Protein AF-0000000082871878 (afdb_homodimer)

Organism: NCBI:txid197152

Structure (mmCIF, N/CA/C/O backbone):
data_AF-0000000082871878-model_v1
#
loop_
_entity.id
_entity.type
_entity.pdbx_description
1 polymer 'AMOP domain-containing protein'
#
loop_
_atom_site.group_PDB
_atom_site.id
_atom_site.type_symbol
_atom_site.label_atom_id
_atom_site.label_alt_id
_atom_site.label_comp_id
_atom_site.label_asym_id
_atom_site.label_entity_id
_atom_site.label_seq_id
_atom_site.pdbx_PDB_ins_code
_atom_site.Cartn_x
_atom_site.Cartn_y
_atom_site.Cartn_z
_atom_site.occupancy
_atom_site.B_iso_or_equiv
_atom_site.auth_seq_id
_atom_site.auth_comp_id
_atom_site.auth_asym_id
_atom_site.auth_atom_id
_atom_site.pdbx_PDB_model_num
ATOM 1 N N . MET A 1 1 ? -39.25 44.5 -13.922 1 16.5 1 MET A N 1
ATOM 2 C CA . MET A 1 1 ? -40 45.625 -13.391 1 16.5 1 MET A CA 1
ATOM 3 C C . MET A 1 1 ? -41.031 45.188 -12.383 1 16.5 1 MET A C 1
ATOM 5 O O . MET A 1 1 ? -42 44.5 -12.75 1 16.5 1 MET A O 1
ATOM 9 N N . ALA A 1 2 ? -40.531 44.875 -11.156 1 16.61 2 ALA A N 1
ATOM 10 C CA . ALA A 1 2 ? -39.875 44.469 -9.914 1 16.61 2 ALA A CA 1
ATOM 11 C C . ALA A 1 2 ? -40.5 45.125 -8.703 1 16.61 2 ALA A C 1
ATOM 13 O O . ALA A 1 2 ? -39.906 45.219 -7.633 1 16.61 2 ALA A O 1
ATOM 14 N N . TRP A 1 3 ? -41.875 45.438 -8.719 1 14.31 3 TRP A N 1
ATOM 15 C CA . TRP A 1 3 ? -42.906 46.375 -8.234 1 14.31 3 TRP A CA 1
ATOM 16 C C . TRP A 1 3 ? -43.156 46.156 -6.75 1 14.31 3 TRP A C 1
ATOM 18 O O . TRP A 1 3 ? -42.781 45.125 -6.184 1 14.31 3 TRP A O 1
ATOM 28 N N . VAL A 1 4 ? -44.469 45.938 -6.254 1 15.66 4 VAL A N 1
ATOM 29 C CA . VAL A 1 4 ? -45.469 46.812 -5.703 1 15.66 4 VAL A CA 1
ATOM 30 C C . VAL A 1 4 ? -45.625 46.594 -4.207 1 15.66 4 VAL A C 1
ATOM 32 O O . VAL A 1 4 ? -45.156 45.562 -3.689 1 15.66 4 VAL A O 1
ATOM 35 N N . GLY A 1 5 ? -46.781 46.406 -3.607 1 15.67 5 GLY A N 1
ATOM 36 C CA . GLY A 1 5 ? -47.625 47.375 -2.934 1 15.67 5 GLY A CA 1
ATOM 37 C C . GLY A 1 5 ? -47.688 47.156 -1.432 1 15.67 5 GLY A C 1
ATOM 38 O O . GLY A 1 5 ? -46.781 46.594 -0.84 1 15.67 5 GLY A O 1
ATOM 39 N N . PRO A 1 6 ? -48.719 46.844 -0.804 1 16.45 6 PRO A N 1
ATOM 40 C CA . PRO A 1 6 ? -49.469 47.688 0.138 1 16.45 6 PRO A CA 1
ATOM 41 C C . PRO A 1 6 ? -49.125 47.375 1.596 1 16.45 6 PRO A C 1
ATOM 43 O O . PRO A 1 6 ? -48.594 46.312 1.894 1 16.45 6 PRO A O 1
ATOM 46 N N . LEU A 1 7 ? -49.844 48.031 2.756 1 15.55 7 LEU A N 1
ATOM 47 C CA . LEU A 1 7 ? -49.812 48.969 3.883 1 15.55 7 LEU A CA 1
ATOM 48 C C . LEU A 1 7 ? -50.031 48.219 5.199 1 15.55 7 LEU A C 1
ATOM 50 O O . LEU A 1 7 ? -49.781 48.781 6.273 1 15.55 7 LEU A O 1
ATOM 54 N N . ILE A 1 8 ? -50.531 47.031 5.355 1 15.94 8 ILE A N 1
ATOM 55 C CA . ILE A 1 8 ? -51.531 47 6.41 1 15.94 8 ILE A CA 1
ATOM 56 C C . ILE A 1 8 ? -50.844 47.219 7.766 1 15.94 8 ILE A C 1
ATOM 58 O O . ILE A 1 8 ? -49.812 46.625 8.047 1 15.94 8 ILE A O 1
ATOM 62 N N . LYS A 1 9 ? -51.344 48 8.859 1 15.16 9 LYS A N 1
ATOM 63 C CA . LYS A 1 9 ? -51.344 49 9.93 1 15.16 9 LYS A CA 1
ATOM 64 C C . LYS A 1 9 ? -51.094 48.344 11.289 1 15.16 9 LYS A C 1
ATOM 66 O O . LYS A 1 9 ? -50.562 49 12.195 1 15.16 9 LYS A O 1
ATOM 71 N N . TRP A 1 10 ? -51.531 47.219 11.672 1 14.85 10 TRP A N 1
ATOM 72 C CA . TRP A 1 10 ? -52.312 47.281 12.898 1 14.85 10 TRP A CA 1
ATOM 73 C C . TRP A 1 10 ? -51.438 47.688 14.078 1 14.85 10 TRP A C 1
ATOM 75 O O . TRP A 1 10 ? -50.219 47.531 14.031 1 14.85 10 TRP A O 1
ATOM 85 N N . ALA A 1 11 ? -51.906 47.531 15.352 1 15.25 11 ALA A N 1
ATOM 86 C CA . ALA A 1 11 ? -52.406 48.281 16.516 1 15.25 11 ALA A CA 1
ATOM 87 C C . ALA A 1 11 ? -51.375 48.312 17.625 1 15.25 11 ALA A C 1
ATOM 89 O O . ALA A 1 11 ? -50.438 47.5 17.641 1 15.25 11 ALA A O 1
ATOM 90 N N . LEU A 1 12 ? -51.812 48.625 19 1 14.98 12 LEU A N 1
ATOM 91 C CA . LEU A 1 12 ? -51.75 49.656 20.016 1 14.98 12 LEU A CA 1
ATOM 92 C C . LEU A 1 12 ? -50.906 49.188 21.203 1 14.98 12 LEU A C 1
ATOM 94 O O . LEU A 1 12 ? -50.75 49.906 22.188 1 14.98 12 LEU A O 1
ATOM 98 N N . VAL A 1 13 ? -50.312 48 21.25 1 15.68 13 VAL A N 1
ATOM 99 C CA . VAL A 1 13 ? -50.281 47.5 22.625 1 15.68 13 VAL A CA 1
ATOM 100 C C . VAL A 1 13 ? -49.375 48.375 23.484 1 15.68 13 VAL A C 1
ATOM 102 O O . VAL A 1 13 ? -48.188 48.562 23.188 1 15.68 13 VAL A O 1
ATOM 105 N N . ALA A 1 14 ? -49.906 49.062 24.391 1 14.54 14 ALA A N 1
ATOM 106 C CA . ALA A 1 14 ? -49.75 50.281 25.203 1 14.54 14 ALA A CA 1
ATOM 107 C C . ALA A 1 14 ? -48.625 50.125 26.203 1 14.54 14 ALA A C 1
ATOM 109 O O . ALA A 1 14 ? -47.688 50.938 26.234 1 14.54 14 ALA A O 1
ATOM 110 N N . ALA A 1 15 ? -48.906 49.812 27.578 1 15.44 15 ALA A N 1
ATOM 111 C CA . ALA A 1 15 ? -48.875 50.812 28.656 1 15.44 15 ALA A CA 1
ATOM 112 C C . ALA A 1 15 ? -47.531 50.781 29.391 1 15.44 15 ALA A C 1
ATOM 114 O O . ALA A 1 15 ? -46.875 49.719 29.422 1 15.44 15 ALA A O 1
ATOM 115 N N . VAL A 1 16 ? -47 51.906 30.172 1 15.41 16 VAL A N 1
ATOM 116 C CA . VAL A 1 16 ? -45.938 52.812 30.594 1 15.41 16 VAL A CA 1
ATOM 117 C C . VAL A 1 16 ? -45.375 52.344 31.938 1 15.41 16 VAL A C 1
ATOM 119 O O . VAL A 1 16 ? -44.156 52.25 32.125 1 15.41 16 VAL A O 1
ATOM 122 N N . LEU A 1 17 ? -46.094 52.219 33.156 1 14.44 17 LEU A N 1
ATOM 123 C CA . LEU A 1 17 ? -45.844 53.281 34.125 1 14.44 17 LEU A CA 1
ATOM 124 C C . LEU A 1 17 ? -44.656 52.969 35.031 1 14.44 17 LEU A C 1
ATOM 126 O O . LEU A 1 17 ? -43.719 53.75 35.125 1 14.44 17 LEU A O 1
ATOM 130 N N . ALA A 1 18 ? -44.844 52.656 36.5 1 15.39 18 ALA A N 1
ATOM 131 C CA . ALA A 1 18 ? -44.625 53.5 37.656 1 15.39 18 ALA A CA 1
ATOM 132 C C . ALA A 1 18 ? -43.344 53.156 38.375 1 15.39 18 ALA A C 1
ATOM 134 O O . ALA A 1 18 ? -42.781 52.031 38.188 1 15.39 18 ALA A O 1
ATOM 135 N N . ALA A 1 19 ? -42.938 53.812 39.75 1 16.11 19 ALA A N 1
ATOM 136 C CA . ALA A 1 19 ? -42.062 54.719 40.531 1 16.11 19 ALA A CA 1
ATOM 137 C C . ALA A 1 19 ? -41.312 53.938 41.594 1 16.11 19 ALA A C 1
ATOM 139 O O . ALA A 1 19 ? -40.344 54.438 42.188 1 16.11 19 ALA A O 1
ATOM 140 N N . VAL A 1 20 ? -41.625 52.688 42 1 15.71 20 VAL A N 1
ATOM 141 C CA . VAL A 1 20 ? -41.688 52.688 43.469 1 15.71 20 VAL A CA 1
ATOM 142 C C . VAL A 1 20 ? -40.281 52.844 44.031 1 15.71 20 VAL A C 1
ATOM 144 O O . VAL A 1 20 ? -39.281 52.5 43.406 1 15.71 20 VAL A O 1
ATOM 147 N N . ALA A 1 21 ? -40.094 52.938 45.531 1 16.25 21 ALA A N 1
ATOM 148 C CA . ALA A 1 21 ? -39.562 53.688 46.688 1 16.25 21 ALA A CA 1
ATOM 149 C C . ALA A 1 21 ? -38.188 53.219 47.094 1 16.25 21 ALA A C 1
ATOM 151 O O . ALA A 1 21 ? -37.781 52.094 46.719 1 16.25 21 ALA A O 1
ATOM 152 N N . ALA A 1 22 ? -37.781 53.406 48.438 1 15.81 22 ALA A N 1
ATOM 153 C CA . ALA A 1 22 ? -36.812 54.219 49.188 1 15.81 22 ALA A CA 1
ATOM 154 C C . ALA A 1 22 ? -35.656 53.375 49.719 1 15.81 22 ALA A C 1
ATOM 156 O O . ALA A 1 22 ? -34.5 53.75 49.531 1 15.81 22 ALA A O 1
ATOM 157 N N . SER A 1 23 ? -35.906 52.312 50.594 1 16.17 23 SER A N 1
ATOM 158 C CA . SER A 1 23 ? -35.344 52.562 51.938 1 16.17 23 SER A CA 1
ATOM 159 C C . SER A 1 23 ? -33.875 52.156 52 1 16.17 23 SER A C 1
ATOM 161 O O . SER A 1 23 ? -33.406 51.312 51.219 1 16.17 23 SER A O 1
ATOM 163 N N . GLU A 1 24 ? -33.094 52.375 53.219 1 16.16 24 GLU A N 1
ATOM 164 C CA . GLU A 1 24 ? -31.922 53 53.781 1 16.16 24 GLU A CA 1
ATOM 165 C C . GLU A 1 24 ? -30.812 51.969 54.031 1 16.16 24 GLU A C 1
ATOM 167 O O . GLU A 1 24 ? -29.656 52.188 53.656 1 16.16 24 GLU A O 1
ATOM 172 N N . ASP A 1 25 ? -30.969 50.875 54.906 1 17.72 25 ASP A N 1
ATOM 173 C CA . ASP A 1 25 ? -30.125 50.938 56.094 1 17.72 25 ASP A CA 1
ATOM 174 C C . ASP A 1 25 ? -28.75 50.312 55.844 1 17.72 25 ASP A C 1
ATOM 176 O O . ASP A 1 25 ? -28.594 49.469 54.969 1 17.72 25 ASP A O 1
ATOM 180 N N . PRO A 1 26 ? -27.609 50.625 56.719 1 18.64 26 PRO A N 1
ATOM 181 C CA . PRO A 1 26 ? -26.172 50.875 56.688 1 18.64 26 PRO A CA 1
ATOM 182 C C . PRO A 1 26 ? -25.359 49.594 56.875 1 18.64 26 PRO A C 1
ATOM 184 O O . PRO A 1 26 ? -24.125 49.625 56.844 1 18.64 26 PRO A O 1
ATOM 187 N N . ILE A 1 27 ? -25.938 48.344 56.875 1 19.56 27 ILE A N 1
ATOM 188 C CA . ILE A 1 27 ? -25.344 47.469 57.875 1 19.56 27 ILE A CA 1
ATOM 189 C C . ILE A 1 27 ? -23.875 47.25 57.531 1 19.56 27 ILE A C 1
ATOM 191 O O . ILE A 1 27 ? -23.516 47.031 56.375 1 19.56 27 ILE A O 1
ATOM 195 N N . GLU A 1 28 ? -22.984 47.312 58.562 1 17.64 28 GLU A N 1
ATOM 196 C CA . GLU A 1 28 ? -21.594 47.531 58.938 1 17.64 28 GLU A CA 1
ATOM 197 C C . GLU A 1 28 ? -20.734 46.312 58.594 1 17.64 28 GLU A C 1
ATOM 199 O O . GLU A 1 28 ? -21 45.219 59.031 1 17.64 28 GLU A O 1
ATOM 204 N N . ASP A 1 29 ? -20.125 46.156 57.438 1 18.05 29 ASP A N 1
ATOM 205 C CA . ASP A 1 29 ? -19.344 45.031 56.906 1 18.05 29 ASP A CA 1
ATOM 206 C C . ASP A 1 29 ? -18.047 44.844 57.688 1 18.05 29 ASP A C 1
ATOM 208 O O . ASP A 1 29 ? -17.156 45.688 57.656 1 18.05 29 ASP A O 1
ATOM 212 N N . PRO A 1 30 ? -18.188 44.312 58.906 1 19.61 30 PRO A N 1
ATOM 213 C CA . PRO A 1 30 ? -16.938 44.406 59.688 1 19.61 30 PRO A CA 1
ATOM 214 C C . PRO A 1 30 ? -15.758 43.719 58.969 1 19.61 30 PRO A C 1
ATOM 216 O O . PRO A 1 30 ? -15.875 42.594 58.5 1 19.61 30 PRO A O 1
ATOM 219 N N . ASN A 1 31 ? -14.797 44.438 58.281 1 19.06 31 ASN A N 1
ATOM 220 C CA . ASN A 1 31 ? -13.594 44.219 57.5 1 19.06 31 ASN A CA 1
ATOM 221 C C . ASN A 1 31 ? -12.508 43.531 58.281 1 19.06 31 ASN A C 1
ATOM 223 O O . ASN A 1 31 ? -11.32 43.625 57.969 1 19.06 31 ASN A O 1
ATOM 227 N N . GLN A 1 32 ? -12.883 42.656 59.281 1 19.55 32 GLN A N 1
ATOM 228 C CA . GLN A 1 32 ? -11.719 42.5 60.156 1 19.55 32 GLN A CA 1
ATOM 229 C C . GLN A 1 32 ? -10.531 41.938 59.375 1 19.55 32 GLN A C 1
ATOM 231 O O . GLN A 1 32 ? -10.688 41 58.594 1 19.55 32 GLN A O 1
ATOM 236 N N . GLU A 1 33 ? -9.32 42.656 59.375 1 19.05 33 GLU A N 1
ATOM 237 C CA . GLU A 1 33 ? -7.996 42.719 58.75 1 19.05 33 GLU A CA 1
ATOM 238 C C . GLU A 1 33 ? -7.141 41.531 59.125 1 19.05 33 GLU A C 1
ATOM 240 O O . GLU A 1 33 ? -6.156 41.656 59.875 1 19.05 33 GLU A O 1
ATOM 245 N N . VAL A 1 34 ? -7.598 40.25 59.125 1 21.27 34 VAL A N 1
ATOM 246 C CA . VAL A 1 34 ? -6.66 39.344 59.781 1 21.27 34 VAL A CA 1
ATOM 247 C C . VAL A 1 34 ? -5.32 39.375 59.062 1 21.27 34 VAL A C 1
ATOM 249 O O . VAL A 1 34 ? -5.27 39.25 57.844 1 21.27 34 VAL A O 1
ATOM 252 N N . GLU A 1 35 ? -4.188 39.906 59.688 1 20.06 35 GLU A N 1
ATOM 253 C CA . GLU A 1 35 ? -2.785 40.188 59.406 1 20.06 35 GLU A CA 1
ATOM 254 C C . GLU A 1 35 ? -2.006 38.938 59.062 1 20.06 35 GLU A C 1
ATOM 256 O O . GLU A 1 35 ? -1.795 38.062 59.938 1 20.06 35 GLU A O 1
ATOM 261 N N . ILE A 1 36 ? -2.307 38.125 58 1 20.64 36 ILE A N 1
ATOM 262 C CA . ILE A 1 36 ? -1.538 36.906 57.75 1 20.64 36 ILE A CA 1
ATOM 263 C C . ILE A 1 36 ? -0.065 37.281 57.562 1 20.64 36 ILE A C 1
ATOM 265 O O . ILE A 1 36 ? 0.282 38.031 56.656 1 20.64 36 ILE A O 1
ATOM 269 N N . ILE A 1 37 ? 0.833 37.25 58.594 1 21.33 37 ILE A N 1
ATOM 270 C CA . ILE A 1 37 ? 2.27 37.469 58.719 1 21.33 37 ILE A CA 1
ATOM 271 C C . ILE A 1 37 ? 3.018 36.531 57.781 1 21.33 37 ILE A C 1
ATOM 273 O O . ILE A 1 37 ? 2.971 35.312 57.969 1 21.33 37 ILE A O 1
ATOM 277 N N . GLY A 1 38 ? 2.977 36.625 56.5 1 20.12 38 GLY A N 1
ATOM 278 C CA . GLY A 1 38 ? 3.678 35.844 55.469 1 20.12 38 GLY A CA 1
ATOM 279 C C . GLY A 1 38 ? 5.184 35.844 55.656 1 20.12 38 GLY A C 1
ATOM 280 O O . GLY A 1 38 ? 5.832 36.875 55.562 1 20.12 38 GLY A O 1
ATOM 281 N N . ALA A 1 39 ? 5.77 35.031 56.625 1 24.34 39 ALA A N 1
ATOM 282 C CA . ALA A 1 39 ? 7.207 34.938 56.875 1 24.34 39 ALA A CA 1
ATOM 283 C C . ALA A 1 39 ? 7.965 34.656 55.562 1 24.34 39 ALA A C 1
ATOM 285 O O . ALA A 1 39 ? 7.621 33.719 54.844 1 24.34 39 ALA A O 1
ATOM 286 N N . GLN A 1 40 ? 8.57 35.625 54.938 1 22.47 40 GLN A N 1
ATOM 287 C CA . GLN A 1 40 ? 9.477 35.719 53.812 1 22.47 40 GLN A CA 1
ATOM 288 C C . GLN A 1 40 ? 10.672 34.781 53.969 1 22.47 40 GLN A C 1
ATOM 290 O O . GLN A 1 40 ? 11.531 35 54.844 1 22.47 40 GLN A O 1
ATOM 295 N N . THR A 1 41 ? 10.492 33.469 54.125 1 25.61 41 THR A N 1
ATOM 296 C CA . THR A 1 41 ? 11.727 32.688 54.188 1 25.61 41 THR A CA 1
ATOM 297 C C . THR A 1 41 ? 12.672 33.031 53.062 1 25.61 41 THR A C 1
ATOM 299 O O . THR A 1 41 ? 12.25 33.094 51.906 1 25.61 41 THR A O 1
ATOM 302 N N . ASP A 1 42 ? 13.773 33.719 53.312 1 25.83 42 ASP A N 1
ATOM 303 C CA . ASP A 1 42 ? 14.875 34.156 52.469 1 25.83 42 ASP A CA 1
ATOM 304 C C . ASP A 1 42 ? 15.461 32.969 51.656 1 25.83 42 ASP A C 1
ATOM 306 O O . ASP A 1 42 ? 15.961 32.031 52.25 1 25.83 42 ASP A O 1
ATOM 310 N N . VAL A 1 43 ? 14.859 32.438 50.688 1 29.64 43 VAL A N 1
ATOM 311 C CA . VAL A 1 43 ? 15.445 31.438 49.781 1 29.64 43 VAL A CA 1
ATOM 312 C C . VAL A 1 43 ? 16.812 31.922 49.281 1 29.64 43 VAL A C 1
ATOM 314 O O . VAL A 1 43 ? 16.891 32.938 48.594 1 29.64 43 VAL A O 1
ATOM 317 N N . VAL A 1 44 ? 17.891 31.734 50.094 1 29.34 44 VAL A N 1
ATOM 318 C CA . VAL A 1 44 ? 19.266 31.969 49.688 1 29.34 44 VAL A CA 1
ATOM 319 C C . VAL A 1 44 ? 19.547 31.234 48.375 1 29.34 44 VAL A C 1
ATOM 321 O O . VAL A 1 44 ? 19.281 30.031 48.281 1 29.34 44 VAL A O 1
ATOM 324 N N . ASN A 1 45 ? 19.547 31.859 47.344 1 32.47 45 ASN A N 1
ATOM 325 C CA . ASN A 1 45 ? 19.953 31.375 46.031 1 32.47 45 ASN A CA 1
ATOM 326 C C . ASN A 1 45 ? 21.312 30.688 46.094 1 32.47 45 ASN A C 1
ATOM 328 O O . ASN A 1 45 ? 22.297 31.281 46.5 1 32.47 45 ASN A O 1
ATOM 332 N N . PRO A 1 46 ? 21.391 29.391 46.344 1 34.84 46 PRO A N 1
ATOM 333 C CA . PRO A 1 46 ? 22.734 28.781 46.344 1 34.84 46 PRO A CA 1
ATOM 334 C C . PRO A 1 46 ? 23.609 29.25 45.188 1 34.84 46 PRO A C 1
ATOM 336 O O . PRO A 1 46 ? 23.188 29.203 44.031 1 34.84 46 PRO A O 1
ATOM 339 N N . VAL A 1 47 ? 24.516 30.234 45.438 1 34.59 47 VAL A N 1
ATOM 340 C CA . VAL A 1 47 ? 25.562 30.656 44.5 1 34.59 47 VAL A CA 1
ATOM 341 C C . VAL A 1 47 ? 26.484 29.484 44.188 1 34.59 47 VAL A C 1
ATOM 343 O O . VAL A 1 47 ? 27.125 28.938 45.062 1 34.59 47 VAL A O 1
ATOM 346 N N . PHE A 1 48 ? 26.172 28.703 43.25 1 39.75 48 PHE A N 1
ATOM 347 C CA . PHE A 1 48 ? 27.078 27.656 42.781 1 39.75 48 PHE A CA 1
ATOM 348 C C . PHE A 1 48 ? 28.422 28.234 42.375 1 39.75 48 PHE A C 1
ATOM 350 O O . PHE A 1 48 ? 28.469 29.109 41.5 1 39.75 48 PHE A O 1
ATOM 357 N N . GLU A 1 49 ? 29.422 28.312 43.375 1 37.97 49 GLU A N 1
ATOM 358 C CA . GLU A 1 49 ? 30.781 28.781 43.094 1 37.97 49 GLU A CA 1
ATOM 359 C C . GLU A 1 49 ? 31.469 27.922 42.031 1 37.97 49 GLU A C 1
ATOM 361 O O . GLU A 1 49 ? 31.281 26.703 42 1 37.97 49 GLU A O 1
ATOM 366 N N . PRO A 1 50 ? 32.062 28.484 41 1 42.16 50 PRO A N 1
ATOM 367 C CA . PRO A 1 50 ? 32.875 27.75 40 1 42.16 50 PRO A CA 1
ATOM 368 C C . PRO A 1 50 ? 33.906 26.844 40.656 1 42.16 50 PRO A C 1
ATOM 370 O O . PRO A 1 50 ? 34.406 27.141 41.719 1 42.16 50 PRO A O 1
ATOM 373 N N . LEU A 1 51 ? 33.938 25.547 40.531 1 39.5 51 LEU A N 1
ATOM 374 C CA . LEU A 1 51 ? 35.062 24.734 41.031 1 39.5 51 LEU A CA 1
ATOM 375 C C . LEU A 1 51 ? 36.375 25.406 40.719 1 39.5 51 LEU A C 1
ATOM 377 O O . LEU A 1 51 ? 36.531 26.125 39.75 1 39.5 51 LEU A O 1
ATOM 381 N N . PRO A 1 52 ? 37.312 25.422 41.719 1 34.75 52 PRO A N 1
ATOM 382 C CA . PRO A 1 52 ? 38.656 26 41.531 1 34.75 52 PRO A CA 1
ATOM 383 C C . PRO A 1 52 ? 39.312 25.531 40.25 1 34.75 52 PRO A C 1
ATOM 385 O O . PRO A 1 52 ? 39.031 24.453 39.75 1 34.75 52 PRO A O 1
ATOM 388 N N . GLU A 1 53 ? 40.094 26.422 39.531 1 35.69 53 GLU A N 1
ATOM 389 C CA . GLU A 1 53 ? 40.812 26.422 38.281 1 35.69 53 GLU A CA 1
ATOM 390 C C . GLU A 1 53 ? 41.812 25.266 38.219 1 35.69 53 GLU A C 1
ATOM 392 O O . GLU A 1 53 ? 42.875 25.312 38.906 1 35.69 53 GLU A O 1
ATOM 397 N N . GLY A 1 54 ? 41.656 24.016 38.438 1 33.22 54 GLY A N 1
ATOM 398 C CA . GLY A 1 54 ? 42.875 23.344 38.031 1 33.22 54 GLY A CA 1
ATOM 399 C C . GLY A 1 54 ? 43.438 23.844 36.719 1 33.22 54 GLY A C 1
ATOM 400 O O . GLY A 1 54 ? 42.781 24.656 36.031 1 33.22 54 GLY A O 1
ATOM 401 N N . PRO A 1 55 ? 44.688 23.453 36.219 1 33.81 55 PRO A N 1
ATOM 402 C CA . PRO A 1 55 ? 45.219 24.094 35 1 33.81 55 PRO A CA 1
ATOM 403 C C . PRO A 1 55 ? 44.125 24.266 33.938 1 33.81 55 PRO A C 1
ATOM 405 O O . PRO A 1 55 ? 43.375 23.312 33.656 1 33.81 55 PRO A O 1
ATOM 408 N N . ASN A 1 56 ? 43.688 25.5 33.812 1 32.16 56 ASN A N 1
ATOM 409 C CA . ASN A 1 56 ? 42.625 26.203 33.094 1 32.16 56 ASN A CA 1
ATOM 410 C C . ASN A 1 56 ? 42.625 25.859 31.609 1 32.16 56 ASN A C 1
ATOM 412 O O . ASN A 1 56 ? 43.344 26.484 30.828 1 32.16 56 ASN A O 1
ATOM 416 N N . LEU A 1 57 ? 42.812 24.688 31.109 1 32.91 57 LEU A N 1
ATOM 417 C CA . LEU A 1 57 ? 42.625 24.781 29.672 1 32.91 57 LEU A CA 1
ATOM 418 C C . LEU A 1 57 ? 41.438 25.688 29.328 1 32.91 57 LEU A C 1
ATOM 420 O O . LEU A 1 57 ? 40.656 26.047 30.219 1 32.91 57 LEU A O 1
ATOM 424 N N . MET A 1 58 ? 40.812 25.531 28.016 1 33.72 58 MET A N 1
ATOM 425 C CA . MET A 1 58 ? 39.969 26.5 27.312 1 33.72 58 MET A CA 1
ATOM 426 C C . MET A 1 58 ? 38.688 26.766 28.094 1 33.72 58 MET A C 1
ATOM 428 O O . MET A 1 58 ? 38.094 25.828 28.641 1 33.72 58 MET A O 1
ATOM 432 N N . GLY A 1 59 ? 38.375 28 28.656 1 37.12 59 GLY A N 1
ATOM 433 C CA . GLY A 1 59 ? 37.344 28.859 29.219 1 37.12 59 GLY A CA 1
ATOM 434 C C . GLY A 1 59 ? 36.062 28.109 29.531 1 37.12 59 GLY A C 1
ATOM 435 O O . GLY A 1 59 ? 35 28.719 29.672 1 37.12 59 GLY A O 1
ATOM 436 N N . GLN A 1 60 ? 35.906 26.922 29.375 1 45.16 60 GLN A N 1
ATOM 437 C CA . GLN A 1 60 ? 34.594 26.328 29.641 1 45.16 60 GLN A CA 1
ATOM 438 C C . GLN A 1 60 ? 34.375 26.109 31.125 1 45.16 60 GLN A C 1
ATOM 440 O O . GLN A 1 60 ? 35.219 25.547 31.812 1 45.16 60 GLN A O 1
ATOM 445 N N . VAL A 1 61 ? 33.625 27.078 31.812 1 49.97 61 VAL A N 1
ATOM 446 C CA . VAL A 1 61 ? 33.219 27.016 33.219 1 49.97 61 VAL A CA 1
ATOM 447 C C . VAL A 1 61 ? 32.375 25.766 33.469 1 49.97 61 VAL A C 1
ATOM 449 O O . VAL A 1 61 ? 31.438 25.5 32.688 1 49.97 61 VAL A O 1
ATOM 452 N N . HIS A 1 62 ? 32.875 24.797 34.188 1 55.72 62 HIS A N 1
ATOM 453 C CA . HIS A 1 62 ? 32.156 23.594 34.531 1 55.72 62 HIS A CA 1
ATOM 454 C C . HIS A 1 62 ? 31.312 23.812 35.781 1 55.72 62 HIS A C 1
ATOM 456 O O . HIS A 1 62 ? 31.812 24.328 36.781 1 55.72 62 HIS A O 1
ATOM 462 N N . TYR A 1 63 ? 30.047 23.922 35.688 1 61.81 63 TYR A N 1
ATOM 463 C CA . TYR A 1 63 ? 29.109 24.094 36.812 1 61.81 63 TYR A CA 1
ATOM 464 C C . TYR A 1 63 ? 28.75 22.734 37.406 1 61.81 63 TYR A C 1
ATOM 466 O O . TYR A 1 63 ? 28.719 21.734 36.719 1 61.81 63 TYR A O 1
ATOM 474 N N . ASP A 1 64 ? 28.719 22.656 38.781 1 59.5 64 ASP A N 1
ATOM 475 C CA . ASP A 1 64 ? 28.234 21.484 39.5 1 59.5 64 ASP A CA 1
ATOM 476 C C . ASP A 1 64 ? 26.719 21.422 39.469 1 59.5 64 ASP A C 1
ATOM 478 O O . ASP A 1 64 ? 26.031 22.281 40.031 1 59.5 64 ASP A O 1
ATOM 482 N N . TYR A 1 65 ? 26.141 20.531 38.781 1 66.31 65 TYR A N 1
ATOM 483 C CA . TYR A 1 65 ? 24.688 20.391 38.562 1 66.31 65 TYR A CA 1
ATOM 484 C C . TYR A 1 65 ? 24.078 19.469 39.625 1 66.31 65 TYR A C 1
ATOM 486 O O . TYR A 1 65 ? 22.953 19.016 39.469 1 66.31 65 TYR A O 1
ATOM 494 N N . SER A 1 66 ? 24.734 19.031 40.75 1 62.09 66 SER A N 1
ATOM 495 C CA . SER A 1 66 ? 24.234 18.078 41.719 1 62.09 66 SER A CA 1
ATOM 496 C C . SER A 1 66 ? 22.922 18.531 42.344 1 62.09 66 SER A C 1
ATOM 498 O O . SER A 1 66 ? 22.031 17.719 42.625 1 62.09 66 SER A O 1
ATOM 500 N N . ASN A 1 67 ? 22.75 19.891 42.5 1 67.12 67 ASN A N 1
ATOM 501 C CA . ASN A 1 67 ? 21.516 20.422 43.062 1 67.12 67 ASN A CA 1
ATOM 502 C C . ASN A 1 67 ? 20.828 21.391 42.094 1 67.12 67 ASN A C 1
ATOM 504 O O . ASN A 1 67 ? 20.266 22.406 42.531 1 67.12 67 ASN A O 1
ATOM 508 N N . TYR A 1 68 ? 20.672 20.891 40.969 1 79.94 68 TYR A N 1
ATOM 509 C CA . TYR A 1 68 ? 20.172 21.797 39.938 1 79.94 68 TYR A CA 1
ATOM 510 C C . TYR A 1 68 ? 18.641 21.797 39.938 1 79.94 68 TYR A C 1
ATOM 512 O O . TYR A 1 68 ? 18.016 20.734 39.938 1 79.94 68 TYR A O 1
ATOM 520 N N . ASP A 1 69 ? 18.062 23.016 40.125 1 82.94 69 ASP A N 1
ATOM 521 C CA . ASP A 1 69 ? 16.641 23.234 39.938 1 82.94 69 ASP A CA 1
ATOM 522 C C . ASP A 1 69 ? 16.359 24.188 38.781 1 82.94 69 ASP A C 1
ATOM 524 O O . ASP A 1 69 ? 16.75 25.359 38.844 1 82.94 69 ASP A O 1
ATOM 528 N N . SER A 1 70 ? 15.656 23.766 37.844 1 86.25 70 SER A N 1
ATOM 529 C CA . SER A 1 70 ? 15.445 24.531 36.625 1 86.25 70 SER A CA 1
ATOM 530 C C . SER A 1 70 ? 14.664 25.812 36.875 1 86.25 70 SER A C 1
ATOM 532 O O . SER A 1 70 ? 14.773 26.781 36.125 1 86.25 70 SER A O 1
ATOM 534 N N . LEU A 1 71 ? 13.836 25.891 37.906 1 87.19 71 LEU A N 1
ATOM 535 C CA . LEU A 1 71 ? 12.969 27.031 38.188 1 87.19 71 LEU A CA 1
ATOM 536 C C . LEU A 1 71 ? 13.719 28.109 38.969 1 87.19 71 LEU A C 1
ATOM 538 O O . LEU A 1 71 ? 13.414 29.297 38.844 1 87.19 71 LEU A O 1
ATOM 542 N N . LYS A 1 72 ? 14.625 27.688 39.719 1 80.69 72 LYS A N 1
ATOM 543 C CA . LYS A 1 72 ? 15.25 28.625 40.656 1 80.69 72 LYS A CA 1
ATOM 544 C C . LYS A 1 72 ? 16.641 29.031 40.156 1 80.69 72 LYS A C 1
ATOM 546 O O . LYS A 1 72 ? 17.172 30.062 40.594 1 80.69 72 LYS A O 1
ATOM 551 N N . SER A 1 73 ? 17.047 28.312 39.25 1 83.5 73 SER A N 1
ATOM 552 C CA . SER A 1 73 ? 18.422 28.578 38.844 1 83.5 73 SER A CA 1
ATOM 553 C C . SER A 1 73 ? 18.453 29.516 37.625 1 83.5 73 SER A C 1
ATOM 555 O O . SER A 1 73 ? 17.562 29.484 36.781 1 83.5 73 SER A O 1
ATOM 557 N N . ARG A 1 74 ? 19.422 30.438 37.594 1 87.06 74 ARG A N 1
ATOM 558 C CA . ARG A 1 74 ? 19.703 31.281 36.438 1 87.06 74 ARG A CA 1
ATOM 559 C C . ARG A 1 74 ? 20.641 30.578 35.469 1 87.06 74 ARG A C 1
ATOM 561 O O . ARG A 1 74 ? 20.875 31.062 34.344 1 87.06 74 ARG A O 1
ATOM 568 N N . LEU A 1 75 ? 21.062 29.359 35.938 1 87.06 75 LEU A N 1
ATOM 569 C CA . LEU A 1 75 ? 21.984 28.547 35.125 1 87.06 75 LEU A CA 1
ATOM 570 C C . LEU A 1 75 ? 21.203 27.672 34.125 1 87.06 75 LEU A C 1
ATOM 572 O O . LEU A 1 75 ? 20.203 27.062 34.5 1 87.06 75 LEU A O 1
ATOM 576 N N . ALA A 1 76 ? 21.703 27.672 32.906 1 89 76 ALA A N 1
ATOM 577 C CA . ALA A 1 76 ? 21.125 26.812 31.891 1 89 76 ALA A CA 1
ATOM 578 C C . ALA A 1 76 ? 21.297 25.328 32.25 1 89 76 ALA A C 1
ATOM 580 O O . ALA A 1 76 ? 22.297 24.969 32.875 1 89 76 ALA A O 1
ATOM 581 N N . PRO A 1 77 ? 20.406 24.484 31.859 1 86.69 77 PRO A N 1
ATOM 582 C CA . PRO A 1 77 ? 20.516 23.047 32.156 1 86.69 77 PRO A CA 1
ATOM 583 C C . PRO A 1 77 ? 21.719 22.406 31.484 1 86.69 77 PRO A C 1
ATOM 585 O O . PRO A 1 77 ? 22.219 22.922 30.469 1 86.69 77 PRO A O 1
ATOM 588 N N . PRO A 1 78 ? 22.125 21.203 32.062 1 77.69 78 PRO A N 1
ATOM 589 C CA . PRO A 1 78 ? 23.25 20.5 31.469 1 77.69 78 PRO A CA 1
ATOM 590 C C . PRO A 1 78 ? 22.906 19.859 30.125 1 77.69 78 PRO A C 1
ATOM 592 O O . PRO A 1 78 ? 21.719 19.609 29.859 1 77.69 78 PRO A O 1
ATOM 595 N N . ASP A 1 79 ? 23.891 19.578 29.328 1 70 79 ASP A N 1
ATOM 596 C CA . ASP A 1 79 ? 23.703 18.922 28.047 1 70 79 ASP A CA 1
ATOM 597 C C . ASP A 1 79 ? 23.188 17.5 28.219 1 70 79 ASP A C 1
ATOM 599 O O . ASP A 1 79 ? 23.719 16.734 29.031 1 70 79 ASP A O 1
ATOM 603 N N . PRO A 1 80 ? 22.094 17.172 27.547 1 69 80 PRO A N 1
ATOM 604 C CA . PRO A 1 80 ? 21.422 15.883 27.734 1 69 80 PRO A CA 1
ATOM 605 C C . PRO A 1 80 ? 22.344 14.703 27.422 1 69 80 PRO A C 1
ATOM 607 O O . PRO A 1 80 ? 22.125 13.594 27.906 1 69 80 PRO A O 1
ATOM 610 N N . HIS A 1 81 ? 23.219 14.781 26.578 1 59.06 81 HIS A N 1
ATOM 611 C CA . HIS A 1 81 ? 24.047 13.656 26.141 1 59.06 81 HIS A CA 1
ATOM 612 C C . HIS A 1 81 ? 25.031 13.242 27.234 1 59.06 81 HIS A C 1
ATOM 614 O O . HIS A 1 81 ? 25.547 12.125 27.203 1 59.06 81 HIS A O 1
ATOM 620 N N . ASN A 1 82 ? 25.281 14.109 28.156 1 49.81 82 ASN A N 1
ATOM 621 C CA . ASN A 1 82 ? 26.25 13.805 29.219 1 49.81 82 ASN A CA 1
ATOM 622 C C . ASN A 1 82 ? 25.547 13.195 30.438 1 49.81 82 ASN A C 1
ATOM 624 O O . ASN A 1 82 ? 26.172 13.008 31.484 1 49.81 82 ASN A O 1
ATOM 628 N N . SER A 1 83 ? 24.25 12.891 30.234 1 50.09 83 SER A N 1
ATOM 629 C CA . SER A 1 83 ? 23.578 12.523 31.469 1 50.09 83 SER A CA 1
ATOM 630 C C . SER A 1 83 ? 23.328 11.023 31.547 1 50.09 83 SER A C 1
ATOM 632 O O . SER A 1 83 ? 22.406 10.5 30.922 1 50.09 83 SER A O 1
ATOM 634 N N . GLY A 1 84 ? 24.281 10.133 31.344 1 49.59 84 GLY A N 1
ATOM 635 C CA . GLY A 1 84 ? 24.25 8.695 31.547 1 49.59 84 GLY A CA 1
ATOM 636 C C . GLY A 1 84 ? 23.359 8.258 32.688 1 49.59 84 GLY A C 1
ATOM 637 O O . GLY A 1 84 ? 23.469 7.129 33.188 1 49.59 84 GLY A O 1
ATOM 638 N N . GLY A 1 85 ? 22.5 9.125 33.188 1 56.5 85 GLY A N 1
ATOM 639 C CA . GLY A 1 85 ? 21.922 8.727 34.469 1 56.5 85 GLY A CA 1
ATOM 640 C C . GLY A 1 85 ? 20.594 8.023 34.312 1 56.5 85 GLY A C 1
ATOM 641 O O . GLY A 1 85 ? 20.203 7.648 33.219 1 56.5 85 GLY A O 1
ATOM 642 N N . VAL A 1 86 ? 19.969 7.559 35.375 1 64.31 86 VAL A N 1
ATOM 643 C CA . VAL A 1 86 ? 18.656 6.945 35.594 1 64.31 86 VAL A CA 1
ATOM 644 C C . VAL A 1 86 ? 17.562 7.809 34.969 1 64.31 86 VAL A C 1
ATOM 646 O O . VAL A 1 86 ? 17.562 9.031 35.125 1 64.31 86 VAL A O 1
ATOM 649 N N . PRO A 1 87 ? 16.766 7.328 34 1 80.75 87 PRO A N 1
ATOM 650 C CA . PRO A 1 87 ? 15.656 8.078 33.406 1 80.75 87 PRO A CA 1
ATOM 651 C C . PRO A 1 87 ? 14.844 8.836 34.469 1 80.75 87 PRO A C 1
ATOM 653 O O . PRO A 1 87 ? 14.523 8.289 35.531 1 80.75 87 PRO A O 1
ATOM 656 N N . PHE A 1 88 ? 14.703 10.172 34.281 1 86.5 88 PHE A N 1
ATOM 657 C CA . PHE A 1 88 ? 13.984 11.055 35.188 1 86.5 88 PHE A CA 1
ATOM 658 C C . PHE A 1 88 ? 12.477 10.891 35.031 1 86.5 88 PHE A C 1
ATOM 660 O O . PHE A 1 88 ? 11.977 10.828 33.906 1 86.5 88 PHE A O 1
ATOM 667 N N . ARG A 1 89 ? 11.758 10.672 36.188 1 88.94 89 ARG A N 1
ATOM 668 C CA . ARG A 1 89 ? 10.297 10.633 36.188 1 88.94 89 ARG A CA 1
ATOM 669 C C . ARG A 1 89 ? 9.719 11.836 36.938 1 88.94 89 ARG A C 1
ATOM 671 O O . ARG A 1 89 ? 10.047 12.055 38.094 1 88.94 89 ARG A O 1
ATOM 678 N N . ILE A 1 90 ? 8.898 12.711 36.281 1 92.19 90 ILE A N 1
ATOM 679 C CA . ILE A 1 90 ? 8.352 13.93 36.875 1 92.19 90 ILE A CA 1
ATOM 680 C C . ILE A 1 90 ? 7.16 13.594 37.75 1 92.19 90 ILE A C 1
ATOM 682 O O . ILE A 1 90 ? 6.352 12.727 37.438 1 92.19 90 ILE A O 1
ATOM 686 N N . THR A 1 91 ? 7.078 14.227 39 1 91.94 91 THR A N 1
ATOM 687 C CA . THR A 1 91 ? 5.953 14.047 39.906 1 91.94 91 THR A CA 1
ATOM 688 C C . THR A 1 91 ? 4.844 15.055 39.594 1 91.94 91 THR A C 1
ATOM 690 O O . THR A 1 91 ? 5.082 16.062 38.938 1 91.94 91 THR A O 1
ATOM 693 N N . GLU A 1 92 ? 3.668 14.82 40.062 1 92.19 92 GLU A N 1
ATOM 694 C CA . GLU A 1 92 ? 2.523 15.703 39.844 1 92.19 92 GLU A CA 1
ATOM 695 C C . GLU A 1 92 ? 2.736 17.047 40.531 1 92.19 92 GLU A C 1
ATOM 697 O O . GLU A 1 92 ? 2.348 18.094 40 1 92.19 92 GLU A O 1
ATOM 702 N N . GLN A 1 93 ? 3.285 17 41.656 1 91.5 93 GLN A N 1
ATOM 703 C CA . GLN A 1 93 ? 3.529 18.234 42.406 1 91.5 93 GLN A CA 1
ATOM 704 C C . GLN A 1 93 ? 4.535 19.125 41.688 1 91.5 93 GLN A C 1
ATOM 706 O O . GLN A 1 93 ? 4.352 20.328 41.594 1 91.5 93 GLN A O 1
ATOM 711 N N . ARG A 1 94 ? 5.539 18.484 41.219 1 93.19 94 ARG A N 1
ATOM 712 C CA . ARG A 1 94 ? 6.551 19.234 40.469 1 93.19 94 ARG A CA 1
ATOM 713 C C . ARG A 1 94 ? 5.969 19.812 39.188 1 93.19 94 ARG A C 1
ATOM 715 O O . ARG A 1 94 ? 6.285 20.953 38.812 1 93.19 94 ARG A O 1
ATOM 722 N N . LEU A 1 95 ? 5.191 19.125 38.531 1 95.38 95 LEU A N 1
ATOM 723 C CA . LEU A 1 95 ? 4.551 19.625 37.312 1 95.38 95 LEU A CA 1
ATOM 724 C C . LEU A 1 95 ? 3.656 20.812 37.594 1 95.38 95 LEU A C 1
ATOM 726 O O . LEU A 1 95 ? 3.629 21.781 36.844 1 95.38 95 LEU A O 1
ATOM 730 N N . LYS A 1 96 ? 2.967 20.719 38.75 1 94 96 LYS A N 1
ATOM 731 C CA . LYS A 1 96 ? 2.109 21.828 39.125 1 94 96 LYS A CA 1
ATOM 732 C C . LYS A 1 96 ? 2.936 23.078 39.438 1 94 96 LYS A C 1
ATOM 734 O O . LYS A 1 96 ? 2.52 24.203 39.125 1 94 96 LYS A O 1
ATOM 739 N N . GLU A 1 97 ? 4.023 22.875 40.031 1 94.06 97 GLU A N 1
ATOM 740 C CA . GLU A 1 97 ? 4.91 23.984 40.312 1 94.06 97 GLU A CA 1
ATOM 741 C C . GLU A 1 97 ? 5.438 24.641 39.062 1 94.06 97 GLU A C 1
ATOM 743 O O . GLU A 1 97 ? 5.461 25.859 38.938 1 94.06 97 GLU A O 1
ATOM 748 N N . ILE A 1 98 ? 5.801 23.844 38.188 1 94.94 98 ILE A N 1
ATOM 749 C CA . ILE A 1 98 ? 6.363 24.328 36.938 1 94.94 98 ILE A CA 1
ATOM 750 C C . ILE A 1 98 ? 5.289 25.047 36.125 1 94.94 98 ILE A C 1
ATOM 752 O O . ILE A 1 98 ? 5.555 26.094 35.531 1 94.94 98 ILE A O 1
ATOM 756 N N . ARG A 1 99 ? 4.121 24.609 36.156 1 95.5 99 ARG A N 1
ATOM 757 C CA . ARG A 1 99 ? 3.039 25.156 35.344 1 95.5 99 ARG A CA 1
ATOM 758 C C . ARG A 1 99 ? 2.453 26.406 36 1 95.5 99 ARG A C 1
ATOM 760 O O . ARG A 1 99 ? 1.703 27.156 35.375 1 95.5 99 ARG A O 1
ATOM 767 N N . SER A 1 100 ? 2.832 26.641 37.219 1 94.06 100 SER A N 1
ATOM 768 C CA . SER A 1 100 ? 2.344 27.844 37.906 1 94.06 100 SER A CA 1
ATOM 769 C C . SER A 1 100 ? 3.117 29.078 37.469 1 94.06 100 SER A C 1
ATOM 771 O O . SER A 1 100 ? 2.68 30.203 37.719 1 94.06 100 SER A O 1
ATOM 773 N N . GLN A 1 101 ? 4.156 28.828 36.781 1 94.25 101 GLN A N 1
ATOM 774 C CA . GLN A 1 101 ? 4.941 29.953 36.281 1 94.25 101 GLN A CA 1
ATOM 775 C C . GLN A 1 101 ? 4.379 30.469 34.938 1 94.25 101 GLN A C 1
ATOM 777 O O . GLN A 1 101 ? 4.082 29.688 34.031 1 94.25 101 GLN A O 1
ATOM 782 N N . PHE A 1 102 ? 4.258 31.781 34.812 1 94.88 102 PHE A N 1
ATOM 783 C CA . PHE A 1 102 ? 3.697 32.406 33.625 1 94.88 102 PHE A CA 1
ATOM 784 C C . PHE A 1 102 ? 4.668 32.312 32.438 1 94.88 102 PHE A C 1
ATOM 786 O O . PHE A 1 102 ? 4.316 31.781 31.375 1 94.88 102 PHE A O 1
ATOM 793 N N . MET A 1 103 ? 5.914 32.719 32.719 1 95.44 103 MET A N 1
ATOM 794 C CA . MET A 1 103 ? 6.914 32.688 31.656 1 95.44 103 MET A CA 1
ATOM 795 C C . MET A 1 103 ? 7.637 31.359 31.609 1 95.44 103 MET A C 1
ATOM 797 O O . MET A 1 103 ? 7.805 30.719 32.656 1 95.44 103 MET A O 1
ATOM 801 N N . TYR A 1 104 ? 7.938 30.922 30.469 1 97.06 104 TYR A N 1
ATOM 802 C CA . TYR A 1 104 ? 8.781 29.734 30.312 1 97.06 104 TYR A CA 1
ATOM 803 C C . TYR A 1 104 ? 10.234 30.062 30.641 1 97.06 104 TYR A C 1
ATOM 805 O O . TYR A 1 104 ? 10.594 31.219 30.812 1 97.06 104 TYR A O 1
ATOM 813 N N . TRP A 1 105 ? 11.086 29.047 30.656 1 95.19 105 TRP A N 1
ATOM 814 C CA . TRP A 1 105 ? 12.469 29.172 31.109 1 95.19 105 TRP A CA 1
ATOM 815 C C . TRP A 1 105 ? 13.266 30.047 30.141 1 95.19 105 TRP A C 1
ATOM 817 O O . TRP A 1 105 ? 13.094 29.953 28.922 1 95.19 105 TRP A O 1
ATOM 827 N N . TYR A 1 106 ? 14.055 30.938 30.562 1 94.62 106 TYR A N 1
ATOM 828 C CA . TYR A 1 106 ? 15.133 31.625 29.859 1 94.62 106 TYR A CA 1
ATOM 829 C C . TYR A 1 106 ? 16.266 31.984 30.812 1 94.62 106 TYR A C 1
ATOM 831 O O . TYR A 1 106 ? 16.047 32.625 31.844 1 94.62 106 TYR A O 1
ATOM 839 N N . PHE A 1 107 ? 17.453 31.547 30.516 1 92.81 107 PHE A N 1
ATOM 840 C CA . PHE A 1 107 ? 18.609 31.609 31.406 1 92.81 107 PHE A CA 1
ATOM 841 C C . PHE A 1 107 ? 19.641 32.594 30.906 1 92.81 107 PHE A C 1
ATOM 843 O O . PHE A 1 107 ? 19.859 32.719 29.703 1 92.81 107 PHE A O 1
ATOM 850 N N . ASP A 1 108 ? 20.266 33.312 31.828 1 91 108 ASP A N 1
ATOM 851 C CA . ASP A 1 108 ? 21.281 34.281 31.422 1 91 108 ASP A CA 1
ATOM 852 C C . ASP A 1 108 ? 22.672 33.812 31.844 1 91 108 ASP A C 1
ATOM 854 O O . ASP A 1 108 ? 23.672 34.5 31.625 1 91 108 ASP A O 1
ATOM 858 N N . GLN A 1 109 ? 22.734 32.688 32.5 1 88.19 109 GLN A N 1
ATOM 859 C CA . GLN A 1 109 ? 24.016 32.125 32.906 1 88.19 109 GLN A CA 1
ATOM 860 C C . GLN A 1 109 ? 24.125 30.641 32.5 1 88.19 109 GLN A C 1
ATOM 862 O O . GLN A 1 109 ? 23.125 29.984 32.25 1 88.19 109 GLN A O 1
ATOM 867 N N . GLY A 1 110 ? 25.359 30.297 32.344 1 81.75 110 GLY A N 1
ATOM 868 C CA . GLY A 1 110 ? 25.609 28.906 32 1 81.75 110 GLY A CA 1
ATOM 869 C C . GLY A 1 110 ? 25.891 28.688 30.531 1 81.75 110 GLY A C 1
ATOM 870 O O . GLY A 1 110 ? 26.016 29.656 29.781 1 81.75 110 GLY A O 1
ATOM 871 N N . GLY A 1 111 ? 26.047 27.5 30.094 1 74.56 111 GLY A N 1
ATOM 872 C CA . GLY A 1 111 ? 26.375 27.141 28.734 1 74.56 111 GLY A CA 1
ATOM 873 C C . GLY A 1 111 ? 27.844 27.281 28.406 1 74.56 111 GLY A C 1
ATOM 874 O O . GLY A 1 111 ? 28.672 27.469 29.312 1 74.56 111 GLY A O 1
ATOM 875 N N . SER A 1 112 ? 28.156 27.125 27.203 1 67.56 112 SER A N 1
ATOM 876 C CA . SER A 1 112 ? 29.562 27.125 26.797 1 67.56 112 SER A CA 1
ATOM 877 C C . SER A 1 112 ? 30.188 28.5 26.969 1 67.56 112 SER A C 1
ATOM 879 O O . SER A 1 112 ? 31.391 28.609 27.25 1 67.56 112 SER A O 1
ATOM 881 N N . GLU A 1 113 ? 29.344 29.562 26.828 1 75.06 113 GLU A N 1
ATOM 882 C CA . GLU A 1 113 ? 29.875 30.922 26.922 1 75.06 113 GLU A CA 1
ATOM 883 C C . GLU A 1 113 ? 29.391 31.609 28.203 1 75.06 113 GLU A C 1
ATOM 885 O O . GLU A 1 113 ? 29.531 32.812 28.344 1 75.06 113 GLU A O 1
ATOM 890 N N . ASN A 1 114 ? 28.828 30.844 29.047 1 82.25 114 ASN A N 1
ATOM 891 C CA . ASN A 1 114 ? 28.312 31.344 30.312 1 82.25 114 ASN A CA 1
ATOM 892 C C . ASN A 1 114 ? 27.297 32.469 30.109 1 82.25 114 ASN A C 1
ATOM 894 O O . ASN A 1 114 ? 27.297 33.469 30.812 1 82.25 114 ASN A O 1
ATOM 898 N N . ARG A 1 115 ? 26.5 32.469 29.094 1 86.94 115 ARG A N 1
ATOM 899 C CA . ARG A 1 115 ? 25.453 33.438 28.797 1 86.94 115 ARG A CA 1
ATOM 900 C C . ARG A 1 115 ? 24.094 32.75 28.672 1 86.94 115 ARG A C 1
ATOM 902 O O . ARG A 1 115 ? 23.109 33.406 28.312 1 86.94 115 ARG A O 1
ATOM 909 N N . GLY A 1 116 ? 24.172 31.547 28.891 1 88.5 116 GLY A N 1
ATOM 910 C CA . GLY A 1 116 ? 22.922 30.797 28.812 1 88.5 116 GLY A CA 1
ATOM 911 C C . GLY A 1 116 ? 22.219 30.938 27.484 1 88.5 116 GLY A C 1
ATOM 912 O O . GLY A 1 116 ? 22.812 30.688 26.438 1 88.5 116 GLY A O 1
ATOM 913 N N . ASP A 1 117 ? 21 31.578 27.625 1 92.06 117 ASP A N 1
ATOM 914 C CA . ASP A 1 117 ? 20.172 31.703 26.422 1 92.06 117 ASP A CA 1
ATOM 915 C C . ASP A 1 117 ? 20.281 33.094 25.828 1 92.06 117 ASP A C 1
ATOM 917 O O . ASP A 1 117 ? 19.688 33.375 24.781 1 92.06 117 ASP A O 1
ATOM 921 N N . TYR A 1 118 ? 21.031 34 26.438 1 93.06 118 TYR A N 1
ATOM 922 C CA . TYR A 1 118 ? 21.156 35.375 26.031 1 93.06 118 TYR A CA 1
ATOM 923 C C . TYR A 1 118 ? 21.922 35.5 24.719 1 93.06 118 TYR A C 1
ATOM 925 O O . TYR A 1 118 ? 23 34.906 24.562 1 93.06 118 TYR A O 1
ATOM 933 N N . GLN A 1 119 ? 21.328 36.25 23.75 1 91.56 119 GLN A N 1
ATOM 934 C CA . GLN A 1 119 ? 21.953 36.438 22.453 1 91.56 119 GLN A CA 1
ATOM 935 C C . GLN A 1 119 ? 22.734 37.75 22.375 1 91.56 119 GLN A C 1
ATOM 937 O O . GLN A 1 119 ? 22.188 38.781 21.984 1 91.56 119 GLN A O 1
ATOM 942 N N . LYS A 1 120 ? 23.953 37.656 22.562 1 86.75 120 LYS A N 1
ATOM 943 C CA . LYS A 1 120 ? 24.797 38.844 22.609 1 86.75 120 LYS A CA 1
ATOM 944 C C . LYS A 1 120 ? 24.969 39.438 21.219 1 86.75 120 LYS A C 1
ATOM 946 O O . LYS A 1 120 ? 25.219 40.656 21.078 1 86.75 120 LYS A O 1
ATOM 951 N N . ASP A 1 121 ? 24.781 38.625 20.25 1 85.25 121 ASP A N 1
ATOM 952 C CA . ASP A 1 121 ? 25.016 39.094 18.875 1 85.25 121 ASP A CA 1
ATOM 953 C C . ASP A 1 121 ? 23.906 40 18.406 1 85.25 121 ASP A C 1
ATOM 955 O O . ASP A 1 121 ? 24.062 40.688 17.391 1 85.25 121 ASP A O 1
ATOM 959 N N . ILE A 1 122 ? 22.844 40.031 19.109 1 89.88 122 ILE A N 1
ATOM 960 C CA . ILE A 1 122 ? 21.75 40.906 18.75 1 89.88 122 ILE A CA 1
ATOM 961 C C . ILE A 1 122 ? 21.953 42.25 19.438 1 89.88 122 ILE A C 1
ATOM 963 O O . ILE A 1 122 ? 22 42.344 20.656 1 89.88 122 ILE A O 1
ATOM 967 N N . HIS A 1 123 ? 22.219 43.281 18.688 1 82.94 123 HIS A N 1
ATOM 968 C CA . HIS A 1 123 ? 22.328 44.656 19.156 1 82.94 123 HIS A CA 1
ATOM 969 C C . HIS A 1 123 ? 21.906 45.656 18.078 1 82.94 123 HIS A C 1
ATOM 971 O O . HIS A 1 123 ? 21.375 45.25 17.047 1 82.94 123 HIS A O 1
ATOM 977 N N . THR A 1 124 ? 22.031 46.844 18.312 1 77.88 124 THR A N 1
ATOM 978 C CA . THR A 1 124 ? 21.484 47.875 17.453 1 77.88 124 THR A CA 1
ATOM 979 C C . THR A 1 124 ? 22.078 47.781 16.047 1 77.88 124 THR A C 1
ATOM 981 O O . THR A 1 124 ? 21.391 48.031 15.055 1 77.88 124 THR A O 1
ATOM 984 N N . SER A 1 125 ? 23.281 47.312 15.945 1 72.88 125 SER A N 1
ATOM 985 C CA . SER A 1 125 ? 23.938 47.25 14.641 1 72.88 125 SER A CA 1
ATOM 986 C C . SER A 1 125 ? 23.562 45.938 13.93 1 72.88 125 SER A C 1
ATOM 988 O O . SER A 1 125 ? 23.578 45.875 12.703 1 72.88 125 SER A O 1
ATOM 990 N N . THR A 1 126 ? 23.234 44.969 14.711 1 86.62 126 THR A N 1
ATOM 991 C CA . THR A 1 126 ? 22.812 43.688 14.172 1 86.62 126 THR A CA 1
ATOM 992 C C . THR A 1 126 ? 21.469 43.281 14.773 1 86.62 126 THR A C 1
ATOM 994 O O . THR A 1 126 ? 21.422 42.438 15.695 1 86.62 126 THR A O 1
ATOM 997 N N . PRO A 1 127 ? 20.516 43.75 14.141 1 87.94 127 PRO A N 1
ATOM 998 C CA . PRO A 1 127 ? 19.188 43.531 14.742 1 87.94 127 PRO A CA 1
ATOM 999 C C . PRO A 1 127 ? 18.656 42.125 14.492 1 87.94 127 PRO A C 1
ATOM 1001 O O . PRO A 1 127 ? 17.688 41.719 15.133 1 87.94 127 PRO A O 1
ATOM 1004 N N . GLN A 1 128 ? 19.312 41.375 13.555 1 90.5 128 GLN A N 1
ATOM 1005 C CA . GLN A 1 128 ? 18.797 40.062 13.234 1 90.5 128 GLN A CA 1
ATOM 1006 C C . GLN A 1 128 ? 19.938 39.031 13.148 1 90.5 128 GLN A C 1
ATOM 1008 O O . GLN A 1 128 ? 21.031 39.375 12.695 1 90.5 128 GLN A O 1
ATOM 1013 N N . ILE A 1 129 ? 19.625 37.812 13.672 1 88.62 129 ILE A N 1
ATOM 1014 C CA . ILE A 1 129 ? 20.609 36.75 13.594 1 88.62 129 ILE A CA 1
ATOM 1015 C C . ILE A 1 129 ? 19.969 35.5 13.031 1 88.62 129 ILE A C 1
ATOM 1017 O O . ILE A 1 129 ? 18.75 35.312 13.141 1 88.62 129 ILE A O 1
ATOM 1021 N N . HIS A 1 130 ? 20.766 34.688 12.383 1 83.12 130 HIS A N 1
ATOM 1022 C CA . HIS A 1 130 ? 20.297 33.438 11.852 1 83.12 130 HIS A CA 1
ATOM 1023 C C . HIS A 1 130 ? 20.281 32.344 12.93 1 83.12 130 HIS A C 1
ATOM 1025 O O . HIS A 1 130 ? 21.25 32.188 13.664 1 83.12 130 HIS A O 1
ATOM 1031 N N . LYS A 1 131 ? 19.125 31.781 13.211 1 84.19 131 LYS A N 1
ATOM 1032 C CA . LYS A 1 131 ? 18.953 30.641 14.117 1 84.19 131 LYS A CA 1
ATOM 1033 C C . LYS A 1 131 ? 18.203 29.5 13.43 1 84.19 131 LYS A C 1
ATOM 1035 O O . LYS A 1 131 ? 16.969 29.422 13.508 1 84.19 131 LYS A O 1
ATOM 1040 N N . ASN A 1 132 ? 18.891 28.609 12.859 1 77.38 132 ASN A N 1
ATOM 1041 C CA . ASN A 1 132 ? 18.25 27.516 12.133 1 77.38 132 ASN A CA 1
ATOM 1042 C C . ASN A 1 132 ? 17.688 26.453 13.078 1 77.38 132 ASN A C 1
ATOM 1044 O O . ASN A 1 132 ? 18.359 26.047 14.016 1 77.38 132 ASN A O 1
ATOM 1048 N N . PHE A 1 133 ? 16.422 26.031 13.086 1 81.5 133 PHE A N 1
ATOM 1049 C CA . PHE A 1 133 ? 15.727 25.094 13.953 1 81.5 133 PHE A CA 1
ATOM 1050 C C . PHE A 1 133 ? 16.266 23.672 13.758 1 81.5 133 PHE A C 1
ATOM 1052 O O . PHE A 1 133 ? 16.391 22.922 14.719 1 81.5 133 PHE A O 1
ATOM 1059 N N . ASN A 1 134 ? 16.766 23.266 12.656 1 74.12 134 ASN A N 1
ATOM 1060 C CA . ASN A 1 134 ? 17.203 21.906 12.367 1 74.12 134 ASN A CA 1
ATOM 1061 C C . ASN A 1 134 ? 16.062 20.906 12.477 1 74.12 134 ASN A C 1
ATOM 1063 O O . ASN A 1 134 ? 16.281 19.75 12.844 1 74.12 134 ASN A O 1
ATOM 1067 N N . PHE A 1 135 ? 14.938 21.234 12.688 1 83.19 135 PHE A N 1
ATOM 1068 C CA . PHE A 1 135 ? 13.711 20.469 12.531 1 83.19 135 PHE A CA 1
ATOM 1069 C C . PHE A 1 135 ? 12.727 21.188 11.617 1 83.19 135 PHE A C 1
ATOM 1071 O O . PHE A 1 135 ? 12.953 22.344 11.242 1 83.19 135 PHE A O 1
ATOM 1078 N N . GLN A 1 136 ? 11.797 20.438 11.203 1 86.19 136 GLN A N 1
ATOM 1079 C CA . GLN A 1 136 ? 10.805 21.047 10.32 1 86.19 136 GLN A CA 1
ATOM 1080 C C . GLN A 1 136 ? 9.664 21.672 11.117 1 86.19 136 GLN A C 1
ATOM 1082 O O . GLN A 1 136 ? 9.125 21.047 12.039 1 86.19 136 GLN A O 1
ATOM 1087 N N . LEU A 1 137 ? 9.398 22.844 10.797 1 92.75 137 LEU A N 1
ATOM 1088 C CA . LEU A 1 137 ? 8.305 23.562 11.438 1 92.75 137 LEU A CA 1
ATOM 1089 C C . LEU A 1 137 ? 7.152 23.781 10.461 1 92.75 137 LEU A C 1
ATOM 1091 O O . LEU A 1 137 ? 7.211 24.672 9.609 1 92.75 137 LEU A O 1
ATOM 1095 N N . PRO A 1 138 ? 6.133 23 10.609 1 93.56 138 PRO A N 1
ATOM 1096 C CA . PRO A 1 138 ? 4.957 23.266 9.773 1 93.56 138 PRO A CA 1
ATOM 1097 C C . PRO A 1 138 ? 4.297 24.594 10.086 1 93.56 138 PRO A C 1
ATOM 1099 O O . PRO A 1 138 ? 4.062 24.922 11.25 1 93.56 138 PRO A O 1
ATOM 1102 N N . PHE A 1 139 ? 4.133 25.469 9.086 1 94.62 139 PHE A N 1
ATOM 1103 C CA . PHE A 1 139 ? 3.572 26.812 9.188 1 94.62 139 PHE A CA 1
ATOM 1104 C C . PHE A 1 139 ? 2.809 27.188 7.922 1 94.62 139 PHE A C 1
ATOM 1106 O O . PHE A 1 139 ? 3.402 27.312 6.848 1 94.62 139 PHE A O 1
ATOM 1113 N N . PHE A 1 140 ? 1.492 27.328 7.957 1 93.56 140 PHE A N 1
ATOM 1114 C CA . PHE A 1 140 ? 0.606 27.625 6.84 1 93.56 140 PHE A CA 1
ATOM 1115 C C . PHE A 1 140 ? 0.729 26.562 5.746 1 93.56 140 PHE A C 1
ATOM 1117 O O . PHE A 1 140 ? 0.755 26.906 4.559 1 93.56 140 PHE A O 1
ATOM 1124 N N . GLY A 1 141 ? 0.89 25.344 6.164 1 90.62 141 GLY A N 1
ATOM 1125 C CA . GLY A 1 141 ? 1.017 24.281 5.184 1 90.62 141 GLY A CA 1
ATOM 1126 C C . GLY A 1 141 ? 2.432 24.109 4.668 1 90.62 141 GLY A C 1
ATOM 1127 O O . GLY A 1 141 ? 2.746 23.109 4.02 1 90.62 141 GLY A O 1
ATOM 1128 N N . PHE A 1 142 ? 3.346 25.047 4.914 1 91.75 142 PHE A N 1
ATOM 1129 C CA . PHE A 1 142 ? 4.75 24.953 4.539 1 91.75 142 PHE A CA 1
ATOM 1130 C C . PHE A 1 142 ? 5.57 24.297 5.645 1 91.75 142 PHE A C 1
ATOM 1132 O O . PHE A 1 142 ? 5.047 24 6.723 1 91.75 142 PHE A O 1
ATOM 1139 N N . ARG A 1 143 ? 6.797 23.953 5.309 1 89.19 143 ARG A N 1
ATOM 1140 C CA . ARG A 1 143 ? 7.762 23.469 6.289 1 89.19 143 ARG A CA 1
ATOM 1141 C C . ARG A 1 143 ? 9.039 24.297 6.262 1 89.19 143 ARG A C 1
ATOM 1143 O O . ARG A 1 143 ? 9.688 24.422 5.219 1 89.19 143 ARG A O 1
ATOM 1150 N N . PHE A 1 144 ? 9.289 24.891 7.387 1 88.38 144 PHE A N 1
ATOM 1151 C CA . PHE A 1 144 ? 10.461 25.766 7.449 1 88.38 144 PHE A CA 1
ATOM 1152 C C . PHE A 1 144 ? 11.516 25.172 8.367 1 88.38 144 PHE A C 1
ATOM 1154 O O . PHE A 1 144 ? 11.188 24.531 9.375 1 88.38 144 PHE A O 1
ATOM 1161 N N . ASN A 1 145 ? 12.734 25.328 8.023 1 81.94 145 ASN A N 1
ATOM 1162 C CA . ASN A 1 145 ? 13.852 24.891 8.859 1 81.94 145 ASN A CA 1
ATOM 1163 C C . ASN A 1 145 ? 14.859 26.016 9.078 1 81.94 145 ASN A C 1
ATOM 1165 O O . ASN A 1 145 ? 15.664 25.969 10.016 1 81.94 145 ASN A O 1
ATOM 1169 N N . TYR A 1 146 ? 14.867 27.062 8.156 1 76.69 146 TYR A N 1
ATOM 1170 C CA . TYR A 1 146 ? 15.734 28.219 8.297 1 76.69 146 TYR A CA 1
ATOM 1171 C C . TYR A 1 146 ? 14.977 29.391 8.898 1 76.69 146 TYR A C 1
ATOM 1173 O O . TYR A 1 146 ? 13.906 29.766 8.422 1 76.69 146 TYR A O 1
ATOM 1181 N N . THR A 1 147 ? 15.531 29.844 9.977 1 87.94 147 THR A N 1
ATOM 1182 C CA . THR A 1 147 ? 14.844 30.891 10.711 1 87.94 147 THR A CA 1
ATOM 1183 C C . THR A 1 147 ? 15.805 32 11.086 1 87.94 147 THR A C 1
ATOM 1185 O O . THR A 1 147 ? 16.984 31.766 11.312 1 87.94 147 THR A O 1
ATOM 1188 N N . ARG A 1 148 ? 15.289 33.25 10.992 1 91 148 ARG A N 1
ATOM 1189 C CA . ARG A 1 148 ? 15.984 34.406 11.492 1 91 148 ARG A CA 1
ATOM 1190 C C . ARG A 1 148 ? 15.258 35.031 12.695 1 91 148 ARG A C 1
ATOM 1192 O O . ARG A 1 148 ? 14.031 35.125 12.68 1 91 148 ARG A O 1
ATOM 1199 N N . LEU A 1 149 ? 16.016 35.219 13.719 1 94.56 149 LEU A N 1
ATOM 1200 C CA . LEU A 1 149 ? 15.492 35.875 14.922 1 94.56 149 LEU A CA 1
ATOM 1201 C C . LEU A 1 149 ? 15.766 37.375 14.898 1 94.56 149 LEU A C 1
ATOM 1203 O O . LEU A 1 149 ? 16.906 37.812 14.688 1 94.56 149 LEU A O 1
ATOM 1207 N N . SER A 1 150 ? 14.68 38.125 15.07 1 94.5 150 SER A N 1
ATOM 1208 C CA . SER A 1 150 ? 14.812 39.594 15.039 1 94.5 150 SER A CA 1
ATOM 1209 C C . SER A 1 150 ? 14.562 40.188 16.422 1 94.5 150 SER A C 1
ATOM 1211 O O . SER A 1 150 ? 13.711 39.719 17.172 1 94.5 150 SER A O 1
ATOM 1213 N N . MET A 1 151 ? 15.273 41.281 16.734 1 94.69 151 MET A N 1
ATOM 1214 C CA . MET A 1 151 ? 15.023 42 17.984 1 94.69 151 MET A CA 1
ATOM 1215 C C . MET A 1 151 ? 13.703 42.75 17.922 1 94.69 151 MET A C 1
ATOM 1217 O O . MET A 1 151 ? 13.18 43.188 18.953 1 94.69 151 MET A O 1
ATOM 1221 N N . HIS A 1 152 ? 13.164 42.844 16.719 1 93.94 152 HIS A N 1
ATOM 1222 C CA . HIS A 1 152 ? 11.969 43.656 16.5 1 93.94 152 HIS A CA 1
ATOM 1223 C C . HIS A 1 152 ? 10.703 42.844 16.75 1 93.94 152 HIS A C 1
ATOM 1225 O O . HIS A 1 152 ? 9.641 43.125 16.203 1 93.94 152 HIS A O 1
ATOM 1231 N N . GLY A 1 153 ? 10.812 41.75 17.438 1 95.31 153 GLY A N 1
ATOM 1232 C CA . GLY A 1 153 ? 9.672 41.031 17.969 1 95.31 153 GLY A CA 1
ATOM 1233 C C . GLY A 1 153 ? 9.07 40.062 16.984 1 95.31 153 GLY A C 1
ATOM 1234 O O . GLY A 1 153 ? 7.852 39.875 16.938 1 95.31 153 GLY A O 1
ATOM 1235 N N . TYR A 1 154 ? 9.828 39.5 16.125 1 95.88 154 TYR A N 1
ATOM 1236 C CA . TYR A 1 154 ? 9.289 38.5 15.195 1 95.88 154 TYR A CA 1
ATOM 1237 C C . TYR A 1 154 ? 10.359 37.5 14.797 1 95.88 154 TYR A C 1
ATOM 1239 O O . TYR A 1 154 ? 11.555 37.75 15 1 95.88 154 TYR A O 1
ATOM 1247 N N . LEU A 1 155 ? 9.875 36.312 14.367 1 95.44 155 LEU A N 1
ATOM 1248 C CA . LEU A 1 155 ? 10.68 35.312 13.695 1 95.44 155 LEU A CA 1
ATOM 1249 C C . LEU A 1 155 ? 10.43 35.312 12.188 1 95.44 155 LEU A C 1
ATOM 1251 O O . LEU A 1 155 ? 9.281 35.375 11.75 1 95.44 155 LEU A O 1
ATOM 1255 N N . GLU A 1 156 ? 11.492 35.344 11.461 1 94.31 156 GLU A N 1
ATOM 1256 C CA . GLU A 1 156 ? 11.367 35.469 10.016 1 94.31 156 GLU A CA 1
ATOM 1257 C C . GLU A 1 156 ? 11.891 34.219 9.305 1 94.31 156 GLU A C 1
ATOM 1259 O O . GLU A 1 156 ? 12.906 33.625 9.711 1 94.31 156 GLU A O 1
ATOM 1264 N N . PHE A 1 157 ? 11.234 33.875 8.234 1 92.31 157 PHE A N 1
ATOM 1265 C CA . PHE A 1 157 ? 11.609 32.656 7.508 1 92.31 157 PHE A CA 1
ATOM 1266 C C . PHE A 1 157 ? 12.078 33 6.098 1 92.31 157 PHE A C 1
ATOM 1268 O O . PHE A 1 157 ? 12.727 32.188 5.438 1 92.31 157 PHE A O 1
ATOM 1275 N N . SER A 1 158 ? 11.688 34.156 5.578 1 89.75 158 SER A N 1
ATOM 1276 C CA . SER A 1 158 ? 12.102 34.562 4.246 1 89.75 158 SER A CA 1
ATOM 1277 C C . SER A 1 158 ? 12.43 36.062 4.215 1 89.75 158 SER A C 1
ATOM 1279 O O . SER A 1 158 ? 12.18 36.781 5.191 1 89.75 158 SER A O 1
ATOM 1281 N N . ASP A 1 159 ? 12.828 36.562 3.055 1 86.44 159 ASP A N 1
ATOM 1282 C CA . ASP A 1 159 ? 13.344 37.938 2.934 1 86.44 159 ASP A CA 1
ATOM 1283 C C . ASP A 1 159 ? 12.203 38.938 2.898 1 86.44 159 ASP A C 1
ATOM 1285 O O . ASP A 1 159 ? 11.195 38.75 2.217 1 86.44 159 ASP A O 1
ATOM 1289 N N . PRO A 1 160 ? 12.375 40 3.711 1 87.62 160 PRO A N 1
ATOM 1290 C CA . PRO A 1 160 ? 11.391 41.094 3.699 1 87.62 160 PRO A CA 1
ATOM 1291 C C . PRO A 1 160 ? 11.586 42.062 2.527 1 87.62 160 PRO A C 1
ATOM 1293 O O . PRO A 1 160 ? 12.617 42 1.848 1 87.62 160 PRO A O 1
ATOM 1296 N N . PRO A 1 161 ? 10.578 42.812 2.289 1 86.62 161 PRO A N 1
ATOM 1297 C CA . PRO A 1 161 ? 10.773 43.844 1.274 1 86.62 161 PRO A CA 1
ATOM 1298 C C . PRO A 1 161 ? 11.766 44.906 1.711 1 86.62 161 PRO A C 1
ATOM 1300 O O . PRO A 1 161 ? 12.133 44.969 2.889 1 86.62 161 PRO A O 1
ATOM 1303 N N . GLU A 1 162 ? 12.219 45.812 0.744 1 77.94 162 GLU A N 1
ATOM 1304 C CA . GLU A 1 162 ? 13.227 46.844 1.006 1 77.94 162 GLU A CA 1
ATOM 1305 C C . GLU A 1 162 ? 12.711 47.875 1.987 1 77.94 162 GLU A C 1
ATOM 1307 O O . GLU A 1 162 ? 13.453 48.344 2.854 1 77.94 162 GLU A O 1
ATOM 1312 N N . HIS A 1 163 ? 11.508 48.25 1.802 1 80.38 163 HIS A N 1
ATOM 1313 C CA . HIS A 1 163 ? 10.938 49.25 2.693 1 80.38 163 HIS A CA 1
ATOM 1314 C C . HIS A 1 163 ? 9.508 48.875 3.078 1 80.38 163 HIS A C 1
ATOM 1316 O O . HIS A 1 163 ? 8.781 48.281 2.291 1 80.38 163 HIS A O 1
ATOM 1322 N N . PHE A 1 164 ? 9.219 49.219 4.359 1 86.19 164 PHE A N 1
ATOM 1323 C CA . PHE A 1 164 ? 7.855 49 4.824 1 86.19 164 PHE A CA 1
ATOM 1324 C C . PHE A 1 164 ? 7.121 50.344 4.945 1 86.19 164 PHE A C 1
ATOM 1326 O O . PHE A 1 164 ? 7.73 51.344 5.262 1 86.19 164 PHE A O 1
ATOM 1333 N N . THR A 1 165 ? 5.883 50.219 4.539 1 83.44 165 THR A N 1
ATOM 1334 C CA . THR A 1 165 ? 4.984 51.312 4.812 1 83.44 165 THR A CA 1
ATOM 1335 C C . THR A 1 165 ? 3.924 50.938 5.836 1 83.44 165 THR A C 1
ATOM 1337 O O . THR A 1 165 ? 3.439 49.781 5.828 1 83.44 165 THR A O 1
ATOM 1340 N N . TYR A 1 166 ? 3.639 51.875 6.75 1 88.12 166 TYR A N 1
ATOM 1341 C CA . TYR A 1 166 ? 2.67 51.594 7.801 1 88.12 166 TYR A CA 1
ATOM 1342 C C . TYR A 1 166 ? 1.31 52.188 7.469 1 88.12 166 TYR A C 1
ATOM 1344 O O . TYR A 1 166 ? 1.229 53.281 6.926 1 88.12 166 TYR A O 1
ATOM 1352 N N . PRO A 1 167 ? 0.171 51.594 7.793 1 91.06 167 PRO A N 1
ATOM 1353 C CA . PRO A 1 167 ? 0.1 50.281 8.461 1 91.06 167 PRO A CA 1
ATOM 1354 C C . PRO A 1 167 ? 0.557 49.125 7.574 1 91.06 167 PRO A C 1
ATOM 1356 O O . PRO A 1 167 ? 0.444 49.219 6.348 1 91.06 167 PRO A O 1
ATOM 1359 N N . LEU A 1 168 ? 1.076 48.156 8.234 1 91.94 168 LEU A N 1
ATOM 1360 C CA . LEU A 1 168 ? 1.575 47 7.512 1 91.94 168 LEU A CA 1
ATOM 1361 C C . LEU A 1 168 ? 0.422 46.156 6.953 1 91.94 168 LEU A C 1
ATOM 1363 O O . LEU A 1 168 ? -0.611 46 7.605 1 91.94 168 LEU A O 1
ATOM 1367 N N . THR A 1 169 ? 0.543 45.812 5.723 1 89.31 169 THR A N 1
ATOM 1368 C CA . THR A 1 169 ? -0.464 44.969 5.086 1 89.31 169 THR A CA 1
ATOM 1369 C C . THR A 1 169 ? 0.18 43.719 4.457 1 89.31 169 THR A C 1
ATOM 1371 O O . THR A 1 169 ? 1.099 43.844 3.645 1 89.31 169 THR A O 1
ATOM 1374 N N . PHE A 1 170 ? -0.333 42.594 4.871 1 91.19 170 PHE A N 1
ATOM 1375 C CA . PHE A 1 170 ? 0.148 41.344 4.328 1 91.19 170 PHE A CA 1
ATOM 1376 C C . PHE A 1 170 ? -1.008 40.5 3.783 1 91.19 170 PHE A C 1
ATOM 1378 O O . PHE A 1 170 ? -2.129 40.594 4.293 1 91.19 170 PHE A O 1
ATOM 1385 N N . PRO A 1 171 ? -0.907 39.75 2.836 1 89.31 171 PRO A N 1
ATOM 1386 C CA . PRO A 1 171 ? 0.342 39.625 2.082 1 89.31 171 PRO A CA 1
ATOM 1387 C C . PRO A 1 171 ? 0.648 40.844 1.234 1 89.31 171 PRO A C 1
ATOM 1389 O O . PRO A 1 171 ? -0.254 41.625 0.928 1 89.31 171 PRO A O 1
ATOM 1392 N N . VAL A 1 172 ? 1.843 40.906 0.892 1 87.94 172 VAL A N 1
ATOM 1393 C CA . VAL A 1 172 ? 2.248 42.062 0.113 1 87.94 172 VAL A CA 1
ATOM 1394 C C . VAL A 1 172 ? 1.519 42.062 -1.229 1 87.94 172 VAL A C 1
ATOM 1396 O O . VAL A 1 172 ? 1.586 41.094 -1.982 1 87.94 172 VAL A O 1
ATOM 1399 N N . LYS A 1 173 ? 0.866 43.094 -1.563 1 80.06 173 LYS A N 1
ATOM 1400 C CA . LYS A 1 173 ? -0.003 43.188 -2.732 1 80.06 173 LYS A CA 1
ATOM 1401 C C . LYS A 1 173 ? 0.805 43.125 -4.023 1 80.06 173 LYS A C 1
ATOM 1403 O O . LYS A 1 173 ? 0.314 42.625 -5.043 1 80.06 173 LYS A O 1
ATOM 1408 N N . GLU A 1 174 ? 1.999 43.594 -4.012 1 79.69 174 GLU A N 1
ATOM 1409 C CA . GLU A 1 174 ? 2.801 43.688 -5.227 1 79.69 174 GLU A CA 1
ATOM 1410 C C . GLU A 1 174 ? 3.621 42.438 -5.461 1 79.69 174 GLU A C 1
ATOM 1412 O O . GLU A 1 174 ? 4.477 42.406 -6.348 1 79.69 174 GLU A O 1
ATOM 1417 N N . TRP A 1 175 ? 3.346 41.531 -4.734 1 83.69 175 TRP A N 1
ATOM 1418 C CA . TRP A 1 175 ? 4.043 40.281 -4.98 1 83.69 175 TRP A CA 1
ATOM 1419 C C . TRP A 1 175 ? 3.756 39.781 -6.383 1 83.69 175 TRP A C 1
ATOM 1421 O O . TRP A 1 175 ? 2.615 39.812 -6.852 1 83.69 175 TRP A O 1
ATOM 1431 N N . PRO A 1 176 ? 4.754 39.406 -7.191 1 81.06 176 PRO A N 1
ATOM 1432 C CA . PRO A 1 176 ? 6.098 38.938 -6.824 1 81.06 176 PRO A CA 1
ATOM 1433 C C . PRO A 1 176 ? 7.168 40 -7.074 1 81.06 176 PRO A C 1
ATOM 1435 O O . PRO A 1 176 ? 8.359 39.75 -6.906 1 81.06 176 PRO A O 1
ATOM 1438 N N . LYS A 1 177 ? 6.766 41.219 -7.441 1 78.62 177 LYS A N 1
ATOM 1439 C CA . LYS A 1 177 ? 7.738 42.281 -7.68 1 78.62 177 LYS A CA 1
ATOM 1440 C C . LYS A 1 177 ? 8.461 42.656 -6.395 1 78.62 177 LYS A C 1
ATOM 1442 O O . LYS A 1 177 ? 9.664 42.938 -6.406 1 78.62 177 LYS A O 1
ATOM 1447 N N . LYS A 1 178 ? 7.598 42.656 -5.375 1 85.5 178 LYS A N 1
ATOM 1448 C CA . LYS A 1 178 ? 8.156 42.875 -4.043 1 85.5 178 LYS A CA 1
ATOM 1449 C C . LYS A 1 178 ? 8.078 41.625 -3.191 1 85.5 178 LYS A C 1
ATOM 1451 O O . LYS A 1 178 ? 7.09 40.875 -3.238 1 85.5 178 LYS A O 1
ATOM 1456 N N . ASN A 1 179 ? 9.117 41.406 -2.43 1 90.19 179 ASN A N 1
ATOM 1457 C CA . ASN A 1 179 ? 9.156 40.219 -1.597 1 90.19 179 ASN A CA 1
ATOM 1458 C C . ASN A 1 179 ? 8.07 40.219 -0.531 1 90.19 179 ASN A C 1
ATOM 1460 O O . ASN A 1 179 ? 7.75 41.281 0.025 1 90.19 179 ASN A O 1
ATOM 1464 N N . ASP A 1 180 ? 7.438 39.25 -0.372 1 90.94 180 ASP A N 1
ATOM 1465 C CA . ASP A 1 180 ? 6.504 39 0.721 1 90.94 180 ASP A CA 1
ATOM 1466 C C . ASP A 1 180 ? 7.117 38.094 1.778 1 90.94 180 ASP A C 1
ATOM 1468 O O . ASP A 1 180 ? 7.27 36.875 1.553 1 90.94 180 ASP A O 1
ATOM 1472 N N . PRO A 1 181 ? 7.402 38.594 2.926 1 92.56 181 PRO A N 1
ATOM 1473 C CA . PRO A 1 181 ? 8.125 37.812 3.928 1 92.56 181 PRO A CA 1
ATOM 1474 C C . PRO A 1 181 ? 7.211 36.844 4.688 1 92.56 181 PRO A C 1
ATOM 1476 O O . PRO A 1 181 ? 6.047 37.188 4.945 1 92.56 181 PRO A O 1
ATOM 1479 N N . SER A 1 182 ? 7.715 35.688 4.945 1 94.25 182 SER A N 1
ATOM 1480 C CA . SER A 1 182 ? 7.078 34.75 5.887 1 94.25 182 SER A CA 1
ATOM 1481 C C . SER A 1 182 ? 7.605 34.969 7.305 1 94.25 182 SER A C 1
ATOM 1483 O O . SER A 1 182 ? 8.82 35 7.523 1 94.25 182 SER A O 1
ATOM 1485 N N . PHE A 1 183 ? 6.668 35.188 8.266 1 96.12 183 PHE A N 1
ATOM 1486 C CA . PHE A 1 183 ? 7.145 35.469 9.609 1 96.12 183 PHE A CA 1
ATOM 1487 C C . PHE A 1 183 ? 6.066 35.188 10.648 1 96.12 183 PHE A C 1
ATOM 1489 O O . PHE A 1 183 ? 4.895 35.031 10.305 1 96.12 183 PHE A O 1
ATOM 1496 N N . ILE A 1 184 ? 6.449 35 11.844 1 97.06 184 ILE A N 1
ATOM 1497 C CA . ILE A 1 184 ? 5.613 34.969 13.039 1 97.06 184 ILE A CA 1
ATOM 1498 C C . ILE A 1 184 ? 5.871 36.219 13.883 1 97.06 184 ILE A C 1
ATOM 1500 O O . ILE A 1 184 ? 6.973 36.406 14.398 1 97.06 184 ILE A O 1
ATOM 1504 N N . GLY A 1 185 ? 4.863 37.031 13.922 1 97.38 185 GLY A N 1
ATOM 1505 C CA . GLY A 1 185 ? 5.035 38.312 14.625 1 97.38 185 GLY A CA 1
ATOM 1506 C C . GLY A 1 185 ? 4.262 38.375 15.922 1 97.38 185 GLY A C 1
ATOM 1507 O O . GLY A 1 185 ? 3.031 38.438 15.922 1 97.38 185 GLY A O 1
ATOM 1508 N N . ILE A 1 186 ? 4.953 38.344 17.062 1 97.44 186 ILE A N 1
ATOM 1509 C CA . ILE A 1 186 ? 4.328 38.5 18.359 1 97.44 186 ILE A CA 1
ATOM 1510 C C . ILE A 1 186 ? 4.156 39.969 18.703 1 97.44 186 ILE A C 1
ATOM 1512 O O . ILE A 1 186 ? 3.223 40.344 19.406 1 97.44 186 ILE A O 1
ATOM 1516 N N . PHE A 1 187 ? 5.113 40.75 18.375 1 96.94 187 PHE A N 1
ATOM 1517 C CA . PHE A 1 187 ? 5.164 42.219 18.516 1 96.94 187 PHE A CA 1
ATOM 1518 C C . PHE A 1 187 ? 6.059 42.812 17.438 1 96.94 187 PHE A C 1
ATOM 1520 O O . PHE A 1 187 ? 7.125 43.344 17.75 1 96.94 187 PHE A O 1
ATOM 1527 N N . TYR A 1 188 ? 5.523 42.781 16.25 1 95.5 188 TYR A N 1
ATOM 1528 C CA . TYR A 1 188 ? 6.305 43.219 15.102 1 95.5 188 TYR A CA 1
ATOM 1529 C C . TYR A 1 188 ? 6.359 44.719 15.016 1 95.5 188 TYR A C 1
ATOM 1531 O O . TYR A 1 188 ? 5.457 45.375 14.461 1 95.5 188 TYR A O 1
ATOM 1539 N N . SER A 1 189 ? 7.289 45.281 15.562 1 94.38 189 SER A N 1
ATOM 1540 C CA . SER A 1 189 ? 7.609 46.719 15.578 1 94.38 189 SER A CA 1
ATOM 1541 C C . SER A 1 189 ? 9.102 46.938 15.758 1 94.38 189 SER A C 1
ATOM 1543 O O . SER A 1 189 ? 9.828 46.062 16.203 1 94.38 189 SER A O 1
ATOM 1545 N N . LYS A 1 190 ? 9.594 48.094 15.391 1 91.69 190 LYS A N 1
ATOM 1546 C CA . LYS A 1 190 ? 11.016 48.406 15.578 1 91.69 190 LYS A CA 1
ATOM 1547 C C . LYS A 1 190 ? 11.328 48.656 17.047 1 91.69 190 LYS A C 1
ATOM 1549 O O . LYS A 1 190 ? 10.758 49.594 17.656 1 91.69 190 LYS A O 1
ATOM 1554 N N . CYS A 1 191 ? 12.172 47.781 17.547 1 93.81 191 CYS A N 1
ATOM 1555 C CA . CYS A 1 191 ? 12.508 47.812 18.953 1 93.81 191 CYS A CA 1
ATOM 1556 C C . CYS A 1 191 ? 13.977 48.188 19.156 1 93.81 191 CYS A C 1
ATOM 1558 O O . CYS A 1 191 ? 14.758 48.156 18.203 1 93.81 191 CYS A O 1
ATOM 1560 N N . ARG A 1 192 ? 14.344 48.594 20.328 1 91 192 ARG A N 1
ATOM 1561 C CA . ARG A 1 192 ? 15.711 48.719 20.828 1 91 192 ARG A CA 1
ATOM 1562 C C . ARG A 1 192 ? 15.844 48.156 22.234 1 91 192 ARG A C 1
ATOM 1564 O O . ARG A 1 192 ? 14.844 48.031 22.953 1 91 192 ARG A O 1
ATOM 1571 N N . ILE A 1 193 ? 17.047 47.719 22.625 1 93 193 ILE A N 1
ATOM 1572 C CA . ILE A 1 193 ? 17.281 47.156 23.938 1 93 193 ILE A CA 1
ATOM 1573 C C . ILE A 1 193 ? 17.172 48.219 25 1 93 193 ILE A C 1
ATOM 1575 O O . ILE A 1 193 ? 17.844 49.25 24.922 1 93 193 ILE A O 1
ATOM 1579 N N . GLY A 1 194 ? 16.328 48 25.891 1 92.12 194 GLY A N 1
ATOM 1580 C CA . GLY A 1 194 ? 16.094 48.969 26.953 1 92.12 194 GLY A CA 1
ATOM 1581 C C . GLY A 1 194 ? 17 48.812 28.141 1 92.12 194 GLY A C 1
ATOM 1582 O O . GLY A 1 194 ? 18.047 48.125 28.047 1 92.12 194 GLY A O 1
ATOM 1583 N N . ALA A 1 195 ? 16.688 49.562 29.203 1 88.69 195 ALA A N 1
ATOM 1584 C CA . ALA A 1 195 ? 17.453 49.5 30.453 1 88.69 195 ALA A CA 1
ATOM 1585 C C . ALA A 1 195 ? 16.594 49 31.594 1 88.69 195 ALA A C 1
ATOM 1587 O O . ALA A 1 195 ? 15.359 48.906 31.469 1 88.69 195 ALA A O 1
ATOM 1588 N N . ILE A 1 196 ? 17.25 48.438 32.625 1 89.38 196 ILE A N 1
ATOM 1589 C CA . ILE A 1 196 ? 16.547 47.906 33.781 1 89.38 196 ILE A CA 1
ATOM 1590 C C . ILE A 1 196 ? 16.734 48.844 34.969 1 89.38 196 ILE A C 1
ATOM 1592 O O . ILE A 1 196 ? 17.766 49.5 35.094 1 89.38 196 ILE A O 1
ATOM 1596 N N . HIS A 1 197 ? 15.68 48.906 35.719 1 85.75 197 HIS A N 1
ATOM 1597 C CA . HIS A 1 197 ? 15.797 49.625 36.969 1 85.75 197 HIS A CA 1
ATOM 1598 C C . HIS A 1 197 ? 16.359 48.75 38.062 1 85.75 197 HIS A C 1
ATOM 1600 O O . HIS A 1 197 ? 16.125 47.531 38.062 1 85.75 197 HIS A O 1
ATOM 1606 N N . PRO A 1 198 ? 17.078 49.344 38.938 1 80.12 198 PRO A N 1
ATOM 1607 C CA . PRO A 1 198 ? 17.594 48.562 40.031 1 80.12 198 PRO A CA 1
ATOM 1608 C C . PRO A 1 198 ? 16.484 47.969 40.906 1 80.12 198 PRO A C 1
ATOM 1610 O O . PRO A 1 198 ? 16.703 46.969 41.594 1 80.12 198 PRO A O 1
ATOM 1613 N N . THR A 1 199 ? 15.32 48.469 40.75 1 81.75 199 THR A N 1
ATOM 1614 C CA . THR A 1 199 ? 14.211 48 41.594 1 81.75 199 THR A CA 1
ATOM 1615 C C . THR A 1 199 ? 13.414 46.906 40.906 1 81.75 199 THR A C 1
ATOM 1617 O O . THR A 1 199 ? 12.523 46.312 41.5 1 81.75 199 THR A O 1
ATOM 1620 N N . ASP A 1 200 ? 13.82 46.656 39.719 1 85.31 200 ASP A N 1
ATOM 1621 C CA . ASP A 1 200 ? 13.094 45.625 39 1 85.31 200 ASP A CA 1
ATOM 1622 C C . ASP A 1 200 ? 13.336 44.25 39.625 1 85.31 200 ASP A C 1
ATOM 1624 O O . ASP A 1 200 ? 14.445 43.969 40.094 1 85.31 200 ASP A O 1
ATOM 1628 N N . ILE A 1 201 ? 12.352 43.438 39.781 1 82.69 201 ILE A N 1
ATOM 1629 C CA . ILE A 1 201 ? 12.43 42.125 40.438 1 82.69 201 ILE A CA 1
ATOM 1630 C C . ILE A 1 201 ? 13.328 41.219 39.625 1 82.69 201 ILE A C 1
ATOM 1632 O O . ILE A 1 201 ? 14.18 40.531 40.156 1 82.69 201 ILE A O 1
ATOM 1636 N N . ASP A 1 202 ? 13.07 41.219 38.344 1 88.75 202 ASP A N 1
ATOM 1637 C CA . ASP A 1 202 ? 13.914 40.375 37.5 1 88.75 202 ASP A CA 1
ATOM 1638 C C . ASP A 1 202 ? 15.148 41.156 37.031 1 88.75 202 ASP A C 1
ATOM 1640 O O . ASP A 1 202 ? 15.047 42.062 36.219 1 88.75 202 ASP A O 1
ATOM 1644 N N . GLN A 1 203 ? 16.266 40.75 37.469 1 87.75 203 GLN A N 1
ATOM 1645 C CA . GLN A 1 203 ? 17.5 41.5 37.219 1 87.75 203 GLN A CA 1
ATOM 1646 C C . GLN A 1 203 ? 18.297 40.906 36.062 1 87.75 203 GLN A C 1
ATOM 1648 O O . GLN A 1 203 ? 19.484 41.219 35.906 1 87.75 203 GLN A O 1
ATOM 1653 N N . ARG A 1 204 ? 17.781 40 35.312 1 92 204 ARG A N 1
ATOM 1654 C CA . ARG A 1 204 ? 18.469 39.469 34.125 1 92 204 ARG A CA 1
ATOM 1655 C C . ARG A 1 204 ? 18.734 40.562 33.094 1 92 204 ARG A C 1
ATOM 1657 O O . ARG A 1 204 ? 17.984 41.531 33.031 1 92 204 ARG A O 1
ATOM 1664 N N . SER A 1 205 ? 19.688 40.375 32.344 1 90.56 205 SER A N 1
ATOM 1665 C CA . SER A 1 205 ? 20.094 41.375 31.359 1 90.56 205 SER A CA 1
ATOM 1666 C C . SER A 1 205 ? 19.016 41.625 30.312 1 90.56 205 SER A C 1
ATOM 1668 O O . SER A 1 205 ? 18.391 40.656 29.844 1 90.56 205 SER A O 1
ATOM 1670 N N . PRO A 1 206 ? 18.688 42.938 30.031 1 92.88 206 PRO A N 1
ATOM 1671 C CA . PRO A 1 206 ? 17.75 43.188 28.938 1 92.88 206 PRO A CA 1
ATOM 1672 C C . PRO A 1 206 ? 18.266 42.75 27.578 1 92.88 206 PRO A C 1
ATOM 1674 O O . PRO A 1 206 ? 19.469 42.875 27.297 1 92.88 206 PRO A O 1
ATOM 1677 N N . GLY A 1 207 ? 17.391 42.188 26.75 1 94.06 207 GLY A N 1
ATOM 1678 C CA . GLY A 1 207 ? 17.766 41.719 25.438 1 94.06 207 GLY A CA 1
ATOM 1679 C C . GLY A 1 207 ? 16.906 40.531 24.969 1 94.06 207 GLY A C 1
ATOM 1680 O O . GLY A 1 207 ? 15.789 40.344 25.438 1 94.06 207 GLY A O 1
ATOM 1681 N N . VAL A 1 208 ? 17.438 39.875 23.969 1 95.69 208 VAL A N 1
ATOM 1682 C CA . VAL A 1 208 ? 16.688 38.75 23.375 1 95.69 208 VAL A CA 1
ATOM 1683 C C . VAL A 1 208 ? 17.297 37.438 23.828 1 95.69 208 VAL A C 1
ATOM 1685 O O . VAL A 1 208 ? 18.531 37.281 23.859 1 95.69 208 VAL A O 1
ATOM 1688 N N . TYR A 1 209 ? 16.5 36.562 24.312 1 95.88 209 TYR A N 1
ATOM 1689 C CA . TYR A 1 209 ? 16.891 35.219 24.734 1 95.88 209 TYR A CA 1
ATOM 1690 C C . TYR A 1 209 ? 16.344 34.156 23.766 1 95.88 209 TYR A C 1
ATOM 1692 O O . TYR A 1 209 ? 15.227 34.281 23.281 1 95.88 209 TYR A O 1
ATOM 1700 N N . PHE A 1 210 ? 17.109 33.188 23.422 1 94.75 210 PHE A N 1
ATOM 1701 C CA . PHE A 1 210 ? 16.703 32.125 22.484 1 94.75 210 PHE A CA 1
ATOM 1702 C C . PHE A 1 210 ? 17.094 30.75 23.016 1 94.75 210 PHE A C 1
ATOM 1704 O O . PHE A 1 210 ? 18.266 30.5 23.312 1 94.75 210 PHE A O 1
ATOM 1711 N N . ARG A 1 211 ? 16.062 29.859 23.172 1 93.69 211 ARG A N 1
ATOM 1712 C CA . ARG A 1 211 ? 16.328 28.484 23.594 1 93.69 211 ARG A CA 1
ATOM 1713 C C . ARG A 1 211 ? 15.609 27.484 22.688 1 93.69 211 ARG A C 1
ATOM 1715 O O . ARG A 1 211 ? 14.43 27.656 22.375 1 93.69 211 ARG A O 1
ATOM 1722 N N . GLN A 1 212 ? 16.344 26.516 22.25 1 91.81 212 GLN A N 1
ATOM 1723 C CA . GLN A 1 212 ? 15.797 25.453 21.391 1 91.81 212 GLN A CA 1
ATOM 1724 C C . GLN A 1 212 ? 15.984 24.078 22.031 1 91.81 212 GLN A C 1
ATOM 1726 O O . GLN A 1 212 ? 17.078 23.75 22.484 1 91.81 212 GLN A O 1
ATOM 1731 N N . GLU A 1 213 ? 14.945 23.359 22.234 1 92.38 213 GLU A N 1
ATOM 1732 C CA . GLU A 1 213 ? 14.977 22 22.734 1 92.38 213 GLU A CA 1
ATOM 1733 C C . GLU A 1 213 ? 14.445 21.016 21.703 1 92.38 213 GLU A C 1
ATOM 1735 O O . GLU A 1 213 ? 13.359 21.203 21.156 1 92.38 213 GLU A O 1
ATOM 1740 N N . ARG A 1 214 ? 15.227 19.984 21.438 1 87.31 214 ARG A N 1
ATOM 1741 C CA . ARG A 1 214 ? 14.859 19.047 20.375 1 87.31 214 ARG A CA 1
ATOM 1742 C C . ARG A 1 214 ? 14.672 17.641 20.922 1 87.31 214 ARG A C 1
ATOM 1744 O O . ARG A 1 214 ? 15.211 17.312 21.984 1 87.31 214 ARG A O 1
ATOM 1751 N N . ASP A 1 215 ? 13.945 16.766 20.234 1 84.12 215 ASP A N 1
ATOM 1752 C CA . ASP A 1 215 ? 13.734 15.344 20.469 1 84.12 215 ASP A CA 1
ATOM 1753 C C . ASP A 1 215 ? 13.227 15.086 21.891 1 84.12 215 ASP A C 1
ATOM 1755 O O . ASP A 1 215 ? 13.75 14.219 22.594 1 84.12 215 ASP A O 1
ATOM 1759 N N . LEU A 1 216 ? 12.289 15.844 22.172 1 91.19 216 LEU A N 1
ATOM 1760 C CA . LEU A 1 216 ? 11.758 15.805 23.531 1 91.19 216 LEU A CA 1
ATOM 1761 C C . LEU A 1 216 ? 11.062 14.469 23.797 1 91.19 216 LEU A C 1
ATOM 1763 O O . LEU A 1 216 ? 11.008 14.023 24.953 1 91.19 216 LEU A O 1
ATOM 1767 N N . GLN A 1 217 ? 10.57 13.781 22.812 1 86.69 217 GLN A N 1
ATOM 1768 C CA . GLN A 1 217 ? 9.789 12.562 22.984 1 86.69 217 GLN A CA 1
ATOM 1769 C C . GLN A 1 217 ? 10.664 11.43 23.531 1 86.69 217 GLN A C 1
ATOM 1771 O O . GLN A 1 217 ? 10.188 10.578 24.281 1 86.69 217 GLN A O 1
ATOM 1776 N N . THR A 1 218 ? 11.961 11.461 23.219 1 79.75 218 THR A N 1
ATOM 1777 C CA . THR A 1 218 ? 12.82 10.352 23.594 1 79.75 218 THR A CA 1
ATOM 1778 C C . THR A 1 218 ? 13.758 10.75 24.734 1 79.75 218 THR A C 1
ATOM 1780 O O . THR A 1 218 ? 14.469 9.906 25.281 1 79.75 218 THR A O 1
ATOM 1783 N N . ARG A 1 219 ? 13.719 12.047 25.141 1 84.81 219 ARG A N 1
ATOM 1784 C CA . ARG A 1 219 ? 14.633 12.531 26.172 1 84.81 219 ARG A CA 1
ATOM 1785 C C . ARG A 1 219 ? 14.219 12.016 27.547 1 84.81 219 ARG A C 1
ATOM 1787 O O . ARG A 1 219 ? 13.031 11.969 27.875 1 84.81 219 ARG A O 1
ATOM 1794 N N . THR A 1 220 ? 15.227 11.578 28.359 1 84.38 220 THR A N 1
ATOM 1795 C CA . THR A 1 220 ? 14.961 11.078 29.703 1 84.38 220 THR A CA 1
ATOM 1796 C C . THR A 1 220 ? 15.641 11.953 30.75 1 84.38 220 THR A C 1
ATOM 1798 O O . THR A 1 220 ? 15.57 11.672 31.953 1 84.38 220 THR A O 1
ATOM 1801 N N . ASP A 1 221 ? 16.391 13.016 30.344 1 84.31 221 ASP A N 1
ATOM 1802 C CA . ASP A 1 221 ? 17 13.945 31.297 1 84.31 221 ASP A CA 1
ATOM 1803 C C . ASP A 1 221 ? 15.938 14.781 32 1 84.31 221 ASP A C 1
ATOM 1805 O O . ASP A 1 221 ? 14.812 14.898 31.531 1 84.31 221 ASP A O 1
ATOM 1809 N N . GLN A 1 222 ? 16.156 15.367 33.031 1 87.12 222 GLN A N 1
ATOM 1810 C CA . GLN A 1 222 ? 15.195 16.078 33.875 1 87.12 222 GLN A CA 1
ATOM 1811 C C . GLN A 1 222 ? 14.594 17.266 33.125 1 87.12 222 GLN A C 1
ATOM 1813 O O . GLN A 1 222 ? 13.375 17.422 33.062 1 87.12 222 GLN A O 1
ATOM 1818 N N . PHE A 1 223 ? 15.406 18.156 32.594 1 91.25 223 PHE A N 1
ATOM 1819 C CA . PHE A 1 223 ? 14.906 19.359 31.922 1 91.25 223 PHE A CA 1
ATOM 1820 C C . PHE A 1 223 ? 14.055 19 30.703 1 91.25 223 PHE A C 1
ATOM 1822 O O . PHE A 1 223 ? 13.023 19.625 30.453 1 91.25 223 PHE A O 1
ATOM 1829 N N . GLY A 1 224 ? 14.578 18.016 29.984 1 91.75 224 GLY A N 1
ATOM 1830 C CA . GLY A 1 224 ? 13.812 17.578 28.828 1 91.75 224 GLY A CA 1
ATOM 1831 C C . GLY A 1 224 ? 12.438 17.047 29.188 1 91.75 224 GLY A C 1
ATOM 1832 O O . GLY A 1 224 ? 11.453 17.328 28.484 1 91.75 224 GLY A O 1
ATOM 1833 N N . VAL A 1 225 ? 12.391 16.312 30.234 1 93.56 225 VAL A N 1
ATOM 1834 C CA . VAL A 1 225 ? 11.117 15.75 30.672 1 93.56 225 VAL A CA 1
ATOM 1835 C C . VAL A 1 225 ? 10.219 16.859 31.203 1 93.56 225 VAL A C 1
ATOM 1837 O O . VAL A 1 225 ? 9.016 16.875 30.953 1 93.56 225 VAL A O 1
ATOM 1840 N N . GLU A 1 226 ? 10.789 17.781 31.922 1 95 226 GLU A N 1
ATOM 1841 C CA . GLU A 1 226 ? 10.016 18.906 32.469 1 95 226 GLU A CA 1
ATOM 1842 C C . GLU A 1 226 ? 9.438 19.766 31.344 1 95 226 GLU A C 1
ATOM 1844 O O . GLU A 1 226 ? 8.273 20.156 31.391 1 95 226 GLU A O 1
ATOM 1849 N N . MET A 1 227 ? 10.242 20.031 30.406 1 95.81 227 MET A N 1
ATOM 1850 C CA . MET A 1 227 ? 9.797 20.844 29.266 1 95.81 227 MET A CA 1
ATOM 1851 C C . MET A 1 227 ? 8.703 20.109 28.484 1 95.81 227 MET A C 1
ATOM 1853 O O . MET A 1 227 ? 7.684 20.703 28.141 1 95.81 227 MET A O 1
ATOM 1857 N N . ARG A 1 228 ? 8.938 18.891 28.141 1 96.25 228 ARG A N 1
ATOM 1858 C CA . ARG A 1 228 ? 7.973 18.094 27.391 1 96.25 228 ARG A CA 1
ATOM 1859 C C . ARG A 1 228 ? 6.625 18.047 28.109 1 96.25 228 ARG A C 1
ATOM 1861 O O . ARG A 1 228 ? 5.586 18.312 27.5 1 96.25 228 ARG A O 1
ATOM 1868 N N . GLU A 1 229 ? 6.645 17.75 29.438 1 96.62 229 GLU A N 1
ATOM 1869 C CA . GLU A 1 229 ? 5.406 17.594 30.188 1 96.62 229 GLU A CA 1
ATOM 1870 C C . GLU A 1 229 ? 4.695 18.938 30.375 1 96.62 229 GLU A C 1
ATOM 1872 O O . GLU A 1 229 ? 3.467 19 30.312 1 96.62 229 GLU A O 1
ATOM 1877 N N . ARG A 1 230 ? 5.395 19.984 30.609 1 97.06 230 ARG A N 1
ATOM 1878 C CA . ARG A 1 230 ? 4.758 21.281 30.734 1 97.06 230 ARG A CA 1
ATOM 1879 C C . ARG A 1 230 ? 4.059 21.688 29.453 1 97.06 230 ARG A C 1
ATOM 1881 O O . ARG A 1 230 ? 2.881 22.062 29.453 1 97.06 230 ARG A O 1
ATOM 1888 N N . LEU A 1 231 ? 4.859 21.609 28.422 1 97.31 231 LEU A N 1
ATOM 1889 C CA . LEU A 1 231 ? 4.316 22.016 27.125 1 97.31 231 LEU A CA 1
ATOM 1890 C C . LEU A 1 231 ? 3.146 21.125 26.734 1 97.31 231 LEU A C 1
ATOM 1892 O O . LEU A 1 231 ? 2.164 21.594 26.156 1 97.31 231 LEU A O 1
ATOM 1896 N N . MET A 1 232 ? 3.322 19.875 26.906 1 96.56 232 MET A N 1
ATOM 1897 C CA . MET A 1 232 ? 2.268 18.922 26.562 1 96.56 232 MET A CA 1
ATOM 1898 C C . MET A 1 232 ? 0.955 19.297 27.25 1 96.56 232 MET A C 1
ATOM 1900 O O . MET A 1 232 ? -0.075 19.438 26.578 1 96.56 232 MET A O 1
ATOM 1904 N N . TRP A 1 233 ? 0.994 19.547 28.531 1 95.19 233 TRP A N 1
ATOM 1905 C CA . TRP A 1 233 ? -0.234 19.781 29.297 1 95.19 233 TRP A CA 1
ATOM 1906 C C . TRP A 1 233 ? -0.76 21.188 29.062 1 95.19 233 TRP A C 1
ATOM 1908 O O . TRP A 1 233 ? -1.973 21.422 29.062 1 95.19 233 TRP A O 1
ATOM 1918 N N . ASP A 1 234 ? 0.073 22.172 28.922 1 96.88 234 ASP A N 1
ATOM 1919 C CA . ASP A 1 234 ? -0.386 23.516 28.609 1 96.88 234 ASP A CA 1
ATOM 1920 C C . ASP A 1 234 ? -1.157 23.547 27.281 1 96.88 234 ASP A C 1
ATOM 1922 O O . ASP A 1 234 ? -2.176 24.234 27.172 1 96.88 234 ASP A O 1
ATOM 1926 N N . ILE A 1 235 ? -0.646 22.828 26.344 1 96.5 235 ILE A N 1
ATOM 1927 C CA . ILE A 1 235 ? -1.277 22.844 25.031 1 96.5 235 ILE A CA 1
ATOM 1928 C C . ILE A 1 235 ? -2.52 21.953 25.047 1 96.5 235 ILE A C 1
ATOM 1930 O O . ILE A 1 235 ? -3.557 22.312 24.5 1 96.5 235 ILE A O 1
ATOM 1934 N N . ARG A 1 236 ? -2.447 20.797 25.703 1 93.44 236 ARG A N 1
ATOM 1935 C CA . ARG A 1 236 ? -3.594 19.891 25.75 1 93.44 236 ARG A CA 1
ATOM 1936 C C . ARG A 1 236 ? -4.773 20.547 26.453 1 93.44 236 ARG A C 1
ATOM 1938 O O . ARG A 1 236 ? -5.926 20.359 26.047 1 93.44 236 ARG A O 1
ATOM 1945 N N . GLU A 1 237 ? -4.484 21.359 27.438 1 90.44 237 GLU A N 1
ATOM 1946 C CA . GLU A 1 237 ? -5.547 22.016 28.203 1 90.44 237 GLU A CA 1
ATOM 1947 C C . GLU A 1 237 ? -5.891 23.375 27.594 1 90.44 237 GLU A C 1
ATOM 1949 O O . GLU A 1 237 ? -6.984 23.906 27.812 1 90.44 237 GLU A O 1
ATOM 1954 N N . GLY A 1 238 ? -5.023 23.906 26.859 1 91 238 GLY A N 1
ATOM 1955 C CA . GLY A 1 238 ? -5.203 25.25 26.359 1 91 238 GLY A CA 1
ATOM 1956 C C . GLY A 1 238 ? -5.871 25.312 25 1 91 238 GLY A C 1
ATOM 1957 O O . GLY A 1 238 ? -6.484 26.312 24.656 1 91 238 GLY A O 1
ATOM 1958 N N . VAL A 1 239 ? -5.664 24.344 24.219 1 91.75 239 VAL A N 1
ATOM 1959 C CA . VAL A 1 239 ? -6.195 24.344 22.859 1 91.75 239 VAL A CA 1
ATOM 1960 C C . VAL A 1 239 ? -7.152 23.172 22.672 1 91.75 239 VAL A C 1
ATOM 1962 O O . VAL A 1 239 ? -6.82 22.031 23.016 1 91.75 239 VAL A O 1
ATOM 1965 N N . VAL A 1 240 ? -8.266 23.5 22.109 1 89.56 240 VAL A N 1
ATOM 1966 C CA . VAL A 1 240 ? -9.266 22.453 21.891 1 89.56 240 VAL A CA 1
ATOM 1967 C C . VAL A 1 240 ? -8.797 21.5 20.797 1 89.56 240 VAL A C 1
ATOM 1969 O O . VAL A 1 240 ? -8.281 21.938 19.766 1 89.56 240 VAL A O 1
ATOM 1972 N N . GLY A 1 241 ? -8.859 20.203 21.031 1 86.94 241 GLY A N 1
ATOM 1973 C CA . GLY A 1 241 ? -8.523 19.188 20.047 1 86.94 241 GLY A CA 1
ATOM 1974 C C . GLY A 1 241 ? -7.07 18.75 20.109 1 86.94 241 GLY A C 1
ATOM 1975 O O . GLY A 1 241 ? -6.598 18.031 19.234 1 86.94 241 GLY A O 1
ATOM 1976 N N . SER A 1 242 ? -6.312 19.125 21.047 1 90.75 242 SER A N 1
ATOM 1977 C CA . SER A 1 242 ? -4.895 18.797 21.141 1 90.75 242 SER A CA 1
ATOM 1978 C C . SER A 1 242 ? -4.633 17.75 22.219 1 90.75 242 SER A C 1
ATOM 1980 O O . SER A 1 242 ? -3.574 17.75 22.844 1 90.75 242 SER A O 1
ATOM 1982 N N . ASP A 1 243 ? -5.477 16.828 22.391 1 85.19 243 ASP A N 1
ATOM 1983 C CA . ASP A 1 243 ? -5.391 15.852 23.484 1 85.19 243 ASP A CA 1
ATOM 1984 C C . ASP A 1 243 ? -4.277 14.844 23.219 1 85.19 243 ASP A C 1
ATOM 1986 O O . ASP A 1 243 ? -3.734 14.258 24.172 1 85.19 243 ASP A O 1
ATOM 1990 N N . THR A 1 244 ? -3.883 14.656 22.031 1 85 244 THR A N 1
ATOM 1991 C CA . THR A 1 244 ? -2.896 13.625 21.719 1 85 244 THR A CA 1
ATOM 1992 C C . THR A 1 244 ? -1.548 14.258 21.391 1 85 244 THR A C 1
ATOM 1994 O O . THR A 1 244 ? -0.619 13.57 20.969 1 85 244 THR A O 1
ATOM 1997 N N . PHE A 1 245 ? -1.481 15.516 21.547 1 93.19 245 PHE A N 1
ATOM 1998 C CA . PHE A 1 245 ? -0.262 16.203 21.141 1 93.19 245 PHE A CA 1
ATOM 1999 C C . PHE A 1 245 ? 0.868 15.93 22.125 1 93.19 245 PHE A C 1
ATOM 2001 O O . PHE A 1 245 ? 0.691 16.078 23.344 1 93.19 245 PHE A O 1
ATOM 2008 N N . ILE A 1 246 ? 2.021 15.477 21.625 1 93.75 246 ILE A N 1
ATOM 2009 C CA . ILE A 1 246 ? 3.27 15.359 22.375 1 93.75 246 ILE A CA 1
ATOM 2010 C C . ILE A 1 246 ? 4.371 16.141 21.656 1 93.75 246 ILE A C 1
ATOM 2012 O O . ILE A 1 246 ? 4.766 15.789 20.547 1 93.75 246 ILE A O 1
ATOM 2016 N N . PRO A 1 247 ? 4.824 17.172 22.281 1 96.75 247 PRO A N 1
ATOM 2017 C CA . PRO A 1 247 ? 5.824 17.984 21.594 1 96.75 247 PRO A CA 1
ATOM 2018 C C . PRO A 1 247 ? 7.121 17.234 21.312 1 96.75 247 PRO A C 1
ATOM 2020 O O . PRO A 1 247 ? 7.633 16.531 22.203 1 96.75 247 PRO A O 1
ATOM 2023 N N . LYS A 1 248 ? 7.598 17.328 20.172 1 92.81 248 LYS A N 1
ATOM 2024 C CA . LYS A 1 248 ? 8.875 16.75 19.781 1 92.81 248 LYS A CA 1
ATOM 2025 C C . LYS A 1 248 ? 10 17.781 19.891 1 92.81 248 LYS A C 1
ATOM 2027 O O . LYS A 1 248 ? 11.117 17.438 20.281 1 92.81 248 LYS A O 1
ATOM 2032 N N . HIS A 1 249 ? 9.734 18.969 19.453 1 93.5 249 HIS A N 1
ATOM 2033 C CA . HIS A 1 249 ? 10.68 20.078 19.516 1 93.5 249 HIS A CA 1
ATOM 2034 C C . HIS A 1 249 ? 10.016 21.328 20.094 1 93.5 249 HIS A C 1
ATOM 2036 O O . HIS A 1 249 ? 8.789 21.469 20.047 1 93.5 249 HIS A O 1
ATOM 2042 N N . ALA A 1 250 ? 10.789 22.172 20.703 1 96.88 250 ALA A N 1
ATOM 2043 C CA . ALA A 1 250 ? 10.297 23.422 21.281 1 96.88 250 ALA A CA 1
ATOM 2044 C C . ALA A 1 250 ? 11.305 24.547 21.109 1 96.88 250 ALA A C 1
ATOM 2046 O O . ALA A 1 250 ? 12.516 24.312 21.125 1 96.88 250 ALA A O 1
ATOM 2047 N N . VAL A 1 251 ? 10.828 25.75 20.891 1 96.56 251 VAL A N 1
ATOM 2048 C CA . VAL A 1 251 ? 11.641 26.953 20.812 1 96.56 251 VAL A CA 1
ATOM 2049 C C . VAL A 1 251 ? 11.062 28.031 21.719 1 96.56 251 VAL A C 1
ATOM 2051 O O . VAL A 1 251 ? 9.852 28.297 21.672 1 96.56 251 VAL A O 1
ATOM 2054 N N . ILE A 1 252 ? 11.875 28.625 22.562 1 97.62 252 ILE A N 1
ATOM 2055 C CA . ILE A 1 252 ? 11.469 29.719 23.438 1 97.62 252 ILE A CA 1
ATOM 2056 C C . ILE A 1 252 ? 12.25 30.984 23.062 1 97.62 252 ILE A C 1
ATOM 2058 O O . ILE A 1 252 ? 13.484 30.969 23.047 1 97.62 252 ILE A O 1
ATOM 2062 N N . VAL A 1 253 ? 11.547 31.969 22.703 1 97.69 253 VAL A N 1
ATOM 2063 C CA . VAL A 1 253 ? 12.148 33.281 22.453 1 97.69 253 VAL A CA 1
ATOM 2064 C C . VAL A 1 253 ? 11.578 34.312 23.422 1 97.69 253 VAL A C 1
ATOM 2066 O O . VAL A 1 253 ? 10.359 34.469 23.531 1 97.69 253 VAL A O 1
ATOM 2069 N N . THR A 1 254 ? 12.453 34.938 24.125 1 97.62 254 THR A N 1
ATOM 2070 C CA . THR A 1 254 ? 12.023 35.938 25.094 1 97.62 254 THR A CA 1
ATOM 2071 C C . THR A 1 254 ? 12.641 37.312 24.781 1 97.62 254 THR A C 1
ATOM 2073 O O . THR A 1 254 ? 13.852 37.406 24.625 1 97.62 254 THR A O 1
ATOM 2076 N N . TRP A 1 255 ? 11.82 38.312 24.562 1 97.25 255 TRP A N 1
ATOM 2077 C CA . TRP A 1 255 ? 12.234 39.719 24.469 1 97.25 255 TRP A CA 1
ATOM 2078 C C . TRP A 1 255 ? 12.07 40.406 25.812 1 97.25 255 TRP A C 1
ATOM 2080 O O . TRP A 1 255 ? 10.945 40.75 26.219 1 97.25 255 TRP A O 1
ATOM 2090 N N . LYS A 1 256 ? 13.172 40.594 26.516 1 96.5 256 LYS A N 1
ATOM 2091 C CA . LYS A 1 256 ? 13.133 41.125 27.875 1 96.5 256 LYS A CA 1
ATOM 2092 C C . LYS A 1 256 ? 13.477 42.625 27.875 1 96.5 256 LYS A C 1
ATOM 2094 O O . LYS A 1 256 ? 14.531 43.031 27.359 1 96.5 256 LYS A O 1
ATOM 2099 N N . ASN A 1 257 ? 12.641 43.5 28.391 1 94.56 257 ASN A N 1
ATOM 2100 C CA . ASN A 1 257 ? 12.82 44.938 28.562 1 94.56 257 ASN A CA 1
ATOM 2101 C C . ASN A 1 257 ? 13.234 45.625 27.266 1 94.56 257 ASN A C 1
ATOM 2103 O O . ASN A 1 257 ? 14.234 46.344 27.234 1 94.56 257 ASN A O 1
ATOM 2107 N N . MET A 1 258 ? 12.398 45.438 26.312 1 94.69 258 MET A N 1
ATOM 2108 C CA . MET A 1 258 ? 12.625 46.062 25.016 1 94.69 258 MET A CA 1
ATOM 2109 C C . MET A 1 258 ? 11.945 47.406 24.938 1 94.69 258 MET A C 1
ATOM 2111 O O . MET A 1 258 ? 10.781 47.562 25.328 1 94.69 258 MET A O 1
ATOM 2115 N N . SER A 1 259 ? 12.641 48.375 24.469 1 93.69 259 SER A N 1
ATOM 2116 C CA . SER A 1 259 ? 12.086 49.719 24.266 1 93.69 259 SER A CA 1
ATOM 2117 C C . SER A 1 259 ? 11.836 50 22.781 1 93.69 259 SER A C 1
ATOM 2119 O O . SER A 1 259 ? 11.906 49.062 21.969 1 93.69 259 SER A O 1
ATOM 2121 N N . PHE A 1 260 ? 11.391 51.219 22.438 1 93.44 260 PHE A N 1
ATOM 2122 C CA . PHE A 1 260 ? 11.031 51.531 21.062 1 93.44 260 PHE A CA 1
ATOM 2123 C C . PHE A 1 260 ? 12.117 52.344 20.375 1 93.44 260 PHE A C 1
ATOM 2125 O O . PHE A 1 260 ? 12.781 53.156 21.016 1 93.44 260 PHE A O 1
ATOM 2132 N N . ALA A 1 261 ? 12.297 52.031 19.141 1 90.5 261 ALA A N 1
ATOM 2133 C CA . ALA A 1 261 ? 13.312 52.75 18.344 1 90.5 261 ALA A CA 1
ATOM 2134 C C . ALA A 1 261 ? 12.922 54.188 18.125 1 90.5 261 ALA A C 1
ATOM 2136 O O . ALA A 1 261 ? 11.766 54.5 17.844 1 90.5 261 ALA A O 1
ATOM 2137 N N . GLY A 1 262 ? 13.883 55.062 18.234 1 84.25 262 GLY A N 1
ATOM 2138 C CA . GLY A 1 262 ? 13.68 56.469 17.984 1 84.25 262 GLY A CA 1
ATOM 2139 C C . GLY A 1 262 ? 13.312 57.25 19.219 1 84.25 262 GLY A C 1
ATOM 2140 O O . GLY A 1 262 ? 13.039 58.469 19.156 1 84.25 262 GLY A O 1
ATOM 2141 N N . GLY A 1 263 ? 13.344 56.594 20.344 1 83.75 263 GLY A N 1
ATOM 2142 C CA . GLY A 1 263 ? 12.992 57.281 21.594 1 83.75 263 GLY A CA 1
ATOM 2143 C C . GLY A 1 263 ? 14.156 58.031 22.188 1 83.75 263 GLY A C 1
ATOM 2144 O O . GLY A 1 263 ? 15.32 57.75 21.891 1 83.75 263 GLY A O 1
ATOM 2145 N N . ILE A 1 264 ? 13.742 59 23.047 1 81.81 264 ILE A N 1
ATOM 2146 C CA . ILE A 1 264 ? 14.75 59.781 23.766 1 81.81 264 ILE A CA 1
ATOM 2147 C C . ILE A 1 264 ? 15.344 58.938 24.891 1 81.81 264 ILE A C 1
ATOM 2149 O O . ILE A 1 264 ? 14.906 57.812 25.141 1 81.81 264 ILE A O 1
ATOM 2153 N N . ASP A 1 265 ? 16.359 59.5 25.562 1 80.38 265 ASP A N 1
ATOM 2154 C CA . ASP A 1 265 ? 17.125 58.719 26.547 1 80.38 265 ASP A CA 1
ATOM 2155 C C . ASP A 1 265 ? 16.234 58.281 27.703 1 80.38 265 ASP A C 1
ATOM 2157 O O . ASP A 1 265 ? 16.406 57.188 28.25 1 80.38 265 ASP A O 1
ATOM 2161 N N . ASN A 1 266 ? 15.344 59.031 28.047 1 80.06 266 ASN A N 1
ATOM 2162 C CA . ASN A 1 266 ? 14.453 58.656 29.141 1 80.06 266 ASN A CA 1
ATOM 2163 C C . ASN A 1 266 ? 13.516 57.531 28.734 1 80.06 266 ASN A C 1
ATOM 2165 O O . ASN A 1 266 ? 12.984 56.812 29.594 1 80.06 266 ASN A O 1
ATOM 2169 N N . SER A 1 267 ? 13.359 57.375 27.531 1 84.81 267 SER A N 1
ATOM 2170 C CA . SER A 1 267 ? 12.453 56.375 27 1 84.81 267 SER A CA 1
ATOM 2171 C C . SER A 1 267 ? 13.055 54.969 27.141 1 84.81 267 SER A C 1
ATOM 2173 O O . SER A 1 267 ? 12.344 53.969 27.016 1 84.81 267 SER A O 1
ATOM 2175 N N . LEU A 1 268 ? 14.266 54.844 27.484 1 89 268 LEU A N 1
ATOM 2176 C CA . LEU A 1 268 ? 14.945 53.562 27.625 1 89 268 LEU A CA 1
ATOM 2177 C C . LEU A 1 268 ? 14.367 52.781 28.797 1 89 268 LEU A C 1
ATOM 2179 O O . LEU A 1 268 ? 14.547 51.562 28.875 1 89 268 LEU A O 1
ATOM 2183 N N . TYR A 1 269 ? 13.594 53.5 29.625 1 88.25 269 TYR A N 1
ATOM 2184 C CA . TYR A 1 269 ? 13.055 52.812 30.797 1 88.25 269 TYR A CA 1
ATOM 2185 C C . TYR A 1 269 ? 11.594 52.438 30.594 1 88.25 269 TYR A C 1
ATOM 2187 O O . TYR A 1 269 ? 10.992 51.781 31.438 1 88.25 269 TYR A O 1
ATOM 2195 N N . LYS A 1 270 ? 11.008 52.844 29.531 1 90.75 270 LYS A N 1
ATOM 2196 C CA . LYS A 1 270 ? 9.711 52.312 29.094 1 90.75 270 LYS A CA 1
ATOM 2197 C C . LYS A 1 270 ? 9.859 51.062 28.25 1 90.75 270 LYS A C 1
ATOM 2199 O O . LYS A 1 270 ? 10.078 51.156 27.031 1 90.75 270 LYS A O 1
ATOM 2204 N N . THR A 1 271 ? 9.711 49.969 28.938 1 92.88 271 THR A N 1
ATOM 2205 C CA . THR A 1 271 ? 10.117 48.75 28.281 1 92.88 271 THR A CA 1
ATOM 2206 C C . THR A 1 271 ? 8.969 47.75 28.234 1 92.88 271 THR A C 1
ATOM 2208 O O . THR A 1 271 ? 8.023 47.844 29.016 1 92.88 271 THR A O 1
ATOM 2211 N N . ASN A 1 272 ? 8.93 46.938 27.25 1 95.38 272 ASN A N 1
ATOM 2212 C CA . ASN A 1 272 ? 8.031 45.781 27.109 1 95.38 272 ASN A CA 1
ATOM 2213 C C . ASN A 1 272 ? 8.766 44.469 27.297 1 95.38 272 ASN A C 1
ATOM 2215 O O . ASN A 1 272 ? 9.922 44.344 26.891 1 95.38 272 ASN A O 1
ATOM 2219 N N . THR A 1 273 ? 8.133 43.5 27.953 1 95.88 273 THR A N 1
ATOM 2220 C CA . THR A 1 273 ? 8.641 42.125 28.094 1 95.88 273 THR A CA 1
ATOM 2221 C C . THR A 1 273 ? 7.609 41.125 27.609 1 95.88 273 THR A C 1
ATOM 2223 O O . THR A 1 273 ? 6.488 41.094 28.125 1 95.88 273 THR A O 1
ATOM 2226 N N . PHE A 1 274 ? 7.918 40.406 26.594 1 97.19 274 PHE A N 1
ATOM 2227 C CA . PHE A 1 274 ? 7.023 39.375 26.031 1 97.19 274 PHE A CA 1
ATOM 2228 C C . PHE A 1 274 ? 7.805 38.156 25.594 1 97.19 274 PHE A C 1
ATOM 2230 O O . PHE A 1 274 ? 9.031 38.219 25.438 1 97.19 274 PHE A O 1
ATOM 2237 N N . GLN A 1 275 ? 7.113 37 25.406 1 98.12 275 GLN A N 1
ATOM 2238 C CA . GLN A 1 275 ? 7.746 35.688 25.125 1 98.12 275 GLN A CA 1
ATOM 2239 C C . GLN A 1 275 ? 6.922 34.875 24.141 1 98.12 275 GLN A C 1
ATOM 2241 O O . GLN A 1 275 ? 5.691 34.875 24.203 1 98.12 275 GLN A O 1
ATOM 2246 N N . MET A 1 276 ? 7.59 34.281 23.203 1 98.12 276 MET A N 1
ATOM 2247 C CA . MET A 1 276 ? 6.992 33.375 22.234 1 98.12 276 MET A CA 1
ATOM 2248 C C . MET A 1 276 ? 7.504 31.953 22.453 1 98.12 276 MET A C 1
ATOM 2250 O O . MET A 1 276 ? 8.719 31.734 22.5 1 98.12 276 MET A O 1
ATOM 2254 N N . VAL A 1 277 ? 6.602 31.031 22.641 1 98.31 277 VAL A N 1
ATOM 2255 C CA . VAL A 1 277 ? 6.953 29.625 22.781 1 98.31 277 VAL A CA 1
ATOM 2256 C C . VAL A 1 277 ? 6.367 28.828 21.609 1 98.31 277 VAL A C 1
ATOM 2258 O O . VAL A 1 277 ? 5.152 28.828 21.391 1 98.31 277 VAL A O 1
ATOM 2261 N N . LEU A 1 278 ? 7.223 28.188 20.812 1 97.75 278 LEU A N 1
ATOM 2262 C CA . LEU A 1 278 ? 6.797 27.328 19.719 1 97.75 278 LEU A CA 1
ATOM 2263 C C . LEU A 1 278 ? 6.941 25.859 20.078 1 97.75 278 LEU A C 1
ATOM 2265 O O . LEU A 1 278 ? 7.953 25.453 20.656 1 97.75 278 LEU A O 1
ATOM 2269 N N . ALA A 1 279 ? 5.965 25.094 19.875 1 97.94 279 ALA A N 1
ATOM 2270 C CA . ALA A 1 279 ? 5.969 23.641 20.078 1 97.94 279 ALA A CA 1
ATOM 2271 C C . ALA A 1 279 ? 5.492 22.922 18.812 1 97.94 279 ALA A C 1
ATOM 2273 O O . ALA A 1 279 ? 4.488 23.297 18.219 1 97.94 279 ALA A O 1
ATOM 2274 N N . THR A 1 280 ? 6.293 21.844 18.344 1 96 280 THR A N 1
ATOM 2275 C CA . THR A 1 280 ? 5.902 21.125 17.141 1 96 280 THR A CA 1
ATOM 2276 C C . THR A 1 280 ? 6.258 19.656 17.25 1 96 280 THR A C 1
ATOM 2278 O O . THR A 1 280 ? 7.18 19.281 17.984 1 96 280 THR A O 1
ATOM 2281 N N . ASP A 1 281 ? 5.48 18.844 16.75 1 92.69 281 ASP A N 1
ATOM 2282 C CA . ASP A 1 281 ? 5.797 17.422 16.547 1 92.69 281 ASP A CA 1
ATOM 2283 C C . ASP A 1 281 ? 6.113 17.156 15.07 1 92.69 281 ASP A C 1
ATOM 2285 O O . ASP A 1 281 ? 6.086 16 14.633 1 92.69 281 ASP A O 1
ATOM 2289 N N . GLU A 1 282 ? 6.324 18.172 14.305 1 89.44 282 GLU A N 1
ATOM 2290 C CA . GLU A 1 282 ? 6.656 18.156 12.883 1 89.44 282 GLU A CA 1
ATOM 2291 C C . GLU A 1 282 ? 5.434 17.828 12.031 1 89.44 282 GLU A C 1
ATOM 2293 O O . GLU A 1 282 ? 5.559 17.562 10.836 1 89.44 282 GLU A O 1
ATOM 2298 N N . VAL A 1 283 ? 4.328 17.734 12.703 1 89.62 283 VAL A N 1
ATOM 2299 C CA . VAL A 1 283 ? 3.045 17.641 12.016 1 89.62 283 VAL A CA 1
ATOM 2300 C C . VAL A 1 283 ? 2.156 18.812 12.414 1 89.62 283 VAL A C 1
ATOM 2302 O O . VAL A 1 283 ? 1.596 19.5 11.555 1 89.62 283 VAL A O 1
ATOM 2305 N N . TYR A 1 284 ? 2.088 19 13.75 1 94.25 284 TYR A N 1
ATOM 2306 C CA . TYR A 1 284 ? 1.367 20.141 14.297 1 94.25 284 TYR A CA 1
ATOM 2307 C C . TYR A 1 284 ? 2.332 21.156 14.906 1 94.25 284 TYR A C 1
ATOM 2309 O O . TYR A 1 284 ? 3.404 20.781 15.391 1 94.25 284 TYR A O 1
ATOM 2317 N N . THR A 1 285 ? 1.921 22.375 14.742 1 96.94 285 THR A N 1
ATOM 2318 C CA . THR A 1 285 ? 2.695 23.453 15.352 1 96.94 285 THR A CA 1
ATOM 2319 C C . THR A 1 285 ? 1.797 24.359 16.172 1 96.94 285 THR A C 1
ATOM 2321 O O . THR A 1 285 ? 0.728 24.781 15.719 1 96.94 285 THR A O 1
ATOM 2324 N N . TYR A 1 286 ? 2.191 24.625 17.406 1 97.94 286 TYR A N 1
ATOM 2325 C CA . TYR A 1 286 ? 1.486 25.547 18.297 1 97.94 286 TYR A CA 1
ATOM 2326 C C . TYR A 1 286 ? 2.393 26.688 18.719 1 97.94 286 TYR A C 1
ATOM 2328 O O . TYR A 1 286 ? 3.605 26.516 18.859 1 97.94 286 TYR A O 1
ATOM 2336 N N . ALA A 1 287 ? 1.829 27.844 18.859 1 98.12 287 ALA A N 1
ATOM 2337 C CA . ALA A 1 287 ? 2.543 29.016 19.344 1 98.12 287 ALA A CA 1
ATOM 2338 C C . ALA A 1 287 ? 1.856 29.609 20.578 1 98.12 287 ALA A C 1
ATOM 2340 O O . ALA A 1 287 ? 0.637 29.781 20.594 1 98.12 287 ALA A O 1
ATOM 2341 N N . ILE A 1 288 ? 2.592 29.844 21.625 1 98.25 288 ILE A N 1
ATOM 2342 C CA . ILE A 1 288 ? 2.121 30.484 22.844 1 98.25 288 ILE A CA 1
ATOM 2343 C C . ILE A 1 288 ? 2.729 31.891 22.938 1 98.25 288 ILE A C 1
ATOM 2345 O O . ILE A 1 288 ? 3.951 32.031 22.938 1 98.25 288 ILE A O 1
ATOM 2349 N N . PHE A 1 289 ? 1.889 32.906 22.969 1 98 289 PHE A N 1
ATOM 2350 C CA . PHE A 1 289 ? 2.312 34.281 23.172 1 98 289 PHE A CA 1
ATOM 2351 C C . PHE A 1 289 ? 2.064 34.719 24.609 1 98 289 PHE A C 1
ATOM 2353 O O . PHE A 1 289 ? 0.923 34.719 25.078 1 98 289 PHE A O 1
ATOM 2360 N N . ASN A 1 290 ? 3.104 35 25.312 1 98.12 290 ASN A N 1
ATOM 2361 C CA . ASN A 1 290 ? 3.018 35.531 26.672 1 98.12 290 ASN A CA 1
ATOM 2362 C C . ASN A 1 290 ? 3.4 37 26.734 1 98.12 290 ASN A C 1
ATOM 2364 O O . ASN A 1 290 ? 4.527 37.375 26.391 1 98.12 290 ASN A O 1
ATOM 2368 N N . TYR A 1 291 ? 2.486 37.844 27.094 1 97.5 291 TYR A N 1
ATOM 2369 C CA . TYR A 1 291 ? 2.75 39.25 27.297 1 97.5 291 TYR A CA 1
ATOM 2370 C C . TYR A 1 291 ? 2.832 39.594 28.766 1 97.5 291 TYR A C 1
ATOM 2372 O O . TYR A 1 291 ? 1.806 39.719 29.453 1 97.5 291 TYR A O 1
ATOM 2380 N N . ALA A 1 292 ? 4.012 39.812 29.281 1 95.12 292 ALA A N 1
ATOM 2381 C CA . ALA A 1 292 ? 4.203 40.094 30.703 1 95.12 292 ALA A CA 1
ATOM 2382 C C . ALA A 1 292 ? 3.953 41.562 31.016 1 95.12 292 ALA A C 1
ATOM 2384 O O . ALA A 1 292 ? 3.219 41.906 31.953 1 95.12 292 ALA A O 1
ATOM 2385 N N . GLU A 1 293 ? 4.652 42.469 30.25 1 92.38 293 GLU A N 1
ATOM 2386 C CA . GLU A 1 293 ? 4.512 43.906 30.438 1 92.38 293 GLU A CA 1
ATOM 2387 C C . GLU A 1 293 ? 4.551 44.656 29.109 1 92.38 293 GLU A C 1
ATOM 2389 O O . GLU A 1 293 ? 5.438 44.406 28.297 1 92.38 293 GLU A O 1
ATOM 2394 N N . LEU A 1 294 ? 3.521 45.531 28.953 1 94.62 294 LEU A N 1
ATOM 2395 C CA . LEU A 1 294 ? 3.467 46.375 27.766 1 94.62 294 LEU A CA 1
ATOM 2396 C C . LEU A 1 294 ? 3.312 47.844 28.156 1 94.62 294 LEU A C 1
ATOM 2398 O O . LEU A 1 294 ? 2.215 48.281 28.516 1 94.62 294 LEU A O 1
ATOM 2402 N N . GLN A 1 295 ? 4.375 48.594 27.922 1 91.62 295 GLN A N 1
ATOM 2403 C CA . GLN A 1 295 ? 4.348 50 28.328 1 91.62 295 GLN A CA 1
ATOM 2404 C C . GLN A 1 295 ? 4.301 50.906 27.125 1 91.62 295 GLN A C 1
ATOM 2406 O O . GLN A 1 295 ? 3.93 52.094 27.234 1 91.62 295 GLN A O 1
ATOM 2411 N N . TRP A 1 296 ? 4.754 50.469 26 1 92.56 296 TRP A N 1
ATOM 2412 C CA . TRP A 1 296 ? 4.684 51.219 24.75 1 92.56 296 TRP A CA 1
ATOM 2413 C C . TRP A 1 296 ? 4.07 50.406 23.641 1 92.56 296 TRP A C 1
ATOM 2415 O O . TRP A 1 296 ? 3.975 49.156 23.75 1 92.56 296 TRP A O 1
ATOM 2425 N N . THR A 1 297 ? 3.588 51.125 22.547 1 93.31 297 THR A N 1
ATOM 2426 C CA . THR A 1 297 ? 2.875 50.375 21.5 1 93.31 297 THR A CA 1
ATOM 2427 C C . THR A 1 297 ? 3.432 50.719 20.125 1 93.31 297 THR A C 1
ATOM 2429 O O . THR A 1 297 ? 3.295 49.938 19.188 1 93.31 297 THR A O 1
ATOM 2432 N N . THR A 1 298 ? 3.947 51.906 19.969 1 92.75 298 THR A N 1
ATOM 2433 C CA . THR A 1 298 ? 4.309 52.406 18.641 1 92.75 298 THR A CA 1
ATOM 2434 C C . THR A 1 298 ? 5.707 53 18.656 1 92.75 298 THR A C 1
ATOM 2436 O O . THR A 1 298 ? 6.035 53.812 19.531 1 92.75 298 THR A O 1
ATOM 2439 N N . HIS A 1 299 ? 6.492 52.625 17.703 1 91.56 299 HIS A N 1
ATOM 2440 C CA . HIS A 1 299 ? 7.789 53.281 17.547 1 91.56 299 HIS A CA 1
ATOM 2441 C C . HIS A 1 299 ? 7.672 54.594 16.781 1 91.56 299 HIS A C 1
ATOM 2443 O O . HIS A 1 299 ? 6.609 54.875 16.219 1 91.56 299 HIS A O 1
ATOM 2449 N N . THR A 1 300 ? 8.734 55.25 16.578 1 89.25 300 THR A N 1
ATOM 2450 C CA . THR A 1 300 ? 8.664 56.625 16.094 1 89.25 300 THR A CA 1
ATOM 2451 C C . THR A 1 300 ? 8.414 56.656 14.594 1 89.25 300 THR A C 1
ATOM 2453 O O . THR A 1 300 ? 7.711 57.531 14.094 1 89.25 300 THR A O 1
ATOM 2456 N N . GLU A 1 301 ? 8.93 55.781 13.852 1 87.5 301 GLU A N 1
ATOM 2457 C CA . GLU A 1 301 ? 8.75 55.75 12.398 1 87.5 301 GLU A CA 1
ATOM 2458 C C . GLU A 1 301 ? 7.309 55.406 12.023 1 87.5 301 GLU A C 1
ATOM 2460 O O . GLU A 1 301 ? 6.867 55.688 10.914 1 87.5 301 GLU A O 1
ATOM 2465 N N . ALA A 1 302 ? 6.645 54.781 12.844 1 90.94 302 ALA A N 1
ATOM 2466 C CA . ALA A 1 302 ? 5.25 54.438 12.602 1 90.94 302 ALA A CA 1
ATOM 2467 C C . ALA A 1 302 ? 4.305 55.5 13.141 1 90.94 302 ALA A C 1
ATOM 2469 O O . ALA A 1 302 ? 3.104 55.25 13.281 1 90.94 302 ALA A O 1
ATOM 2470 N N . GLY A 1 303 ? 4.832 56.625 13.562 1 86.69 303 GLY A N 1
ATOM 2471 C CA . GLY A 1 303 ? 4.023 57.75 14.008 1 86.69 303 GLY A CA 1
ATOM 2472 C C . GLY A 1 303 ? 3.924 57.875 15.516 1 86.69 303 GLY A C 1
ATOM 2473 O O . GLY A 1 303 ? 3.117 58.625 16.031 1 86.69 303 GLY A O 1
ATOM 2474 N N . GLY A 1 304 ? 4.723 57.125 16.203 1 88.88 304 GLY A N 1
ATOM 2475 C CA . GLY A 1 304 ? 4.699 57.188 17.656 1 88.88 304 GLY A CA 1
ATOM 2476 C C . GLY A 1 304 ? 5.438 58.406 18.219 1 88.88 304 GLY A C 1
ATOM 2477 O O . GLY A 1 304 ? 6.32 58.938 17.562 1 88.88 304 GLY A O 1
ATOM 2478 N N . ASP A 1 305 ? 5.016 58.719 19.391 1 88.88 305 ASP A N 1
ATOM 2479 C CA . ASP A 1 305 ? 5.684 59.844 20.047 1 88.88 305 ASP A CA 1
ATOM 2480 C C . ASP A 1 305 ? 7.082 59.469 20.516 1 88.88 305 ASP A C 1
ATOM 2482 O O . ASP A 1 305 ? 7.344 58.281 20.797 1 88.88 305 ASP A O 1
ATOM 2486 N N . THR A 1 306 ? 7.969 60.375 20.656 1 84.44 306 THR A N 1
ATOM 2487 C CA . THR A 1 306 ? 9.375 60.125 20.953 1 84.44 306 THR A CA 1
ATOM 2488 C C . THR A 1 306 ? 9.57 59.875 22.453 1 84.44 306 THR A C 1
ATOM 2490 O O . THR A 1 306 ? 10.609 59.344 22.875 1 84.44 306 THR A O 1
ATOM 2493 N N . THR A 1 307 ? 8.594 60.219 23.281 1 84.94 307 THR A N 1
ATOM 2494 C CA . THR A 1 307 ? 8.758 60.094 24.719 1 84.94 307 THR A CA 1
ATOM 2495 C C . THR A 1 307 ? 8.055 58.844 25.234 1 84.94 307 THR A C 1
ATOM 2497 O O . THR A 1 307 ? 8.641 58.062 25.984 1 84.94 307 THR A O 1
ATOM 2500 N N . GLY A 1 308 ? 6.848 58.656 24.766 1 85.62 308 GLY A N 1
ATOM 2501 C CA . GLY A 1 308 ? 6.062 57.562 25.328 1 85.62 308 GLY A CA 1
ATOM 2502 C C . GLY A 1 308 ? 5.867 56.406 24.359 1 85.62 308 GLY A C 1
ATOM 2503 O O . GLY A 1 308 ? 5.488 55.312 24.781 1 85.62 308 GLY A O 1
ATOM 2504 N N . GLY A 1 309 ? 6.309 56.531 23.234 1 89.25 309 GLY A N 1
ATOM 2505 C CA . GLY A 1 309 ? 6.113 55.469 22.266 1 89.25 309 GLY A CA 1
ATOM 2506 C C . GLY A 1 309 ? 4.652 55.125 22.047 1 89.25 309 GLY A C 1
ATOM 2507 O O . GLY A 1 309 ? 4.285 53.938 22.016 1 89.25 309 GLY A O 1
ATOM 2508 N N . GLU A 1 310 ? 3.744 56.031 22.078 1 88.56 310 GLU A N 1
ATOM 2509 C CA . GLU A 1 310 ? 2.303 55.875 21.906 1 88.56 310 GLU A CA 1
ATOM 2510 C C . GLU A 1 310 ? 1.791 56.719 20.734 1 88.56 310 GLU A C 1
ATOM 2512 O O . GLU A 1 310 ? 2.486 57.625 20.266 1 88.56 310 GLU A O 1
ATOM 2517 N N . GLY A 1 311 ? 0.651 56.219 20.203 1 82.38 311 GLY A N 1
ATOM 2518 C CA . GLY A 1 311 ? 0.081 56.906 19.047 1 82.38 311 GLY A CA 1
ATOM 2519 C C . GLY A 1 311 ? 0.464 56.25 17.719 1 82.38 311 GLY A C 1
ATOM 2520 O O . GLY A 1 311 ? 1.146 55.25 17.703 1 82.38 311 GLY A O 1
ATOM 2521 N N . GLY A 1 312 ? -0.106 56.719 16.656 1 90.12 312 GLY A N 1
ATOM 2522 C CA . GLY A 1 312 ? 0.204 56.219 15.336 1 90.12 312 GLY A CA 1
ATOM 2523 C C . GLY A 1 312 ? -0.344 54.812 15.102 1 90.12 312 GLY A C 1
ATOM 2524 O O . GLY A 1 312 ? -1.478 54.5 15.484 1 90.12 312 GLY A O 1
ATOM 2525 N N . THR A 1 313 ? 0.559 53.969 14.383 1 93.31 313 THR A N 1
ATOM 2526 C CA . THR A 1 313 ? 0.174 52.594 14.102 1 93.31 313 THR A CA 1
ATOM 2527 C C . THR A 1 313 ? 0.9 51.625 15.023 1 93.31 313 THR A C 1
ATOM 2529 O O . THR A 1 313 ? 2.09 51.375 14.844 1 93.31 313 THR A O 1
ATOM 2532 N N . PRO A 1 314 ? 0.187 51.125 15.945 1 94.12 314 PRO A N 1
ATOM 2533 C CA . PRO A 1 314 ? 0.815 50.188 16.875 1 94.12 314 PRO A CA 1
ATOM 2534 C C . PRO A 1 314 ? 1.417 48.969 16.172 1 94.12 314 PRO A C 1
ATOM 2536 O O . PRO A 1 314 ? 1.246 48.781 14.961 1 94.12 314 PRO A O 1
ATOM 2539 N N . ALA A 1 315 ? 2.041 48.062 16.938 1 95.81 315 ALA A N 1
ATOM 2540 C CA . ALA A 1 315 ? 2.785 46.938 16.438 1 95.81 315 ALA A CA 1
ATOM 2541 C C . ALA A 1 315 ? 1.854 45.938 15.75 1 95.81 315 ALA A C 1
ATOM 2543 O O . ALA A 1 315 ? 0.671 45.844 16.078 1 95.81 315 ALA A O 1
ATOM 2544 N N . TYR A 1 316 ? 2.379 45.25 14.734 1 95.88 316 TYR A N 1
ATOM 2545 C CA . TYR A 1 316 ? 1.656 44.188 14.039 1 95.88 316 TYR A CA 1
ATOM 2546 C C . TYR A 1 316 ? 1.738 42.875 14.812 1 95.88 316 TYR A C 1
ATOM 2548 O O . TYR A 1 316 ? 2.826 42.438 15.211 1 95.88 316 TYR A O 1
ATOM 2556 N N . VAL A 1 317 ? 0.65 42.312 15.164 1 96.75 317 VAL A N 1
ATOM 2557 C CA . VAL A 1 317 ? 0.568 41 15.789 1 96.75 317 VAL A CA 1
ATOM 2558 C C . VAL A 1 317 ? -0.146 40 14.859 1 96.75 317 VAL A C 1
ATOM 2560 O O . VAL A 1 317 ? -1.303 40.219 14.484 1 96.75 317 VAL A O 1
ATOM 2563 N N . GLY A 1 318 ? 0.606 39.031 14.453 1 96.81 318 GLY A N 1
ATOM 2564 C CA . GLY A 1 318 ? -0.02 38.094 13.539 1 96.81 318 GLY A CA 1
ATOM 2565 C C . GLY A 1 318 ? 0.98 37.219 12.805 1 96.81 318 GLY A C 1
ATOM 2566 O O . GLY A 1 318 ? 2.1 37 13.281 1 96.81 318 GLY A O 1
ATOM 2567 N N . PHE A 1 319 ? 0.512 36.562 11.789 1 97 319 PHE A N 1
ATOM 2568 C CA . PHE A 1 319 ? 1.274 35.562 11.023 1 97 319 PHE A CA 1
ATOM 2569 C C . PHE A 1 319 ? 1.18 35.844 9.531 1 97 319 PHE A C 1
ATOM 2571 O O . PHE A 1 319 ? 0.136 36.281 9.039 1 97 319 PHE A O 1
ATOM 2578 N N . ASN A 1 320 ? 2.234 35.688 8.812 1 95.62 320 ASN A N 1
ATOM 2579 C CA . ASN A 1 320 ? 2.258 35.781 7.355 1 95.62 320 ASN A CA 1
ATOM 2580 C C . ASN A 1 320 ? 3 34.594 6.734 1 95.62 320 ASN A C 1
ATOM 2582 O O . ASN A 1 320 ? 4.121 34.281 7.137 1 95.62 320 ASN A O 1
ATOM 2586 N N . ALA A 1 321 ? 2.395 33.906 5.875 1 92.31 321 ALA A N 1
ATOM 2587 C CA . ALA A 1 321 ? 2.955 32.719 5.273 1 92.31 321 ALA A CA 1
ATOM 2588 C C . ALA A 1 321 ? 4.043 33.062 4.262 1 92.31 321 ALA A C 1
ATOM 2590 O O . ALA A 1 321 ? 4.953 32.25 4.023 1 92.31 321 ALA A O 1
ATOM 2591 N N . GLY A 1 322 ? 3.9 34.219 3.605 1 88.62 322 GLY A N 1
ATOM 2592 C CA . GLY A 1 322 ? 4.895 34.594 2.621 1 88.62 322 GLY A CA 1
ATOM 2593 C C . GLY A 1 322 ? 4.508 34.219 1.202 1 88.62 322 GLY A C 1
ATOM 2594 O O . GLY A 1 322 ? 3.531 33.5 0.987 1 88.62 322 GLY A O 1
ATOM 2595 N N . ASN A 1 323 ? 5.16 34.75 0.211 1 82.06 323 ASN A N 1
ATOM 2596 C CA . ASN A 1 323 ? 5 34.469 -1.211 1 82.06 323 ASN A CA 1
ATOM 2597 C C . ASN A 1 323 ? 3.588 34.781 -1.693 1 82.06 323 ASN A C 1
ATOM 2599 O O . ASN A 1 323 ? 3.031 34.062 -2.518 1 82.06 323 ASN A O 1
ATOM 2603 N N . GLY A 1 324 ? 3.006 35.625 -1.114 1 81.38 324 GLY A N 1
ATOM 2604 C CA . GLY A 1 324 ? 1.688 36.062 -1.539 1 81.38 324 GLY A CA 1
ATOM 2605 C C . GLY A 1 324 ? 0.601 35.031 -1.289 1 81.38 324 GLY A C 1
ATOM 2606 O O . GLY A 1 324 ? -0.404 35 -2.004 1 81.38 324 GLY A O 1
ATOM 2607 N N . THR A 1 325 ? 0.713 34.219 -0.379 1 82.81 325 THR A N 1
ATOM 2608 C CA . THR A 1 325 ? -0.227 33.125 -0.141 1 82.81 325 THR A CA 1
ATOM 2609 C C . THR A 1 325 ? -1.271 33.531 0.896 1 82.81 325 THR A C 1
ATOM 2611 O O . THR A 1 325 ? -2.32 34.094 0.547 1 82.81 325 THR A O 1
ATOM 2614 N N . GLN A 1 326 ? -1.002 33.281 2.182 1 87.56 326 GLN A N 1
ATOM 2615 C CA . GLN A 1 326 ? -1.99 33.562 3.219 1 87.56 326 GLN A CA 1
ATOM 2616 C C . GLN A 1 326 ? -1.392 34.406 4.34 1 87.56 326 GLN A C 1
ATOM 2618 O O . GLN A 1 326 ? -0.169 34.531 4.445 1 87.56 326 GLN A O 1
ATOM 2623 N N . SER A 1 327 ? -2.268 35.062 5.012 1 92.56 327 SER A N 1
ATOM 2624 C CA . SER A 1 327 ? -1.886 35.844 6.195 1 92.56 327 SER A CA 1
ATOM 2625 C C . SER A 1 327 ? -2.977 35.781 7.258 1 92.56 327 SER A C 1
ATOM 2627 O O . SER A 1 327 ? -4.129 35.469 6.961 1 92.56 327 SER A O 1
ATOM 2629 N N . TYR A 1 328 ? -2.621 35.938 8.477 1 94.12 328 TYR A N 1
ATOM 2630 C CA . TYR A 1 328 ? -3.533 36.031 9.617 1 94.12 328 TYR A CA 1
ATOM 2631 C C . TYR A 1 328 ? -3.146 37.188 10.547 1 94.12 328 TYR A C 1
ATOM 2633 O O . TYR A 1 328 ? -2.049 37.188 11.109 1 94.12 328 TYR A O 1
ATOM 2641 N N . GLU A 1 329 ? -3.951 38.125 10.586 1 94 329 GLU A N 1
ATOM 2642 C CA . GLU A 1 329 ? -3.77 39.219 11.516 1 94 329 GLU A CA 1
ATOM 2643 C C . GLU A 1 329 ? -4.668 39.094 12.734 1 94 329 GLU A C 1
ATOM 2645 O O . GLU A 1 329 ? -5.867 38.844 12.602 1 94 329 GLU A O 1
ATOM 2650 N N . TYR A 1 330 ? -4.07 39.25 13.938 1 95.06 330 TYR A N 1
ATOM 2651 C CA . TYR A 1 330 ? -4.801 39.062 15.18 1 95.06 330 TYR A CA 1
ATOM 2652 C C . TYR A 1 330 ? -5.656 40.281 15.508 1 95.06 330 TYR A C 1
ATOM 2654 O O . TYR A 1 330 ? -5.34 41.031 16.422 1 95.06 330 TYR A O 1
ATOM 2662 N N . HIS A 1 331 ? -6.789 40.375 14.898 1 90.94 331 HIS A N 1
ATOM 2663 C CA . HIS A 1 331 ? -7.723 41.469 15.141 1 90.94 331 HIS A CA 1
ATOM 2664 C C . HIS A 1 331 ? -8.477 41.25 16.453 1 90.94 331 HIS A C 1
ATOM 2666 O O . HIS A 1 331 ? -8.82 40.125 16.797 1 90.94 331 HIS A O 1
ATOM 2672 N N . PRO A 1 332 ? -8.828 42.188 17.156 1 92.56 332 PRO A N 1
ATOM 2673 C CA . PRO A 1 332 ? -8.656 43.594 16.875 1 92.56 332 PRO A CA 1
ATOM 2674 C C . PRO A 1 332 ? -7.418 44.188 17.547 1 92.56 332 PRO A C 1
ATOM 2676 O O . PRO A 1 332 ? -7.34 45.406 17.766 1 92.56 332 PRO A O 1
ATOM 2679 N N . TYR A 1 333 ? -6.562 43.469 17.922 1 93.56 333 TYR A N 1
ATOM 2680 C CA . TYR A 1 333 ? -5.422 43.906 18.719 1 93.56 333 TYR A CA 1
ATOM 2681 C C . TYR A 1 333 ? -4.297 44.406 17.812 1 93.56 333 TYR A C 1
ATOM 2683 O O . TYR A 1 333 ? -3.623 45.375 18.125 1 93.56 333 TYR A O 1
ATOM 2691 N N . SER A 1 334 ? -4.133 43.812 16.734 1 94.81 334 SER A N 1
ATOM 2692 C CA . SER A 1 334 ? -3.025 44.156 15.836 1 94.81 334 SER A CA 1
ATOM 2693 C C . SER A 1 334 ? -3.191 45.531 15.227 1 94.81 334 SER A C 1
ATOM 2695 O O . SER A 1 334 ? -4.27 45.875 14.734 1 94.81 334 SER A O 1
ATOM 2697 N N . GLN A 1 335 ? -2.221 46.281 15.297 1 94.56 335 GLN A N 1
ATOM 2698 C CA . GLN A 1 335 ? -2.094 47.594 14.703 1 94.56 335 GLN A CA 1
ATOM 2699 C C . GLN A 1 335 ? -3.236 48.531 15.133 1 94.56 335 GLN A C 1
ATOM 2701 O O . GLN A 1 335 ? -3.744 49.312 14.336 1 94.56 335 GLN A O 1
ATOM 2706 N N . ALA A 1 336 ? -3.744 48.25 16.281 1 91.81 336 ALA A N 1
ATOM 2707 C CA . ALA A 1 336 ? -4.801 49.062 16.875 1 91.81 336 ALA A CA 1
ATOM 2708 C C . ALA A 1 336 ? -4.449 49.469 18.297 1 91.81 336 ALA A C 1
ATOM 2710 O O . ALA A 1 336 ? -3.521 48.906 18.891 1 91.81 336 ALA A O 1
ATOM 2711 N N . SER A 1 337 ? -5.18 50.375 18.781 1 87.69 337 SER A N 1
ATOM 2712 C CA . SER A 1 337 ? -4.891 50.875 20.125 1 87.69 337 SER A CA 1
ATOM 2713 C C . SER A 1 337 ? -5.199 49.844 21.188 1 87.69 337 SER A C 1
ATOM 2715 O O . SER A 1 337 ? -4.656 49.875 22.297 1 87.69 337 SER A O 1
ATOM 2717 N N . THR A 1 338 ? -5.957 48.875 20.797 1 91.38 338 THR A N 1
ATOM 2718 C CA . THR A 1 338 ? -6.344 47.812 21.734 1 91.38 338 THR A CA 1
ATOM 2719 C C . THR A 1 338 ? -5.195 46.844 21.969 1 91.38 338 THR A C 1
ATOM 2721 O O . THR A 1 338 ? -5.324 45.906 22.75 1 91.38 338 THR A O 1
ATOM 2724 N N . LEU A 1 339 ? -4.102 47.031 21.375 1 92.75 339 LEU A N 1
ATOM 2725 C CA . LEU A 1 339 ? -2.934 46.188 21.516 1 92.75 339 LEU A CA 1
ATOM 2726 C C . LEU A 1 339 ? -2.506 46.094 22.984 1 92.75 339 LEU A C 1
ATOM 2728 O O . LEU A 1 339 ? -2.029 45.062 23.422 1 92.75 339 LEU A O 1
ATOM 2732 N N . ARG A 1 340 ? -2.693 47.156 23.75 1 90.38 340 ARG A N 1
ATOM 2733 C CA . ARG A 1 340 ? -2.293 47.188 25.156 1 90.38 340 ARG A CA 1
ATOM 2734 C C . ARG A 1 340 ? -3.082 46.188 25.984 1 90.38 340 ARG A C 1
ATOM 2736 O O . ARG A 1 340 ? -2.623 45.75 27.047 1 90.38 340 ARG A O 1
ATOM 2743 N N . ASP A 1 341 ? -4.18 45.812 25.531 1 92 341 ASP A N 1
ATOM 2744 C CA . ASP A 1 341 ? -5.059 44.906 26.266 1 92 341 ASP A CA 1
ATOM 2745 C C . ASP A 1 341 ? -4.57 43.469 26.172 1 92 341 ASP A C 1
ATOM 2747 O O . ASP A 1 341 ? -5.047 42.594 26.906 1 92 341 ASP A O 1
ATOM 2751 N N . LEU A 1 342 ? -3.625 43.188 25.359 1 93.94 342 LEU A N 1
ATOM 2752 C CA . LEU A 1 342 ? -3.133 41.812 25.156 1 93.94 342 LEU A CA 1
ATOM 2753 C C . LEU A 1 342 ? -2.605 41.219 26.453 1 93.94 342 LEU A C 1
ATOM 2755 O O . LEU A 1 342 ? -2.682 40.031 26.672 1 93.94 342 LEU A O 1
ATOM 2759 N N . SER A 1 343 ? -2.068 42.062 27.344 1 93.81 343 SER A N 1
ATOM 2760 C CA . SER A 1 343 ? -1.514 41.594 28.609 1 93.81 343 SER A CA 1
ATOM 2761 C C . SER A 1 343 ? -2.617 41.188 29.578 1 93.81 343 SER A C 1
ATOM 2763 O O . SER A 1 343 ? -2.377 40.438 30.516 1 93.81 343 SER A O 1
ATOM 2765 N N . GLY A 1 344 ? -3.797 41.688 29.312 1 92.25 344 GLY A N 1
ATOM 2766 C CA . GLY A 1 344 ? -4.895 41.375 30.203 1 92.25 344 GLY A CA 1
ATOM 2767 C C . GLY A 1 344 ? -5.934 40.469 29.578 1 92.25 344 GLY A C 1
ATOM 2768 O O . GLY A 1 344 ? -6.949 40.125 30.219 1 92.25 344 GLY A O 1
ATOM 2769 N N . ARG A 1 345 ? -5.742 40.062 28.438 1 93.38 345 ARG A N 1
ATOM 2770 C CA . ARG A 1 345 ? -6.668 39.156 27.719 1 93.38 345 ARG A CA 1
ATOM 2771 C C . ARG A 1 345 ? -6.051 37.781 27.5 1 93.38 345 ARG A C 1
ATOM 2773 O O . ARG A 1 345 ? -5.023 37.469 28.094 1 93.38 345 ARG A O 1
ATOM 2780 N N . GLY A 1 346 ? -6.805 36.875 26.797 1 91.62 346 GLY A N 1
ATOM 2781 C CA . GLY A 1 346 ? -6.316 35.531 26.484 1 91.62 346 GLY A CA 1
ATOM 2782 C C . GLY A 1 346 ? -6.684 34.5 27.531 1 91.62 346 GLY A C 1
ATOM 2783 O O . GLY A 1 346 ? -7.574 33.688 27.312 1 91.62 346 GLY A O 1
ATOM 2784 N N . TRP A 1 347 ? -6.082 34.562 28.641 1 93.19 347 TRP A N 1
ATOM 2785 C CA . TRP A 1 347 ? -6.363 33.75 29.828 1 93.19 347 TRP A CA 1
ATOM 2786 C C . TRP A 1 347 ? -6.098 32.281 29.531 1 93.19 347 TRP A C 1
ATOM 2788 O O . TRP A 1 347 ? -6.754 31.391 30.094 1 93.19 347 TRP A O 1
ATOM 2798 N N . ALA A 1 348 ? -5.215 31.984 28.578 1 94.62 348 ALA A N 1
ATOM 2799 C CA . ALA A 1 348 ? -4.863 30.578 28.375 1 94.62 348 ALA A CA 1
ATOM 2800 C C . ALA A 1 348 ? -4.223 29.984 29.641 1 94.62 348 ALA A C 1
ATOM 2802 O O . ALA A 1 348 ? -3.412 30.641 30.297 1 94.62 348 ALA A O 1
ATOM 2803 N N . ASN A 1 349 ? -4.613 28.766 30.031 1 94.38 349 ASN A N 1
ATOM 2804 C CA . ASN A 1 349 ? -4.121 28.109 31.234 1 94.38 349 ASN A CA 1
ATOM 2805 C C . ASN A 1 349 ? -4.398 28.953 32.469 1 94.38 349 ASN A C 1
ATOM 2807 O O . ASN A 1 349 ? -3.674 28.859 33.469 1 94.38 349 ASN A O 1
ATOM 2811 N N . ASN A 1 350 ? -5.32 29.875 32.406 1 91.62 350 ASN A N 1
ATOM 2812 C CA . ASN A 1 350 ? -5.77 30.734 33.5 1 91.62 350 ASN A CA 1
ATOM 2813 C C . ASN A 1 350 ? -4.77 31.859 33.75 1 91.62 350 ASN A C 1
ATOM 2815 O O . ASN A 1 350 ? -4.676 32.344 34.875 1 91.62 350 ASN A O 1
ATOM 2819 N N . PHE A 1 351 ? -3.955 32.156 32.781 1 95.44 351 PHE A N 1
ATOM 2820 C CA . PHE A 1 351 ? -3.031 33.281 32.906 1 95.44 351 PHE A CA 1
ATOM 2821 C C . PHE A 1 351 ? -3.488 34.438 32 1 95.44 351 PHE A C 1
ATOM 2823 O O . PHE A 1 351 ? -3.514 34.312 30.781 1 95.44 351 PHE A O 1
ATOM 2830 N N . PRO A 1 352 ? -3.785 35.5 32.594 1 94.38 352 PRO A N 1
ATOM 2831 C CA . PRO A 1 352 ? -4.016 36.688 31.734 1 94.38 352 PRO A CA 1
ATOM 2832 C C . PRO A 1 352 ? -2.77 37.094 30.953 1 94.38 352 PRO A C 1
ATOM 2834 O O . PRO A 1 352 ? -1.67 37.125 31.516 1 94.38 352 PRO A O 1
ATOM 2837 N N . GLY A 1 353 ? -2.918 37.312 29.672 1 96 353 GLY A N 1
ATOM 2838 C CA . GLY A 1 353 ? -1.8 37.719 28.844 1 96 353 GLY A CA 1
ATOM 2839 C C . GLY A 1 353 ? -1.236 36.562 28.016 1 96 353 GLY A C 1
ATOM 2840 O O . GLY A 1 353 ? -0.314 36.781 27.219 1 96 353 GLY A O 1
ATOM 2841 N N . ARG A 1 354 ? -1.767 35.406 28.25 1 96.62 354 ARG A N 1
ATOM 2842 C CA . ARG A 1 354 ? -1.325 34.281 27.453 1 96.62 354 ARG A CA 1
ATOM 2843 C C . ARG A 1 354 ? -2.309 33.969 26.328 1 96.62 354 ARG A C 1
ATOM 2845 O O . ARG A 1 354 ? -3.502 33.781 26.562 1 96.62 354 ARG A O 1
ATOM 2852 N N . HIS A 1 355 ? -1.767 33.906 25.156 1 96.31 355 HIS A N 1
ATOM 2853 C CA . HIS A 1 355 ? -2.529 33.562 23.953 1 96.31 355 HIS A CA 1
ATOM 2854 C C . HIS A 1 355 ? -1.92 32.375 23.234 1 96.31 355 HIS A C 1
ATOM 2856 O O . HIS A 1 355 ? -0.698 32.281 23.094 1 96.31 355 HIS A O 1
ATOM 2862 N N . ILE A 1 356 ? -2.742 31.438 22.844 1 97.25 356 ILE A N 1
ATOM 2863 C CA . ILE A 1 356 ? -2.232 30.25 22.156 1 97.25 356 ILE A CA 1
ATOM 2864 C C . ILE A 1 356 ? -2.854 30.156 20.766 1 97.25 356 ILE A C 1
ATOM 2866 O O . ILE A 1 356 ? -4.035 30.453 20.578 1 97.25 356 ILE A O 1
ATOM 2870 N N . PHE A 1 357 ? -2.045 29.703 19.734 1 96.62 357 PHE A N 1
ATOM 2871 C CA . PHE A 1 357 ? -2.477 29.547 18.359 1 96.62 357 PHE A CA 1
ATOM 2872 C C . PHE A 1 357 ? -2.016 28.203 17.797 1 96.62 357 PHE A C 1
ATOM 2874 O O . PHE A 1 357 ? -0.945 27.719 18.156 1 96.62 357 PHE A O 1
ATOM 2881 N N . ARG A 1 358 ? -2.77 27.609 17.016 1 96.06 358 ARG A N 1
ATOM 2882 C CA . ARG A 1 358 ? -2.318 26.531 16.141 1 96.06 358 ARG A CA 1
ATOM 2883 C C . ARG A 1 358 ? -1.938 27.062 14.766 1 96.06 358 ARG A C 1
ATOM 2885 O O . ARG A 1 358 ? -2.695 27.828 14.156 1 96.06 358 ARG A O 1
ATOM 2892 N N . LEU A 1 359 ? -0.792 26.625 14.188 1 96.56 359 LEU A N 1
ATOM 2893 C CA . LEU A 1 359 ? -0.238 27.344 13.047 1 96.56 359 LEU A CA 1
ATOM 2894 C C . LEU A 1 359 ? -0.036 26.406 11.859 1 96.56 359 LEU A C 1
ATOM 2896 O O . LEU A 1 359 ? 0.296 26.859 10.758 1 96.56 359 LEU A O 1
ATOM 2900 N N . ASP A 1 360 ? -0.138 25.172 11.898 1 93.75 360 ASP A N 1
ATOM 2901 C CA . ASP A 1 360 ? 0.38 24.203 10.938 1 93.75 360 ASP A CA 1
ATOM 2902 C C . ASP A 1 360 ? -0.321 24.344 9.586 1 93.75 360 ASP A C 1
ATOM 2904 O O . ASP A 1 360 ? 0.327 24.312 8.539 1 93.75 360 ASP A O 1
ATOM 2908 N N . GLU A 1 361 ? -1.589 24.438 9.484 1 91.12 361 GLU A N 1
ATOM 2909 C CA . GLU A 1 361 ? -2.318 24.531 8.219 1 91.12 361 GLU A CA 1
ATOM 2910 C C . GLU A 1 361 ? -3.154 25.812 8.172 1 91.12 361 GLU A C 1
ATOM 2912 O O . GLU A 1 361 ? -2.846 26.734 7.41 1 91.12 361 GLU A O 1
ATOM 2917 N N . LYS A 1 362 ? -4.148 25.797 8.953 1 88.44 362 LYS A N 1
ATOM 2918 C CA . LYS A 1 362 ? -4.918 27.016 9.195 1 88.44 362 LYS A CA 1
ATOM 2919 C C . LYS A 1 362 ? -4.668 27.562 10.602 1 88.44 362 LYS A C 1
ATOM 2921 O O . LYS A 1 362 ? -4.539 26.781 11.555 1 88.44 362 LYS A O 1
ATOM 2926 N N . ILE A 1 363 ? -4.52 28.859 10.594 1 93.56 363 ILE A N 1
ATOM 2927 C CA . ILE A 1 363 ? -4.289 29.453 11.906 1 93.56 363 ILE A CA 1
ATOM 2928 C C . ILE A 1 363 ? -5.574 29.406 12.727 1 93.56 363 ILE A C 1
ATOM 2930 O O . ILE A 1 363 ? -6.621 29.891 12.289 1 93.56 363 ILE A O 1
ATOM 2934 N N . MET A 1 364 ? -5.508 28.766 13.797 1 92.81 364 MET A N 1
ATOM 2935 C CA . MET A 1 364 ? -6.648 28.641 14.703 1 92.81 364 MET A CA 1
ATOM 2936 C C . MET A 1 364 ? -6.32 29.25 16.062 1 92.81 364 MET A C 1
ATOM 2938 O O . MET A 1 364 ? -5.266 28.953 16.641 1 92.81 364 MET A O 1
ATOM 2942 N N . LEU A 1 365 ? -7.16 30.016 16.422 1 93.5 365 LEU A N 1
ATOM 2943 C CA . LEU A 1 365 ? -6.988 30.625 17.734 1 93.5 365 LEU A CA 1
ATOM 2944 C C . LEU A 1 365 ? -7.426 29.656 18.844 1 93.5 365 LEU A C 1
ATOM 2946 O O . LEU A 1 365 ? -8.547 29.141 18.812 1 93.5 365 LEU A O 1
ATOM 2950 N N . GLY A 1 366 ? -6.598 29.438 19.797 1 92.31 366 GLY A N 1
ATOM 2951 C CA . GLY A 1 366 ? -6.902 28.516 20.891 1 92.31 366 GLY A CA 1
ATOM 2952 C C . GLY A 1 366 ? -7.543 29.188 22.078 1 92.31 366 GLY A C 1
ATOM 2953 O O . GLY A 1 366 ? -8.094 28.516 22.969 1 92.31 366 GLY A O 1
ATOM 2954 N N . THR A 1 367 ? -7.578 30.516 22.109 1 93.25 367 THR A N 1
ATOM 2955 C CA . THR A 1 367 ? -8.148 31.266 23.219 1 93.25 367 THR A CA 1
ATOM 2956 C C . THR A 1 367 ? -9.344 32.094 22.75 1 93.25 367 THR A C 1
ATOM 2958 O O . THR A 1 367 ? -9.57 32.25 21.547 1 93.25 367 THR A O 1
ATOM 2961 N N . CYS A 1 368 ? -10.094 32.531 23.719 1 91.62 368 CYS A N 1
ATOM 2962 C CA . CYS A 1 368 ? -11.258 33.344 23.359 1 91.62 368 CYS A CA 1
ATOM 2963 C C . CYS A 1 368 ? -10.844 34.781 23 1 91.62 368 CYS A C 1
ATOM 2965 O O . CYS A 1 368 ? -9.75 35.219 23.359 1 91.62 368 CYS A O 1
ATOM 2967 N N . ASN A 1 369 ? -11.547 35.344 22.172 1 88.88 369 ASN A N 1
ATOM 2968 C CA . ASN A 1 369 ? -11.359 36.719 21.766 1 88.88 369 ASN A CA 1
ATOM 2969 C C . ASN A 1 369 ? -12.453 37.625 22.328 1 88.88 369 ASN A C 1
ATOM 2971 O O . ASN A 1 369 ? -13.547 37.719 21.766 1 88.88 369 ASN A O 1
ATOM 2975 N N . LYS A 1 370 ? -12.258 38.344 23.281 1 83.81 370 LYS A N 1
ATOM 2976 C CA . LYS A 1 370 ? -13.258 39.125 24.016 1 83.81 370 LYS A CA 1
ATOM 2977 C C . LYS A 1 370 ? -13.664 40.375 23.266 1 83.81 370 LYS A C 1
ATOM 2979 O O . LYS A 1 370 ? -14.828 40.781 23.281 1 83.81 370 LYS A O 1
ATOM 2984 N N . ASP A 1 371 ? -12.805 41 22.578 1 79.25 371 ASP A N 1
ATOM 2985 C CA . ASP A 1 371 ? -13.031 42.344 22.078 1 79.25 371 ASP A CA 1
ATOM 2986 C C . ASP A 1 371 ? -13.484 42.312 20.609 1 79.25 371 ASP A C 1
ATOM 2988 O O . ASP A 1 371 ? -13.695 43.375 20 1 79.25 371 ASP A O 1
ATOM 2992 N N . ILE A 1 372 ? -13.695 41.188 20.062 1 76.94 372 ILE A N 1
ATOM 2993 C CA . ILE A 1 372 ? -14.07 41.125 18.656 1 76.94 372 ILE A CA 1
ATOM 2994 C C . ILE A 1 372 ? -15.578 41.312 18.516 1 76.94 372 ILE A C 1
ATOM 2996 O O . ILE A 1 372 ? -16.359 40.906 19.375 1 76.94 372 ILE A O 1
ATOM 3000 N N . ALA A 1 373 ? -15.93 42.156 17.531 1 77.31 373 ALA A N 1
ATOM 3001 C CA . ALA A 1 373 ? -17.344 42.406 17.266 1 77.31 373 ALA A CA 1
ATOM 3002 C C . ALA A 1 373 ? -17.688 42.125 15.805 1 77.31 373 ALA A C 1
ATOM 3004 O O . ALA A 1 373 ? -16.875 42.344 14.914 1 77.31 373 ALA A O 1
ATOM 3005 N N . GLY A 1 374 ? -18.672 41.469 15.578 1 81.5 374 GLY A N 1
ATOM 3006 C CA . GLY A 1 374 ? -19.141 41.156 14.234 1 81.5 374 GLY A CA 1
ATOM 3007 C C . GLY A 1 374 ? -20.328 40.219 14.219 1 81.5 374 GLY A C 1
ATOM 3008 O O . GLY A 1 374 ? -20.719 39.688 15.25 1 81.5 374 GLY A O 1
ATOM 3009 N N . ALA A 1 375 ? -20.906 40.062 13.016 1 81.38 375 ALA A N 1
ATOM 3010 C CA . ALA A 1 375 ? -22.062 39.188 12.852 1 81.38 375 ALA A CA 1
ATOM 3011 C C . ALA A 1 375 ? -21.641 37.781 12.445 1 81.38 375 ALA A C 1
ATOM 3013 O O . ALA A 1 375 ? -22.391 36.812 12.641 1 81.38 375 ALA A O 1
ATOM 3014 N N . ASN A 1 376 ? -20.578 37.719 11.852 1 87.12 376 ASN A N 1
ATOM 3015 C CA . ASN A 1 376 ? -20.047 36.406 11.43 1 87.12 376 ASN A CA 1
ATOM 3016 C C . ASN A 1 376 ? -18.625 36.188 11.938 1 87.12 376 ASN A C 1
ATOM 3018 O O . ASN A 1 376 ? -17.656 36.438 11.211 1 87.12 376 ASN A O 1
ATOM 3022 N N . LEU A 1 377 ? -18.594 35.688 13.062 1 89.44 377 LEU A N 1
ATOM 3023 C CA . LEU A 1 377 ? -17.297 35.438 13.688 1 89.44 377 LEU A CA 1
ATOM 3024 C C . LEU A 1 377 ? -16.906 33.969 13.586 1 89.44 377 LEU A C 1
ATOM 3026 O O . LEU A 1 377 ? -17.766 33.094 13.68 1 89.44 377 LEU A O 1
ATOM 3030 N N . PRO A 1 378 ? -15.695 33.781 13.375 1 88.56 378 PRO A N 1
ATOM 3031 C CA . PRO A 1 378 ? -15.273 32.375 13.219 1 88.56 378 PRO A CA 1
ATOM 3032 C C . PRO A 1 378 ? -15.281 31.625 14.539 1 88.56 378 PRO A C 1
ATOM 3034 O O . PRO A 1 378 ? -14.797 32.125 15.555 1 88.56 378 PRO A O 1
ATOM 3037 N N . LEU A 1 379 ? -15.836 30.469 14.539 1 92 379 LEU A N 1
ATOM 3038 C CA . LEU A 1 379 ? -15.867 29.547 15.672 1 92 379 LEU A CA 1
ATOM 3039 C C . LEU A 1 379 ? -14.82 28.438 15.5 1 92 379 LEU A C 1
ATOM 3041 O O . LEU A 1 379 ? -14.641 27.906 14.406 1 92 379 LEU A O 1
ATOM 3045 N N . VAL A 1 380 ? -14.07 28.188 16.562 1 92.94 380 VAL A N 1
ATOM 3046 C CA . VAL A 1 380 ? -13.117 27.078 16.547 1 92.94 380 VAL A CA 1
ATOM 3047 C C . VAL A 1 380 ? -13.633 25.953 17.453 1 92.94 380 VAL A C 1
ATOM 3049 O O . VAL A 1 380 ? -14.039 26.203 18.594 1 92.94 380 VAL A O 1
ATOM 3052 N N . PHE A 1 381 ? -13.711 24.812 16.922 1 94.19 381 PHE A N 1
ATOM 3053 C CA . PHE A 1 381 ? -14.211 23.688 17.703 1 94.19 381 PHE A CA 1
ATOM 3054 C C . PHE A 1 381 ? -13.516 22.391 17.297 1 94.19 381 PHE A C 1
ATOM 3056 O O . PHE A 1 381 ? -12.906 22.328 16.234 1 94.19 381 PHE A O 1
ATOM 3063 N N . ALA A 1 382 ? -13.531 21.422 18.172 1 92.75 382 ALA A N 1
ATOM 3064 C CA . ALA A 1 382 ? -12.984 20.094 17.984 1 92.75 382 ALA A CA 1
ATOM 3065 C C . ALA A 1 382 ? -13.758 19.047 18.797 1 92.75 382 ALA A C 1
ATOM 3067 O O . ALA A 1 382 ? -14.094 19.297 19.953 1 92.75 382 ALA A O 1
ATOM 3068 N N . PRO A 1 383 ? -14.094 17.938 18.266 1 91.88 383 PRO A N 1
ATOM 3069 C CA . PRO A 1 383 ? -13.773 17.516 16.906 1 91.88 383 PRO A CA 1
ATOM 3070 C C . PRO A 1 383 ? -14.633 18.234 15.852 1 91.88 383 PRO A C 1
ATOM 3072 O O . PRO A 1 383 ? -15.648 18.844 16.188 1 91.88 383 PRO A O 1
ATOM 3075 N N . GLU A 1 384 ? -14.188 18.172 14.641 1 92.19 384 GLU A N 1
ATOM 3076 C CA . GLU A 1 384 ? -14.891 18.875 13.578 1 92.19 384 GLU A CA 1
ATOM 3077 C C . GLU A 1 384 ? -15.938 17.984 12.922 1 92.19 384 GLU A C 1
ATOM 3079 O O . GLU A 1 384 ? -16.672 18.422 12.039 1 92.19 384 GLU A O 1
ATOM 3084 N N . SER A 1 385 ? -15.961 16.797 13.312 1 93.31 385 SER A N 1
ATOM 3085 C CA . SER A 1 385 ? -16.953 15.867 12.789 1 93.31 385 SER A CA 1
ATOM 3086 C C . SER A 1 385 ? -17.5 14.969 13.891 1 93.31 385 SER A C 1
ATOM 3088 O O . SER A 1 385 ? -16.875 14.812 14.945 1 93.31 385 SER A O 1
ATOM 3090 N N . GLY A 1 386 ? -18.656 14.477 13.656 1 93.62 386 GLY A N 1
ATOM 3091 C CA . GLY A 1 386 ? -19.297 13.602 14.617 1 93.62 386 GLY A CA 1
ATOM 3092 C C . GLY A 1 386 ? -20.344 12.688 13.984 1 93.62 386 GLY A C 1
ATOM 3093 O O . GLY A 1 386 ? -20.781 12.922 12.859 1 93.62 386 GLY A O 1
ATOM 3094 N N . ASN A 1 387 ? -20.719 11.656 14.727 1 94.69 387 ASN A N 1
ATOM 3095 C CA . ASN A 1 387 ? -21.719 10.688 14.289 1 94.69 387 ASN A CA 1
ATOM 3096 C C . ASN A 1 387 ? -23.125 11.297 14.289 1 94.69 387 ASN A C 1
ATOM 3098 O O . ASN A 1 387 ? -23.484 12.031 15.211 1 94.69 387 ASN A O 1
ATOM 3102 N N . MET A 1 388 ? -23.891 10.984 13.312 1 95.56 388 MET A N 1
ATOM 3103 C CA . MET A 1 388 ? -25.266 11.477 13.156 1 95.56 388 MET A CA 1
ATOM 3104 C C . MET A 1 388 ? -26.125 11.102 14.359 1 95.56 388 MET A C 1
ATOM 3106 O O . MET A 1 388 ? -27.047 11.836 14.719 1 95.56 388 MET A O 1
ATOM 3110 N N . LEU A 1 389 ? -25.828 10.023 15.031 1 95.44 389 LEU A N 1
ATOM 3111 C CA . LEU A 1 389 ? -26.625 9.5 16.141 1 95.44 389 LEU A CA 1
ATOM 3112 C C . LEU A 1 389 ? -26.438 10.344 17.391 1 95.44 389 LEU A C 1
ATOM 3114 O O . LEU A 1 389 ? -27.219 10.242 18.344 1 95.44 389 LEU A O 1
ATOM 3118 N N . GLY A 1 390 ? -25.469 11.148 17.391 1 93.06 390 GLY A N 1
ATOM 3119 C CA . GLY A 1 390 ? -25.281 12.07 18.5 1 93.06 390 GLY A CA 1
ATOM 3120 C C . GLY A 1 390 ? -24.375 11.523 19.578 1 93.06 390 GLY A C 1
ATOM 3121 O O . GLY A 1 390 ? -23.859 10.406 19.469 1 93.06 390 GLY A O 1
ATOM 3122 N N . GLY A 1 391 ? -24.078 12.422 20.547 1 90.75 391 GLY A N 1
ATOM 3123 C CA . GLY A 1 391 ? -23.281 12.008 21.688 1 90.75 391 GLY A CA 1
ATOM 3124 C C . GLY A 1 391 ? -21.844 12.492 21.609 1 90.75 391 GLY A C 1
ATOM 3125 O O . GLY A 1 391 ? -21.094 12.375 22.578 1 90.75 391 GLY A O 1
ATOM 3126 N N . THR A 1 392 ? -21.453 13.016 20.516 1 92.06 392 THR A N 1
ATOM 3127 C CA . THR A 1 392 ? -20.094 13.516 20.375 1 92.06 392 THR A CA 1
ATOM 3128 C C . THR A 1 392 ? -19.906 14.805 21.172 1 92.06 392 THR A C 1
ATOM 3130 O O . THR A 1 392 ? -20.703 15.742 21.047 1 92.06 392 THR A O 1
ATOM 3133 N N . ILE A 1 393 ? -18.938 14.828 22 1 91.56 393 ILE A N 1
ATOM 3134 C CA . ILE A 1 393 ? -18.625 16.016 22.781 1 91.56 393 ILE A CA 1
ATOM 3135 C C . ILE A 1 393 ? -17.781 16.984 21.969 1 91.56 393 ILE A C 1
ATOM 3137 O O . ILE A 1 393 ? -16.641 16.672 21.609 1 91.56 393 ILE A O 1
ATOM 3141 N N . VAL A 1 394 ? -18.375 18.094 21.703 1 94.06 394 VAL A N 1
ATOM 3142 C CA . VAL A 1 394 ? -17.672 19.109 20.906 1 94.06 394 VAL A CA 1
ATOM 3143 C C . VAL A 1 394 ? -17.203 20.25 21.812 1 94.06 394 VAL A C 1
ATOM 3145 O O . VAL A 1 394 ? -18.031 20.906 22.453 1 94.06 394 VAL A O 1
ATOM 3148 N N . ASN A 1 395 ? -15.922 20.422 21.875 1 94 395 ASN A N 1
ATOM 3149 C CA . ASN A 1 395 ? -15.352 21.562 22.578 1 94 395 ASN A CA 1
ATOM 3150 C C . ASN A 1 395 ? -15.32 22.812 21.703 1 94 395 ASN A C 1
ATOM 3152 O O . ASN A 1 395 ? -14.898 22.75 20.547 1 94 395 ASN A O 1
ATOM 3156 N N . ILE A 1 396 ? -15.781 23.844 22.219 1 94.75 396 ILE A N 1
ATOM 3157 C CA . ILE A 1 396 ? -15.859 25.062 21.422 1 94.75 396 ILE A CA 1
ATOM 3158 C C . ILE A 1 396 ? -15.055 26.172 22.094 1 94.75 396 ILE A C 1
ATOM 3160 O O . ILE A 1 396 ? -14.969 26.234 23.312 1 94.75 396 ILE A O 1
ATOM 3164 N N . THR A 1 397 ? -14.422 26.953 21.281 1 93.94 397 THR A N 1
ATOM 3165 C CA . THR A 1 397 ? -13.719 28.156 21.703 1 93.94 397 THR A CA 1
ATOM 3166 C C . THR A 1 397 ? -13.93 29.297 20.719 1 93.94 397 THR A C 1
ATOM 3168 O O . THR A 1 397 ? -14.305 29.062 19.562 1 93.94 397 THR A O 1
ATOM 3171 N N . GLY A 1 398 ? -13.812 30.453 21.062 1 91.12 398 GLY A N 1
ATOM 3172 C CA . GLY A 1 398 ? -14.07 31.672 20.312 1 91.12 398 GLY A CA 1
ATOM 3173 C C . GLY A 1 398 ? -14.602 32.812 21.172 1 91.12 398 GLY A C 1
ATOM 3174 O O . GLY A 1 398 ? -13.875 33.75 21.453 1 91.12 398 GLY A O 1
ATOM 3175 N N . PRO A 1 399 ? -15.844 32.562 21.562 1 90.62 399 PRO A N 1
ATOM 3176 C CA . PRO A 1 399 ? -16.344 33.5 22.547 1 90.62 399 PRO A CA 1
ATOM 3177 C C . PRO A 1 399 ? -15.805 33.25 23.953 1 90.62 399 PRO A C 1
ATOM 3179 O O . PRO A 1 399 ? -15.438 32.125 24.281 1 90.62 399 PRO A O 1
ATOM 3182 N N . CYS A 1 400 ? -15.656 34.344 24.656 1 92 400 CYS A N 1
ATOM 3183 C CA . CYS A 1 400 ? -15.312 34.188 26.062 1 92 400 CYS A CA 1
ATOM 3184 C C . CYS A 1 400 ? -16.547 33.812 26.891 1 92 400 CYS A C 1
ATOM 3186 O O . CYS A 1 400 ? -17.609 34.438 26.719 1 92 400 CYS A O 1
ATOM 3188 N N . PHE A 1 401 ? -16.422 32.875 27.766 1 91.5 401 PHE A N 1
ATOM 3189 C CA . PHE A 1 401 ? -17.562 32.375 28.5 1 91.5 401 PHE A CA 1
ATOM 3190 C C . PHE A 1 401 ? -17.484 32.781 29.969 1 91.5 401 PHE A C 1
ATOM 3192 O O . PHE A 1 401 ? -16.391 33 30.5 1 91.5 401 PHE A O 1
ATOM 3199 N N . GLU A 1 402 ? -18.641 32.875 30.453 1 88.75 402 GLU A N 1
ATOM 3200 C CA . GLU A 1 402 ? -18.766 33.094 31.891 1 88.75 402 GLU A CA 1
ATOM 3201 C C . GLU A 1 402 ? -19.578 31.984 32.562 1 88.75 402 GLU A C 1
ATOM 3203 O O . GLU A 1 402 ? -20.375 31.312 31.906 1 88.75 402 GLU A O 1
ATOM 3208 N N . GLU A 1 403 ? -19.391 31.656 33.781 1 84.5 403 GLU A N 1
ATOM 3209 C CA . GLU A 1 403 ? -19.938 30.516 34.5 1 84.5 403 GLU A CA 1
ATOM 3210 C C . GLU A 1 403 ? -21.469 30.531 34.5 1 84.5 403 GLU A C 1
ATOM 3212 O O . GLU A 1 403 ? -22.094 29.484 34.406 1 84.5 403 GLU A O 1
ATOM 3217 N N . HIS A 1 404 ? -22.172 31.594 34.562 1 82.19 404 HIS A N 1
ATOM 3218 C CA . HIS A 1 404 ? -23.625 31.578 34.656 1 82.19 404 HIS A CA 1
ATOM 3219 C C . HIS A 1 404 ? -24.266 32.156 33.375 1 82.19 404 HIS A C 1
ATOM 3221 O O . HIS A 1 404 ? -25.469 32.438 33.375 1 82.19 404 HIS A O 1
ATOM 3227 N N . GLU A 1 405 ? -23.5 32.031 32.406 1 87.88 405 GLU A N 1
ATOM 3228 C CA . GLU A 1 405 ? -24.047 32.531 31.156 1 87.88 405 GLU A CA 1
ATOM 3229 C C . GLU A 1 405 ? -24.641 31.375 30.328 1 87.88 405 GLU A C 1
ATOM 3231 O O . GLU A 1 405 ? -24.078 30.281 30.297 1 87.88 405 GLU A O 1
ATOM 3236 N N . LYS A 1 406 ? -25.812 31.688 29.719 1 88.88 406 LYS A N 1
ATOM 3237 C CA . LYS A 1 406 ? -26.484 30.672 28.906 1 88.88 406 LYS A CA 1
ATOM 3238 C C . LYS A 1 406 ? -25.781 30.516 27.547 1 88.88 406 LYS A C 1
ATOM 3240 O O . LYS A 1 406 ? -25.531 31.5 26.859 1 88.88 406 LYS A O 1
ATOM 3245 N N . ILE A 1 407 ? -25.438 29.344 27.203 1 93.06 407 ILE A N 1
ATOM 3246 C CA . ILE A 1 407 ? -24.797 29.016 25.938 1 93.06 407 ILE A CA 1
ATOM 3247 C C . ILE A 1 407 ? -25.703 28.109 25.109 1 93.06 407 ILE A C 1
ATOM 3249 O O . ILE A 1 407 ? -26.156 27.062 25.594 1 93.06 407 ILE A O 1
ATOM 3253 N N . ILE A 1 408 ? -26.047 28.484 23.906 1 94.19 408 ILE A N 1
ATOM 3254 C CA . ILE A 1 408 ? -26.875 27.688 23 1 94.19 408 ILE A CA 1
ATOM 3255 C C . ILE A 1 408 ? -26.062 27.297 21.766 1 94.19 408 ILE A C 1
ATOM 3257 O O . ILE A 1 408 ? -25.484 28.156 21.109 1 94.19 408 ILE A O 1
ATOM 3261 N N . CYS A 1 409 ? -26 26.062 21.547 1 95.81 409 CYS A N 1
ATOM 3262 C CA . CYS A 1 409 ? -25.328 25.531 20.359 1 95.81 409 CYS A CA 1
ATOM 3263 C C . CYS A 1 409 ? -26.344 24.953 19.375 1 95.81 409 CYS A C 1
ATOM 3265 O O . CYS A 1 409 ? -27.172 24.125 19.75 1 95.81 409 CYS A O 1
ATOM 3267 N N . ARG A 1 410 ? -26.281 25.359 18.203 1 95.25 410 ARG A N 1
ATOM 3268 C CA . ARG A 1 410 ? -27.203 24.906 17.172 1 95.25 410 ARG A CA 1
ATOM 3269 C C . ARG A 1 410 ? -26.5 24.078 16.125 1 95.25 410 ARG A C 1
ATOM 3271 O O . ARG A 1 410 ? -25.578 24.562 15.453 1 95.25 410 ARG A O 1
ATOM 3278 N N . PHE A 1 411 ? -26.906 22.859 16.047 1 95.25 411 PHE A N 1
ATOM 3279 C CA . PHE A 1 411 ? -26.438 21.969 14.984 1 95.25 411 PHE A CA 1
ATOM 3280 C C . PHE A 1 411 ? -27.469 21.859 13.875 1 95.25 411 PHE A C 1
ATOM 3282 O O . PHE A 1 411 ? -28.484 21.172 14.031 1 95.25 411 PHE A O 1
ATOM 3289 N N . ASP A 1 412 ? -27.172 22.5 12.773 1 93.38 412 ASP A N 1
ATOM 3290 C CA . ASP A 1 412 ? -28.109 22.547 11.656 1 93.38 412 ASP A CA 1
ATOM 3291 C C . ASP A 1 412 ? -29.438 23.156 12.086 1 93.38 412 ASP A C 1
ATOM 3293 O O . ASP A 1 412 ? -29.578 24.375 12.18 1 93.38 412 ASP A O 1
ATOM 3297 N N . THR A 1 413 ? -30.453 22.203 12.531 1 90.19 413 THR A N 1
ATOM 3298 C CA . THR A 1 413 ? -31.75 22.719 12.961 1 90.19 413 THR A CA 1
ATOM 3299 C C . THR A 1 413 ? -32 22.391 14.422 1 90.19 413 THR A C 1
ATOM 3301 O O . THR A 1 413 ? -33.031 22.797 15 1 90.19 413 THR A O 1
ATOM 3304 N N . GLU A 1 414 ? -31.109 21.734 15.055 1 93.25 414 GLU A N 1
ATOM 3305 C CA . GLU A 1 414 ? -31.297 21.281 16.422 1 93.25 414 GLU A CA 1
ATOM 3306 C C . GLU A 1 414 ? -30.484 22.125 17.406 1 93.25 414 GLU A C 1
ATOM 3308 O O . GLU A 1 414 ? -29.312 22.375 17.172 1 93.25 414 GLU A O 1
ATOM 3313 N N . ASP A 1 415 ? -31.109 22.547 18.469 1 93.38 415 ASP A N 1
ATOM 3314 C CA . ASP A 1 415 ? -30.453 23.359 19.484 1 93.38 415 ASP A CA 1
ATOM 3315 C C . ASP A 1 415 ? -30.156 22.562 20.734 1 93.38 415 ASP A C 1
ATOM 3317 O O . ASP A 1 415 ? -30.969 21.719 21.141 1 93.38 415 ASP A O 1
ATOM 3321 N N . VAL A 1 416 ? -29.031 22.734 21.297 1 93.12 416 VAL A N 1
ATOM 3322 C CA . VAL A 1 416 ? -28.656 22.109 22.562 1 93.12 416 VAL A CA 1
ATOM 3323 C C . VAL A 1 416 ? -28 23.156 23.469 1 93.12 416 VAL A C 1
ATOM 3325 O O . VAL A 1 416 ? -27.5 24.172 23 1 93.12 416 VAL A O 1
ATOM 3328 N N . VAL A 1 417 ? -28.109 22.859 24.719 1 89.38 417 VAL A N 1
ATOM 3329 C CA . VAL A 1 417 ? -27.531 23.781 25.688 1 89.38 417 VAL A CA 1
ATOM 3330 C C . VAL A 1 417 ? -26.062 23.422 25.922 1 89.38 417 VAL A C 1
ATOM 3332 O O . VAL A 1 417 ? -25.734 22.25 26.109 1 89.38 417 VAL A O 1
ATOM 3335 N N . GLY A 1 418 ? -25.266 24.453 25.859 1 91.62 418 GLY A N 1
ATOM 3336 C CA . GLY A 1 418 ? -23.844 24.25 26.109 1 91.62 418 GLY A CA 1
ATOM 3337 C C . GLY A 1 418 ? -23.484 24.312 27.578 1 91.62 418 GLY A C 1
ATOM 3338 O O . GLY A 1 418 ? -24.25 24.859 28.391 1 91.62 418 GLY A O 1
ATOM 3339 N N . VAL A 1 419 ? -22.328 23.703 27.891 1 90.75 419 VAL A N 1
ATOM 3340 C CA . VAL A 1 419 ? -21.859 23.656 29.266 1 90.75 419 VAL A CA 1
ATOM 3341 C C . VAL A 1 419 ? -20.562 24.438 29.406 1 90.75 419 VAL A C 1
ATOM 3343 O O . VAL A 1 419 ? -19.641 24.281 28.594 1 90.75 419 VAL A O 1
ATOM 3346 N N . TYR A 1 420 ? -20.5 25.234 30.438 1 90.94 420 TYR A N 1
ATOM 3347 C CA . TYR A 1 420 ? -19.312 26.047 30.719 1 90.94 420 TYR A CA 1
ATOM 3348 C C . TYR A 1 420 ? -18.219 25.188 31.328 1 90.94 420 TYR A C 1
ATOM 3350 O O . TYR A 1 420 ? -18.469 24.375 32.219 1 90.94 420 TYR A O 1
ATOM 3358 N N . VAL A 1 421 ? -17.047 25.234 30.859 1 89.19 421 VAL A N 1
ATOM 3359 C CA . VAL A 1 421 ? -15.891 24.562 31.438 1 89.19 421 VAL A CA 1
ATOM 3360 C C . VAL A 1 421 ? -14.945 25.594 32.031 1 89.19 421 VAL A C 1
ATOM 3362 O O . VAL A 1 421 ? -14.648 25.547 33.25 1 89.19 421 VAL A O 1
ATOM 3365 N N . ASP A 1 422 ? -14.453 26.438 31.25 1 89.31 422 ASP A N 1
ATOM 3366 C CA . ASP A 1 422 ? -13.633 27.562 31.656 1 89.31 422 ASP A CA 1
ATOM 3367 C C . ASP A 1 422 ? -13.898 28.781 30.781 1 89.31 422 ASP A C 1
ATOM 3369 O O . ASP A 1 422 ? -14.789 28.766 29.938 1 89.31 422 ASP A O 1
ATOM 3373 N N . ARG A 1 423 ? -13.156 29.75 30.984 1 90.81 423 ARG A N 1
ATOM 3374 C CA . ARG A 1 423 ? -13.391 31.016 30.266 1 90.81 423 ARG A CA 1
ATOM 3375 C C . ARG A 1 423 ? -13.133 30.859 28.781 1 90.81 423 ARG A C 1
ATOM 3377 O O . ARG A 1 423 ? -13.75 31.531 27.953 1 90.81 423 ARG A O 1
ATOM 3384 N N . ASN A 1 424 ? -12.289 30.031 28.453 1 93.94 424 ASN A N 1
ATOM 3385 C CA . ASN A 1 424 ? -11.898 29.875 27.062 1 93.94 424 ASN A CA 1
ATOM 3386 C C . ASN A 1 424 ? -12.586 28.688 26.406 1 93.94 424 ASN A C 1
ATOM 3388 O O . ASN A 1 424 ? -12.539 28.531 25.188 1 93.94 424 ASN A O 1
ATOM 3392 N N . ARG A 1 425 ? -13.281 27.875 27.156 1 92.56 425 ARG A N 1
ATOM 3393 C CA . ARG A 1 425 ? -13.773 26.625 26.594 1 92.56 425 ARG A CA 1
ATOM 3394 C C . ARG A 1 425 ? -15.164 26.297 27.125 1 92.56 425 ARG A C 1
ATOM 3396 O O . ARG A 1 425 ? -15.453 26.5 28.297 1 92.56 425 ARG A O 1
ATOM 3403 N N . ALA A 1 426 ? -15.984 25.875 26.219 1 92.94 426 ALA A N 1
ATOM 3404 C CA . ALA A 1 426 ? -17.297 25.312 26.531 1 92.94 426 ALA A CA 1
ATOM 3405 C C . ALA A 1 426 ? -17.547 24.031 25.75 1 92.94 426 ALA A C 1
ATOM 3407 O O . ALA A 1 426 ? -16.828 23.734 24.797 1 92.94 426 ALA A O 1
ATOM 3408 N N . ILE A 1 427 ? -18.484 23.281 26.266 1 92.62 427 ILE A N 1
ATOM 3409 C CA . ILE A 1 427 ? -18.75 21.984 25.656 1 92.62 427 ILE A CA 1
ATOM 3410 C C . ILE A 1 427 ? -20.203 21.938 25.156 1 92.62 427 ILE A C 1
ATOM 3412 O O . ILE A 1 427 ? -21.109 22.438 25.812 1 92.62 427 ILE A O 1
ATOM 3416 N N . CYS A 1 428 ? -20.328 21.5 23.953 1 93.56 428 CYS A N 1
ATOM 3417 C CA . CYS A 1 428 ? -21.641 21.219 23.375 1 93.56 428 CYS A CA 1
ATOM 3418 C C . CYS A 1 428 ? -21.734 19.766 22.938 1 93.56 428 CYS A C 1
ATOM 3420 O O . CYS A 1 428 ? -20.906 19.297 22.141 1 93.56 428 CYS A O 1
ATOM 3422 N N . VAL A 1 429 ? -22.688 19.062 23.406 1 92.5 429 VAL A N 1
ATOM 3423 C CA . VAL A 1 429 ? -22.875 17.672 23.016 1 92.5 429 VAL A CA 1
ATOM 3424 C C . VAL A 1 429 ? -23.797 17.594 21.797 1 92.5 429 VAL A C 1
ATOM 3426 O O . VAL A 1 429 ? -24.953 18.031 21.859 1 92.5 429 VAL A O 1
ATOM 3429 N N . GLN A 1 430 ? -23.312 17.094 20.781 1 94.81 430 GLN A N 1
ATOM 3430 C CA . GLN A 1 430 ? -24.109 16.984 19.562 1 94.81 430 GLN A CA 1
ATOM 3431 C C . GLN A 1 430 ? -25.344 16.109 19.797 1 94.81 430 GLN A C 1
ATOM 3433 O O . GLN A 1 430 ? -25.25 15 20.312 1 94.81 430 GLN A O 1
ATOM 3438 N N . PRO A 1 431 ? -26.5 16.578 19.422 1 93.44 431 PRO A N 1
ATOM 3439 C CA . PRO A 1 431 ? -27.719 15.758 19.5 1 93.44 431 PRO A CA 1
ATOM 3440 C C . PRO A 1 431 ? -27.906 14.883 18.266 1 93.44 431 PRO A C 1
ATOM 3442 O O . PRO A 1 431 ? -27.047 14.867 17.375 1 93.44 431 PRO A O 1
ATOM 3445 N N . PHE A 1 432 ? -28.969 14.055 18.328 1 93.62 432 PHE A N 1
ATOM 3446 C CA . PHE A 1 432 ? -29.344 13.312 17.125 1 93.62 432 PHE A CA 1
ATOM 3447 C C . PHE A 1 432 ? -29.797 14.266 16.016 1 93.62 432 PHE A C 1
ATOM 3449 O O . PHE A 1 432 ? -30.719 15.055 16.203 1 93.62 432 PHE A O 1
ATOM 3456 N N . VAL A 1 433 ? -29 14.305 15.016 1 93.19 433 VAL A N 1
ATOM 3457 C CA . VAL A 1 433 ? -29.281 15.195 13.891 1 93.19 433 VAL A CA 1
ATOM 3458 C C . VAL A 1 433 ? -29.391 14.375 12.609 1 93.19 433 VAL A C 1
ATOM 3460 O O . VAL A 1 433 ? -28.453 13.664 12.242 1 93.19 433 VAL A O 1
ATOM 3463 N N . MET A 1 434 ? -30.531 14.516 11.914 1 93.12 434 MET A N 1
ATOM 3464 C CA . MET A 1 434 ? -30.703 13.812 10.641 1 93.12 434 MET A CA 1
ATOM 3465 C C . MET A 1 434 ? -30.156 14.641 9.484 1 93.12 434 MET A C 1
ATOM 3467 O O . MET A 1 434 ? -30.906 15.305 8.773 1 93.12 434 MET A O 1
ATOM 3471 N N . ALA A 1 435 ? -28.906 14.578 9.383 1 93.38 435 ALA A N 1
ATOM 3472 C CA . ALA A 1 435 ? -28.203 15.305 8.328 1 93.38 435 ALA A CA 1
ATOM 3473 C C . ALA A 1 435 ? -26.906 14.594 7.934 1 93.38 435 ALA A C 1
ATOM 3475 O O . ALA A 1 435 ? -26.453 13.695 8.641 1 93.38 435 ALA A O 1
ATOM 3476 N N . GLU A 1 436 ? -26.516 14.867 6.762 1 92.69 436 GLU A N 1
ATOM 3477 C CA . GLU A 1 436 ? -25.25 14.328 6.289 1 92.69 436 GLU A CA 1
ATOM 3478 C C . GLU A 1 436 ? -24.391 15.422 5.637 1 92.69 436 GLU A C 1
ATOM 3480 O O . GLU A 1 436 ? -24.922 16.266 4.906 1 92.69 436 GLU A O 1
ATOM 3485 N N . GLY A 1 437 ? -23.016 15.352 5.891 1 92.56 437 GLY A N 1
ATOM 3486 C CA . GLY A 1 437 ? -22.125 16.344 5.297 1 92.56 437 GLY A CA 1
ATOM 3487 C C . GLY A 1 437 ? -21.953 17.578 6.16 1 92.56 437 GLY A C 1
ATOM 3488 O O . GLY A 1 437 ? -22.094 17.516 7.383 1 92.56 437 GLY A O 1
ATOM 3489 N N . TYR A 1 438 ? -21.562 18.688 5.535 1 94.56 438 TYR A N 1
ATOM 3490 C CA . TYR A 1 438 ? -21.312 19.922 6.273 1 94.56 438 TYR A CA 1
ATOM 3491 C C . TYR A 1 438 ? -22.609 20.641 6.59 1 94.56 438 TYR A C 1
ATOM 3493 O O . TYR A 1 438 ? -23.422 20.906 5.691 1 94.56 438 TYR A O 1
ATOM 3501 N N . VAL A 1 439 ? -22.797 20.906 7.855 1 93.94 439 VAL A N 1
ATOM 3502 C CA . VAL A 1 439 ? -23.953 21.656 8.312 1 93.94 439 VAL A CA 1
ATOM 3503 C C . VAL A 1 439 ? -23.5 22.906 9.055 1 93.94 439 VAL A C 1
ATOM 3505 O O . VAL A 1 439 ? -22.344 23 9.477 1 93.94 439 VAL A O 1
ATOM 3508 N N . LYS A 1 440 ? -24.406 23.797 9.188 1 93.62 440 LYS A N 1
ATOM 3509 C CA . LYS A 1 440 ? -24.094 25.031 9.922 1 93.62 440 LYS A CA 1
ATOM 3510 C C . LYS A 1 440 ? -24.047 24.766 11.422 1 93.62 440 LYS A C 1
ATOM 3512 O O . LYS A 1 440 ? -24.891 24.062 11.961 1 93.62 440 LYS A O 1
ATOM 3517 N N . PHE A 1 441 ? -23.062 25.141 12.125 1 95.06 441 PHE A N 1
ATOM 3518 C CA . PHE A 1 441 ? -22.875 25.109 13.57 1 95.06 441 PHE A CA 1
ATOM 3519 C C . PHE A 1 441 ? -22.75 26.531 14.125 1 95.06 441 PHE A C 1
ATOM 3521 O O . PHE A 1 441 ? -21.781 27.234 13.836 1 95.06 441 PHE A O 1
ATOM 3528 N N . GLU A 1 442 ? -23.688 26.906 14.797 1 95.38 442 GLU A N 1
ATOM 3529 C CA . GLU A 1 442 ? -23.766 28.266 15.312 1 95.38 442 GLU A CA 1
ATOM 3530 C C . GLU A 1 442 ? -23.922 28.281 16.828 1 95.38 442 GLU A C 1
ATOM 3532 O O . GLU A 1 442 ? -24.609 27.422 17.391 1 95.38 442 GLU A O 1
ATOM 3537 N N . VAL A 1 443 ? -23.281 29.156 17.453 1 94.56 443 VAL A N 1
ATOM 3538 C CA . VAL A 1 443 ? -23.312 29.266 18.906 1 94.56 443 VAL A CA 1
ATOM 3539 C C . VAL A 1 443 ? -23.75 30.672 19.312 1 94.56 443 VAL A C 1
ATOM 3541 O O . VAL A 1 443 ? -23.328 31.656 18.719 1 94.56 443 VAL A O 1
ATOM 3544 N N . ALA A 1 444 ? -24.625 30.688 20.219 1 93.31 444 ALA A N 1
ATOM 3545 C CA . ALA A 1 444 ? -25.062 31.938 20.844 1 93.31 444 ALA A CA 1
ATOM 3546 C C . ALA A 1 444 ? -24.734 31.969 22.328 1 93.31 444 ALA A C 1
ATOM 3548 O O . ALA A 1 444 ? -24.859 30.953 23.016 1 93.31 444 ALA A O 1
ATOM 3549 N N . VAL A 1 445 ? -24.203 33.031 22.734 1 90.81 445 VAL A N 1
ATOM 3550 C CA . VAL A 1 445 ? -23.828 33.188 24.125 1 90.81 445 VAL A CA 1
ATOM 3551 C C . VAL A 1 445 ? -24.641 34.312 24.766 1 90.81 445 VAL A C 1
ATOM 3553 O O . VAL A 1 445 ? -24.766 35.406 24.188 1 90.81 445 VAL A O 1
ATOM 3556 N N . GLY A 1 446 ? -25.141 34.062 25.969 1 85.69 446 GLY A N 1
ATOM 3557 C CA . GLY A 1 446 ? -25.938 35.062 26.688 1 85.69 446 GLY A CA 1
ATOM 3558 C C . GLY A 1 446 ? -27.172 35.5 25.922 1 85.69 446 GLY A C 1
ATOM 3559 O O . GLY A 1 446 ? -27.953 34.656 25.453 1 85.69 446 GLY A O 1
ATOM 3560 N N . ASP A 1 447 ? -27.281 36.812 25.859 1 80.19 447 ASP A N 1
ATOM 3561 C CA . ASP A 1 447 ? -28.422 37.375 25.172 1 80.19 447 ASP A CA 1
ATOM 3562 C C . ASP A 1 447 ? -28.078 37.75 23.734 1 80.19 447 ASP A C 1
ATOM 3564 O O . ASP A 1 447 ? -28.859 38.375 23.031 1 80.19 447 ASP A O 1
ATOM 3568 N N . GLY A 1 448 ? -26.969 37.25 23.375 1 80.94 448 GLY A N 1
ATOM 3569 C CA . GLY A 1 448 ? -26.516 37.594 22.031 1 80.94 448 GLY A CA 1
ATOM 3570 C C . GLY A 1 448 ? -27.125 36.688 20.969 1 80.94 448 GLY A C 1
ATOM 3571 O O . GLY A 1 448 ? -27.797 35.719 21.281 1 80.94 448 GLY A O 1
ATOM 3572 N N . LYS A 1 449 ? -26.984 37 19.656 1 86.31 449 LYS A N 1
ATOM 3573 C CA . LYS A 1 449 ? -27.438 36.219 18.5 1 86.31 449 LYS A CA 1
ATOM 3574 C C . LYS A 1 449 ? -26.391 35.188 18.094 1 86.31 449 LYS A C 1
ATOM 3576 O O . LYS A 1 449 ? -25.359 35.062 18.766 1 86.31 449 LYS A O 1
ATOM 3581 N N . PHE A 1 450 ? -26.797 34.438 17.188 1 90.88 450 PHE A N 1
ATOM 3582 C CA . PHE A 1 450 ? -25.891 33.438 16.688 1 90.88 450 PHE A CA 1
ATOM 3583 C C . PHE A 1 450 ? -24.797 34.062 15.828 1 90.88 450 PHE A C 1
ATOM 3585 O O . PHE A 1 450 ? -24.812 33.938 14.602 1 90.88 450 PHE A O 1
ATOM 3592 N N . ASN A 1 451 ? -23.844 34.625 16.5 1 89.31 451 ASN A N 1
ATOM 3593 C CA . ASN A 1 451 ? -22.797 35.375 15.805 1 89.31 451 ASN A CA 1
ATOM 3594 C C . ASN A 1 451 ? -21.609 34.469 15.477 1 89.31 451 ASN A C 1
ATOM 3596 O O . ASN A 1 451 ? -20.828 34.781 14.562 1 89.31 451 ASN A O 1
ATOM 3600 N N . TRP A 1 452 ? -21.406 33.531 16.297 1 92.19 452 TRP A N 1
ATOM 3601 C CA . TRP A 1 452 ? -20.281 32.625 16.078 1 92.19 452 TRP A CA 1
ATOM 3602 C C . TRP A 1 452 ? -20.703 31.438 15.188 1 92.19 452 TRP A C 1
ATOM 3604 O O . TRP A 1 452 ? -21.641 30.719 15.508 1 92.19 452 TRP A O 1
ATOM 3614 N N . LYS A 1 453 ? -19.984 31.344 14.125 1 92.38 453 LYS A N 1
ATOM 3615 C CA . LYS A 1 453 ? -20.422 30.375 13.117 1 92.38 453 LYS A CA 1
ATOM 3616 C C . LYS A 1 453 ? -19.266 29.469 12.68 1 92.38 453 LYS A C 1
ATOM 3618 O O . LYS A 1 453 ? -18.109 29.906 12.688 1 92.38 453 LYS A O 1
ATOM 3623 N N . GLY A 1 454 ? -19.625 28.234 12.406 1 92.06 454 GLY A N 1
ATOM 3624 C CA . GLY A 1 454 ? -18.703 27.234 11.852 1 92.06 454 GLY A CA 1
ATOM 3625 C C . GLY A 1 454 ? -19.422 26.156 11.062 1 92.06 454 GLY A C 1
ATOM 3626 O O . GLY A 1 454 ? -20.641 26.125 11.008 1 92.06 454 GLY A O 1
ATOM 3627 N N . LYS A 1 455 ? -18.625 25.406 10.32 1 92.56 455 LYS A N 1
ATOM 3628 C CA . LYS A 1 455 ? -19.188 24.266 9.586 1 92.56 455 LYS A CA 1
ATOM 3629 C C . LYS A 1 455 ? -18.797 22.938 10.25 1 92.56 455 LYS A C 1
ATOM 3631 O O . LYS A 1 455 ? -17.625 22.672 10.461 1 92.56 455 LYS A O 1
ATOM 3636 N N . TYR A 1 456 ? -19.812 22.234 10.617 1 94.81 456 TYR A N 1
ATOM 3637 C CA . TYR A 1 456 ? -19.641 20.953 11.289 1 94.81 456 TYR A CA 1
ATOM 3638 C C . TYR A 1 456 ? -19.984 19.797 10.359 1 94.81 456 TYR A C 1
ATOM 3640 O O . TYR A 1 456 ? -21 19.844 9.648 1 94.81 456 TYR A O 1
ATOM 3648 N N . PHE A 1 457 ? -19.125 18.781 10.227 1 95.31 457 PHE A N 1
ATOM 3649 C CA . PHE A 1 457 ? -19.359 17.656 9.328 1 95.31 457 PHE A CA 1
ATOM 3650 C C . PHE A 1 457 ? -20.062 16.516 10.062 1 95.31 457 PHE A C 1
ATOM 3652 O O . PHE A 1 457 ? -19.5 15.945 11 1 95.31 457 PHE A O 1
ATOM 3659 N N . VAL A 1 458 ? -21.188 16.172 9.656 1 95.81 458 VAL A N 1
ATOM 3660 C CA . VAL A 1 458 ? -21.953 15.07 10.25 1 95.81 458 VAL A CA 1
ATOM 3661 C C . VAL A 1 458 ? -21.703 13.781 9.469 1 95.81 458 VAL A C 1
ATOM 3663 O O . VAL A 1 458 ? -21.969 13.711 8.266 1 95.81 458 VAL A O 1
ATOM 3666 N N . GLU A 1 459 ? -21.281 12.797 10.219 1 94.5 459 GLU A N 1
ATOM 3667 C CA . GLU A 1 459 ? -20.984 11.5 9.609 1 94.5 459 GLU A CA 1
ATOM 3668 C C . GLU A 1 459 ? -22.219 10.594 9.648 1 94.5 459 GLU A C 1
ATOM 3670 O O . GLU A 1 459 ? -22.938 10.555 10.641 1 94.5 459 GLU A O 1
ATOM 3675 N N . THR A 1 460 ? -22.453 9.914 8.578 1 94.5 460 THR A N 1
ATOM 3676 C CA . THR A 1 460 ? -23.531 8.922 8.602 1 94.5 460 THR A CA 1
ATOM 3677 C C . THR A 1 460 ? -23.125 7.719 9.453 1 94.5 460 THR A C 1
ATOM 3679 O O . THR A 1 460 ? -21.938 7.379 9.539 1 94.5 460 THR A O 1
ATOM 3682 N N . PRO A 1 461 ? -24.047 7.043 10.023 1 94.25 461 PRO A N 1
ATOM 3683 C CA . PRO A 1 461 ? -23.719 5.91 10.891 1 94.25 461 PRO A CA 1
ATOM 3684 C C . PRO A 1 461 ? -22.938 4.824 10.156 1 94.25 461 PRO A C 1
ATOM 3686 O O . PRO A 1 461 ? -22.125 4.125 10.766 1 94.25 461 PRO A O 1
ATOM 3689 N N . ALA A 1 462 ? -23.094 4.707 8.898 1 90.88 462 ALA A N 1
ATOM 3690 C CA . ALA A 1 462 ? -22.391 3.689 8.125 1 90.88 462 ALA A CA 1
ATOM 3691 C C . ALA A 1 462 ? -20.953 4.117 7.832 1 90.88 462 ALA A C 1
ATOM 3693 O O . ALA A 1 462 ? -20.062 3.279 7.734 1 90.88 462 ALA A O 1
ATOM 3694 N N . THR A 1 463 ? -20.719 5.383 7.691 1 88.31 463 THR A N 1
ATOM 3695 C CA . THR A 1 463 ? -19.406 5.879 7.301 1 88.31 463 THR A CA 1
ATOM 3696 C C . THR A 1 463 ? -18.641 6.402 8.516 1 88.31 463 THR A C 1
ATOM 3698 O O . THR A 1 463 ? -17.453 6.715 8.422 1 88.31 463 THR A O 1
ATOM 3701 N N . ALA A 1 464 ? -19.312 6.43 9.602 1 90.62 464 ALA A N 1
ATOM 3702 C CA . ALA A 1 464 ? -18.656 6.906 10.812 1 90.62 464 ALA A CA 1
ATOM 3703 C C . ALA A 1 464 ? -17.562 5.945 11.258 1 90.62 464 ALA A C 1
ATOM 3705 O O . ALA A 1 464 ? -17.609 4.746 10.969 1 90.62 464 ALA A O 1
ATOM 3706 N N . THR A 1 465 ? -16.547 6.445 11.898 1 84.44 465 THR A N 1
ATOM 3707 C CA . THR A 1 465 ? -15.469 5.617 12.422 1 84.44 465 THR A CA 1
ATOM 3708 C C . THR A 1 465 ? -16.016 4.578 13.406 1 84.44 465 THR A C 1
ATOM 3710 O O . THR A 1 465 ? -16.859 4.891 14.242 1 84.44 465 THR A O 1
ATOM 3713 N N . GLU A 1 466 ? -15.531 3.395 13.289 1 84 466 GLU A N 1
ATOM 3714 C CA . GLU A 1 466 ? -15.984 2.309 14.156 1 84 466 GLU A CA 1
ATOM 3715 C C . GLU A 1 466 ? -15.391 2.441 15.555 1 84 466 GLU A C 1
ATOM 3717 O O . GLU A 1 466 ? -14.172 2.359 15.734 1 84 466 GLU A O 1
ATOM 3722 N N . LYS A 1 467 ? -16.266 2.705 16.484 1 88.56 467 LYS A N 1
ATOM 3723 C CA . LYS A 1 467 ? -15.797 2.852 17.875 1 88.56 467 LYS A CA 1
ATOM 3724 C C . LYS A 1 467 ? -16.078 1.591 18.688 1 88.56 467 LYS A C 1
ATOM 3726 O O . LYS A 1 467 ? -15.469 1.375 19.734 1 88.56 467 LYS A O 1
ATOM 3731 N N . ILE A 1 468 ? -17.078 0.821 18.219 1 91 468 ILE A N 1
ATOM 3732 C CA . ILE A 1 468 ? -17.375 -0.488 18.797 1 91 468 ILE A CA 1
ATOM 3733 C C . ILE A 1 468 ? -17.125 -1.576 17.766 1 91 468 ILE A C 1
ATOM 3735 O O . ILE A 1 468 ? -17.75 -1.582 16.703 1 91 468 ILE A O 1
ATOM 3739 N N . SER A 1 469 ? -16.203 -2.457 18.078 1 85.56 469 SER A N 1
ATOM 3740 C CA . SER A 1 469 ? -15.859 -3.506 17.125 1 85.56 469 SER A CA 1
ATOM 3741 C C . SER A 1 469 ? -16.328 -4.871 17.609 1 85.56 469 SER A C 1
ATOM 3743 O O . SER A 1 469 ? -16.422 -5.113 18.812 1 85.56 469 SER A O 1
ATOM 3745 N N . PHE A 1 470 ? -16.703 -5.652 16.688 1 87.88 470 PHE A N 1
ATOM 3746 C CA . PHE A 1 470 ? -17.109 -7.023 16.969 1 87.88 470 PHE A CA 1
ATOM 3747 C C . PHE A 1 470 ? -15.992 -8 16.625 1 87.88 470 PHE A C 1
ATOM 3749 O O . PHE A 1 470 ? -15.398 -7.922 15.547 1 87.88 470 PHE A O 1
ATOM 3756 N N . ALA A 1 471 ? -15.633 -8.883 17.5 1 75.25 471 ALA A N 1
ATOM 3757 C CA . ALA A 1 471 ? -14.539 -9.836 17.312 1 75.25 471 ALA A CA 1
ATOM 3758 C C . ALA A 1 471 ? -14.883 -10.852 16.219 1 75.25 471 ALA A C 1
ATOM 3760 O O . ALA A 1 471 ? -14 -11.297 15.477 1 75.25 471 ALA A O 1
ATOM 3761 N N . THR A 1 472 ? -16.109 -11.242 16.172 1 79.5 472 THR A N 1
ATOM 3762 C CA . THR A 1 472 ? -16.578 -12.227 15.188 1 79.5 472 THR A CA 1
ATOM 3763 C C . THR A 1 472 ? -17.844 -11.742 14.492 1 79.5 472 THR A C 1
ATOM 3765 O O . THR A 1 472 ? -18.359 -10.664 14.812 1 79.5 472 THR A O 1
ATOM 3768 N N . ASN A 1 473 ? -18.281 -12.5 13.531 1 85.75 473 ASN A N 1
ATOM 3769 C CA . ASN A 1 473 ? -19.516 -12.18 12.82 1 85.75 473 ASN A CA 1
ATOM 3770 C C . ASN A 1 473 ? -20.734 -12.766 13.523 1 85.75 473 ASN A C 1
ATOM 3772 O O . ASN A 1 473 ? -21.797 -12.922 12.914 1 85.75 473 ASN A O 1
ATOM 3776 N N . ALA A 1 474 ? -20.641 -13.031 14.805 1 90.69 474 ALA A N 1
ATOM 3777 C CA . ALA A 1 474 ? -21.719 -13.633 15.578 1 90.69 474 ALA A CA 1
ATOM 3778 C C . ALA A 1 474 ? -22.938 -12.727 15.633 1 90.69 474 ALA A C 1
ATOM 3780 O O . ALA A 1 474 ? -24.078 -13.195 15.695 1 90.69 474 ALA A O 1
ATOM 3781 N N . VAL A 1 475 ? -22.703 -11.445 15.547 1 93.75 475 VAL A N 1
ATOM 3782 C CA . VAL A 1 475 ? -23.781 -10.477 15.664 1 93.75 475 VAL A CA 1
ATOM 3783 C C . VAL A 1 475 ? -24.734 -10.609 14.469 1 93.75 475 VAL A C 1
ATOM 3785 O O . VAL A 1 475 ? -25.891 -10.219 14.555 1 93.75 475 VAL A O 1
ATOM 3788 N N . HIS A 1 476 ? -24.297 -11.156 13.391 1 93.94 476 HIS A N 1
ATOM 3789 C CA . HIS A 1 476 ? -25.094 -11.266 12.172 1 93.94 476 HIS A CA 1
ATOM 3790 C C . HIS A 1 476 ? -25.875 -12.57 12.141 1 93.94 476 HIS A C 1
ATOM 3792 O O . HIS A 1 476 ? -26.719 -12.781 11.266 1 93.94 476 HIS A O 1
ATOM 3798 N N . GLU A 1 477 ? -25.672 -13.43 13.172 1 93.69 477 GLU A N 1
ATOM 3799 C CA . GLU A 1 477 ? -26.344 -14.719 13.234 1 93.69 477 GLU A CA 1
ATOM 3800 C C . GLU A 1 477 ? -27.688 -14.617 13.961 1 93.69 477 GLU A C 1
ATOM 3802 O O . GLU A 1 477 ? -27.922 -13.648 14.68 1 93.69 477 GLU A O 1
ATOM 3807 N N . LYS A 1 478 ? -28.484 -15.656 13.797 1 92.44 478 LYS A N 1
ATOM 3808 C CA . LYS A 1 478 ? -29.812 -15.695 14.414 1 92.44 478 LYS A CA 1
ATOM 3809 C C . LYS A 1 478 ? -29.719 -15.938 15.922 1 92.44 478 LYS A C 1
ATOM 3811 O O . LYS A 1 478 ? -30.359 -15.242 16.703 1 92.44 478 LYS A O 1
ATOM 3816 N N . ASN A 1 479 ? -28.906 -16.891 16.203 1 92.12 479 ASN A N 1
ATOM 3817 C CA . ASN A 1 479 ? -28.797 -17.297 17.594 1 92.12 479 ASN A CA 1
ATOM 3818 C C . ASN A 1 479 ? -27.344 -17.578 17.969 1 92.12 479 ASN A C 1
ATOM 3820 O O . ASN A 1 479 ? -26.984 -18.734 18.266 1 92.12 479 ASN A O 1
ATOM 3824 N N . PRO A 1 480 ? -26.609 -16.484 18.109 1 93.44 480 PRO A N 1
ATOM 3825 C CA . PRO A 1 480 ? -25.219 -16.734 18.5 1 93.44 480 PRO A CA 1
ATOM 3826 C C . PRO A 1 480 ? -25.078 -17.062 19.984 1 93.44 480 PRO A C 1
ATOM 3828 O O . PRO A 1 480 ? -25.906 -16.656 20.797 1 93.44 480 PRO A O 1
ATOM 3831 N N . SER A 1 481 ? -24.031 -17.859 20.297 1 91.88 481 SER A N 1
ATOM 3832 C CA . SER A 1 481 ? -23.781 -18.203 21.688 1 91.88 481 SER A CA 1
ATOM 3833 C C . SER A 1 481 ? -23.172 -17.031 22.453 1 91.88 481 SER A C 1
ATOM 3835 O O . SER A 1 481 ? -23.562 -16.75 23.578 1 91.88 481 SER A O 1
ATOM 3837 N N . LYS A 1 482 ? -22.25 -16.438 21.766 1 92.94 482 LYS A N 1
ATOM 3838 C CA . LYS A 1 482 ? -21.562 -15.305 22.391 1 92.94 482 LYS A CA 1
ATOM 3839 C C . LYS A 1 482 ? -21.266 -14.211 21.375 1 92.94 482 LYS A C 1
ATOM 3841 O O . LYS A 1 482 ? -21 -14.5 20.203 1 92.94 482 LYS A O 1
ATOM 3846 N N . VAL A 1 483 ? -21.453 -12.969 21.797 1 93.81 483 VAL A N 1
ATOM 3847 C CA . VAL A 1 483 ? -21.094 -11.805 21.016 1 93.81 483 VAL A CA 1
ATOM 3848 C C . VAL A 1 483 ? -20.062 -10.961 21.766 1 93.81 483 VAL A C 1
ATOM 3850 O O . VAL A 1 483 ? -20.422 -10.227 22.688 1 93.81 483 VAL A O 1
ATOM 3853 N N . LYS A 1 484 ? -18.922 -11.062 21.312 1 88.81 484 LYS A N 1
ATOM 3854 C CA . LYS A 1 484 ? -17.859 -10.32 21.969 1 88.81 484 LYS A CA 1
ATOM 3855 C C . LYS A 1 484 ? -17.688 -8.93 21.359 1 88.81 484 LYS A C 1
ATOM 3857 O O . LYS A 1 484 ? -17.484 -8.805 20.141 1 88.81 484 LYS A O 1
ATOM 3862 N N . ILE A 1 485 ? -17.766 -7.883 22.141 1 91.62 485 ILE A N 1
ATOM 3863 C CA . ILE A 1 485 ? -17.609 -6.508 21.688 1 91.62 485 ILE A CA 1
ATOM 3864 C C . ILE A 1 485 ? -16.359 -5.895 22.344 1 91.62 485 ILE A C 1
ATOM 3866 O O . ILE A 1 485 ? -16.047 -6.199 23.484 1 91.62 485 ILE A O 1
ATOM 3870 N N . THR A 1 486 ? -15.664 -5.176 21.641 1 86.25 486 THR A N 1
ATOM 3871 C CA . THR A 1 486 ? -14.477 -4.484 22.125 1 86.25 486 THR A CA 1
ATOM 3872 C C . THR A 1 486 ? -14.539 -2.998 21.797 1 86.25 486 THR A C 1
ATOM 3874 O O . THR A 1 486 ? -15.125 -2.607 20.781 1 86.25 486 THR A O 1
ATOM 3877 N N . TRP A 1 487 ? -14.055 -2.084 22.594 1 87.56 487 TRP A N 1
ATOM 3878 C CA . TRP A 1 487 ? -13.945 -0.648 22.359 1 87.56 487 TRP A CA 1
ATOM 3879 C C . TRP A 1 487 ? -12.703 -0.08 23.047 1 87.56 487 TRP A C 1
ATOM 3881 O O . TRP A 1 487 ? -12.102 -0.736 23.891 1 87.56 487 TRP A O 1
ATOM 3891 N N . ASN A 1 488 ? -12.227 1.036 22.656 1 82.56 488 ASN A N 1
ATOM 3892 C CA . ASN A 1 488 ? -11.125 1.725 23.312 1 82.56 488 ASN A CA 1
ATOM 3893 C C . ASN A 1 488 ? -11.594 2.445 24.578 1 82.56 488 ASN A C 1
ATOM 3895 O O . ASN A 1 488 ? -12.328 3.428 24.5 1 82.56 488 ASN A O 1
ATOM 3899 N N . ALA A 1 489 ? -11.141 2.004 25.656 1 84.5 489 ALA A N 1
ATOM 3900 C CA . ALA A 1 489 ? -11.578 2.516 26.953 1 84.5 489 ALA A CA 1
ATOM 3901 C C . ALA A 1 489 ? -11.258 4 27.094 1 84.5 489 ALA A C 1
ATOM 3903 O O . ALA A 1 489 ? -11.977 4.734 27.781 1 84.5 489 ALA A O 1
ATOM 3904 N N . TYR A 1 490 ? -10.305 4.477 26.344 1 78.94 490 TYR A N 1
ATOM 3905 C CA . TYR A 1 490 ? -9.844 5.848 26.516 1 78.94 490 TYR A CA 1
ATOM 3906 C C . TYR A 1 490 ? -10.766 6.828 25.797 1 78.94 490 TYR A C 1
ATOM 3908 O O . TYR A 1 490 ? -10.703 8.039 26.031 1 78.94 490 TYR A O 1
ATOM 3916 N N . ASN A 1 491 ? -11.602 6.336 24.938 1 83.19 491 ASN A N 1
ATOM 3917 C CA . ASN A 1 491 ? -12.555 7.203 24.25 1 83.19 491 ASN A CA 1
ATOM 3918 C C . ASN A 1 491 ? -13.641 7.703 25.203 1 83.19 491 ASN A C 1
ATOM 3920 O O . ASN A 1 491 ? -14.328 8.68 24.906 1 83.19 491 ASN A O 1
ATOM 3924 N N . LEU A 1 492 ? -13.789 7.039 26.328 1 84.06 492 LEU A N 1
ATOM 3925 C CA . LEU A 1 492 ? -14.812 7.422 27.297 1 84.06 492 LEU A CA 1
ATOM 3926 C C . LEU A 1 492 ? -14.203 8.219 28.438 1 84.06 492 LEU A C 1
ATOM 3928 O O . LEU A 1 492 ? -14.688 9.297 28.781 1 84.06 492 LEU A O 1
ATOM 3932 N N . THR A 1 493 ? -13.234 7.59 29.047 1 81.69 493 THR A N 1
ATOM 3933 C CA . THR A 1 493 ? -12.57 8.227 30.188 1 81.69 493 THR A CA 1
ATOM 3934 C C . THR A 1 493 ? -11.164 7.664 30.359 1 81.69 493 THR A C 1
ATOM 3936 O O . THR A 1 493 ? -10.844 6.598 29.844 1 81.69 493 THR A O 1
ATOM 3939 N N . SER A 1 494 ? -10.391 8.492 31.062 1 75.25 494 SER A N 1
ATOM 3940 C CA . SER A 1 494 ? -9.047 8.031 31.391 1 75.25 494 SER A CA 1
ATOM 3941 C C . SER A 1 494 ? -9.047 7.148 32.625 1 75.25 494 SER A C 1
ATOM 3943 O O . SER A 1 494 ? -8.078 6.43 32.875 1 75.25 494 SER A O 1
ATOM 3945 N N . ASN A 1 495 ? -10.203 7.133 33.375 1 79.94 495 ASN A N 1
ATOM 3946 C CA . ASN A 1 495 ? -10.344 6.273 34.531 1 79.94 495 ASN A CA 1
ATOM 3947 C C . ASN A 1 495 ? -10.781 4.867 34.156 1 79.94 495 ASN A C 1
ATOM 3949 O O . ASN A 1 495 ? -11.961 4.633 33.906 1 79.94 495 ASN A O 1
ATOM 3953 N N . MET A 1 496 ? -9.914 3.996 34.281 1 81.56 496 MET A N 1
ATOM 3954 C CA . MET A 1 496 ? -10.18 2.629 33.844 1 81.56 496 MET A CA 1
ATOM 3955 C C . MET A 1 496 ? -11.086 1.906 34.844 1 81.56 496 MET A C 1
ATOM 3957 O O . MET A 1 496 ? -11.656 0.861 34.531 1 81.56 496 MET A O 1
ATOM 3961 N N . GLN A 1 497 ? -11.281 2.467 36 1 83.94 497 GLN A N 1
ATOM 3962 C CA . GLN A 1 497 ? -12.141 1.824 37 1 83.94 497 GLN A CA 1
ATOM 3963 C C . GLN A 1 497 ? -13.578 2.328 36.906 1 83.94 497 GLN A C 1
ATOM 3965 O O . GLN A 1 497 ? -14.461 1.845 37.625 1 83.94 497 GLN A O 1
ATOM 3970 N N . ALA A 1 498 ? -13.758 3.205 35.969 1 89.44 498 ALA A N 1
ATOM 3971 C CA . ALA A 1 498 ? -15.117 3.707 35.781 1 89.44 498 ALA A CA 1
ATOM 3972 C C . ALA A 1 498 ? -16.031 2.619 35.219 1 89.44 498 ALA A C 1
ATOM 3974 O O . ALA A 1 498 ? -15.578 1.731 34.469 1 89.44 498 ALA A O 1
ATOM 3975 N N . ASN A 1 499 ? -17.281 2.715 35.594 1 92.5 499 ASN A N 1
ATOM 3976 C CA . ASN A 1 499 ? -18.25 1.745 35.094 1 92.5 499 ASN A CA 1
ATOM 3977 C C . ASN A 1 499 ? -18.969 2.254 33.844 1 92.5 499 ASN A C 1
ATOM 3979 O O . ASN A 1 499 ? -19.203 3.457 33.719 1 92.5 499 ASN A O 1
ATOM 3983 N N . VAL A 1 500 ? -19.234 1.301 33.031 1 94.44 500 VAL A N 1
ATOM 3984 C CA . VAL A 1 500 ? -19.953 1.646 31.812 1 94.44 500 VAL A CA 1
ATOM 3985 C C . VAL A 1 500 ? -21.234 0.843 31.719 1 94.44 500 VAL A C 1
ATOM 3987 O O . VAL A 1 500 ? -21.375 -0.203 32.375 1 94.44 500 VAL A O 1
ATOM 3990 N N . GLN A 1 501 ? -22.203 1.394 31.062 1 95 501 GLN A N 1
ATOM 3991 C CA . GLN A 1 501 ? -23.453 0.715 30.766 1 95 501 GLN A CA 1
ATOM 3992 C C . GLN A 1 501 ? -23.625 0.504 29.266 1 95 501 GLN A C 1
ATOM 3994 O O . GLN A 1 501 ? -23.125 1.302 28.453 1 95 501 GLN A O 1
ATOM 3999 N N . ILE A 1 502 ? -24.172 -0.599 28.891 1 96.19 502 ILE A N 1
ATOM 4000 C CA . ILE A 1 502 ? -24.391 -0.958 27.5 1 96.19 502 ILE A CA 1
ATOM 4001 C C . ILE A 1 502 ? -25.891 -1.075 27.234 1 96.19 502 ILE A C 1
ATOM 4003 O O . ILE A 1 502 ? -26.594 -1.828 27.922 1 96.19 502 ILE A O 1
ATOM 4007 N N . SER A 1 503 ? -26.375 -0.278 26.312 1 96.25 503 SER A N 1
ATOM 4008 C CA . SER A 1 503 ? -27.797 -0.279 25.984 1 96.25 503 SER A CA 1
ATOM 4009 C C . SER A 1 503 ? -28.016 -0.579 24.5 1 96.25 503 SER A C 1
ATOM 4011 O O . SER A 1 503 ? -27.062 -0.547 23.703 1 96.25 503 SER A O 1
ATOM 4013 N N . LEU A 1 504 ? -29.172 -0.96 24.188 1 96.75 504 LEU A N 1
ATOM 4014 C CA . LEU A 1 504 ? -29.562 -1.296 22.812 1 96.75 504 LEU A CA 1
ATOM 4015 C C . LEU A 1 504 ? -30.609 -0.322 22.297 1 96.75 504 LEU A C 1
ATOM 4017 O O . LEU A 1 504 ? -31.547 0.037 23.016 1 96.75 504 LEU A O 1
ATOM 4021 N N . TRP A 1 505 ? -30.375 0.158 21.094 1 96.75 505 TRP A N 1
ATOM 4022 C CA . TRP A 1 505 ? -31.281 1.096 20.422 1 96.75 505 TRP A CA 1
ATOM 4023 C C . TRP A 1 505 ? -31.719 0.563 19.062 1 96.75 505 TRP A C 1
ATOM 4025 O O . TRP A 1 505 ? -31.047 -0.296 18.484 1 96.75 505 TRP A O 1
ATOM 4035 N N . GLY A 1 506 ? -32.875 1.01 18.562 1 96.5 506 GLY A N 1
ATOM 4036 C CA . GLY A 1 506 ? -33.375 0.584 17.266 1 96.5 506 GLY A CA 1
ATOM 4037 C C . GLY A 1 506 ? -34.031 1.708 16.5 1 96.5 506 GLY A C 1
ATOM 4038 O O . GLY A 1 506 ? -34.25 2.805 17.016 1 96.5 506 GLY A O 1
ATOM 4039 N N . TYR A 1 507 ? -34.281 1.474 15.203 1 95.44 507 TYR A N 1
ATOM 4040 C CA . TYR A 1 507 ? -34.844 2.463 14.289 1 95.44 507 TYR A CA 1
ATOM 4041 C C . TYR A 1 507 ? -36.031 1.887 13.531 1 95.44 507 TYR A C 1
ATOM 4043 O O . TYR A 1 507 ? -36.062 0.706 13.18 1 95.44 507 TYR A O 1
ATOM 4051 N N . LYS A 1 508 ? -37.094 2.672 13.344 1 92.06 508 LYS A N 1
ATOM 4052 C CA . LYS A 1 508 ? -38.219 2.281 12.531 1 92.06 508 LYS A CA 1
ATOM 4053 C C . LYS A 1 508 ? -38.844 3.484 11.82 1 92.06 508 LYS A C 1
ATOM 4055 O O . LYS A 1 508 ? -38.594 4.629 12.203 1 92.06 508 LYS A O 1
ATOM 4060 N N . GLU A 1 509 ? -39.438 3.211 10.633 1 89.38 509 GLU A N 1
ATOM 4061 C CA . GLU A 1 509 ? -40.156 4.227 9.852 1 89.38 509 GLU A CA 1
ATOM 4062 C C . GLU A 1 509 ? -41.656 3.936 9.805 1 89.38 509 GLU A C 1
ATOM 4064 O O . GLU A 1 509 ? -42.062 2.928 9.234 1 89.38 509 GLU A O 1
ATOM 4069 N N . THR A 1 510 ? -42.531 4.246 10.734 1 72.44 510 THR A N 1
ATOM 4070 C CA . THR A 1 510 ? -43.969 3.939 10.766 1 72.44 510 THR A CA 1
ATOM 4071 C C . THR A 1 510 ? -44.75 4.902 9.875 1 72.44 510 THR A C 1
ATOM 4073 O O . THR A 1 510 ? -45.625 4.488 9.133 1 72.44 510 THR A O 1
ATOM 4076 N N . THR A 1 511 ? -44.656 6.18 10.266 1 70.06 511 THR A N 1
ATOM 4077 C CA . THR A 1 511 ? -45.406 7.199 9.531 1 70.06 511 THR A CA 1
ATOM 4078 C C . THR A 1 511 ? -44.438 8.133 8.789 1 70.06 511 THR A C 1
ATOM 4080 O O . THR A 1 511 ? -43.281 7.789 8.57 1 70.06 511 THR A O 1
ATOM 4083 N N . ILE A 1 512 ? -44.75 9.312 8.648 1 69.5 512 ILE A N 1
ATOM 4084 C CA . ILE A 1 512 ? -44.062 10.359 7.926 1 69.5 512 ILE A CA 1
ATOM 4085 C C . ILE A 1 512 ? -42.781 10.727 8.672 1 69.5 512 ILE A C 1
ATOM 4087 O O . ILE A 1 512 ? -41.75 11.07 8.047 1 69.5 512 ILE A O 1
ATOM 4091 N N . ARG A 1 513 ? -42.688 10.297 9.93 1 80 513 ARG A N 1
ATOM 4092 C CA . ARG A 1 513 ? -41.5 10.742 10.641 1 80 513 ARG A CA 1
ATOM 4093 C C . ARG A 1 513 ? -40.688 9.555 11.18 1 80 513 ARG A C 1
ATOM 4095 O O . ARG A 1 513 ? -41.219 8.758 11.961 1 80 513 ARG A O 1
ATOM 4102 N N . PRO A 1 514 ? -39.438 9.359 10.797 1 88.81 514 PRO A N 1
ATOM 4103 C CA . PRO A 1 514 ? -38.562 8.305 11.328 1 88.81 514 PRO A CA 1
ATOM 4104 C C . PRO A 1 514 ? -38.188 8.531 12.789 1 88.81 514 PRO A C 1
ATOM 4106 O O . PRO A 1 514 ? -38.062 9.672 13.242 1 88.81 514 PRO A O 1
ATOM 4109 N N . GLU A 1 515 ? -38.031 7.43 13.562 1 89.06 515 GLU A N 1
ATOM 4110 C CA . GLU A 1 515 ? -37.75 7.551 14.992 1 89.06 515 GLU A CA 1
ATOM 4111 C C . GLU A 1 515 ? -36.656 6.582 15.422 1 89.06 515 GLU A C 1
ATOM 4113 O O . GLU A 1 515 ? -36.594 5.438 14.961 1 89.06 515 GLU A O 1
ATOM 4118 N N . LEU A 1 516 ? -35.781 7.109 16.172 1 92.62 516 LEU A N 1
ATOM 4119 C CA . LEU A 1 516 ? -34.781 6.305 16.875 1 92.62 516 LEU A CA 1
ATOM 4120 C C . LEU A 1 516 ? -35.25 5.992 18.297 1 92.62 516 LEU A C 1
ATOM 4122 O O . LEU A 1 516 ? -35.469 6.902 19.094 1 92.62 516 LEU A O 1
ATOM 4126 N N . LEU A 1 517 ? -35.344 4.703 18.625 1 94.19 517 LEU A N 1
ATOM 4127 C CA . LEU A 1 517 ? -36 4.328 19.875 1 94.19 517 LEU A CA 1
ATOM 4128 C C . LEU A 1 517 ? -35.031 3.504 20.75 1 94.19 517 LEU A C 1
ATOM 4130 O O . LEU A 1 517 ? -34.25 2.705 20.25 1 94.19 517 LEU A O 1
ATOM 4134 N N . TYR A 1 518 ? -35.219 3.742 22.031 1 95.19 518 TYR A N 1
ATOM 4135 C CA . TYR A 1 518 ? -34.531 2.939 23.031 1 95.19 518 TYR A CA 1
ATOM 4136 C C . TYR A 1 518 ? -35.219 1.584 23.203 1 95.19 518 TYR A C 1
ATOM 4138 O O . TYR A 1 518 ? -36.438 1.503 23.328 1 95.19 518 TYR A O 1
ATOM 4146 N N . ILE A 1 519 ? -34.469 0.5 23.203 1 95.5 519 ILE A N 1
ATOM 4147 C CA . ILE A 1 519 ? -35.031 -0.837 23.344 1 95.5 519 ILE A CA 1
ATOM 4148 C C . ILE A 1 519 ? -34.938 -1.307 24.781 1 95.5 519 ILE A C 1
ATOM 4150 O O . ILE A 1 519 ? -35.938 -1.425 25.484 1 95.5 519 ILE A O 1
ATOM 4154 N N . ASN A 1 520 ? -33.594 -1.533 25.172 1 94.31 520 ASN A N 1
ATOM 4155 C CA . ASN A 1 520 ? -33.375 -2.027 26.531 1 94.31 520 ASN A CA 1
ATOM 4156 C C . ASN A 1 520 ? -31.922 -1.88 26.969 1 94.31 520 ASN A C 1
ATOM 4158 O O . ASN A 1 520 ? -31.047 -1.549 26.156 1 94.31 520 ASN A O 1
ATOM 4162 N N . MET A 1 521 ? -31.75 -2.049 28.359 1 94.81 521 MET A N 1
ATOM 4163 C CA . MET A 1 521 ? -30.406 -2.076 28.938 1 94.81 521 MET A CA 1
ATOM 4164 C C . MET A 1 521 ? -29.828 -3.486 28.891 1 94.81 521 MET A C 1
ATOM 4166 O O . MET A 1 521 ? -30.422 -4.426 29.422 1 94.81 521 MET A O 1
ATOM 4170 N N . LEU A 1 522 ? -28.734 -3.711 28.234 1 95.19 522 LEU A N 1
ATOM 4171 C CA . LEU A 1 522 ? -28.109 -5.023 28.141 1 95.19 522 LEU A CA 1
ATOM 4172 C C . LEU A 1 522 ? -27.281 -5.324 29.375 1 95.19 522 LEU A C 1
ATOM 4174 O O . LEU A 1 522 ? -27.328 -6.438 29.906 1 95.19 522 LEU A O 1
ATOM 4178 N N . VAL A 1 523 ? -26.422 -4.344 29.672 1 94.38 523 VAL A N 1
ATOM 4179 C CA . VAL A 1 523 ? -25.578 -4.441 30.859 1 94.38 523 VAL A CA 1
ATOM 4180 C C . VAL A 1 523 ? -25.641 -3.137 31.656 1 94.38 523 VAL A C 1
ATOM 4182 O O . VAL A 1 523 ? -25.453 -2.053 31.094 1 94.38 523 VAL A O 1
ATOM 4185 N N . SER A 1 524 ? -25.922 -3.178 32.875 1 91.56 524 SER A N 1
ATOM 4186 C CA . SER A 1 524 ? -26.125 -1.98 33.688 1 91.56 524 SER A CA 1
ATOM 4187 C C . SER A 1 524 ? -24.812 -1.437 34.219 1 91.56 524 SER A C 1
ATOM 4189 O O . SER A 1 524 ? -24.672 -0.231 34.438 1 91.56 524 SER A O 1
ATOM 4191 N N . SER A 1 525 ? -23.953 -2.336 34.5 1 92.38 525 SER A N 1
ATOM 4192 C CA . SER A 1 525 ? -22.688 -1.848 35.062 1 92.38 525 SER A CA 1
ATOM 4193 C C . SER A 1 525 ? -21.562 -2.844 34.812 1 92.38 525 SER A C 1
ATOM 4195 O O . SER A 1 525 ? -21.672 -4.012 35.188 1 92.38 525 SER A O 1
ATOM 4197 N N . VAL A 1 526 ? -20.656 -2.422 34.188 1 92.5 526 VAL A N 1
ATOM 4198 C CA . VAL A 1 526 ? -19.453 -3.199 33.938 1 92.5 526 VAL A CA 1
ATOM 4199 C C . VAL A 1 526 ? -18.234 -2.273 33.969 1 92.5 526 VAL A C 1
ATOM 4201 O O . VAL A 1 526 ? -18.328 -1.104 33.562 1 92.5 526 VAL A O 1
ATOM 4204 N N . THR A 1 527 ? -17.141 -2.832 34.438 1 92.5 527 THR A N 1
ATOM 4205 C CA . THR A 1 527 ? -15.914 -2.029 34.469 1 92.5 527 THR A CA 1
ATOM 4206 C C . THR A 1 527 ? -15.422 -1.722 33.062 1 92.5 527 THR A C 1
ATOM 4208 O O . THR A 1 527 ? -15.469 -2.582 32.188 1 92.5 527 THR A O 1
ATOM 4211 N N . ASN A 1 528 ? -14.969 -0.509 32.875 1 90.62 528 ASN A N 1
ATOM 4212 C CA . ASN A 1 528 ? -14.5 -0.039 31.562 1 90.62 528 ASN A CA 1
ATOM 4213 C C . ASN A 1 528 ? -13.172 -0.685 31.172 1 90.62 528 ASN A C 1
ATOM 4215 O O . ASN A 1 528 ? -12.172 0.008 31 1 90.62 528 ASN A O 1
ATOM 4219 N N . GLN A 1 529 ? -13.164 -1.917 30.953 1 84 529 GLN A N 1
ATOM 4220 C CA . GLN A 1 529 ? -11.953 -2.643 30.594 1 84 529 GLN A CA 1
ATOM 4221 C C . GLN A 1 529 ? -11.742 -2.631 29.078 1 84 529 GLN A C 1
ATOM 4223 O O . GLN A 1 529 ? -10.656 -2.957 28.594 1 84 529 GLN A O 1
ATOM 4228 N N . GLY A 1 530 ? -12.711 -2.244 28.344 1 85.81 530 GLY A N 1
ATOM 4229 C CA . GLY A 1 530 ? -12.562 -2.143 26.891 1 85.81 530 GLY A CA 1
ATOM 4230 C C . GLY A 1 530 ? -13.125 -3.344 26.156 1 85.81 530 GLY A C 1
ATOM 4231 O O . GLY A 1 530 ? -12.961 -3.459 24.938 1 85.81 530 GLY A O 1
ATOM 4232 N N . PHE A 1 531 ? -13.633 -4.352 26.844 1 88.38 531 PHE A N 1
ATOM 4233 C CA . PHE A 1 531 ? -14.266 -5.488 26.172 1 88.38 531 PHE A CA 1
ATOM 4234 C C . PHE A 1 531 ? -15.406 -6.051 27.016 1 88.38 531 PHE A C 1
ATOM 4236 O O . PHE A 1 531 ? -15.453 -5.824 28.234 1 88.38 531 PHE A O 1
ATOM 4243 N N . TYR A 1 532 ? -16.375 -6.641 26.406 1 92.5 532 TYR A N 1
ATOM 4244 C CA . TYR A 1 532 ? -17.484 -7.32 27.078 1 92.5 532 TYR A CA 1
ATOM 4245 C C . TYR A 1 532 ? -18.062 -8.422 26.203 1 92.5 532 TYR A C 1
ATOM 4247 O O . TYR A 1 532 ? -18.109 -8.281 24.969 1 92.5 532 TYR A O 1
ATOM 4255 N N . GLU A 1 533 ? -18.297 -9.523 26.781 1 92.81 533 GLU A N 1
ATOM 4256 C CA . GLU A 1 533 ? -18.906 -10.641 26.062 1 92.81 533 GLU A CA 1
ATOM 4257 C C . GLU A 1 533 ? -20.391 -10.766 26.391 1 92.81 533 GLU A C 1
ATOM 4259 O O . GLU A 1 533 ? -20.75 -11.086 27.516 1 92.81 533 GLU A O 1
ATOM 4264 N N . LEU A 1 534 ? -21.203 -10.469 25.438 1 94.75 534 LEU A N 1
ATOM 4265 C CA . LEU A 1 534 ? -22.656 -10.594 25.578 1 94.75 534 LEU A CA 1
ATOM 4266 C C . LEU A 1 534 ? -23.094 -12.047 25.375 1 94.75 534 LEU A C 1
ATOM 4268 O O . LEU A 1 534 ? -22.594 -12.727 24.484 1 94.75 534 LEU A O 1
ATOM 4272 N N . THR A 1 535 ? -23.891 -12.484 26.219 1 94.81 535 THR A N 1
ATOM 4273 C CA . THR A 1 535 ? -24.5 -13.805 26.078 1 94.81 535 THR A CA 1
ATOM 4274 C C . THR A 1 535 ? -25.969 -13.688 25.719 1 94.81 535 THR A C 1
ATOM 4276 O O . THR A 1 535 ? -26.828 -13.562 26.609 1 94.81 535 THR A O 1
ATOM 4279 N N . PRO A 1 536 ? -26.359 -13.812 24.5 1 94 536 PRO A N 1
ATOM 4280 C CA . PRO A 1 536 ? -27.719 -13.609 24.031 1 94 536 PRO A CA 1
ATOM 4281 C C . PRO A 1 536 ? -28.734 -14.508 24.75 1 94 536 PRO A C 1
ATOM 4283 O O . PRO A 1 536 ? -29.906 -14.148 24.875 1 94 536 PRO A O 1
ATOM 4286 N N . ALA A 1 537 ? -28.297 -15.68 25.312 1 91.94 537 ALA A N 1
ATOM 4287 C CA . ALA A 1 537 ? -29.188 -16.594 26.031 1 91.94 537 ALA A CA 1
ATOM 4288 C C . ALA A 1 537 ? -29.781 -15.922 27.266 1 91.94 537 ALA A C 1
ATOM 4290 O O . ALA A 1 537 ? -30.891 -16.25 27.688 1 91.94 537 ALA A O 1
ATOM 4291 N N . SER A 1 538 ? -29.125 -14.922 27.781 1 91.81 538 SER A N 1
ATOM 4292 C CA . SER A 1 538 ? -29.578 -14.227 28.984 1 91.81 538 SER A CA 1
ATOM 4293 C C . SER A 1 538 ? -30.781 -13.32 28.672 1 91.81 538 SER A C 1
ATOM 4295 O O . SER A 1 538 ? -31.516 -12.945 29.578 1 91.81 538 SER A O 1
ATOM 4297 N N . TYR A 1 539 ? -31 -12.992 27.453 1 92.94 539 TYR A N 1
ATOM 4298 C CA . TYR A 1 539 ? -32.062 -12.078 27.078 1 92.94 539 TYR A CA 1
ATOM 4299 C C . TYR A 1 539 ? -33.25 -12.844 26.484 1 92.94 539 TYR A C 1
ATOM 4301 O O . TYR A 1 539 ? -34.219 -12.242 26.047 1 92.94 539 TYR A O 1
ATOM 4309 N N . ARG A 1 540 ? -33.219 -14.078 26.484 1 91.19 540 ARG A N 1
ATOM 4310 C CA . ARG A 1 540 ? -34.219 -14.93 25.828 1 91.19 540 ARG A CA 1
ATOM 4311 C C . ARG A 1 540 ? -35.594 -14.719 26.438 1 91.19 540 ARG A C 1
ATOM 4313 O O . ARG A 1 540 ? -36.594 -14.742 25.719 1 91.19 540 ARG A O 1
ATOM 4320 N N . ASP A 1 541 ? -35.656 -14.43 27.75 1 89.25 541 ASP A N 1
ATOM 4321 C CA . ASP A 1 541 ? -36.938 -14.367 28.438 1 89.25 541 ASP A CA 1
ATOM 4322 C C . ASP A 1 541 ? -37.469 -12.93 28.5 1 89.25 541 ASP A C 1
ATOM 4324 O O . ASP A 1 541 ? -38.562 -12.68 29.016 1 89.25 541 ASP A O 1
ATOM 4328 N N . TYR A 1 542 ? -36.75 -12.039 27.859 1 90.88 542 TYR A N 1
ATOM 4329 C CA . TYR A 1 542 ? -37.219 -10.656 27.828 1 90.88 542 TYR A CA 1
ATOM 4330 C C . TYR A 1 542 ? -38.406 -10.5 26.875 1 90.88 542 TYR A C 1
ATOM 4332 O O . TYR A 1 542 ? -38.531 -11.273 25.922 1 90.88 542 TYR A O 1
ATOM 4340 N N . ASN A 1 543 ? -39.312 -9.633 27.219 1 88.38 543 ASN A N 1
ATOM 4341 C CA . ASN A 1 543 ? -40.469 -9.359 26.391 1 88.38 543 ASN A CA 1
ATOM 4342 C C . ASN A 1 543 ? -40.656 -7.859 26.188 1 88.38 543 ASN A C 1
ATOM 4344 O O . ASN A 1 543 ? -41.312 -7.211 27.016 1 88.38 543 ASN A O 1
ATOM 4348 N N . ASP A 1 544 ? -40.188 -7.395 25.109 1 89.38 544 ASP A N 1
ATOM 4349 C CA . ASP A 1 544 ? -40.312 -5.98 24.766 1 89.38 544 ASP A CA 1
ATOM 4350 C C . ASP A 1 544 ? -41.438 -5.754 23.766 1 89.38 544 ASP A C 1
ATOM 4352 O O . ASP A 1 544 ? -41.188 -5.434 22.609 1 89.38 544 ASP A O 1
ATOM 4356 N N . PHE A 1 545 ? -42.625 -5.715 24.141 1 85.69 545 PHE A N 1
ATOM 4357 C CA . PHE A 1 545 ? -43.844 -5.746 23.297 1 85.69 545 PHE A CA 1
ATOM 4358 C C . PHE A 1 545 ? -43.969 -4.445 22.516 1 85.69 545 PHE A C 1
ATOM 4360 O O . PHE A 1 545 ? -44.5 -4.438 21.406 1 85.69 545 PHE A O 1
ATOM 4367 N N . MET A 1 546 ? -43.438 -3.396 22.984 1 86.5 546 MET A N 1
ATOM 4368 C CA . MET A 1 546 ? -43.656 -2.107 22.328 1 86.5 546 MET A CA 1
ATOM 4369 C C . MET A 1 546 ? -42.656 -1.896 21.188 1 86.5 546 MET A C 1
ATOM 4371 O O . MET A 1 546 ? -42.906 -1.099 20.281 1 86.5 546 MET A O 1
ATOM 4375 N N . VAL A 1 547 ? -41.562 -2.615 21.219 1 91.5 547 VAL A N 1
ATOM 4376 C CA . VAL A 1 547 ? -40.5 -2.312 20.266 1 91.5 547 VAL A CA 1
ATOM 4377 C C . VAL A 1 547 ? -40.062 -3.598 19.562 1 91.5 547 VAL A C 1
ATOM 4379 O O . VAL A 1 547 ? -38.969 -3.648 18.984 1 91.5 547 VAL A O 1
ATOM 4382 N N . ASN A 1 548 ? -40.844 -4.617 19.641 1 90.44 548 ASN A N 1
ATOM 4383 C CA . ASN A 1 548 ? -40.406 -5.898 19.078 1 90.44 548 ASN A CA 1
ATOM 4384 C C . ASN A 1 548 ? -40.531 -5.91 17.562 1 90.44 548 ASN A C 1
ATOM 4386 O O . ASN A 1 548 ? -40.219 -6.918 16.922 1 90.44 548 ASN A O 1
ATOM 4390 N N . ASP A 1 549 ? -40.938 -4.738 16.953 1 89.69 549 ASP A N 1
ATOM 4391 C CA . ASP A 1 549 ? -41 -4.641 15.5 1 89.69 549 ASP A CA 1
ATOM 4392 C C . ASP A 1 549 ? -39.688 -4.055 14.938 1 89.69 549 ASP A C 1
ATOM 4394 O O . ASP A 1 549 ? -39.531 -3.957 13.727 1 89.69 549 ASP A O 1
ATOM 4398 N N . LEU A 1 550 ? -38.812 -3.713 15.805 1 94.69 550 LEU A N 1
ATOM 4399 C CA . LEU A 1 550 ? -37.5 -3.201 15.375 1 94.69 550 LEU A CA 1
ATOM 4400 C C . LEU A 1 550 ? -36.625 -4.336 14.875 1 94.69 550 LEU A C 1
ATOM 4402 O O . LEU A 1 550 ? -36.5 -5.367 15.539 1 94.69 550 LEU A O 1
ATOM 4406 N N . THR A 1 551 ? -36.062 -4.141 13.695 1 94.75 551 THR A N 1
ATOM 4407 C CA . THR A 1 551 ? -35.344 -5.238 13.07 1 94.75 551 THR A CA 1
ATOM 4408 C C . THR A 1 551 ? -33.844 -4.957 13.062 1 94.75 551 THR A C 1
ATOM 4410 O O . THR A 1 551 ? -33.031 -5.867 12.875 1 94.75 551 THR A O 1
ATOM 4413 N N . PHE A 1 552 ? -33.406 -3.699 13.125 1 96.25 552 PHE A N 1
ATOM 4414 C CA . PHE A 1 552 ? -31.984 -3.377 13.25 1 96.25 552 PHE A CA 1
ATOM 4415 C C . PHE A 1 552 ? -31.781 -2.24 14.25 1 96.25 552 PHE A C 1
ATOM 4417 O O . PHE A 1 552 ? -32.75 -1.601 14.672 1 96.25 552 PHE A O 1
ATOM 4424 N N . GLY A 1 553 ? -30.531 -2.057 14.602 1 96.69 553 GLY A N 1
ATOM 4425 C CA . GLY A 1 553 ? -30.281 -1.036 15.602 1 96.69 553 GLY A CA 1
ATOM 4426 C C . GLY A 1 553 ? -28.797 -0.81 15.852 1 96.69 553 GLY A C 1
ATOM 4427 O O . GLY A 1 553 ? -27.984 -0.886 14.922 1 96.69 553 GLY A O 1
ATOM 4428 N N . PHE A 1 554 ? -28.594 -0.272 17.094 1 97.31 554 PHE A N 1
ATOM 4429 C CA . PHE A 1 554 ? -27.234 0.115 17.484 1 97.31 554 PHE A CA 1
ATOM 4430 C C . PHE A 1 554 ? -26.984 -0.212 18.953 1 97.31 554 PHE A C 1
ATOM 4432 O O . PHE A 1 554 ? -27.906 -0.184 19.766 1 97.31 554 PHE A O 1
ATOM 4439 N N . ILE A 1 555 ? -25.766 -0.581 19.219 1 97.06 555 ILE A N 1
ATOM 4440 C CA . ILE A 1 555 ? -25.312 -0.7 20.594 1 97.06 555 ILE A CA 1
ATOM 4441 C C . ILE A 1 555 ? -24.688 0.617 21.047 1 97.06 555 ILE A C 1
ATOM 4443 O O . ILE A 1 555 ? -23.922 1.234 20.312 1 97.06 555 ILE A O 1
ATOM 4447 N N . MET A 1 556 ? -25.109 1.054 22.172 1 96.25 556 MET A N 1
ATOM 4448 C CA . MET A 1 556 ? -24.578 2.287 22.734 1 96.25 556 MET A CA 1
ATOM 4449 C C . MET A 1 556 ? -23.859 2.01 24.062 1 96.25 556 MET A C 1
ATOM 4451 O O . MET A 1 556 ? -24.375 1.281 24.906 1 96.25 556 MET A O 1
ATOM 4455 N N . ILE A 1 557 ? -22.688 2.479 24.234 1 95.62 557 ILE A N 1
ATOM 4456 C CA . ILE A 1 557 ? -21.922 2.363 25.469 1 95.62 557 ILE A CA 1
ATOM 4457 C C . ILE A 1 557 ? -21.719 3.748 26.078 1 95.62 557 ILE A C 1
ATOM 4459 O O . ILE A 1 557 ? -21.281 4.676 25.391 1 95.62 557 ILE A O 1
ATOM 4463 N N . ASN A 1 558 ? -22.094 3.957 27.234 1 93.88 558 ASN A N 1
ATOM 4464 C CA . ASN A 1 558 ? -21.875 5.207 27.953 1 93.88 558 ASN A CA 1
ATOM 4465 C C . ASN A 1 558 ? -21.516 4.953 29.422 1 93.88 558 ASN A C 1
ATOM 4467 O O . ASN A 1 558 ? -21.516 3.809 29.875 1 93.88 558 ASN A O 1
ATOM 4471 N N . LEU A 1 559 ? -21.125 5.977 30.094 1 92.12 559 LEU A N 1
ATOM 4472 C CA . LEU A 1 559 ? -20.734 5.859 31.5 1 92.12 559 LEU A CA 1
ATOM 4473 C C . LEU A 1 559 ? -21.969 5.766 32.406 1 92.12 559 LEU A C 1
ATOM 4475 O O . LEU A 1 559 ? -22.984 6.402 32.125 1 92.12 559 LEU A O 1
ATOM 4479 N N . THR A 1 560 ? -21.891 4.941 33.438 1 90.44 560 THR A N 1
ATOM 4480 C CA . THR A 1 560 ? -22.984 4.844 34.406 1 90.44 560 THR A CA 1
ATOM 4481 C C . THR A 1 560 ? -23.125 6.145 35.188 1 90.44 560 THR A C 1
ATOM 4483 O O . THR A 1 560 ? -24.25 6.613 35.406 1 90.44 560 THR A O 1
ATOM 4486 N N . ASP A 1 561 ? -21.922 6.594 35.531 1 84.56 561 ASP A N 1
ATOM 4487 C CA . ASP A 1 561 ? -21.891 7.891 36.188 1 84.56 561 ASP A CA 1
ATOM 4488 C C . ASP A 1 561 ? -21.281 8.961 35.312 1 84.56 561 ASP A C 1
ATOM 4490 O O . ASP A 1 561 ? -20.078 8.961 35.062 1 84.56 561 ASP A O 1
ATOM 4494 N N . PRO A 1 562 ? -22.156 9.844 34.844 1 84.06 562 PRO A N 1
ATOM 4495 C CA . PRO A 1 562 ? -21.656 10.867 33.906 1 84.06 562 PRO A CA 1
ATOM 4496 C C . PRO A 1 562 ? -20.625 11.789 34.562 1 84.06 562 PRO A C 1
ATOM 4498 O O . PRO A 1 562 ? -20.562 11.883 35.781 1 84.06 562 PRO A O 1
ATOM 4501 N N . MET A 1 563 ? -19.797 12.32 33.75 1 79.31 563 MET A N 1
ATOM 4502 C CA . MET A 1 563 ? -18.859 13.328 34.25 1 79.31 563 MET A CA 1
ATOM 4503 C C . MET A 1 563 ? -19.562 14.648 34.5 1 79.31 563 MET A C 1
ATOM 4505 O O . MET A 1 563 ? -20.484 15.023 33.781 1 79.31 563 MET A O 1
ATOM 4509 N N . THR A 1 564 ? -19.281 15.172 35.531 1 77.06 564 THR A N 1
ATOM 4510 C CA . THR A 1 564 ? -19.984 16.406 35.875 1 77.06 564 THR A CA 1
ATOM 4511 C C . THR A 1 564 ? -19.062 17.609 35.719 1 77.06 564 THR A C 1
ATOM 4513 O O . THR A 1 564 ? -17.922 17.594 36.188 1 77.06 564 THR A O 1
ATOM 4516 N N . TYR A 1 565 ? -19.406 18.438 34.781 1 70.44 565 TYR A N 1
ATOM 4517 C CA . TYR A 1 565 ? -18.781 19.75 34.688 1 70.44 565 TYR A CA 1
ATOM 4518 C C . TYR A 1 565 ? -19.656 20.812 35.344 1 70.44 565 TYR A C 1
ATOM 4520 O O . TYR A 1 565 ? -20.719 21.172 34.812 1 70.44 565 TYR A O 1
ATOM 4528 N N . GLY A 1 566 ? -19.297 21.219 36.406 1 62.31 566 GLY A N 1
ATOM 4529 C CA . GLY A 1 566 ? -20.203 22.062 37.188 1 62.31 566 GLY A CA 1
ATOM 4530 C C . GLY A 1 566 ? -21.438 21.328 37.625 1 62.31 566 GLY A C 1
ATOM 4531 O O . GLY A 1 566 ? -21.375 20.406 38.469 1 62.31 566 GLY A O 1
ATOM 4532 N N . GLU A 1 567 ? -22.5 21.688 37.062 1 63.19 567 GLU A N 1
ATOM 4533 C CA . GLU A 1 567 ? -23.766 21.062 37.469 1 63.19 567 GLU A CA 1
ATOM 4534 C C . GLU A 1 567 ? -24.406 20.312 36.312 1 63.19 567 GLU A C 1
ATOM 4536 O O . GLU A 1 567 ? -25.469 19.703 36.469 1 63.19 567 GLU A O 1
ATOM 4541 N N . VAL A 1 568 ? -23.688 20.281 35.312 1 73 568 VAL A N 1
ATOM 4542 C CA . VAL A 1 568 ? -24.312 19.656 34.125 1 73 568 VAL A CA 1
ATOM 4543 C C . VAL A 1 568 ? -23.594 18.344 33.812 1 73 568 VAL A C 1
ATOM 4545 O O . VAL A 1 568 ? -22.375 18.312 33.688 1 73 568 VAL A O 1
ATOM 4548 N N . PRO A 1 569 ? -24.359 17.297 33.781 1 81.19 569 PRO A N 1
ATOM 4549 C CA . PRO A 1 569 ? -23.75 16.016 33.469 1 81.19 569 PRO A CA 1
ATOM 4550 C C . PRO A 1 569 ? -23.438 15.867 31.969 1 81.19 569 PRO A C 1
ATOM 4552 O O . PRO A 1 569 ? -24.25 16.234 31.125 1 81.19 569 PRO A O 1
ATOM 4555 N N . VAL A 1 570 ? -22.25 15.539 31.703 1 83.06 570 VAL A N 1
ATOM 4556 C CA . VAL A 1 570 ? -21.812 15.234 30.344 1 83.06 570 VAL A CA 1
ATOM 4557 C C . VAL A 1 570 ? -21.438 13.758 30.234 1 83.06 570 VAL A C 1
ATOM 4559 O O . VAL A 1 570 ? -20.625 13.266 31.016 1 83.06 570 VAL A O 1
ATOM 4562 N N . ASN A 1 571 ? -22.109 13.094 29.328 1 85.44 571 ASN A N 1
ATOM 4563 C CA . ASN A 1 571 ? -21.875 11.664 29.141 1 85.44 571 ASN A CA 1
ATOM 4564 C C . ASN A 1 571 ? -21.375 11.352 27.734 1 85.44 571 ASN A C 1
ATOM 4566 O O . ASN A 1 571 ? -22.141 11.445 26.766 1 85.44 571 ASN A O 1
ATOM 4570 N N . PRO A 1 572 ? -20.094 11.016 27.656 1 87.25 572 PRO A N 1
ATOM 4571 C CA . PRO A 1 572 ? -19.641 10.57 26.344 1 87.25 572 PRO A CA 1
ATOM 4572 C C . PRO A 1 572 ? -20.297 9.273 25.891 1 87.25 572 PRO A C 1
ATOM 4574 O O . PRO A 1 572 ? -20.578 8.398 26.703 1 87.25 572 PRO A O 1
ATOM 4577 N N . VAL A 1 573 ? -20.609 9.18 24.609 1 92.38 573 VAL A N 1
ATOM 4578 C CA . VAL A 1 573 ? -21.344 8.031 24.078 1 92.38 573 VAL A CA 1
ATOM 4579 C C . VAL A 1 573 ? -20.562 7.41 22.922 1 92.38 573 VAL A C 1
ATOM 4581 O O . VAL A 1 573 ? -19.969 8.125 22.109 1 92.38 573 VAL A O 1
ATOM 4584 N N . LEU A 1 574 ? -20.469 6.062 22.906 1 94.12 574 LEU A N 1
ATOM 4585 C CA . LEU A 1 574 ? -19.922 5.312 21.781 1 94.12 574 LEU A CA 1
ATOM 4586 C C . LEU A 1 574 ? -21.031 4.539 21.062 1 94.12 574 LEU A C 1
ATOM 4588 O O . LEU A 1 574 ? -21.859 3.885 21.703 1 94.12 574 LEU A O 1
ATOM 4592 N N . TRP A 1 575 ? -21.047 4.695 19.766 1 95.19 575 TRP A N 1
ATOM 4593 C CA . TRP A 1 575 ? -22.047 4.004 18.969 1 95.19 575 TRP A CA 1
ATOM 4594 C C . TRP A 1 575 ? -21.406 2.904 18.125 1 95.19 575 TRP A C 1
ATOM 4596 O O . TRP A 1 575 ? -20.281 3.055 17.656 1 95.19 575 TRP A O 1
ATOM 4606 N N . SER A 1 576 ? -22.109 1.812 17.953 1 95.12 576 SER A N 1
ATOM 4607 C CA . SER A 1 576 ? -21.703 0.786 17 1 95.12 576 SER A CA 1
ATOM 4608 C C . SER A 1 576 ? -22.188 1.104 15.586 1 95.12 576 SER A C 1
ATOM 4610 O O . SER A 1 576 ? -23 2.016 15.398 1 95.12 576 SER A O 1
ATOM 4612 N N . LYS A 1 577 ? -21.672 0.4 14.609 1 93.31 577 LYS A N 1
ATOM 4613 C CA . LYS A 1 577 ? -22.266 0.409 13.273 1 93.31 577 LYS A CA 1
ATOM 4614 C C . LYS A 1 577 ? -23.641 -0.273 13.281 1 93.31 577 LYS A C 1
ATOM 4616 O O . LYS A 1 577 ? -24 -0.943 14.25 1 93.31 577 LYS A O 1
ATOM 4621 N N . PRO A 1 578 ? -24.453 0.019 12.305 1 96.06 578 PRO A N 1
ATOM 4622 C CA . PRO A 1 578 ? -25.75 -0.65 12.289 1 96.06 578 PRO A CA 1
ATOM 4623 C C . PRO A 1 578 ? -25.641 -2.172 12.305 1 96.06 578 PRO A C 1
ATOM 4625 O O . PRO A 1 578 ? -24.797 -2.736 11.594 1 96.06 578 PRO A O 1
ATOM 4628 N N . ILE A 1 579 ? -26.453 -2.797 13.148 1 96.31 579 ILE A N 1
ATOM 4629 C CA . ILE A 1 579 ? -26.406 -4.246 13.281 1 96.31 579 ILE A CA 1
ATOM 4630 C C . ILE A 1 579 ? -27.828 -4.809 13.273 1 96.31 579 ILE A C 1
ATOM 4632 O O . ILE A 1 579 ? -28.766 -4.133 13.68 1 96.31 579 ILE A O 1
ATOM 4636 N N . PRO A 1 580 ? -27.938 -6.039 12.789 1 96.94 580 PRO A N 1
ATOM 4637 C CA . PRO A 1 580 ? -29.25 -6.699 12.898 1 96.94 580 PRO A CA 1
ATOM 4638 C C . PRO A 1 580 ? -29.578 -7.117 14.328 1 96.94 580 PRO A C 1
ATOM 4640 O O . PRO A 1 580 ? -28.672 -7.32 15.141 1 96.94 580 PRO A O 1
ATOM 4643 N N . LEU A 1 581 ? -30.828 -7.27 14.664 1 96.81 581 LEU A N 1
ATOM 4644 C CA . LEU A 1 581 ? -31.203 -7.488 16.062 1 96.81 581 LEU A CA 1
ATOM 4645 C C . LEU A 1 581 ? -31.781 -8.891 16.25 1 96.81 581 LEU A C 1
ATOM 4647 O O . LEU A 1 581 ? -32.469 -9.148 17.234 1 96.81 581 LEU A O 1
ATOM 4651 N N . ALA A 1 582 ? -31.469 -9.773 15.375 1 96.25 582 ALA A N 1
ATOM 4652 C CA . ALA A 1 582 ? -31.969 -11.141 15.516 1 96.25 582 ALA A CA 1
ATOM 4653 C C . ALA A 1 582 ? -31.391 -11.812 16.75 1 96.25 582 ALA A C 1
ATOM 4655 O O . ALA A 1 582 ? -32.062 -12.625 17.406 1 96.25 582 ALA A O 1
ATOM 4656 N N . TRP A 1 583 ? -30.109 -11.523 17.125 1 94.81 583 TRP A N 1
ATOM 4657 C CA . TRP A 1 583 ? -29.469 -12.125 18.281 1 94.81 583 TRP A CA 1
ATOM 4658 C C . TRP A 1 583 ? -30.203 -11.766 19.562 1 94.81 583 TRP A C 1
ATOM 4660 O O . TRP A 1 583 ? -30.141 -12.508 20.547 1 94.81 583 TRP A O 1
ATOM 4670 N N . TYR A 1 584 ? -30.969 -10.719 19.609 1 95.44 584 TYR A N 1
ATOM 4671 C CA . TYR A 1 584 ? -31.703 -10.25 20.781 1 95.44 584 TYR A CA 1
ATOM 4672 C C . TYR A 1 584 ? -33.188 -10.586 20.656 1 95.44 584 TYR A C 1
ATOM 4674 O O . TYR A 1 584 ? -33.781 -11.062 21.609 1 95.44 584 TYR A O 1
ATOM 4682 N N . PHE A 1 585 ? -33.844 -10.406 19.5 1 95.62 585 PHE A N 1
ATOM 4683 C CA . PHE A 1 585 ? -35.281 -10.469 19.359 1 95.62 585 PHE A CA 1
ATOM 4684 C C . PHE A 1 585 ? -35.719 -11.828 18.844 1 95.62 585 PHE A C 1
ATOM 4686 O O . PHE A 1 585 ? -36.906 -12.156 18.844 1 95.62 585 PHE A O 1
ATOM 4693 N N . ALA A 1 586 ? -34.812 -12.664 18.312 1 94.94 586 ALA A N 1
ATOM 4694 C CA . ALA A 1 586 ? -35.156 -13.93 17.672 1 94.94 586 ALA A CA 1
ATOM 4695 C C . ALA A 1 586 ? -36.094 -14.742 18.562 1 94.94 586 ALA A C 1
ATOM 4697 O O . ALA A 1 586 ? -37.125 -15.234 18.125 1 94.94 586 ALA A O 1
ATOM 4698 N N . PRO A 1 587 ? -35.812 -14.922 19.938 1 94.06 587 PRO A N 1
ATOM 4699 C CA . PRO A 1 587 ? -36.719 -15.664 20.812 1 94.06 587 PRO A CA 1
ATOM 4700 C C . PRO A 1 587 ? -38.094 -15 20.938 1 94.06 587 PRO A C 1
ATOM 4702 O O . PRO A 1 587 ? -39.125 -15.688 21.031 1 94.06 587 PRO A O 1
ATOM 4705 N N . GLN A 1 588 ? -38.094 -13.742 20.953 1 94.19 588 GLN A N 1
ATOM 4706 C CA . GLN A 1 588 ? -39.375 -13.016 21.031 1 94.19 588 GLN A CA 1
ATOM 4707 C C . GLN A 1 588 ? -40.188 -13.164 19.766 1 94.19 588 GLN A C 1
ATOM 4709 O O . GLN A 1 588 ? -41.406 -13.328 19.812 1 94.19 588 GLN A O 1
ATOM 4714 N N . TRP A 1 589 ? -39.562 -13.07 18.672 1 95.31 589 TRP A N 1
ATOM 4715 C CA . TRP A 1 589 ? -40.25 -13.25 17.391 1 95.31 589 TRP A CA 1
ATOM 4716 C C . TRP A 1 589 ? -40.75 -14.68 17.219 1 95.31 589 TRP A C 1
ATOM 4718 O O . TRP A 1 589 ? -41.781 -14.914 16.609 1 95.31 589 TRP A O 1
ATOM 4728 N N . GLU A 1 590 ? -39.938 -15.586 17.75 1 94.44 590 GLU A N 1
ATOM 4729 C CA . GLU A 1 590 ? -40.375 -16.984 17.703 1 94.44 590 GLU A CA 1
ATOM 4730 C C . GLU A 1 590 ? -41.656 -17.188 18.5 1 94.44 590 GLU A C 1
ATOM 4732 O O . GLU A 1 590 ? -42.531 -17.984 18.109 1 94.44 590 GLU A O 1
ATOM 4737 N N . ARG A 1 591 ? -41.812 -16.5 19.562 1 93.94 591 ARG A N 1
ATOM 4738 C CA . ARG A 1 591 ? -43 -16.594 20.375 1 93.94 591 ARG A CA 1
ATOM 4739 C C . ARG A 1 591 ? -44.188 -15.938 19.672 1 93.94 591 ARG A C 1
ATOM 4741 O O . ARG A 1 591 ? -45.312 -16.391 19.812 1 93.94 591 ARG A O 1
ATOM 4748 N N . LEU A 1 592 ? -43.906 -14.969 18.891 1 92.25 592 LEU A N 1
ATOM 4749 C CA . LEU A 1 592 ? -44.969 -14.211 18.25 1 92.25 592 LEU A CA 1
ATOM 4750 C C . LEU A 1 592 ? -45.406 -14.883 16.953 1 92.25 592 LEU A C 1
ATOM 4752 O O . LEU A 1 592 ? -46.594 -14.953 16.641 1 92.25 592 LEU A O 1
ATOM 4756 N N . TYR A 1 593 ? -44.438 -15.289 16.094 1 93.06 593 TYR A N 1
ATOM 4757 C CA . TYR A 1 593 ? -44.719 -15.742 14.742 1 93.06 593 TYR A CA 1
ATOM 4758 C C . TYR A 1 593 ? -44.469 -17.234 14.594 1 93.06 593 TYR A C 1
ATOM 4760 O O . TYR A 1 593 ? -44.781 -17.828 13.562 1 93.06 593 TYR A O 1
ATOM 4768 N N . GLY A 1 594 ? -43.812 -17.859 15.609 1 92.88 594 GLY A N 1
ATOM 4769 C CA . GLY A 1 594 ? -43.469 -19.266 15.5 1 92.88 594 GLY A CA 1
ATOM 4770 C C . GLY A 1 594 ? -42.031 -19.5 15.039 1 92.88 594 GLY A C 1
ATOM 4771 O O . GLY A 1 594 ? -41.25 -18.547 14.883 1 92.88 594 GLY A O 1
ATOM 4772 N N . PRO A 1 595 ? -41.688 -20.75 14.75 1 91.31 595 PRO A N 1
ATOM 4773 C CA . PRO A 1 595 ? -40.281 -21.078 14.398 1 91.31 595 PRO A CA 1
ATOM 4774 C C . PRO A 1 595 ? -39.875 -20.531 13.031 1 91.31 595 PRO A C 1
ATOM 4776 O O . PRO A 1 595 ? -38.688 -20.375 12.75 1 91.31 595 PRO A O 1
ATOM 4779 N N . LYS A 1 596 ? -40.844 -20.203 12.164 1 94.44 596 LYS A N 1
ATOM 4780 C CA . LYS A 1 596 ? -40.562 -19.641 10.852 1 94.44 596 LYS A CA 1
ATOM 4781 C C . LYS A 1 596 ? -40.719 -18.109 10.859 1 94.44 596 LYS A C 1
ATOM 4783 O O . LYS A 1 596 ? -41.281 -17.531 9.922 1 94.44 596 LYS A O 1
ATOM 4788 N N . TRP A 1 597 ? -40.281 -17.547 11.93 1 95.31 597 TRP A N 1
ATOM 4789 C CA . TRP A 1 597 ? -40.406 -16.094 12.117 1 95.31 597 TRP A CA 1
ATOM 4790 C C . TRP A 1 597 ? -39.656 -15.328 11.031 1 95.31 597 TRP A C 1
ATOM 4792 O O . TRP A 1 597 ? -40.094 -14.234 10.641 1 95.31 597 TRP A O 1
ATOM 4802 N N . ALA A 1 598 ? -38.469 -15.828 10.57 1 95.75 598 ALA A N 1
ATOM 4803 C CA . ALA A 1 598 ? -37.719 -15.141 9.539 1 95.75 598 ALA A CA 1
ATOM 4804 C C . ALA A 1 598 ? -38.5 -15.062 8.227 1 95.75 598 ALA A C 1
ATOM 4806 O O . ALA A 1 598 ? -38.438 -14.062 7.516 1 95.75 598 ALA A O 1
ATOM 4807 N N . GLU A 1 599 ? -39.25 -16.094 7.895 1 95.62 599 GLU A N 1
ATOM 4808 C CA . GLU A 1 599 ? -40.094 -16.125 6.703 1 95.62 599 GLU A CA 1
ATOM 4809 C C . GLU A 1 599 ? -41.25 -15.109 6.812 1 95.62 599 GLU A C 1
ATOM 4811 O O . GLU A 1 599 ? -41.594 -14.438 5.832 1 95.62 599 GLU A O 1
ATOM 4816 N N . GLU A 1 600 ? -41.812 -15.062 7.965 1 94.88 600 GLU A N 1
ATOM 4817 C CA . GLU A 1 600 ? -42.875 -14.109 8.18 1 94.88 600 GLU A CA 1
ATOM 4818 C C . GLU A 1 600 ? -42.406 -12.672 8.039 1 94.88 600 GLU A C 1
ATOM 4820 O O . GLU A 1 600 ? -43.125 -11.812 7.523 1 94.88 600 GLU A O 1
ATOM 4825 N N . GLN A 1 601 ? -41.281 -12.43 8.594 1 95.31 601 GLN A N 1
ATOM 4826 C CA . GLN A 1 601 ? -40.688 -11.094 8.469 1 95.31 601 GLN A CA 1
ATOM 4827 C C . GLN A 1 601 ? -40.406 -10.758 7.012 1 95.31 601 GLN A C 1
ATOM 4829 O O . GLN A 1 601 ? -40.625 -9.617 6.582 1 95.31 601 GLN A O 1
ATOM 4834 N N . CYS A 1 602 ? -39.844 -11.656 6.262 1 96.69 602 CYS A N 1
ATOM 4835 C CA . CYS A 1 602 ? -39.562 -11.461 4.844 1 96.69 602 CYS A CA 1
ATOM 4836 C C . CYS A 1 602 ? -40.844 -11.211 4.07 1 96.69 602 CYS A C 1
ATOM 4838 O O . CYS A 1 602 ? -40.906 -10.336 3.201 1 96.69 602 CYS A O 1
ATOM 4840 N N . ASP A 1 603 ? -41.906 -11.953 4.367 1 95.69 603 ASP A N 1
ATOM 4841 C CA . ASP A 1 603 ? -43.188 -11.797 3.691 1 95.69 603 ASP A CA 1
ATOM 4842 C C . ASP A 1 603 ? -43.781 -10.414 3.971 1 95.69 603 ASP A C 1
ATOM 4844 O O . ASP A 1 603 ? -44.375 -9.789 3.078 1 95.69 603 ASP A O 1
ATOM 4848 N N . ARG A 1 604 ? -43.688 -9.992 5.164 1 93.38 604 ARG A N 1
ATOM 4849 C CA . ARG A 1 604 ? -44.188 -8.672 5.52 1 93.38 604 ARG A CA 1
ATOM 4850 C C . ARG A 1 604 ? -43.438 -7.578 4.777 1 93.38 604 ARG A C 1
ATOM 4852 O O . ARG A 1 604 ? -44.031 -6.602 4.316 1 93.38 604 ARG A O 1
ATOM 4859 N N . TRP A 1 605 ? -42.156 -7.703 4.762 1 94.69 605 TRP A N 1
ATOM 4860 C CA . TRP A 1 605 ? -41.344 -6.734 4.027 1 94.69 605 TRP A CA 1
ATOM 4861 C C . TRP A 1 605 ? -41.719 -6.738 2.547 1 94.69 605 TRP A C 1
ATOM 4863 O O . TRP A 1 605 ? -41.812 -5.676 1.928 1 94.69 605 TRP A O 1
ATOM 4873 N N . THR A 1 606 ? -41.875 -7.938 1.926 1 95.44 606 THR A N 1
ATOM 4874 C CA . THR A 1 606 ? -42.188 -8.062 0.512 1 95.44 606 THR A CA 1
ATOM 4875 C C . THR A 1 606 ? -43.531 -7.406 0.217 1 95.44 606 THR A C 1
ATOM 4877 O O . THR A 1 606 ? -43.688 -6.73 -0.804 1 95.44 606 THR A O 1
ATOM 4880 N N . MET A 1 607 ? -44.375 -7.602 1.121 1 93.44 607 MET A N 1
ATOM 4881 C CA . MET A 1 607 ? -45.719 -6.996 0.958 1 93.44 607 MET A CA 1
ATOM 4882 C C . MET A 1 607 ? -45.625 -5.473 0.971 1 93.44 607 MET A C 1
ATOM 4884 O O . MET A 1 607 ? -46.156 -4.805 0.086 1 93.44 607 MET A O 1
ATOM 4888 N N . ASN A 1 608 ? -44.938 -4.941 1.89 1 90.62 608 ASN A N 1
ATOM 4889 C CA . ASN A 1 608 ? -44.812 -3.492 2.008 1 90.62 608 ASN A CA 1
ATOM 4890 C C . ASN A 1 608 ? -44.031 -2.902 0.836 1 90.62 608 ASN A C 1
ATOM 4892 O O . ASN A 1 608 ? -44.344 -1.808 0.365 1 90.62 608 ASN A O 1
ATOM 4896 N N . ASP A 1 609 ? -43 -3.539 0.424 1 93 609 ASP A N 1
ATOM 4897 C CA . ASP A 1 609 ? -42.156 -3.051 -0.673 1 93 609 ASP A CA 1
ATOM 4898 C C . ASP A 1 609 ? -42.938 -3.072 -1.993 1 93 609 ASP A C 1
ATOM 4900 O O . ASP A 1 609 ? -42.688 -2.244 -2.873 1 93 609 ASP A O 1
ATOM 4904 N N . ARG A 1 610 ? -43.875 -4.043 -2.166 1 91.94 610 ARG A N 1
ATOM 4905 C CA . ARG A 1 610 ? -44.688 -4.129 -3.371 1 91.94 610 ARG A CA 1
ATOM 4906 C C . ARG A 1 610 ? -45.625 -2.934 -3.48 1 91.94 610 ARG A C 1
ATOM 4908 O O . ARG A 1 610 ? -46 -2.533 -4.582 1 91.94 610 ARG A O 1
ATOM 4915 N N . TYR A 1 611 ? -45.844 -2.361 -2.346 1 88.5 611 TYR A N 1
ATOM 4916 C CA . TYR A 1 611 ? -46.75 -1.216 -2.33 1 88.5 611 TYR A CA 1
ATOM 4917 C C . TYR A 1 611 ? -46.031 0.066 -2.701 1 88.5 611 TYR A C 1
ATOM 4919 O O . TYR A 1 611 ? -46.625 1.06 -3.082 1 88.5 611 TYR A O 1
ATOM 4927 N N . LEU A 1 612 ? -44.781 0.011 -2.639 1 89 612 LEU A N 1
ATOM 4928 C CA . LEU A 1 612 ? -43.969 1.191 -2.967 1 89 612 LEU A CA 1
ATOM 4929 C C . LEU A 1 612 ? -43.656 1.221 -4.453 1 89 612 LEU A C 1
ATOM 4931 O O . LEU A 1 612 ? -43.656 0.183 -5.117 1 89 612 LEU A O 1
ATOM 4935 N N . LYS A 1 613 ? -43.281 2.346 -4.918 1 87.62 613 LYS A N 1
ATOM 4936 C CA . LYS A 1 613 ? -43 2.545 -6.336 1 87.62 613 LYS A CA 1
ATOM 4937 C C . LYS A 1 613 ? -41.688 1.842 -6.738 1 87.62 613 LYS A C 1
ATOM 4939 O O . LYS A 1 613 ? -40.75 1.789 -5.957 1 87.62 613 LYS A O 1
ATOM 4944 N N . ASN A 1 614 ? -41.688 1.375 -8.008 1 88.31 614 ASN A N 1
ATOM 4945 C CA . ASN A 1 614 ? -40.469 0.775 -8.531 1 88.31 614 ASN A CA 1
ATOM 4946 C C . ASN A 1 614 ? -39.406 1.832 -8.836 1 88.31 614 ASN A C 1
ATOM 4948 O O . ASN A 1 614 ? -39.719 2.902 -9.359 1 88.31 614 ASN A O 1
ATOM 4952 N N . PHE A 1 615 ? -38.219 1.585 -8.453 1 90 615 PHE A N 1
ATOM 4953 C CA . PHE A 1 615 ? -37.188 2.594 -8.562 1 90 615 PHE A CA 1
ATOM 4954 C C . PHE A 1 615 ? -36.031 2.098 -9.438 1 90 615 PHE A C 1
ATOM 4956 O O . PHE A 1 615 ? -35.188 2.885 -9.875 1 90 615 PHE A O 1
ATOM 4963 N N . ALA A 1 616 ? -35.875 0.847 -9.844 1 85.06 616 ALA A N 1
ATOM 4964 C CA . ALA A 1 616 ? -34.688 0.22 -10.461 1 85.06 616 ALA A CA 1
ATOM 4965 C C . ALA A 1 616 ? -34.469 0.747 -11.875 1 85.06 616 ALA A C 1
ATOM 4967 O O . ALA A 1 616 ? -33.344 0.707 -12.391 1 85.06 616 ALA A O 1
ATOM 4968 N N . ALA A 1 617 ? -35.438 1.278 -12.469 1 81.56 617 ALA A N 1
ATOM 4969 C CA . ALA A 1 617 ? -35.344 1.742 -13.844 1 81.56 617 ALA A CA 1
ATOM 4970 C C . ALA A 1 617 ? -34.656 3.115 -13.906 1 81.56 617 ALA A C 1
ATOM 4972 O O . ALA A 1 617 ? -34.125 3.506 -14.945 1 81.56 617 ALA A O 1
ATOM 4973 N N . GLU A 1 618 ? -34.594 3.785 -12.82 1 85.44 618 GLU A N 1
ATOM 4974 C CA . GLU A 1 618 ? -34.094 5.156 -12.828 1 85.44 618 GLU A CA 1
ATOM 4975 C C . GLU A 1 618 ? -32.625 5.207 -12.461 1 85.44 618 GLU A C 1
ATOM 4977 O O . GLU A 1 618 ? -31.953 6.23 -12.664 1 85.44 618 GLU A O 1
ATOM 4982 N N . ILE A 1 619 ? -32.094 4.188 -12.062 1 90 619 ILE A N 1
ATOM 4983 C CA . ILE A 1 619 ? -30.703 4.199 -11.602 1 90 619 ILE A CA 1
ATOM 4984 C C . ILE A 1 619 ? -29.766 3.785 -12.742 1 90 619 ILE A C 1
ATOM 4986 O O . ILE A 1 619 ? -30.188 3.068 -13.656 1 90 619 ILE A O 1
ATOM 4990 N N . PRO A 1 620 ? -28.578 4.309 -12.773 1 91.44 620 PRO A N 1
ATOM 4991 C CA . PRO A 1 620 ? -27.609 3.934 -13.812 1 91.44 620 PRO A CA 1
ATOM 4992 C C . PRO A 1 620 ? -27.328 2.434 -13.844 1 91.44 620 PRO A C 1
ATOM 4994 O O . PRO A 1 620 ? -27.328 1.784 -12.789 1 91.44 620 PRO A O 1
ATOM 4997 N N . LEU A 1 621 ? -27.016 1.932 -15 1 92.12 621 LEU A N 1
ATOM 4998 C CA . LEU A 1 621 ? -26.75 0.506 -15.164 1 92.12 621 LEU A CA 1
ATOM 4999 C C . LEU A 1 621 ? -25.328 0.164 -14.742 1 92.12 621 LEU A C 1
ATOM 5001 O O . LEU A 1 621 ? -24.422 0.973 -14.914 1 92.12 621 LEU A O 1
ATOM 5005 N N . CYS A 1 622 ? -25.172 -1.023 -14.227 1 94.25 622 CYS A N 1
ATOM 5006 C CA . CYS A 1 622 ? -23.859 -1.498 -13.812 1 94.25 622 CYS A CA 1
ATOM 5007 C C . CYS A 1 622 ? -22.984 -1.816 -15.023 1 94.25 622 CYS A C 1
ATOM 5009 O O . CYS A 1 622 ? -23.469 -2.385 -16 1 94.25 622 CYS A O 1
ATOM 5011 N N . PRO A 1 623 ? -21.703 -1.385 -14.992 1 93.62 623 PRO A N 1
ATOM 5012 C CA . PRO A 1 623 ? -20.781 -1.859 -16.016 1 93.62 623 PRO A CA 1
ATOM 5013 C C . PRO A 1 623 ? -20.531 -3.365 -15.953 1 93.62 623 PRO A C 1
ATOM 5015 O O . PRO A 1 623 ? -20.578 -3.955 -14.875 1 93.62 623 PRO A O 1
ATOM 5018 N N . CYS A 1 624 ? -20.234 -3.984 -17.016 1 90.75 624 CYS A N 1
ATOM 5019 C CA . CYS A 1 624 ? -20.094 -5.434 -17.062 1 90.75 624 CYS A CA 1
ATOM 5020 C C . CYS A 1 624 ? -18.766 -5.879 -16.469 1 90.75 624 CYS A C 1
ATOM 5022 O O . CYS A 1 624 ? -18.656 -6.992 -15.953 1 90.75 624 CYS A O 1
ATOM 5024 N N . THR A 1 625 ? -17.781 -4.988 -16.562 1 90.62 625 THR A N 1
ATOM 5025 C CA . THR A 1 625 ? -16.469 -5.352 -16.078 1 90.62 625 THR A CA 1
ATOM 5026 C C . THR A 1 625 ? -15.984 -4.352 -15.031 1 90.62 625 THR A C 1
ATOM 5028 O O . THR A 1 625 ? -16.422 -3.199 -15.016 1 90.62 625 THR A O 1
ATOM 5031 N N . LEU A 1 626 ? -15.117 -4.863 -14.18 1 92.25 626 LEU A N 1
ATOM 5032 C CA . LEU A 1 626 ? -14.555 -4.012 -13.133 1 92.25 626 LEU A CA 1
ATOM 5033 C C . LEU A 1 626 ? -13.758 -2.861 -13.742 1 92.25 626 LEU A C 1
ATOM 5035 O O . LEU A 1 626 ? -13.766 -1.748 -13.211 1 92.25 626 LEU A O 1
ATOM 5039 N N . GLU A 1 627 ? -13.102 -3.09 -14.883 1 90.25 627 GLU A N 1
ATOM 5040 C CA . GLU A 1 627 ? -12.32 -2.055 -15.547 1 90.25 627 GLU A CA 1
ATOM 5041 C C . GLU A 1 627 ? -13.195 -0.883 -15.977 1 90.25 627 GLU A C 1
ATOM 5043 O O . GLU A 1 627 ? -12.82 0.279 -15.805 1 90.25 627 GLU A O 1
ATOM 5048 N N . HIS A 1 628 ? -14.336 -1.202 -16.516 1 92.5 628 HIS A N 1
ATOM 5049 C CA . HIS A 1 628 ? -15.281 -0.162 -16.906 1 92.5 628 HIS A CA 1
ATOM 5050 C C . HIS A 1 628 ? -15.805 0.594 -15.695 1 92.5 628 HIS A C 1
ATOM 5052 O O . HIS A 1 628 ? -15.992 1.812 -15.75 1 92.5 628 HIS A O 1
ATOM 5058 N N . ALA A 1 629 ? -16.031 -0.179 -14.648 1 94.44 629 ALA A N 1
ATOM 5059 C CA . ALA A 1 629 ? -16.562 0.44 -13.438 1 94.44 629 ALA A CA 1
ATOM 5060 C C . ALA A 1 629 ? -15.562 1.426 -12.836 1 94.44 629 ALA A C 1
ATOM 5062 O O . ALA A 1 629 ? -15.945 2.488 -12.344 1 94.44 629 ALA A O 1
ATOM 5063 N N . LEU A 1 630 ? -14.305 1.091 -12.93 1 93.38 630 LEU A N 1
ATOM 5064 C CA . LEU A 1 630 ? -13.266 1.938 -12.352 1 93.38 630 LEU A CA 1
ATOM 5065 C C . LEU A 1 630 ? -12.992 3.146 -13.242 1 93.38 630 LEU A C 1
ATOM 5067 O O . LEU A 1 630 ? -12.516 4.18 -12.766 1 93.38 630 LEU A O 1
ATOM 5071 N N . ALA A 1 631 ? -13.336 3.049 -14.547 1 93.38 631 ALA A N 1
ATOM 5072 C CA . ALA A 1 631 ? -13.102 4.141 -15.484 1 93.38 631 ALA A CA 1
ATOM 5073 C C . ALA A 1 631 ? -14.289 5.098 -15.523 1 93.38 631 ALA A C 1
ATOM 5075 O O . ALA A 1 631 ? -14.172 6.223 -16.016 1 93.38 631 ALA A O 1
ATOM 5076 N N . ASP A 1 632 ? -15.367 4.652 -15.023 1 94.56 632 ASP A N 1
ATOM 5077 C CA . ASP A 1 632 ? -16.531 5.527 -14.961 1 94.56 632 ASP A CA 1
ATOM 5078 C C . ASP A 1 632 ? -16.516 6.371 -13.688 1 94.56 632 ASP A C 1
ATOM 5080 O O . ASP A 1 632 ? -17.266 6.09 -12.742 1 94.56 632 ASP A O 1
ATOM 5084 N N . LYS A 1 633 ? -15.844 7.484 -13.734 1 94.88 633 LYS A N 1
ATOM 5085 C CA . LYS A 1 633 ? -15.602 8.305 -12.547 1 94.88 633 LYS A CA 1
ATOM 5086 C C . LYS A 1 633 ? -16.656 9.406 -12.422 1 94.88 633 LYS A C 1
ATOM 5088 O O . LYS A 1 633 ? -16.578 10.234 -11.508 1 94.88 633 LYS A O 1
ATOM 5093 N N . GLY A 1 634 ? -17.609 9.359 -13.203 1 94.88 634 GLY A N 1
ATOM 5094 C CA . GLY A 1 634 ? -18.703 10.312 -13.094 1 94.88 634 GLY A CA 1
ATOM 5095 C C . GLY A 1 634 ? -19.891 9.766 -12.312 1 94.88 634 GLY A C 1
ATOM 5096 O O . GLY A 1 634 ? -20.578 10.516 -11.625 1 94.88 634 GLY A O 1
ATOM 5097 N N . ARG A 1 635 ? -20.109 8.523 -12.383 1 93.81 635 ARG A N 1
ATOM 5098 C CA . ARG A 1 635 ? -21.328 7.98 -11.812 1 93.81 635 ARG A CA 1
ATOM 5099 C C . ARG A 1 635 ? -21.031 7.105 -10.602 1 93.81 635 ARG A C 1
ATOM 5101 O O . ARG A 1 635 ? -21.859 6.996 -9.688 1 93.81 635 ARG A O 1
ATOM 5108 N N . PHE A 1 636 ? -19.812 6.355 -10.594 1 96 636 PHE A N 1
ATOM 5109 C CA . PHE A 1 636 ? -19.609 5.332 -9.578 1 96 636 PHE A CA 1
ATOM 5110 C C . PHE A 1 636 ? -18.406 5.668 -8.711 1 96 636 PHE A C 1
ATOM 5112 O O . PHE A 1 636 ? -17.422 6.234 -9.188 1 96 636 PHE A O 1
ATOM 5119 N N . LEU A 1 637 ? -18.5 5.398 -7.457 1 95.31 637 LEU A N 1
ATOM 5120 C CA . LEU A 1 637 ? -17.391 5.469 -6.5 1 95.31 637 LEU A CA 1
ATOM 5121 C C . LEU A 1 637 ? -17.266 4.16 -5.727 1 95.31 637 LEU A C 1
ATOM 5123 O O . LEU A 1 637 ? -18.203 3.359 -5.688 1 95.31 637 LEU A O 1
ATOM 5127 N N . PRO A 1 638 ? -16.156 3.844 -5.129 1 92.69 638 PRO A N 1
ATOM 5128 C CA . PRO A 1 638 ? -15.977 2.592 -4.391 1 92.69 638 PRO A CA 1
ATOM 5129 C C . PRO A 1 638 ? -16.891 2.492 -3.168 1 92.69 638 PRO A C 1
ATOM 5131 O O . PRO A 1 638 ? -17.109 3.488 -2.477 1 92.69 638 PRO A O 1
ATOM 5134 N N . ASP A 1 639 ? -17.344 1.329 -2.986 1 93.44 639 ASP A N 1
ATOM 5135 C CA . ASP A 1 639 ? -18.156 1.049 -1.807 1 93.44 639 ASP A CA 1
ATOM 5136 C C . ASP A 1 639 ? -17.281 0.848 -0.573 1 93.44 639 ASP A C 1
ATOM 5138 O O . ASP A 1 639 ? -16.281 0.125 -0.625 1 93.44 639 ASP A O 1
ATOM 5142 N N . PHE A 1 640 ? -17.672 1.389 0.515 1 86.19 640 PHE A N 1
ATOM 5143 C CA . PHE A 1 640 ? -16.875 1.334 1.731 1 86.19 640 PHE A CA 1
ATOM 5144 C C . PHE A 1 640 ? -16.891 -0.069 2.328 1 86.19 640 PHE A C 1
ATOM 5146 O O . PHE A 1 640 ? -15.938 -0.474 3.002 1 86.19 640 PHE A O 1
ATOM 5153 N N . ASP A 1 641 ? -17.938 -0.786 2.053 1 88.31 641 ASP A N 1
ATOM 5154 C CA . ASP A 1 641 ? -18.062 -2.1 2.676 1 88.31 641 ASP A CA 1
ATOM 5155 C C . ASP A 1 641 ? -17.391 -3.176 1.835 1 88.31 641 ASP A C 1
ATOM 5157 O O . ASP A 1 641 ? -17.25 -4.32 2.273 1 88.31 641 ASP A O 1
ATOM 5161 N N . CYS A 1 642 ? -17.047 -2.807 0.64 1 92 642 CYS A N 1
ATOM 5162 C CA . CYS A 1 642 ? -16.359 -3.752 -0.233 1 92 642 CYS A CA 1
ATOM 5163 C C . CYS A 1 642 ? -15.43 -3.027 -1.196 1 92 642 CYS A C 1
ATOM 5165 O O . CYS A 1 642 ? -15.797 -2.768 -2.344 1 92 642 CYS A O 1
ATOM 5167 N N . ASP A 1 643 ? -14.32 -2.723 -0.706 1 90.56 643 ASP A N 1
ATOM 5168 C CA . ASP A 1 643 ? -13.289 -2.014 -1.459 1 90.56 643 ASP A CA 1
ATOM 5169 C C . ASP A 1 643 ? -12.008 -2.84 -1.555 1 90.56 643 ASP A C 1
ATOM 5171 O O . ASP A 1 643 ? -11.469 -3.279 -0.537 1 90.56 643 ASP A O 1
ATOM 5175 N N . LYS A 1 644 ? -11.555 -3.014 -2.711 1 86.56 644 LYS A N 1
ATOM 5176 C CA . LYS A 1 644 ? -10.383 -3.857 -2.939 1 86.56 644 LYS A CA 1
ATOM 5177 C C . LYS A 1 644 ? -9.156 -3.291 -2.236 1 86.56 644 LYS A C 1
ATOM 5179 O O . LYS A 1 644 ? -8.234 -4.035 -1.894 1 86.56 644 LYS A O 1
ATOM 5184 N N . ASP A 1 645 ? -9.133 -2.027 -1.936 1 80.62 645 ASP A N 1
ATOM 5185 C CA . ASP A 1 645 ? -7.949 -1.392 -1.374 1 80.62 645 ASP A CA 1
ATOM 5186 C C . ASP A 1 645 ? -8.078 -1.221 0.137 1 80.62 645 ASP A C 1
ATOM 5188 O O . ASP A 1 645 ? -7.148 -1.524 0.885 1 80.62 645 ASP A O 1
ATOM 5192 N N . ALA A 1 646 ? -9.25 -0.775 0.569 1 80.12 646 ALA A N 1
ATOM 5193 C CA . ALA A 1 646 ? -9.375 -0.416 1.979 1 80.12 646 ALA A CA 1
ATOM 5194 C C . ALA A 1 646 ? -10.102 -1.503 2.762 1 80.12 646 ALA A C 1
ATOM 5196 O O . ALA A 1 646 ? -9.82 -1.726 3.941 1 80.12 646 ALA A O 1
ATOM 5197 N N . ASN A 1 647 ? -11.109 -2.1 2.176 1 83.25 647 ASN A N 1
ATOM 5198 C CA . ASN A 1 647 ? -11.922 -3.082 2.887 1 83.25 647 ASN A CA 1
ATOM 5199 C C . ASN A 1 647 ? -12.266 -4.277 1.998 1 83.25 647 ASN A C 1
ATOM 5201 O O . ASN A 1 647 ? -13.375 -4.371 1.477 1 83.25 647 ASN A O 1
ATOM 5205 N N . PRO A 1 648 ? -11.438 -5.312 2.014 1 81 648 PRO A N 1
ATOM 5206 C CA . PRO A 1 648 ? -11.695 -6.469 1.151 1 81 648 PRO A CA 1
ATOM 5207 C C . PRO A 1 648 ? -12.602 -7.508 1.811 1 81 648 PRO A C 1
ATOM 5209 O O . PRO A 1 648 ? -12.828 -8.586 1.245 1 81 648 PRO A O 1
ATOM 5212 N N . ASN A 1 649 ? -13.156 -7.316 2.957 1 80.38 649 ASN A N 1
ATOM 5213 C CA . ASN A 1 649 ? -13.992 -8.297 3.637 1 80.38 649 ASN A CA 1
ATOM 5214 C C . ASN A 1 649 ? -15.273 -8.578 2.855 1 80.38 649 ASN A C 1
ATOM 5216 O O . ASN A 1 649 ? -15.727 -9.719 2.791 1 80.38 649 ASN A O 1
ATOM 5220 N N . CYS A 1 650 ? -15.852 -7.609 2.283 1 88.94 650 CYS A N 1
ATOM 5221 C CA . CYS A 1 650 ? -17.047 -7.73 1.461 1 88.94 650 CYS A CA 1
ATOM 5222 C C . CYS A 1 650 ? -18.047 -8.711 2.08 1 88.94 650 CYS A C 1
ATOM 5224 O O . CYS A 1 650 ? -18.516 -9.633 1.41 1 88.94 650 CYS A O 1
ATOM 5226 N N . PHE A 1 651 ? -18.531 -8.602 3.312 1 88.56 651 PHE A N 1
ATOM 5227 C CA . PHE A 1 651 ? -19.391 -9.508 4.066 1 88.56 651 PHE A CA 1
ATOM 5228 C C . PHE A 1 651 ? -20.719 -9.727 3.34 1 88.56 651 PHE A C 1
ATOM 5230 O O . PHE A 1 651 ? -21.234 -10.836 3.314 1 88.56 651 PHE A O 1
ATOM 5237 N N . TYR A 1 652 ? -21.172 -8.688 2.73 1 92.75 652 TYR A N 1
ATOM 5238 C CA . TYR A 1 652 ? -22.5 -8.766 2.115 1 92.75 652 TYR A CA 1
ATOM 5239 C C . TYR A 1 652 ? -22.406 -9.281 0.684 1 92.75 652 TYR A C 1
ATOM 5241 O O . TYR A 1 652 ? -23.422 -9.539 0.04 1 92.75 652 TYR A O 1
ATOM 5249 N N . HIS A 1 653 ? -21.219 -9.305 0.193 1 92.5 653 HIS A N 1
ATOM 5250 C CA . HIS A 1 653 ? -20.969 -9.758 -1.17 1 92.5 653 HIS A CA 1
ATOM 5251 C C . HIS A 1 653 ? -19.781 -10.719 -1.223 1 92.5 653 HIS A C 1
ATOM 5253 O O . HIS A 1 653 ? -18.766 -10.422 -1.872 1 92.5 653 HIS A O 1
ATOM 5259 N N . LYS A 1 654 ? -20.047 -11.875 -0.653 1 86.12 654 LYS A N 1
ATOM 5260 C CA . LYS A 1 654 ? -18.984 -12.867 -0.574 1 86.12 654 LYS A CA 1
ATOM 5261 C C . LYS A 1 654 ? -18.516 -13.273 -1.966 1 86.12 654 LYS A C 1
ATOM 5263 O O . LYS A 1 654 ? -19.328 -13.594 -2.834 1 86.12 654 LYS A O 1
ATOM 5268 N N . GLY A 1 655 ? -17.266 -13.227 -2.152 1 82.19 655 GLY A N 1
ATOM 5269 C CA . GLY A 1 655 ? -16.703 -13.586 -3.445 1 82.19 655 GLY A CA 1
ATOM 5270 C C . GLY A 1 655 ? -16.359 -12.375 -4.301 1 82.19 655 GLY A C 1
ATOM 5271 O O . GLY A 1 655 ? -15.68 -12.5 -5.316 1 82.19 655 GLY A O 1
ATOM 5272 N N . ALA A 1 656 ? -16.828 -11.219 -3.881 1 91.5 656 ALA A N 1
ATOM 5273 C CA . ALA A 1 656 ? -16.547 -9.992 -4.625 1 91.5 656 ALA A CA 1
ATOM 5274 C C . ALA A 1 656 ? -15.156 -9.461 -4.289 1 91.5 656 ALA A C 1
ATOM 5276 O O . ALA A 1 656 ? -14.688 -9.602 -3.16 1 91.5 656 ALA A O 1
ATOM 5277 N N . VAL A 1 657 ? -14.531 -8.938 -5.305 1 88.06 657 VAL A N 1
ATOM 5278 C CA . VAL A 1 657 ? -13.234 -8.305 -5.105 1 88.06 657 VAL A CA 1
ATOM 5279 C C . VAL A 1 657 ? -13.422 -6.809 -4.848 1 88.06 657 VAL A C 1
ATOM 5281 O O . VAL A 1 657 ? -12.656 -6.199 -4.098 1 88.06 657 VAL A O 1
ATOM 5284 N N . HIS A 1 658 ? -14.391 -6.273 -5.512 1 92.88 658 HIS A N 1
ATOM 5285 C CA . HIS A 1 658 ? -14.641 -4.84 -5.426 1 92.88 658 HIS A CA 1
ATOM 5286 C C . HIS A 1 658 ? -16.094 -4.512 -5.754 1 92.88 658 HIS A C 1
ATOM 5288 O O . HIS A 1 658 ? -16.703 -5.152 -6.617 1 92.88 658 HIS A O 1
ATOM 5294 N N . CYS A 1 659 ? -16.641 -3.629 -5.027 1 96.56 659 CYS A N 1
ATOM 5295 C CA . CYS A 1 659 ? -17.969 -3.123 -5.324 1 96.56 659 CYS A CA 1
ATOM 5296 C C . CYS A 1 659 ? -17.953 -1.608 -5.484 1 96.56 659 CYS A C 1
ATOM 5298 O O . CYS A 1 659 ? -17.141 -0.922 -4.867 1 96.56 659 CYS A O 1
ATOM 5300 N N . VAL A 1 660 ? -18.781 -1.082 -6.391 1 96.25 660 VAL A N 1
ATOM 5301 C CA . VAL A 1 660 ? -18.938 0.356 -6.582 1 96.25 660 VAL A CA 1
ATOM 5302 C C . VAL A 1 660 ? -20.406 0.748 -6.379 1 96.25 660 VAL A C 1
ATOM 5304 O O . VAL A 1 660 ? -21.297 -0.099 -6.461 1 96.25 660 VAL A O 1
ATOM 5307 N N . ARG A 1 661 ? -20.641 1.933 -6.008 1 95.75 661 ARG A N 1
ATOM 5308 C CA . ARG A 1 661 ? -21.984 2.49 -5.84 1 95.75 661 ARG A CA 1
ATOM 5309 C C . ARG A 1 661 ? -22.094 3.859 -6.504 1 95.75 661 ARG A C 1
ATOM 5311 O O . ARG A 1 661 ? -21.078 4.484 -6.82 1 95.75 661 ARG A O 1
ATOM 5318 N N . THR A 1 662 ? -23.281 4.258 -6.734 1 95.19 662 THR A N 1
ATOM 5319 C CA . THR A 1 662 ? -23.484 5.582 -7.316 1 95.19 662 THR A CA 1
ATOM 5320 C C . THR A 1 662 ? -23.094 6.672 -6.324 1 95.19 662 THR A C 1
ATOM 5322 O O . THR A 1 662 ? -23.344 6.543 -5.121 1 95.19 662 THR A O 1
ATOM 5325 N N . GLY A 1 663 ? -22.5 7.727 -6.816 1 91.06 663 GLY A N 1
ATOM 5326 C CA . GLY A 1 663 ? -22 8.805 -5.977 1 91.06 663 GLY A CA 1
ATOM 5327 C C . GLY A 1 663 ? -23.109 9.695 -5.434 1 91.06 663 GLY A C 1
ATOM 5328 O O . GLY A 1 663 ? -22.938 10.344 -4.398 1 91.06 663 GLY A O 1
ATOM 5329 N N . ALA A 1 664 ? -24.172 9.82 -6.121 1 90.19 664 ALA A N 1
ATOM 5330 C CA . ALA A 1 664 ? -25.297 10.656 -5.707 1 90.19 664 ALA A CA 1
ATOM 5331 C C . ALA A 1 664 ? -26.625 9.898 -5.828 1 90.19 664 ALA A C 1
ATOM 5333 O O . ALA A 1 664 ? -26.75 9 -6.66 1 90.19 664 ALA A O 1
ATOM 5334 N N . PRO A 1 665 ? -27.484 10.258 -4.898 1 92.38 665 PRO A N 1
ATOM 5335 C CA . PRO A 1 665 ? -28.797 9.625 -5.004 1 92.38 665 PRO A CA 1
ATOM 5336 C C . PRO A 1 665 ? -29.562 10.039 -6.266 1 92.38 665 PRO A C 1
ATOM 5338 O O . PRO A 1 665 ? -29.344 11.141 -6.777 1 92.38 665 PRO A O 1
ATOM 5341 N N . SER A 1 666 ? -30.344 9.156 -6.75 1 90.75 666 SER A N 1
ATOM 5342 C CA . SER A 1 666 ? -31.234 9.492 -7.859 1 90.75 666 SER A CA 1
ATOM 5343 C C . SER A 1 666 ? -32.281 10.5 -7.43 1 90.75 666 SER A C 1
ATOM 5345 O O . SER A 1 666 ? -32.344 10.906 -6.266 1 90.75 666 SER A O 1
ATOM 5347 N N . LEU A 1 667 ? -33.094 10.922 -8.328 1 85.81 667 LEU A N 1
ATOM 5348 C CA . LEU A 1 667 ? -34.125 11.906 -8.039 1 85.81 667 LEU A CA 1
ATOM 5349 C C . LEU A 1 667 ? -35.156 11.359 -7.047 1 85.81 667 LEU A C 1
ATOM 5351 O O . LEU A 1 667 ? -35.812 12.125 -6.355 1 85.81 667 LEU A O 1
ATOM 5355 N N . GLU A 1 668 ? -35.094 9.977 -6.941 1 87.62 668 GLU A N 1
ATOM 5356 C CA . GLU A 1 668 ? -36 9.352 -5.992 1 87.62 668 GLU A CA 1
ATOM 5357 C C . GLU A 1 668 ? -35.281 8.883 -4.742 1 87.62 668 GLU A C 1
ATOM 5359 O O . GLU A 1 668 ? -35.875 8.289 -3.846 1 87.62 668 GLU A O 1
ATOM 5364 N N . GLY A 1 669 ? -34.031 9.125 -4.695 1 91.25 669 GLY A N 1
ATOM 5365 C CA . GLY A 1 669 ? -33.25 8.789 -3.518 1 91.25 669 GLY A CA 1
ATOM 5366 C C . GLY A 1 669 ? -32.656 7.387 -3.568 1 91.25 669 GLY A C 1
ATOM 5367 O O . GLY A 1 669 ? -32.219 6.859 -2.549 1 91.25 669 GLY A O 1
ATOM 5368 N N . SER A 1 670 ? -32.625 6.781 -4.734 1 94.25 670 SER A N 1
ATOM 5369 C CA . SER A 1 670 ? -32.188 5.402 -4.875 1 94.25 670 SER A CA 1
ATOM 5370 C C . SER A 1 670 ? -30.672 5.34 -5.168 1 94.25 670 SER A C 1
ATOM 5372 O O . SER A 1 670 ? -30.047 6.363 -5.43 1 94.25 670 SER A O 1
ATOM 5374 N N . GLU A 1 671 ? -30.109 4.109 -4.984 1 94.31 671 GLU A N 1
ATOM 5375 C CA . GLU A 1 671 ? -28.688 3.871 -5.172 1 94.31 671 GLU A CA 1
ATOM 5376 C C . GLU A 1 671 ? -28.438 2.588 -5.961 1 94.31 671 GLU A C 1
ATOM 5378 O O . GLU A 1 671 ? -29.172 1.611 -5.812 1 94.31 671 GLU A O 1
ATOM 5383 N N . GLN A 1 672 ? -27.453 2.627 -6.867 1 94.31 672 GLN A N 1
ATOM 5384 C CA . GLN A 1 672 ? -27.016 1.42 -7.562 1 94.31 672 GLN A CA 1
ATOM 5385 C C . GLN A 1 672 ? -25.734 0.871 -6.961 1 94.31 672 GLN A C 1
ATOM 5387 O O . GLN A 1 672 ? -24.844 1.635 -6.59 1 94.31 672 GLN A O 1
ATOM 5392 N N . GLN A 1 673 ? -25.719 -0.41 -6.723 1 95.75 673 GLN A N 1
ATOM 5393 C CA . GLN A 1 673 ? -24.516 -1.083 -6.254 1 95.75 673 GLN A CA 1
ATOM 5394 C C . GLN A 1 673 ? -24.078 -2.178 -7.223 1 95.75 673 GLN A C 1
ATOM 5396 O O . GLN A 1 673 ? -24.891 -3.018 -7.621 1 95.75 673 GLN A O 1
ATOM 5401 N N . CYS A 1 674 ? -22.891 -2.133 -7.684 1 96.5 674 CYS A N 1
ATOM 5402 C CA . CYS A 1 674 ? -22.328 -3.1 -8.609 1 96.5 674 CYS A CA 1
ATOM 5403 C C . CYS A 1 674 ? -21.109 -3.789 -8 1 96.5 674 CYS A C 1
ATOM 5405 O O . CYS A 1 674 ? -20.125 -3.131 -7.656 1 96.5 674 CYS A O 1
ATOM 5407 N N . CYS A 1 675 ? -21.141 -5.117 -7.867 1 96.19 675 CYS A N 1
ATOM 5408 C CA . CYS A 1 675 ? -20.031 -5.883 -7.297 1 96.19 675 CYS A CA 1
ATOM 5409 C C . CYS A 1 675 ? -19.422 -6.816 -8.336 1 96.19 675 CYS A C 1
ATOM 5411 O O . CYS A 1 675 ? -20.125 -7.336 -9.203 1 96.19 675 CYS A O 1
ATOM 5413 N N . TYR A 1 676 ? -18.156 -7.023 -8.266 1 93.12 676 TYR A N 1
ATOM 5414 C CA . TYR A 1 676 ? -17.422 -7.801 -9.258 1 93.12 676 TYR A CA 1
ATOM 5415 C C . TYR A 1 676 ? -16.641 -8.938 -8.602 1 93.12 676 TYR A C 1
ATOM 5417 O O . TYR A 1 676 ? -16.094 -8.766 -7.508 1 93.12 676 TYR A O 1
ATOM 5425 N N . ASP A 1 677 ? -16.562 -10 -9.281 1 88.88 677 ASP A N 1
ATOM 5426 C CA . ASP A 1 677 ? -15.945 -11.203 -8.727 1 88.88 677 ASP A CA 1
ATOM 5427 C C . ASP A 1 677 ? -14.445 -11.234 -9 1 88.88 677 ASP A C 1
ATOM 5429 O O . ASP A 1 677 ? -13.867 -10.219 -9.398 1 88.88 677 ASP A O 1
ATOM 5433 N N . LYS A 1 678 ? -13.828 -12.359 -8.742 1 78.94 678 LYS A N 1
ATOM 5434 C CA . LYS A 1 678 ? -12.391 -12.531 -8.875 1 78.94 678 LYS A CA 1
ATOM 5435 C C . LYS A 1 678 ? -11.961 -12.469 -10.336 1 78.94 678 LYS A C 1
ATOM 5437 O O . LYS A 1 678 ? -10.805 -12.156 -10.641 1 78.94 678 LYS A O 1
ATOM 5442 N N . ASN A 1 679 ? -12.883 -12.789 -11.211 1 76.81 679 ASN A N 1
ATOM 5443 C CA . ASN A 1 679 ? -12.586 -12.68 -12.633 1 76.81 679 ASN A CA 1
ATOM 5444 C C . ASN A 1 679 ? -12.906 -11.289 -13.172 1 76.81 679 ASN A C 1
ATOM 5446 O O . ASN A 1 679 ? -12.82 -11.047 -14.375 1 76.81 679 ASN A O 1
ATOM 5450 N N . ASN A 1 680 ? -13.422 -10.398 -12.297 1 87.06 680 ASN A N 1
ATOM 5451 C CA . ASN A 1 680 ? -13.68 -9 -12.602 1 87.06 680 ASN A CA 1
ATOM 5452 C C . ASN A 1 680 ? -14.961 -8.828 -13.414 1 87.06 680 ASN A C 1
ATOM 5454 O O . ASN A 1 680 ? -15.062 -7.934 -14.25 1 87.06 680 ASN A O 1
ATOM 5458 N N . TYR A 1 681 ? -15.875 -9.773 -13.266 1 86.75 681 TYR A N 1
ATOM 5459 C CA . TYR A 1 681 ? -17.172 -9.656 -13.922 1 86.75 681 TYR A CA 1
ATOM 5460 C C . TYR A 1 681 ? -18.266 -9.344 -12.906 1 86.75 681 TYR A C 1
ATOM 5462 O O . TYR A 1 681 ? -18.141 -9.68 -11.727 1 86.75 681 TYR A O 1
ATOM 5470 N N . LEU A 1 682 ? -19.281 -8.75 -13.43 1 92.62 682 LEU A N 1
ATOM 5471 C CA . LEU A 1 682 ? -20.422 -8.359 -12.594 1 92.62 682 LEU A CA 1
ATOM 5472 C C . LEU A 1 682 ? -21.094 -9.578 -11.984 1 92.62 682 LEU A C 1
ATOM 5474 O O . LEU A 1 682 ? -21.359 -10.562 -12.68 1 92.62 682 LEU A O 1
ATOM 5478 N N . MET A 1 683 ? -21.297 -9.578 -10.688 1 92.25 683 MET A N 1
ATOM 5479 C CA . MET A 1 683 ? -22 -10.648 -9.984 1 92.25 683 MET A CA 1
ATOM 5480 C C . MET A 1 683 ? -23.5 -10.477 -10.086 1 92.25 683 MET A C 1
ATOM 5482 O O . MET A 1 683 ? -24.031 -9.406 -9.781 1 92.25 683 MET A O 1
ATOM 5486 N N . LEU A 1 684 ? -24.188 -11.469 -10.484 1 91.44 684 LEU A N 1
ATOM 5487 C CA . LEU A 1 684 ? -25.625 -11.414 -10.688 1 91.44 684 LEU A CA 1
ATOM 5488 C C . LEU A 1 684 ? -26.359 -12.102 -9.547 1 91.44 684 LEU A C 1
ATOM 5490 O O . LEU A 1 684 ? -25.906 -13.133 -9.047 1 91.44 684 LEU A O 1
ATOM 5494 N N . THR A 1 685 ? -27.469 -11.5 -9.117 1 91.56 685 THR A N 1
ATOM 5495 C CA . THR A 1 685 ? -28.266 -12.07 -8.047 1 91.56 685 THR A CA 1
ATOM 5496 C C . THR A 1 685 ? -28.984 -13.328 -8.523 1 91.56 685 THR A C 1
ATOM 5498 O O . THR A 1 685 ? -29.406 -14.156 -7.711 1 91.56 685 THR A O 1
ATOM 5501 N N . TYR A 1 686 ? -29.125 -13.484 -9.773 1 85.31 686 TYR A N 1
ATOM 5502 C CA . TYR A 1 686 ? -29.766 -14.672 -10.328 1 85.31 686 TYR A CA 1
ATOM 5503 C C . TYR A 1 686 ? -28.906 -15.914 -10.125 1 85.31 686 TYR A C 1
ATOM 5505 O O . TYR A 1 686 ? -29.422 -17.031 -10.023 1 85.31 686 TYR A O 1
ATOM 5513 N N . ASP A 1 687 ? -27.625 -15.688 -10 1 80 687 ASP A N 1
ATOM 5514 C CA . ASP A 1 687 ? -26.688 -16.797 -9.875 1 80 687 ASP A CA 1
ATOM 5515 C C . ASP A 1 687 ? -26.422 -17.125 -8.406 1 80 687 ASP A C 1
ATOM 5517 O O . ASP A 1 687 ? -26.297 -18.297 -8.039 1 80 687 ASP A O 1
ATOM 5521 N N . GLN A 1 688 ? -26.297 -16.109 -7.676 1 84.38 688 GLN A N 1
ATOM 5522 C CA . GLN A 1 688 ? -25.953 -16.266 -6.27 1 84.38 688 GLN A CA 1
ATOM 5523 C C . GLN A 1 688 ? -26.578 -15.164 -5.414 1 84.38 688 GLN A C 1
ATOM 5525 O O . GLN A 1 688 ? -26.891 -14.086 -5.922 1 84.38 688 GLN A O 1
ATOM 5530 N N . GLN A 1 689 ? -26.703 -15.422 -4.164 1 88.88 689 GLN A N 1
ATOM 5531 C CA . GLN A 1 689 ? -27.359 -14.461 -3.277 1 88.88 689 GLN A CA 1
ATOM 5532 C C . GLN A 1 689 ? -26.453 -13.266 -2.998 1 88.88 689 GLN A C 1
ATOM 5534 O O . GLN A 1 689 ? -26.906 -12.227 -2.531 1 88.88 689 GLN A O 1
ATOM 5539 N N . TRP A 1 690 ? -25.188 -13.383 -3.334 1 90.88 690 TRP A N 1
ATOM 5540 C CA . TRP A 1 690 ? -24.203 -12.352 -3.012 1 90.88 690 TRP A CA 1
ATOM 5541 C C . TRP A 1 690 ? -24.047 -11.375 -4.172 1 90.88 690 TRP A C 1
ATOM 5543 O O . TRP A 1 690 ? -23.141 -10.539 -4.164 1 90.88 690 TRP A O 1
ATOM 5553 N N . GLY A 1 691 ? -24.859 -11.406 -5.18 1 91 691 GLY A N 1
ATOM 5554 C CA . GLY A 1 691 ? -24.75 -10.586 -6.379 1 91 691 GLY A CA 1
ATOM 5555 C C . GLY A 1 691 ? -25.031 -9.117 -6.121 1 91 691 GLY A C 1
ATOM 5556 O O . GLY A 1 691 ? -25.312 -8.719 -4.992 1 91 691 GLY A O 1
ATOM 5557 N N . SER A 1 692 ? -24.938 -8.289 -7.176 1 94.62 692 SER A N 1
ATOM 5558 C CA . SER A 1 692 ? -25.188 -6.855 -7.133 1 94.62 692 SER A CA 1
ATOM 5559 C C . SER A 1 692 ? -26.656 -6.551 -6.898 1 94.62 692 SER A C 1
ATOM 5561 O O . SER A 1 692 ? -27.531 -7.297 -7.348 1 94.62 692 SER A O 1
ATOM 5563 N N . ARG A 1 693 ? -26.922 -5.406 -6.191 1 93.69 693 ARG A N 1
ATOM 5564 C CA . ARG A 1 693 ? -28.297 -5.09 -5.848 1 93.69 693 ARG A CA 1
ATOM 5565 C C . ARG A 1 693 ? -28.562 -3.592 -5.949 1 93.69 693 ARG A C 1
ATOM 5567 O O . ARG A 1 693 ? -27.75 -2.783 -5.492 1 93.69 693 ARG A O 1
ATOM 5574 N N . PRO A 1 694 ? -29.625 -3.234 -6.586 1 94.81 694 PRO A N 1
ATOM 5575 C CA . PRO A 1 694 ? -30.078 -1.85 -6.449 1 94.81 694 PRO A CA 1
ATOM 5576 C C . PRO A 1 694 ? -30.703 -1.565 -5.082 1 94.81 694 PRO A C 1
ATOM 5578 O O . PRO A 1 694 ? -31.312 -2.453 -4.484 1 94.81 694 PRO A O 1
ATOM 5581 N N . HIS A 1 695 ? -30.562 -0.42 -4.578 1 95.38 695 HIS A N 1
ATOM 5582 C CA . HIS A 1 695 ? -31.109 -0.028 -3.283 1 95.38 695 HIS A CA 1
ATOM 5583 C C . HIS A 1 695 ? -32.125 1.094 -3.434 1 95.38 695 HIS A C 1
ATOM 5585 O O . HIS A 1 695 ? -31.938 1.998 -4.25 1 95.38 695 HIS A O 1
ATOM 5591 N N . ARG A 1 696 ? -33.156 1.019 -2.727 1 93.94 696 ARG A N 1
ATOM 5592 C CA . ARG A 1 696 ? -34.219 2.021 -2.754 1 93.94 696 ARG A CA 1
ATOM 5593 C C . ARG A 1 696 ? -33.75 3.33 -2.127 1 93.94 696 ARG A C 1
ATOM 5595 O O . ARG A 1 696 ? -34.156 4.41 -2.551 1 93.94 696 ARG A O 1
ATOM 5602 N N . SER A 1 697 ? -33 3.16 -1.101 1 94.56 697 SER A N 1
ATOM 5603 C CA . SER A 1 697 ? -32.531 4.348 -0.395 1 94.56 697 SER A CA 1
ATOM 5604 C C . SER A 1 697 ? -31 4.445 -0.45 1 94.56 697 SER A C 1
ATOM 5606 O O . SER A 1 697 ? -30.297 3.447 -0.285 1 94.56 697 SER A O 1
ATOM 5608 N N . HIS A 1 698 ? -30.609 5.656 -0.687 1 93.94 698 HIS A N 1
ATOM 5609 C CA . HIS A 1 698 ? -29.172 5.914 -0.725 1 93.94 698 HIS A CA 1
ATOM 5610 C C . HIS A 1 698 ? -28.609 6.098 0.681 1 93.94 698 HIS A C 1
ATOM 5612 O O . HIS A 1 698 ? -29.297 6.629 1.562 1 93.94 698 HIS A O 1
ATOM 5618 N N . ASN A 1 699 ? -27.375 5.691 0.916 1 92.25 699 ASN A N 1
ATOM 5619 C CA . ASN A 1 699 ? -26.734 5.84 2.217 1 92.25 699 ASN A CA 1
ATOM 5620 C C . ASN A 1 699 ? -26.672 7.305 2.641 1 92.25 699 ASN A C 1
ATOM 5622 O O . ASN A 1 699 ? -26.703 7.613 3.832 1 92.25 699 ASN A O 1
ATOM 5626 N N . LEU A 1 700 ? -26.562 8.227 1.646 1 92.56 700 LEU A N 1
ATOM 5627 C CA . LEU A 1 700 ? -26.484 9.656 1.929 1 92.56 700 LEU A CA 1
ATOM 5628 C C . LEU A 1 700 ? -27.875 10.242 2.158 1 92.56 700 LEU A C 1
ATOM 5630 O O . LEU A 1 700 ? -28 11.398 2.57 1 92.56 700 LEU A O 1
ATOM 5634 N N . GLY A 1 701 ? -28.859 9.469 1.905 1 92.19 701 GLY A N 1
ATOM 5635 C CA . GLY A 1 701 ? -30.203 10 2.027 1 92.19 701 GLY A CA 1
ATOM 5636 C C . GLY A 1 701 ? -30.578 10.961 0.914 1 92.19 701 GLY A C 1
ATOM 5637 O O . GLY A 1 701 ? -29.953 10.961 -0.148 1 92.19 701 GLY A O 1
ATOM 5638 N N . PHE A 1 702 ? -31.703 11.602 1.117 1 91.81 702 PHE A N 1
ATOM 5639 C CA . PHE A 1 702 ? -32.219 12.578 0.161 1 91.81 702 PHE A CA 1
ATOM 5640 C C . PHE A 1 702 ? -32.906 13.719 0.879 1 91.81 702 PHE A C 1
ATOM 5642 O O . PHE A 1 702 ? -33.625 13.5 1.87 1 91.81 702 PHE A O 1
ATOM 5649 N N . LEU A 1 703 ? -32.562 14.953 0.46 1 88.38 703 LEU A N 1
ATOM 5650 C CA . LEU A 1 703 ? -33.188 16.109 1.096 1 88.38 703 LEU A CA 1
ATOM 5651 C C . LEU A 1 703 ? -34.688 16.141 0.854 1 88.38 703 LEU A C 1
ATOM 5653 O O . LEU A 1 703 ? -35.156 15.922 -0.272 1 88.38 703 LEU A O 1
ATOM 5657 N N . PRO A 1 704 ? -35.5 16.328 1.758 1 90.31 704 PRO A N 1
ATOM 5658 C CA . PRO A 1 704 ? -35.125 16.578 3.152 1 90.31 704 PRO A CA 1
ATOM 5659 C C . PRO A 1 704 ? -34.844 15.305 3.932 1 90.31 704 PRO A C 1
ATOM 5661 O O . PRO A 1 704 ? -35.562 14.312 3.803 1 90.31 704 PRO A O 1
ATOM 5664 N N . TRP A 1 705 ? -34 15.305 4.789 1 91.25 705 TRP A N 1
ATOM 5665 C CA . TRP A 1 705 ? -33.469 14.133 5.457 1 91.25 705 TRP A CA 1
ATOM 5666 C C . TRP A 1 705 ? -34.375 13.664 6.578 1 91.25 705 TRP A C 1
ATOM 5668 O O . TRP A 1 705 ? -34.188 12.594 7.148 1 91.25 705 TRP A O 1
ATOM 5678 N N . ASN A 1 706 ? -35.406 14.391 6.914 1 88.25 706 ASN A N 1
ATOM 5679 C CA . ASN A 1 706 ? -36.219 14.07 8.078 1 88.25 706 ASN A CA 1
ATOM 5680 C C . ASN A 1 706 ? -37.5 13.336 7.684 1 88.25 706 ASN A C 1
ATOM 5682 O O . ASN A 1 706 ? -38.469 13.25 8.477 1 88.25 706 ASN A O 1
ATOM 5686 N N . GLU A 1 707 ? -37.531 12.867 6.477 1 90.19 707 GLU A N 1
ATOM 5687 C CA . GLU A 1 707 ? -38.688 12.109 6.004 1 90.19 707 GLU A CA 1
ATOM 5688 C C . GLU A 1 707 ? -38.344 10.648 5.758 1 90.19 707 GLU A C 1
ATOM 5690 O O . GLU A 1 707 ? -37.156 10.312 5.574 1 90.19 707 GLU A O 1
ATOM 5695 N N . ALA A 1 708 ? -39.406 9.898 5.77 1 89.81 708 ALA A N 1
ATOM 5696 C CA . ALA A 1 708 ? -39.219 8.469 5.547 1 89.81 708 ALA A CA 1
ATOM 5697 C C . ALA A 1 708 ? -38.562 8.195 4.195 1 89.81 708 ALA A C 1
ATOM 5699 O O . ALA A 1 708 ? -38.875 8.875 3.209 1 89.81 708 ALA A O 1
ATOM 5700 N N . ASN A 1 709 ? -37.688 7.23 4.168 1 90.5 709 ASN A N 1
ATOM 5701 C CA . ASN A 1 709 ? -37 6.777 2.969 1 90.5 709 ASN A CA 1
ATOM 5702 C C . ASN A 1 709 ? -35.844 7.719 2.594 1 90.5 709 ASN A C 1
ATOM 5704 O O . ASN A 1 709 ? -35.125 7.457 1.643 1 90.5 709 ASN A O 1
ATOM 5708 N N . LYS A 1 710 ? -35.75 8.797 3.41 1 93.12 710 LYS A N 1
ATOM 5709 C CA . LYS A 1 710 ? -34.781 9.797 2.988 1 93.12 710 LYS A CA 1
ATOM 5710 C C . LYS A 1 710 ? -33.719 10.031 4.066 1 93.12 710 LYS A C 1
ATOM 5712 O O . LYS A 1 710 ? -32.844 10.891 3.922 1 93.12 710 LYS A O 1
ATOM 5717 N N . VAL A 1 711 ? -33.75 9.289 5.133 1 93.88 711 VAL A N 1
ATOM 5718 C CA . VAL A 1 711 ? -32.812 9.469 6.23 1 93.88 711 VAL A CA 1
ATOM 5719 C C . VAL A 1 711 ? -31.5 8.773 5.906 1 93.88 711 VAL A C 1
ATOM 5721 O O . VAL A 1 711 ? -31.484 7.59 5.559 1 93.88 711 VAL A O 1
ATOM 5724 N N . PRO A 1 712 ? -30.391 9.438 6.055 1 94.62 712 PRO A N 1
ATOM 5725 C CA . PRO A 1 712 ? -29.109 8.836 5.699 1 94.62 712 PRO A CA 1
ATOM 5726 C C . PRO A 1 712 ? -28.828 7.551 6.473 1 94.62 712 PRO A C 1
ATOM 5728 O O . PRO A 1 712 ? -28.938 7.527 7.699 1 94.62 712 PRO A O 1
ATOM 5731 N N . THR A 1 713 ? -28.344 6.496 5.906 1 95.25 713 THR A N 1
ATOM 5732 C CA . THR A 1 713 ? -27.969 5.184 6.414 1 95.25 713 THR A CA 1
ATOM 5733 C C . THR A 1 713 ? -29.172 4.461 7.008 1 95.25 713 THR A C 1
ATOM 5735 O O . THR A 1 713 ? -29.359 3.264 6.781 1 95.25 713 THR A O 1
ATOM 5738 N N . LEU A 1 714 ? -29.969 5.164 7.801 1 96.31 714 LEU A N 1
ATOM 5739 C CA . LEU A 1 714 ? -31.062 4.523 8.539 1 96.31 714 LEU A CA 1
ATOM 5740 C C . LEU A 1 714 ? -32.125 4.02 7.582 1 96.31 714 LEU A C 1
ATOM 5742 O O . LEU A 1 714 ? -32.594 2.881 7.699 1 96.31 714 LEU A O 1
ATOM 5746 N N . SER A 1 715 ? -32.531 4.875 6.668 1 95 715 SER A N 1
ATOM 5747 C CA . SER A 1 715 ? -33.5 4.422 5.68 1 95 715 SER A CA 1
ATOM 5748 C C . SER A 1 715 ? -32.906 3.334 4.785 1 95 715 SER A C 1
ATOM 5750 O O . SER A 1 715 ? -33.625 2.428 4.352 1 95 715 SER A O 1
ATOM 5752 N N . HIS A 1 716 ? -31.703 3.451 4.461 1 95 716 HIS A N 1
ATOM 5753 C CA . HIS A 1 716 ? -31.016 2.451 3.643 1 95 716 HIS A CA 1
ATOM 5754 C C . HIS A 1 716 ? -31.031 1.086 4.32 1 95 716 HIS A C 1
ATOM 5756 O O . HIS A 1 716 ? -31.312 0.07 3.68 1 95 716 HIS A O 1
ATOM 5762 N N . TRP A 1 717 ? -30.734 1.03 5.578 1 96.38 717 TRP A N 1
ATOM 5763 C CA . TRP A 1 717 ? -30.719 -0.228 6.316 1 96.38 717 TRP A CA 1
ATOM 5764 C C . TRP A 1 717 ? -32.125 -0.778 6.492 1 96.38 717 TRP A C 1
ATOM 5766 O O . TRP A 1 717 ? -32.344 -1.991 6.426 1 96.38 717 TRP A O 1
ATOM 5776 N N . PHE A 1 718 ? -33.062 0.138 6.695 1 95.06 718 PHE A N 1
ATOM 5777 C CA . PHE A 1 718 ? -34.438 -0.261 6.922 1 95.06 718 PHE A CA 1
ATOM 5778 C C . PHE A 1 718 ? -35.031 -0.903 5.672 1 95.06 718 PHE A C 1
ATOM 5780 O O . PHE A 1 718 ? -35.656 -1.959 5.75 1 95.06 718 PHE A O 1
ATOM 5787 N N . HIS A 1 719 ? -34.75 -0.362 4.512 1 93.75 719 HIS A N 1
ATOM 5788 C CA . HIS A 1 719 ? -35.406 -0.795 3.291 1 93.75 719 HIS A CA 1
ATOM 5789 C C . HIS A 1 719 ? -34.594 -1.848 2.553 1 93.75 719 HIS A C 1
ATOM 5791 O O . HIS A 1 719 ? -35.156 -2.666 1.814 1 93.75 719 HIS A O 1
ATOM 5797 N N . ASP A 1 720 ? -33.281 -1.821 2.746 1 95 720 ASP A N 1
ATOM 5798 C CA . ASP A 1 720 ? -32.5 -2.596 1.788 1 95 720 ASP A CA 1
ATOM 5799 C C . ASP A 1 720 ? -31.547 -3.559 2.502 1 95 720 ASP A C 1
ATOM 5801 O O . ASP A 1 720 ? -31.312 -4.672 2.027 1 95 720 ASP A O 1
ATOM 5805 N N . MET A 1 721 ? -30.984 -3.285 3.623 1 95.31 721 MET A N 1
ATOM 5806 C CA . MET A 1 721 ? -29.984 -4.145 4.242 1 95.31 721 MET A CA 1
ATOM 5807 C C . MET A 1 721 ? -30.641 -5.234 5.082 1 95.31 721 MET A C 1
ATOM 5809 O O . MET A 1 721 ? -30.25 -6.398 5.016 1 95.31 721 MET A O 1
ATOM 5813 N N . ILE A 1 722 ? -31.625 -4.906 5.836 1 95.44 722 ILE A N 1
ATOM 5814 C CA . ILE A 1 722 ? -32.219 -5.848 6.773 1 95.44 722 ILE A CA 1
ATOM 5815 C C . ILE A 1 722 ? -33 -6.918 6.004 1 95.44 722 ILE A C 1
ATOM 5817 O O . ILE A 1 722 ? -33 -8.086 6.395 1 95.44 722 ILE A O 1
ATOM 5821 N N . PRO A 1 723 ? -33.688 -6.543 4.973 1 95.81 723 PRO A N 1
ATOM 5822 C CA . PRO A 1 723 ? -34.375 -7.594 4.234 1 95.81 723 PRO A CA 1
ATOM 5823 C C . PRO A 1 723 ? -33.438 -8.688 3.723 1 95.81 723 PRO A C 1
ATOM 5825 O O . PRO A 1 723 ? -33.875 -9.844 3.586 1 95.81 723 PRO A O 1
ATOM 5828 N N . PHE A 1 724 ? -32.281 -8.336 3.434 1 95.88 724 PHE A N 1
ATOM 5829 C CA . PHE A 1 724 ? -31.328 -9.352 3.027 1 95.88 724 PHE A CA 1
ATOM 5830 C C . PHE A 1 724 ? -31.109 -10.383 4.137 1 95.88 724 PHE A C 1
ATOM 5832 O O . PHE A 1 724 ? -30.922 -11.57 3.861 1 95.88 724 PHE A O 1
ATOM 5839 N N . TYR A 1 725 ? -31.156 -9.953 5.352 1 96.31 725 TYR A N 1
ATOM 5840 C CA . TYR A 1 725 ? -31.016 -10.859 6.488 1 96.31 725 TYR A CA 1
ATOM 5841 C C . TYR A 1 725 ? -32.219 -11.773 6.602 1 96.31 725 TYR A C 1
ATOM 5843 O O . TYR A 1 725 ? -32.094 -13 6.594 1 96.31 725 TYR A O 1
ATOM 5851 N N . SER A 1 726 ? -33.438 -11.242 6.641 1 95.69 726 SER A N 1
ATOM 5852 C CA . SER A 1 726 ? -34.656 -12 6.898 1 95.69 726 SER A CA 1
ATOM 5853 C C . SER A 1 726 ? -35 -12.922 5.73 1 95.69 726 SER A C 1
ATOM 5855 O O . SER A 1 726 ? -35.5 -14.023 5.934 1 95.69 726 SER A O 1
ATOM 5857 N N . CYS A 1 727 ? -34.625 -12.477 4.562 1 96 727 CYS A N 1
ATOM 5858 C CA . CYS A 1 727 ? -35.062 -13.242 3.398 1 96 727 CYS A CA 1
ATOM 5859 C C . CYS A 1 727 ? -33.969 -14.234 2.973 1 96 727 CYS A C 1
ATOM 5861 O O . CYS A 1 727 ? -34.281 -15.289 2.42 1 96 727 CYS A O 1
ATOM 5863 N N . CYS A 1 728 ? -32.719 -13.883 3.158 1 94.62 728 CYS A N 1
ATOM 5864 C CA . CYS A 1 728 ? -31.688 -14.734 2.582 1 94.62 728 CYS A CA 1
ATOM 5865 C C . CYS A 1 728 ? -30.734 -15.234 3.658 1 94.62 728 CYS A C 1
ATOM 5867 O O . CYS A 1 728 ? -30.594 -16.453 3.846 1 94.62 728 CYS A O 1
ATOM 5869 N N . LEU A 1 729 ? -30.141 -14.375 4.484 1 93.94 729 LEU A N 1
ATOM 5870 C CA . LEU A 1 729 ? -29.078 -14.766 5.41 1 93.94 729 LEU A CA 1
ATOM 5871 C C . LEU A 1 729 ? -29.641 -15.656 6.52 1 93.94 729 LEU A C 1
ATOM 5873 O O . LEU A 1 729 ? -28.953 -16.578 6.98 1 93.94 729 LEU A O 1
ATOM 5877 N N . TRP A 1 730 ? -30.891 -15.391 7.012 1 94.88 730 TRP A N 1
ATOM 5878 C CA . TRP A 1 730 ? -31.469 -16.141 8.117 1 94.88 730 TRP A CA 1
ATOM 5879 C C . TRP A 1 730 ? -32.344 -17.281 7.598 1 94.88 730 TRP A C 1
ATOM 5881 O O . TRP A 1 730 ? -33.031 -17.938 8.375 1 94.88 730 TRP A O 1
ATOM 5891 N N . GLN A 1 731 ? -32.312 -17.422 6.316 1 92.31 731 GLN A N 1
ATOM 5892 C CA . GLN A 1 731 ? -32.969 -18.547 5.668 1 92.31 731 GLN A CA 1
ATOM 5893 C C . GLN A 1 731 ? -32.031 -19.297 4.754 1 92.31 731 GLN A C 1
ATOM 5895 O O . GLN A 1 731 ? -30.812 -19.281 4.973 1 92.31 731 GLN A O 1
ATOM 5900 N N . GLU A 1 732 ? -32.562 -20.094 3.881 1 86 732 GLU A N 1
ATOM 5901 C CA . GLU A 1 732 ? -31.734 -20.781 2.895 1 86 732 GLU A CA 1
ATOM 5902 C C . GLU A 1 732 ? -31.75 -20.062 1.552 1 86 732 GLU A C 1
ATOM 5904 O O . GLU A 1 732 ? -32.719 -19.359 1.232 1 86 732 GLU A O 1
ATOM 5909 N N . GLU A 1 733 ? -30.734 -20.125 0.823 1 84.19 733 GLU A N 1
ATOM 5910 C CA . GLU A 1 733 ? -30.609 -19.453 -0.461 1 84.19 733 GLU A CA 1
ATOM 5911 C C . GLU A 1 733 ? -31.719 -19.859 -1.417 1 84.19 733 GLU A C 1
ATOM 5913 O O . GLU A 1 733 ? -32.156 -19.062 -2.258 1 84.19 733 GLU A O 1
ATOM 5918 N N . GLN A 1 734 ? -32.25 -21.078 -1.219 1 83.06 734 GLN A N 1
ATOM 5919 C CA . GLN A 1 734 ? -33.281 -21.562 -2.133 1 83.06 734 GLN A CA 1
ATOM 5920 C C . GLN A 1 734 ? -34.688 -21.391 -1.539 1 83.06 734 GLN A C 1
ATOM 5922 O O . GLN A 1 734 ? -35.688 -21.844 -2.107 1 83.06 734 GLN A O 1
ATOM 5927 N N . ALA A 1 735 ? -34.688 -20.609 -0.438 1 90.12 735 ALA A N 1
ATOM 5928 C CA . ALA A 1 735 ? -36 -20.328 0.14 1 90.12 735 ALA A CA 1
ATOM 5929 C C . ALA A 1 735 ? -36.812 -19.406 -0.774 1 90.12 735 ALA A C 1
ATOM 5931 O O . ALA A 1 735 ? -36.25 -18.578 -1.494 1 90.12 735 ALA A O 1
ATOM 5932 N N . VAL A 1 736 ? -38.094 -19.531 -0.751 1 90.69 736 VAL A N 1
ATOM 5933 C CA . VAL A 1 736 ? -38.969 -18.766 -1.61 1 90.69 736 VAL A CA 1
ATOM 5934 C C . VAL A 1 736 ? -38.75 -17.266 -1.357 1 90.69 736 VAL A C 1
ATOM 5936 O O . VAL A 1 736 ? -38.75 -16.469 -2.295 1 90.69 736 VAL A O 1
ATOM 5939 N N . GLY A 1 737 ? -38.625 -16.906 -0.113 1 93.25 737 GLY A N 1
ATOM 5940 C CA . GLY A 1 737 ? -38.375 -15.508 0.223 1 93.25 737 GLY A CA 1
ATOM 5941 C C . GLY A 1 737 ? -37.125 -14.953 -0.401 1 93.25 737 GLY A C 1
ATOM 5942 O O . GLY A 1 737 ? -37.094 -13.82 -0.895 1 93.25 737 GLY A O 1
ATOM 5943 N N . CYS A 1 738 ? -36.125 -15.68 -0.396 1 94.12 738 CYS A N 1
ATOM 5944 C CA . CYS A 1 738 ? -34.844 -15.227 -0.938 1 94.12 738 CYS A CA 1
ATOM 5945 C C . CYS A 1 738 ? -34.875 -15.156 -2.459 1 94.12 738 CYS A C 1
ATOM 5947 O O . CYS A 1 738 ? -34.312 -14.258 -3.062 1 94.12 738 CYS A O 1
ATOM 5949 N N . GLU A 1 739 ? -35.625 -16.078 -3.098 1 92.88 739 GLU A N 1
ATOM 5950 C CA . GLU A 1 739 ? -35.781 -16.047 -4.547 1 92.88 739 GLU A CA 1
ATOM 5951 C C . GLU A 1 739 ? -36.562 -14.828 -4.988 1 92.88 739 GLU A C 1
ATOM 5953 O O . GLU A 1 739 ? -36.219 -14.172 -5.977 1 92.88 739 GLU A O 1
ATOM 5958 N N . THR A 1 740 ? -37.625 -14.594 -4.195 1 94.06 740 THR A N 1
ATOM 5959 C CA . THR A 1 740 ? -38.406 -13.414 -4.504 1 94.06 740 THR A CA 1
ATOM 5960 C C . THR A 1 740 ? -37.594 -12.141 -4.332 1 94.06 740 THR A C 1
ATOM 5962 O O . THR A 1 740 ? -37.688 -11.219 -5.141 1 94.06 740 THR A O 1
ATOM 5965 N N . TYR A 1 741 ? -36.844 -12.148 -3.287 1 94.62 741 TYR A N 1
ATOM 5966 C CA . TYR A 1 741 ? -35.969 -11.016 -3.021 1 94.62 741 TYR A CA 1
ATOM 5967 C C . TYR A 1 741 ? -34.969 -10.82 -4.156 1 94.62 741 TYR A C 1
ATOM 5969 O O . TYR A 1 741 ? -34.781 -9.703 -4.637 1 94.62 741 TYR A O 1
ATOM 5977 N N . ARG A 1 742 ? -34.375 -11.82 -4.691 1 93 742 ARG A N 1
ATOM 5978 C CA . ARG A 1 742 ? -33.281 -11.773 -5.652 1 93 742 ARG A CA 1
ATOM 5979 C C . ARG A 1 742 ? -33.812 -11.555 -7.066 1 93 742 ARG A C 1
ATOM 5981 O O . ARG A 1 742 ? -33.188 -10.82 -7.852 1 93 742 ARG A O 1
ATOM 5988 N N . PHE A 1 743 ? -34.938 -12.148 -7.445 1 91 743 PHE A N 1
ATOM 5989 C CA . PHE A 1 743 ? -35.375 -12.188 -8.836 1 91 743 PHE A CA 1
ATOM 5990 C C . PHE A 1 743 ? -36.406 -11.102 -9.102 1 91 743 PHE A C 1
ATOM 5992 O O . PHE A 1 743 ? -36.531 -10.609 -10.227 1 91 743 PHE A O 1
ATOM 5999 N N . GLU A 1 744 ? -37.031 -10.711 -8.047 1 91.12 744 GLU A N 1
ATOM 6000 C CA . GLU A 1 744 ? -38.156 -9.797 -8.289 1 91.12 744 GLU A CA 1
ATOM 6001 C C . GLU A 1 744 ? -37.875 -8.422 -7.676 1 91.12 744 GLU A C 1
ATOM 6003 O O . GLU A 1 744 ? -38.094 -7.398 -8.336 1 91.12 744 GLU A O 1
ATOM 6008 N N . ARG A 1 745 ? -37.469 -8.305 -6.473 1 92.12 745 ARG A N 1
ATOM 6009 C CA . ARG A 1 745 ? -37.469 -7.035 -5.746 1 92.12 745 ARG A CA 1
ATOM 6010 C C . ARG A 1 745 ? -36.125 -6.32 -5.906 1 92.12 745 ARG A C 1
ATOM 6012 O O . ARG A 1 745 ? -36.094 -5.094 -6.027 1 92.12 745 ARG A O 1
ATOM 6019 N N . ARG A 1 746 ? -35.062 -7.066 -5.812 1 95.06 746 ARG A N 1
ATOM 6020 C CA . ARG A 1 746 ? -33.75 -6.473 -5.969 1 95.06 746 ARG A CA 1
ATOM 6021 C C . ARG A 1 746 ? -32.938 -7.227 -7.012 1 95.06 746 ARG A C 1
ATOM 6023 O O . ARG A 1 746 ? -31.812 -7.648 -6.734 1 95.06 746 ARG A O 1
ATOM 6030 N N . PRO A 1 747 ? -33.375 -7.27 -8.211 1 90.94 747 PRO A N 1
ATOM 6031 C CA . PRO A 1 747 ? -32.625 -7.957 -9.258 1 90.94 747 PRO A CA 1
ATOM 6032 C C . PRO A 1 747 ? -31.469 -7.125 -9.797 1 90.94 747 PRO A C 1
ATOM 6034 O O . PRO A 1 747 ? -31.578 -5.902 -9.906 1 90.94 747 PRO A O 1
ATOM 6037 N N . THR A 1 748 ? -30.375 -7.832 -10.055 1 90.31 748 THR A N 1
ATOM 6038 C CA . THR A 1 748 ? -29.266 -7.137 -10.719 1 90.31 748 THR A CA 1
ATOM 6039 C C . THR A 1 748 ? -29.656 -6.758 -12.148 1 90.31 748 THR A C 1
ATOM 6041 O O . THR A 1 748 ? -30.25 -7.566 -12.875 1 90.31 748 THR A O 1
ATOM 6044 N N . GLN A 1 749 ? -29.375 -5.559 -12.477 1 82.62 749 GLN A N 1
ATOM 6045 C CA . GLN A 1 749 ? -29.672 -5.133 -13.836 1 82.62 749 GLN A CA 1
ATOM 6046 C C . GLN A 1 749 ? -28.609 -5.629 -14.812 1 82.62 749 GLN A C 1
ATOM 6048 O O . GLN A 1 749 ? -27.422 -5.695 -14.469 1 82.62 749 GLN A O 1
ATOM 6053 N N . ASP A 1 750 ? -29.078 -6.012 -15.922 1 76.69 750 ASP A N 1
ATOM 6054 C CA . ASP A 1 750 ? -28.172 -6.512 -16.953 1 76.69 750 ASP A CA 1
ATOM 6055 C C . ASP A 1 750 ? -27.219 -5.418 -17.438 1 76.69 750 ASP A C 1
ATOM 6057 O O . ASP A 1 750 ? -27.594 -4.25 -17.5 1 76.69 750 ASP A O 1
ATOM 6061 N N . CYS A 1 751 ? -26.047 -5.672 -17.656 1 84.31 751 CYS A N 1
ATOM 6062 C CA . CYS A 1 751 ? -25 -4.715 -18.016 1 84.31 751 CYS A CA 1
ATOM 6063 C C . CYS A 1 751 ? -24.922 -4.527 -19.516 1 84.31 751 CYS A C 1
ATOM 6065 O O . CYS A 1 751 ? -24.156 -3.701 -20.016 1 84.31 751 CYS A O 1
ATOM 6067 N N . VAL A 1 752 ? -25.766 -5.141 -20.359 1 79.75 752 VAL A N 1
ATOM 6068 C CA . VAL A 1 752 ? -25.641 -5.164 -21.812 1 79.75 752 VAL A CA 1
ATOM 6069 C C . VAL A 1 752 ? -25.891 -3.764 -22.375 1 79.75 752 VAL A C 1
ATOM 6071 O O . VAL A 1 752 ? -25.234 -3.35 -23.344 1 79.75 752 VAL A O 1
ATOM 6074 N N . ALA A 1 753 ? -26.719 -2.959 -21.75 1 82.94 753 ALA A N 1
ATOM 6075 C CA . ALA A 1 753 ? -27.062 -1.632 -22.25 1 82.94 753 ALA A CA 1
ATOM 6076 C C . ALA A 1 753 ? -26.172 -0.563 -21.625 1 82.94 753 ALA A C 1
ATOM 6078 O O . ALA A 1 753 ? -26.375 0.633 -21.844 1 82.94 753 ALA A O 1
ATOM 6079 N N . TYR A 1 754 ? -25.25 -0.966 -20.906 1 90.56 754 TYR A N 1
ATOM 6080 C CA . TYR A 1 754 ? -24.328 -0.013 -20.281 1 90.56 754 TYR A CA 1
ATOM 6081 C C . TYR A 1 754 ? -23.5 0.709 -21.344 1 90.56 754 TYR A C 1
ATOM 6083 O O . TYR A 1 754 ? -23.031 0.089 -22.297 1 90.56 754 TYR A O 1
ATOM 6091 N N . GLN A 1 755 ? -23.422 2.061 -21.188 1 88.94 755 GLN A N 1
ATOM 6092 C CA . GLN A 1 755 ? -22.609 2.887 -22.078 1 88.94 755 GLN A CA 1
ATOM 6093 C C . GLN A 1 755 ? -21.484 3.574 -21.297 1 88.94 755 GLN A C 1
ATOM 6095 O O . GLN A 1 755 ? -21.75 4.363 -20.391 1 88.94 755 GLN A O 1
ATOM 6100 N N . ALA A 1 756 ? -20.266 3.285 -21.703 1 92.12 756 ALA A N 1
ATOM 6101 C CA . ALA A 1 756 ? -19.125 3.922 -21.062 1 92.12 756 ALA A CA 1
ATOM 6102 C C . ALA A 1 756 ? -19.047 5.406 -21.406 1 92.12 756 ALA A C 1
ATOM 6104 O O . ALA A 1 756 ? -19.438 5.812 -22.5 1 92.12 756 ALA A O 1
ATOM 6105 N N . PRO A 1 757 ? -18.609 6.277 -20.484 1 94.62 757 PRO A N 1
ATOM 6106 C CA . PRO A 1 757 ? -18.484 7.707 -20.781 1 94.62 757 PRO A CA 1
ATOM 6107 C C . PRO A 1 757 ? -17.328 8.016 -21.734 1 94.62 757 PRO A C 1
ATOM 6109 O O . PRO A 1 757 ? -16.438 7.195 -21.906 1 94.62 757 PRO A O 1
ATOM 6112 N N . SER A 1 758 ? -17.5 9.172 -22.359 1 93.44 758 SER A N 1
ATOM 6113 C CA . SER A 1 758 ? -16.375 9.664 -23.156 1 93.44 758 SER A CA 1
ATOM 6114 C C . SER A 1 758 ? -15.406 10.477 -22.297 1 93.44 758 SER A C 1
ATOM 6116 O O . SER A 1 758 ? -15.789 11.016 -21.25 1 93.44 758 SER A O 1
ATOM 6118 N N . VAL A 1 759 ? -14.164 10.445 -22.75 1 95.44 759 VAL A N 1
ATOM 6119 C CA . VAL A 1 759 ? -13.164 11.078 -21.891 1 95.44 759 VAL A CA 1
ATOM 6120 C C . VAL A 1 759 ? -12.359 12.086 -22.703 1 95.44 759 VAL A C 1
ATOM 6122 O O . VAL A 1 759 ? -12.039 11.852 -23.859 1 95.44 759 VAL A O 1
ATOM 6125 N N . ALA A 1 760 ? -12.164 13.25 -22.203 1 97 760 ALA A N 1
ATOM 6126 C CA . ALA A 1 760 ? -11.234 14.266 -22.688 1 97 760 ALA A CA 1
ATOM 6127 C C . ALA A 1 760 ? -10.188 14.602 -21.625 1 97 760 ALA A C 1
ATOM 6129 O O . ALA A 1 760 ? -10.391 14.336 -20.438 1 97 760 ALA A O 1
ATOM 6130 N N . ALA A 1 761 ? -9.039 15.062 -22.062 1 96.75 761 ALA A N 1
ATOM 6131 C CA . ALA A 1 761 ? -7.984 15.281 -21.078 1 96.75 761 ALA A CA 1
ATOM 6132 C C . ALA A 1 761 ? -7.133 16.5 -21.438 1 96.75 761 ALA A C 1
ATOM 6134 O O . ALA A 1 761 ? -7.035 16.859 -22.609 1 96.75 761 ALA A O 1
ATOM 6135 N N . VAL A 1 762 ? -6.648 17.188 -20.484 1 96.62 762 VAL A N 1
ATOM 6136 C CA . VAL A 1 762 ? -5.645 18.25 -20.594 1 96.62 762 VAL A CA 1
ATOM 6137 C C . VAL A 1 762 ? -4.473 17.938 -19.656 1 96.62 762 VAL A C 1
ATOM 6139 O O . VAL A 1 762 ? -4.672 17.531 -18.516 1 96.62 762 VAL A O 1
ATOM 6142 N N . PHE A 1 763 ? -3.207 17.969 -20.141 1 92.94 763 PHE A N 1
ATOM 6143 C CA . PHE A 1 763 ? -2.057 17.641 -19.312 1 92.94 763 PHE A CA 1
ATOM 6144 C C . PHE A 1 763 ? -0.823 18.406 -19.766 1 92.94 763 PHE A C 1
ATOM 6146 O O . PHE A 1 763 ? -0.787 18.938 -20.875 1 92.94 763 PHE A O 1
ATOM 6153 N N . GLY A 1 764 ? 0.132 18.562 -18.922 1 79.81 764 GLY A N 1
ATOM 6154 C CA . GLY A 1 764 ? 1.431 19.141 -19.234 1 79.81 764 GLY A CA 1
ATOM 6155 C C . GLY A 1 764 ? 1.374 20.625 -19.531 1 79.81 764 GLY A C 1
ATOM 6156 O O . GLY A 1 764 ? 0.851 21.406 -18.734 1 79.81 764 GLY A O 1
ATOM 6157 N N . ASP A 1 765 ? 1.931 21.016 -20.812 1 80.06 765 ASP A N 1
ATOM 6158 C CA . ASP A 1 765 ? 2.068 22.406 -21.234 1 80.06 765 ASP A CA 1
ATOM 6159 C C . ASP A 1 765 ? 1.027 22.766 -22.281 1 80.06 765 ASP A C 1
ATOM 6161 O O . ASP A 1 765 ? 1.221 22.5 -23.469 1 80.06 765 ASP A O 1
ATOM 6165 N N . PRO A 1 766 ? -0.161 23.203 -21.875 1 85.88 766 PRO A N 1
ATOM 6166 C CA . PRO A 1 766 ? -1.115 22.078 -21.828 1 85.88 766 PRO A CA 1
ATOM 6167 C C . PRO A 1 766 ? -1.346 21.438 -23.203 1 85.88 766 PRO A C 1
ATOM 6169 O O . PRO A 1 766 ? -1.354 22.141 -24.219 1 85.88 766 PRO A O 1
ATOM 6172 N N . HIS A 1 767 ? -1.359 20.266 -23.219 1 93.44 767 HIS A N 1
ATOM 6173 C CA . HIS A 1 767 ? -1.817 19.469 -24.359 1 93.44 767 HIS A CA 1
ATOM 6174 C C . HIS A 1 767 ? -3.266 19.031 -24.172 1 93.44 767 HIS A C 1
ATOM 6176 O O . HIS A 1 767 ? -3.65 18.578 -23.094 1 93.44 767 HIS A O 1
ATOM 6182 N N . VAL A 1 768 ? -4.027 19.281 -25.203 1 94.88 768 VAL A N 1
ATOM 6183 C CA . VAL A 1 768 ? -5.461 19.031 -25.094 1 94.88 768 VAL A CA 1
ATOM 6184 C C . VAL A 1 768 ? -5.863 17.906 -26.031 1 94.88 768 VAL A C 1
ATOM 6186 O O . VAL A 1 768 ? -5.41 17.844 -27.172 1 94.88 768 VAL A O 1
ATOM 6189 N N . VAL A 1 769 ? -6.578 16.969 -25.5 1 94.75 769 VAL A N 1
ATOM 6190 C CA . VAL A 1 769 ? -7.242 15.938 -26.297 1 94.75 769 VAL A CA 1
ATOM 6191 C C . VAL A 1 769 ? -8.758 16.062 -26.141 1 94.75 769 VAL A C 1
ATOM 6193 O O . VAL A 1 769 ? -9.289 15.953 -25.031 1 94.75 769 VAL A O 1
ATOM 6196 N N . THR A 1 770 ? -9.445 16.328 -27.188 1 95.38 770 THR A N 1
ATOM 6197 C CA . THR A 1 770 ? -10.883 16.578 -27.141 1 95.38 770 THR A CA 1
ATOM 6198 C C . THR A 1 770 ? -11.648 15.258 -27.047 1 95.38 770 THR A C 1
ATOM 6200 O O . THR A 1 770 ? -11.047 14.18 -27.078 1 95.38 770 THR A O 1
ATOM 6203 N N . PHE A 1 771 ? -12.969 15.328 -26.938 1 94.62 771 PHE A N 1
ATOM 6204 C CA . PHE A 1 771 ? -13.828 14.156 -26.844 1 94.62 771 PHE A CA 1
ATOM 6205 C C . PHE A 1 771 ? -13.82 13.383 -28.156 1 94.62 771 PHE A C 1
ATOM 6207 O O . PHE A 1 771 ? -14.039 12.164 -28.172 1 94.62 771 PHE A O 1
ATOM 6214 N N . ASP A 1 772 ? -13.508 14.078 -29.297 1 92.62 772 ASP A N 1
ATOM 6215 C CA . ASP A 1 772 ? -13.469 13.461 -30.609 1 92.62 772 ASP A CA 1
ATOM 6216 C C . ASP A 1 772 ? -12.055 13.008 -30.969 1 92.62 772 ASP A C 1
ATOM 6218 O O . ASP A 1 772 ? -11.758 12.719 -32.125 1 92.62 772 ASP A O 1
ATOM 6222 N N . ASP A 1 773 ? -11.148 13.062 -30.078 1 89.06 773 ASP A N 1
ATOM 6223 C CA . ASP A 1 773 ? -9.789 12.547 -30.172 1 89.06 773 ASP A CA 1
ATOM 6224 C C . ASP A 1 773 ? -8.906 13.484 -31 1 89.06 773 ASP A C 1
ATOM 6226 O O . ASP A 1 773 ? -7.961 13.039 -31.656 1 89.06 773 ASP A O 1
ATOM 6230 N N . LEU A 1 774 ? -9.312 14.727 -31.016 1 91.06 774 LEU A N 1
ATOM 6231 C CA . LEU A 1 774 ? -8.43 15.734 -31.578 1 91.06 774 LEU A CA 1
ATOM 6232 C C . LEU A 1 774 ? -7.355 16.156 -30.578 1 91.06 774 LEU A C 1
ATOM 6234 O O . LEU A 1 774 ? -7.664 16.484 -29.438 1 91.06 774 LEU A O 1
ATOM 6238 N N . GLU A 1 775 ? -6.098 16.047 -31.016 1 90.62 775 GLU A N 1
ATOM 6239 C CA . GLU A 1 775 ? -4.996 16.438 -30.141 1 90.62 775 GLU A CA 1
ATOM 6240 C C . GLU A 1 775 ? -4.344 17.719 -30.625 1 90.62 775 GLU A C 1
ATOM 6242 O O . GLU A 1 775 ? -4.035 17.875 -31.812 1 90.62 775 GLU A O 1
ATOM 6247 N N . TYR A 1 776 ? -4.25 18.703 -29.797 1 91 776 TYR A N 1
ATOM 6248 C CA . TYR A 1 776 ? -3.555 19.938 -30.125 1 91 776 TYR A CA 1
ATOM 6249 C C . TYR A 1 776 ? -2.92 20.562 -28.891 1 91 776 TYR A C 1
ATOM 6251 O O . TYR A 1 776 ? -3.199 20.141 -27.766 1 91 776 TYR A O 1
ATOM 6259 N N . THR A 1 777 ? -1.991 21.438 -29.094 1 92.19 777 THR A N 1
ATOM 6260 C CA . THR A 1 777 ? -1.298 22.109 -28 1 92.19 777 THR A CA 1
ATOM 6261 C C . THR A 1 777 ? -1.715 23.578 -27.922 1 92.19 777 THR A C 1
ATOM 6263 O O . THR A 1 777 ? -1.806 24.25 -28.953 1 92.19 777 THR A O 1
ATOM 6266 N N . PHE A 1 778 ? -2.123 24.016 -26.766 1 92.56 778 PHE A N 1
ATOM 6267 C CA . PHE A 1 778 ? -2.545 25.391 -26.531 1 92.56 778 PHE A CA 1
ATOM 6268 C C . PHE A 1 778 ? -1.86 25.953 -25.297 1 92.56 778 PHE A C 1
ATOM 6270 O O . PHE A 1 778 ? -2.16 25.547 -24.172 1 92.56 778 PHE A O 1
ATOM 6277 N N . ASN A 1 779 ? -1.001 26.938 -25.453 1 92.06 779 ASN A N 1
ATOM 6278 C CA . ASN A 1 779 ? -0.252 27.547 -24.359 1 92.06 779 ASN A CA 1
ATOM 6279 C C . ASN A 1 779 ? -0.726 28.953 -24.062 1 92.06 779 ASN A C 1
ATOM 6281 O O . ASN A 1 779 ? 0.084 29.891 -23.984 1 92.06 779 ASN A O 1
ATOM 6285 N N . GLY A 1 780 ? -2.021 29.016 -23.781 1 91.38 780 GLY A N 1
ATOM 6286 C CA . GLY A 1 780 ? -2.551 30.312 -23.344 1 91.38 780 GLY A CA 1
ATOM 6287 C C . GLY A 1 780 ? -2.307 30.594 -21.875 1 91.38 780 GLY A C 1
ATOM 6288 O O . GLY A 1 780 ? -2.293 29.688 -21.062 1 91.38 780 GLY A O 1
ATOM 6289 N N . LYS A 1 781 ? -2.084 31.891 -21.578 1 92.81 781 LYS A N 1
ATOM 6290 C CA . LYS A 1 781 ? -1.888 32.312 -20.203 1 92.81 781 LYS A CA 1
ATOM 6291 C C . LYS A 1 781 ? -3.148 32.969 -19.641 1 92.81 781 LYS A C 1
ATOM 6293 O O . LYS A 1 781 ? -3.584 34.031 -20.141 1 92.81 781 LYS A O 1
ATOM 6298 N N . GLY A 1 782 ? -3.783 32.281 -18.641 1 93.44 782 GLY A N 1
ATOM 6299 C CA . GLY A 1 782 ? -5.016 32.781 -18.062 1 93.44 782 GLY A CA 1
ATOM 6300 C C . GLY A 1 782 ? -5.988 31.688 -17.672 1 93.44 782 GLY A C 1
ATOM 6301 O O . GLY A 1 782 ? -5.598 30.531 -17.531 1 93.44 782 GLY A O 1
ATOM 6302 N N . GLU A 1 783 ? -7.234 32.188 -17.406 1 95 783 GLU A N 1
ATOM 6303 C CA . GLU A 1 783 ? -8.328 31.266 -17.094 1 95 783 GLU A CA 1
ATOM 6304 C C . GLU A 1 783 ? -9.203 31.016 -18.328 1 95 783 GLU A C 1
ATOM 6306 O O . GLU A 1 783 ? -9.648 31.969 -18.984 1 95 783 GLU A O 1
ATOM 6311 N N . PHE A 1 784 ? -9.414 29.75 -18.672 1 95.94 784 PHE A N 1
ATOM 6312 C CA . PHE A 1 784 ? -10.094 29.391 -19.906 1 95.94 784 PHE A CA 1
ATOM 6313 C C . PHE A 1 784 ? -11.227 28.406 -19.656 1 95.94 784 PHE A C 1
ATOM 6315 O O . PHE A 1 784 ? -11.227 27.719 -18.641 1 95.94 784 PHE A O 1
ATOM 6322 N N . VAL A 1 785 ? -12.094 28.359 -20.562 1 96.25 785 VAL A N 1
ATOM 6323 C CA . VAL A 1 785 ? -13.203 27.406 -20.5 1 96.25 785 VAL A CA 1
ATOM 6324 C C . VAL A 1 785 ? -12.781 26.078 -21.125 1 96.25 785 VAL A C 1
ATOM 6326 O O . VAL A 1 785 ? -12.312 26.047 -22.266 1 96.25 785 VAL A O 1
ATOM 6329 N N . LEU A 1 786 ? -12.859 25 -20.406 1 97.06 786 LEU A N 1
ATOM 6330 C CA . LEU A 1 786 ? -12.602 23.672 -20.953 1 97.06 786 LEU A CA 1
ATOM 6331 C C . LEU A 1 786 ? -13.859 23.094 -21.578 1 97.06 786 LEU A C 1
ATOM 6333 O O . LEU A 1 786 ? -13.828 22.578 -22.703 1 97.06 786 LEU A O 1
ATOM 6337 N N . VAL A 1 787 ? -14.938 23.094 -20.766 1 96.69 787 VAL A N 1
ATOM 6338 C CA . VAL A 1 787 ? -16.234 22.609 -21.234 1 96.69 787 VAL A CA 1
ATOM 6339 C C . VAL A 1 787 ? -17.328 23.594 -20.844 1 96.69 787 VAL A C 1
ATOM 6341 O O . VAL A 1 787 ? -17.375 24.062 -19.688 1 96.69 787 VAL A O 1
ATOM 6344 N N . HIS A 1 788 ? -18.094 23.969 -21.719 1 94.81 788 HIS A N 1
ATOM 6345 C CA . HIS A 1 788 ? -19.281 24.781 -21.516 1 94.81 788 HIS A CA 1
ATOM 6346 C C . HIS A 1 788 ? -20.5 24.156 -22.203 1 94.81 788 HIS A C 1
ATOM 6348 O O . HIS A 1 788 ? -20.484 23.969 -23.422 1 94.81 788 HIS A O 1
ATOM 6354 N N . ALA A 1 789 ? -21.375 23.75 -21.422 1 93 789 ALA A N 1
ATOM 6355 C CA . ALA A 1 789 ? -22.625 23.219 -21.938 1 93 789 ALA A CA 1
ATOM 6356 C C . ALA A 1 789 ? -23.812 24 -21.375 1 93 789 ALA A C 1
ATOM 6358 O O . ALA A 1 789 ? -23.969 24.109 -20.156 1 93 789 ALA A O 1
ATOM 6359 N N . ASP A 1 790 ? -24.578 24.547 -22.234 1 87.94 790 ASP A N 1
ATOM 6360 C CA . ASP A 1 790 ? -25.719 25.344 -21.812 1 87.94 790 ASP A CA 1
ATOM 6361 C C . ASP A 1 790 ? -27 24.891 -22.516 1 87.94 790 ASP A C 1
ATOM 6363 O O . ASP A 1 790 ? -27.516 25.594 -23.391 1 87.94 790 ASP A O 1
ATOM 6367 N N . SER A 1 791 ? -27.359 23.75 -22.203 1 84.56 791 SER A N 1
ATOM 6368 C CA . SER A 1 791 ? -28.625 23.281 -22.719 1 84.56 791 SER A CA 1
ATOM 6369 C C . SER A 1 791 ? -29.75 23.5 -21.703 1 84.56 791 SER A C 1
ATOM 6371 O O . SER A 1 791 ? -29.484 23.797 -20.531 1 84.56 791 SER A O 1
ATOM 6373 N N . GLU A 1 792 ? -30.922 23.453 -22.141 1 80.38 792 GLU A N 1
ATOM 6374 C CA . GLU A 1 792 ? -32.062 23.672 -21.25 1 80.38 792 GLU A CA 1
ATOM 6375 C C . GLU A 1 792 ? -32.125 22.625 -20.156 1 80.38 792 GLU A C 1
ATOM 6377 O O . GLU A 1 792 ? -32.562 22.906 -19.031 1 80.38 792 GLU A O 1
ATOM 6382 N N . ARG A 1 793 ? -31.625 21.531 -20.406 1 79.44 793 ARG A N 1
ATOM 6383 C CA . ARG A 1 793 ? -31.719 20.438 -19.438 1 79.44 793 ARG A CA 1
ATOM 6384 C C . ARG A 1 793 ? -30.484 20.375 -18.562 1 79.44 793 ARG A C 1
ATOM 6386 O O . ARG A 1 793 ? -30.578 20.062 -17.375 1 79.44 793 ARG A O 1
ATOM 6393 N N . GLN A 1 794 ? -29.391 20.594 -19.109 1 87.06 794 GLN A N 1
ATOM 6394 C CA . GLN A 1 794 ? -28.141 20.391 -18.375 1 87.06 794 GLN A CA 1
ATOM 6395 C C . GLN A 1 794 ? -27.156 21.516 -18.641 1 87.06 794 GLN A C 1
ATOM 6397 O O . GLN A 1 794 ? -26.938 21.922 -19.781 1 87.06 794 GLN A O 1
ATOM 6402 N N . LYS A 1 795 ? -26.766 22.125 -17.531 1 91.62 795 LYS A N 1
ATOM 6403 C CA . LYS A 1 795 ? -25.703 23.141 -17.594 1 91.62 795 LYS A CA 1
ATOM 6404 C C . LYS A 1 795 ? -24.438 22.641 -16.922 1 91.62 795 LYS A C 1
ATOM 6406 O O . LYS A 1 795 ? -24.484 22.047 -15.844 1 91.62 795 LYS A O 1
ATOM 6411 N N . LEU A 1 796 ? -23.359 22.719 -17.625 1 95.12 796 LEU A N 1
ATOM 6412 C CA . LEU A 1 796 ? -22.078 22.281 -17.094 1 95.12 796 LEU A CA 1
ATOM 6413 C C . LEU A 1 796 ? -20.969 23.266 -17.469 1 95.12 796 LEU A C 1
ATOM 6415 O O . LEU A 1 796 ? -20.844 23.656 -18.625 1 95.12 796 LEU A O 1
ATOM 6419 N N . ASP A 1 797 ? -20.266 23.719 -16.469 1 95.88 797 ASP A N 1
ATOM 6420 C CA . ASP A 1 797 ? -19.125 24.578 -16.703 1 95.88 797 ASP A CA 1
ATOM 6421 C C . ASP A 1 797 ? -17.859 24.031 -16.047 1 95.88 797 ASP A C 1
ATOM 6423 O O . ASP A 1 797 ? -17.844 23.781 -14.836 1 95.88 797 ASP A O 1
ATOM 6427 N N . ILE A 1 798 ? -16.859 23.781 -16.781 1 97.75 798 ILE A N 1
ATOM 6428 C CA . ILE A 1 798 ? -15.539 23.375 -16.312 1 97.75 798 ILE A CA 1
ATOM 6429 C C . ILE A 1 798 ? -14.492 24.344 -16.859 1 97.75 798 ILE A C 1
ATOM 6431 O O . ILE A 1 798 ? -14.422 24.594 -18.062 1 97.75 798 ILE A O 1
ATOM 6435 N N . GLN A 1 799 ? -13.727 24.938 -15.977 1 97.06 799 GLN A N 1
ATOM 6436 C CA . GLN A 1 799 ? -12.727 25.938 -16.344 1 97.06 799 GLN A CA 1
ATOM 6437 C C . GLN A 1 799 ? -11.344 25.531 -15.844 1 97.06 799 GLN A C 1
ATOM 6439 O O . GLN A 1 799 ? -11.219 24.75 -14.906 1 97.06 799 GLN A O 1
ATOM 6444 N N . ALA A 1 800 ? -10.305 26 -16.531 1 96.69 800 ALA A N 1
ATOM 6445 C CA . ALA A 1 800 ? -8.93 25.703 -16.156 1 96.69 800 ALA A CA 1
ATOM 6446 C C . ALA A 1 800 ? -8.086 26.969 -16.125 1 96.69 800 ALA A C 1
ATOM 6448 O O . ALA A 1 800 ? -8.328 27.906 -16.891 1 96.69 800 ALA A O 1
ATOM 6449 N N . ARG A 1 801 ? -7.137 27.031 -15.266 1 95.25 801 ARG A N 1
ATOM 6450 C CA . ARG A 1 801 ? -6.176 28.109 -15.172 1 95.25 801 ARG A CA 1
ATOM 6451 C C . ARG A 1 801 ? -4.801 27.672 -15.672 1 95.25 801 ARG A C 1
ATOM 6453 O O . ARG A 1 801 ? -4.281 26.641 -15.242 1 95.25 801 ARG A O 1
ATOM 6460 N N . PHE A 1 802 ? -4.25 28.469 -16.625 1 95.31 802 PHE A N 1
ATOM 6461 C CA . PHE A 1 802 ? -2.922 28.219 -17.172 1 95.31 802 PHE A CA 1
ATOM 6462 C C . PHE A 1 802 ? -1.95 29.312 -16.766 1 95.31 802 PHE A C 1
ATOM 6464 O O . PHE A 1 802 ? -2.209 30.5 -17 1 95.31 802 PHE A O 1
ATOM 6471 N N . GLU A 1 803 ? -0.902 28.922 -16.141 1 92.12 803 GLU A N 1
ATOM 6472 C CA . GLU A 1 803 ? 0.145 29.859 -15.742 1 92.12 803 GLU A CA 1
ATOM 6473 C C . GLU A 1 803 ? 1.461 29.547 -16.453 1 92.12 803 GLU A C 1
ATOM 6475 O O . GLU A 1 803 ? 1.694 28.406 -16.859 1 92.12 803 GLU A O 1
ATOM 6480 N N . GLN A 1 804 ? 2.24 30.547 -16.594 1 91.38 804 GLN A N 1
ATOM 6481 C CA . GLN A 1 804 ? 3.504 30.391 -17.312 1 91.38 804 GLN A CA 1
ATOM 6482 C C . GLN A 1 804 ? 4.441 29.453 -16.562 1 91.38 804 GLN A C 1
ATOM 6484 O O . GLN A 1 804 ? 4.516 29.5 -15.328 1 91.38 804 GLN A O 1
ATOM 6489 N N . MET A 1 805 ? 5.223 28.672 -17.266 1 91.38 805 MET A N 1
ATOM 6490 C CA . MET A 1 805 ? 6.176 27.734 -16.672 1 91.38 805 MET A CA 1
ATOM 6491 C C . MET A 1 805 ? 7.371 28.469 -16.078 1 91.38 805 MET A C 1
ATOM 6493 O O . MET A 1 805 ? 7.707 29.578 -16.516 1 91.38 805 MET A O 1
ATOM 6497 N N . PRO A 1 806 ? 8.008 27.844 -15.117 1 86.31 806 PRO A N 1
ATOM 6498 C CA . PRO A 1 806 ? 9.211 28.469 -14.539 1 86.31 806 PRO A CA 1
ATOM 6499 C C . PRO A 1 806 ? 10.367 28.547 -15.539 1 86.31 806 PRO A C 1
ATOM 6501 O O . PRO A 1 806 ? 10.375 27.812 -16.531 1 86.31 806 PRO A O 1
ATOM 6504 N N . GLU A 1 807 ? 11.297 29.359 -15.219 1 86.5 807 GLU A N 1
ATOM 6505 C CA . GLU A 1 807 ? 12.445 29.578 -16.109 1 86.5 807 GLU A CA 1
ATOM 6506 C C . GLU A 1 807 ? 13.336 28.344 -16.156 1 86.5 807 GLU A C 1
ATOM 6508 O O . GLU A 1 807 ? 13.453 27.609 -15.18 1 86.5 807 GLU A O 1
ATOM 6513 N N . ASN A 1 808 ? 13.836 28.125 -17.328 1 85.38 808 ASN A N 1
ATOM 6514 C CA . ASN A 1 808 ? 14.805 27.031 -17.469 1 85.38 808 ASN A CA 1
ATOM 6515 C C . ASN A 1 808 ? 16.234 27.562 -17.484 1 85.38 808 ASN A C 1
ATOM 6517 O O . ASN A 1 808 ? 16.469 28.734 -17.188 1 85.38 808 ASN A O 1
ATOM 6521 N N . PHE A 1 809 ? 17.234 26.734 -17.781 1 78.25 809 PHE A N 1
ATOM 6522 C CA . PHE A 1 809 ? 18.656 27.062 -17.734 1 78.25 809 PHE A CA 1
ATOM 6523 C C . PHE A 1 809 ? 18.984 28.188 -18.703 1 78.25 809 PHE A C 1
ATOM 6525 O O . PHE A 1 809 ? 19.875 29 -18.453 1 78.25 809 PHE A O 1
ATOM 6532 N N . TYR A 1 810 ? 18.172 28.375 -19.734 1 80.69 810 TYR A N 1
ATOM 6533 C CA . TYR A 1 810 ? 18.484 29.328 -20.797 1 80.69 810 TYR A CA 1
ATOM 6534 C C . TYR A 1 810 ? 17.594 30.562 -20.688 1 80.69 810 TYR A C 1
ATOM 6536 O O . TYR A 1 810 ? 17.688 31.484 -21.5 1 80.69 810 TYR A O 1
ATOM 6544 N N . GLY A 1 811 ? 16.703 30.516 -19.703 1 82.44 811 GLY A N 1
ATOM 6545 C CA . GLY A 1 811 ? 15.898 31.703 -19.484 1 82.44 811 GLY A CA 1
ATOM 6546 C C . GLY A 1 811 ? 14.406 31.422 -19.453 1 82.44 811 GLY A C 1
ATOM 6547 O O . GLY A 1 811 ? 13.977 30.375 -18.969 1 82.44 811 GLY A O 1
ATOM 6548 N N . GLU A 1 812 ? 13.68 32.438 -20.031 1 87.19 812 GLU A N 1
ATOM 6549 C CA . GLU A 1 812 ? 12.227 32.406 -19.938 1 87.19 812 GLU A CA 1
ATOM 6550 C C . GLU A 1 812 ? 11.648 31.312 -20.859 1 87.19 812 GLU A C 1
ATOM 6552 O O . GLU A 1 812 ? 12.117 31.125 -21.984 1 87.19 812 GLU A O 1
ATOM 6557 N N . VAL A 1 813 ? 10.719 30.609 -20.359 1 90.44 813 VAL A N 1
ATOM 6558 C CA . VAL A 1 813 ? 10.039 29.562 -21.125 1 90.44 813 VAL A CA 1
ATOM 6559 C C . VAL A 1 813 ? 8.688 30.078 -21.609 1 90.44 813 VAL A C 1
ATOM 6561 O O . VAL A 1 813 ? 7.836 30.453 -20.797 1 90.44 813 VAL A O 1
ATOM 6564 N N . LYS A 1 814 ? 8.469 30.156 -22.844 1 90.62 814 LYS A N 1
ATOM 6565 C CA . LYS A 1 814 ? 7.234 30.656 -23.438 1 90.62 814 LYS A CA 1
ATOM 6566 C C . LYS A 1 814 ? 6.207 29.547 -23.594 1 90.62 814 LYS A C 1
ATOM 6568 O O . LYS A 1 814 ? 5.719 29.281 -24.703 1 90.62 814 LYS A O 1
ATOM 6573 N N . ALA A 1 815 ? 5.957 28.875 -22.547 1 93.19 815 ALA A N 1
ATOM 6574 C CA . ALA A 1 815 ? 4.93 27.844 -22.422 1 93.19 815 ALA A CA 1
ATOM 6575 C C . ALA A 1 815 ? 4.188 27.953 -21.094 1 93.19 815 ALA A C 1
ATOM 6577 O O . ALA A 1 815 ? 4.637 28.641 -20.188 1 93.19 815 ALA A O 1
ATOM 6578 N N . THR A 1 816 ? 3.027 27.438 -21 1 93.81 816 THR A N 1
ATOM 6579 C CA . THR A 1 816 ? 2.203 27.5 -19.797 1 93.81 816 THR A CA 1
ATOM 6580 C C . THR A 1 816 ? 1.906 26.109 -19.266 1 93.81 816 THR A C 1
ATOM 6582 O O . THR A 1 816 ? 2.195 25.109 -19.938 1 93.81 816 THR A O 1
ATOM 6585 N N . GLN A 1 817 ? 1.457 26.031 -18.047 1 93.5 817 GLN A N 1
ATOM 6586 C CA . GLN A 1 817 ? 1.086 24.766 -17.422 1 93.5 817 GLN A CA 1
ATOM 6587 C C . GLN A 1 817 ? -0.248 24.875 -16.688 1 93.5 817 GLN A C 1
ATOM 6589 O O . GLN A 1 817 ? -0.629 25.969 -16.25 1 93.5 817 GLN A O 1
ATOM 6594 N N . LEU A 1 818 ? -0.96 23.766 -16.578 1 95.5 818 LEU A N 1
ATOM 6595 C CA . LEU A 1 818 ? -2.215 23.688 -15.836 1 95.5 818 LEU A CA 1
ATOM 6596 C C . LEU A 1 818 ? -1.97 23.781 -14.328 1 95.5 818 LEU A C 1
ATOM 6598 O O . LEU A 1 818 ? -1.155 23.047 -13.781 1 95.5 818 LEU A O 1
ATOM 6602 N N . THR A 1 819 ? -2.688 24.719 -13.602 1 94.25 819 THR A N 1
ATOM 6603 C CA . THR A 1 819 ? -2.404 24.906 -12.18 1 94.25 819 THR A CA 1
ATOM 6604 C C . THR A 1 819 ? -3.68 24.766 -11.352 1 94.25 819 THR A C 1
ATOM 6606 O O . THR A 1 819 ? -3.621 24.484 -10.156 1 94.25 819 THR A O 1
ATOM 6609 N N . SER A 1 820 ? -4.797 24.984 -11.906 1 95.62 820 SER A N 1
ATOM 6610 C CA . SER A 1 820 ? -6.055 24.891 -11.172 1 95.62 820 SER A CA 1
ATOM 6611 C C . SER A 1 820 ? -7.211 24.531 -12.102 1 95.62 820 SER A C 1
ATOM 6613 O O . SER A 1 820 ? -7.152 24.797 -13.305 1 95.62 820 SER A O 1
ATOM 6615 N N . VAL A 1 821 ? -8.227 23.891 -11.539 1 97.62 821 VAL A N 1
ATOM 6616 C CA . VAL A 1 821 ? -9.438 23.531 -12.273 1 97.62 821 VAL A CA 1
ATOM 6617 C C . VAL A 1 821 ? -10.664 23.781 -11.398 1 97.62 821 VAL A C 1
ATOM 6619 O O . VAL A 1 821 ? -10.633 23.531 -10.188 1 97.62 821 VAL A O 1
ATOM 6622 N N . VAL A 1 822 ? -11.664 24.328 -11.945 1 97.81 822 VAL A N 1
ATOM 6623 C CA . VAL A 1 822 ? -12.914 24.562 -11.234 1 97.81 822 VAL A CA 1
ATOM 6624 C C . VAL A 1 822 ? -14.086 24.031 -12.047 1 97.81 822 VAL A C 1
ATOM 6626 O O . VAL A 1 822 ? -14.062 24.078 -13.281 1 97.81 822 VAL A O 1
ATOM 6629 N N . ALA A 1 823 ? -15.07 23.484 -11.406 1 98.06 823 ALA A N 1
ATOM 6630 C CA . ALA A 1 823 ? -16.219 22.891 -12.094 1 98.06 823 ALA A CA 1
ATOM 6631 C C . ALA A 1 823 ? -17.516 23.156 -11.328 1 98.06 823 ALA A C 1
ATOM 6633 O O . ALA A 1 823 ? -17.516 23.25 -10.102 1 98.06 823 ALA A O 1
ATOM 6634 N N . ARG A 1 824 ? -18.562 23.266 -12.039 1 96.62 824 ARG A N 1
ATOM 6635 C CA . ARG A 1 824 ? -19.906 23.469 -11.5 1 96.62 824 ARG A CA 1
ATOM 6636 C C . ARG A 1 824 ? -20.953 22.938 -12.461 1 96.62 824 ARG A C 1
ATOM 6638 O O . ARG A 1 824 ? -20.828 23.078 -13.68 1 96.62 824 ARG A O 1
ATOM 6645 N N . ASP A 1 825 ? -21.922 22.297 -11.898 1 93.69 825 ASP A N 1
ATOM 6646 C CA . ASP A 1 825 ? -23.062 21.781 -12.656 1 93.69 825 ASP A CA 1
ATOM 6647 C C . ASP A 1 825 ? -24.375 22.391 -12.18 1 93.69 825 ASP A C 1
ATOM 6649 O O . ASP A 1 825 ? -24.75 22.266 -11.016 1 93.69 825 ASP A O 1
ATOM 6653 N N . ASN A 1 826 ? -25.047 22.953 -13.102 1 88.62 826 ASN A N 1
ATOM 6654 C CA . ASN A 1 826 ? -26.344 23.562 -12.781 1 88.62 826 ASN A CA 1
ATOM 6655 C C . ASN A 1 826 ? -26.266 24.391 -11.5 1 88.62 826 ASN A C 1
ATOM 6657 O O . ASN A 1 826 ? -25.5 25.344 -11.414 1 88.62 826 ASN A O 1
ATOM 6661 N N . SER A 1 827 ? -27 23.906 -10.5 1 86.56 827 SER A N 1
ATOM 6662 C CA . SER A 1 827 ? -27.031 24.641 -9.234 1 86.56 827 SER A CA 1
ATOM 6663 C C . SER A 1 827 ? -26.188 23.938 -8.172 1 86.56 827 SER A C 1
ATOM 6665 O O . SER A 1 827 ? -26.453 24.062 -6.98 1 86.56 827 SER A O 1
ATOM 6667 N N . SER A 1 828 ? -25.203 23.328 -8.617 1 93.44 828 SER A N 1
ATOM 6668 C CA . SER A 1 828 ? -24.344 22.609 -7.676 1 93.44 828 SER A CA 1
ATOM 6669 C C . SER A 1 828 ? -23.344 23.562 -7.004 1 93.44 828 SER A C 1
ATOM 6671 O O . SER A 1 828 ? -23.219 24.719 -7.41 1 93.44 828 SER A O 1
ATOM 6673 N N . ALA A 1 829 ? -22.734 23.062 -5.961 1 95.56 829 ALA A N 1
ATOM 6674 C CA . ALA A 1 829 ? -21.609 23.797 -5.367 1 95.56 829 ALA A CA 1
ATOM 6675 C C . ALA A 1 829 ? -20.438 23.875 -6.332 1 95.56 829 ALA A C 1
ATOM 6677 O O . ALA A 1 829 ? -20.266 23 -7.191 1 95.56 829 ALA A O 1
ATOM 6678 N N . THR A 1 830 ? -19.703 24.938 -6.219 1 96.81 830 THR A N 1
ATOM 6679 C CA . THR A 1 830 ? -18.516 25.109 -7.043 1 96.81 830 THR A CA 1
ATOM 6680 C C . THR A 1 830 ? -17.297 24.453 -6.391 1 96.81 830 THR A C 1
ATOM 6682 O O . THR A 1 830 ? -16.969 24.734 -5.238 1 96.81 830 THR A O 1
ATOM 6685 N N . ILE A 1 831 ? -16.703 23.531 -7.086 1 98.12 831 ILE A N 1
ATOM 6686 C CA . ILE A 1 831 ? -15.539 22.828 -6.555 1 98.12 831 ILE A CA 1
ATOM 6687 C C . ILE A 1 831 ? -14.297 23.25 -7.336 1 98.12 831 ILE A C 1
ATOM 6689 O O . ILE A 1 831 ? -14.266 23.156 -8.57 1 98.12 831 ILE A O 1
ATOM 6693 N N . GLU A 1 832 ? -13.312 23.719 -6.695 1 98.06 832 GLU A N 1
ATOM 6694 C CA . GLU A 1 832 ? -12.031 24.078 -7.305 1 98.06 832 GLU A CA 1
ATOM 6695 C C . GLU A 1 832 ? -10.898 23.219 -6.75 1 98.06 832 GLU A C 1
ATOM 6697 O O . GLU A 1 832 ? -10.844 22.953 -5.547 1 98.06 832 GLU A O 1
ATOM 6702 N N . VAL A 1 833 ? -10.109 22.688 -7.582 1 97.81 833 VAL A N 1
ATOM 6703 C CA . VAL A 1 833 ? -8.906 21.969 -7.203 1 97.81 833 VAL A CA 1
ATOM 6704 C C . VAL A 1 833 ? -7.672 22.703 -7.699 1 97.81 833 VAL A C 1
ATOM 6706 O O . VAL A 1 833 ? -7.531 22.953 -8.898 1 97.81 833 VAL A O 1
ATOM 6709 N N . ARG A 1 834 ? -6.848 23.062 -6.805 1 95.38 834 ARG A N 1
ATOM 6710 C CA . ARG A 1 834 ? -5.68 23.875 -7.109 1 95.38 834 ARG A CA 1
ATOM 6711 C C . ARG A 1 834 ? -4.391 23.172 -6.684 1 95.38 834 ARG A C 1
ATOM 6713 O O . ARG A 1 834 ? -4.336 22.562 -5.617 1 95.38 834 ARG A O 1
ATOM 6720 N N . MET A 1 835 ? -3.391 23.312 -7.512 1 93.75 835 MET A N 1
ATOM 6721 C CA . MET A 1 835 ? -2.086 22.75 -7.172 1 93.75 835 MET A CA 1
ATOM 6722 C C . MET A 1 835 ? -1.396 23.578 -6.102 1 93.75 835 MET A C 1
ATOM 6724 O O . MET A 1 835 ? -1.374 24.812 -6.184 1 93.75 835 MET A O 1
ATOM 6728 N N . ARG A 1 836 ? -0.91 22.891 -5.098 1 92.19 836 ARG A N 1
ATOM 6729 C CA . ARG A 1 836 ? -0.125 23.594 -4.082 1 92.19 836 ARG A CA 1
ATOM 6730 C C . ARG A 1 836 ? 1.284 23.875 -4.586 1 92.19 836 ARG A C 1
ATOM 6732 O O . ARG A 1 836 ? 1.794 23.188 -5.465 1 92.19 836 ARG A O 1
ATOM 6739 N N . PRO A 1 837 ? 1.83 24.953 -4.016 1 87.31 837 PRO A N 1
ATOM 6740 C CA . PRO A 1 837 ? 3.236 25.172 -4.363 1 87.31 837 PRO A CA 1
ATOM 6741 C C . PRO A 1 837 ? 4.133 24.016 -3.936 1 87.31 837 PRO A C 1
ATOM 6743 O O . PRO A 1 837 ? 3.816 23.297 -2.98 1 87.31 837 PRO A O 1
ATOM 6746 N N . SER A 1 838 ? 5.219 23.812 -4.641 1 83.62 838 SER A N 1
ATOM 6747 C CA . SER A 1 838 ? 6.094 22.672 -4.438 1 83.62 838 SER A CA 1
ATOM 6748 C C . SER A 1 838 ? 6.559 22.578 -2.99 1 83.62 838 SER A C 1
ATOM 6750 O O . SER A 1 838 ? 6.715 21.484 -2.449 1 83.62 838 SER A O 1
ATOM 6752 N N . GLN A 1 839 ? 6.727 23.703 -2.305 1 82.75 839 GLN A N 1
ATOM 6753 C CA . GLN A 1 839 ? 7.254 23.703 -0.944 1 82.75 839 GLN A CA 1
ATOM 6754 C C . GLN A 1 839 ? 6.16 23.375 0.068 1 82.75 839 GLN A C 1
ATOM 6756 O O . GLN A 1 839 ? 6.449 23.047 1.22 1 82.75 839 GLN A O 1
ATOM 6761 N N . ALA A 1 840 ? 4.965 23.359 -0.354 1 89.38 840 ALA A N 1
ATOM 6762 C CA . ALA A 1 840 ? 3.855 23.094 0.557 1 89.38 840 ALA A CA 1
ATOM 6763 C C . ALA A 1 840 ? 3.164 21.781 0.214 1 89.38 840 ALA A C 1
ATOM 6765 O O . ALA A 1 840 ? 2.014 21.562 0.594 1 89.38 840 ALA A O 1
ATOM 6766 N N . GLN A 1 841 ? 3.82 20.891 -0.5 1 89.62 841 GLN A N 1
ATOM 6767 C CA . GLN A 1 841 ? 3.178 19.672 -0.97 1 89.62 841 GLN A CA 1
ATOM 6768 C C . GLN A 1 841 ? 3.512 18.484 -0.061 1 89.62 841 GLN A C 1
ATOM 6770 O O . GLN A 1 841 ? 3.221 17.344 -0.396 1 89.62 841 GLN A O 1
ATOM 6775 N N . TRP A 1 842 ? 4.047 18.734 1.113 1 84.44 842 TRP A N 1
ATOM 6776 C CA . TRP A 1 842 ? 4.48 17.625 1.956 1 84.44 842 TRP A CA 1
ATOM 6777 C C . TRP A 1 842 ? 3.285 16.906 2.57 1 84.44 842 TRP A C 1
ATOM 6779 O O . TRP A 1 842 ? 3.328 15.688 2.791 1 84.44 842 TRP A O 1
ATOM 6789 N N . ARG A 1 843 ? 2.191 17.625 2.84 1 87.31 843 ARG A N 1
ATOM 6790 C CA . ARG A 1 843 ? 1.01 17.031 3.457 1 87.31 843 ARG A CA 1
ATOM 6791 C C . ARG A 1 843 ? -0.067 16.75 2.416 1 87.31 843 ARG A C 1
ATOM 6793 O O . ARG A 1 843 ? -0.598 15.633 2.35 1 87.31 843 ARG A O 1
ATOM 6800 N N . TYR A 1 844 ? -0.434 17.828 1.7 1 93.06 844 TYR A N 1
ATOM 6801 C CA . TYR A 1 844 ? -1.412 17.75 0.621 1 93.06 844 TYR A CA 1
ATOM 6802 C C . TYR A 1 844 ? -0.812 18.219 -0.698 1 93.06 844 TYR A C 1
ATOM 6804 O O . TYR A 1 844 ? -0.124 19.234 -0.745 1 93.06 844 TYR A O 1
ATOM 6812 N N . ARG A 1 845 ? -1.037 17.5 -1.764 1 94.75 845 ARG A N 1
ATOM 6813 C CA . ARG A 1 845 ? -0.509 17.875 -3.07 1 94.75 845 ARG A CA 1
ATOM 6814 C C . ARG A 1 845 ? -1.379 18.953 -3.727 1 94.75 845 ARG A C 1
ATOM 6816 O O . ARG A 1 845 ? -0.896 19.734 -4.547 1 94.75 845 ARG A O 1
ATOM 6823 N N . MET A 1 846 ? -2.662 18.891 -3.41 1 96.06 846 MET A N 1
ATOM 6824 C CA . MET A 1 846 ? -3.613 19.844 -3.982 1 96.06 846 MET A CA 1
ATOM 6825 C C . MET A 1 846 ? -4.57 20.375 -2.916 1 96.06 846 MET A C 1
ATOM 6827 O O . MET A 1 846 ? -4.797 19.703 -1.9 1 96.06 846 MET A O 1
ATOM 6831 N N . ASP A 1 847 ? -5.023 21.531 -3.15 1 94.81 847 ASP A N 1
ATOM 6832 C CA . ASP A 1 847 ? -6.078 22.109 -2.32 1 94.81 847 ASP A CA 1
ATOM 6833 C C . ASP A 1 847 ? -7.441 21.969 -2.992 1 94.81 847 ASP A C 1
ATOM 6835 O O . ASP A 1 847 ? -7.559 22.125 -4.211 1 94.81 847 ASP A O 1
ATOM 6839 N N . VAL A 1 848 ? -8.414 21.656 -2.238 1 96.69 848 VAL A N 1
ATOM 6840 C CA . VAL A 1 848 ? -9.781 21.531 -2.74 1 96.69 848 VAL A CA 1
ATOM 6841 C C . VAL A 1 848 ? -10.672 22.594 -2.076 1 96.69 848 VAL A C 1
ATOM 6843 O O . VAL A 1 848 ? -10.656 22.734 -0.852 1 96.69 848 VAL A O 1
ATOM 6846 N N . PHE A 1 849 ? -11.367 23.344 -2.857 1 96.44 849 PHE A N 1
ATOM 6847 C CA . PHE A 1 849 ? -12.289 24.375 -2.375 1 96.44 849 PHE A CA 1
ATOM 6848 C C . PHE A 1 849 ? -13.727 24.016 -2.725 1 96.44 849 PHE A C 1
ATOM 6850 O O . PHE A 1 849 ? -14.031 23.703 -3.877 1 96.44 849 PHE A O 1
ATOM 6857 N N . ALA A 1 850 ? -14.555 23.969 -1.802 1 95.88 850 ALA A N 1
ATOM 6858 C CA . ALA A 1 850 ? -15.992 23.859 -2.006 1 95.88 850 ALA A CA 1
ATOM 6859 C C . ALA A 1 850 ? -16.703 25.156 -1.652 1 95.88 850 ALA A C 1
ATOM 6861 O O . ALA A 1 850 ? -16.766 25.547 -0.483 1 95.88 850 ALA A O 1
ATOM 6862 N N . ASP A 1 851 ? -17.203 25.797 -2.629 1 92.94 851 ASP A N 1
ATOM 6863 C CA . ASP A 1 851 ? -17.844 27.109 -2.473 1 92.94 851 ASP A CA 1
ATOM 6864 C C . ASP A 1 851 ? -16.922 28.094 -1.76 1 92.94 851 ASP A C 1
ATOM 6866 O O . ASP A 1 851 ? -17.328 28.766 -0.814 1 92.94 851 ASP A O 1
ATOM 6870 N N . GLY A 1 852 ? -15.703 27.969 -2.137 1 88.75 852 GLY A N 1
ATOM 6871 C CA . GLY A 1 852 ? -14.734 28.953 -1.688 1 88.75 852 GLY A CA 1
ATOM 6872 C C . GLY A 1 852 ? -14.062 28.578 -0.384 1 88.75 852 GLY A C 1
ATOM 6873 O O . GLY A 1 852 ? -13.133 29.266 0.06 1 88.75 852 GLY A O 1
ATOM 6874 N N . LYS A 1 853 ? -14.492 27.516 0.228 1 89.62 853 LYS A N 1
ATOM 6875 C CA . LYS A 1 853 ? -13.891 27.094 1.489 1 89.62 853 LYS A CA 1
ATOM 6876 C C . LYS A 1 853 ? -13.031 25.844 1.298 1 89.62 853 LYS A C 1
ATOM 6878 O O . LYS A 1 853 ? -13.422 24.922 0.586 1 89.62 853 LYS A O 1
ATOM 6883 N N . ARG A 1 854 ? -11.906 25.859 1.936 1 91.69 854 ARG A N 1
ATOM 6884 C CA . ARG A 1 854 ? -10.984 24.734 1.817 1 91.69 854 ARG A CA 1
ATOM 6885 C C . ARG A 1 854 ? -11.508 23.516 2.574 1 91.69 854 ARG A C 1
ATOM 6887 O O . ARG A 1 854 ? -11.977 23.641 3.709 1 91.69 854 ARG A O 1
ATOM 6894 N N . VAL A 1 855 ? -11.5 22.391 1.953 1 94.06 855 VAL A N 1
ATOM 6895 C CA . VAL A 1 855 ? -11.938 21.141 2.574 1 94.06 855 VAL A CA 1
ATOM 6896 C C . VAL A 1 855 ? -10.828 20.094 2.469 1 94.06 855 VAL A C 1
ATOM 6898 O O . VAL A 1 855 ? -10 20.156 1.562 1 94.06 855 VAL A O 1
ATOM 6901 N N . PHE A 1 856 ? -10.758 19.156 3.432 1 92.94 856 PHE A N 1
ATOM 6902 C CA . PHE A 1 856 ? -9.688 18.172 3.504 1 92.94 856 PHE A CA 1
ATOM 6903 C C . PHE A 1 856 ? -10.258 16.766 3.486 1 92.94 856 PHE A C 1
ATOM 6905 O O . PHE A 1 856 ? -11.359 16.516 3.982 1 92.94 856 PHE A O 1
ATOM 6912 N N . PHE A 1 857 ? -9.516 15.789 2.912 1 93.12 857 PHE A N 1
ATOM 6913 C CA . PHE A 1 857 ? -9.922 14.398 2.77 1 93.12 857 PHE A CA 1
ATOM 6914 C C . PHE A 1 857 ? -8.922 13.469 3.439 1 93.12 857 PHE A C 1
ATOM 6916 O O . PHE A 1 857 ? -8.547 12.438 2.877 1 93.12 857 PHE A O 1
ATOM 6923 N N . ASP A 1 858 ? -8.453 13.703 4.582 1 84.75 858 ASP A N 1
ATOM 6924 C CA . ASP A 1 858 ? -7.363 12.961 5.211 1 84.75 858 ASP A CA 1
ATOM 6925 C C . ASP A 1 858 ? -7.898 11.953 6.219 1 84.75 858 ASP A C 1
ATOM 6927 O O . ASP A 1 858 ? -7.16 11.086 6.695 1 84.75 858 ASP A O 1
ATOM 6931 N N . ARG A 1 859 ? -9.172 11.961 6.574 1 83.44 859 ARG A N 1
ATOM 6932 C CA . ARG A 1 859 ? -9.773 11.008 7.504 1 83.44 859 ARG A CA 1
ATOM 6933 C C . ARG A 1 859 ? -10.703 10.039 6.777 1 83.44 859 ARG A C 1
ATOM 6935 O O . ARG A 1 859 ? -11.258 10.375 5.73 1 83.44 859 ARG A O 1
ATOM 6942 N N . SER A 1 860 ? -10.867 8.938 7.359 1 80.25 860 SER A N 1
ATOM 6943 C CA . SER A 1 860 ? -11.625 7.875 6.703 1 80.25 860 SER A CA 1
ATOM 6944 C C . SER A 1 860 ? -13.078 8.289 6.477 1 80.25 860 SER A C 1
ATOM 6946 O O . SER A 1 860 ? -13.68 7.934 5.461 1 80.25 860 SER A O 1
ATOM 6948 N N . SER A 1 861 ? -13.609 9.078 7.41 1 85.88 861 SER A N 1
ATOM 6949 C CA . SER A 1 861 ? -15 9.477 7.273 1 85.88 861 SER A CA 1
ATOM 6950 C C . SER A 1 861 ? -15.148 10.641 6.293 1 85.88 861 SER A C 1
ATOM 6952 O O . SER A 1 861 ? -16.25 10.906 5.801 1 85.88 861 SER A O 1
ATOM 6954 N N . LEU A 1 862 ? -14.055 11.312 5.977 1 90 862 LEU A N 1
ATOM 6955 C CA . LEU A 1 862 ? -14.109 12.5 5.133 1 90 862 LEU A CA 1
ATOM 6956 C C . LEU A 1 862 ? -13.633 12.188 3.721 1 90 862 LEU A C 1
ATOM 6958 O O . LEU A 1 862 ? -13.547 13.078 2.875 1 90 862 LEU A O 1
ATOM 6962 N N . LYS A 1 863 ? -13.359 10.961 3.387 1 90.19 863 LYS A N 1
ATOM 6963 C CA . LYS A 1 863 ? -12.867 10.594 2.062 1 90.19 863 LYS A CA 1
ATOM 6964 C C . LYS A 1 863 ? -13.922 10.867 0.991 1 90.19 863 LYS A C 1
ATOM 6966 O O . LYS A 1 863 ? -13.586 11.07 -0.177 1 90.19 863 LYS A O 1
ATOM 6971 N N . ILE A 1 864 ? -15.172 10.789 1.382 1 92.44 864 ILE A N 1
ATOM 6972 C CA . ILE A 1 864 ? -16.281 11.109 0.498 1 92.44 864 ILE A CA 1
ATOM 6973 C C . ILE A 1 864 ? -17.125 12.234 1.105 1 92.44 864 ILE A C 1
ATOM 6975 O O . ILE A 1 864 ? -17.656 12.094 2.213 1 92.44 864 ILE A O 1
ATOM 6979 N N . GLN A 1 865 ? -17.172 13.297 0.466 1 95 865 GLN A N 1
ATOM 6980 C CA . GLN A 1 865 ? -17.922 14.445 0.935 1 95 865 GLN A CA 1
ATOM 6981 C C . GLN A 1 865 ? -18.984 14.859 -0.081 1 95 865 GLN A C 1
ATOM 6983 O O . GLN A 1 865 ? -18.688 15.016 -1.267 1 95 865 GLN A O 1
ATOM 6988 N N . HIS A 1 866 ? -20.188 14.922 0.413 1 94.12 866 HIS A N 1
ATOM 6989 C CA . HIS A 1 866 ? -21.312 15.297 -0.431 1 94.12 866 HIS A CA 1
ATOM 6990 C C . HIS A 1 866 ? -21.719 16.75 -0.2 1 94.12 866 HIS A C 1
ATOM 6992 O O . HIS A 1 866 ? -21.891 17.172 0.944 1 94.12 866 HIS A O 1
ATOM 6998 N N . PHE A 1 867 ? -21.688 17.547 -1.21 1 94.56 867 PHE A N 1
ATOM 6999 C CA . PHE A 1 867 ? -22.172 18.922 -1.243 1 94.56 867 PHE A CA 1
ATOM 7000 C C . PHE A 1 867 ? -23.422 19.016 -2.096 1 94.56 867 PHE A C 1
ATOM 7002 O O . PHE A 1 867 ? -23.812 18.062 -2.76 1 94.56 867 PHE A O 1
ATOM 7009 N N . PRO A 1 868 ? -24.078 20.141 -2.016 1 91.12 868 PRO A N 1
ATOM 7010 C CA . PRO A 1 868 ? -25.297 20.25 -2.832 1 91.12 868 PRO A CA 1
ATOM 7011 C C . PRO A 1 868 ? -25.031 20.016 -4.316 1 91.12 868 PRO A C 1
ATOM 7013 O O . PRO A 1 868 ? -24.328 20.812 -4.953 1 91.12 868 PRO A O 1
ATOM 7016 N N . GLY A 1 869 ? -25.531 18.938 -4.801 1 91.88 869 GLY A N 1
ATOM 7017 C CA . GLY A 1 869 ? -25.5 18.656 -6.223 1 91.88 869 GLY A CA 1
ATOM 7018 C C . GLY A 1 869 ? -24.203 18.047 -6.688 1 91.88 869 GLY A C 1
ATOM 7019 O O . GLY A 1 869 ? -24 17.812 -7.883 1 91.88 869 GLY A O 1
ATOM 7020 N N . VAL A 1 870 ? -23.266 17.844 -5.793 1 95.88 870 VAL A N 1
ATOM 7021 C CA . VAL A 1 870 ? -21.969 17.328 -6.211 1 95.88 870 VAL A CA 1
ATOM 7022 C C . VAL A 1 870 ? -21.359 16.484 -5.094 1 95.88 870 VAL A C 1
ATOM 7024 O O . VAL A 1 870 ? -21.531 16.781 -3.912 1 95.88 870 VAL A O 1
ATOM 7027 N N . THR A 1 871 ? -20.734 15.352 -5.469 1 96.06 871 THR A N 1
ATOM 7028 C CA . THR A 1 871 ? -19.984 14.508 -4.555 1 96.06 871 THR A CA 1
ATOM 7029 C C . THR A 1 871 ? -18.5 14.531 -4.906 1 96.06 871 THR A C 1
ATOM 7031 O O . THR A 1 871 ? -18.125 14.352 -6.07 1 96.06 871 THR A O 1
ATOM 7034 N N . VAL A 1 872 ? -17.688 14.867 -3.957 1 97.25 872 VAL A N 1
ATOM 7035 C CA . VAL A 1 872 ? -16.234 14.891 -4.152 1 97.25 872 VAL A CA 1
ATOM 7036 C C . VAL A 1 872 ? -15.586 13.797 -3.312 1 97.25 872 VAL A C 1
ATOM 7038 O O . VAL A 1 872 ? -15.922 13.617 -2.139 1 97.25 872 VAL A O 1
ATOM 7041 N N . TYR A 1 873 ? -14.727 13 -3.924 1 95.31 873 TYR A N 1
ATOM 7042 C CA . TYR A 1 873 ? -14.055 11.984 -3.119 1 95.31 873 TYR A CA 1
ATOM 7043 C C . TYR A 1 873 ? -12.609 11.805 -3.568 1 95.31 873 TYR A C 1
ATOM 7045 O O . TYR A 1 873 ? -12.234 12.242 -4.656 1 95.31 873 TYR A O 1
ATOM 7053 N N . THR A 1 874 ? -11.781 11.328 -2.697 1 94.25 874 THR A N 1
ATOM 7054 C CA . THR A 1 874 ? -10.422 10.867 -2.957 1 94.25 874 THR A CA 1
ATOM 7055 C C . THR A 1 874 ? -10.312 9.359 -2.736 1 94.25 874 THR A C 1
ATOM 7057 O O . THR A 1 874 ? -10.914 8.82 -1.808 1 94.25 874 THR A O 1
ATOM 7060 N N . PRO A 1 875 ? -9.695 8.695 -3.682 1 90.12 875 PRO A N 1
ATOM 7061 C CA . PRO A 1 875 ? -9.555 7.254 -3.488 1 90.12 875 PRO A CA 1
ATOM 7062 C C . PRO A 1 875 ? -9.031 6.891 -2.102 1 90.12 875 PRO A C 1
ATOM 7064 O O . PRO A 1 875 ? -8.211 7.613 -1.538 1 90.12 875 PRO A O 1
ATOM 7067 N N . THR A 1 876 ? -9.492 5.809 -1.566 1 84.06 876 THR A N 1
ATOM 7068 C CA . THR A 1 876 ? -9.227 5.418 -0.186 1 84.06 876 THR A CA 1
ATOM 7069 C C . THR A 1 876 ? -7.742 5.156 0.028 1 84.06 876 THR A C 1
ATOM 7071 O O . THR A 1 876 ? -7.246 5.242 1.153 1 84.06 876 THR A O 1
ATOM 7074 N N . TYR A 1 877 ? -7.039 4.871 -1.022 1 80.69 877 TYR A N 1
ATOM 7075 C CA . TYR A 1 877 ? -5.633 4.516 -0.863 1 80.69 877 TYR A CA 1
ATOM 7076 C C . TYR A 1 877 ? -4.75 5.758 -0.904 1 80.69 877 TYR A C 1
ATOM 7078 O O . TYR A 1 877 ? -3.549 5.68 -0.636 1 80.69 877 TYR A O 1
ATOM 7086 N N . ILE A 1 878 ? -5.324 6.91 -1.182 1 85.75 878 ILE A N 1
ATOM 7087 C CA . ILE A 1 878 ? -4.574 8.156 -1.266 1 85.75 878 ILE A CA 1
ATOM 7088 C C . ILE A 1 878 ? -4.844 9.008 -0.026 1 85.75 878 ILE A C 1
ATOM 7090 O O . ILE A 1 878 ? -6 9.25 0.327 1 85.75 878 ILE A O 1
ATOM 7094 N N . LEU A 1 879 ? -3.785 9.477 0.607 1 81.5 879 LEU A N 1
ATOM 7095 C CA . LEU A 1 879 ? -3.947 10.297 1.803 1 81.5 879 LEU A CA 1
ATOM 7096 C C . LEU A 1 879 ? -3.48 11.727 1.549 1 81.5 879 LEU A C 1
ATOM 7098 O O . LEU A 1 879 ? -3.805 12.633 2.314 1 81.5 879 LEU A O 1
ATOM 7102 N N . ASN A 1 880 ? -2.852 12.023 0.432 1 88.81 880 ASN A N 1
ATOM 7103 C CA . ASN A 1 880 ? -2.24 13.328 0.203 1 88.81 880 ASN A CA 1
ATOM 7104 C C . ASN A 1 880 ? -3.014 14.133 -0.833 1 88.81 880 ASN A C 1
ATOM 7106 O O . ASN A 1 880 ? -2.494 15.109 -1.381 1 88.81 880 ASN A O 1
ATOM 7110 N N . GLN A 1 881 ? -4.242 13.711 -1.146 1 93.75 881 GLN A N 1
ATOM 7111 C CA . GLN A 1 881 ? -5.098 14.438 -2.08 1 93.75 881 GLN A CA 1
ATOM 7112 C C . GLN A 1 881 ? -4.414 14.609 -3.434 1 93.75 881 GLN A C 1
ATOM 7114 O O . GLN A 1 881 ? -4.488 15.672 -4.043 1 93.75 881 GLN A O 1
ATOM 7119 N N . SER A 1 882 ? -3.633 13.672 -3.879 1 94.75 882 SER A N 1
ATOM 7120 C CA . SER A 1 882 ? -2.986 13.727 -5.188 1 94.75 882 SER A CA 1
ATOM 7121 C C . SER A 1 882 ? -3.967 13.383 -6.301 1 94.75 882 SER A C 1
ATOM 7123 O O . SER A 1 882 ? -3.693 13.641 -7.477 1 94.75 882 SER A O 1
ATOM 7125 N N . GLU A 1 883 ? -5.027 12.828 -5.957 1 95.56 883 GLU A N 1
ATOM 7126 C CA . GLU A 1 883 ? -6.109 12.531 -6.891 1 95.56 883 GLU A CA 1
ATOM 7127 C C . GLU A 1 883 ? -7.465 12.922 -6.309 1 95.56 883 GLU A C 1
ATOM 7129 O O . GLU A 1 883 ? -7.812 12.508 -5.203 1 95.56 883 GLU A O 1
ATOM 7134 N N . VAL A 1 884 ? -8.18 13.703 -6.953 1 97.62 884 VAL A N 1
ATOM 7135 C CA . VAL A 1 884 ? -9.492 14.164 -6.535 1 97.62 884 VAL A CA 1
ATOM 7136 C C . VAL A 1 884 ? -10.5 13.938 -7.66 1 97.62 884 VAL A C 1
ATOM 7138 O O . VAL A 1 884 ? -10.227 14.25 -8.82 1 97.62 884 VAL A O 1
ATOM 7141 N N . VAL A 1 885 ? -11.602 13.359 -7.344 1 97.88 885 VAL A N 1
ATOM 7142 C CA . VAL A 1 885 ? -12.656 13.102 -8.32 1 97.88 885 VAL A CA 1
ATOM 7143 C C . VAL A 1 885 ? -13.922 13.859 -7.938 1 97.88 885 VAL A C 1
ATOM 7145 O O . VAL A 1 885 ? -14.383 13.773 -6.797 1 97.88 885 VAL A O 1
ATOM 7148 N N . ILE A 1 886 ? -14.422 14.586 -8.867 1 98.25 886 ILE A N 1
ATOM 7149 C CA . ILE A 1 886 ? -15.656 15.352 -8.711 1 98.25 886 ILE A CA 1
ATOM 7150 C C . ILE A 1 886 ? -16.781 14.695 -9.508 1 98.25 886 ILE A C 1
ATOM 7152 O O . ILE A 1 886 ? -16.656 14.492 -10.719 1 98.25 886 ILE A O 1
ATOM 7156 N N . MET A 1 887 ? -17.859 14.359 -8.836 1 97.38 887 MET A N 1
ATOM 7157 C CA . MET A 1 887 ? -18.984 13.695 -9.484 1 97.38 887 MET A CA 1
ATOM 7158 C C . MET A 1 887 ? -20.234 14.555 -9.398 1 97.38 887 MET A C 1
ATOM 7160 O O . MET A 1 887 ? -20.719 14.859 -8.305 1 97.38 887 MET A O 1
ATOM 7164 N N . PHE A 1 888 ? -20.781 14.852 -10.5 1 96.31 888 PHE A N 1
ATOM 7165 C CA . PHE A 1 888 ? -21.984 15.68 -10.539 1 96.31 888 PHE A CA 1
ATOM 7166 C C . PHE A 1 888 ? -23.234 14.828 -10.727 1 96.31 888 PHE A C 1
ATOM 7168 O O . PHE A 1 888 ? -23.141 13.672 -11.141 1 96.31 888 PHE A O 1
ATOM 7175 N N . GLN A 1 889 ? -24.375 15.359 -10.445 1 91.12 889 GLN A N 1
ATOM 7176 C CA . GLN A 1 889 ? -25.656 14.656 -10.539 1 91.12 889 GLN A CA 1
ATOM 7177 C C . GLN A 1 889 ? -26 14.344 -11.992 1 91.12 889 GLN A C 1
ATOM 7179 O O . GLN A 1 889 ? -26.719 13.391 -12.266 1 91.12 889 GLN A O 1
ATOM 7184 N N . SER A 1 890 ? -25.453 15.094 -12.938 1 91.5 890 SER A N 1
ATOM 7185 C CA . SER A 1 890 ? -25.719 14.891 -14.359 1 91.5 890 SER A CA 1
ATOM 7186 C C . SER A 1 890 ? -25 13.648 -14.883 1 91.5 890 SER A C 1
ATOM 7188 O O . SER A 1 890 ? -25.297 13.164 -15.977 1 91.5 890 SER A O 1
ATOM 7190 N N . GLY A 1 891 ? -24.094 13.141 -14.102 1 93.06 891 GLY A N 1
ATOM 7191 C CA . GLY A 1 891 ? -23.297 12.008 -14.539 1 93.06 891 GLY A CA 1
ATOM 7192 C C . GLY A 1 891 ? -21.922 12.414 -15.039 1 93.06 891 GLY A C 1
ATOM 7193 O O . GLY A 1 891 ? -21.078 11.555 -15.312 1 93.06 891 GLY A O 1
ATOM 7194 N N . ALA A 1 892 ? -21.688 13.727 -15.078 1 95.94 892 ALA A N 1
ATOM 7195 C CA . ALA A 1 892 ? -20.359 14.211 -15.477 1 95.94 892 ALA A CA 1
ATOM 7196 C C . ALA A 1 892 ? -19.344 14.031 -14.359 1 95.94 892 ALA A C 1
ATOM 7198 O O . ALA A 1 892 ? -19.672 14.195 -13.18 1 95.94 892 ALA A O 1
ATOM 7199 N N . GLY A 1 893 ? -18.188 13.625 -14.695 1 97.44 893 GLY A N 1
ATOM 7200 C CA . GLY A 1 893 ? -17.109 13.453 -13.734 1 97.44 893 GLY A CA 1
ATOM 7201 C C . GLY A 1 893 ? -15.844 14.195 -14.125 1 97.44 893 GLY A C 1
ATOM 7202 O O . GLY A 1 893 ? -15.539 14.336 -15.312 1 97.44 893 GLY A O 1
ATOM 7203 N N . VAL A 1 894 ? -15.148 14.742 -13.164 1 98.25 894 VAL A N 1
ATOM 7204 C CA . VAL A 1 894 ? -13.859 15.398 -13.359 1 98.25 894 VAL A CA 1
ATOM 7205 C C . VAL A 1 894 ? -12.812 14.773 -12.445 1 98.25 894 VAL A C 1
ATOM 7207 O O . VAL A 1 894 ? -13.016 14.688 -11.234 1 98.25 894 VAL A O 1
ATOM 7210 N N . GLU A 1 895 ? -11.781 14.258 -13.008 1 97.88 895 GLU A N 1
ATOM 7211 C CA . GLU A 1 895 ? -10.672 13.703 -12.25 1 97.88 895 GLU A CA 1
ATOM 7212 C C . GLU A 1 895 ? -9.43 14.578 -12.359 1 97.88 895 GLU A C 1
ATOM 7214 O O . GLU A 1 895 ? -8.992 14.906 -13.469 1 97.88 895 GLU A O 1
ATOM 7219 N N . VAL A 1 896 ? -8.922 14.984 -11.273 1 98.06 896 VAL A N 1
ATOM 7220 C CA . VAL A 1 896 ? -7.695 15.766 -11.234 1 98.06 896 VAL A CA 1
ATOM 7221 C C . VAL A 1 896 ? -6.598 14.969 -10.531 1 98.06 896 VAL A C 1
ATOM 7223 O O . VAL A 1 896 ? -6.797 14.461 -9.43 1 98.06 896 VAL A O 1
ATOM 7226 N N . GLN A 1 897 ? -5.461 14.852 -11.195 1 96.25 897 GLN A N 1
ATOM 7227 C CA . GLN A 1 897 ? -4.324 14.125 -10.641 1 96.25 897 GLN A CA 1
ATOM 7228 C C . GLN A 1 897 ? -3.064 14.984 -10.648 1 96.25 897 GLN A C 1
ATOM 7230 O O . GLN A 1 897 ? -2.875 15.805 -11.547 1 96.25 897 GLN A O 1
ATOM 7235 N N . GLU A 1 898 ? -2.311 14.844 -9.609 1 95.31 898 GLU A N 1
ATOM 7236 C CA . GLU A 1 898 ? -1.023 15.531 -9.5 1 95.31 898 GLU A CA 1
ATOM 7237 C C . GLU A 1 898 ? 0.114 14.531 -9.289 1 95.31 898 GLU A C 1
ATOM 7239 O O . GLU A 1 898 ? -0.045 13.539 -8.578 1 95.31 898 GLU A O 1
ATOM 7244 N N . ASN A 1 899 ? 1.168 14.688 -10.055 1 91.31 899 ASN A N 1
ATOM 7245 C CA . ASN A 1 899 ? 2.383 13.898 -9.867 1 91.31 899 ASN A CA 1
ATOM 7246 C C . ASN A 1 899 ? 3.629 14.781 -9.891 1 91.31 899 ASN A C 1
ATOM 7248 O O . ASN A 1 899 ? 3.963 15.367 -10.914 1 91.31 899 ASN A O 1
ATOM 7252 N N . GLN A 1 900 ? 4.355 14.922 -8.875 1 87.62 900 GLN A N 1
ATOM 7253 C CA . GLN A 1 900 ? 5.609 15.648 -8.695 1 87.62 900 GLN A CA 1
ATOM 7254 C C . GLN A 1 900 ? 5.484 17.094 -9.156 1 87.62 900 GLN A C 1
ATOM 7256 O O . GLN A 1 900 ? 6.332 17.594 -9.906 1 87.62 900 GLN A O 1
ATOM 7261 N N . GLY A 1 901 ? 4.379 17.734 -8.914 1 89.12 901 GLY A N 1
ATOM 7262 C CA . GLY A 1 901 ? 4.207 19.156 -9.18 1 89.12 901 GLY A CA 1
ATOM 7263 C C . GLY A 1 901 ? 3.527 19.438 -10.508 1 89.12 901 GLY A C 1
ATOM 7264 O O . GLY A 1 901 ? 3.377 20.594 -10.906 1 89.12 901 GLY A O 1
ATOM 7265 N N . TYR A 1 902 ? 3.1 18.406 -11.219 1 92.19 902 TYR A N 1
ATOM 7266 C CA . TYR A 1 902 ? 2.385 18.562 -12.477 1 92.19 902 TYR A CA 1
ATOM 7267 C C . TYR A 1 902 ? 0.987 17.969 -12.398 1 92.19 902 TYR A C 1
ATOM 7269 O O . TYR A 1 902 ? 0.788 16.922 -11.766 1 92.19 902 TYR A O 1
ATOM 7277 N N . MET A 1 903 ? 0.117 18.641 -13.047 1 94.56 903 MET A N 1
ATOM 7278 C CA . MET A 1 903 ? -1.292 18.297 -12.883 1 94.56 903 MET A CA 1
ATOM 7279 C C . MET A 1 903 ? -1.906 17.891 -14.211 1 94.56 903 MET A C 1
ATOM 7281 O O . MET A 1 903 ? -1.461 18.328 -15.273 1 94.56 903 MET A O 1
ATOM 7285 N N . THR A 1 904 ? -2.855 16.938 -14.203 1 96.56 904 THR A N 1
ATOM 7286 C CA . THR A 1 904 ? -3.684 16.578 -15.344 1 96.56 904 THR A CA 1
ATOM 7287 C C . THR A 1 904 ? -5.16 16.547 -14.953 1 96.56 904 THR A C 1
ATOM 7289 O O . THR A 1 904 ? -5.496 16.406 -13.773 1 96.56 904 THR A O 1
ATOM 7292 N N . THR A 1 905 ? -5.957 16.891 -15.844 1 97.88 905 THR A N 1
ATOM 7293 C CA . THR A 1 905 ? -7.398 16.828 -15.641 1 97.88 905 THR A CA 1
ATOM 7294 C C . THR A 1 905 ? -8.07 16.016 -16.734 1 97.88 905 THR A C 1
ATOM 7296 O O . THR A 1 905 ? -7.785 16.219 -17.922 1 97.88 905 THR A O 1
ATOM 7299 N N . ARG A 1 906 ? -8.867 15.086 -16.344 1 98.06 906 ARG A N 1
ATOM 7300 C CA . ARG A 1 906 ? -9.688 14.305 -17.266 1 98.06 906 ARG A CA 1
ATOM 7301 C C . ARG A 1 906 ? -11.172 14.523 -16.984 1 98.06 906 ARG A C 1
ATOM 7303 O O . ARG A 1 906 ? -11.594 14.586 -15.836 1 98.06 906 ARG A O 1
ATOM 7310 N N . VAL A 1 907 ? -11.922 14.711 -18.016 1 98 907 VAL A N 1
ATOM 7311 C CA . VAL A 1 907 ? -13.359 14.938 -17.891 1 98 907 VAL A CA 1
ATOM 7312 C C . VAL A 1 907 ? -14.117 13.766 -18.516 1 98 907 VAL A C 1
ATOM 7314 O O . VAL A 1 907 ? -13.797 13.32 -19.609 1 98 907 VAL A O 1
ATOM 7317 N N . TYR A 1 908 ? -15.062 13.227 -17.766 1 97.62 908 TYR A N 1
ATOM 7318 C CA . TYR A 1 908 ? -15.914 12.117 -18.188 1 97.62 908 TYR A CA 1
ATOM 7319 C C . TYR A 1 908 ? -17.344 12.586 -18.438 1 97.62 908 TYR A C 1
ATOM 7321 O O . TYR A 1 908 ? -18 13.109 -17.547 1 97.62 908 TYR A O 1
ATOM 7329 N N . LEU A 1 909 ? -17.859 12.43 -19.672 1 96.38 909 LEU A N 1
ATOM 7330 C CA . LEU A 1 909 ? -19.203 12.867 -19.984 1 96.38 909 LEU A CA 1
ATOM 7331 C C . LEU A 1 909 ? -20.047 11.695 -20.484 1 96.38 909 LEU A C 1
ATOM 7333 O O . LEU A 1 909 ? -19.609 10.906 -21.312 1 96.38 909 LEU A O 1
ATOM 7337 N N . PRO A 1 910 ? -21.266 11.578 -19.906 1 93.88 910 PRO A N 1
ATOM 7338 C CA . PRO A 1 910 ? -22.203 10.609 -20.469 1 93.88 910 PRO A CA 1
ATOM 7339 C C . PRO A 1 910 ? -22.703 11.023 -21.844 1 93.88 910 PRO A C 1
ATOM 7341 O O . PRO A 1 910 ? -22.5 12.156 -22.281 1 93.88 910 PRO A O 1
ATOM 7344 N N . TRP A 1 911 ? -23.375 10.195 -22.5 1 91.38 911 TRP A N 1
ATOM 7345 C CA . TRP A 1 911 ? -23.812 10.398 -23.891 1 91.38 911 TRP A CA 1
ATOM 7346 C C . TRP A 1 911 ? -24.875 11.477 -23.969 1 91.38 911 TRP A C 1
ATOM 7348 O O . TRP A 1 911 ? -25.141 12.016 -25.047 1 91.38 911 TRP A O 1
ATOM 7358 N N . SER A 1 912 ? -25.453 11.844 -22.859 1 90.38 912 SER A N 1
ATOM 7359 C CA . SER A 1 912 ? -26.484 12.875 -22.844 1 90.38 912 SER A CA 1
ATOM 7360 C C . SER A 1 912 ? -25.891 14.234 -23.219 1 90.38 912 SER A C 1
ATOM 7362 O O . SER A 1 912 ? -26.641 15.148 -23.578 1 90.38 912 SER A O 1
ATOM 7364 N N . PHE A 1 913 ? -24.609 14.398 -23.156 1 94 913 PHE A N 1
ATOM 7365 C CA . PHE A 1 913 ? -23.969 15.68 -23.438 1 94 913 PHE A CA 1
ATOM 7366 C C . PHE A 1 913 ? -23.531 15.766 -24.891 1 94 913 PHE A C 1
ATOM 7368 O O . PHE A 1 913 ? -22.984 16.781 -25.312 1 94 913 PHE A O 1
ATOM 7375 N N . MET A 1 914 ? -23.844 14.836 -25.688 1 91.75 914 MET A N 1
ATOM 7376 C CA . MET A 1 914 ? -23.453 14.852 -27.094 1 91.75 914 MET A CA 1
ATOM 7377 C C . MET A 1 914 ? -24.062 16.047 -27.812 1 91.75 914 MET A C 1
ATOM 7379 O O . MET A 1 914 ? -25.25 16.328 -27.656 1 91.75 914 MET A O 1
ATOM 7383 N N . ASN A 1 915 ? -23.266 16.781 -28.547 1 89.62 915 ASN A N 1
ATOM 7384 C CA . ASN A 1 915 ? -23.625 17.922 -29.391 1 89.62 915 ASN A CA 1
ATOM 7385 C C . ASN A 1 915 ? -24.016 19.141 -28.562 1 89.62 915 ASN A C 1
ATOM 7387 O O . ASN A 1 915 ? -24.719 20.031 -29.047 1 89.62 915 ASN A O 1
ATOM 7391 N N . THR A 1 916 ? -23.625 19.172 -27.328 1 91.12 916 THR A N 1
ATOM 7392 C CA . THR A 1 916 ? -24 20.312 -26.484 1 91.12 916 THR A CA 1
ATOM 7393 C C . THR A 1 916 ? -22.75 20.984 -25.906 1 91.12 916 THR A C 1
ATOM 7395 O O . THR A 1 916 ? -22.844 22.047 -25.312 1 91.12 916 THR A O 1
ATOM 7398 N N . THR A 1 917 ? -21.656 20.422 -26.094 1 93.62 917 THR A N 1
ATOM 7399 C CA . THR A 1 917 ? -20.453 20.906 -25.422 1 93.62 917 THR A CA 1
ATOM 7400 C C . THR A 1 917 ? -19.703 21.906 -26.312 1 93.62 917 THR A C 1
ATOM 7402 O O . THR A 1 917 ? -19.781 21.828 -27.531 1 93.62 917 THR A O 1
ATOM 7405 N N . ARG A 1 918 ? -19.172 22.906 -25.656 1 93.81 918 ARG A N 1
ATOM 7406 C CA . ARG A 1 918 ? -18.234 23.859 -26.25 1 93.81 918 ARG A CA 1
ATOM 7407 C C . ARG A 1 918 ? -17.031 24.078 -25.328 1 93.81 918 ARG A C 1
ATOM 7409 O O . ARG A 1 918 ? -17.031 23.625 -24.188 1 93.81 918 ARG A O 1
ATOM 7416 N N . GLY A 1 919 ? -16.031 24.797 -25.938 1 95.31 919 GLY A N 1
ATOM 7417 C CA . GLY A 1 919 ? -14.836 25.062 -25.156 1 95.31 919 GLY A CA 1
ATOM 7418 C C . GLY A 1 919 ? -13.586 24.453 -25.75 1 95.31 919 GLY A C 1
ATOM 7419 O O . GLY A 1 919 ? -13.594 24 -26.891 1 95.31 919 GLY A O 1
ATOM 7420 N N . LEU A 1 920 ? -12.531 24.422 -24.953 1 95.75 920 LEU A N 1
ATOM 7421 C CA . LEU A 1 920 ? -11.242 23.922 -25.438 1 95.75 920 LEU A CA 1
ATOM 7422 C C . LEU A 1 920 ? -11.297 22.438 -25.734 1 95.75 920 LEU A C 1
ATOM 7424 O O . LEU A 1 920 ? -10.508 21.922 -26.516 1 95.75 920 LEU A O 1
ATOM 7428 N N . PHE A 1 921 ? -12.242 21.703 -25.078 1 96.5 921 PHE A N 1
ATOM 7429 C CA . PHE A 1 921 ? -12.406 20.281 -25.344 1 96.5 921 PHE A CA 1
ATOM 7430 C C . PHE A 1 921 ? -13.266 20.047 -26.594 1 96.5 921 PHE A C 1
ATOM 7432 O O . PHE A 1 921 ? -13.516 18.906 -26.984 1 96.5 921 PHE A O 1
ATOM 7439 N N . GLY A 1 922 ? -13.812 21.031 -27.172 1 92.88 922 GLY A N 1
ATOM 7440 C CA . GLY A 1 922 ? -14.492 21 -28.453 1 92.88 922 GLY A CA 1
ATOM 7441 C C . GLY A 1 922 ? -15.938 20.562 -28.359 1 92.88 922 GLY A C 1
ATOM 7442 O O . GLY A 1 922 ? -16.453 20.328 -27.266 1 92.88 922 GLY A O 1
ATOM 7443 N N . ASN A 1 923 ? -16.484 20.609 -29.531 1 92.5 923 ASN A N 1
ATOM 7444 C CA . ASN A 1 923 ? -17.844 20.094 -29.656 1 92.5 923 ASN A CA 1
ATOM 7445 C C . ASN A 1 923 ? -17.875 18.578 -29.844 1 92.5 923 ASN A C 1
ATOM 7447 O O . ASN A 1 923 ? -17.406 18.062 -30.859 1 92.5 923 ASN A O 1
ATOM 7451 N N . TRP A 1 924 ? -18.422 17.938 -28.953 1 93.5 924 TRP A N 1
ATOM 7452 C CA . TRP A 1 924 ? -18.469 16.484 -29.016 1 93.5 924 TRP A CA 1
ATOM 7453 C C . TRP A 1 924 ? -19.531 16.016 -30 1 93.5 924 TRP A C 1
ATOM 7455 O O . TRP A 1 924 ? -20.734 16.078 -29.703 1 93.5 924 TRP A O 1
ATOM 7465 N N . SER A 1 925 ? -19.234 15.609 -31.172 1 91.56 925 SER A N 1
ATOM 7466 C CA . SER A 1 925 ? -20.156 15.18 -32.219 1 91.56 925 SER A CA 1
ATOM 7467 C C . SER A 1 925 ? -19.562 14.039 -33.062 1 91.56 925 SER A C 1
ATOM 7469 O O . SER A 1 925 ? -20.062 13.727 -34.125 1 91.56 925 SER A O 1
ATOM 7471 N N . PHE A 1 926 ? -18.531 13.453 -32.719 1 87.19 926 PHE A N 1
ATOM 7472 C CA . PHE A 1 926 ? -17.812 12.406 -33.438 1 87.19 926 PHE A CA 1
ATOM 7473 C C . PHE A 1 926 ? -17.188 12.953 -34.719 1 87.19 926 PHE A C 1
ATOM 7475 O O . PHE A 1 926 ? -16.734 12.195 -35.562 1 87.19 926 PHE A O 1
ATOM 7482 N N . ASP A 1 927 ? -17.25 14.359 -34.812 1 87 927 ASP A N 1
ATOM 7483 C CA . ASP A 1 927 ? -16.609 15.055 -35.938 1 87 927 ASP A CA 1
ATOM 7484 C C . ASP A 1 927 ? -15.445 15.922 -35.438 1 87 927 ASP A C 1
ATOM 7486 O O . ASP A 1 927 ? -15.648 16.844 -34.656 1 87 927 ASP A O 1
ATOM 7490 N N . LEU A 1 928 ? -14.32 15.656 -35.969 1 86.88 928 LEU A N 1
ATOM 7491 C CA . LEU A 1 928 ? -13.109 16.344 -35.531 1 86.88 928 LEU A CA 1
ATOM 7492 C C . LEU A 1 928 ? -13.078 17.766 -36.031 1 86.88 928 LEU A C 1
ATOM 7494 O O . LEU A 1 928 ? -12.43 18.641 -35.438 1 86.88 928 LEU A O 1
ATOM 7498 N N . ILE A 1 929 ? -13.828 18.062 -37.094 1 82.38 929 ILE A N 1
ATOM 7499 C CA . ILE A 1 929 ? -13.703 19.344 -37.812 1 82.38 929 ILE A CA 1
ATOM 7500 C C . ILE A 1 929 ? -14.438 20.438 -37.031 1 82.38 929 ILE A C 1
ATOM 7502 O O . ILE A 1 929 ? -14.055 21.609 -37.062 1 82.38 929 ILE A O 1
ATOM 7506 N N . ASP A 1 930 ? -15.391 20.125 -36.281 1 87.25 930 ASP A N 1
ATOM 7507 C CA . ASP A 1 930 ? -16.172 21.156 -35.625 1 87.25 930 ASP A CA 1
ATOM 7508 C C . ASP A 1 930 ? -15.703 21.344 -34.188 1 87.25 930 ASP A C 1
ATOM 7510 O O . ASP A 1 930 ? -16.375 22.016 -33.375 1 87.25 930 ASP A O 1
ATOM 7514 N N . ASP A 1 931 ? -14.672 20.781 -33.812 1 90.19 931 ASP A N 1
ATOM 7515 C CA . ASP A 1 931 ? -14.18 20.891 -32.469 1 90.19 931 ASP A CA 1
ATOM 7516 C C . ASP A 1 931 ? -13.711 22.312 -32.156 1 90.19 931 ASP A C 1
ATOM 7518 O O . ASP A 1 931 ? -13.75 22.766 -31.016 1 90.19 931 ASP A O 1
ATOM 7522 N N . PHE A 1 932 ? -13.258 23.062 -33.188 1 91.25 932 PHE A N 1
ATOM 7523 C CA . PHE A 1 932 ? -12.812 24.438 -33 1 91.25 932 PHE A CA 1
ATOM 7524 C C . PHE A 1 932 ? -13.961 25.406 -33.188 1 91.25 932 PHE A C 1
ATOM 7526 O O . PHE A 1 932 ? -13.883 26.312 -34.031 1 91.25 932 PHE A O 1
ATOM 7533 N N . THR A 1 933 ? -14.953 25.234 -32.375 1 91.44 933 THR A N 1
ATOM 7534 C CA . THR A 1 933 ? -16.094 26.141 -32.406 1 91.44 933 THR A CA 1
ATOM 7535 C C . THR A 1 933 ? -15.891 27.297 -31.422 1 91.44 933 THR A C 1
ATOM 7537 O O . THR A 1 933 ? -15.484 27.078 -30.266 1 91.44 933 THR A O 1
ATOM 7540 N N . LEU A 1 934 ? -16.094 28.469 -31.812 1 92.19 934 LEU A N 1
ATOM 7541 C CA . LEU A 1 934 ? -15.922 29.672 -31 1 92.19 934 LEU A CA 1
ATOM 7542 C C . LEU A 1 934 ? -17.109 29.875 -30.078 1 92.19 934 LEU A C 1
ATOM 7544 O O . LEU A 1 934 ? -18.141 29.219 -30.219 1 92.19 934 LEU A O 1
ATOM 7548 N N . PRO A 1 935 ? -17 30.734 -29.109 1 91.5 935 PRO A N 1
ATOM 7549 C CA . PRO A 1 935 ? -18.094 30.953 -28.156 1 91.5 935 PRO A CA 1
ATOM 7550 C C . PRO A 1 935 ? -19.375 31.422 -28.828 1 91.5 935 PRO A C 1
ATOM 7552 O O . PRO A 1 935 ? -20.469 31.156 -28.312 1 91.5 935 PRO A O 1
ATOM 7555 N N . ASP A 1 936 ? -19.266 32.062 -29.984 1 87.19 936 ASP A N 1
ATOM 7556 C CA . ASP A 1 936 ? -20.438 32.562 -30.672 1 87.19 936 ASP A CA 1
ATOM 7557 C C . ASP A 1 936 ? -21.062 31.484 -31.547 1 87.19 936 ASP A C 1
ATOM 7559 O O . ASP A 1 936 ? -22.125 31.688 -32.125 1 87.19 936 ASP A O 1
ATOM 7563 N N . GLY A 1 937 ? -20.484 30.328 -31.609 1 86.81 937 GLY A N 1
ATOM 7564 C CA . GLY A 1 937 ? -21.047 29.219 -32.375 1 86.81 937 GLY A CA 1
ATOM 7565 C C . GLY A 1 937 ? -20.406 29.031 -33.719 1 86.81 937 GLY A C 1
ATOM 7566 O O . GLY A 1 937 ? -20.609 28.016 -34.375 1 86.81 937 GLY A O 1
ATOM 7567 N N . SER A 1 938 ? -19.609 30.016 -34.125 1 87.94 938 SER A N 1
ATOM 7568 C CA . SER A 1 938 ? -18.953 29.906 -35.438 1 87.94 938 SER A CA 1
ATOM 7569 C C . SER A 1 938 ? -17.719 29.016 -35.344 1 87.94 938 SER A C 1
ATOM 7571 O O . SER A 1 938 ? -17.094 28.891 -34.312 1 87.94 938 SER A O 1
ATOM 7573 N N . ILE A 1 939 ? -17.484 28.281 -36.438 1 89.5 939 ILE A N 1
ATOM 7574 C CA . ILE A 1 939 ? -16.312 27.406 -36.5 1 89.5 939 ILE A CA 1
ATOM 7575 C C . ILE A 1 939 ? -15.078 28.219 -36.875 1 89.5 939 ILE A C 1
ATOM 7577 O O . ILE A 1 939 ? -15.102 29.016 -37.812 1 89.5 939 ILE A O 1
ATOM 7581 N N . ALA A 1 940 ? -14.078 28.047 -36.125 1 85.19 940 ALA A N 1
ATOM 7582 C CA . ALA A 1 940 ? -12.836 28.797 -36.344 1 85.19 940 ALA A CA 1
ATOM 7583 C C . ALA A 1 940 ? -12.195 28.406 -37.688 1 85.19 940 ALA A C 1
ATOM 7585 O O . ALA A 1 940 ? -12.305 27.25 -38.125 1 85.19 940 ALA A O 1
ATOM 7586 N N . GLY A 1 941 ? -11.664 29.312 -38.5 1 74.06 941 GLY A N 1
ATOM 7587 C CA . GLY A 1 941 ? -11.039 29.109 -39.781 1 74.06 941 GLY A CA 1
ATOM 7588 C C . GLY A 1 941 ? -9.672 28.469 -39.688 1 74.06 941 GLY A C 1
ATOM 7589 O O . GLY A 1 941 ? -8.688 29 -40.219 1 74.06 941 GLY A O 1
ATOM 7590 N N . VAL A 1 942 ? -9.562 27.422 -38.844 1 76 942 VAL A N 1
ATOM 7591 C CA . VAL A 1 942 ? -8.281 26.734 -38.719 1 76 942 VAL A CA 1
ATOM 7592 C C . VAL A 1 942 ? -8.148 25.703 -39.844 1 76 942 VAL A C 1
ATOM 7594 O O . VAL A 1 942 ? -8.898 24.719 -39.875 1 76 942 VAL A O 1
ATOM 7597 N N . SER A 1 943 ? -7.582 25.969 -41 1 62.03 943 SER A N 1
ATOM 7598 C CA . SER A 1 943 ? -7.48 25.125 -42.188 1 62.03 943 SER A CA 1
ATOM 7599 C C . SER A 1 943 ? -6.598 23.906 -41.906 1 62.03 943 SER A C 1
ATOM 7601 O O . SER A 1 943 ? -6.871 22.812 -42.406 1 62.03 943 SER A O 1
ATOM 7603 N N . GLN A 1 944 ? -5.5 24.156 -41.125 1 67.81 944 GLN A N 1
ATOM 7604 C CA . GLN A 1 944 ? -4.578 23.047 -40.875 1 67.81 944 GLN A CA 1
ATOM 7605 C C . GLN A 1 944 ? -4.414 22.781 -39.375 1 67.81 944 GLN A C 1
ATOM 7607 O O . GLN A 1 944 ? -3.947 23.656 -38.625 1 67.81 944 GLN A O 1
ATOM 7612 N N . ILE A 1 945 ? -4.82 21.625 -38.938 1 68.25 945 ILE A N 1
ATOM 7613 C CA . ILE A 1 945 ? -4.805 21.203 -37.531 1 68.25 945 ILE A CA 1
ATOM 7614 C C . ILE A 1 945 ? -3.381 21.266 -36.969 1 68.25 945 ILE A C 1
ATOM 7616 O O . ILE A 1 945 ? -3.18 21.5 -35.781 1 68.25 945 ILE A O 1
ATOM 7620 N N . ASN A 1 946 ? -2.439 21.219 -37.875 1 70.88 946 ASN A N 1
ATOM 7621 C CA . ASN A 1 946 ? -1.053 21.141 -37.438 1 70.88 946 ASN A CA 1
ATOM 7622 C C . ASN A 1 946 ? -0.45 22.531 -37.25 1 70.88 946 ASN A C 1
ATOM 7624 O O . ASN A 1 946 ? 0.687 22.656 -36.781 1 70.88 946 ASN A O 1
ATOM 7628 N N . ASN A 1 947 ? -1.297 23.578 -37.469 1 81.81 947 ASN A N 1
ATOM 7629 C CA . ASN A 1 947 ? -0.823 24.953 -37.25 1 81.81 947 ASN A CA 1
ATOM 7630 C C . ASN A 1 947 ? -1.198 25.453 -35.844 1 81.81 947 ASN A C 1
ATOM 7632 O O . ASN A 1 947 ? -2.268 26.031 -35.656 1 81.81 947 ASN A O 1
ATOM 7636 N N . ASN A 1 948 ? -0.299 25.406 -35 1 86.81 948 ASN A N 1
ATOM 7637 C CA . ASN A 1 948 ? -0.544 25.734 -33.594 1 86.81 948 ASN A CA 1
ATOM 7638 C C . ASN A 1 948 ? -0.792 27.234 -33.406 1 86.81 948 ASN A C 1
ATOM 7640 O O . ASN A 1 948 ? -1.502 27.641 -32.469 1 86.81 948 ASN A O 1
ATOM 7644 N N . GLU A 1 949 ? -0.204 28.031 -34.312 1 88.75 949 GLU A N 1
ATOM 7645 C CA . GLU A 1 949 ? -0.422 29.469 -34.219 1 88.75 949 GLU A CA 1
ATOM 7646 C C . GLU A 1 949 ? -1.867 29.844 -34.562 1 88.75 949 GLU A C 1
ATOM 7648 O O . GLU A 1 949 ? -2.475 30.672 -33.875 1 88.75 949 GLU A O 1
ATOM 7653 N N . ALA A 1 950 ? -2.373 29.219 -35.531 1 89.5 950 ALA A N 1
ATOM 7654 C CA . ALA A 1 950 ? -3.758 29.469 -35.938 1 89.5 950 ALA A CA 1
ATOM 7655 C C . ALA A 1 950 ? -4.727 28.984 -34.844 1 89.5 950 ALA A C 1
ATOM 7657 O O . ALA A 1 950 ? -5.723 29.641 -34.562 1 89.5 950 ALA A O 1
ATOM 7658 N N . VAL A 1 951 ? -4.426 27.891 -34.281 1 90.75 951 VAL A N 1
ATOM 7659 C CA . VAL A 1 951 ? -5.281 27.344 -33.219 1 90.75 951 VAL A CA 1
ATOM 7660 C C . VAL A 1 951 ? -5.285 28.281 -32 1 90.75 951 VAL A C 1
ATOM 7662 O O . VAL A 1 951 ? -6.324 28.469 -31.375 1 90.75 951 VAL A O 1
ATOM 7665 N N . HIS A 1 952 ? -4.125 28.812 -31.734 1 91.44 952 HIS A N 1
ATOM 7666 C CA . HIS A 1 952 ? -3.99 29.719 -30.578 1 91.44 952 HIS A CA 1
ATOM 7667 C C . HIS A 1 952 ? -4.727 31.031 -30.828 1 91.44 952 HIS A C 1
ATOM 7669 O O . HIS A 1 952 ? -5.527 31.453 -29.984 1 91.44 952 HIS A O 1
ATOM 7675 N N . LYS A 1 953 ? -4.574 31.688 -31.984 1 90.25 953 LYS A N 1
ATOM 7676 C CA . LYS A 1 953 ? -5.055 33.031 -32.25 1 90.25 953 LYS A CA 1
ATOM 7677 C C . LYS A 1 953 ? -6.508 33.031 -32.719 1 90.25 953 LYS A C 1
ATOM 7679 O O . LYS A 1 953 ? -7.266 33.969 -32.438 1 90.25 953 LYS A O 1
ATOM 7684 N N . GLN A 1 954 ? -6.879 31.953 -33.312 1 90.44 954 GLN A N 1
ATOM 7685 C CA . GLN A 1 954 ? -8.203 31.969 -33.938 1 90.44 954 GLN A CA 1
ATOM 7686 C C . GLN A 1 954 ? -9.203 31.172 -33.094 1 90.44 954 GLN A C 1
ATOM 7688 O O . GLN A 1 954 ? -10.414 31.297 -33.281 1 90.44 954 GLN A O 1
ATOM 7693 N N . PHE A 1 955 ? -8.75 30.5 -32.219 1 92.81 955 PHE A N 1
ATOM 7694 C CA . PHE A 1 955 ? -9.672 29.672 -31.438 1 92.81 955 PHE A CA 1
ATOM 7695 C C . PHE A 1 955 ? -9.406 29.812 -29.953 1 92.81 955 PHE A C 1
ATOM 7697 O O . PHE A 1 955 ? -10.188 30.422 -29.219 1 92.81 955 PHE A O 1
ATOM 7704 N N . GLY A 1 956 ? -8.273 29.328 -29.453 1 92.38 956 GLY A N 1
ATOM 7705 C CA . GLY A 1 956 ? -7.977 29.172 -28.047 1 92.38 956 GLY A CA 1
ATOM 7706 C C . GLY A 1 956 ? -8.133 30.453 -27.25 1 92.38 956 GLY A C 1
ATOM 7707 O O . GLY A 1 956 ? -8.766 30.453 -26.188 1 92.38 956 GLY A O 1
ATOM 7708 N N . ILE A 1 957 ? -7.602 31.5 -27.719 1 92 957 ILE A N 1
ATOM 7709 C CA . ILE A 1 957 ? -7.539 32.75 -26.969 1 92 957 ILE A CA 1
ATOM 7710 C C . ILE A 1 957 ? -8.945 33.312 -26.781 1 92 957 ILE A C 1
ATOM 7712 O O . ILE A 1 957 ? -9.195 34.094 -25.859 1 92 957 ILE A O 1
ATOM 7716 N N . HIS A 1 958 ? -9.883 32.969 -27.594 1 91.69 958 HIS A N 1
ATOM 7717 C CA . HIS A 1 958 ? -11.234 33.5 -27.516 1 91.69 958 HIS A CA 1
ATOM 7718 C C . HIS A 1 958 ? -12.016 32.875 -26.359 1 91.69 958 HIS A C 1
ATOM 7720 O O . HIS A 1 958 ? -13.07 33.375 -25.984 1 91.69 958 HIS A O 1
ATOM 7726 N N . TRP A 1 959 ? -11.531 31.891 -25.781 1 94.25 959 TRP A N 1
ATOM 7727 C CA . TRP A 1 959 ? -12.195 31.234 -24.656 1 94.25 959 TRP A CA 1
ATOM 7728 C C . TRP A 1 959 ? -11.656 31.766 -23.328 1 94.25 959 TRP A C 1
ATOM 7730 O O . TRP A 1 959 ? -11.898 31.172 -22.281 1 94.25 959 TRP A O 1
ATOM 7740 N N . LEU A 1 960 ? -10.867 32.781 -23.312 1 93.44 960 LEU A N 1
ATOM 7741 C CA . LEU A 1 960 ? -10.359 33.469 -22.109 1 93.44 960 LEU A CA 1
ATOM 7742 C C . LEU A 1 960 ? -11.508 34.031 -21.281 1 93.44 960 LEU A C 1
ATOM 7744 O O . LEU A 1 960 ? -12.445 34.594 -21.828 1 93.44 960 LEU A O 1
ATOM 7748 N N . LEU A 1 961 ? -11.43 33.781 -20 1 93 961 LEU A N 1
ATOM 7749 C CA . LEU A 1 961 ? -12.484 34.219 -19.094 1 93 961 LEU A CA 1
ATOM 7750 C C . LEU A 1 961 ? -12.125 35.531 -18.438 1 93 961 LEU A C 1
ATOM 7752 O O . LEU A 1 961 ? -10.945 35.844 -18.266 1 93 961 LEU A O 1
ATOM 7756 N N . GLU A 1 962 ? -13.133 36.219 -18.109 1 87.25 962 GLU A N 1
ATOM 7757 C CA . GLU A 1 962 ? -13.039 37.469 -17.344 1 87.25 962 GLU A CA 1
ATOM 7758 C C . GLU A 1 962 ? -13.891 37.375 -16.078 1 87.25 962 GLU A C 1
ATOM 7760 O O . GLU A 1 962 ? -14.672 36.438 -15.898 1 87.25 962 GLU A O 1
ATOM 7765 N N . ASP A 1 963 ? -13.656 38.281 -15.219 1 85 963 ASP A N 1
ATOM 7766 C CA . ASP A 1 963 ? -14.414 38.312 -13.969 1 85 963 ASP A CA 1
ATOM 7767 C C . ASP A 1 963 ? -15.898 38.562 -14.234 1 85 963 ASP A C 1
ATOM 7769 O O . ASP A 1 963 ? -16.766 38.062 -13.508 1 85 963 ASP A O 1
ATOM 7773 N N . LYS A 1 964 ? -16.141 39.156 -15.312 1 83.88 964 LYS A N 1
ATOM 7774 C CA . LYS A 1 964 ? -17.516 39.469 -15.648 1 83.88 964 LYS A CA 1
ATOM 7775 C C . LYS A 1 964 ? -18.188 38.312 -16.391 1 83.88 964 LYS A C 1
ATOM 7777 O O . LYS A 1 964 ? -17.531 37.594 -17.125 1 83.88 964 LYS A O 1
ATOM 7782 N N . GLU A 1 965 ? -19.484 38.156 -16.141 1 86.81 965 GLU A N 1
ATOM 7783 C CA . GLU A 1 965 ? -20.234 37.094 -16.797 1 86.81 965 GLU A CA 1
ATOM 7784 C C . GLU A 1 965 ? -20.469 37.406 -18.266 1 86.81 965 GLU A C 1
ATOM 7786 O O . GLU A 1 965 ? -20.859 38.531 -18.609 1 86.81 965 GLU A O 1
ATOM 7791 N N . ASP A 1 966 ? -20 36.5 -19.047 1 86.94 966 ASP A N 1
ATOM 7792 C CA . ASP A 1 966 ? -20.266 36.562 -20.484 1 86.94 966 ASP A CA 1
ATOM 7793 C C . ASP A 1 966 ? -21.344 35.594 -20.891 1 86.94 966 ASP A C 1
ATOM 7795 O O . ASP A 1 966 ? -21.344 34.438 -20.453 1 86.94 966 ASP A O 1
ATOM 7799 N N . THR A 1 967 ? -22.234 35.906 -21.688 1 83.38 967 THR A N 1
ATOM 7800 C CA . THR A 1 967 ? -23.391 35.094 -22.062 1 83.38 967 THR A CA 1
ATOM 7801 C C . THR A 1 967 ? -22.969 33.844 -22.797 1 83.38 967 THR A C 1
ATOM 7803 O O . THR A 1 967 ? -23.641 32.812 -22.719 1 83.38 967 THR A O 1
ATOM 7806 N N . ASN A 1 968 ? -21.844 33.906 -23.422 1 87.75 968 ASN A N 1
ATOM 7807 C CA . ASN A 1 968 ? -21.469 32.75 -24.25 1 87.75 968 ASN A CA 1
ATOM 7808 C C . ASN A 1 968 ? -20.406 31.906 -23.547 1 87.75 968 ASN A C 1
ATOM 7810 O O . ASN A 1 968 ? -20.219 30.734 -23.891 1 87.75 968 ASN A O 1
ATOM 7814 N N . LYS A 1 969 ? -19.656 32.438 -22.656 1 88.94 969 LYS A N 1
ATOM 7815 C CA . LYS A 1 969 ? -18.562 31.672 -22.047 1 88.94 969 LYS A CA 1
ATOM 7816 C C . LYS A 1 969 ? -18.766 31.516 -20.547 1 88.94 969 LYS A C 1
ATOM 7818 O O . LYS A 1 969 ? -18.188 30.625 -19.922 1 88.94 969 LYS A O 1
ATOM 7823 N N . GLY A 1 970 ? -19.641 32.312 -19.969 1 86.94 970 GLY A N 1
ATOM 7824 C CA . GLY A 1 970 ? -19.781 32.344 -18.516 1 86.94 970 GLY A CA 1
ATOM 7825 C C . GLY A 1 970 ? -18.766 33.219 -17.828 1 86.94 970 GLY A C 1
ATOM 7826 O O . GLY A 1 970 ? -18.078 34.031 -18.484 1 86.94 970 GLY A O 1
ATOM 7827 N N . GLY A 1 971 ? -18.719 33.219 -16.516 1 88.88 971 GLY A N 1
ATOM 7828 C CA . GLY A 1 971 ? -17.766 33.969 -15.719 1 88.88 971 GLY A CA 1
ATOM 7829 C C . GLY A 1 971 ? -16.797 33.062 -14.953 1 88.88 971 GLY A C 1
ATOM 7830 O O . GLY A 1 971 ? -17.031 31.875 -14.812 1 88.88 971 GLY A O 1
ATOM 7831 N N . SER A 1 972 ? -15.688 33.75 -14.562 1 92.5 972 SER A N 1
ATOM 7832 C CA . SER A 1 972 ? -14.703 32.969 -13.805 1 92.5 972 SER A CA 1
ATOM 7833 C C . SER A 1 972 ? -15.273 32.5 -12.477 1 92.5 972 SER A C 1
ATOM 7835 O O . SER A 1 972 ? -15.883 33.25 -11.742 1 92.5 972 SER A O 1
ATOM 7837 N N . MET A 1 973 ? -15.086 31.266 -12.18 1 93.69 973 MET A N 1
ATOM 7838 C CA . MET A 1 973 ? -15.617 30.641 -10.969 1 93.69 973 MET A CA 1
ATOM 7839 C C . MET A 1 973 ? -14.508 30.391 -9.961 1 93.69 973 MET A C 1
ATOM 7841 O O . MET A 1 973 ? -14.758 29.859 -8.867 1 93.69 973 MET A O 1
ATOM 7845 N N . PHE A 1 974 ? -13.297 30.812 -10.211 1 93.5 974 PHE A N 1
ATOM 7846 C CA . PHE A 1 974 ? -12.156 30.531 -9.352 1 93.5 974 PHE A CA 1
ATOM 7847 C C . PHE A 1 974 ? -12.211 31.391 -8.086 1 93.5 974 PHE A C 1
ATOM 7849 O O . PHE A 1 974 ? -12.805 32.469 -8.078 1 93.5 974 PHE A O 1
ATOM 7856 N N . VAL A 1 975 ? -11.656 30.797 -7.023 1 89.12 975 VAL A N 1
ATOM 7857 C CA . VAL A 1 975 ? -11.477 31.578 -5.797 1 89.12 975 VAL A CA 1
ATOM 7858 C C . VAL A 1 975 ? -10.211 32.406 -5.906 1 89.12 975 VAL A C 1
ATOM 7860 O O . VAL A 1 975 ? -9.109 31.891 -6.062 1 89.12 975 VAL A O 1
ATOM 7863 N N . HIS A 1 976 ? -10.453 33.688 -5.941 1 82.75 976 HIS A N 1
ATOM 7864 C CA . HIS A 1 976 ? -9.328 34.625 -5.992 1 82.75 976 HIS A CA 1
ATOM 7865 C C . HIS A 1 976 ? -8.977 35.125 -4.602 1 82.75 976 HIS A C 1
ATOM 7867 O O . HIS A 1 976 ? -9.789 35.812 -3.961 1 82.75 976 HIS A O 1
ATOM 7873 N N . GLU A 1 977 ? -7.867 34.688 -4.098 1 76.88 977 GLU A N 1
ATOM 7874 C CA . GLU A 1 977 ? -7.461 35.125 -2.762 1 76.88 977 GLU A CA 1
ATOM 7875 C C . GLU A 1 977 ? -6.586 36.375 -2.818 1 76.88 977 GLU A C 1
ATOM 7877 O O . GLU A 1 977 ? -5.875 36.594 -3.801 1 76.88 977 GLU A O 1
ATOM 7882 N N . TYR A 1 978 ? -6.668 37.188 -1.81 1 68.12 978 TYR A N 1
ATOM 7883 C CA . TYR A 1 978 ? -5.777 38.312 -1.48 1 68.12 978 TYR A CA 1
ATOM 7884 C C . TYR A 1 978 ? -5.719 39.312 -2.621 1 68.12 978 TYR A C 1
ATOM 7886 O O . TYR A 1 978 ? -4.633 39.656 -3.084 1 68.12 978 TYR A O 1
ATOM 7894 N N . PHE A 1 979 ? -6.668 39.594 -3.219 1 66.12 979 PHE A N 1
ATOM 7895 C CA . PHE A 1 979 ? -6.914 40.719 -4.121 1 66.12 979 PHE A CA 1
ATOM 7896 C C . PHE A 1 979 ? -6.602 40.344 -5.562 1 66.12 979 PHE A C 1
ATOM 7898 O O . PHE A 1 979 ? -6.555 41.188 -6.445 1 66.12 979 PHE A O 1
ATOM 7905 N N . ARG A 1 980 ? -6.352 39.125 -5.703 1 75.19 980 ARG A N 1
ATOM 7906 C CA . ARG A 1 980 ? -6.125 38.656 -7.074 1 75.19 980 ARG A CA 1
ATOM 7907 C C . ARG A 1 980 ? -7.441 38.531 -7.832 1 75.19 980 ARG A C 1
ATOM 7909 O O . ARG A 1 980 ? -8.484 38.25 -7.234 1 75.19 980 ARG A O 1
ATOM 7916 N N . THR A 1 981 ? -7.422 38.938 -9.055 1 76.12 981 THR A N 1
ATOM 7917 C CA . THR A 1 981 ? -8.562 38.812 -9.953 1 76.12 981 THR A CA 1
ATOM 7918 C C . THR A 1 981 ? -8.203 37.969 -11.164 1 76.12 981 THR A C 1
ATOM 7920 O O . THR A 1 981 ? -7.059 37.531 -11.305 1 76.12 981 THR A O 1
ATOM 7923 N N . SER A 1 982 ? -9.172 37.688 -11.898 1 80.44 982 SER A N 1
ATOM 7924 C CA . SER A 1 982 ? -8.93 36.906 -13.117 1 80.44 982 SER A CA 1
ATOM 7925 C C . SER A 1 982 ? -7.934 37.625 -14.031 1 80.44 982 SER A C 1
ATOM 7927 O O . SER A 1 982 ? -7.203 36.969 -14.781 1 80.44 982 SER A O 1
ATOM 7929 N N . SER A 1 983 ? -7.949 38.875 -13.961 1 76 983 SER A N 1
ATOM 7930 C CA . SER A 1 983 ? -7.059 39.688 -14.805 1 76 983 SER A CA 1
ATOM 7931 C C . SER A 1 983 ? -5.605 39.5 -14.375 1 76 983 SER A C 1
ATOM 7933 O O . SER A 1 983 ? -4.691 39.688 -15.188 1 76 983 SER A O 1
ATOM 7935 N N . TYR A 1 984 ? -5.523 39.219 -13.188 1 78.25 984 TYR A N 1
ATOM 7936 C CA . TYR A 1 984 ? -4.172 38.969 -12.695 1 78.25 984 TYR A CA 1
ATOM 7937 C C . TYR A 1 984 ? -3.541 37.781 -13.414 1 78.25 984 TYR A C 1
ATOM 7939 O O . TYR A 1 984 ? -2.346 37.781 -13.719 1 78.25 984 TYR A O 1
ATOM 7947 N N . TYR A 1 985 ? -4.297 36.844 -13.727 1 83.5 985 TYR A N 1
ATOM 7948 C CA . TYR A 1 985 ? -3.785 35.625 -14.312 1 83.5 985 TYR A CA 1
ATOM 7949 C C . TYR A 1 985 ? -3.775 35.688 -15.836 1 83.5 985 TYR A C 1
ATOM 7951 O O . TYR A 1 985 ? -3.084 34.938 -16.5 1 83.5 985 TYR A O 1
ATOM 7959 N N . ALA A 1 986 ? -4.535 36.594 -16.312 1 86.06 986 ALA A N 1
ATOM 7960 C CA . ALA A 1 986 ? -4.723 36.656 -17.766 1 86.06 986 ALA A CA 1
ATOM 7961 C C . ALA A 1 986 ? -3.707 37.594 -18.406 1 86.06 986 ALA A C 1
ATOM 7963 O O . ALA A 1 986 ? -3.381 38.656 -17.828 1 86.06 986 ALA A O 1
ATOM 7964 N N . ASN A 1 987 ? -3.027 37.188 -19.453 1 85 987 ASN A N 1
ATOM 7965 C CA . ASN A 1 987 ? -2.18 38 -20.328 1 85 987 ASN A CA 1
ATOM 7966 C C . ASN A 1 987 ? -2.439 37.719 -21.797 1 85 987 ASN A C 1
ATOM 7968 O O . ASN A 1 987 ? -1.864 36.781 -22.359 1 85 987 ASN A O 1
ATOM 7972 N N . SER A 1 988 ? -3.182 38.469 -22.438 1 80.5 988 SER A N 1
ATOM 7973 C CA . SER A 1 988 ? -3.561 38.25 -23.828 1 80.5 988 SER A CA 1
ATOM 7974 C C . SER A 1 988 ? -2.389 38.5 -24.766 1 80.5 988 SER A C 1
ATOM 7976 O O . SER A 1 988 ? -2.387 38.031 -25.906 1 80.5 988 SER A O 1
ATOM 7978 N N . SER A 1 989 ? -1.383 39.156 -24.297 1 81.94 989 SER A N 1
ATOM 7979 C CA . SER A 1 989 ? -0.257 39.5 -25.156 1 81.94 989 SER A CA 1
ATOM 7980 C C . SER A 1 989 ? 0.858 38.469 -25.047 1 81.94 989 SER A C 1
ATOM 7982 O O . SER A 1 989 ? 1.882 38.562 -25.719 1 81.94 989 SER A O 1
ATOM 7984 N N . PHE A 1 990 ? 0.604 37.594 -24.219 1 89.19 990 PHE A N 1
ATOM 7985 C CA . PHE A 1 990 ? 1.588 36.531 -24.078 1 89.19 990 PHE A CA 1
ATOM 7986 C C . PHE A 1 990 ? 1.687 35.719 -25.375 1 89.19 990 PHE A C 1
ATOM 7988 O O . PHE A 1 990 ? 0.676 35.219 -25.891 1 89.19 990 PHE A O 1
ATOM 7995 N N . GLU A 1 991 ? 2.867 35.688 -26.016 1 88.94 991 GLU A N 1
ATOM 7996 C CA . GLU A 1 991 ? 3.092 34.938 -27.234 1 88.94 991 GLU A CA 1
ATOM 7997 C C . GLU A 1 991 ? 3.883 33.656 -26.938 1 88.94 991 GLU A C 1
ATOM 7999 O O . GLU A 1 991 ? 5.105 33.688 -26.797 1 88.94 991 GLU A O 1
ATOM 8004 N N . PRO A 1 992 ? 3.201 32.531 -26.953 1 92.31 992 PRO A N 1
ATOM 8005 C CA . PRO A 1 992 ? 3.895 31.281 -26.703 1 92.31 992 PRO A CA 1
ATOM 8006 C C . PRO A 1 992 ? 4.734 30.828 -27.891 1 92.31 992 PRO A C 1
ATOM 8008 O O . PRO A 1 992 ? 4.75 31.484 -28.938 1 92.31 992 PRO A O 1
ATOM 8011 N N . GLU A 1 993 ? 5.535 29.781 -27.672 1 90.25 993 GLU A N 1
ATOM 8012 C CA . GLU A 1 993 ? 6.285 29.141 -28.766 1 90.25 993 GLU A CA 1
ATOM 8013 C C . GLU A 1 993 ? 5.395 28.219 -29.578 1 90.25 993 GLU A C 1
ATOM 8015 O O . GLU A 1 993 ? 4.824 27.266 -29.047 1 90.25 993 GLU A O 1
ATOM 8020 N N . PHE A 1 994 ? 5.301 28.516 -30.953 1 88.94 994 PHE A N 1
ATOM 8021 C CA . PHE A 1 994 ? 4.34 27.797 -31.781 1 88.94 994 PHE A CA 1
ATOM 8022 C C . PHE A 1 994 ? 5.004 26.625 -32.469 1 88.94 994 PHE A C 1
ATOM 8024 O O . PHE A 1 994 ? 4.324 25.688 -32.906 1 88.94 994 PHE A O 1
ATOM 8031 N N . ARG A 1 995 ? 6.27 26.672 -32.688 1 88.81 995 ARG A N 1
ATOM 8032 C CA . ARG A 1 995 ? 6.965 25.547 -33.312 1 88.81 995 ARG A CA 1
ATOM 8033 C C . ARG A 1 995 ? 6.965 24.328 -32.406 1 88.81 995 ARG A C 1
ATOM 8035 O O . ARG A 1 995 ? 7.211 24.453 -31.203 1 88.81 995 ARG A O 1
ATOM 8042 N N . ILE A 1 996 ? 6.676 23.172 -32.781 1 86 996 ILE A N 1
ATOM 8043 C CA . ILE A 1 996 ? 6.445 22 -31.953 1 86 996 ILE A CA 1
ATOM 8044 C C . ILE A 1 996 ? 7.66 21.078 -32 1 86 996 ILE A C 1
ATOM 8046 O O . ILE A 1 996 ? 8.031 20.469 -31 1 86 996 ILE A O 1
ATOM 8050 N N . ARG A 1 997 ? 8.445 21.016 -33.094 1 85.75 997 ARG A N 1
ATOM 8051 C CA . ARG A 1 997 ? 9.531 20.062 -33.25 1 85.75 997 ARG A CA 1
ATOM 8052 C C . ARG A 1 997 ? 10.812 20.562 -32.594 1 85.75 997 ARG A C 1
ATOM 8054 O O . ARG A 1 997 ? 11.195 21.719 -32.75 1 85.75 997 ARG A O 1
ATOM 8061 N N . PRO A 1 998 ? 11.328 19.609 -31.828 1 89.75 998 PRO A N 1
ATOM 8062 C CA . PRO A 1 998 ? 12.562 20 -31.141 1 89.75 998 PRO A CA 1
ATOM 8063 C C . PRO A 1 998 ? 13.625 20.531 -32.094 1 89.75 998 PRO A C 1
ATOM 8065 O O . PRO A 1 998 ? 14.375 21.453 -31.734 1 89.75 998 PRO A O 1
ATOM 8068 N N . GLU A 1 999 ? 13.609 20.047 -33.375 1 86.94 999 GLU A N 1
ATOM 8069 C CA . GLU A 1 999 ? 14.609 20.469 -34.375 1 86.94 999 GLU A CA 1
ATOM 8070 C C . GLU A 1 999 ? 14.391 21.922 -34.781 1 86.94 999 GLU A C 1
ATOM 8072 O O . GLU A 1 999 ? 15.344 22.625 -35.125 1 86.94 999 GLU A O 1
ATOM 8077 N N . ASP A 1 1000 ? 13.172 22.359 -34.656 1 86.56 1000 ASP A N 1
ATOM 8078 C CA . ASP A 1 1000 ? 12.836 23.719 -35.031 1 86.56 1000 ASP A CA 1
ATOM 8079 C C . ASP A 1 1000 ? 12.953 24.672 -33.844 1 86.56 1000 ASP A C 1
ATOM 8081 O O . ASP A 1 1000 ? 13.227 25.859 -34 1 86.56 1000 ASP A O 1
ATOM 8085 N N . LEU A 1 1001 ? 12.727 24.156 -32.625 1 87.56 1001 LEU A N 1
ATOM 8086 C CA . LEU A 1 1001 ? 12.664 24.953 -31.422 1 87.56 1001 LEU A CA 1
ATOM 8087 C C . LEU A 1 1001 ? 14.062 25.219 -30.875 1 87.56 1001 LEU A C 1
ATOM 8089 O O . LEU A 1 1001 ? 14.352 26.312 -30.375 1 87.56 1001 LEU A O 1
ATOM 8093 N N . LEU A 1 1002 ? 14.859 24.188 -30.922 1 87.75 1002 LEU A N 1
ATOM 8094 C CA . LEU A 1 1002 ? 16.188 24.281 -30.328 1 87.75 1002 LEU A CA 1
ATOM 8095 C C . LEU A 1 1002 ? 17.219 24.672 -31.375 1 87.75 1002 LEU A C 1
ATOM 8097 O O . LEU A 1 1002 ? 17.156 24.219 -32.5 1 87.75 1002 LEU A O 1
ATOM 8101 N N . PRO A 1 1003 ? 18.031 25.594 -31 1 82.69 1003 PRO A N 1
ATOM 8102 C CA . PRO A 1 1003 ? 19.078 25.984 -31.938 1 82.69 1003 PRO A CA 1
ATOM 8103 C C . PRO A 1 1003 ? 20 24.812 -32.312 1 82.69 1003 PRO A C 1
ATOM 8105 O O . PRO A 1 1003 ? 20.078 23.828 -31.594 1 82.69 1003 PRO A O 1
ATOM 8108 N N . ALA A 1 1004 ? 20.609 24.938 -33.375 1 79.19 1004 ALA A N 1
ATOM 8109 C CA . ALA A 1 1004 ? 21.438 23.891 -33.938 1 79.19 1004 ALA A CA 1
ATOM 8110 C C . ALA A 1 1004 ? 22.594 23.547 -33.031 1 79.19 1004 ALA A C 1
ATOM 8112 O O . ALA A 1 1004 ? 23.109 22.422 -33.031 1 79.19 1004 ALA A O 1
ATOM 8113 N N . ASN A 1 1005 ? 22.938 24.453 -32.125 1 79.19 1005 ASN A N 1
ATOM 8114 C CA . ASN A 1 1005 ? 24.062 24.219 -31.234 1 79.19 1005 ASN A CA 1
ATOM 8115 C C . ASN A 1 1005 ? 23.672 23.297 -30.078 1 79.19 1005 ASN A C 1
ATOM 8117 O O . ASN A 1 1005 ? 24.531 22.844 -29.312 1 79.19 1005 ASN A O 1
ATOM 8121 N N . ARG A 1 1006 ? 22.5 23.062 -29.984 1 86.69 1006 ARG A N 1
ATOM 8122 C CA . ARG A 1 1006 ? 22.031 22.188 -28.906 1 86.69 1006 ARG A CA 1
ATOM 8123 C C . ARG A 1 1006 ? 21.484 20.875 -29.469 1 86.69 1006 ARG A C 1
ATOM 8125 O O . ARG A 1 1006 ? 20.375 20.469 -29.125 1 86.69 1006 ARG A O 1
ATOM 8132 N N . SER A 1 1007 ? 22.266 20.172 -30.281 1 84.94 1007 SER A N 1
ATOM 8133 C CA . SER A 1 1007 ? 21.875 18.938 -30.938 1 84.94 1007 SER A CA 1
ATOM 8134 C C . SER A 1 1007 ? 21.719 17.797 -29.922 1 84.94 1007 SER A C 1
ATOM 8136 O O . SER A 1 1007 ? 20.938 16.875 -30.141 1 84.94 1007 SER A O 1
ATOM 8138 N N . GLN A 1 1008 ? 22.422 17.953 -28.812 1 83.06 1008 GLN A N 1
ATOM 8139 C CA . GLN A 1 1008 ? 22.344 16.906 -27.797 1 83.06 1008 GLN A CA 1
ATOM 8140 C C . GLN A 1 1008 ? 20.953 16.875 -27.156 1 83.06 1008 GLN A C 1
ATOM 8142 O O . GLN A 1 1008 ? 20.453 15.797 -26.797 1 83.06 1008 GLN A O 1
ATOM 8147 N N . ASP A 1 1009 ? 20.406 18 -27 1 87.62 1009 ASP A N 1
ATOM 8148 C CA . ASP A 1 1009 ? 19.078 18.078 -26.406 1 87.62 1009 ASP A CA 1
ATOM 8149 C C . ASP A 1 1009 ? 18.031 17.469 -27.328 1 87.62 1009 ASP A C 1
ATOM 8151 O O . ASP A 1 1009 ? 17.031 16.906 -26.875 1 87.62 1009 ASP A O 1
ATOM 8155 N N . ILE A 1 1010 ? 18.281 17.562 -28.641 1 87.69 1010 ILE A N 1
ATOM 8156 C CA . ILE A 1 1010 ? 17.359 17 -29.625 1 87.69 1010 ILE A CA 1
ATOM 8157 C C . ILE A 1 1010 ? 17.406 15.469 -29.562 1 87.69 1010 ILE A C 1
ATOM 8159 O O . ILE A 1 1010 ? 16.359 14.805 -29.594 1 87.69 1010 ILE A O 1
ATOM 8163 N N . VAL A 1 1011 ? 18.578 15 -29.438 1 80.31 1011 VAL A N 1
ATOM 8164 C CA . VAL A 1 1011 ? 18.75 13.555 -29.375 1 80.31 1011 VAL A CA 1
ATOM 8165 C C . VAL A 1 1011 ? 18.156 13.023 -28.078 1 80.31 1011 VAL A C 1
ATOM 8167 O O . VAL A 1 1011 ? 17.516 11.969 -28.062 1 80.31 1011 VAL A O 1
ATOM 8170 N N . LYS A 1 1012 ? 18.344 13.75 -27.016 1 82.75 1012 LYS A N 1
ATOM 8171 C CA . LYS A 1 1012 ? 17.797 13.336 -25.734 1 82.75 1012 LYS A CA 1
ATOM 8172 C C . LYS A 1 1012 ? 16.281 13.336 -25.75 1 82.75 1012 LYS A C 1
ATOM 8174 O O . LYS A 1 1012 ? 15.648 12.477 -25.125 1 82.75 1012 LYS A O 1
ATOM 8179 N N . ALA A 1 1013 ? 15.719 14.281 -26.359 1 86.94 1013 ALA A N 1
ATOM 8180 C CA . ALA A 1 1013 ? 14.266 14.352 -26.453 1 86.94 1013 ALA A CA 1
ATOM 8181 C C . ALA A 1 1013 ? 13.703 13.125 -27.188 1 86.94 1013 ALA A C 1
ATOM 8183 O O . ALA A 1 1013 ? 12.68 12.57 -26.781 1 86.94 1013 ALA A O 1
ATOM 8184 N N . ARG A 1 1014 ? 14.383 12.688 -28.156 1 79.44 1014 ARG A N 1
ATOM 8185 C CA . ARG A 1 1014 ? 13.93 11.531 -28.922 1 79.44 1014 ARG A CA 1
ATOM 8186 C C . ARG A 1 1014 ? 14.125 10.242 -28.141 1 79.44 1014 ARG A C 1
ATOM 8188 O O . ARG A 1 1014 ? 13.305 9.32 -28.25 1 79.44 1014 ARG A O 1
ATOM 8195 N N . GLU A 1 1015 ? 15.125 10.203 -27.469 1 73.31 1015 GLU A N 1
ATOM 8196 C CA . GLU A 1 1015 ? 15.414 9.016 -26.656 1 73.31 1015 GLU A CA 1
ATOM 8197 C C . GLU A 1 1015 ? 14.406 8.852 -25.531 1 73.31 1015 GLU A C 1
ATOM 8199 O O . GLU A 1 1015 ? 13.992 7.734 -25.219 1 73.31 1015 GLU A O 1
ATOM 8204 N N . LEU A 1 1016 ? 14.039 9.953 -24.969 1 76.5 1016 LEU A N 1
ATOM 8205 C CA . LEU A 1 1016 ? 13.156 9.938 -23.797 1 76.5 1016 LEU A CA 1
ATOM 8206 C C . LEU A 1 1016 ? 11.703 9.75 -24.234 1 76.5 1016 LEU A C 1
ATOM 8208 O O . LEU A 1 1016 ? 10.938 9.055 -23.562 1 76.5 1016 LEU A O 1
ATOM 8212 N N . CYS A 1 1017 ? 11.328 10.359 -25.328 1 84.44 1017 CYS A N 1
ATOM 8213 C CA . CYS A 1 1017 ? 9.906 10.523 -25.641 1 84.44 1017 CYS A CA 1
ATOM 8214 C C . CYS A 1 1017 ? 9.492 9.609 -26.781 1 84.44 1017 CYS A C 1
ATOM 8216 O O . CYS A 1 1017 ? 8.297 9.375 -26.984 1 84.44 1017 CYS A O 1
ATOM 8218 N N . GLY A 1 1018 ? 10.391 9.008 -27.469 1 75.88 1018 GLY A N 1
ATOM 8219 C CA . GLY A 1 1018 ? 10.016 8.242 -28.656 1 75.88 1018 GLY A CA 1
ATOM 8220 C C . GLY A 1 1018 ? 9.273 9.062 -29.688 1 75.88 1018 GLY A C 1
ATOM 8221 O O . GLY A 1 1018 ? 9.734 10.133 -30.094 1 75.88 1018 GLY A O 1
ATOM 8222 N N . ASP A 1 1019 ? 7.984 8.609 -30.031 1 75.31 1019 ASP A N 1
ATOM 8223 C CA . ASP A 1 1019 ? 7.254 9.266 -31.125 1 75.31 1019 ASP A CA 1
ATOM 8224 C C . ASP A 1 1019 ? 6.191 10.211 -30.562 1 75.31 1019 ASP A C 1
ATOM 8226 O O . ASP A 1 1019 ? 5.418 10.797 -31.328 1 75.31 1019 ASP A O 1
ATOM 8230 N N . SER A 1 1020 ? 6.227 10.461 -29.312 1 84.5 1020 SER A N 1
ATOM 8231 C CA . SER A 1 1020 ? 5.258 11.383 -28.734 1 84.5 1020 SER A CA 1
ATOM 8232 C C . SER A 1 1020 ? 5.723 12.828 -28.891 1 84.5 1020 SER A C 1
ATOM 8234 O O . SER A 1 1020 ? 6.664 13.258 -28.219 1 84.5 1020 SER A O 1
ATOM 8236 N N . TYR A 1 1021 ? 5.055 13.602 -29.734 1 88.38 1021 TYR A N 1
ATOM 8237 C CA . TYR A 1 1021 ? 5.492 14.969 -29.969 1 88.38 1021 TYR A CA 1
ATOM 8238 C C . TYR A 1 1021 ? 5.25 15.844 -28.75 1 88.38 1021 TYR A C 1
ATOM 8240 O O . TYR A 1 1021 ? 5.98 16.812 -28.516 1 88.38 1021 TYR A O 1
ATOM 8248 N N . GLN A 1 1022 ? 4.207 15.516 -27.984 1 91.44 1022 GLN A N 1
ATOM 8249 C CA . GLN A 1 1022 ? 3.922 16.297 -26.781 1 91.44 1022 GLN A CA 1
ATOM 8250 C C . GLN A 1 1022 ? 5.078 16.203 -25.797 1 91.44 1022 GLN A C 1
ATOM 8252 O O . GLN A 1 1022 ? 5.5 17.219 -25.234 1 91.44 1022 GLN A O 1
ATOM 8257 N N . CYS A 1 1023 ? 5.566 14.977 -25.594 1 90.69 1023 CYS A N 1
ATOM 8258 C CA . CYS A 1 1023 ? 6.699 14.758 -24.703 1 90.69 1023 CYS A CA 1
ATOM 8259 C C . CYS A 1 1023 ? 7.945 15.461 -25.219 1 90.69 1023 CYS A C 1
ATOM 8261 O O . CYS A 1 1023 ? 8.688 16.078 -24.438 1 90.69 1023 CYS A O 1
ATOM 8263 N N . GLN A 1 1024 ? 8.141 15.422 -26.531 1 90.56 1024 GLN A N 1
ATOM 8264 C CA . GLN A 1 1024 ? 9.305 16.078 -27.125 1 90.56 1024 GLN A CA 1
ATOM 8265 C C . GLN A 1 1024 ? 9.227 17.594 -26.969 1 90.56 1024 GLN A C 1
ATOM 8267 O O . GLN A 1 1024 ? 10.227 18.25 -26.672 1 90.56 1024 GLN A O 1
ATOM 8272 N N . TYR A 1 1025 ? 8.078 18.094 -27.172 1 91.44 1025 TYR A N 1
ATOM 8273 C CA . TYR A 1 1025 ? 7.863 19.516 -27.016 1 91.44 1025 TYR A CA 1
ATOM 8274 C C . TYR A 1 1025 ? 8.133 19.953 -25.578 1 91.44 1025 TYR A C 1
ATOM 8276 O O . TYR A 1 1025 ? 8.805 20.969 -25.359 1 91.44 1025 TYR A O 1
ATOM 8284 N N . ASP A 1 1026 ? 7.613 19.266 -24.625 1 92.5 1026 ASP A N 1
ATOM 8285 C CA . ASP A 1 1026 ? 7.758 19.609 -23.203 1 92.5 1026 ASP A CA 1
ATOM 8286 C C . ASP A 1 1026 ? 9.227 19.594 -22.797 1 92.5 1026 ASP A C 1
ATOM 8288 O O . ASP A 1 1026 ? 9.672 20.469 -22.047 1 92.5 1026 ASP A O 1
ATOM 8292 N N . TYR A 1 1027 ? 9.93 18.578 -23.266 1 90.62 1027 TYR A N 1
ATOM 8293 C CA . TYR A 1 1027 ? 11.344 18.531 -22.922 1 90.62 1027 TYR A CA 1
ATOM 8294 C C . TYR A 1 1027 ? 12.109 19.656 -23.594 1 90.62 1027 TYR A C 1
ATOM 8296 O O . TYR A 1 1027 ? 12.977 20.281 -22.953 1 90.62 1027 TYR A O 1
ATOM 8304 N N . ALA A 1 1028 ? 11.812 19.875 -24.812 1 90.94 1028 ALA A N 1
ATOM 8305 C CA . ALA A 1 1028 ? 12.531 20.906 -25.562 1 90.94 1028 ALA A CA 1
ATOM 8306 C C . ALA A 1 1028 ? 12.312 22.281 -24.938 1 90.94 1028 ALA A C 1
ATOM 8308 O O . ALA A 1 1028 ? 13.219 23.125 -24.938 1 90.94 1028 ALA A O 1
ATOM 8309 N N . MET A 1 1029 ? 11.125 22.516 -24.406 1 90.81 1029 MET A N 1
ATOM 8310 C CA . MET A 1 1029 ? 10.789 23.812 -23.859 1 90.81 1029 MET A CA 1
ATOM 8311 C C . MET A 1 1029 ? 11.352 23.969 -22.438 1 90.81 1029 MET A C 1
ATOM 8313 O O . MET A 1 1029 ? 11.844 25.031 -22.078 1 90.81 1029 MET A O 1
ATOM 8317 N N . THR A 1 1030 ? 11.289 22.984 -21.609 1 90.88 1030 THR A N 1
ATOM 8318 C CA . THR A 1 1030 ? 11.617 23.125 -20.203 1 90.88 1030 THR A CA 1
ATOM 8319 C C . THR A 1 1030 ? 12.984 22.516 -19.906 1 90.88 1030 THR A C 1
ATOM 8321 O O . THR A 1 1030 ? 13.586 22.812 -18.875 1 90.88 1030 THR A O 1
ATOM 8324 N N . LEU A 1 1031 ? 13.438 21.594 -20.672 1 89.25 1031 LEU A N 1
ATOM 8325 C CA . LEU A 1 1031 ? 14.672 20.844 -20.469 1 89.25 1031 LEU A CA 1
ATOM 8326 C C . LEU A 1 1031 ? 14.625 20.062 -19.172 1 89.25 1031 LEU A C 1
ATOM 8328 O O . LEU A 1 1031 ? 15.648 19.859 -18.516 1 89.25 1031 LEU A O 1
ATOM 8332 N N . ASN A 1 1032 ? 13.422 19.828 -18.75 1 88.12 1032 ASN A N 1
ATOM 8333 C CA . ASN A 1 1032 ? 13.203 19.016 -17.562 1 88.12 1032 ASN A CA 1
ATOM 8334 C C . ASN A 1 1032 ? 12.719 17.609 -17.906 1 88.12 1032 ASN A C 1
ATOM 8336 O O . ASN A 1 1032 ? 11.594 17.438 -18.391 1 88.12 1032 ASN A O 1
ATOM 8340 N N . ARG A 1 1033 ? 13.516 16.656 -17.578 1 83.94 1033 ARG A N 1
ATOM 8341 C CA . ARG A 1 1033 ? 13.234 15.266 -17.906 1 83.94 1033 ARG A CA 1
ATOM 8342 C C . ARG A 1 1033 ? 11.984 14.781 -17.188 1 83.94 1033 ARG A C 1
ATOM 8344 O O . ARG A 1 1033 ? 11.164 14.07 -17.781 1 83.94 1033 ARG A O 1
ATOM 8351 N N . ASP A 1 1034 ? 11.789 15.133 -15.93 1 83.31 1034 ASP A N 1
ATOM 8352 C CA . ASP A 1 1034 ? 10.656 14.648 -15.148 1 83.31 1034 ASP A CA 1
ATOM 8353 C C . ASP A 1 1034 ? 9.336 15.188 -15.703 1 83.31 1034 ASP A C 1
ATOM 8355 O O . ASP A 1 1034 ? 8.344 14.469 -15.766 1 83.31 1034 ASP A O 1
ATOM 8359 N N . MET A 1 1035 ? 9.383 16.359 -16.062 1 88.94 1035 MET A N 1
ATOM 8360 C CA . MET A 1 1035 ? 8.164 16.953 -16.625 1 88.94 1035 MET A CA 1
ATOM 8361 C C . MET A 1 1035 ? 7.754 16.234 -17.906 1 88.94 1035 MET A C 1
ATOM 8363 O O . MET A 1 1035 ? 6.57 15.977 -18.125 1 88.94 1035 MET A O 1
ATOM 8367 N N . ALA A 1 1036 ? 8.695 15.953 -18.75 1 89.31 1036 ALA A N 1
ATOM 8368 C CA . ALA A 1 1036 ? 8.414 15.297 -20.016 1 89.31 1036 ALA A CA 1
ATOM 8369 C C . ALA A 1 1036 ? 7.875 13.891 -19.812 1 89.31 1036 ALA A C 1
ATOM 8371 O O . ALA A 1 1036 ? 6.902 13.484 -20.453 1 89.31 1036 ALA A O 1
ATOM 8372 N N . LEU A 1 1037 ? 8.469 13.234 -18.906 1 85.31 1037 LEU A N 1
ATOM 8373 C CA . LEU A 1 1037 ? 8.055 11.852 -18.672 1 85.31 1037 LEU A CA 1
ATOM 8374 C C . LEU A 1 1037 ? 6.699 11.805 -17.969 1 85.31 1037 LEU A C 1
ATOM 8376 O O . LEU A 1 1037 ? 5.895 10.906 -18.234 1 85.31 1037 LEU A O 1
ATOM 8380 N N . ILE A 1 1038 ? 6.484 12.664 -17.016 1 89.06 1038 ILE A N 1
ATOM 8381 C CA . ILE A 1 1038 ? 5.199 12.703 -16.344 1 89.06 1038 ILE A CA 1
ATOM 8382 C C . ILE A 1 1038 ? 4.098 13.078 -17.328 1 89.06 1038 ILE A C 1
ATOM 8384 O O . ILE A 1 1038 ? 3.006 12.508 -17.297 1 89.06 1038 ILE A O 1
ATOM 8388 N N . GLY A 1 1039 ? 4.41 14.039 -18.203 1 90.38 1039 GLY A N 1
ATOM 8389 C CA . GLY A 1 1039 ? 3.453 14.375 -19.234 1 90.38 1039 GLY A CA 1
ATOM 8390 C C . GLY A 1 1039 ? 3.123 13.211 -20.141 1 90.38 1039 GLY A C 1
ATOM 8391 O O . GLY A 1 1039 ? 1.956 12.984 -20.484 1 90.38 1039 GLY A O 1
ATOM 8392 N N . LYS A 1 1040 ? 4.141 12.516 -20.516 1 89.38 1040 LYS A N 1
ATOM 8393 C CA . LYS A 1 1040 ? 3.934 11.32 -21.344 1 89.38 1040 LYS A CA 1
ATOM 8394 C C . LYS A 1 1040 ? 3.098 10.281 -20.594 1 89.38 1040 LYS A C 1
ATOM 8396 O O . LYS A 1 1040 ? 2.232 9.641 -21.188 1 89.38 1040 LYS A O 1
ATOM 8401 N N . GLY A 1 1041 ? 3.369 10.125 -19.312 1 87.25 1041 GLY A N 1
ATOM 8402 C CA . GLY A 1 1041 ? 2.592 9.203 -18.5 1 87.25 1041 GLY A CA 1
ATOM 8403 C C . GLY A 1 1041 ? 1.117 9.555 -18.438 1 87.25 1041 GLY A C 1
ATOM 8404 O O . GLY A 1 1041 ? 0.26 8.672 -18.484 1 87.25 1041 GLY A O 1
ATOM 8405 N N . PHE A 1 1042 ? 0.817 10.828 -18.312 1 92.19 1042 PHE A N 1
ATOM 8406 C CA . PHE A 1 1042 ? -0.57 11.273 -18.297 1 92.19 1042 PHE A CA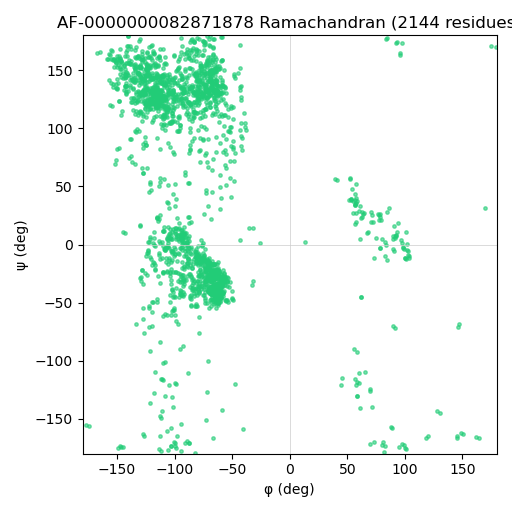 1
ATOM 8407 C C . PHE A 1 1042 ? -1.259 10.961 -19.625 1 92.19 1042 PHE A C 1
ATOM 8409 O O . PHE A 1 1042 ? -2.416 10.539 -19.641 1 92.19 1042 PHE A O 1
ATOM 8416 N N . HIS A 1 1043 ? -0.543 11.188 -20.688 1 90.88 1043 HIS A N 1
ATOM 8417 C CA . HIS A 1 1043 ? -1.101 10.914 -22 1 90.88 1043 HIS A CA 1
ATOM 8418 C C . HIS A 1 1043 ? -1.36 9.43 -22.203 1 90.88 1043 HIS A C 1
ATOM 8420 O O . HIS A 1 1043 ? -2.412 9.039 -22.719 1 90.88 1043 HIS A O 1
ATOM 8426 N N . ASP A 1 1044 ? -0.385 8.633 -21.797 1 85.44 1044 ASP A N 1
ATOM 8427 C CA . ASP A 1 1044 ? -0.536 7.188 -21.922 1 85.44 1044 ASP A CA 1
ATOM 8428 C C . ASP A 1 1044 ? -1.725 6.684 -21.109 1 85.44 1044 ASP A C 1
ATOM 8430 O O . ASP A 1 1044 ? -2.477 5.82 -21.562 1 85.44 1044 ASP A O 1
ATOM 8434 N N . ALA A 1 1045 ? -1.819 7.164 -19.891 1 88.38 1045 ALA A N 1
ATOM 8435 C CA . ALA A 1 1045 ? -2.939 6.758 -19.047 1 88.38 1045 ALA A CA 1
ATOM 8436 C C . ALA A 1 1045 ? -4.273 7.109 -19.703 1 88.38 1045 ALA A C 1
ATOM 8438 O O . ALA A 1 1045 ? -5.227 6.328 -19.641 1 88.38 1045 ALA A O 1
ATOM 8439 N N . PHE A 1 1046 ? -4.363 8.258 -20.312 1 92.62 1046 PHE A N 1
ATOM 8440 C CA . PHE A 1 1046 ? -5.574 8.68 -21.016 1 92.62 1046 PHE A CA 1
ATOM 8441 C C . PHE A 1 1046 ? -5.914 7.727 -22.141 1 92.62 1046 PHE A C 1
ATOM 8443 O O . PHE A 1 1046 ? -7.062 7.301 -22.281 1 92.62 1046 PHE A O 1
ATOM 8450 N N . VAL A 1 1047 ? -4.945 7.441 -22.922 1 87.62 1047 VAL A N 1
ATOM 8451 C CA . VAL A 1 1047 ? -5.164 6.582 -24.078 1 87.62 1047 VAL A CA 1
ATOM 8452 C C . VAL A 1 1047 ? -5.609 5.195 -23.625 1 87.62 1047 VAL A C 1
ATOM 8454 O O . VAL A 1 1047 ? -6.484 4.582 -24.234 1 87.62 1047 VAL A O 1
ATOM 8457 N N . ASN A 1 1048 ? -4.992 4.75 -22.594 1 84.38 1048 ASN A N 1
ATOM 8458 C CA . ASN A 1 1048 ? -5.359 3.443 -22.062 1 84.38 1048 ASN A CA 1
ATOM 8459 C C . ASN A 1 1048 ? -6.785 3.438 -21.531 1 84.38 1048 ASN A C 1
ATOM 8461 O O . ASN A 1 1048 ? -7.504 2.443 -21.656 1 84.38 1048 ASN A O 1
ATOM 8465 N N . ILE A 1 1049 ? -7.219 4.504 -20.859 1 90.81 1049 ILE A N 1
ATOM 8466 C CA . ILE A 1 1049 ? -8.578 4.605 -20.344 1 90.81 1049 ILE A CA 1
ATOM 8467 C C . ILE A 1 1049 ? -9.57 4.609 -21.5 1 90.81 1049 ILE A C 1
ATOM 8469 O O . ILE A 1 1049 ? -10.602 3.934 -21.453 1 90.81 1049 ILE A O 1
ATOM 8473 N N . LYS A 1 1050 ? -9.273 5.387 -22.5 1 89 1050 LYS A N 1
ATOM 8474 C CA . LYS A 1 1050 ? -10.164 5.457 -23.656 1 89 1050 LYS A CA 1
ATOM 8475 C C . LYS A 1 1050 ? -10.258 4.109 -24.359 1 89 1050 LYS A C 1
ATOM 8477 O O . LYS A 1 1050 ? -11.336 3.703 -24.797 1 89 1050 LYS A O 1
ATOM 8482 N N . ALA A 1 1051 ? -9.102 3.41 -24.484 1 83.12 1051 ALA A N 1
ATOM 8483 C CA . ALA A 1 1051 ? -9.086 2.092 -25.109 1 83.12 1051 ALA A CA 1
ATOM 8484 C C . ALA A 1 1051 ? -9.914 1.094 -24.312 1 83.12 1051 ALA A C 1
ATOM 8486 O O . ALA A 1 1051 ? -10.617 0.261 -24.891 1 83.12 1051 ALA A O 1
ATOM 8487 N N . ALA A 1 1052 ? -9.773 1.16 -23.031 1 80.81 1052 ALA A N 1
ATOM 8488 C CA . ALA A 1 1052 ? -10.555 0.274 -22.172 1 80.81 1052 ALA A CA 1
ATOM 8489 C C . ALA A 1 1052 ? -12.047 0.533 -22.328 1 80.81 1052 ALA A C 1
ATOM 8491 O O . ALA A 1 1052 ? -12.852 -0.402 -22.297 1 80.81 1052 ALA A O 1
ATOM 8492 N N . ASN A 1 1053 ? -12.391 1.79 -22.422 1 86.75 1053 ASN A N 1
ATOM 8493 C CA . ASN A 1 1053 ? -13.797 2.158 -22.547 1 86.75 1053 ASN A CA 1
ATOM 8494 C C . ASN A 1 1053 ? -14.375 1.713 -23.891 1 86.75 1053 ASN A C 1
ATOM 8496 O O . ASN A 1 1053 ? -15.586 1.477 -24 1 86.75 1053 ASN A O 1
ATOM 8500 N N . MET A 1 1054 ? -13.5 1.583 -24.828 1 80.75 1054 MET A N 1
ATOM 8501 C CA . MET A 1 1054 ? -13.984 1.227 -26.156 1 80.75 1054 MET A CA 1
ATOM 8502 C C . MET A 1 1054 ? -14.062 -0.288 -26.328 1 80.75 1054 MET A C 1
ATOM 8504 O O . MET A 1 1054 ? -14.734 -0.785 -27.234 1 80.75 1054 MET A O 1
ATOM 8508 N N . ARG A 1 1055 ? -13.336 -1.027 -25.484 1 73.94 1055 ARG A N 1
ATOM 8509 C CA . ARG A 1 1055 ? -13.406 -2.482 -25.562 1 73.94 1055 ARG A CA 1
ATOM 8510 C C . ARG A 1 1055 ? -14.805 -2.988 -25.234 1 73.94 1055 ARG A C 1
ATOM 8512 O O . ARG A 1 1055 ? -15.391 -2.584 -24.234 1 73.94 1055 ARG A O 1
ATOM 8519 N N . PRO A 1 1056 ? -15.336 -3.691 -26.266 1 60.97 1056 PRO A N 1
ATOM 8520 C CA . PRO A 1 1056 ? -16.672 -4.207 -25.953 1 60.97 1056 PRO A CA 1
ATOM 8521 C C . PRO A 1 1056 ? -16.656 -5.219 -24.812 1 60.97 1056 PRO A C 1
ATOM 8523 O O . PRO A 1 1056 ? -15.656 -5.918 -24.609 1 60.97 1056 PRO A O 1
ATOM 8526 N N . GLY A 1 1057 ? -17.25 -5.023 -23.734 1 52.53 1057 GLY A N 1
ATOM 8527 C CA . GLY A 1 1057 ? -17.344 -6.051 -22.703 1 52.53 1057 GLY A CA 1
ATOM 8528 C C . GLY A 1 1057 ? -17.562 -7.441 -23.281 1 52.53 1057 GLY A C 1
ATOM 8529 O O . GLY A 1 1057 ? -18.359 -7.625 -24.203 1 52.53 1057 GLY A O 1
ATOM 8530 N N . GLU A 1 1058 ? -16.484 -8.242 -23.344 1 48.03 1058 GLU A N 1
ATOM 8531 C CA . GLU A 1 1058 ? -16.453 -9.578 -23.922 1 48.03 1058 GLU A CA 1
ATOM 8532 C C . GLU A 1 1058 ? -17.781 -10.289 -23.734 1 48.03 1058 GLU A C 1
ATOM 8534 O O . GLU A 1 1058 ? -18.062 -11.281 -24.422 1 48.03 1058 GLU A O 1
ATOM 8539 N N . PHE A 1 1059 ? -18.484 -10.062 -22.609 1 43.72 1059 PHE A N 1
ATOM 8540 C CA . PHE A 1 1059 ? -19.594 -10.969 -22.312 1 43.72 1059 PHE A CA 1
ATOM 8541 C C . PHE A 1 1059 ? -20.781 -10.695 -23.234 1 43.72 1059 PHE A C 1
ATOM 8543 O O . PHE A 1 1059 ? -21.859 -11.258 -23.047 1 43.72 1059 PHE A O 1
ATOM 8550 N N . ALA A 1 1060 ? -20.719 -9.789 -24 1 38.72 1060 ALA A N 1
ATOM 8551 C CA . ALA A 1 1060 ? -21.922 -9.844 -24.828 1 38.72 1060 ALA A CA 1
ATOM 8552 C C . ALA A 1 1060 ? -22.125 -11.242 -25.391 1 38.72 1060 ALA A C 1
ATOM 8554 O O . ALA A 1 1060 ? -23.266 -11.703 -25.531 1 38.72 1060 ALA A O 1
ATOM 8555 N N . SER A 1 1061 ? -21.094 -11.844 -25.906 1 33.75 1061 SER A N 1
ATOM 8556 C CA . SER A 1 1061 ? -21.406 -13.109 -26.547 1 33.75 1061 SER A CA 1
ATOM 8557 C C . SER A 1 1061 ? -21.641 -14.211 -25.516 1 33.75 1061 SER A C 1
ATOM 8559 O O . SER A 1 1061 ? -22.266 -15.234 -25.812 1 33.75 1061 SER A O 1
ATOM 8561 N N . VAL A 1 1062 ? -20.984 -14.211 -24.375 1 35.12 1062 VAL A N 1
ATOM 8562 C CA . VAL A 1 1062 ? -21.125 -15.383 -23.516 1 35.12 1062 VAL A CA 1
ATOM 8563 C C . VAL A 1 1062 ? -22.391 -15.258 -22.672 1 35.12 1062 VAL A C 1
ATOM 8565 O O . VAL A 1 1062 ? -22.859 -16.25 -22.094 1 35.12 1062 VAL A O 1
ATOM 8568 N N . THR A 1 1063 ? -22.812 -14.172 -22.266 1 34.75 1063 THR A N 1
ATOM 8569 C CA . THR A 1 1063 ? -24.062 -14.125 -21.516 1 34.75 1063 THR A CA 1
ATOM 8570 C C . THR A 1 1063 ? -25.203 -14.75 -22.297 1 34.75 1063 THR A C 1
ATOM 8572 O O . THR A 1 1063 ? -26.219 -15.148 -21.719 1 34.75 1063 THR A O 1
ATOM 8575 N N . TRP A 1 1064 ? -25.203 -14.672 -23.578 1 31.69 1064 TRP A N 1
ATOM 8576 C CA . TRP A 1 1064 ? -26.312 -15.422 -24.156 1 31.69 1064 TRP A CA 1
ATOM 8577 C C . TRP A 1 1064 ? -26.219 -16.906 -23.781 1 31.69 1064 TRP A C 1
ATOM 8579 O O . TRP A 1 1064 ? -27.25 -17.594 -23.688 1 31.69 1064 TRP A O 1
ATOM 8589 N N . LEU A 1 1065 ? -25 -17.359 -23.562 1 29.98 1065 LEU A N 1
ATOM 8590 C CA . LEU A 1 1065 ? -24.953 -18.797 -23.344 1 29.98 1065 LEU A CA 1
ATOM 8591 C C . LEU A 1 1065 ? -25.281 -19.141 -21.891 1 29.98 1065 LEU A C 1
ATOM 8593 O O . LEU A 1 1065 ? -25.797 -20.219 -21.594 1 29.98 1065 LEU A O 1
ATOM 8597 N N . ILE A 1 1066 ? -24.969 -18.297 -20.906 1 32.75 1066 ILE A N 1
ATOM 8598 C CA . ILE A 1 1066 ? -25.25 -18.75 -19.547 1 32.75 1066 ILE A CA 1
ATOM 8599 C C . ILE A 1 1066 ? -26.734 -18.562 -19.25 1 32.75 1066 ILE A C 1
ATOM 8601 O O . ILE A 1 1066 ? -27.281 -19.188 -18.344 1 32.75 1066 ILE A O 1
ATOM 8605 N N . VAL A 1 1067 ? -27.484 -17.734 -19.844 1 29.67 1067 VAL A N 1
ATOM 8606 C CA . VAL A 1 1067 ? -28.922 -17.766 -19.578 1 29.67 1067 VAL A CA 1
ATOM 8607 C C . VAL A 1 1067 ? -29.469 -19.156 -19.906 1 29.67 1067 VAL A C 1
ATOM 8609 O O . VAL A 1 1067 ? -30.484 -19.578 -19.344 1 29.67 1067 VAL A O 1
ATOM 8612 N N . VAL A 1 1068 ? -28.922 -19.875 -20.891 1 27.61 1068 VAL A N 1
ATOM 8613 C CA . VAL A 1 1068 ? -29.641 -21.109 -21.234 1 27.61 1068 VAL A CA 1
ATOM 8614 C C . VAL A 1 1068 ? -29.328 -22.188 -20.203 1 27.61 1068 VAL A C 1
ATOM 8616 O O . VAL A 1 1068 ? -29.875 -23.297 -20.25 1 27.61 1068 VAL A O 1
ATOM 8619 N N . LYS A 1 1069 ? -28.281 -22.172 -19.438 1 30.56 1069 LYS A N 1
ATOM 8620 C CA . LYS A 1 1069 ? -28.125 -23.344 -18.578 1 30.56 1069 LYS A CA 1
ATOM 8621 C C . LYS A 1 1069 ? -29.109 -23.297 -17.422 1 30.56 1069 LYS A C 1
ATOM 8623 O O . LYS A 1 1069 ? -28.719 -23.031 -16.281 1 30.56 1069 LYS A O 1
ATOM 8628 N N . ILE A 1 1070 ? -30.234 -22.641 -17.547 1 26.55 1070 ILE A N 1
ATOM 8629 C CA . ILE A 1 1070 ? -31.344 -23.016 -16.672 1 26.55 1070 ILE A CA 1
ATOM 8630 C C . ILE A 1 1070 ? -31.547 -24.531 -16.703 1 26.55 1070 ILE A C 1
ATOM 8632 O O . ILE A 1 1070 ? -31.859 -25.094 -17.766 1 26.55 1070 ILE A O 1
ATOM 8636 N N . THR A 1 1071 ? -30.859 -25.234 -15.961 1 24.31 1071 THR A N 1
ATOM 8637 C CA . THR A 1 1071 ? -31.312 -26.594 -15.695 1 24.31 1071 THR A CA 1
ATOM 8638 C C . THR A 1 1071 ? -32.844 -26.625 -15.547 1 24.31 1071 THR A C 1
ATOM 8640 O O . THR A 1 1071 ? -33.406 -25.844 -14.781 1 24.31 1071 THR A O 1
ATOM 8643 N N . PRO A 1 1072 ? -33.469 -27.094 -16.516 1 20.88 1072 PRO A N 1
ATOM 8644 C CA . PRO A 1 1072 ? -34.844 -27.516 -16.234 1 20.88 1072 PRO A CA 1
ATOM 8645 C C . PRO A 1 1072 ? -34.969 -28.281 -14.93 1 20.88 1072 PRO A C 1
ATOM 8647 O O . PRO A 1 1072 ? -34.031 -28.922 -14.477 1 20.88 1072 PRO A O 1
ATOM 8650 N N . ARG A 1 1073 ? -35.938 -28 -14.125 1 21.97 1073 ARG A N 1
ATOM 8651 C CA . ARG A 1 1073 ? -36.594 -28.922 -13.195 1 21.97 1073 ARG A CA 1
ATOM 8652 C C . ARG A 1 1073 ? -36.812 -30.281 -13.852 1 21.97 1073 ARG A C 1
ATOM 8654 O O . ARG A 1 1073 ? -37.5 -30.359 -14.883 1 21.97 1073 ARG A O 1
ATOM 8661 N N . ILE A 1 1074 ? -35.969 -31.25 -13.773 1 17.86 1074 ILE A N 1
ATOM 8662 C CA . ILE A 1 1074 ? -36.688 -32.438 -13.344 1 17.86 1074 ILE A CA 1
ATOM 8663 C C . ILE A 1 1074 ? -37.062 -32.312 -11.867 1 17.86 1074 ILE A C 1
ATOM 8665 O O . ILE A 1 1074 ? -36.25 -31.922 -11.039 1 17.86 1074 ILE A O 1
ATOM 8669 N N . MET B 1 1 ? 31.047 -51.75 -24.859 1 15.26 1 MET B N 1
ATOM 8670 C CA . MET B 1 1 ? 31.312 -53.125 -24.422 1 15.26 1 MET B CA 1
ATOM 8671 C C . MET B 1 1 ? 30.234 -53.625 -23.453 1 15.26 1 MET B C 1
ATOM 8673 O O . MET B 1 1 ? 29.516 -52.812 -22.859 1 15.26 1 MET B O 1
ATOM 8677 N N . ALA B 1 2 ? 30.391 -54.844 -22.609 1 16.06 2 ALA B N 1
ATOM 8678 C CA . ALA B 1 2 ? 30.078 -56.219 -22.203 1 16.06 2 ALA B CA 1
ATOM 8679 C C . ALA B 1 2 ? 29.578 -56.25 -20.766 1 16.06 2 ALA B C 1
ATOM 8681 O O . ALA B 1 2 ? 28.625 -56.969 -20.453 1 16.06 2 ALA B O 1
ATOM 8682 N N . TRP B 1 3 ? 30.281 -55.781 -19.688 1 14.2 3 TRP B N 1
ATOM 8683 C CA . TRP B 1 3 ? 30.766 -56.75 -18.703 1 14.2 3 TRP B CA 1
ATOM 8684 C C . TRP B 1 3 ? 29.625 -57.312 -17.844 1 14.2 3 TRP B C 1
ATOM 8686 O O . TRP B 1 3 ? 28.547 -56.688 -17.781 1 14.2 3 TRP B O 1
ATOM 8696 N N . VAL B 1 4 ? 29.953 -57.75 -16.422 1 15.34 4 VAL B N 1
ATOM 8697 C CA . VAL B 1 4 ? 30.234 -58.938 -15.609 1 15.34 4 VAL B CA 1
ATOM 8698 C C . VAL B 1 4 ? 29.219 -59.031 -14.477 1 15.34 4 VAL B C 1
ATOM 8700 O O . VAL B 1 4 ? 28.531 -58.062 -14.164 1 15.34 4 VAL B O 1
ATOM 8703 N N . GLY B 1 5 ? 29.672 -59.375 -13.133 1 15.29 5 GLY B N 1
ATOM 8704 C CA . GLY B 1 5 ? 29.781 -60.469 -12.211 1 15.29 5 GLY B CA 1
ATOM 8705 C C . GLY B 1 5 ? 28.875 -60.344 -11 1 15.29 5 GLY B C 1
ATOM 8706 O O . GLY B 1 5 ? 28.344 -59.25 -10.734 1 15.29 5 GLY B O 1
ATOM 8707 N N . PRO B 1 6 ? 29.25 -60.906 -9.672 1 16.69 6 PRO B N 1
ATOM 8708 C CA . PRO B 1 6 ? 28.797 -62.094 -8.938 1 16.69 6 PRO B CA 1
ATOM 8709 C C . PRO B 1 6 ? 27.938 -61.719 -7.73 1 16.69 6 PRO B C 1
ATOM 8711 O O . PRO B 1 6 ? 26.812 -62.219 -7.609 1 16.69 6 PRO B O 1
ATOM 8714 N N . LEU B 1 7 ? 28.625 -61.75 -6.352 1 14.87 7 LEU B N 1
ATOM 8715 C CA . LEU B 1 7 ? 28.688 -62.719 -5.27 1 14.87 7 LEU B CA 1
ATOM 8716 C C . LEU B 1 7 ? 27.734 -62.344 -4.137 1 14.87 7 LEU B C 1
ATOM 8718 O O . LEU B 1 7 ? 27.297 -61.188 -4.055 1 14.87 7 LEU B O 1
ATOM 8722 N N . ILE B 1 8 ? 28.188 -62.531 -2.51 1 13.82 8 ILE B N 1
ATOM 8723 C CA . ILE B 1 8 ? 28.094 -63.5 -1.438 1 13.82 8 ILE B CA 1
ATOM 8724 C C . ILE B 1 8 ? 27.5 -62.844 -0.187 1 13.82 8 ILE B C 1
ATOM 8726 O O . ILE B 1 8 ? 26.609 -63.406 0.458 1 13.82 8 ILE B O 1
ATOM 8730 N N . LYS B 1 9 ? 27.938 -61.688 0.485 1 13.88 9 LYS B N 1
ATOM 8731 C CA . LYS B 1 9 ? 28.359 -62 1.848 1 13.88 9 LYS B CA 1
ATOM 8732 C C . LYS B 1 9 ? 27.156 -62.25 2.75 1 13.88 9 LYS B C 1
ATOM 8734 O O . LYS B 1 9 ? 26.078 -61.688 2.537 1 13.88 9 LYS B O 1
ATOM 8739 N N . TRP B 1 10 ? 27.438 -62.875 4.125 1 14.95 10 TRP B N 1
ATOM 8740 C CA . TRP B 1 10 ? 27.109 -63.875 5.133 1 14.95 10 TRP B CA 1
ATOM 8741 C C . TRP B 1 10 ? 26.234 -63.281 6.238 1 14.95 10 TRP B C 1
ATOM 8743 O O . TRP B 1 10 ? 25.031 -63.531 6.281 1 14.95 10 TRP B O 1
ATOM 8753 N N . ALA B 1 11 ? 26.797 -63.312 7.688 1 14.53 11 ALA B N 1
ATOM 8754 C CA . ALA B 1 11 ? 26.609 -64.25 8.797 1 14.53 11 ALA B CA 1
ATOM 8755 C C . ALA B 1 11 ? 25.781 -63.625 9.914 1 14.53 11 ALA B C 1
ATOM 8757 O O . ALA B 1 11 ? 24.781 -64.188 10.352 1 14.53 11 ALA B O 1
ATOM 8758 N N . LEU B 1 12 ? 26.516 -63.094 11.227 1 13.95 12 LEU B N 1
ATOM 8759 C CA . LEU B 1 12 ? 26.656 -63.75 12.516 1 13.95 12 LEU B CA 1
ATOM 8760 C C . LEU B 1 12 ? 25.625 -63.219 13.516 1 13.95 12 LEU B C 1
ATOM 8762 O O . LEU B 1 12 ? 24.953 -62.25 13.25 1 13.95 12 LEU B O 1
ATOM 8766 N N . VAL B 1 13 ? 26.156 -62.531 14.82 1 13.95 13 VAL B N 1
ATOM 8767 C CA . VAL B 1 13 ? 26.375 -63.031 16.172 1 13.95 13 VAL B CA 1
ATOM 8768 C C . VAL B 1 13 ? 25.25 -62.562 17.078 1 13.95 13 VAL B C 1
ATOM 8770 O O . VAL B 1 13 ? 24.562 -61.594 16.781 1 13.95 13 VAL B O 1
ATOM 8773 N N . ALA B 1 14 ? 25.516 -62.5 18.641 1 14.79 14 ALA B N 1
ATOM 8774 C CA . ALA B 1 14 ? 25.266 -63.188 19.906 1 14.79 14 ALA B CA 1
ATOM 8775 C C . ALA B 1 14 ? 24.453 -62.344 20.859 1 14.79 14 ALA B C 1
ATOM 8777 O O . ALA B 1 14 ? 23.406 -62.781 21.344 1 14.79 14 ALA B O 1
ATOM 8778 N N . ALA B 1 15 ? 25.125 -61.75 22.156 1 14.29 15 ALA B N 1
ATOM 8779 C CA . ALA B 1 15 ? 25.109 -62.312 23.516 1 14.29 15 ALA B CA 1
ATOM 8780 C C . ALA B 1 15 ? 24.156 -61.531 24.422 1 14.29 15 ALA B C 1
ATOM 8782 O O . ALA B 1 15 ? 23.703 -60.438 24.047 1 14.29 15 ALA B O 1
ATOM 8783 N N . VAL B 1 16 ? 24.734 -60.844 25.75 1 14.44 16 VAL B N 1
ATOM 8784 C CA . VAL B 1 16 ? 24.734 -61.344 27.125 1 14.44 16 VAL B CA 1
ATOM 8785 C C . VAL B 1 16 ? 23.797 -60.5 27.969 1 14.44 16 VAL B C 1
ATOM 8787 O O . VAL B 1 16 ? 22.891 -61.062 28.625 1 14.44 16 VAL B O 1
ATOM 8790 N N . LEU B 1 17 ? 24.297 -59.625 29.156 1 14.28 17 LEU B N 1
ATOM 8791 C CA . LEU B 1 17 ? 24.438 -59.938 30.562 1 14.28 17 LEU B CA 1
ATOM 8792 C C . LEU B 1 17 ? 23.406 -59.156 31.391 1 14.28 17 LEU B C 1
ATOM 8794 O O . LEU B 1 17 ? 22.844 -58.156 30.922 1 14.28 17 LEU B O 1
ATOM 8798 N N . ALA B 1 18 ? 23.75 -58.594 32.812 1 14.96 18 ALA B N 1
ATOM 8799 C CA . ALA B 1 18 ? 23.547 -59 34.219 1 14.96 18 ALA B CA 1
ATOM 8800 C C . ALA B 1 18 ? 22.703 -57.969 34.938 1 14.96 18 ALA B C 1
ATOM 8802 O O . ALA B 1 18 ? 22.469 -56.875 34.438 1 14.96 18 ALA B O 1
ATOM 8803 N N . ALA B 1 19 ? 23.156 -57.312 36.312 1 15.13 19 ALA B N 1
ATOM 8804 C CA . ALA B 1 19 ? 22.938 -57.625 37.75 1 15.13 19 ALA B CA 1
ATOM 8805 C C . ALA B 1 19 ? 22.266 -56.469 38.438 1 15.13 19 ALA B C 1
ATOM 8807 O O . ALA B 1 19 ? 21.234 -56.625 39.125 1 15.13 19 ALA B O 1
ATOM 8808 N N . VAL B 1 20 ? 23 -55.344 39.125 1 14.79 20 VAL B N 1
ATOM 8809 C CA . VAL B 1 20 ? 23.203 -55.281 40.562 1 14.79 20 VAL B CA 1
ATOM 8810 C C . VAL B 1 20 ? 22.188 -54.312 41.188 1 14.79 20 VAL B C 1
ATOM 8812 O O . VAL B 1 20 ? 21.625 -53.469 40.5 1 14.79 20 VAL B O 1
ATOM 8815 N N . ALA B 1 21 ? 22.219 -53.781 42.719 1 16.23 21 ALA B N 1
ATOM 8816 C CA . ALA B 1 21 ? 21.641 -53.969 44.062 1 16.23 21 ALA B CA 1
ATOM 8817 C C . ALA B 1 21 ? 21.109 -52.625 44.594 1 16.23 21 ALA B C 1
ATOM 8819 O O . ALA B 1 21 ? 19.969 -52.562 45.031 1 16.23 21 ALA B O 1
ATOM 8820 N N . ALA B 1 22 ? 21.938 -51.531 45.125 1 15.21 22 ALA B N 1
ATOM 8821 C CA . ALA B 1 22 ? 22.109 -51.281 46.562 1 15.21 22 ALA B CA 1
ATOM 8822 C C . ALA B 1 22 ? 21.188 -50.188 47.062 1 15.21 22 ALA B C 1
ATOM 8824 O O . ALA B 1 22 ? 20.719 -49.344 46.25 1 15.21 22 ALA B O 1
ATOM 8825 N N . SER B 1 23 ? 21.375 -49.562 48.281 1 16.53 23 SER B N 1
ATOM 8826 C CA . SER B 1 23 ? 20.734 -49.375 49.562 1 16.53 23 SER B CA 1
ATOM 8827 C C . SER B 1 23 ? 20.297 -47.938 49.781 1 16.53 23 SER B C 1
ATOM 8829 O O . SER B 1 23 ? 19.125 -47.656 50.062 1 16.53 23 SER B O 1
ATOM 8831 N N . GLU B 1 24 ? 21.156 -46.875 50.281 1 16.27 24 GLU B N 1
ATOM 8832 C CA . GLU B 1 24 ? 21.172 -46.469 51.656 1 16.27 24 GLU B CA 1
ATOM 8833 C C . GLU B 1 24 ? 20.391 -45.188 51.875 1 16.27 24 GLU B C 1
ATOM 8835 O O . GLU B 1 24 ? 20.031 -44.5 50.906 1 16.27 24 GLU B O 1
ATOM 8840 N N . ASP B 1 25 ? 20.953 -44.031 52.656 1 17.48 25 ASP B N 1
ATOM 8841 C CA . ASP B 1 25 ? 20.766 -43.438 53.969 1 17.48 25 ASP B CA 1
ATOM 8842 C C . ASP B 1 25 ? 20.141 -42.062 53.844 1 17.48 25 ASP B C 1
ATOM 8844 O O . ASP B 1 25 ? 20.172 -41.438 52.781 1 17.48 25 ASP B O 1
ATOM 8848 N N . PRO B 1 26 ? 20.141 -41.094 54.969 1 21.67 26 PRO B N 1
ATOM 8849 C CA . PRO B 1 26 ? 19.203 -40.281 55.781 1 21.67 26 PRO B CA 1
ATOM 8850 C C . PRO B 1 26 ? 19.297 -38.781 55.469 1 21.67 26 PRO B C 1
ATOM 8852 O O . PRO B 1 26 ? 18.375 -38.031 55.812 1 21.67 26 PRO B O 1
ATOM 8855 N N . ILE B 1 27 ? 20.25 -38.188 54.531 1 17.66 27 ILE B N 1
ATOM 8856 C CA . ILE B 1 27 ? 21.078 -37.094 55.031 1 17.66 27 ILE B CA 1
ATOM 8857 C C . ILE B 1 27 ? 20.25 -35.812 55.188 1 17.66 27 ILE B C 1
ATOM 8859 O O . ILE B 1 27 ? 19.469 -35.469 54.312 1 17.66 27 ILE B O 1
ATOM 8863 N N . GLU B 1 28 ? 20.438 -35.062 56.312 1 20.17 28 GLU B N 1
ATOM 8864 C CA . GLU B 1 28 ? 19.891 -34.031 57.219 1 20.17 28 GLU B CA 1
ATOM 8865 C C . GLU B 1 28 ? 20.031 -32.625 56.656 1 20.17 28 GLU B C 1
ATOM 8867 O O . GLU B 1 28 ? 21.141 -32.156 56.406 1 20.17 28 GLU B O 1
ATOM 8872 N N . ASP B 1 29 ? 19.344 -32.062 55.594 1 19.45 29 ASP B N 1
ATOM 8873 C CA . ASP B 1 29 ? 19.859 -30.938 54.844 1 19.45 29 ASP B CA 1
ATOM 8874 C C . ASP B 1 29 ? 19.828 -29.641 55.625 1 19.45 29 ASP B C 1
ATOM 8876 O O . ASP B 1 29 ? 18.75 -29.172 56 1 19.45 29 ASP B O 1
ATOM 8880 N N . PRO B 1 30 ? 20.984 -29.391 56.344 1 20.03 30 PRO B N 1
ATOM 8881 C CA . PRO B 1 30 ? 21.047 -28.297 57.344 1 20.03 30 PRO B CA 1
ATOM 8882 C C . PRO B 1 30 ? 20.859 -26.922 56.688 1 20.03 30 PRO B C 1
ATOM 8884 O O . PRO B 1 30 ? 21.656 -26.531 55.812 1 20.03 30 PRO B O 1
ATOM 8887 N N . ASN B 1 31 ? 19.719 -26.406 56.344 1 21.42 31 ASN B N 1
ATOM 8888 C CA . ASN B 1 31 ? 19.406 -25.188 55.625 1 21.42 31 ASN B CA 1
ATOM 8889 C C . ASN B 1 31 ? 19.922 -23.938 56.312 1 21.42 31 ASN B C 1
ATOM 8891 O O . ASN B 1 31 ? 19.141 -23.125 56.844 1 21.42 31 ASN B O 1
ATOM 8895 N N . GLN B 1 32 ? 21.25 -24.156 56.875 1 18.7 32 GLN B N 1
ATOM 8896 C CA . GLN B 1 32 ? 21.594 -23.094 57.812 1 18.7 32 GLN B CA 1
ATOM 8897 C C . GLN B 1 32 ? 21.562 -21.734 57.094 1 18.7 32 GLN B C 1
ATOM 8899 O O . GLN B 1 32 ? 21.547 -21.656 55.875 1 18.7 32 GLN B O 1
ATOM 8904 N N . GLU B 1 33 ? 22.609 -20.766 57.5 1 19.98 33 GLU B N 1
ATOM 8905 C CA . GLU B 1 33 ? 22.641 -19.484 58.188 1 19.98 33 GLU B CA 1
ATOM 8906 C C . GLU B 1 33 ? 22.859 -18.328 57.219 1 19.98 33 GLU B C 1
ATOM 8908 O O . GLU B 1 33 ? 22.188 -17.297 57.312 1 19.98 33 GLU B O 1
ATOM 8913 N N . VAL B 1 34 ? 23.922 -18.25 56.156 1 20.62 34 VAL B N 1
ATOM 8914 C CA . VAL B 1 34 ? 25 -17.266 56.281 1 20.62 34 VAL B CA 1
ATOM 8915 C C . VAL B 1 34 ? 24.594 -15.969 55.594 1 20.62 34 VAL B C 1
ATOM 8917 O O . VAL B 1 34 ? 23.922 -15.992 54.562 1 20.62 34 VAL B O 1
ATOM 8920 N N . GLU B 1 35 ? 24.906 -14.719 56.188 1 23.45 35 GLU B N 1
ATOM 8921 C CA . GLU B 1 35 ? 24.828 -13.258 56.156 1 23.45 35 GLU B CA 1
ATOM 8922 C C . GLU B 1 35 ? 25.641 -12.695 55 1 23.45 35 GLU B C 1
ATOM 8924 O O . GLU B 1 35 ? 26.859 -12.773 55 1 23.45 35 GLU B O 1
ATOM 8929 N N . ILE B 1 36 ? 25.344 -12.938 53.688 1 21.19 36 ILE B N 1
ATOM 8930 C CA . ILE B 1 36 ? 26.312 -12.617 52.625 1 21.19 36 ILE B CA 1
ATOM 8931 C C . ILE B 1 36 ? 26.547 -11.109 52.594 1 21.19 36 ILE B C 1
ATOM 8933 O O . ILE B 1 36 ? 25.609 -10.344 52.344 1 21.19 36 ILE B O 1
ATOM 8937 N N . ILE B 1 37 ? 27.594 -10.594 53.344 1 23.7 37 ILE B N 1
ATOM 8938 C CA . ILE B 1 37 ? 28.188 -9.266 53.406 1 23.7 37 ILE B CA 1
ATOM 8939 C C . ILE B 1 37 ? 28.688 -8.836 52.031 1 23.7 37 ILE B C 1
ATOM 8941 O O . ILE B 1 37 ? 29.562 -9.477 51.469 1 23.7 37 ILE B O 1
ATOM 8945 N N . GLY B 1 38 ? 27.859 -8.367 51.125 1 20.55 38 GLY B N 1
ATOM 8946 C CA . GLY B 1 38 ? 28.125 -8.008 49.75 1 20.55 38 GLY B CA 1
ATOM 8947 C C . GLY B 1 38 ? 29.234 -6.992 49.594 1 20.55 38 GLY B C 1
ATOM 8948 O O . GLY B 1 38 ? 29.062 -5.82 49.938 1 20.55 38 GLY B O 1
ATOM 8949 N N . ALA B 1 39 ? 30.562 -7.367 49.969 1 24.47 39 ALA B N 1
ATOM 8950 C CA . ALA B 1 39 ? 31.734 -6.496 49.844 1 24.47 39 ALA B CA 1
ATOM 8951 C C . ALA B 1 39 ? 31.859 -5.953 48.406 1 24.47 39 ALA B C 1
ATOM 8953 O O . ALA B 1 39 ? 31.75 -6.699 47.438 1 24.47 39 ALA B O 1
ATOM 8954 N N . GLN B 1 40 ? 31.641 -4.73 48.188 1 23.17 40 GLN B N 1
ATOM 8955 C CA . GLN B 1 40 ? 31.812 -3.855 47.031 1 23.17 40 GLN B CA 1
ATOM 8956 C C . GLN B 1 40 ? 33.188 -4.02 46.438 1 23.17 40 GLN B C 1
ATOM 8958 O O . GLN B 1 40 ? 34.188 -3.578 47 1 23.17 40 GLN B O 1
ATOM 8963 N N . THR B 1 41 ? 33.625 -5.281 46.062 1 25.5 41 THR B N 1
ATOM 8964 C CA . THR B 1 41 ? 35 -5.371 45.625 1 25.5 41 THR B CA 1
ATOM 8965 C C . THR B 1 41 ? 35.25 -4.391 44.469 1 25.5 41 THR B C 1
ATOM 8967 O O . THR B 1 41 ? 34.438 -4.246 43.562 1 25.5 41 THR B O 1
ATOM 8970 N N . ASP B 1 42 ? 36.156 -3.455 44.625 1 27.39 42 ASP B N 1
ATOM 8971 C CA . ASP B 1 42 ? 36.812 -2.473 43.781 1 27.39 42 ASP B CA 1
ATOM 8972 C C . ASP B 1 42 ? 37.312 -3.115 42.5 1 27.39 42 ASP B C 1
ATOM 8974 O O . ASP B 1 42 ? 38.125 -4.059 42.531 1 27.39 42 ASP B O 1
ATOM 8978 N N . VAL B 1 43 ? 36.531 -3.363 41.562 1 28.25 43 VAL B N 1
ATOM 8979 C CA . VAL B 1 43 ? 36.906 -3.975 40.312 1 28.25 43 VAL B CA 1
ATOM 8980 C C . VAL B 1 43 ? 38.156 -3.26 39.719 1 28.25 43 VAL B C 1
ATOM 8982 O O . VAL B 1 43 ? 38.062 -2.096 39.344 1 28.25 43 VAL B O 1
ATOM 8985 N N . VAL B 1 44 ? 39.344 -3.484 40.344 1 28.66 44 VAL B N 1
ATOM 8986 C CA . VAL B 1 44 ? 40.594 -3.023 39.781 1 28.66 44 VAL B CA 1
ATOM 8987 C C . VAL B 1 44 ? 40.719 -3.484 38.344 1 28.66 44 VAL B C 1
ATOM 8989 O O . VAL B 1 44 ? 40.562 -4.672 38.031 1 28.66 44 VAL B O 1
ATOM 8992 N N . ASN B 1 45 ? 40.406 -2.715 37.406 1 32.75 45 ASN B N 1
ATOM 8993 C CA . ASN B 1 45 ? 40.656 -2.963 36 1 32.75 45 ASN B CA 1
ATOM 8994 C C . ASN B 1 45 ? 42.062 -3.541 35.781 1 32.75 45 ASN B C 1
ATOM 8996 O O . ASN B 1 45 ? 43.062 -2.926 36.156 1 32.75 45 ASN B O 1
ATOM 9000 N N . PRO B 1 46 ? 42.219 -4.836 35.906 1 34.69 46 PRO B N 1
ATOM 9001 C CA . PRO B 1 46 ? 43.594 -5.348 35.75 1 34.69 46 PRO B CA 1
ATOM 9002 C C . PRO B 1 46 ? 44.344 -4.695 34.594 1 34.69 46 PRO B C 1
ATOM 9004 O O . PRO B 1 46 ? 43.875 -4.691 33.469 1 34.69 46 PRO B O 1
ATOM 9007 N N . VAL B 1 47 ? 45.094 -3.625 34.906 1 36.53 47 VAL B N 1
ATOM 9008 C CA . VAL B 1 47 ? 46.062 -3.061 33.969 1 36.53 47 VAL B CA 1
ATOM 9009 C C . VAL B 1 47 ? 47.062 -4.137 33.531 1 36.53 47 VAL B C 1
ATOM 9011 O O . VAL B 1 47 ? 47.812 -4.676 34.375 1 36.53 47 VAL B O 1
ATOM 9014 N N . PHE B 1 48 ? 46.719 -4.926 32.625 1 38.91 48 PHE B N 1
ATOM 9015 C CA . PHE B 1 48 ? 47.656 -5.906 32.094 1 38.91 48 PHE B CA 1
ATOM 9016 C C . PHE B 1 48 ? 48.969 -5.242 31.688 1 38.91 48 PHE B C 1
ATOM 9018 O O . PHE B 1 48 ? 48.969 -4.34 30.844 1 38.91 48 PHE B O 1
ATOM 9025 N N . GLU B 1 49 ? 49.938 -5.055 32.719 1 39.16 49 GLU B N 1
ATOM 9026 C CA . GLU B 1 49 ? 51.281 -4.523 32.438 1 39.16 49 GLU B CA 1
ATOM 9027 C C . GLU B 1 49 ? 52 -5.348 31.391 1 39.16 49 GLU B C 1
ATOM 9029 O O . GLU B 1 49 ? 51.844 -6.57 31.344 1 39.16 49 GLU B O 1
ATOM 9034 N N . PRO B 1 50 ? 52.562 -4.75 30.375 1 43.56 50 PRO B N 1
ATOM 9035 C CA . PRO B 1 50 ? 53.375 -5.453 29.391 1 43.56 50 PRO B CA 1
ATOM 9036 C C . PRO B 1 50 ? 54.469 -6.328 30.031 1 43.56 50 PRO B C 1
ATOM 9038 O O . PRO B 1 50 ? 54.938 -6.004 31.109 1 43.56 50 PRO B O 1
ATOM 9041 N N . LEU B 1 51 ? 54.562 -7.594 29.938 1 39.94 51 LEU B N 1
ATOM 9042 C CA . LEU B 1 51 ? 55.688 -8.383 30.453 1 39.94 51 LEU B CA 1
ATOM 9043 C C . LEU B 1 51 ? 57.031 -7.711 30.125 1 39.94 51 LEU B C 1
ATOM 9045 O O . LEU B 1 51 ? 57.156 -7.02 29.109 1 39.94 51 LEU B O 1
ATOM 9049 N N . PRO B 1 52 ? 57.969 -7.582 31.125 1 37.41 52 PRO B N 1
ATOM 9050 C CA . PRO B 1 52 ? 59.281 -7.023 30.891 1 37.41 52 PRO B CA 1
ATOM 9051 C C . PRO B 1 52 ? 59.938 -7.559 29.625 1 37.41 52 PRO B C 1
ATOM 9053 O O . PRO B 1 52 ? 59.625 -8.664 29.172 1 37.41 52 PRO B O 1
ATOM 9056 N N . GLU B 1 53 ? 60.781 -6.758 28.906 1 37.03 53 GLU B N 1
ATOM 9057 C CA . GLU B 1 53 ? 61.5 -6.828 27.625 1 37.03 53 GLU B CA 1
ATOM 9058 C C . GLU B 1 53 ? 62.469 -7.996 27.609 1 37.03 53 GLU B C 1
ATOM 9060 O O . GLU B 1 53 ? 63.562 -7.918 28.203 1 37.03 53 GLU B O 1
ATOM 9065 N N . GLY B 1 54 ? 62.281 -9.234 27.922 1 33.69 54 GLY B N 1
ATOM 9066 C CA . GLY B 1 54 ? 63.469 -9.945 27.484 1 33.69 54 GLY B CA 1
ATOM 9067 C C . GLY B 1 54 ? 63.969 -9.531 26.094 1 33.69 54 GLY B C 1
ATOM 9068 O O . GLY B 1 54 ? 63.219 -8.859 25.359 1 33.69 54 GLY B O 1
ATOM 9069 N N . PRO B 1 55 ? 65.312 -9.633 25.734 1 35.34 55 PRO B N 1
ATOM 9070 C CA . PRO B 1 55 ? 65.812 -9.156 24.453 1 35.34 55 PRO B CA 1
ATOM 9071 C C . PRO B 1 55 ? 64.938 -9.492 23.266 1 35.34 55 PRO B C 1
ATOM 9073 O O . PRO B 1 55 ? 65.375 -9.422 22.125 1 35.34 55 PRO B O 1
ATOM 9076 N N . ASN B 1 56 ? 63.844 -10.062 23.469 1 30.98 56 ASN B N 1
ATOM 9077 C CA . ASN B 1 56 ? 63.156 -10.672 22.344 1 30.98 56 ASN B CA 1
ATOM 9078 C C . ASN B 1 56 ? 62.812 -9.641 21.266 1 30.98 56 ASN B C 1
ATOM 9080 O O . ASN B 1 56 ? 62.625 -8.461 21.562 1 30.98 56 ASN B O 1
ATOM 9084 N N . LEU B 1 57 ? 62.875 -10.031 19.891 1 33.59 57 LEU B N 1
ATOM 9085 C CA . LEU B 1 57 ? 62.812 -9.383 18.578 1 33.59 57 LEU B CA 1
ATOM 9086 C C . LEU B 1 57 ? 61.625 -8.414 18.531 1 33.59 57 LEU B C 1
ATOM 9088 O O . LEU B 1 57 ? 61.812 -7.211 18.359 1 33.59 57 LEU B O 1
ATOM 9092 N N . MET B 1 58 ? 60.656 -8.766 17.469 1 34.47 58 MET B N 1
ATOM 9093 C CA . MET B 1 58 ? 59.719 -7.828 16.812 1 34.47 58 MET B CA 1
ATOM 9094 C C . MET B 1 58 ? 58.656 -7.336 17.781 1 34.47 58 MET B C 1
ATOM 9096 O O . MET B 1 58 ? 58.406 -7.988 18.797 1 34.47 58 MET B O 1
ATOM 9100 N N . GLY B 1 59 ? 58.281 -6.117 17.859 1 37.47 59 GLY B N 1
ATOM 9101 C CA . GLY B 1 59 ? 57.281 -5.234 18.484 1 37.47 59 GLY B CA 1
ATOM 9102 C C . GLY B 1 59 ? 56 -5.941 18.844 1 37.47 59 GLY B C 1
ATOM 9103 O O . GLY B 1 59 ? 54.969 -5.301 18.984 1 37.47 59 GLY B O 1
ATOM 9104 N N . GLN B 1 60 ? 55.844 -7.199 18.641 1 43.34 60 GLN B N 1
ATOM 9105 C CA . GLN B 1 60 ? 54.531 -7.812 18.922 1 43.34 60 GLN B CA 1
ATOM 9106 C C . GLN B 1 60 ? 54.281 -7.93 20.422 1 43.34 60 GLN B C 1
ATOM 9108 O O . GLN B 1 60 ? 55.125 -8.445 21.156 1 43.34 60 GLN B O 1
ATOM 9113 N N . VAL B 1 61 ? 53.531 -7.035 20.984 1 52.12 61 VAL B N 1
ATOM 9114 C CA . VAL B 1 61 ? 53.125 -7.062 22.391 1 52.12 61 VAL B CA 1
ATOM 9115 C C . VAL B 1 61 ? 52.312 -8.328 22.656 1 52.12 61 VAL B C 1
ATOM 9117 O O . VAL B 1 61 ? 51.375 -8.648 21.922 1 52.12 61 VAL B O 1
ATOM 9120 N N . HIS B 1 62 ? 52.844 -9.359 23.328 1 56.41 62 HIS B N 1
ATOM 9121 C CA . HIS B 1 62 ? 52.156 -10.586 23.719 1 56.41 62 HIS B CA 1
ATOM 9122 C C . HIS B 1 62 ? 51.281 -10.359 24.938 1 56.41 62 HIS B C 1
ATOM 9124 O O . HIS B 1 62 ? 51.719 -9.797 25.938 1 56.41 62 HIS B O 1
ATOM 9130 N N . TYR B 1 63 ? 49.969 -10.359 24.797 1 63.75 63 TYR B N 1
ATOM 9131 C CA . TYR B 1 63 ? 49 -10.188 25.875 1 63.75 63 TYR B CA 1
ATOM 9132 C C . TYR B 1 63 ? 48.656 -11.531 26.516 1 63.75 63 TYR B C 1
ATOM 9134 O O . TYR B 1 63 ? 48.688 -12.562 25.844 1 63.75 63 TYR B O 1
ATOM 9142 N N . ASP B 1 64 ? 48.625 -11.625 27.875 1 61.5 64 ASP B N 1
ATOM 9143 C CA . ASP B 1 64 ? 48.156 -12.789 28.625 1 61.5 64 ASP B CA 1
ATOM 9144 C C . ASP B 1 64 ? 46.625 -12.906 28.562 1 61.5 64 ASP B C 1
ATOM 9146 O O . ASP B 1 64 ? 45.938 -12.031 29.062 1 61.5 64 ASP B O 1
ATOM 9150 N N . TYR B 1 65 ? 46.125 -13.945 27.844 1 66.62 65 TYR B N 1
ATOM 9151 C CA . TYR B 1 65 ? 44.688 -14.125 27.641 1 66.62 65 TYR B CA 1
ATOM 9152 C C . TYR B 1 65 ? 44.094 -15.047 28.703 1 66.62 65 TYR B C 1
ATOM 9154 O O . TYR B 1 65 ? 42.969 -15.547 28.547 1 66.62 65 TYR B O 1
ATOM 9162 N N . SER B 1 66 ? 44.75 -15.469 29.844 1 61.59 66 SER B N 1
ATOM 9163 C CA . SER B 1 66 ? 44.281 -16.422 30.844 1 61.59 66 SER B CA 1
ATOM 9164 C C . SER B 1 66 ? 42.938 -15.992 31.422 1 61.59 66 SER B C 1
ATOM 9166 O O . SER B 1 66 ? 42.094 -16.844 31.703 1 61.59 66 SER B O 1
ATOM 9168 N N . ASN B 1 67 ? 42.656 -14.695 31.594 1 68.38 67 ASN B N 1
ATOM 9169 C CA . ASN B 1 67 ? 41.375 -14.203 32.125 1 68.38 67 ASN B CA 1
ATOM 9170 C C . ASN B 1 67 ? 40.688 -13.273 31.125 1 68.38 67 ASN B C 1
ATOM 9172 O O . ASN B 1 67 ? 40.094 -12.266 31.531 1 68.38 67 ASN B O 1
ATOM 9176 N N . TYR B 1 68 ? 40.594 -13.914 29.984 1 80.31 68 TYR B N 1
ATOM 9177 C CA . TYR B 1 68 ? 40.062 -13.047 28.922 1 80.31 68 TYR B CA 1
ATOM 9178 C C . TYR B 1 68 ? 38.531 -13.094 28.891 1 80.31 68 TYR B C 1
ATOM 9180 O O . TYR B 1 68 ? 37.938 -14.172 28.906 1 80.31 68 TYR B O 1
ATOM 9188 N N . ASP B 1 69 ? 37.969 -11.906 29.047 1 83.81 69 ASP B N 1
ATOM 9189 C CA . ASP B 1 69 ? 36.531 -11.742 28.859 1 83.81 69 ASP B CA 1
ATOM 9190 C C . ASP B 1 69 ? 36.219 -10.82 27.688 1 83.81 69 ASP B C 1
ATOM 9192 O O . ASP B 1 69 ? 36.562 -9.633 27.719 1 83.81 69 ASP B O 1
ATOM 9196 N N . SER B 1 70 ? 35.562 -11.328 26.703 1 86.25 70 SER B N 1
ATOM 9197 C CA . SER B 1 70 ? 35.344 -10.594 25.469 1 86.25 70 SER B CA 1
ATOM 9198 C C . SER B 1 70 ? 34.5 -9.344 25.703 1 86.25 70 SER B C 1
ATOM 9200 O O . SER B 1 70 ? 34.562 -8.383 24.938 1 86.25 70 SER B O 1
ATOM 9202 N N . LEU B 1 71 ? 33.656 -9.297 26.703 1 87.06 71 LEU B N 1
ATOM 9203 C CA . LEU B 1 71 ? 32.75 -8.18 26.938 1 87.06 71 LEU B CA 1
ATOM 9204 C C . LEU B 1 71 ? 33.438 -7.066 27.703 1 87.06 71 LEU B C 1
ATOM 9206 O O . LEU B 1 71 ? 33.094 -5.891 27.547 1 87.06 71 LEU B O 1
ATOM 9210 N N . LYS B 1 72 ? 34.375 -7.422 28.5 1 80.44 72 LYS B N 1
ATOM 9211 C CA . LYS B 1 72 ? 34.969 -6.445 29.406 1 80.44 72 LYS B CA 1
ATOM 9212 C C . LYS B 1 72 ? 36.312 -5.988 28.922 1 80.44 72 LYS B C 1
ATOM 9214 O O . LYS B 1 72 ? 36.812 -4.93 29.328 1 80.44 72 LYS B O 1
ATOM 9219 N N . SER B 1 73 ? 36.812 -6.727 28.016 1 82.75 73 SER B N 1
ATOM 9220 C CA . SER B 1 73 ? 38.188 -6.414 27.594 1 82.75 73 SER B CA 1
ATOM 9221 C C . SER B 1 73 ? 38.188 -5.488 26.375 1 82.75 73 SER B C 1
ATOM 9223 O O . SER B 1 73 ? 37.281 -5.555 25.531 1 82.75 73 SER B O 1
ATOM 9225 N N . ARG B 1 74 ? 39.156 -4.562 26.344 1 87.44 74 ARG B N 1
ATOM 9226 C CA . ARG B 1 74 ? 39.406 -3.727 25.172 1 87.44 74 ARG B CA 1
ATOM 9227 C C . ARG B 1 74 ? 40.375 -4.41 24.203 1 87.44 74 ARG B C 1
ATOM 9229 O O . ARG B 1 74 ? 40.594 -3.928 23.094 1 87.44 74 ARG B O 1
ATOM 9236 N N . LEU B 1 75 ? 40.844 -5.613 24.688 1 86.38 75 LEU B N 1
ATOM 9237 C CA . LEU B 1 75 ? 41.812 -6.387 23.906 1 86.38 75 LEU B CA 1
ATOM 9238 C C . LEU B 1 75 ? 41.062 -7.309 22.922 1 86.38 75 LEU B C 1
ATOM 9240 O O . LEU B 1 75 ? 40.094 -7.969 23.297 1 86.38 75 LEU B O 1
ATOM 9244 N N . ALA B 1 76 ? 41.562 -7.285 21.703 1 89.69 76 ALA B N 1
ATOM 9245 C CA . ALA B 1 76 ? 41 -8.188 20.688 1 89.69 76 ALA B CA 1
ATOM 9246 C C . ALA B 1 76 ? 41.25 -9.648 21.062 1 89.69 76 ALA B C 1
ATOM 9248 O O . ALA B 1 76 ? 42.25 -9.977 21.719 1 89.69 76 ALA B O 1
ATOM 9249 N N . PRO B 1 77 ? 40.375 -10.508 20.688 1 87.25 77 PRO B N 1
ATOM 9250 C CA . PRO B 1 77 ? 40.531 -11.93 21.016 1 87.25 77 PRO B CA 1
ATOM 9251 C C . PRO B 1 77 ? 41.75 -12.555 20.328 1 87.25 77 PRO B C 1
ATOM 9253 O O . PRO B 1 77 ? 42.219 -12.047 19.312 1 87.25 77 PRO B O 1
ATOM 9256 N N . PRO B 1 78 ? 42.188 -13.633 20.938 1 79.38 78 PRO B N 1
ATOM 9257 C CA . PRO B 1 78 ? 43.375 -14.305 20.359 1 79.38 78 PRO B CA 1
ATOM 9258 C C . PRO B 1 78 ? 43.031 -14.992 19.031 1 79.38 78 PRO B C 1
ATOM 9260 O O . PRO B 1 78 ? 41.875 -15.297 18.766 1 79.38 78 PRO B O 1
ATOM 9263 N N . ASP B 1 79 ? 44.031 -15.188 18.203 1 71.88 79 ASP B N 1
ATOM 9264 C CA . ASP B 1 79 ? 43.875 -15.867 16.922 1 71.88 79 ASP B CA 1
ATOM 9265 C C . ASP B 1 79 ? 43.406 -17.312 17.125 1 71.88 79 ASP B C 1
ATOM 9267 O O . ASP B 1 79 ? 43.969 -18.047 17.938 1 71.88 79 ASP B O 1
ATOM 9271 N N . PRO B 1 80 ? 42.312 -17.641 16.547 1 71.44 80 PRO B N 1
ATOM 9272 C CA . PRO B 1 80 ? 41.719 -18.953 16.75 1 71.44 80 PRO B CA 1
ATOM 9273 C C . PRO B 1 80 ? 42.688 -20.109 16.516 1 71.44 80 PRO B C 1
ATOM 9275 O O . PRO B 1 80 ? 42.531 -21.188 17.094 1 71.44 80 PRO B O 1
ATOM 9278 N N . HIS B 1 81 ? 43.656 -20.031 15.625 1 61.22 81 HIS B N 1
ATOM 9279 C CA . HIS B 1 81 ? 44.531 -21.141 15.297 1 61.22 81 HIS B CA 1
ATOM 9280 C C . HIS B 1 81 ? 45.469 -21.453 16.469 1 61.22 81 HIS B C 1
ATOM 9282 O O . HIS B 1 81 ? 46.031 -22.562 16.531 1 61.22 81 HIS B O 1
ATOM 9288 N N . ASN B 1 82 ? 45.625 -20.547 17.281 1 52.53 82 ASN B N 1
ATOM 9289 C CA . ASN B 1 82 ? 46.562 -20.781 18.375 1 52.53 82 ASN B CA 1
ATOM 9290 C C . ASN B 1 82 ? 45.875 -21.406 19.578 1 52.53 82 ASN B C 1
ATOM 9292 O O . ASN B 1 82 ? 46.469 -21.578 20.625 1 52.53 82 ASN B O 1
ATOM 9296 N N . SER B 1 83 ? 44.531 -21.625 19.406 1 53.78 83 SER B N 1
ATOM 9297 C CA . SER B 1 83 ? 43.875 -22.047 20.641 1 53.78 83 SER B CA 1
ATOM 9298 C C . SER B 1 83 ? 43.688 -23.547 20.672 1 53.78 83 SER B C 1
ATOM 9300 O O . SER B 1 83 ? 42.75 -24.078 20.047 1 53.78 83 SER B O 1
ATOM 9302 N N . GLY B 1 84 ? 44.656 -24.391 20.469 1 52.59 84 GLY B N 1
ATOM 9303 C CA . GLY B 1 84 ? 44.656 -25.844 20.641 1 52.59 84 GLY B CA 1
ATOM 9304 C C . GLY B 1 84 ? 43.812 -26.297 21.797 1 52.59 84 GLY B C 1
ATOM 9305 O O . GLY B 1 84 ? 43.906 -27.438 22.25 1 52.59 84 GLY B O 1
ATOM 9306 N N . GLY B 1 85 ? 42.969 -25.547 22.391 1 58.78 85 GLY B N 1
ATOM 9307 C CA . GLY B 1 85 ? 42.406 -26 23.672 1 58.78 85 GLY B CA 1
ATOM 9308 C C . GLY B 1 85 ? 41.094 -26.719 23.531 1 58.78 85 GLY B C 1
ATOM 9309 O O . GLY B 1 85 ? 40.688 -27.109 22.422 1 58.78 85 GLY B O 1
ATOM 9310 N N . VAL B 1 86 ? 40.406 -27.156 24.578 1 68.06 86 VAL B N 1
ATOM 9311 C CA . VAL B 1 86 ? 39.125 -27.828 24.797 1 68.06 86 VAL B CA 1
ATOM 9312 C C . VAL B 1 86 ? 38 -27 24.172 1 68.06 86 VAL B C 1
ATOM 9314 O O . VAL B 1 86 ? 37.938 -25.781 24.344 1 68.06 86 VAL B O 1
ATOM 9317 N N . PRO B 1 87 ? 37.219 -27.656 23.188 1 84.06 87 PRO B N 1
ATOM 9318 C CA . PRO B 1 87 ? 36.062 -26.984 22.578 1 84.06 87 PRO B CA 1
ATOM 9319 C C . PRO B 1 87 ? 35.219 -26.234 23.609 1 84.06 87 PRO B C 1
ATOM 9321 O O . PRO B 1 87 ? 34.906 -26.766 24.656 1 84.06 87 PRO B O 1
ATOM 9324 N N . PHE B 1 88 ? 35.031 -24.984 23.266 1 88.06 88 PHE B N 1
ATOM 9325 C CA . PHE B 1 88 ? 34.281 -24.125 24.156 1 88.06 88 PHE B CA 1
ATOM 9326 C C . PHE B 1 88 ? 32.781 -24.328 23.984 1 88.06 88 PHE B C 1
ATOM 9328 O O . PHE B 1 88 ? 32.281 -24.422 22.844 1 88.06 88 PHE B O 1
ATOM 9335 N N . ARG B 1 89 ? 32.031 -24.562 25.125 1 89.31 89 ARG B N 1
ATOM 9336 C CA . ARG B 1 89 ? 30.578 -24.656 25.125 1 89.31 89 ARG B CA 1
ATOM 9337 C C . ARG B 1 89 ? 29.953 -23.469 25.875 1 89.31 89 ARG B C 1
ATOM 9339 O O . ARG B 1 89 ? 30.25 -23.25 27.047 1 89.31 89 ARG B O 1
ATOM 9346 N N . ILE B 1 90 ? 29.109 -22.734 25.172 1 92.31 90 ILE B N 1
ATOM 9347 C CA . ILE B 1 90 ? 28.531 -21.516 25.75 1 92.31 90 ILE B CA 1
ATOM 9348 C C . ILE B 1 90 ? 27.344 -21.875 26.625 1 92.31 90 ILE B C 1
ATOM 9350 O O . ILE B 1 90 ? 26.562 -22.781 26.281 1 92.31 90 ILE B O 1
ATOM 9354 N N . THR B 1 91 ? 27.25 -21.266 27.797 1 92 91 THR B N 1
ATOM 9355 C CA . THR B 1 91 ? 26.141 -21.469 28.703 1 92 91 THR B CA 1
ATOM 9356 C C . THR B 1 91 ? 25 -20.5 28.391 1 92 91 THR B C 1
ATOM 9358 O O . THR B 1 91 ? 25.203 -19.484 27.719 1 92 91 THR B O 1
ATOM 9361 N N . GLU B 1 92 ? 23.797 -20.812 28.859 1 92.19 92 GLU B N 1
ATOM 9362 C CA . GLU B 1 92 ? 22.625 -19.969 28.625 1 92.19 92 GLU B CA 1
ATOM 9363 C C . GLU B 1 92 ? 22.797 -18.609 29.297 1 92.19 92 GLU B C 1
ATOM 9365 O O . GLU B 1 92 ? 22.375 -17.594 28.766 1 92.19 92 GLU B O 1
ATOM 9370 N N . GLN B 1 93 ? 23.344 -18.641 30.438 1 92.5 93 GLN B N 1
ATOM 9371 C CA . GLN B 1 93 ? 23.547 -17.406 31.172 1 92.5 93 GLN B CA 1
ATOM 9372 C C . GLN B 1 93 ? 24.531 -16.484 30.438 1 92.5 93 GLN B C 1
ATOM 9374 O O . GLN B 1 93 ? 24.312 -15.281 30.359 1 92.5 93 GLN B O 1
ATOM 9379 N N . ARG B 1 94 ? 25.578 -17.109 30.016 1 93 94 ARG B N 1
ATOM 9380 C CA . ARG B 1 94 ? 26.578 -16.328 29.281 1 93 94 ARG B CA 1
ATOM 9381 C C . ARG B 1 94 ? 25.969 -15.758 27.984 1 93 94 ARG B C 1
ATOM 9383 O O . ARG B 1 94 ? 26.25 -14.617 27.625 1 93 94 ARG B O 1
ATOM 9390 N N . LEU B 1 95 ? 25.25 -16.5 27.312 1 95.06 95 LEU B N 1
ATOM 9391 C CA . LEU B 1 95 ? 24.609 -16.031 26.094 1 95.06 95 LEU B CA 1
ATOM 9392 C C . LEU B 1 95 ? 23.672 -14.867 26.375 1 95.06 95 LEU B C 1
ATOM 9394 O O . LEU B 1 95 ? 23.609 -13.906 25.609 1 95.06 95 LEU B O 1
ATOM 9398 N N . LYS B 1 96 ? 22.984 -14.961 27.5 1 94.44 96 LYS B N 1
ATOM 9399 C CA . LYS B 1 96 ? 22.078 -13.875 27.891 1 94.44 96 LYS B CA 1
ATOM 9400 C C . LYS B 1 96 ? 22.859 -12.602 28.172 1 94.44 96 LYS B C 1
ATOM 9402 O O . LYS B 1 96 ? 22.406 -11.5 27.844 1 94.44 96 LYS B O 1
ATOM 9407 N N . GLU B 1 97 ? 23.938 -12.789 28.766 1 94.19 97 GLU B N 1
ATOM 9408 C CA . GLU B 1 97 ? 24.781 -11.641 29.062 1 94.19 97 GLU B CA 1
ATOM 9409 C C . GLU B 1 97 ? 25.297 -10.984 27.781 1 94.19 97 GLU B C 1
ATOM 9411 O O . GLU B 1 97 ? 25.281 -9.758 27.656 1 94.19 97 GLU B O 1
ATOM 9416 N N . ILE B 1 98 ? 25.703 -11.789 26.922 1 94.62 98 ILE B N 1
ATOM 9417 C CA . ILE B 1 98 ? 26.25 -11.289 25.656 1 94.62 98 ILE B CA 1
ATOM 9418 C C . ILE B 1 98 ? 25.156 -10.602 24.859 1 94.62 98 ILE B C 1
ATOM 9420 O O . ILE B 1 98 ? 25.391 -9.555 24.25 1 94.62 98 ILE B O 1
ATOM 9424 N N . ARG B 1 99 ? 24 -11.094 24.859 1 95.5 99 ARG B N 1
ATOM 9425 C CA . ARG B 1 99 ? 22.906 -10.578 24.047 1 95.5 99 ARG B CA 1
ATOM 9426 C C . ARG B 1 99 ? 22.266 -9.352 24.703 1 95.5 99 ARG B C 1
ATOM 9428 O O . ARG B 1 99 ? 21.484 -8.648 24.078 1 95.5 99 ARG B O 1
ATOM 9435 N N . SER B 1 100 ? 22.625 -9.062 25.922 1 94 100 SER B N 1
ATOM 9436 C CA . SER B 1 100 ? 22.094 -7.887 26.594 1 94 100 SER B CA 1
ATOM 9437 C C . SER B 1 100 ? 22.828 -6.621 26.172 1 94 100 SER B C 1
ATOM 9439 O O . SER B 1 100 ? 22.344 -5.508 26.422 1 94 100 SER B O 1
ATOM 9441 N N . GLN B 1 101 ? 23.891 -6.879 25.438 1 94.06 101 GLN B N 1
ATOM 9442 C CA . GLN B 1 101 ? 24.625 -5.727 24.938 1 94.06 101 GLN B CA 1
ATOM 9443 C C . GLN B 1 101 ? 24.062 -5.234 23.609 1 94.06 101 GLN B C 1
ATOM 9445 O O . GLN B 1 101 ? 23.781 -6.027 22.703 1 94.06 101 GLN B O 1
ATOM 9450 N N . PHE B 1 102 ? 23.938 -3.904 23.484 1 94.5 102 PHE B N 1
ATOM 9451 C CA . PHE B 1 102 ? 23.375 -3.312 22.281 1 94.5 102 PHE B CA 1
ATOM 9452 C C . PHE B 1 102 ? 24.359 -3.398 21.125 1 94.5 102 PHE B C 1
ATOM 9454 O O . PHE B 1 102 ? 24.031 -3.957 20.062 1 94.5 102 PHE B O 1
ATOM 9461 N N . MET B 1 103 ? 25.609 -2.953 21.391 1 95.44 103 MET B N 1
ATOM 9462 C CA . MET B 1 103 ? 26.609 -2.949 20.328 1 95.44 103 MET B CA 1
ATOM 9463 C C . MET B 1 103 ? 27.375 -4.266 20.297 1 95.44 103 MET B C 1
ATOM 9465 O O . MET B 1 103 ? 27.562 -4.902 21.328 1 95.44 103 MET B O 1
ATOM 9469 N N . TYR B 1 104 ? 27.703 -4.684 19.141 1 97.19 104 TYR B N 1
ATOM 9470 C CA . TYR B 1 104 ? 28.594 -5.832 19 1 97.19 104 TYR B CA 1
ATOM 9471 C C . TYR B 1 104 ? 30.031 -5.453 19.312 1 97.19 104 TYR B C 1
ATOM 9473 O O . TYR B 1 104 ? 30.344 -4.277 19.516 1 97.19 104 TYR B O 1
ATOM 9481 N N . TRP B 1 105 ? 30.938 -6.461 19.312 1 95 105 TRP B N 1
ATOM 9482 C CA . TRP B 1 105 ? 32.312 -6.281 19.75 1 95 105 TRP B CA 1
ATOM 9483 C C . TRP B 1 105 ? 33.094 -5.387 18.781 1 95 105 TRP B C 1
ATOM 9485 O O . TRP B 1 105 ? 32.906 -5.492 17.578 1 95 105 TRP B O 1
ATOM 9495 N N . TYR B 1 106 ? 33.844 -4.469 19.234 1 94.62 106 TYR B N 1
ATOM 9496 C CA . TYR B 1 106 ? 34.906 -3.742 18.516 1 94.62 106 TYR B CA 1
ATOM 9497 C C . TYR B 1 106 ? 36.031 -3.342 19.469 1 94.62 106 TYR B C 1
ATOM 9499 O O . TYR B 1 106 ? 35.781 -2.699 20.484 1 94.62 106 TYR B O 1
ATOM 9507 N N . PHE B 1 107 ? 37.219 -3.742 19.188 1 92.88 107 PHE B N 1
ATOM 9508 C CA . PHE B 1 107 ? 38.375 -3.635 20.078 1 92.88 107 PHE B CA 1
ATOM 9509 C C . PHE B 1 107 ? 39.375 -2.604 19.562 1 92.88 107 PHE B C 1
ATOM 9511 O O . PHE B 1 107 ? 39.594 -2.504 18.359 1 92.88 107 PHE B O 1
ATOM 9518 N N . ASP B 1 108 ? 39.906 -1.82 20.484 1 91.62 108 ASP B N 1
ATOM 9519 C CA . ASP B 1 108 ? 40.906 -0.826 20.062 1 91.62 108 ASP B CA 1
ATOM 9520 C C . ASP B 1 108 ? 42.312 -1.233 20.5 1 91.62 108 ASP B C 1
ATOM 9522 O O . ASP B 1 108 ? 43.281 -0.498 20.266 1 91.62 108 ASP B O 1
ATOM 9526 N N . GLN B 1 109 ? 42.438 -2.334 21.172 1 89 109 GLN B N 1
ATOM 9527 C CA . GLN B 1 109 ? 43.719 -2.84 21.594 1 89 109 GLN B CA 1
ATOM 9528 C C . GLN B 1 109 ? 43.906 -4.305 21.203 1 89 109 GLN B C 1
ATOM 9530 O O . GLN B 1 109 ? 42.906 -5 20.938 1 89 109 GLN B O 1
ATOM 9535 N N . GLY B 1 110 ? 45.156 -4.57 21.062 1 83.31 110 GLY B N 1
ATOM 9536 C CA . GLY B 1 110 ? 45.469 -5.957 20.734 1 83.31 110 GLY B CA 1
ATOM 9537 C C . GLY B 1 110 ? 45.75 -6.176 19.266 1 83.31 110 GLY B C 1
ATOM 9538 O O . GLY B 1 110 ? 45.844 -5.215 18.5 1 83.31 110 GLY B O 1
ATOM 9539 N N . GLY B 1 111 ? 45.938 -7.348 18.859 1 77.62 111 GLY B N 1
ATOM 9540 C CA . GLY B 1 111 ? 46.281 -7.695 17.484 1 77.62 111 GLY B CA 1
ATOM 9541 C C . GLY B 1 111 ? 47.781 -7.516 17.188 1 77.62 111 GLY B C 1
ATOM 9542 O O . GLY B 1 111 ? 48.562 -7.312 18.094 1 77.62 111 GLY B O 1
ATOM 9543 N N . SER B 1 112 ? 48.031 -7.617 15.953 1 73.88 112 SER B N 1
ATOM 9544 C CA . SER B 1 112 ? 49.438 -7.562 15.555 1 73.88 112 SER B CA 1
ATOM 9545 C C . SER B 1 112 ? 50 -6.156 15.711 1 73.88 112 SER B C 1
ATOM 9547 O O . SER B 1 112 ? 51.188 -5.984 16.016 1 73.88 112 SER B O 1
ATOM 9549 N N . GLU B 1 113 ? 49.188 -5.176 15.547 1 79.31 113 GLU B N 1
ATOM 9550 C CA . GLU B 1 113 ? 49.656 -3.797 15.633 1 79.31 113 GLU B CA 1
ATOM 9551 C C . GLU B 1 113 ? 49.125 -3.113 16.891 1 79.31 113 GLU B C 1
ATOM 9553 O O . GLU B 1 113 ? 49.25 -1.893 17.031 1 79.31 113 GLU B O 1
ATOM 9558 N N . ASN B 1 114 ? 48.594 -3.863 17.75 1 83.62 114 ASN B N 1
ATOM 9559 C CA . ASN B 1 114 ? 48.031 -3.365 19.016 1 83.62 114 ASN B CA 1
ATOM 9560 C C . ASN B 1 114 ? 46.969 -2.299 18.781 1 83.62 114 ASN B C 1
ATOM 9562 O O . ASN B 1 114 ? 46.938 -1.281 19.469 1 83.62 114 ASN B O 1
ATOM 9566 N N . ARG B 1 115 ? 46.25 -2.443 17.766 1 88.25 115 ARG B N 1
ATOM 9567 C CA . ARG B 1 115 ? 45.156 -1.505 17.469 1 88.25 115 ARG B CA 1
ATOM 9568 C C . ARG B 1 115 ? 43.844 -2.225 17.344 1 88.25 115 ARG B C 1
ATOM 9570 O O . ARG B 1 115 ? 42.812 -1.614 17 1 88.25 115 ARG B O 1
ATOM 9577 N N . GLY B 1 116 ? 43.969 -3.463 17.562 1 90.62 116 GLY B N 1
ATOM 9578 C CA . GLY B 1 116 ? 42.719 -4.246 17.5 1 90.62 116 GLY B CA 1
ATOM 9579 C C . GLY B 1 116 ? 42 -4.145 16.172 1 90.62 116 GLY B C 1
ATOM 9580 O O . GLY B 1 116 ? 42.594 -4.395 15.125 1 90.62 116 GLY B O 1
ATOM 9581 N N . ASP B 1 117 ? 40.781 -3.607 16.266 1 92.75 117 ASP B N 1
ATOM 9582 C CA . ASP B 1 117 ? 39.938 -3.52 15.078 1 92.75 117 ASP B CA 1
ATOM 9583 C C . ASP B 1 117 ? 40 -2.117 14.477 1 92.75 117 ASP B C 1
ATOM 9585 O O . ASP B 1 117 ? 39.375 -1.857 13.445 1 92.75 117 ASP B O 1
ATOM 9589 N N . TYR B 1 118 ? 40.688 -1.191 15.094 1 93.94 118 TYR B N 1
ATOM 9590 C CA . TYR B 1 118 ? 40.781 0.202 14.672 1 93.94 118 TYR B CA 1
ATOM 9591 C C . TYR B 1 118 ? 41.531 0.33 13.352 1 93.94 118 TYR B C 1
ATOM 9593 O O . TYR B 1 118 ? 42.625 -0.211 13.203 1 93.94 118 TYR B O 1
ATOM 9601 N N . GLN B 1 119 ? 40.938 1.012 12.406 1 92.81 119 GLN B N 1
ATOM 9602 C CA . GLN B 1 119 ? 41.531 1.204 11.094 1 92.81 119 GLN B CA 1
ATOM 9603 C C . GLN B 1 119 ? 42.25 2.549 11.016 1 92.81 119 GLN B C 1
ATOM 9605 O O . GLN B 1 119 ? 41.688 3.549 10.602 1 92.81 119 GLN B O 1
ATOM 9610 N N . LYS B 1 120 ? 43.438 2.562 11.188 1 87.06 120 LYS B N 1
ATOM 9611 C CA . LYS B 1 120 ? 44.25 3.781 11.219 1 87.06 120 LYS B CA 1
ATOM 9612 C C . LYS B 1 120 ? 44.406 4.375 9.82 1 87.06 120 LYS B C 1
ATOM 9614 O O . LYS B 1 120 ? 44.594 5.578 9.672 1 87.06 120 LYS B O 1
ATOM 9619 N N . ASP B 1 121 ? 44.25 3.545 8.859 1 85.25 121 ASP B N 1
ATOM 9620 C CA . ASP B 1 121 ? 44.469 3.986 7.488 1 85.25 121 ASP B CA 1
ATOM 9621 C C . ASP B 1 121 ? 43.312 4.871 7.008 1 85.25 121 ASP B C 1
ATOM 9623 O O . ASP B 1 121 ? 43.438 5.562 5.992 1 85.25 121 ASP B O 1
ATOM 9627 N N . ILE B 1 122 ? 42.281 4.848 7.688 1 90.19 122 ILE B N 1
ATOM 9628 C CA . ILE B 1 122 ? 41.156 5.703 7.332 1 90.19 122 ILE B CA 1
ATOM 9629 C C . ILE B 1 122 ? 41.312 7.066 8.008 1 90.19 122 ILE B C 1
ATOM 9631 O O . ILE B 1 122 ? 41.344 7.156 9.234 1 90.19 122 ILE B O 1
ATOM 9635 N N . HIS B 1 123 ? 41.562 8.047 7.242 1 82.25 123 HIS B N 1
ATOM 9636 C CA . HIS B 1 123 ? 41.625 9.422 7.707 1 82.25 123 HIS B CA 1
ATOM 9637 C C . HIS B 1 123 ? 41.156 10.398 6.625 1 82.25 123 HIS B C 1
ATOM 9639 O O . HIS B 1 123 ? 40.625 9.977 5.602 1 82.25 123 HIS B O 1
ATOM 9645 N N . THR B 1 124 ? 41.281 11.625 6.836 1 78.44 124 THR B N 1
ATOM 9646 C CA . THR B 1 124 ? 40.688 12.641 5.973 1 78.44 124 THR B CA 1
ATOM 9647 C C . THR B 1 124 ? 41.25 12.547 4.562 1 78.44 124 THR B C 1
ATOM 9649 O O . THR B 1 124 ? 40.531 12.766 3.582 1 78.44 124 THR B O 1
ATOM 9652 N N . SER B 1 125 ? 42.469 12.109 4.441 1 72.69 125 SER B N 1
ATOM 9653 C CA . SER B 1 125 ? 43.094 12.039 3.127 1 72.69 125 SER B CA 1
ATOM 9654 C C . SER B 1 125 ? 42.75 10.727 2.424 1 72.69 125 SER B C 1
ATOM 9656 O O . SER B 1 125 ? 42.75 10.656 1.194 1 72.69 125 SER B O 1
ATOM 9658 N N . THR B 1 126 ? 42.5 9.75 3.242 1 85.81 126 THR B N 1
ATOM 9659 C CA . THR B 1 126 ? 42.094 8.453 2.721 1 85.81 126 THR B CA 1
ATOM 9660 C C . THR B 1 126 ? 40.781 8.008 3.342 1 85.81 126 THR B C 1
ATOM 9662 O O . THR B 1 126 ? 40.781 7.211 4.285 1 85.81 126 THR B O 1
ATOM 9665 N N . PRO B 1 127 ? 39.781 8.492 2.703 1 89.44 127 PRO B N 1
ATOM 9666 C CA . PRO B 1 127 ? 38.5 8.242 3.326 1 89.44 127 PRO B CA 1
ATOM 9667 C C . PRO B 1 127 ? 38 6.812 3.104 1 89.44 127 PRO B C 1
ATOM 9669 O O . PRO B 1 127 ? 37.062 6.375 3.762 1 89.44 127 PRO B O 1
ATOM 9672 N N . GLN B 1 128 ? 38.719 6.039 2.133 1 91.38 128 GLN B N 1
ATOM 9673 C CA . GLN B 1 128 ? 38.25 4.688 1.833 1 91.38 128 GLN B CA 1
ATOM 9674 C C . GLN B 1 128 ? 39.406 3.713 1.735 1 91.38 128 GLN B C 1
ATOM 9676 O O . GLN B 1 128 ? 40.5 4.078 1.274 1 91.38 128 GLN B O 1
ATOM 9681 N N . ILE B 1 129 ? 39.125 2.467 2.25 1 90.88 129 ILE B N 1
ATOM 9682 C CA . ILE B 1 129 ? 40.156 1.428 2.166 1 90.88 129 ILE B CA 1
ATOM 9683 C C . ILE B 1 129 ? 39.531 0.151 1.591 1 90.88 129 ILE B C 1
ATOM 9685 O O . ILE B 1 129 ? 38.344 -0.064 1.688 1 90.88 129 ILE B O 1
ATOM 9689 N N . HIS B 1 130 ? 40.344 -0.597 0.976 1 89 130 HIS B N 1
ATOM 9690 C CA . HIS B 1 130 ? 39.906 -1.883 0.442 1 89 130 HIS B CA 1
ATOM 9691 C C . HIS B 1 130 ? 39.938 -2.963 1.518 1 89 130 HIS B C 1
ATOM 9693 O O . HIS B 1 130 ? 40.938 -3.084 2.26 1 89 130 HIS B O 1
ATOM 9699 N N . LYS B 1 131 ? 38.875 -3.553 1.743 1 89.94 131 LYS B N 1
ATOM 9700 C CA . LYS B 1 131 ? 38.719 -4.695 2.645 1 89.94 131 LYS B CA 1
ATOM 9701 C C . LYS B 1 131 ? 38.031 -5.859 1.953 1 89.94 131 LYS B C 1
ATOM 9703 O O . LYS B 1 131 ? 36.812 -5.996 2.043 1 89.94 131 LYS B O 1
ATOM 9708 N N . ASN B 1 132 ? 38.656 -6.676 1.229 1 86.12 132 ASN B N 1
ATOM 9709 C CA . ASN B 1 132 ? 38.062 -7.781 0.488 1 86.12 132 ASN B CA 1
ATOM 9710 C C . ASN B 1 132 ? 37.531 -8.867 1.426 1 86.12 132 ASN B C 1
ATOM 9712 O O . ASN B 1 132 ? 38.188 -9.234 2.395 1 86.12 132 ASN B O 1
ATOM 9716 N N . PHE B 1 133 ? 36.344 -9.219 0.983 1 86.38 133 PHE B N 1
ATOM 9717 C CA . PHE B 1 133 ? 35.75 -10.32 1.73 1 86.38 133 PHE B CA 1
ATOM 9718 C C . PHE B 1 133 ? 36.312 -11.656 1.269 1 86.38 133 PHE B C 1
ATOM 9720 O O . PHE B 1 133 ? 36.656 -11.82 0.093 1 86.38 133 PHE B O 1
ATOM 9727 N N . ASN B 1 134 ? 36.969 -12.477 1.736 1 85.56 134 ASN B N 1
ATOM 9728 C CA . ASN B 1 134 ? 37.438 -13.828 1.389 1 85.56 134 ASN B CA 1
ATOM 9729 C C . ASN B 1 134 ? 36.25 -14.82 1.401 1 85.56 134 ASN B C 1
ATOM 9731 O O . ASN B 1 134 ? 36.438 -15.984 1.739 1 85.56 134 ASN B O 1
ATOM 9735 N N . PHE B 1 135 ? 35.062 -14.336 1.259 1 92.12 135 PHE B N 1
ATOM 9736 C CA . PHE B 1 135 ? 33.844 -15.117 1.087 1 92.12 135 PHE B CA 1
ATOM 9737 C C . PHE B 1 135 ? 32.844 -14.383 0.193 1 92.12 135 PHE B C 1
ATOM 9739 O O . PHE B 1 135 ? 33.062 -13.234 -0.178 1 92.12 135 PHE B O 1
ATOM 9746 N N . GLN B 1 136 ? 31.797 -15.102 -0.234 1 92.25 136 GLN B N 1
ATOM 9747 C CA . GLN B 1 136 ? 30.797 -14.508 -1.111 1 92.25 136 GLN B CA 1
ATOM 9748 C C . GLN B 1 136 ? 29.625 -13.93 -0.307 1 92.25 136 GLN B C 1
ATOM 9750 O O . GLN B 1 136 ? 29.109 -14.586 0.6 1 92.25 136 GLN B O 1
ATOM 9755 N N . LEU B 1 137 ? 29.312 -12.75 -0.605 1 94.75 137 LEU B N 1
ATOM 9756 C CA . LEU B 1 137 ? 28.188 -12.078 0.052 1 94.75 137 LEU B CA 1
ATOM 9757 C C . LEU B 1 137 ? 27.031 -11.898 -0.911 1 94.75 137 LEU B C 1
ATOM 9759 O O . LEU B 1 137 ? 27.031 -10.992 -1.747 1 94.75 137 LEU B O 1
ATOM 9763 N N . PRO B 1 138 ? 26 -12.719 -0.77 1 95 138 PRO B N 1
ATOM 9764 C CA . PRO B 1 138 ? 24.812 -12.5 -1.584 1 95 138 PRO B CA 1
ATOM 9765 C C . PRO B 1 138 ? 24.109 -11.18 -1.265 1 95 138 PRO B C 1
ATOM 9767 O O . PRO B 1 138 ? 23.875 -10.867 -0.094 1 95 138 PRO B O 1
ATOM 9770 N N . PHE B 1 139 ? 23.953 -10.359 -2.297 1 94.81 139 PHE B N 1
ATOM 9771 C CA . PHE B 1 139 ? 23.344 -9.031 -2.178 1 94.81 139 PHE B CA 1
ATOM 9772 C C . PHE B 1 139 ? 22.547 -8.688 -3.43 1 94.81 139 PHE B C 1
ATOM 9774 O O . PHE B 1 139 ? 23.125 -8.555 -4.516 1 94.81 139 PHE B O 1
ATOM 9781 N N . PHE B 1 140 ? 21.219 -8.539 -3.381 1 93.31 140 PHE B N 1
ATOM 9782 C CA . PHE B 1 140 ? 20.312 -8.25 -4.484 1 93.31 140 PHE B CA 1
ATOM 9783 C C . PHE B 1 140 ? 20.453 -9.297 -5.582 1 93.31 140 PHE B C 1
ATOM 9785 O O . PHE B 1 140 ? 20.453 -8.969 -6.77 1 93.31 140 PHE B O 1
ATOM 9792 N N . GLY B 1 141 ? 20.641 -10.547 -5.184 1 90.88 141 GLY B N 1
ATOM 9793 C CA . GLY B 1 141 ? 20.797 -11.602 -6.172 1 90.88 141 GLY B CA 1
ATOM 9794 C C . GLY B 1 141 ? 22.203 -11.719 -6.707 1 90.88 141 GLY B C 1
ATOM 9795 O O . GLY B 1 141 ? 22.547 -12.711 -7.363 1 90.88 141 GLY B O 1
ATOM 9796 N N . PHE B 1 142 ? 23.078 -10.766 -6.406 1 92.5 142 PHE B N 1
ATOM 9797 C CA . PHE B 1 142 ? 24.484 -10.805 -6.809 1 92.5 142 PHE B CA 1
ATOM 9798 C C . PHE B 1 142 ? 25.344 -11.43 -5.715 1 92.5 142 PHE B C 1
ATOM 9800 O O . PHE B 1 142 ? 24.828 -11.773 -4.645 1 92.5 142 PHE B O 1
ATOM 9807 N N . ARG B 1 143 ? 26.547 -11.664 -6.059 1 91.88 143 ARG B N 1
ATOM 9808 C CA . ARG B 1 143 ? 27.562 -12.109 -5.105 1 91.88 143 ARG B CA 1
ATOM 9809 C C . ARG B 1 143 ? 28.797 -11.219 -5.156 1 91.88 143 ARG B C 1
ATOM 9811 O O . ARG B 1 143 ? 29.406 -11.07 -6.211 1 91.88 143 ARG B O 1
ATOM 9818 N N . PHE B 1 144 ? 29.078 -10.68 -4.035 1 90.75 144 PHE B N 1
ATOM 9819 C CA . PHE B 1 144 ? 30.219 -9.766 -3.996 1 90.75 144 PHE B CA 1
ATOM 9820 C C . PHE B 1 144 ? 31.312 -10.312 -3.092 1 90.75 144 PHE B C 1
ATOM 9822 O O . PHE B 1 144 ? 31.031 -10.977 -2.092 1 90.75 144 PHE B O 1
ATOM 9829 N N . ASN B 1 145 ? 32.562 -10.094 -3.467 1 86.88 145 ASN B N 1
ATOM 9830 C CA . ASN B 1 145 ? 33.688 -10.492 -2.654 1 86.88 145 ASN B CA 1
ATOM 9831 C C . ASN B 1 145 ? 34.656 -9.328 -2.447 1 86.88 145 ASN B C 1
ATOM 9833 O O . ASN B 1 145 ? 35.469 -9.359 -1.529 1 86.88 145 ASN B O 1
ATOM 9837 N N . TYR B 1 146 ? 34.656 -8.336 -3.289 1 81.19 146 TYR B N 1
ATOM 9838 C CA . TYR B 1 146 ? 35.469 -7.145 -3.148 1 81.19 146 TYR B CA 1
ATOM 9839 C C . TYR B 1 146 ? 34.688 -6.004 -2.514 1 81.19 146 TYR B C 1
ATOM 9841 O O . TYR B 1 146 ? 33.594 -5.668 -2.973 1 81.19 146 TYR B O 1
ATOM 9849 N N . THR B 1 147 ? 35.281 -5.527 -1.438 1 90.19 147 THR B N 1
ATOM 9850 C CA . THR B 1 147 ? 34.531 -4.52 -0.678 1 90.19 147 THR B CA 1
ATOM 9851 C C . THR B 1 147 ? 35.438 -3.354 -0.305 1 90.19 147 THR B C 1
ATOM 9853 O O . THR B 1 147 ? 36.656 -3.545 -0.08 1 90.19 147 THR B O 1
ATOM 9856 N N . ARG B 1 148 ? 34.875 -2.203 -0.412 1 92.62 148 ARG B N 1
ATOM 9857 C CA . ARG B 1 148 ? 35.562 -1.004 0.089 1 92.62 148 ARG B CA 1
ATOM 9858 C C . ARG B 1 148 ? 34.812 -0.434 1.295 1 92.62 148 ARG B C 1
ATOM 9860 O O . ARG B 1 148 ? 33.594 -0.359 1.298 1 92.62 148 ARG B O 1
ATOM 9867 N N . LEU B 1 149 ? 35.594 -0.177 2.334 1 95.06 149 LEU B N 1
ATOM 9868 C CA . LEU B 1 149 ? 35.062 0.432 3.547 1 95.06 149 LEU B CA 1
ATOM 9869 C C . LEU B 1 149 ? 35.281 1.94 3.539 1 95.06 149 LEU B C 1
ATOM 9871 O O . LEU B 1 149 ? 36.406 2.408 3.342 1 95.06 149 LEU B O 1
ATOM 9875 N N . SER B 1 150 ? 34.188 2.666 3.705 1 95 150 SER B N 1
ATOM 9876 C CA . SER B 1 150 ? 34.281 4.121 3.682 1 95 150 SER B CA 1
ATOM 9877 C C . SER B 1 150 ? 34 4.715 5.059 1 95 150 SER B C 1
ATOM 9879 O O . SER B 1 150 ? 33.188 4.199 5.816 1 95 150 SER B O 1
ATOM 9881 N N . MET B 1 151 ? 34.688 5.785 5.359 1 94.94 151 MET B N 1
ATOM 9882 C CA . MET B 1 151 ? 34.438 6.484 6.613 1 94.94 151 MET B CA 1
ATOM 9883 C C . MET B 1 151 ? 33.094 7.207 6.57 1 94.94 151 MET B C 1
ATOM 9885 O O . MET B 1 151 ? 32.562 7.605 7.605 1 94.94 151 MET B O 1
ATOM 9889 N N . HIS B 1 152 ? 32.562 7.301 5.355 1 95.12 152 HIS B N 1
ATOM 9890 C CA . HIS B 1 152 ? 31.312 8.047 5.145 1 95.12 152 HIS B CA 1
ATOM 9891 C C . HIS B 1 152 ? 30.094 7.18 5.406 1 95.12 152 HIS B C 1
ATOM 9893 O O . HIS B 1 152 ? 29.016 7.449 4.883 1 95.12 152 HIS B O 1
ATOM 9899 N N . GLY B 1 153 ? 30.25 6.113 6.117 1 96.31 153 GLY B N 1
ATOM 9900 C CA . GLY B 1 153 ? 29.141 5.348 6.664 1 96.31 153 GLY B CA 1
ATOM 9901 C C . GLY B 1 153 ? 28.562 4.344 5.684 1 96.31 153 GLY B C 1
ATOM 9902 O O . GLY B 1 153 ? 27.359 4.109 5.66 1 96.31 153 GLY B O 1
ATOM 9903 N N . TYR B 1 154 ? 29.297 3.85 4.773 1 96.5 154 TYR B N 1
ATOM 9904 C CA . TYR B 1 154 ? 28.797 2.842 3.85 1 96.5 154 TYR B CA 1
ATOM 9905 C C . TYR B 1 154 ? 29.891 1.875 3.436 1 96.5 154 TYR B C 1
ATOM 9907 O O . TYR B 1 154 ? 31.078 2.148 3.639 1 96.5 154 TYR B O 1
ATOM 9915 N N . LEU B 1 155 ? 29.422 0.689 3.01 1 95.44 155 LEU B N 1
ATOM 9916 C CA . LEU B 1 155 ? 30.25 -0.295 2.322 1 95.44 155 LEU B CA 1
ATOM 9917 C C . LEU B 1 155 ? 29.984 -0.282 0.822 1 95.44 155 LEU B C 1
ATOM 9919 O O . LEU B 1 155 ? 28.828 -0.298 0.396 1 95.44 155 LEU B O 1
ATOM 9923 N N . GLU B 1 156 ? 31.047 -0.205 0.075 1 94.88 156 GLU B N 1
ATOM 9924 C CA . GLU B 1 156 ? 30.891 -0.087 -1.371 1 94.88 156 GLU B CA 1
ATOM 9925 C C . GLU B 1 156 ? 31.438 -1.314 -2.088 1 94.88 156 GLU B C 1
ATOM 9927 O O . GLU B 1 156 ? 32.469 -1.859 -1.688 1 94.88 156 GLU B O 1
ATOM 9932 N N . PHE B 1 157 ? 30.797 -1.711 -3.15 1 93.19 157 PHE B N 1
ATOM 9933 C CA . PHE B 1 157 ? 31.203 -2.902 -3.887 1 93.19 157 PHE B CA 1
ATOM 9934 C C . PHE B 1 157 ? 31.641 -2.541 -5.301 1 93.19 157 PHE B C 1
ATOM 9936 O O . PHE B 1 157 ? 32.281 -3.336 -5.977 1 93.19 157 PHE B O 1
ATOM 9943 N N . SER B 1 158 ? 31.188 -1.373 -5.777 1 90.5 158 SER B N 1
ATOM 9944 C CA . SER B 1 158 ? 31.562 -0.926 -7.113 1 90.5 158 SER B CA 1
ATOM 9945 C C . SER B 1 158 ? 31.828 0.577 -7.141 1 90.5 158 SER B C 1
ATOM 9947 O O . SER B 1 158 ? 31.562 1.273 -6.156 1 90.5 158 SER B O 1
ATOM 9949 N N . ASP B 1 159 ? 32.188 1.106 -8.281 1 87.44 159 ASP B N 1
ATOM 9950 C CA . ASP B 1 159 ? 32.625 2.488 -8.406 1 87.44 159 ASP B CA 1
ATOM 9951 C C . ASP B 1 159 ? 31.453 3.455 -8.422 1 87.44 159 ASP B C 1
ATOM 9953 O O . ASP B 1 159 ? 30.453 3.193 -9.086 1 87.44 159 ASP B O 1
ATOM 9957 N N . PRO B 1 160 ? 31.594 4.578 -7.641 1 88.69 160 PRO B N 1
ATOM 9958 C CA . PRO B 1 160 ? 30.578 5.621 -7.637 1 88.69 160 PRO B CA 1
ATOM 9959 C C . PRO B 1 160 ? 30.703 6.586 -8.812 1 88.69 160 PRO B C 1
ATOM 9961 O O . PRO B 1 160 ? 31.719 6.559 -9.523 1 88.69 160 PRO B O 1
ATOM 9964 N N . PRO B 1 161 ? 29.703 7.316 -9.07 1 88.44 161 PRO B N 1
ATOM 9965 C CA . PRO B 1 161 ? 29.844 8.359 -10.086 1 88.44 161 PRO B CA 1
ATOM 9966 C C . PRO B 1 161 ? 30.812 9.461 -9.672 1 88.44 161 PRO B C 1
ATOM 9968 O O . PRO B 1 161 ? 31.219 9.531 -8.508 1 88.44 161 PRO B O 1
ATOM 9971 N N . GLU B 1 162 ? 31.141 10.305 -10.617 1 80.12 162 GLU B N 1
ATOM 9972 C CA . GLU B 1 162 ? 32.125 11.359 -10.383 1 80.12 162 GLU B CA 1
ATOM 9973 C C . GLU B 1 162 ? 31.578 12.398 -9.398 1 80.12 162 GLU B C 1
ATOM 9975 O O . GLU B 1 162 ? 32.312 12.875 -8.531 1 80.12 162 GLU B O 1
ATOM 9980 N N . HIS B 1 163 ? 30.391 12.719 -9.547 1 83 163 HIS B N 1
ATOM 9981 C CA . HIS B 1 163 ? 29.797 13.711 -8.656 1 83 163 HIS B CA 1
ATOM 9982 C C . HIS B 1 163 ? 28.391 13.312 -8.242 1 83 163 HIS B C 1
ATOM 9984 O O . HIS B 1 163 ? 27.672 12.664 -9.008 1 83 163 HIS B O 1
ATOM 9990 N N . PHE B 1 164 ? 28.172 13.625 -6.98 1 86.94 164 PHE B N 1
ATOM 9991 C CA . PHE B 1 164 ? 26.828 13.383 -6.484 1 86.94 164 PHE B CA 1
ATOM 9992 C C . PHE B 1 164 ? 26.047 14.688 -6.352 1 86.94 164 PHE B C 1
ATOM 9994 O O . PHE B 1 164 ? 26.625 15.734 -6.062 1 86.94 164 PHE B O 1
ATOM 10001 N N . THR B 1 165 ? 24.812 14.602 -6.695 1 85.88 165 THR B N 1
ATOM 10002 C CA . THR B 1 165 ? 23.891 15.68 -6.402 1 85.88 165 THR B CA 1
ATOM 10003 C C . THR B 1 165 ? 22.859 15.242 -5.367 1 85.88 165 THR B C 1
ATOM 10005 O O . THR B 1 165 ? 22.406 14.094 -5.379 1 85.88 165 THR B O 1
ATOM 10008 N N . TYR B 1 166 ? 22.531 16.156 -4.453 1 87.94 166 TYR B N 1
ATOM 10009 C CA . TYR B 1 166 ? 21.594 15.836 -3.389 1 87.94 166 TYR B CA 1
ATOM 10010 C C . TYR B 1 166 ? 20.203 16.391 -3.697 1 87.94 166 TYR B C 1
ATOM 10012 O O . TYR B 1 166 ? 20.078 17.484 -4.246 1 87.94 166 TYR B O 1
ATOM 10020 N N . PRO B 1 167 ? 19.125 15.773 -3.393 1 89.62 167 PRO B N 1
ATOM 10021 C CA . PRO B 1 167 ? 19.125 14.477 -2.727 1 89.62 167 PRO B CA 1
ATOM 10022 C C . PRO B 1 167 ? 19.594 13.344 -3.637 1 89.62 167 PRO B C 1
ATOM 10024 O O . PRO B 1 167 ? 19.453 13.43 -4.859 1 89.62 167 PRO B O 1
ATOM 10027 N N . LEU B 1 168 ? 20.125 12.281 -2.955 1 92.62 168 LEU B N 1
ATOM 10028 C CA . LEU B 1 168 ? 20.656 11.141 -3.693 1 92.62 168 LEU B CA 1
ATOM 10029 C C . LEU B 1 168 ? 19.516 10.281 -4.234 1 92.62 168 LEU B C 1
ATOM 10031 O O . LEU B 1 168 ? 18.5 10.094 -3.562 1 92.62 168 LEU B O 1
ATOM 10035 N N . THR B 1 169 ? 19.609 9.969 -5.48 1 88.94 169 THR B N 1
ATOM 10036 C CA . THR B 1 169 ? 18.625 9.102 -6.105 1 88.94 169 THR B CA 1
ATOM 10037 C C . THR B 1 169 ? 19.297 7.887 -6.746 1 88.94 169 THR B C 1
ATOM 10039 O O . THR B 1 169 ? 20.203 8.039 -7.574 1 88.94 169 THR B O 1
ATOM 10042 N N . PHE B 1 170 ? 18.859 6.699 -6.285 1 91.56 170 PHE B N 1
ATOM 10043 C CA . PHE B 1 170 ? 19.375 5.453 -6.844 1 91.56 170 PHE B CA 1
ATOM 10044 C C . PHE B 1 170 ? 18.234 4.586 -7.363 1 91.56 170 PHE B C 1
ATOM 10046 O O . PHE B 1 170 ? 17.125 4.617 -6.828 1 91.56 170 PHE B O 1
ATOM 10053 N N . PRO B 1 171 ? 18.375 3.738 -8.383 1 89.62 171 PRO B N 1
ATOM 10054 C CA . PRO B 1 171 ? 19.609 3.686 -9.156 1 89.62 171 PRO B CA 1
ATOM 10055 C C . PRO B 1 171 ? 19.859 4.949 -9.984 1 89.62 171 PRO B C 1
ATOM 10057 O O . PRO B 1 171 ? 18.906 5.707 -10.234 1 89.62 171 PRO B O 1
ATOM 10060 N N . VAL B 1 172 ? 21.062 5.152 -10.289 1 87.44 172 VAL B N 1
ATOM 10061 C CA . VAL B 1 172 ? 21.406 6.34 -11.062 1 87.44 172 VAL B CA 1
ATOM 10062 C C . VAL B 1 172 ? 20.641 6.344 -12.383 1 87.44 172 VAL B C 1
ATOM 10064 O O . VAL B 1 172 ? 20.703 5.375 -13.148 1 87.44 172 VAL B O 1
ATOM 10067 N N . LYS B 1 173 ? 19.906 7.402 -12.68 1 76.12 173 LYS B N 1
ATOM 10068 C CA . LYS B 1 173 ? 19 7.504 -13.812 1 76.12 173 LYS B CA 1
ATOM 10069 C C . LYS B 1 173 ? 19.75 7.48 -15.133 1 76.12 173 LYS B C 1
ATOM 10071 O O . LYS B 1 173 ? 19.234 7 -16.141 1 76.12 173 LYS B O 1
ATOM 10076 N N . GLU B 1 174 ? 21 7.938 -15.18 1 77 174 GLU B N 1
ATOM 10077 C CA . GLU B 1 174 ? 21.75 8.086 -16.406 1 77 174 GLU B CA 1
ATOM 10078 C C . GLU B 1 174 ? 22.609 6.848 -16.688 1 77 174 GLU B C 1
ATOM 10080 O O . GLU B 1 174 ? 23.422 6.84 -17.609 1 77 174 GLU B O 1
ATOM 10085 N N . TRP B 1 175 ? 22.391 5.855 -15.891 1 82.06 175 TRP B N 1
ATOM 10086 C CA . TRP B 1 175 ? 23.109 4.621 -16.172 1 82.06 175 TRP B CA 1
ATOM 10087 C C . TRP B 1 175 ? 22.797 4.117 -17.578 1 82.06 175 TRP B C 1
ATOM 10089 O O . TRP B 1 175 ? 21.656 4.176 -18.031 1 82.06 175 TRP B O 1
ATOM 10099 N N . PRO B 1 176 ? 23.766 3.773 -18.375 1 80.5 176 PRO B N 1
ATOM 10100 C CA . PRO B 1 176 ? 25.125 3.363 -18.031 1 80.5 176 PRO B C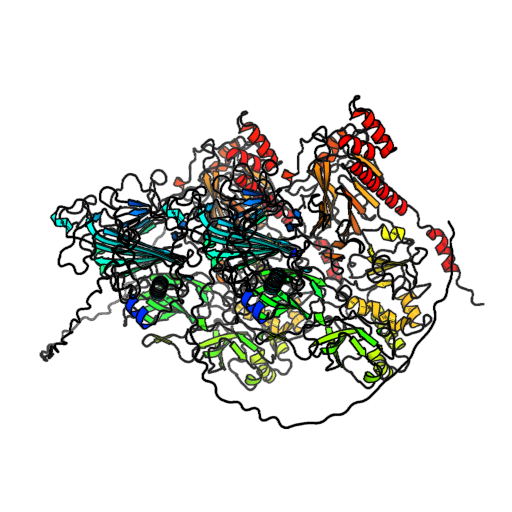A 1
ATOM 10101 C C . PRO B 1 176 ? 26.156 4.465 -18.281 1 80.5 176 PRO B C 1
ATOM 10103 O O . PRO B 1 176 ? 27.359 4.242 -18.125 1 80.5 176 PRO B O 1
ATOM 10106 N N . LYS B 1 177 ? 25.734 5.648 -18.641 1 76.81 177 LYS B N 1
ATOM 10107 C CA . LYS B 1 177 ? 26.672 6.742 -18.875 1 76.81 177 LYS B CA 1
ATOM 10108 C C . LYS B 1 177 ? 27.391 7.145 -17.594 1 76.81 177 LYS B C 1
ATOM 10110 O O . LYS B 1 177 ? 28.578 7.449 -17.625 1 76.81 177 LYS B O 1
ATOM 10115 N N . LYS B 1 178 ? 26.578 7.105 -16.609 1 86.31 178 LYS B N 1
ATOM 10116 C CA . LYS B 1 178 ? 27.141 7.348 -15.281 1 86.31 178 LYS B CA 1
ATOM 10117 C C . LYS B 1 178 ? 27.109 6.082 -14.43 1 86.31 178 LYS B C 1
ATOM 10119 O O . LYS B 1 178 ? 26.141 5.32 -14.469 1 86.31 178 LYS B O 1
ATOM 10124 N N . ASN B 1 179 ? 28.156 5.875 -13.711 1 90.12 179 ASN B N 1
ATOM 10125 C CA . ASN B 1 179 ? 28.25 4.676 -12.883 1 90.12 179 ASN B CA 1
ATOM 10126 C C . ASN B 1 179 ? 27.172 4.656 -11.797 1 90.12 179 ASN B C 1
ATOM 10128 O O . ASN B 1 179 ? 26.844 5.699 -11.234 1 90.12 179 ASN B O 1
ATOM 10132 N N . ASP B 1 180 ? 26.656 3.604 -11.648 1 91.5 180 ASP B N 1
ATOM 10133 C CA . ASP B 1 180 ? 25.734 3.332 -10.539 1 91.5 180 ASP B CA 1
ATOM 10134 C C . ASP B 1 180 ? 26.391 2.436 -9.492 1 91.5 180 ASP B C 1
ATOM 10136 O O . ASP B 1 180 ? 26.578 1.237 -9.727 1 91.5 180 ASP B O 1
ATOM 10140 N N . PRO B 1 181 ? 26.672 2.98 -8.383 1 93.12 181 PRO B N 1
ATOM 10141 C CA . PRO B 1 181 ? 27.438 2.215 -7.391 1 93.12 181 PRO B CA 1
ATOM 10142 C C . PRO B 1 181 ? 26.578 1.208 -6.633 1 93.12 181 PRO B C 1
ATOM 10144 O O . PRO B 1 181 ? 25.391 1.462 -6.387 1 93.12 181 PRO B O 1
ATOM 10147 N N . SER B 1 182 ? 27.141 0.043 -6.359 1 94.38 182 SER B N 1
ATOM 10148 C CA . SER B 1 182 ? 26.562 -0.903 -5.418 1 94.38 182 SER B CA 1
ATOM 10149 C C . SER B 1 182 ? 27.094 -0.683 -4.004 1 94.38 182 SER B C 1
ATOM 10151 O O . SER B 1 182 ? 28.297 -0.609 -3.799 1 94.38 182 SER B O 1
ATOM 10153 N N . PHE B 1 183 ? 26.172 -0.506 -3.053 1 96.5 183 PHE B N 1
ATOM 10154 C CA . PHE B 1 183 ? 26.656 -0.218 -1.709 1 96.5 183 PHE B CA 1
ATOM 10155 C C . PHE B 1 183 ? 25.594 -0.571 -0.666 1 96.5 183 PHE B C 1
ATOM 10157 O O . PHE B 1 183 ? 24.422 -0.771 -1 1 96.5 183 PHE B O 1
ATOM 10164 N N . ILE B 1 184 ? 26 -0.75 0.539 1 97.19 184 ILE B N 1
ATOM 10165 C CA . ILE B 1 184 ? 25.172 -0.809 1.743 1 97.19 184 ILE B CA 1
ATOM 10166 C C . ILE B 1 184 ? 25.406 0.443 2.586 1 97.19 184 ILE B C 1
ATOM 10168 O O . ILE B 1 184 ? 26.5 0.659 3.102 1 97.19 184 ILE B O 1
ATOM 10172 N N . GLY B 1 185 ? 24.359 1.258 2.621 1 97.75 185 GLY B N 1
ATOM 10173 C CA . GLY B 1 185 ? 24.5 2.525 3.322 1 97.75 185 GLY B CA 1
ATOM 10174 C C . GLY B 1 185 ? 23.75 2.568 4.633 1 97.75 185 GLY B C 1
ATOM 10175 O O . GLY B 1 185 ? 22.516 2.572 4.645 1 97.75 185 GLY B O 1
ATOM 10176 N N . ILE B 1 186 ? 24.453 2.58 5.797 1 97.75 186 ILE B N 1
ATOM 10177 C CA . ILE B 1 186 ? 23.844 2.703 7.113 1 97.75 186 ILE B CA 1
ATOM 10178 C C . ILE B 1 186 ? 23.625 4.176 7.445 1 97.75 186 ILE B C 1
ATOM 10180 O O . ILE B 1 186 ? 22.703 4.523 8.188 1 97.75 186 ILE B O 1
ATOM 10184 N N . PHE B 1 187 ? 24.562 4.973 7.078 1 97.69 187 PHE B N 1
ATOM 10185 C CA . PHE B 1 187 ? 24.578 6.422 7.215 1 97.69 187 PHE B CA 1
ATOM 10186 C C . PHE B 1 187 ? 25.422 7.07 6.133 1 97.69 187 PHE B C 1
ATOM 10188 O O . PHE B 1 187 ? 26.469 7.656 6.426 1 97.69 187 PHE B O 1
ATOM 10195 N N . TYR B 1 188 ? 24.875 6.965 4.949 1 96.38 188 TYR B N 1
ATOM 10196 C CA . TYR B 1 188 ? 25.625 7.418 3.781 1 96.38 188 TYR B CA 1
ATOM 10197 C C . TYR B 1 188 ? 25.625 8.938 3.695 1 96.38 188 TYR B C 1
ATOM 10199 O O . TYR B 1 188 ? 24.719 9.539 3.127 1 96.38 188 TYR B O 1
ATOM 10207 N N . SER B 1 189 ? 26.547 9.578 4.25 1 95.5 189 SER B N 1
ATOM 10208 C CA . SER B 1 189 ? 26.812 11.016 4.27 1 95.5 189 SER B CA 1
ATOM 10209 C C . SER B 1 189 ? 28.297 11.297 4.426 1 95.5 189 SER B C 1
ATOM 10211 O O . SER B 1 189 ? 29.062 10.422 4.859 1 95.5 189 SER B O 1
ATOM 10213 N N . LYS B 1 190 ? 28.797 12.453 4.051 1 93.81 190 LYS B N 1
ATOM 10214 C CA . LYS B 1 190 ? 30.203 12.797 4.227 1 93.81 190 LYS B CA 1
ATOM 10215 C C . LYS B 1 190 ? 30.516 13.078 5.691 1 93.81 190 LYS B C 1
ATOM 10217 O O . LYS B 1 190 ? 29.938 13.984 6.293 1 93.81 190 LYS B O 1
ATOM 10222 N N . CYS B 1 191 ? 31.406 12.172 6.184 1 95.12 191 CYS B N 1
ATOM 10223 C CA . CYS B 1 191 ? 31.75 12.242 7.598 1 95.12 191 CYS B CA 1
ATOM 10224 C C . CYS B 1 191 ? 33.219 12.641 7.781 1 95.12 191 CYS B C 1
ATOM 10226 O O . CYS B 1 191 ? 33.969 12.664 6.816 1 95.12 191 CYS B O 1
ATOM 10228 N N . ARG B 1 192 ? 33.562 13.102 8.961 1 93.38 192 ARG B N 1
ATOM 10229 C CA . ARG B 1 192 ? 34.938 13.281 9.453 1 93.38 192 ARG B CA 1
ATOM 10230 C C . ARG B 1 192 ? 35.062 12.727 10.867 1 93.38 192 ARG B C 1
ATOM 10232 O O . ARG B 1 192 ? 34.094 12.555 11.578 1 93.38 192 ARG B O 1
ATOM 10239 N N . ILE B 1 193 ? 36.312 12.32 11.203 1 93.62 193 ILE B N 1
ATOM 10240 C CA . ILE B 1 193 ? 36.562 11.75 12.523 1 93.62 193 ILE B CA 1
ATOM 10241 C C . ILE B 1 193 ? 36.438 12.836 13.594 1 93.62 193 ILE B C 1
ATOM 10243 O O . ILE B 1 193 ? 37.062 13.891 13.492 1 93.62 193 ILE B O 1
ATOM 10247 N N . GLY B 1 194 ? 35.594 12.602 14.469 1 93.12 194 GLY B N 1
ATOM 10248 C CA . GLY B 1 194 ? 35.312 13.57 15.516 1 93.12 194 GLY B CA 1
ATOM 10249 C C . GLY B 1 194 ? 36.219 13.445 16.719 1 93.12 194 GLY B C 1
ATOM 10250 O O . GLY B 1 194 ? 37.312 12.836 16.609 1 93.12 194 GLY B O 1
ATOM 10251 N N . ALA B 1 195 ? 35.875 14.18 17.75 1 89.81 195 ALA B N 1
ATOM 10252 C CA . ALA B 1 195 ? 36.625 14.18 19 1 89.81 195 ALA B CA 1
ATOM 10253 C C . ALA B 1 195 ? 35.781 13.648 20.156 1 89.81 195 ALA B C 1
ATOM 10255 O O . ALA B 1 195 ? 34.562 13.523 20.031 1 89.81 195 ALA B O 1
ATOM 10256 N N . ILE B 1 196 ? 36.469 13.109 21.172 1 88.31 196 ILE B N 1
ATOM 10257 C CA . ILE B 1 196 ? 35.781 12.57 22.344 1 88.31 196 ILE B CA 1
ATOM 10258 C C . ILE B 1 196 ? 35.906 13.531 23.516 1 88.31 196 ILE B C 1
ATOM 10260 O O . ILE B 1 196 ? 36.938 14.219 23.641 1 88.31 196 ILE B O 1
ATOM 10264 N N . HIS B 1 197 ? 34.875 13.562 24.234 1 78.38 197 HIS B N 1
ATOM 10265 C CA . HIS B 1 197 ? 34.969 14.305 25.484 1 78.38 197 HIS B CA 1
ATOM 10266 C C . HIS B 1 197 ? 35.562 13.438 26.594 1 78.38 197 HIS B C 1
ATOM 10268 O O . HIS B 1 197 ? 35.406 12.219 26.594 1 78.38 197 HIS B O 1
ATOM 10274 N N . PRO B 1 198 ? 36.188 14.094 27.469 1 72.94 198 PRO B N 1
ATOM 10275 C CA . PRO B 1 198 ? 36.719 13.328 28.594 1 72.94 198 PRO B CA 1
ATOM 10276 C C . PRO B 1 198 ? 35.594 12.719 29.469 1 72.94 198 PRO B C 1
ATOM 10278 O O . PRO B 1 198 ? 35.844 11.734 30.172 1 72.94 198 PRO B O 1
ATOM 10281 N N . THR B 1 199 ? 34.438 13.219 29.312 1 72.25 199 THR B N 1
ATOM 10282 C CA . THR B 1 199 ? 33.312 12.75 30.141 1 72.25 199 THR B CA 1
ATOM 10283 C C . THR B 1 199 ? 32.562 11.617 29.469 1 72.25 199 THR B C 1
ATOM 10285 O O . THR B 1 199 ? 31.688 11 30.062 1 72.25 199 THR B O 1
ATOM 10288 N N . ASP B 1 200 ? 33.094 11.258 28.297 1 78.5 200 ASP B N 1
ATOM 10289 C CA . ASP B 1 200 ? 32.406 10.18 27.594 1 78.5 200 ASP B CA 1
ATOM 10290 C C . ASP B 1 200 ? 32.688 8.828 28.25 1 78.5 200 ASP B C 1
ATOM 10292 O O . ASP B 1 200 ? 33.781 8.578 28.719 1 78.5 200 ASP B O 1
ATOM 10296 N N . ILE B 1 201 ? 31.688 8.062 28.375 1 77.5 201 ILE B N 1
ATOM 10297 C CA . ILE B 1 201 ? 31.812 6.762 29.031 1 77.5 201 ILE B CA 1
ATOM 10298 C C . ILE B 1 201 ? 32.75 5.871 28.219 1 77.5 201 ILE B C 1
ATOM 10300 O O . ILE B 1 201 ? 33.625 5.211 28.781 1 77.5 201 ILE B O 1
ATOM 10304 N N . ASP B 1 202 ? 32.469 5.852 26.969 1 86.5 202 ASP B N 1
ATOM 10305 C CA . ASP B 1 202 ? 33.375 5.059 26.109 1 86.5 202 ASP B CA 1
ATOM 10306 C C . ASP B 1 202 ? 34.562 5.879 25.641 1 86.5 202 ASP B C 1
ATOM 10308 O O . ASP B 1 202 ? 34.438 6.777 24.812 1 86.5 202 ASP B O 1
ATOM 10312 N N . GLN B 1 203 ? 35.656 5.523 26.109 1 87.62 203 GLN B N 1
ATOM 10313 C CA . GLN B 1 203 ? 36.844 6.312 25.859 1 87.62 203 GLN B CA 1
ATOM 10314 C C . GLN B 1 203 ? 37.656 5.723 24.719 1 87.62 203 GLN B C 1
ATOM 10316 O O . GLN B 1 203 ? 38.812 6.113 24.516 1 87.62 203 GLN B O 1
ATOM 10321 N N . ARG B 1 204 ? 37.281 4.746 24 1 91.31 204 ARG B N 1
ATOM 10322 C CA . ARG B 1 204 ? 38 4.227 22.844 1 91.31 204 ARG B CA 1
ATOM 10323 C C . ARG B 1 204 ? 38.188 5.312 21.781 1 91.31 204 ARG B C 1
ATOM 10325 O O . ARG B 1 204 ? 37.406 6.262 21.703 1 91.31 204 ARG B O 1
ATOM 10332 N N . SER B 1 205 ? 39.094 5.168 20.938 1 90.94 205 SER B N 1
ATOM 10333 C CA . SER B 1 205 ? 39.438 6.18 19.953 1 90.94 205 SER B CA 1
ATOM 10334 C C . SER B 1 205 ? 38.344 6.352 18.906 1 90.94 205 SER B C 1
ATOM 10336 O O . SER B 1 205 ? 37.75 5.371 18.453 1 90.94 205 SER B O 1
ATOM 10338 N N . PRO B 1 206 ? 38.031 7.648 18.625 1 93.94 206 PRO B N 1
ATOM 10339 C CA . PRO B 1 206 ? 37.094 7.863 17.531 1 93.94 206 PRO B CA 1
ATOM 10340 C C . PRO B 1 206 ? 37.625 7.414 16.188 1 93.94 206 PRO B C 1
ATOM 10342 O O . PRO B 1 206 ? 38.812 7.574 15.898 1 93.94 206 PRO B O 1
ATOM 10345 N N . GLY B 1 207 ? 36.781 6.836 15.359 1 94.44 207 GLY B N 1
ATOM 10346 C CA . GLY B 1 207 ? 37.156 6.359 14.047 1 94.44 207 GLY B CA 1
ATOM 10347 C C . GLY B 1 207 ? 36.375 5.148 13.594 1 94.44 207 GLY B C 1
ATOM 10348 O O . GLY B 1 207 ? 35.25 4.902 14.086 1 94.44 207 GLY B O 1
ATOM 10349 N N . VAL B 1 208 ? 36.938 4.488 12.602 1 96.19 208 VAL B N 1
ATOM 10350 C CA . VAL B 1 208 ? 36.219 3.352 12.016 1 96.19 208 VAL B CA 1
ATOM 10351 C C . VAL B 1 208 ? 36.875 2.051 12.469 1 96.19 208 VAL B C 1
ATOM 10353 O O . VAL B 1 208 ? 38.125 1.948 12.508 1 96.19 208 VAL B O 1
ATOM 10356 N N . TYR B 1 209 ? 36.125 1.157 12.922 1 96.31 209 TYR B N 1
ATOM 10357 C CA . TYR B 1 209 ? 36.562 -0.167 13.344 1 96.31 209 TYR B CA 1
ATOM 10358 C C . TYR B 1 209 ? 36.062 -1.241 12.391 1 96.31 209 TYR B C 1
ATOM 10360 O O . TYR B 1 209 ? 34.938 -1.161 11.891 1 96.31 209 TYR B O 1
ATOM 10368 N N . PHE B 1 210 ? 36.844 -2.205 12.062 1 95.38 210 PHE B N 1
ATOM 10369 C CA . PHE B 1 210 ? 36.469 -3.27 11.141 1 95.38 210 PHE B CA 1
ATOM 10370 C C . PHE B 1 210 ? 36.938 -4.625 11.672 1 95.38 210 PHE B C 1
ATOM 10372 O O . PHE B 1 210 ? 38.094 -4.832 11.953 1 95.38 210 PHE B O 1
ATOM 10379 N N . ARG B 1 211 ? 35.906 -5.523 11.812 1 94.12 211 ARG B N 1
ATOM 10380 C CA . ARG B 1 211 ? 36.188 -6.887 12.234 1 94.12 211 ARG B CA 1
ATOM 10381 C C . ARG B 1 211 ? 35.531 -7.906 11.328 1 94.12 211 ARG B C 1
ATOM 10383 O O . ARG B 1 211 ? 34.344 -7.785 11.023 1 94.12 211 ARG B O 1
ATOM 10390 N N . GLN B 1 212 ? 36.281 -8.852 10.883 1 93.5 212 GLN B N 1
ATOM 10391 C CA . GLN B 1 212 ? 35.781 -9.93 10.031 1 93.5 212 GLN B CA 1
ATOM 10392 C C . GLN B 1 212 ? 36.031 -11.297 10.672 1 93.5 212 GLN B C 1
ATOM 10394 O O . GLN B 1 212 ? 37.125 -11.578 11.117 1 93.5 212 GLN B O 1
ATOM 10399 N N . GLU B 1 213 ? 35.031 -12.039 10.852 1 93.88 213 GLU B N 1
ATOM 10400 C CA . GLU B 1 213 ? 35.094 -13.398 11.367 1 93.88 213 GLU B CA 1
ATOM 10401 C C . GLU B 1 213 ? 34.625 -14.406 10.328 1 93.88 213 GLU B C 1
ATOM 10403 O O . GLU B 1 213 ? 33.5 -14.273 9.805 1 93.88 213 GLU B O 1
ATOM 10408 N N . ARG B 1 214 ? 35.406 -15.398 10.039 1 92.44 214 ARG B N 1
ATOM 10409 C CA . ARG B 1 214 ? 35.094 -16.375 9 1 92.44 214 ARG B CA 1
ATOM 10410 C C . ARG B 1 214 ? 34.938 -17.766 9.578 1 92.44 214 ARG B C 1
ATOM 10412 O O . ARG B 1 214 ? 35.469 -18.062 10.648 1 92.44 214 ARG B O 1
ATOM 10419 N N . ASP B 1 215 ? 34.156 -18.656 8.945 1 92.62 215 ASP B N 1
ATOM 10420 C CA . ASP B 1 215 ? 33.969 -20.078 9.203 1 92.62 215 ASP B CA 1
ATOM 10421 C C . ASP B 1 215 ? 33.5 -20.312 10.633 1 92.62 215 ASP B C 1
ATOM 10423 O O . ASP B 1 215 ? 34.031 -21.156 11.352 1 92.62 215 ASP B O 1
ATOM 10427 N N . LEU B 1 216 ? 32.5 -19.609 10.914 1 94.88 216 LEU B N 1
ATOM 10428 C CA . LEU B 1 216 ? 31.984 -19.656 12.273 1 94.88 216 LEU B CA 1
ATOM 10429 C C . LEU B 1 216 ? 31.312 -21 12.555 1 94.88 216 LEU B C 1
ATOM 10431 O O . LEU B 1 216 ? 31.266 -21.438 13.703 1 94.88 216 LEU B O 1
ATOM 10435 N N . GLN B 1 217 ? 30.812 -21.656 11.609 1 92.69 217 GLN B N 1
ATOM 10436 C CA . GLN B 1 217 ? 30.047 -22.891 11.797 1 92.69 217 GLN B CA 1
ATOM 10437 C C . GLN B 1 217 ? 30.922 -24 12.367 1 92.69 217 GLN B C 1
ATOM 10439 O O . GLN B 1 217 ? 30.469 -24.828 13.156 1 92.69 217 GLN B O 1
ATOM 10444 N N . THR B 1 218 ? 32.281 -23.953 12.078 1 89.94 218 THR B N 1
ATOM 10445 C CA . THR B 1 218 ? 33.188 -25.031 12.484 1 89.94 218 THR B CA 1
ATOM 10446 C C . THR B 1 218 ? 34.094 -24.594 13.609 1 89.94 218 THR B C 1
ATOM 10448 O O . THR B 1 218 ? 34.844 -25.406 14.164 1 89.94 218 THR B O 1
ATOM 10451 N N . ARG B 1 219 ? 34.031 -23.359 13.992 1 90.88 219 ARG B N 1
ATOM 10452 C CA . ARG B 1 219 ? 34.938 -22.828 15.008 1 90.88 219 ARG B CA 1
ATOM 10453 C C . ARG B 1 219 ? 34.531 -23.328 16.391 1 90.88 219 ARG B C 1
ATOM 10455 O O . ARG B 1 219 ? 33.344 -23.406 16.719 1 90.88 219 ARG B O 1
ATOM 10462 N N . THR B 1 220 ? 35.594 -23.609 17.266 1 88.44 220 THR B N 1
ATOM 10463 C CA . THR B 1 220 ? 35.344 -24.109 18.625 1 88.44 220 THR B CA 1
ATOM 10464 C C . THR B 1 220 ? 35.969 -23.203 19.656 1 88.44 220 THR B C 1
ATOM 10466 O O . THR B 1 220 ? 35.906 -23.5 20.859 1 88.44 220 THR B O 1
ATOM 10469 N N . ASP B 1 221 ? 36.719 -22.172 19.234 1 87.12 221 ASP B N 1
ATOM 10470 C CA . ASP B 1 221 ? 37.281 -21.219 20.172 1 87.12 221 ASP B CA 1
ATOM 10471 C C . ASP B 1 221 ? 36.188 -20.422 20.875 1 87.12 221 ASP B C 1
ATOM 10473 O O . ASP B 1 221 ? 35.062 -20.344 20.391 1 87.12 221 ASP B O 1
ATOM 10477 N N . GLN B 1 222 ? 36.438 -19.812 21.938 1 87.69 222 GLN B N 1
ATOM 10478 C CA . GLN B 1 222 ? 35.438 -19.125 22.75 1 87.69 222 GLN B CA 1
ATOM 10479 C C . GLN B 1 222 ? 34.781 -17.984 21.984 1 87.69 222 GLN B C 1
ATOM 10481 O O . GLN B 1 222 ? 33.562 -17.875 21.922 1 87.69 222 GLN B O 1
ATOM 10486 N N . PHE B 1 223 ? 35.562 -17.125 21.391 1 91.25 223 PHE B N 1
ATOM 10487 C CA . PHE B 1 223 ? 35.031 -15.938 20.719 1 91.25 223 PHE B CA 1
ATOM 10488 C C . PHE B 1 223 ? 34.219 -16.344 19.5 1 91.25 223 PHE B C 1
ATOM 10490 O O . PHE B 1 223 ? 33.156 -15.75 19.234 1 91.25 223 PHE B O 1
ATOM 10497 N N . GLY B 1 224 ? 34.719 -17.312 18.797 1 91.94 224 GLY B N 1
ATOM 10498 C CA . GLY B 1 224 ? 33.969 -17.797 17.641 1 91.94 224 GLY B CA 1
ATOM 10499 C C . GLY B 1 224 ? 32.625 -18.359 18 1 91.94 224 GLY B C 1
ATOM 10500 O O . GLY B 1 224 ? 31.641 -18.141 17.297 1 91.94 224 GLY B O 1
ATOM 10501 N N . VAL B 1 225 ? 32.594 -19.078 19.016 1 93.75 225 VAL B N 1
ATOM 10502 C CA . VAL B 1 225 ? 31.344 -19.672 19.453 1 93.75 225 VAL B CA 1
ATOM 10503 C C . VAL B 1 225 ? 30.422 -18.578 19.984 1 93.75 225 VAL B C 1
ATOM 10505 O O . VAL B 1 225 ? 29.203 -18.609 19.734 1 93.75 225 VAL B O 1
ATOM 10508 N N . GLU B 1 226 ? 30.953 -17.641 20.703 1 94.81 226 GLU B N 1
ATOM 10509 C CA . GLU B 1 226 ? 30.141 -16.562 21.234 1 94.81 226 GLU B CA 1
ATOM 10510 C C . GLU B 1 226 ? 29.531 -15.719 20.094 1 94.81 226 GLU B C 1
ATOM 10512 O O . GLU B 1 226 ? 28.359 -15.359 20.141 1 94.81 226 GLU B O 1
ATOM 10517 N N . MET B 1 227 ? 30.328 -15.484 19.156 1 95.25 227 MET B N 1
ATOM 10518 C CA . MET B 1 227 ? 29.859 -14.711 18 1 95.25 227 MET B CA 1
ATOM 10519 C C . MET B 1 227 ? 28.797 -15.477 17.234 1 95.25 227 MET B C 1
ATOM 10521 O O . MET B 1 227 ? 27.766 -14.914 16.875 1 95.25 227 MET B O 1
ATOM 10525 N N . ARG B 1 228 ? 29.047 -16.656 16.906 1 96.31 228 ARG B N 1
ATOM 10526 C CA . ARG B 1 228 ? 28.109 -17.484 16.156 1 96.31 228 ARG B CA 1
ATOM 10527 C C . ARG B 1 228 ? 26.75 -17.578 16.875 1 96.31 228 ARG B C 1
ATOM 10529 O O . ARG B 1 228 ? 25.703 -17.344 16.266 1 96.31 228 ARG B O 1
ATOM 10536 N N . GLU B 1 229 ? 26.781 -17.859 18.172 1 96.25 229 GLU B N 1
ATOM 10537 C CA . GLU B 1 229 ? 25.547 -18.047 18.922 1 96.25 229 GLU B CA 1
ATOM 10538 C C . GLU B 1 229 ? 24.797 -16.734 19.109 1 96.25 229 GLU B C 1
ATOM 10540 O O . GLU B 1 229 ? 23.562 -16.703 19.047 1 96.25 229 GLU B O 1
ATOM 10545 N N . ARG B 1 230 ? 25.469 -15.672 19.328 1 97.12 230 ARG B N 1
ATOM 10546 C CA . ARG B 1 230 ? 24.797 -14.383 19.453 1 97.12 230 ARG B CA 1
ATOM 10547 C C . ARG B 1 230 ? 24.078 -14.008 18.156 1 97.12 230 ARG B C 1
ATOM 10549 O O . ARG B 1 230 ? 22.891 -13.664 18.172 1 97.12 230 ARG B O 1
ATOM 10556 N N . LEU B 1 231 ? 24.875 -14.133 17.141 1 97.31 231 LEU B N 1
ATOM 10557 C CA . LEU B 1 231 ? 24.328 -13.75 15.844 1 97.31 231 LEU B CA 1
ATOM 10558 C C . LEU B 1 231 ? 23.172 -14.672 15.453 1 97.31 231 LEU B C 1
ATOM 10560 O O . LEU B 1 231 ? 22.188 -14.227 14.875 1 97.31 231 LEU B O 1
ATOM 10564 N N . MET B 1 232 ? 23.391 -15.883 15.633 1 96.56 232 MET B N 1
ATOM 10565 C CA . MET B 1 232 ? 22.359 -16.859 15.281 1 96.56 232 MET B CA 1
ATOM 10566 C C . MET B 1 232 ? 21.031 -16.531 15.977 1 96.56 232 MET B C 1
ATOM 10568 O O . MET B 1 232 ? 20 -16.438 15.32 1 96.56 232 MET B O 1
ATOM 10572 N N . TRP B 1 233 ? 21.078 -16.281 17.219 1 95.25 233 TRP B N 1
ATOM 10573 C CA . TRP B 1 233 ? 19.844 -16.094 17.984 1 95.25 233 TRP B CA 1
ATOM 10574 C C . TRP B 1 233 ? 19.281 -14.695 17.766 1 95.25 233 TRP B C 1
ATOM 10576 O O . TRP B 1 233 ? 18.062 -14.508 17.766 1 95.25 233 TRP B O 1
ATOM 10586 N N . ASP B 1 234 ? 20.094 -13.727 17.609 1 97.06 234 ASP B N 1
ATOM 10587 C CA . ASP B 1 234 ? 19.594 -12.391 17.297 1 97.06 234 ASP B CA 1
ATOM 10588 C C . ASP B 1 234 ? 18.812 -12.391 15.984 1 97.06 234 ASP B C 1
ATOM 10590 O O . ASP B 1 234 ? 17.781 -11.734 15.867 1 97.06 234 ASP B O 1
ATOM 10594 N N . ILE B 1 235 ? 19.328 -13.102 15.055 1 96.81 235 ILE B N 1
ATOM 10595 C CA . ILE B 1 235 ? 18.703 -13.109 13.734 1 96.81 235 ILE B CA 1
ATOM 10596 C C . ILE B 1 235 ? 17.484 -14.039 13.758 1 96.81 235 ILE B C 1
ATOM 10598 O O . ILE B 1 235 ? 16.422 -13.703 13.211 1 96.81 235 ILE B O 1
ATOM 10602 N N . ARG B 1 236 ? 17.578 -15.172 14.406 1 93.81 236 ARG B N 1
ATOM 10603 C CA . ARG B 1 236 ? 16.469 -16.109 14.461 1 93.81 236 ARG B CA 1
ATOM 10604 C C . ARG B 1 236 ? 15.273 -15.5 15.18 1 93.81 236 ARG B C 1
ATOM 10606 O O . ARG B 1 236 ? 14.125 -15.719 14.781 1 93.81 236 ARG B O 1
ATOM 10613 N N . GLU B 1 237 ? 15.547 -14.68 16.156 1 90.94 237 GLU B N 1
ATOM 10614 C CA . GLU B 1 237 ? 14.461 -14.055 16.906 1 90.94 237 GLU B CA 1
ATOM 10615 C C . GLU B 1 237 ? 14.078 -12.703 16.312 1 90.94 237 GLU B C 1
ATOM 10617 O O . GLU B 1 237 ? 12.969 -12.211 16.547 1 90.94 237 GLU B O 1
ATOM 10622 N N . GLY B 1 238 ? 14.938 -12.18 15.578 1 91.75 238 GLY B N 1
ATOM 10623 C CA . GLY B 1 238 ? 14.711 -10.828 15.078 1 91.75 238 GLY B CA 1
ATOM 10624 C C . GLY B 1 238 ? 14.039 -10.797 13.727 1 91.75 238 GLY B C 1
ATOM 10625 O O . GLY B 1 238 ? 13.406 -9.805 13.367 1 91.75 238 GLY B O 1
ATOM 10626 N N . VAL B 1 239 ? 14.25 -11.812 12.93 1 92 239 VAL B N 1
ATOM 10627 C CA . VAL B 1 239 ? 13.719 -11.828 11.57 1 92 239 VAL B CA 1
ATOM 10628 C C . VAL B 1 239 ? 12.789 -13.031 11.391 1 92 239 VAL B C 1
ATOM 10630 O O . VAL B 1 239 ? 13.156 -14.156 11.727 1 92 239 VAL B O 1
ATOM 10633 N N . VAL B 1 240 ? 11.641 -12.75 10.844 1 89.88 240 VAL B N 1
ATOM 10634 C CA . VAL B 1 240 ? 10.664 -13.812 10.633 1 89.88 240 VAL B CA 1
ATOM 10635 C C . VAL B 1 240 ? 11.156 -14.75 9.531 1 89.88 240 VAL B C 1
ATOM 10637 O O . VAL B 1 240 ? 11.664 -14.297 8.5 1 89.88 240 VAL B O 1
ATOM 10640 N N . GLY B 1 241 ? 11.125 -16.047 9.734 1 87.69 241 GLY B N 1
ATOM 10641 C CA . GLY B 1 241 ? 11.492 -17.031 8.742 1 87.69 241 GLY B CA 1
ATOM 10642 C C . GLY B 1 241 ? 12.953 -17.422 8.797 1 87.69 241 GLY B C 1
ATOM 10643 O O . GLY B 1 241 ? 13.445 -18.125 7.91 1 87.69 241 GLY B O 1
ATOM 10644 N N . SER B 1 242 ? 13.695 -16.984 9.773 1 91.56 242 SER B N 1
ATOM 10645 C CA . SER B 1 242 ? 15.125 -17.25 9.867 1 91.56 242 SER B CA 1
ATOM 10646 C C . SER B 1 242 ? 15.414 -18.297 10.938 1 91.56 242 SER B C 1
ATOM 10648 O O . SER B 1 242 ? 16.484 -18.281 11.562 1 91.56 242 SER B O 1
ATOM 10650 N N . ASP B 1 243 ? 14.609 -19.234 11.109 1 85.62 243 ASP B N 1
ATOM 10651 C CA . ASP B 1 243 ? 14.727 -20.203 12.188 1 85.62 243 ASP B CA 1
ATOM 10652 C C . ASP B 1 243 ? 15.867 -21.188 11.922 1 85.62 243 ASP B C 1
ATOM 10654 O O . ASP B 1 243 ? 16.438 -21.734 12.859 1 85.62 243 ASP B O 1
ATOM 10658 N N . THR B 1 244 ? 16.234 -21.375 10.703 1 86.94 244 THR B N 1
ATOM 10659 C CA . THR B 1 244 ? 17.25 -22.375 10.375 1 86.94 244 THR B CA 1
ATOM 10660 C C . THR B 1 244 ? 18.578 -21.703 10.047 1 86.94 244 THR B C 1
ATOM 10662 O O . THR B 1 244 ? 19.531 -22.359 9.633 1 86.94 244 THR B O 1
ATOM 10665 N N . PHE B 1 245 ? 18.688 -20.484 10.25 1 94.5 245 PHE B N 1
ATOM 10666 C CA . PHE B 1 245 ? 19.875 -19.734 9.852 1 94.5 245 PHE B CA 1
ATOM 10667 C C . PHE B 1 245 ? 21.016 -19.984 10.844 1 94.5 245 PHE B C 1
ATOM 10669 O O . PHE B 1 245 ? 20.828 -19.844 12.055 1 94.5 245 PHE B O 1
ATOM 10676 N N . ILE B 1 246 ? 22.125 -20.312 10.344 1 95.56 246 ILE B N 1
ATOM 10677 C CA . ILE B 1 246 ? 23.375 -20.406 11.078 1 95.56 246 ILE B CA 1
ATOM 10678 C C . ILE B 1 246 ? 24.469 -19.609 10.359 1 95.56 246 ILE B C 1
ATOM 10680 O O . ILE B 1 246 ? 24.859 -19.953 9.25 1 95.56 246 ILE B O 1
ATOM 10684 N N . PRO B 1 247 ? 24.953 -18.547 10.961 1 97.62 247 PRO B N 1
ATOM 10685 C CA . PRO B 1 247 ? 25.922 -17.703 10.273 1 97.62 247 PRO B CA 1
ATOM 10686 C C . PRO B 1 247 ? 27.25 -18.406 10.008 1 97.62 247 PRO B C 1
ATOM 10688 O O . PRO B 1 247 ? 27.781 -19.078 10.898 1 97.62 247 PRO B O 1
ATOM 10691 N N . LYS B 1 248 ? 27.75 -18.344 8.828 1 97.12 248 LYS B N 1
ATOM 10692 C CA . LYS B 1 248 ? 29.047 -18.875 8.43 1 97.12 248 LYS B CA 1
ATOM 10693 C C . LYS B 1 248 ? 30.125 -17.812 8.539 1 97.12 248 LYS B C 1
ATOM 10695 O O . LYS B 1 248 ? 31.25 -18.094 8.938 1 97.12 248 LYS B O 1
ATOM 10700 N N . HIS B 1 249 ? 29.859 -16.641 8.102 1 96.5 249 HIS B N 1
ATOM 10701 C CA . HIS B 1 249 ? 30.766 -15.508 8.164 1 96.5 249 HIS B CA 1
ATOM 10702 C C . HIS B 1 249 ? 30.078 -14.281 8.742 1 96.5 249 HIS B C 1
ATOM 10704 O O . HIS B 1 249 ? 28.844 -14.18 8.695 1 96.5 249 HIS B O 1
ATOM 10710 N N . ALA B 1 250 ? 30.828 -13.391 9.367 1 97.19 250 ALA B N 1
ATOM 10711 C CA . ALA B 1 250 ? 30.297 -12.164 9.953 1 97.19 250 ALA B CA 1
ATOM 10712 C C . ALA B 1 250 ? 31.266 -11 9.781 1 97.19 250 ALA B C 1
ATOM 10714 O O . ALA B 1 250 ? 32.5 -11.203 9.781 1 97.19 250 ALA B O 1
ATOM 10715 N N . VAL B 1 251 ? 30.75 -9.852 9.562 1 96.75 251 VAL B N 1
ATOM 10716 C CA . VAL B 1 251 ? 31.531 -8.617 9.469 1 96.75 251 VAL B CA 1
ATOM 10717 C C . VAL B 1 251 ? 30.922 -7.551 10.375 1 96.75 251 VAL B C 1
ATOM 10719 O O . VAL B 1 251 ? 29.719 -7.324 10.344 1 96.75 251 VAL B O 1
ATOM 10722 N N . ILE B 1 252 ? 31.734 -6.949 11.219 1 97.62 252 ILE B N 1
ATOM 10723 C CA . ILE B 1 252 ? 31.297 -5.859 12.086 1 97.62 252 ILE B CA 1
ATOM 10724 C C . ILE B 1 252 ? 32.031 -4.574 11.711 1 97.62 252 ILE B C 1
ATOM 10726 O O . ILE B 1 252 ? 33.281 -4.547 11.695 1 97.62 252 ILE B O 1
ATOM 10730 N N . VAL B 1 253 ? 31.297 -3.609 11.367 1 97.62 253 VAL B N 1
ATOM 10731 C CA . VAL B 1 253 ? 31.859 -2.289 11.102 1 97.62 253 VAL B CA 1
ATOM 10732 C C . VAL B 1 253 ? 31.266 -1.271 12.07 1 97.62 253 VAL B C 1
ATOM 10734 O O . VAL B 1 253 ? 30.031 -1.147 12.172 1 97.62 253 VAL B O 1
ATOM 10737 N N . THR B 1 254 ? 32.125 -0.602 12.789 1 97.75 254 THR B N 1
ATOM 10738 C CA . THR B 1 254 ? 31.656 0.388 13.758 1 97.75 254 THR B CA 1
ATOM 10739 C C . THR B 1 254 ? 32.219 1.769 13.43 1 97.75 254 THR B C 1
ATOM 10741 O O . THR B 1 254 ? 33.438 1.929 13.258 1 97.75 254 THR B O 1
ATOM 10744 N N . TRP B 1 255 ? 31.406 2.736 13.195 1 97.56 255 TRP B N 1
ATOM 10745 C CA . TRP B 1 255 ? 31.781 4.145 13.102 1 97.56 255 TRP B CA 1
ATOM 10746 C C . TRP B 1 255 ? 31.578 4.852 14.438 1 97.56 255 TRP B C 1
ATOM 10748 O O . TRP B 1 255 ? 30.453 5.133 14.844 1 97.56 255 TRP B O 1
ATOM 10758 N N . LYS B 1 256 ? 32.688 5.07 15.141 1 96.44 256 LYS B N 1
ATOM 10759 C CA . LYS B 1 256 ? 32.625 5.625 16.484 1 96.44 256 LYS B CA 1
ATOM 10760 C C . LYS B 1 256 ? 32.938 7.121 16.484 1 96.44 256 LYS B C 1
ATOM 10762 O O . LYS B 1 256 ? 33.969 7.555 15.977 1 96.44 256 LYS B O 1
ATOM 10767 N N . ASN B 1 257 ? 32.062 7.945 17.016 1 95 257 ASN B N 1
ATOM 10768 C CA . ASN B 1 257 ? 32.188 9.391 17.188 1 95 257 ASN B CA 1
ATOM 10769 C C . ASN B 1 257 ? 32.562 10.078 15.883 1 95 257 ASN B C 1
ATOM 10771 O O . ASN B 1 257 ? 33.562 10.828 15.836 1 95 257 ASN B O 1
ATOM 10775 N N . MET B 1 258 ? 31.734 9.836 14.922 1 94.94 258 MET B N 1
ATOM 10776 C CA . MET B 1 258 ? 31.938 10.469 13.625 1 94.94 258 MET B CA 1
ATOM 10777 C C . MET B 1 258 ? 31.219 11.805 13.547 1 94.94 258 MET B C 1
ATOM 10779 O O . MET B 1 258 ? 30.062 11.922 13.953 1 94.94 258 MET B O 1
ATOM 10783 N N . SER B 1 259 ? 31.922 12.797 13.102 1 94.62 259 SER B N 1
ATOM 10784 C CA . SER B 1 259 ? 31.312 14.109 12.891 1 94.62 259 SER B CA 1
ATOM 10785 C C . SER B 1 259 ? 31.047 14.359 11.406 1 94.62 259 SER B C 1
ATOM 10787 O O . SER B 1 259 ? 31.141 13.445 10.586 1 94.62 259 SER B O 1
ATOM 10789 N N . PHE B 1 260 ? 30.609 15.586 11.039 1 94.44 260 PHE B N 1
ATOM 10790 C CA . PHE B 1 260 ? 30.234 15.852 9.656 1 94.44 260 PHE B CA 1
ATOM 10791 C C . PHE B 1 260 ? 31.281 16.703 8.953 1 94.44 260 PHE B C 1
ATOM 10793 O O . PHE B 1 260 ? 31.938 17.531 9.586 1 94.44 260 PHE B O 1
ATOM 10800 N N . ALA B 1 261 ? 31.422 16.422 7.711 1 91.44 261 ALA B N 1
ATOM 10801 C CA . ALA B 1 261 ? 32.406 17.141 6.902 1 91.44 261 ALA B CA 1
ATOM 10802 C C . ALA B 1 261 ? 31.969 18.578 6.676 1 91.44 261 ALA B C 1
ATOM 10804 O O . ALA B 1 261 ? 30.797 18.859 6.418 1 91.44 261 ALA B O 1
ATOM 10805 N N . GLY B 1 262 ? 32.938 19.469 6.73 1 86.38 262 GLY B N 1
ATOM 10806 C CA . GLY B 1 262 ? 32.688 20.875 6.469 1 86.38 262 GLY B CA 1
ATOM 10807 C C . GLY B 1 262 ? 32.312 21.641 7.719 1 86.38 262 GLY B C 1
ATOM 10808 O O . GLY B 1 262 ? 32 22.844 7.645 1 86.38 262 GLY B O 1
ATOM 10809 N N . GLY B 1 263 ? 32.344 21.016 8.859 1 85.31 263 GLY B N 1
ATOM 10810 C CA . GLY B 1 263 ? 32 21.672 10.109 1 85.31 263 GLY B CA 1
ATOM 10811 C C . GLY B 1 263 ? 33.156 22.484 10.68 1 85.31 263 GLY B C 1
ATOM 10812 O O . GLY B 1 263 ? 34.312 22.25 10.352 1 85.31 263 GLY B O 1
ATOM 10813 N N . ILE B 1 264 ? 32.719 23.453 11.531 1 81.5 264 ILE B N 1
ATOM 10814 C CA . ILE B 1 264 ? 33.688 24.25 12.227 1 81.5 264 ILE B CA 1
ATOM 10815 C C . ILE B 1 264 ? 34.344 23.438 13.359 1 81.5 264 ILE B C 1
ATOM 10817 O O . ILE B 1 264 ? 33.969 22.297 13.578 1 81.5 264 ILE B O 1
ATOM 10821 N N . ASP B 1 265 ? 35.312 23.953 14.023 1 77.38 265 ASP B N 1
ATOM 10822 C CA . ASP B 1 265 ? 36.094 23.203 15.008 1 77.38 265 ASP B CA 1
ATOM 10823 C C . ASP B 1 265 ? 35.219 22.75 16.172 1 77.38 265 ASP B C 1
ATOM 10825 O O . ASP B 1 265 ? 35.375 21.656 16.703 1 77.38 265 ASP B O 1
ATOM 10829 N N . ASN B 1 266 ? 34.312 23.5 16.5 1 78.62 266 ASN B N 1
ATOM 10830 C CA . ASN B 1 266 ? 33.438 23.109 17.594 1 78.62 266 ASN B CA 1
ATOM 10831 C C . ASN B 1 266 ? 32.531 21.953 17.188 1 78.62 266 ASN B C 1
ATOM 10833 O O . ASN B 1 266 ? 32 21.25 18.047 1 78.62 266 ASN B O 1
ATOM 10837 N N . SER B 1 267 ? 32.406 21.797 15.977 1 85.25 267 SER B N 1
ATOM 10838 C CA . SER B 1 267 ? 31.531 20.75 15.453 1 85.25 267 SER B CA 1
ATOM 10839 C C . SER B 1 267 ? 32.156 19.375 15.617 1 85.25 267 SER B C 1
ATOM 10841 O O . SER B 1 267 ? 31.453 18.359 15.508 1 85.25 267 SER B O 1
ATOM 10843 N N . LEU B 1 268 ? 33.344 19.297 15.992 1 88.69 268 LEU B N 1
ATOM 10844 C CA . LEU B 1 268 ? 34.062 18.031 16.141 1 88.69 268 LEU B CA 1
ATOM 10845 C C . LEU B 1 268 ? 33.5 17.234 17.312 1 88.69 268 LEU B C 1
ATOM 10847 O O . LEU B 1 268 ? 33.719 16.031 17.406 1 88.69 268 LEU B O 1
ATOM 10851 N N . TYR B 1 269 ? 32.75 17.938 18.141 1 85.69 269 TYR B N 1
ATOM 10852 C CA . TYR B 1 269 ? 32.219 17.266 19.328 1 85.69 269 TYR B CA 1
ATOM 10853 C C . TYR B 1 269 ? 30.766 16.844 19.109 1 85.69 269 TYR B C 1
ATOM 10855 O O . TYR B 1 269 ? 30.188 16.172 19.969 1 85.69 269 TYR B O 1
ATOM 10863 N N . LYS B 1 270 ? 30.188 17.25 18.062 1 88.38 270 LYS B N 1
ATOM 10864 C CA . LYS B 1 270 ? 28.906 16.703 17.656 1 88.38 270 LYS B CA 1
ATOM 10865 C C . LYS B 1 270 ? 29.094 15.445 16.812 1 88.38 270 LYS B C 1
ATOM 10867 O O . LYS B 1 270 ? 29.297 15.523 15.594 1 88.38 270 LYS B O 1
ATOM 10872 N N . THR B 1 271 ? 28.906 14.289 17.5 1 92.25 271 THR B N 1
ATOM 10873 C CA . THR B 1 271 ? 29.344 13.07 16.844 1 92.25 271 THR B CA 1
ATOM 10874 C C . THR B 1 271 ? 28.219 12.039 16.812 1 92.25 271 THR B C 1
ATOM 10876 O O . THR B 1 271 ? 27.266 12.125 17.594 1 92.25 271 THR B O 1
ATOM 10879 N N . ASN B 1 272 ? 28.234 11.211 15.836 1 94.94 272 ASN B N 1
ATOM 10880 C CA . ASN B 1 272 ? 27.359 10.047 15.688 1 94.94 272 ASN B CA 1
ATOM 10881 C C . ASN B 1 272 ? 28.141 8.742 15.875 1 94.94 272 ASN B C 1
ATOM 10883 O O . ASN B 1 272 ? 29.312 8.648 15.484 1 94.94 272 ASN B O 1
ATOM 10887 N N . THR B 1 273 ? 27.531 7.793 16.547 1 95.5 273 THR B N 1
ATOM 10888 C CA . THR B 1 273 ? 28.094 6.453 16.688 1 95.5 273 THR B CA 1
ATOM 10889 C C . THR B 1 273 ? 27.094 5.398 16.219 1 95.5 273 THR B C 1
ATOM 10891 O O . THR B 1 273 ? 25.969 5.324 16.734 1 95.5 273 THR B O 1
ATOM 10894 N N . PHE B 1 274 ? 27.406 4.664 15.227 1 97.38 274 PHE B N 1
ATOM 10895 C CA . PHE B 1 274 ? 26.531 3.625 14.68 1 97.38 274 PHE B CA 1
ATOM 10896 C C . PHE B 1 274 ? 27.359 2.424 14.227 1 97.38 274 PHE B C 1
ATOM 10898 O O . PHE B 1 274 ? 28.578 2.518 14.078 1 97.38 274 PHE B O 1
ATOM 10905 N N . GLN B 1 275 ? 26.688 1.247 14.055 1 98.31 275 GLN B N 1
ATOM 10906 C CA . GLN B 1 275 ? 27.375 -0.015 13.781 1 98.31 275 GLN B CA 1
ATOM 10907 C C . GLN B 1 275 ? 26.578 -0.858 12.789 1 98.31 275 GLN B C 1
ATOM 10909 O O . GLN B 1 275 ? 25.344 -0.915 12.852 1 98.31 275 GLN B O 1
ATOM 10914 N N . MET B 1 276 ? 27.281 -1.423 11.852 1 98.25 276 MET B N 1
ATOM 10915 C CA . MET B 1 276 ? 26.703 -2.363 10.891 1 98.25 276 MET B CA 1
ATOM 10916 C C . MET B 1 276 ? 27.266 -3.766 11.102 1 98.25 276 MET B C 1
ATOM 10918 O O . MET B 1 276 ? 28.484 -3.949 11.164 1 98.25 276 MET B O 1
ATOM 10922 N N . VAL B 1 277 ? 26.391 -4.707 11.281 1 98.38 277 VAL B N 1
ATOM 10923 C CA . VAL B 1 277 ? 26.797 -6.105 11.422 1 98.38 277 VAL B CA 1
ATOM 10924 C C . VAL B 1 277 ? 26.234 -6.918 10.266 1 98.38 277 VAL B C 1
ATOM 10926 O O . VAL B 1 277 ? 25.016 -6.957 10.047 1 98.38 277 VAL B O 1
ATOM 10929 N N . LEU B 1 278 ? 27.062 -7.527 9.484 1 97.81 278 LEU B N 1
ATOM 10930 C CA . LEU B 1 278 ? 26.656 -8.391 8.383 1 97.81 278 LEU B CA 1
ATOM 10931 C C . LEU B 1 278 ? 26.859 -9.859 8.742 1 97.81 278 LEU B C 1
ATOM 10933 O O . LEU B 1 278 ? 27.891 -10.234 9.32 1 97.81 278 LEU B O 1
ATOM 10937 N N . ALA B 1 279 ? 25.891 -10.633 8.523 1 98.06 279 ALA B N 1
ATOM 10938 C CA . ALA B 1 279 ? 25.938 -12.078 8.727 1 98.06 279 ALA B CA 1
ATOM 10939 C C . ALA B 1 279 ? 25.469 -12.82 7.477 1 98.06 279 ALA B C 1
ATOM 10941 O O . ALA B 1 279 ? 24.453 -12.469 6.883 1 98.06 279 ALA B O 1
ATOM 10942 N N . THR B 1 280 ? 26.25 -13.867 7 1 97.5 280 THR B N 1
ATOM 10943 C CA . THR B 1 280 ? 25.875 -14.594 5.793 1 97.5 280 THR B CA 1
ATOM 10944 C C . THR B 1 280 ? 26.281 -16.062 5.895 1 97.5 280 THR B C 1
ATOM 10946 O O . THR B 1 280 ? 27.203 -16.406 6.637 1 97.5 280 THR B O 1
ATOM 10949 N N . ASP B 1 281 ? 25.547 -16.938 5.383 1 96.06 281 ASP B N 1
ATOM 10950 C CA . ASP B 1 281 ? 25.906 -18.328 5.164 1 96.06 281 ASP B CA 1
ATOM 10951 C C . ASP B 1 281 ? 26.219 -18.594 3.691 1 96.06 281 ASP B C 1
ATOM 10953 O O . ASP B 1 281 ? 26.25 -19.734 3.25 1 96.06 281 ASP B O 1
ATOM 10957 N N . GLU B 1 282 ? 26.312 -17.547 2.91 1 93.94 282 GLU B N 1
ATOM 10958 C CA . GLU B 1 282 ? 26.641 -17.531 1.487 1 93.94 282 GLU B CA 1
ATOM 10959 C C . GLU B 1 282 ? 25.422 -17.891 0.644 1 93.94 282 GLU B C 1
ATOM 10961 O O . GLU B 1 282 ? 25.531 -18.125 -0.561 1 93.94 282 GLU B O 1
ATOM 10966 N N . VAL B 1 283 ? 24.266 -18.047 1.321 1 92.88 283 VAL B N 1
ATOM 10967 C CA . VAL B 1 283 ? 22.984 -18.172 0.646 1 92.88 283 VAL B CA 1
ATOM 10968 C C . VAL B 1 283 ? 22.062 -17.031 1.061 1 92.88 283 VAL B C 1
ATOM 10970 O O . VAL B 1 283 ? 21.469 -16.359 0.21 1 92.88 283 VAL B O 1
ATOM 10973 N N . TYR B 1 284 ? 22 -16.859 2.393 1 95.19 284 TYR B N 1
ATOM 10974 C CA . TYR B 1 284 ? 21.25 -15.742 2.955 1 95.19 284 TYR B CA 1
ATOM 10975 C C . TYR B 1 284 ? 22.188 -14.711 3.561 1 95.19 284 TYR B C 1
ATOM 10977 O O . TYR B 1 284 ? 23.281 -15.047 4.023 1 95.19 284 TYR B O 1
ATOM 10985 N N . THR B 1 285 ? 21.812 -13.484 3.436 1 97.44 285 THR B N 1
ATOM 10986 C CA . THR B 1 285 ? 22.562 -12.391 4.035 1 97.44 285 THR B CA 1
ATOM 10987 C C . THR B 1 285 ? 21.656 -11.5 4.875 1 97.44 285 THR B C 1
ATOM 10989 O O . THR B 1 285 ? 20.578 -11.102 4.426 1 97.44 285 THR B O 1
ATOM 10992 N N . TYR B 1 286 ? 22.062 -11.242 6.117 1 98 286 TYR B N 1
ATOM 10993 C CA . TYR B 1 286 ? 21.344 -10.344 7.008 1 98 286 TYR B CA 1
ATOM 10994 C C . TYR B 1 286 ? 22.219 -9.164 7.426 1 98 286 TYR B C 1
ATOM 10996 O O . TYR B 1 286 ? 23.438 -9.305 7.535 1 98 286 TYR B O 1
ATOM 11004 N N . ALA B 1 287 ? 21.641 -8.039 7.551 1 98.25 287 ALA B N 1
ATOM 11005 C CA . ALA B 1 287 ? 22.312 -6.848 8.047 1 98.25 287 ALA B CA 1
ATOM 11006 C C . ALA B 1 287 ? 21.625 -6.285 9.281 1 98.25 287 ALA B C 1
ATOM 11008 O O . ALA B 1 287 ? 20.406 -6.141 9.305 1 98.25 287 ALA B O 1
ATOM 11009 N N . ILE B 1 288 ? 22.391 -6.043 10.305 1 98.38 288 ILE B N 1
ATOM 11010 C CA . ILE B 1 288 ? 21.906 -5.406 11.531 1 98.38 288 ILE B CA 1
ATOM 11011 C C . ILE B 1 288 ? 22.484 -3.99 11.633 1 98.38 288 ILE B C 1
ATOM 11013 O O . ILE B 1 288 ? 23.703 -3.799 11.617 1 98.38 288 ILE B O 1
ATOM 11017 N N . PHE B 1 289 ? 21.609 -2.992 11.641 1 98.31 289 PHE B N 1
ATOM 11018 C CA . PHE B 1 289 ? 22 -1.602 11.844 1 98.31 289 PHE B CA 1
ATOM 11019 C C . PHE B 1 289 ? 21.734 -1.174 13.289 1 98.31 289 PHE B C 1
ATOM 11021 O O . PHE B 1 289 ? 20.594 -1.196 13.75 1 98.31 289 PHE B O 1
ATOM 11028 N N . ASN B 1 290 ? 22.766 -0.822 13.992 1 98.19 290 ASN B N 1
ATOM 11029 C CA . ASN B 1 290 ? 22.672 -0.295 15.352 1 98.19 290 ASN B CA 1
ATOM 11030 C C . ASN B 1 290 ? 23 1.193 15.398 1 98.19 290 ASN B C 1
ATOM 11032 O O . ASN B 1 290 ? 24.109 1.599 15.039 1 98.19 290 ASN B O 1
ATOM 11036 N N . TYR B 1 291 ? 22.078 1.978 15.766 1 96.5 291 TYR B N 1
ATOM 11037 C CA . TYR B 1 291 ? 22.297 3.408 15.953 1 96.5 291 TYR B CA 1
ATOM 11038 C C . TYR B 1 291 ? 22.359 3.766 17.438 1 96.5 291 TYR B C 1
ATOM 11040 O O . TYR B 1 291 ? 21.344 3.85 18.109 1 96.5 291 TYR B O 1
ATOM 11048 N N . ALA B 1 292 ? 23.531 4.02 17.938 1 92.81 292 ALA B N 1
ATOM 11049 C CA . ALA B 1 292 ? 23.734 4.312 19.344 1 92.81 292 ALA B CA 1
ATOM 11050 C C . ALA B 1 292 ? 23.422 5.777 19.656 1 92.81 292 ALA B C 1
ATOM 11052 O O . ALA B 1 292 ? 22.688 6.086 20.594 1 92.81 292 ALA B O 1
ATOM 11053 N N . GLU B 1 293 ? 24.109 6.656 18.844 1 88.88 293 GLU B N 1
ATOM 11054 C CA . GLU B 1 293 ? 23.938 8.094 19.031 1 88.88 293 GLU B CA 1
ATOM 11055 C C . GLU B 1 293 ? 23.938 8.836 17.703 1 88.88 293 GLU B C 1
ATOM 11057 O O . GLU B 1 293 ? 24.828 8.641 16.875 1 88.88 293 GLU B O 1
ATOM 11062 N N . LEU B 1 294 ? 22.906 9.688 17.547 1 91.19 294 LEU B N 1
ATOM 11063 C CA . LEU B 1 294 ? 22.812 10.531 16.359 1 91.19 294 LEU B CA 1
ATOM 11064 C C . LEU B 1 294 ? 22.609 11.992 16.734 1 91.19 294 LEU B C 1
ATOM 11066 O O . LEU B 1 294 ? 21.5 12.398 17.094 1 91.19 294 LEU B O 1
ATOM 11070 N N . GLN B 1 295 ? 23.719 12.766 16.547 1 87.19 295 GLN B N 1
ATOM 11071 C CA . GLN B 1 295 ? 23.641 14.172 16.953 1 87.19 295 GLN B CA 1
ATOM 11072 C C . GLN B 1 295 ? 23.547 15.078 15.727 1 87.19 295 GLN B C 1
ATOM 11074 O O . GLN B 1 295 ? 23.141 16.234 15.836 1 87.19 295 GLN B O 1
ATOM 11079 N N . TRP B 1 296 ? 24 14.586 14.641 1 90.88 296 TRP B N 1
ATOM 11080 C CA . TRP B 1 296 ? 23.906 15.344 13.398 1 90.88 296 TRP B CA 1
ATOM 11081 C C . TRP B 1 296 ? 23.328 14.484 12.281 1 90.88 296 TRP B C 1
ATOM 11083 O O . TRP B 1 296 ? 23.281 13.258 12.391 1 90.88 296 TRP B O 1
ATOM 11093 N N . THR B 1 297 ? 22.812 15.203 11.195 1 91.94 297 THR B N 1
ATOM 11094 C CA . THR B 1 297 ? 22.125 14.43 10.164 1 91.94 297 THR B CA 1
ATOM 11095 C C . THR B 1 297 ? 22.672 14.781 8.781 1 91.94 297 THR B C 1
ATOM 11097 O O . THR B 1 297 ? 22.609 13.969 7.859 1 91.94 297 THR B O 1
ATOM 11100 N N . THR B 1 298 ? 23.172 16.016 8.617 1 92.19 298 THR B N 1
ATOM 11101 C CA . THR B 1 298 ? 23.5 16.516 7.289 1 92.19 298 THR B CA 1
ATOM 11102 C C . THR B 1 298 ? 24.875 17.188 7.281 1 92.19 298 THR B C 1
ATOM 11104 O O . THR B 1 298 ? 25.188 17.969 8.172 1 92.19 298 THR B O 1
ATOM 11107 N N . HIS B 1 299 ? 25.656 16.812 6.32 1 92.62 299 HIS B N 1
ATOM 11108 C CA . HIS B 1 299 ? 26.938 17.5 6.16 1 92.62 299 HIS B CA 1
ATOM 11109 C C . HIS B 1 299 ? 26.766 18.797 5.375 1 92.62 299 HIS B C 1
ATOM 11111 O O . HIS B 1 299 ? 25.688 19.062 4.832 1 92.62 299 HIS B O 1
ATOM 11117 N N . THR B 1 300 ? 27.75 19.594 5.223 1 89.25 300 THR B N 1
ATOM 11118 C CA . THR B 1 300 ? 27.641 20.953 4.727 1 89.25 300 THR B CA 1
ATOM 11119 C C . THR B 1 300 ? 27.375 20.969 3.223 1 89.25 300 THR B C 1
ATOM 11121 O O . THR B 1 300 ? 26.656 21.828 2.715 1 89.25 300 THR B O 1
ATOM 11124 N N . GLU B 1 301 ? 27.906 20.031 2.486 1 88.12 301 GLU B N 1
ATOM 11125 C CA . GLU B 1 301 ? 27.719 20 1.041 1 88.12 301 GLU B CA 1
ATOM 11126 C C . GLU B 1 301 ? 26.281 19.625 0.687 1 88.12 301 GLU B C 1
ATOM 11128 O O . GLU B 1 301 ? 25.812 19.906 -0.421 1 88.12 301 GLU B O 1
ATOM 11133 N N . ALA B 1 302 ? 25.656 18.984 1.534 1 91.56 302 ALA B N 1
ATOM 11134 C CA . ALA B 1 302 ? 24.266 18.594 1.304 1 91.56 302 ALA B CA 1
ATOM 11135 C C . ALA B 1 302 ? 23.297 19.641 1.864 1 91.56 302 ALA B C 1
ATOM 11137 O O . ALA B 1 302 ? 22.109 19.359 2.027 1 91.56 302 ALA B O 1
ATOM 11138 N N . GLY B 1 303 ? 23.844 20.781 2.141 1 82.75 303 GLY B N 1
ATOM 11139 C CA . GLY B 1 303 ? 23.016 21.875 2.6 1 82.75 303 GLY B CA 1
ATOM 11140 C C . GLY B 1 303 ? 22.922 21.969 4.109 1 82.75 303 GLY B C 1
ATOM 11141 O O . GLY B 1 303 ? 22.109 22.734 4.645 1 82.75 303 GLY B O 1
ATOM 11142 N N . GLY B 1 304 ? 23.734 21.234 4.824 1 85 304 GLY B N 1
ATOM 11143 C CA . GLY B 1 304 ? 23.719 21.281 6.277 1 85 304 GLY B CA 1
ATOM 11144 C C . GLY B 1 304 ? 24.422 22.5 6.84 1 85 304 GLY B C 1
ATOM 11145 O O . GLY B 1 304 ? 25.297 23.078 6.188 1 85 304 GLY B O 1
ATOM 11146 N N . ASP B 1 305 ? 24.016 22.891 8.016 1 82.06 305 ASP B N 1
ATOM 11147 C CA . ASP B 1 305 ? 24.641 24 8.703 1 82.06 305 ASP B CA 1
ATOM 11148 C C . ASP B 1 305 ? 26.062 23.656 9.125 1 82.06 305 ASP B C 1
ATOM 11150 O O . ASP B 1 305 ? 26.375 22.484 9.391 1 82.06 305 ASP B O 1
ATOM 11154 N N . THR B 1 306 ? 26.938 24.578 9.203 1 80.88 306 THR B N 1
ATOM 11155 C CA . THR B 1 306 ? 28.344 24.359 9.492 1 80.88 306 THR B CA 1
ATOM 11156 C C . THR B 1 306 ? 28.562 24.109 10.984 1 80.88 306 THR B C 1
ATOM 11158 O O . THR B 1 306 ? 29.594 23.594 11.391 1 80.88 306 THR B O 1
ATOM 11161 N N . THR B 1 307 ? 27.594 24.453 11.773 1 78.5 307 THR B N 1
ATOM 11162 C CA . THR B 1 307 ? 27.781 24.312 13.211 1 78.5 307 THR B CA 1
ATOM 11163 C C . THR B 1 307 ? 27.109 23.047 13.727 1 78.5 307 THR B C 1
ATOM 11165 O O . THR B 1 307 ? 27.703 22.297 14.5 1 78.5 307 THR B O 1
ATOM 11168 N N . GLY B 1 308 ? 25.938 22.766 13.344 1 79.38 308 GLY B N 1
ATOM 11169 C CA . GLY B 1 308 ? 25.188 21.656 13.898 1 79.38 308 GLY B CA 1
ATOM 11170 C C . GLY B 1 308 ? 25.031 20.5 12.93 1 79.38 308 GLY B C 1
ATOM 11171 O O . GLY B 1 308 ? 24.688 19.391 13.336 1 79.38 308 GLY B O 1
ATOM 11172 N N . GLY B 1 309 ? 25.484 20.625 11.742 1 86.31 309 GLY B N 1
ATOM 11173 C CA . GLY B 1 309 ? 25.312 19.578 10.75 1 86.31 309 GLY B CA 1
ATOM 11174 C C . GLY B 1 309 ? 23.875 19.156 10.547 1 86.31 309 GLY B C 1
ATOM 11175 O O . GLY B 1 309 ? 23.562 17.969 10.539 1 86.31 309 GLY B O 1
ATOM 11176 N N . GLU B 1 310 ? 23 20.031 10.594 1 80.81 310 GLU B N 1
ATOM 11177 C CA . GLU B 1 310 ? 21.578 19.75 10.461 1 80.81 310 GLU B CA 1
ATOM 11178 C C . GLU B 1 310 ? 20.953 20.594 9.344 1 80.81 310 GLU B C 1
ATOM 11180 O O . GLU B 1 310 ? 21.609 21.484 8.805 1 80.81 310 GLU B O 1
ATOM 11185 N N . GLY B 1 311 ? 19.812 20.141 8.891 1 76.88 311 GLY B N 1
ATOM 11186 C CA . GLY B 1 311 ? 19.172 20.797 7.758 1 76.88 311 GLY B CA 1
ATOM 11187 C C . GLY B 1 311 ? 19.5 20.141 6.434 1 76.88 311 GLY B C 1
ATOM 11188 O O . GLY B 1 311 ? 20.078 19.047 6.398 1 76.88 311 GLY B O 1
ATOM 11189 N N . GLY B 1 312 ? 19.062 20.734 5.406 1 81.31 312 GLY B N 1
ATOM 11190 C CA . GLY B 1 312 ? 19.344 20.203 4.078 1 81.31 312 GLY B CA 1
ATOM 11191 C C . GLY B 1 312 ? 18.797 18.812 3.857 1 81.31 312 GLY B C 1
ATOM 11192 O O . GLY B 1 312 ? 17.688 18.5 4.297 1 81.31 312 GLY B O 1
ATOM 11193 N N . THR B 1 313 ? 19.641 18.016 3.141 1 88.5 313 THR B N 1
ATOM 11194 C CA . THR B 1 313 ? 19.297 16.641 2.859 1 88.5 313 THR B CA 1
ATOM 11195 C C . THR B 1 313 ? 20.047 15.688 3.783 1 88.5 313 THR B C 1
ATOM 11197 O O . THR B 1 313 ? 21.234 15.445 3.59 1 88.5 313 THR B O 1
ATOM 11200 N N . PRO B 1 314 ? 19.297 15.172 4.695 1 92.81 314 PRO B N 1
ATOM 11201 C CA . PRO B 1 314 ? 19.969 14.258 5.621 1 92.81 314 PRO B CA 1
ATOM 11202 C C . PRO B 1 314 ? 20.594 13.055 4.914 1 92.81 314 PRO B C 1
ATOM 11204 O O . PRO B 1 314 ? 20.422 12.898 3.703 1 92.81 314 PRO B O 1
ATOM 11207 N N . ALA B 1 315 ? 21.25 12.188 5.703 1 96.44 315 ALA B N 1
ATOM 11208 C CA . ALA B 1 315 ? 22.016 11.047 5.188 1 96.44 315 ALA B CA 1
ATOM 11209 C C . ALA B 1 315 ? 21.094 10.031 4.512 1 96.44 315 ALA B C 1
ATOM 11211 O O . ALA B 1 315 ? 19.922 9.93 4.852 1 96.44 315 ALA B O 1
ATOM 11212 N N . TYR B 1 316 ? 21.672 9.336 3.479 1 96.81 316 TYR B N 1
ATOM 11213 C CA . TYR B 1 316 ? 20.969 8.258 2.795 1 96.81 316 TYR B CA 1
ATOM 11214 C C . TYR B 1 316 ? 21.109 6.945 3.562 1 96.81 316 TYR B C 1
ATOM 11216 O O . TYR B 1 316 ? 22.219 6.543 3.92 1 96.81 316 TYR B O 1
ATOM 11224 N N . VAL B 1 317 ? 20.016 6.375 3.914 1 97.62 317 VAL B N 1
ATOM 11225 C CA . VAL B 1 317 ? 20 5.055 4.535 1 97.62 317 VAL B CA 1
ATOM 11226 C C . VAL B 1 317 ? 19.297 4.059 3.609 1 97.62 317 VAL B C 1
ATOM 11228 O O . VAL B 1 317 ? 18.125 4.234 3.262 1 97.62 317 VAL B O 1
ATOM 11231 N N . GLY B 1 318 ? 20.016 3.057 3.18 1 97.38 318 GLY B N 1
ATOM 11232 C CA . GLY B 1 318 ? 19.422 2.1 2.266 1 97.38 318 GLY B CA 1
ATOM 11233 C C . GLY B 1 318 ? 20.438 1.264 1.52 1 97.38 318 GLY B C 1
ATOM 11234 O O . GLY B 1 318 ? 21.562 1.094 1.984 1 97.38 318 GLY B O 1
ATOM 11235 N N . PHE B 1 319 ? 20.016 0.601 0.495 1 97.5 319 PHE B N 1
ATOM 11236 C CA . PHE B 1 319 ? 20.797 -0.353 -0.279 1 97.5 319 PHE B CA 1
ATOM 11237 C C . PHE B 1 319 ? 20.672 -0.07 -1.771 1 97.5 319 PHE B C 1
ATOM 11239 O O . PHE B 1 319 ? 19.609 0.337 -2.246 1 97.5 319 PHE B O 1
ATOM 11246 N N . ASN B 1 320 ? 21.734 -0.135 -2.486 1 95.94 320 ASN B N 1
ATOM 11247 C CA . ASN B 1 320 ? 21.734 -0.038 -3.943 1 95.94 320 ASN B CA 1
ATOM 11248 C C . ASN B 1 320 ? 22.5 -1.189 -4.582 1 95.94 320 ASN B C 1
ATOM 11250 O O . ASN B 1 320 ? 23.641 -1.472 -4.191 1 95.94 320 ASN B O 1
ATOM 11254 N N . ALA B 1 321 ? 21.875 -1.898 -5.41 1 92.69 321 ALA B N 1
ATOM 11255 C CA . ALA B 1 321 ? 22.469 -3.078 -6.031 1 92.69 321 ALA B CA 1
ATOM 11256 C C . ALA B 1 321 ? 23.516 -2.684 -7.059 1 92.69 321 ALA B C 1
ATOM 11258 O O . ALA B 1 321 ? 24.453 -3.449 -7.328 1 92.69 321 ALA B O 1
ATOM 11259 N N . GLY B 1 322 ? 23.344 -1.531 -7.715 1 88.94 322 GLY B N 1
ATOM 11260 C CA . GLY B 1 322 ? 24.312 -1.09 -8.711 1 88.94 322 GLY B CA 1
ATOM 11261 C C . GLY B 1 322 ? 23.922 -1.47 -10.125 1 88.94 322 GLY B C 1
ATOM 11262 O O . GLY B 1 322 ? 22.969 -2.24 -10.328 1 88.94 322 GLY B O 1
ATOM 11263 N N . ASN B 1 323 ? 24.469 -0.907 -11.086 1 82.81 323 ASN B N 1
ATOM 11264 C CA . ASN B 1 323 ? 24.297 -1.191 -12.508 1 82.81 323 ASN B CA 1
ATOM 11265 C C . ASN B 1 323 ? 22.859 -0.894 -12.961 1 82.81 323 ASN B C 1
ATOM 11267 O O . ASN B 1 323 ? 22.297 -1.626 -13.781 1 82.81 323 ASN B O 1
ATOM 11271 N N . GLY B 1 324 ? 22.25 -0.076 -12.367 1 81.69 324 GLY B N 1
ATOM 11272 C CA . GLY B 1 324 ? 20.922 0.35 -12.766 1 81.69 324 GLY B CA 1
ATOM 11273 C C . GLY B 1 324 ? 19.859 -0.704 -12.523 1 81.69 324 GLY B C 1
ATOM 11274 O O . GLY B 1 324 ? 18.844 -0.743 -13.219 1 81.69 324 GLY B O 1
ATOM 11275 N N . THR B 1 325 ? 20.031 -1.592 -11.625 1 83.69 325 THR B N 1
ATOM 11276 C CA . THR B 1 325 ? 19.125 -2.709 -11.391 1 83.69 325 THR B CA 1
ATOM 11277 C C . THR B 1 325 ? 18.094 -2.354 -10.328 1 83.69 325 THR B C 1
ATOM 11279 O O . THR B 1 325 ? 17 -1.862 -10.648 1 83.69 325 THR B O 1
ATOM 11282 N N . GLN B 1 326 ? 18.406 -2.568 -9.07 1 88.38 326 GLN B N 1
ATOM 11283 C CA . GLN B 1 326 ? 17.438 -2.338 -8.008 1 88.38 326 GLN B CA 1
ATOM 11284 C C . GLN B 1 326 ? 18.031 -1.484 -6.895 1 88.38 326 GLN B C 1
ATOM 11286 O O . GLN B 1 326 ? 19.25 -1.349 -6.793 1 88.38 326 GLN B O 1
ATOM 11291 N N . SER B 1 327 ? 17.172 -0.818 -6.199 1 93.38 327 SER B N 1
ATOM 11292 C CA . SER B 1 327 ? 17.547 -0.056 -5.012 1 93.38 327 SER B CA 1
ATOM 11293 C C . SER B 1 327 ? 16.469 -0.141 -3.936 1 93.38 327 SER B C 1
ATOM 11295 O O . SER B 1 327 ? 15.328 -0.503 -4.223 1 93.38 327 SER B O 1
ATOM 11297 N N . TYR B 1 328 ? 16.859 -0.03 -2.688 1 95.19 328 TYR B N 1
ATOM 11298 C CA . TYR B 1 328 ? 15.953 0.024 -1.542 1 95.19 328 TYR B CA 1
ATOM 11299 C C . TYR B 1 328 ? 16.312 1.177 -0.614 1 95.19 328 TYR B C 1
ATOM 11301 O O . TYR B 1 328 ? 17.406 1.197 -0.04 1 95.19 328 TYR B O 1
ATOM 11309 N N . GLU B 1 329 ? 15.453 2.141 -0.576 1 95.38 329 GLU B N 1
ATOM 11310 C CA . GLU B 1 329 ? 15.609 3.254 0.353 1 95.38 329 GLU B CA 1
ATOM 11311 C C . GLU B 1 329 ? 14.734 3.076 1.588 1 95.38 329 GLU B C 1
ATOM 11313 O O . GLU B 1 329 ? 13.539 2.791 1.472 1 95.38 329 GLU B O 1
ATOM 11318 N N . TYR B 1 330 ? 15.297 3.205 2.783 1 95.62 330 TYR B N 1
ATOM 11319 C CA . TYR B 1 330 ? 14.586 2.982 4.035 1 95.62 330 TYR B CA 1
ATOM 11320 C C . TYR B 1 330 ? 13.695 4.172 4.379 1 95.62 330 TYR B C 1
ATOM 11322 O O . TYR B 1 330 ? 14 4.941 5.289 1 95.62 330 TYR B O 1
ATOM 11330 N N . HIS B 1 331 ? 12.531 4.258 3.805 1 91.44 331 HIS B N 1
ATOM 11331 C CA . HIS B 1 331 ? 11.562 5.316 4.07 1 91.44 331 HIS B CA 1
ATOM 11332 C C . HIS B 1 331 ? 10.812 5.059 5.371 1 91.44 331 HIS B C 1
ATOM 11334 O O . HIS B 1 331 ? 10.531 3.908 5.719 1 91.44 331 HIS B O 1
ATOM 11340 N N . PRO B 1 332 ? 10.484 6.059 6.062 1 89.5 332 PRO B N 1
ATOM 11341 C CA . PRO B 1 332 ? 10.617 7.496 5.809 1 89.5 332 PRO B CA 1
ATOM 11342 C C . PRO B 1 332 ? 11.836 8.102 6.484 1 89.5 332 PRO B C 1
ATOM 11344 O O . PRO B 1 332 ? 11.891 9.32 6.699 1 89.5 332 PRO B O 1
ATOM 11347 N N . TYR B 1 333 ? 12.82 7.371 6.793 1 92.88 333 TYR B N 1
ATOM 11348 C CA . TYR B 1 333 ? 13.953 7.859 7.57 1 92.88 333 TYR B CA 1
ATOM 11349 C C . TYR B 1 333 ? 15.055 8.383 6.656 1 92.88 333 TYR B C 1
ATOM 11351 O O . TYR B 1 333 ? 15.672 9.406 6.945 1 92.88 333 TYR B O 1
ATOM 11359 N N . SER B 1 334 ? 15.203 7.785 5.555 1 95.25 334 SER B N 1
ATOM 11360 C CA . SER B 1 334 ? 16.297 8.148 4.648 1 95.25 334 SER B CA 1
ATOM 11361 C C . SER B 1 334 ? 16.062 9.531 4.047 1 95.25 334 SER B C 1
ATOM 11363 O O . SER B 1 3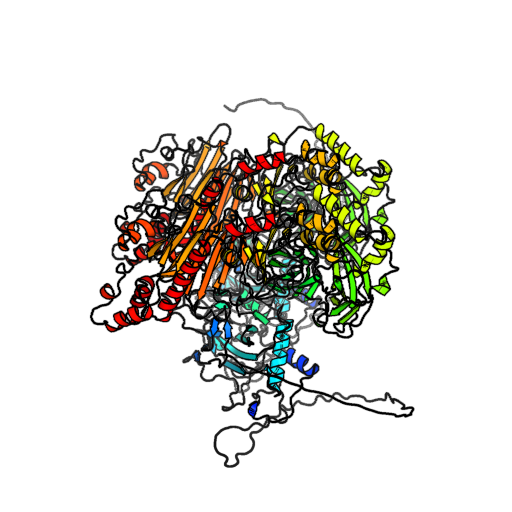34 ? 14.961 9.844 3.59 1 95.25 334 SER B O 1
ATOM 11365 N N . GLN B 1 335 ? 17.016 10.352 4.141 1 93.06 335 GLN B N 1
ATOM 11366 C CA . GLN B 1 335 ? 17.109 11.68 3.547 1 93.06 335 GLN B CA 1
ATOM 11367 C C . GLN B 1 335 ? 15.945 12.562 4 1 93.06 335 GLN B C 1
ATOM 11369 O O . GLN B 1 335 ? 15.438 13.375 3.229 1 93.06 335 GLN B O 1
ATOM 11374 N N . ALA B 1 336 ? 15.477 12.219 5.148 1 86.12 336 ALA B N 1
ATOM 11375 C CA . ALA B 1 336 ? 14.414 13 5.77 1 86.12 336 ALA B CA 1
ATOM 11376 C C . ALA B 1 336 ? 14.781 13.383 7.199 1 86.12 336 ALA B C 1
ATOM 11378 O O . ALA B 1 336 ? 15.711 12.828 7.781 1 86.12 336 ALA B O 1
ATOM 11379 N N . SER B 1 337 ? 14.086 14.305 7.688 1 80.5 337 SER B N 1
ATOM 11380 C CA . SER B 1 337 ? 14.391 14.797 9.031 1 80.5 337 SER B CA 1
ATOM 11381 C C . SER B 1 337 ? 14.109 13.727 10.078 1 80.5 337 SER B C 1
ATOM 11383 O O . SER B 1 337 ? 14.672 13.766 11.18 1 80.5 337 SER B O 1
ATOM 11385 N N . THR B 1 338 ? 13.328 12.711 9.664 1 85.5 338 THR B N 1
ATOM 11386 C CA . THR B 1 338 ? 12.984 11.648 10.602 1 85.5 338 THR B CA 1
ATOM 11387 C C . THR B 1 338 ? 14.164 10.703 10.812 1 85.5 338 THR B C 1
ATOM 11389 O O . THR B 1 338 ? 14.086 9.781 11.625 1 85.5 338 THR B O 1
ATOM 11392 N N . LEU B 1 339 ? 15.242 10.945 10.141 1 91.06 339 LEU B N 1
ATOM 11393 C CA . LEU B 1 339 ? 16.438 10.125 10.297 1 91.06 339 LEU B CA 1
ATOM 11394 C C . LEU B 1 339 ? 16.859 10.062 11.758 1 91.06 339 LEU B C 1
ATOM 11396 O O . LEU B 1 339 ? 17.375 9.031 12.219 1 91.06 339 LEU B O 1
ATOM 11400 N N . ARG B 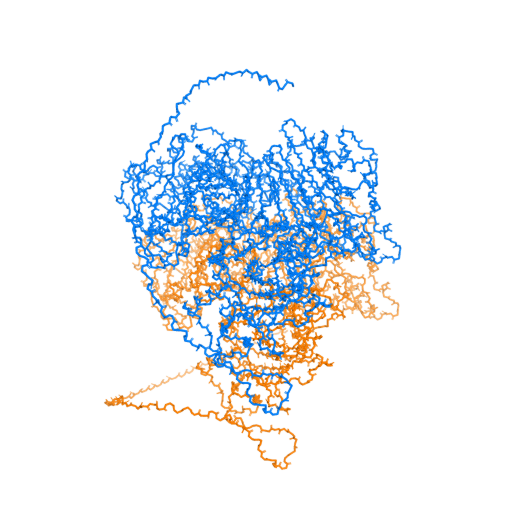1 340 ? 16.688 11.117 12.469 1 86.62 340 ARG B N 1
ATOM 11401 C CA . ARG B 1 340 ? 17.094 11.188 13.867 1 86.62 340 ARG B CA 1
ATOM 11402 C C . ARG B 1 340 ? 16.328 10.188 14.719 1 86.62 340 ARG B C 1
ATOM 11404 O O . ARG B 1 340 ? 16.766 9.797 15.797 1 86.62 340 ARG B O 1
ATOM 11411 N N . ASP B 1 341 ? 15.18 9.742 14.242 1 87.5 341 ASP B N 1
ATOM 11412 C CA . ASP B 1 341 ? 14.328 8.828 15 1 87.5 341 ASP B CA 1
ATOM 11413 C C . ASP B 1 341 ? 14.844 7.395 14.914 1 87.5 341 ASP B C 1
ATOM 11415 O O . ASP B 1 341 ? 14.391 6.52 15.656 1 87.5 341 ASP B O 1
ATOM 11419 N N . LEU B 1 342 ? 15.805 7.137 14.109 1 92.75 342 LEU B N 1
ATOM 11420 C CA . LEU B 1 342 ? 16.328 5.785 13.922 1 92.75 342 LEU B CA 1
ATOM 11421 C C . LEU B 1 342 ? 16.859 5.219 15.234 1 92.75 342 LEU B C 1
ATOM 11423 O O . LEU B 1 342 ? 16.797 4.008 15.453 1 92.75 342 LEU B O 1
ATOM 11427 N N . SER B 1 343 ? 17.391 6.082 16.094 1 91 343 SER B N 1
ATOM 11428 C CA . SER B 1 343 ? 17.953 5.613 17.344 1 91 343 SER B CA 1
ATOM 11429 C C . SER B 1 343 ? 16.859 5.188 18.328 1 91 343 SER B C 1
ATOM 11431 O O . SER B 1 343 ? 17.109 4.441 19.266 1 91 343 SER B O 1
ATOM 11433 N N . GLY B 1 344 ? 15.648 5.621 18.031 1 87.56 344 GLY B N 1
ATOM 11434 C CA . GLY B 1 344 ? 14.555 5.281 18.938 1 87.56 344 GLY B CA 1
ATOM 11435 C C . GLY B 1 344 ? 13.539 4.344 18.312 1 87.56 344 GLY B C 1
ATOM 11436 O O . GLY B 1 344 ? 12.516 4.031 18.922 1 87.56 344 GLY B O 1
ATOM 11437 N N . ARG B 1 345 ? 13.766 3.939 17.156 1 92.06 345 ARG B N 1
ATOM 11438 C CA . ARG B 1 345 ? 12.859 3.043 16.453 1 92.06 345 ARG B CA 1
ATOM 11439 C C . ARG B 1 345 ? 13.492 1.675 16.219 1 92.06 345 ARG B C 1
ATOM 11441 O O . ARG B 1 345 ? 14.555 1.382 16.781 1 92.06 345 ARG B O 1
ATOM 11448 N N . GLY B 1 346 ? 12.828 0.678 15.484 1 92 346 GLY B N 1
ATOM 11449 C CA . GLY B 1 346 ? 13.344 -0.648 15.172 1 92 346 GLY B CA 1
ATOM 11450 C C . GLY B 1 346 ? 13 -1.68 16.234 1 92 346 GLY B C 1
ATOM 11451 O O . GLY B 1 346 ? 12.164 -2.557 16 1 92 346 GLY B O 1
ATOM 11452 N N . TRP B 1 347 ? 13.578 -1.596 17.359 1 93.38 347 TRP B N 1
ATOM 11453 C CA . TRP B 1 347 ? 13.328 -2.414 18.547 1 93.38 347 TRP B CA 1
ATOM 11454 C C . TRP B 1 347 ? 13.648 -3.879 18.266 1 93.38 347 TRP B C 1
ATOM 11456 O O . TRP B 1 347 ? 13.031 -4.777 18.844 1 93.38 347 TRP B O 1
ATOM 11466 N N . ALA B 1 348 ? 14.516 -4.141 17.281 1 95.25 348 ALA B N 1
ATOM 11467 C CA . ALA B 1 348 ? 14.914 -5.531 17.109 1 95.25 348 ALA B CA 1
ATOM 11468 C C . ALA B 1 348 ? 15.562 -6.086 18.359 1 95.25 348 ALA B C 1
ATOM 11470 O O . ALA B 1 348 ? 16.344 -5.398 19.016 1 95.25 348 ALA B O 1
ATOM 11471 N N . ASN B 1 349 ? 15.227 -7.344 18.766 1 94.88 349 ASN B N 1
ATOM 11472 C CA . ASN B 1 349 ? 15.742 -7.977 19.969 1 94.88 349 ASN B CA 1
ATOM 11473 C C . ASN B 1 349 ? 15.445 -7.145 21.219 1 94.88 349 ASN B C 1
ATOM 11475 O O . ASN B 1 349 ? 16.188 -7.195 22.203 1 94.88 349 ASN B O 1
ATOM 11479 N N . ASN B 1 350 ? 14.5 -6.219 21.109 1 91.81 350 ASN B N 1
ATOM 11480 C CA . ASN B 1 350 ? 14.016 -5.367 22.188 1 91.81 350 ASN B CA 1
ATOM 11481 C C . ASN B 1 350 ? 14.977 -4.207 22.453 1 91.81 350 ASN B C 1
ATOM 11483 O O . ASN B 1 350 ? 15.031 -3.684 23.578 1 91.81 350 ASN B O 1
ATOM 11487 N N . PHE B 1 351 ? 15.789 -3.896 21.469 1 94.12 351 PHE B N 1
ATOM 11488 C CA . PHE B 1 351 ? 16.672 -2.74 21.562 1 94.12 351 PHE B CA 1
ATOM 11489 C C . PHE B 1 351 ? 16.172 -1.603 20.672 1 94.12 351 PHE B C 1
ATOM 11491 O O . PHE B 1 351 ? 16.156 -1.725 19.453 1 94.12 351 PHE B O 1
ATOM 11498 N N . PRO B 1 352 ? 15.82 -0.482 21.281 1 92.12 352 PRO B N 1
ATOM 11499 C CA . PRO B 1 352 ? 15.562 0.671 20.422 1 92.12 352 PRO B CA 1
ATOM 11500 C C . PRO B 1 352 ? 16.797 1.108 19.625 1 92.12 352 PRO B C 1
ATOM 11502 O O . PRO B 1 352 ? 17.891 1.166 20.172 1 92.12 352 PRO B O 1
ATOM 11505 N N . GLY B 1 353 ? 16.688 1.302 18.391 1 94.75 353 GLY B N 1
ATOM 11506 C CA . GLY B 1 353 ? 17.781 1.738 17.531 1 94.75 353 GLY B CA 1
ATOM 11507 C C . GLY B 1 353 ? 18.375 0.617 16.703 1 94.75 353 GLY B C 1
ATOM 11508 O O . GLY B 1 353 ? 19.281 0.845 15.898 1 94.75 353 GLY B O 1
ATOM 11509 N N . ARG B 1 354 ? 17.891 -0.591 16.969 1 96.88 354 ARG B N 1
ATOM 11510 C CA . ARG B 1 354 ? 18.375 -1.718 16.172 1 96.88 354 ARG B CA 1
ATOM 11511 C C . ARG B 1 354 ? 17.406 -2.051 15.047 1 96.88 354 ARG B C 1
ATOM 11513 O O . ARG B 1 354 ? 16.219 -2.283 15.289 1 96.88 354 ARG B O 1
ATOM 11520 N N . HIS B 1 355 ? 17.891 -2.123 13.852 1 97.25 355 HIS B N 1
ATOM 11521 C CA . HIS B 1 355 ? 17.141 -2.469 12.648 1 97.25 355 HIS B CA 1
ATOM 11522 C C . HIS B 1 355 ? 17.781 -3.641 11.914 1 97.25 355 HIS B C 1
ATOM 11524 O O . HIS B 1 355 ? 19 -3.697 11.773 1 97.25 355 HIS B O 1
ATOM 11530 N N . ILE B 1 356 ? 17 -4.582 11.531 1 97.75 356 ILE B N 1
ATOM 11531 C CA . ILE B 1 356 ? 17.547 -5.754 10.852 1 97.75 356 ILE B CA 1
ATOM 11532 C C . ILE B 1 356 ? 16.938 -5.883 9.469 1 97.75 356 ILE B C 1
ATOM 11534 O O . ILE B 1 356 ? 15.742 -5.621 9.289 1 97.75 356 ILE B O 1
ATOM 11538 N N . PHE B 1 357 ? 17.734 -6.32 8.438 1 97.25 357 PHE B N 1
ATOM 11539 C CA . PHE B 1 357 ? 17.297 -6.488 7.055 1 97.25 357 PHE B CA 1
ATOM 11540 C C . PHE B 1 357 ? 17.797 -7.816 6.492 1 97.25 357 PHE B C 1
ATOM 11542 O O . PHE B 1 357 ? 18.859 -8.297 6.863 1 97.25 357 PHE B O 1
ATOM 11549 N N . ARG B 1 358 ? 17.047 -8.414 5.727 1 96.62 358 ARG B N 1
ATOM 11550 C CA . ARG B 1 358 ? 17.531 -9.477 4.848 1 96.62 358 ARG B CA 1
ATOM 11551 C C . ARG B 1 358 ? 17.875 -8.93 3.467 1 96.62 358 ARG B C 1
ATOM 11553 O O . ARG B 1 358 ? 17.078 -8.195 2.863 1 96.62 358 ARG B O 1
ATOM 11560 N N . LEU B 1 359 ? 19.016 -9.312 2.889 1 96.69 359 LEU B N 1
ATOM 11561 C CA . LEU B 1 359 ? 19.547 -8.57 1.748 1 96.69 359 LEU B CA 1
ATOM 11562 C C . LEU B 1 359 ? 19.766 -9.492 0.552 1 96.69 359 LEU B C 1
ATOM 11564 O O . LEU B 1 359 ? 20.078 -9.023 -0.546 1 96.69 359 LEU B O 1
ATOM 11568 N N . ASP B 1 360 ? 19.656 -10.742 0.574 1 94.06 360 ASP B N 1
ATOM 11569 C CA . ASP B 1 360 ? 20.188 -11.68 -0.406 1 94.06 360 ASP B CA 1
ATOM 11570 C C . ASP B 1 360 ? 19.469 -11.547 -1.746 1 94.06 360 ASP B C 1
ATOM 11572 O O . ASP B 1 360 ? 20.109 -11.562 -2.803 1 94.06 360 ASP B O 1
ATOM 11576 N N . GLU B 1 361 ? 18.141 -11.531 -1.859 1 91.62 361 GLU B N 1
ATOM 11577 C CA . GLU B 1 361 ? 17.391 -11.445 -3.107 1 91.62 361 GLU B CA 1
ATOM 11578 C C . GLU B 1 361 ? 16.516 -10.195 -3.141 1 91.62 361 GLU B C 1
ATOM 11580 O O . GLU B 1 361 ? 16.797 -9.258 -3.896 1 91.62 361 GLU B O 1
ATOM 11585 N N . LYS B 1 362 ? 15.57 -10.219 -2.381 1 88.81 362 LYS B N 1
ATOM 11586 C CA . LYS B 1 362 ? 14.773 -9.023 -2.135 1 88.81 362 LYS B CA 1
ATOM 11587 C C . LYS B 1 362 ? 15.016 -8.477 -0.73 1 88.81 362 LYS B C 1
ATOM 11589 O O . LYS B 1 362 ? 15.18 -9.25 0.221 1 88.81 362 LYS B O 1
ATOM 11594 N N . ILE B 1 363 ? 15.164 -7.168 -0.685 1 94.38 363 ILE B N 1
ATOM 11595 C CA . ILE B 1 363 ? 15.391 -6.582 0.63 1 94.38 363 ILE B CA 1
ATOM 11596 C C . ILE B 1 363 ? 14.117 -6.684 1.469 1 94.38 363 ILE B C 1
ATOM 11598 O O . ILE B 1 363 ? 13.047 -6.234 1.046 1 94.38 363 ILE B O 1
ATOM 11602 N N . MET B 1 364 ? 14.227 -7.367 2.527 1 94.06 364 MET B N 1
ATOM 11603 C CA . MET B 1 364 ? 13.102 -7.52 3.447 1 94.06 364 MET B CA 1
ATOM 11604 C C . MET B 1 364 ? 13.43 -6.918 4.809 1 94.06 364 MET B C 1
ATOM 11606 O O . MET B 1 364 ? 14.508 -7.164 5.359 1 94.06 364 MET B O 1
ATOM 11610 N N . LEU B 1 365 ? 12.57 -6.113 5.219 1 94.19 365 LEU B N 1
ATOM 11611 C CA . LEU B 1 365 ? 12.734 -5.508 6.535 1 94.19 365 LEU B CA 1
ATOM 11612 C C . LEU B 1 365 ? 12.32 -6.48 7.637 1 94.19 365 LEU B C 1
ATOM 11614 O O . LEU B 1 365 ? 11.211 -7.023 7.605 1 94.19 365 LEU B O 1
ATOM 11618 N N . GLY B 1 366 ? 13.188 -6.727 8.57 1 93.94 366 GLY B N 1
ATOM 11619 C CA . GLY B 1 366 ? 12.906 -7.656 9.656 1 93.94 366 GLY B CA 1
ATOM 11620 C C . GLY B 1 366 ? 12.266 -6.996 10.859 1 93.94 366 GLY B C 1
ATOM 11621 O O . GLY B 1 366 ? 11.766 -7.68 11.758 1 93.94 366 GLY B O 1
ATOM 11622 N N . THR B 1 367 ? 12.188 -5.684 10.859 1 94.25 367 THR B N 1
ATOM 11623 C CA . THR B 1 367 ? 11.602 -4.945 11.969 1 94.25 367 THR B CA 1
ATOM 11624 C C . THR B 1 367 ? 10.375 -4.156 11.516 1 94.25 367 THR B C 1
ATOM 11626 O O . THR B 1 367 ? 10.141 -4.004 10.32 1 94.25 367 THR B O 1
ATOM 11629 N N . CYS B 1 368 ? 9.594 -3.719 12.508 1 92.94 368 CYS B N 1
ATOM 11630 C CA . CYS B 1 368 ? 8.406 -2.949 12.148 1 92.94 368 CYS B CA 1
ATOM 11631 C C . CYS B 1 368 ? 8.773 -1.518 11.781 1 92.94 368 CYS B C 1
ATOM 11633 O O . CYS B 1 368 ? 9.852 -1.041 12.133 1 92.94 368 CYS B O 1
ATOM 11635 N N . ASN B 1 369 ? 8.008 -0.911 11 1 90.31 369 ASN B N 1
ATOM 11636 C CA . ASN B 1 369 ? 8.148 0.486 10.602 1 90.31 369 ASN B CA 1
ATOM 11637 C C . ASN B 1 369 ? 7.027 1.347 11.172 1 90.31 369 ASN B C 1
ATOM 11639 O O . ASN B 1 369 ? 5.93 1.398 10.617 1 90.31 369 ASN B O 1
ATOM 11643 N N . LYS B 1 370 ? 7.234 2.082 12.125 1 83.69 370 LYS B N 1
ATOM 11644 C CA . LYS B 1 370 ? 6.223 2.82 12.867 1 83.69 370 LYS B CA 1
ATOM 11645 C C . LYS B 1 370 ? 5.789 4.074 12.117 1 83.69 370 LYS B C 1
ATOM 11647 O O . LYS B 1 370 ? 4.609 4.441 12.133 1 83.69 370 LYS B O 1
ATOM 11652 N N . ASP B 1 371 ? 6.641 4.727 11.445 1 75.12 371 ASP B N 1
ATOM 11653 C CA . ASP B 1 371 ? 6.387 6.07 10.938 1 75.12 371 ASP B CA 1
ATOM 11654 C C . ASP B 1 371 ? 5.926 6.035 9.484 1 75.12 371 ASP B C 1
ATOM 11656 O O . ASP B 1 371 ? 5.652 7.078 8.891 1 75.12 371 ASP B O 1
ATOM 11660 N N . ILE B 1 372 ? 5.73 4.879 8.945 1 73.31 372 ILE B N 1
ATOM 11661 C CA . ILE B 1 372 ? 5.344 4.789 7.539 1 73.31 372 ILE B CA 1
ATOM 11662 C C . ILE B 1 372 ? 3.828 4.938 7.414 1 73.31 372 ILE B C 1
ATOM 11664 O O . ILE B 1 372 ? 3.078 4.453 8.266 1 73.31 372 ILE B O 1
ATOM 11668 N N . ALA B 1 373 ? 3.412 5.723 6.449 1 72.75 373 ALA B N 1
ATOM 11669 C CA . ALA B 1 373 ? 1.983 5.918 6.215 1 72.75 373 ALA B CA 1
ATOM 11670 C C . ALA B 1 373 ? 1.619 5.613 4.762 1 72.75 373 ALA B C 1
ATOM 11672 O O . ALA B 1 373 ? 2.393 5.91 3.848 1 72.75 373 ALA B O 1
ATOM 11673 N N . GLY B 1 374 ? 0.597 4.797 4.582 1 73.12 374 GLY B N 1
ATOM 11674 C CA . GLY B 1 374 ? 0.113 4.465 3.252 1 73.12 374 GLY B CA 1
ATOM 11675 C C . GLY B 1 374 ? -1.058 3.502 3.264 1 73.12 374 GLY B C 1
ATOM 11676 O O . GLY B 1 374 ? -1.463 3.021 4.324 1 73.12 374 GLY B O 1
ATOM 11677 N N . ALA B 1 375 ? -1.669 3.324 2.117 1 73.38 375 ALA B N 1
ATOM 11678 C CA . ALA B 1 375 ? -2.795 2.402 1.987 1 73.38 375 ALA B CA 1
ATOM 11679 C C . ALA B 1 375 ? -2.324 1.022 1.536 1 73.38 375 ALA B C 1
ATOM 11681 O O . ALA B 1 375 ? -3.016 0.024 1.751 1 73.38 375 ALA B O 1
ATOM 11682 N N . ASN B 1 376 ? -1.26 1.016 0.877 1 83.62 376 ASN B N 1
ATOM 11683 C CA . ASN B 1 376 ? -0.679 -0.244 0.422 1 83.62 376 ASN B CA 1
ATOM 11684 C C . ASN B 1 376 ? 0.765 -0.396 0.892 1 83.62 376 ASN B C 1
ATOM 11686 O O . ASN B 1 376 ? 1.699 -0.069 0.157 1 83.62 376 ASN B O 1
ATOM 11690 N N . LEU B 1 377 ? 0.887 -0.881 2.035 1 89.88 377 LEU B N 1
ATOM 11691 C CA . LEU B 1 377 ? 2.201 -1.077 2.639 1 89.88 377 LEU B CA 1
ATOM 11692 C C . LEU B 1 377 ? 2.635 -2.535 2.535 1 89.88 377 LEU B C 1
ATOM 11694 O O . LEU B 1 377 ? 1.808 -3.443 2.639 1 89.88 377 LEU B O 1
ATOM 11698 N N . PRO B 1 378 ? 3.863 -2.75 2.264 1 90.38 378 PRO B N 1
ATOM 11699 C CA . PRO B 1 378 ? 4.336 -4.129 2.105 1 90.38 378 PRO B CA 1
ATOM 11700 C C . PRO B 1 378 ? 4.359 -4.898 3.424 1 90.38 378 PRO B C 1
ATOM 11702 O O . PRO B 1 378 ? 4.824 -4.379 4.441 1 90.38 378 PRO B O 1
ATOM 11705 N N . LEU B 1 379 ? 3.842 -6.086 3.398 1 93.75 379 LEU B N 1
ATOM 11706 C CA . LEU B 1 379 ? 3.85 -7.02 4.52 1 93.75 379 LEU B CA 1
ATOM 11707 C C . LEU B 1 379 ? 4.938 -8.078 4.34 1 93.75 379 LEU B C 1
ATOM 11709 O O . LEU B 1 379 ? 5.125 -8.594 3.236 1 93.75 379 LEU B O 1
ATOM 11713 N N . VAL B 1 380 ? 5.711 -8.281 5.363 1 94.38 380 VAL B N 1
ATOM 11714 C CA . VAL B 1 380 ? 6.691 -9.359 5.352 1 94.38 380 VAL B CA 1
ATOM 11715 C C . VAL B 1 380 ? 6.215 -10.5 6.25 1 94.38 380 VAL B C 1
ATOM 11717 O O . VAL B 1 380 ? 5.824 -10.273 7.398 1 94.38 380 VAL B O 1
ATOM 11720 N N . PHE B 1 381 ? 6.148 -11.672 5.73 1 95.19 381 PHE B N 1
ATOM 11721 C CA . PHE B 1 381 ? 5.68 -12.82 6.5 1 95.19 381 PHE B CA 1
ATOM 11722 C C . PHE B 1 381 ? 6.406 -14.094 6.078 1 95.19 381 PHE B C 1
ATOM 11724 O O . PHE B 1 381 ? 7.027 -14.133 5.016 1 95.19 381 PHE B O 1
ATOM 11731 N N . ALA B 1 382 ? 6.43 -15.031 6.891 1 93.88 382 ALA B N 1
ATOM 11732 C CA . ALA B 1 382 ? 7.023 -16.344 6.68 1 93.88 382 ALA B CA 1
ATOM 11733 C C . ALA B 1 382 ? 6.293 -17.422 7.488 1 93.88 382 ALA B C 1
ATOM 11735 O O . ALA B 1 382 ? 5.949 -17.203 8.656 1 93.88 382 ALA B O 1
ATOM 11736 N N . PRO B 1 383 ? 5.941 -18.594 6.953 1 92.56 383 PRO B N 1
ATOM 11737 C CA . PRO B 1 383 ? 6.273 -18.969 5.578 1 92.56 383 PRO B CA 1
ATOM 11738 C C . PRO B 1 383 ? 5.387 -18.266 4.543 1 92.56 383 PRO B C 1
ATOM 11740 O O . PRO B 1 383 ? 4.352 -17.703 4.898 1 92.56 383 PRO B O 1
ATOM 11743 N N . GLU B 1 384 ? 5.859 -18.281 3.305 1 92.31 384 GLU B N 1
ATOM 11744 C CA . GLU B 1 384 ? 5.125 -17.578 2.254 1 92.31 384 GLU B CA 1
ATOM 11745 C C . GLU B 1 384 ? 4.094 -18.5 1.595 1 92.31 384 GLU B C 1
ATOM 11747 O O . GLU B 1 384 ? 3.346 -18.062 0.717 1 92.31 384 GLU B O 1
ATOM 11752 N N . SER B 1 385 ? 4.105 -19.703 1.971 1 93.69 385 SER B N 1
ATOM 11753 C CA . SER B 1 385 ? 3.137 -20.672 1.445 1 93.69 385 SER B CA 1
ATOM 11754 C C . SER B 1 385 ? 2.615 -21.594 2.543 1 93.69 385 SER B C 1
ATOM 11756 O O . SER B 1 385 ? 3.244 -21.719 3.596 1 93.69 385 SER B O 1
ATOM 11758 N N . GLY B 1 386 ? 1.461 -22.109 2.33 1 93.94 386 GLY B N 1
ATOM 11759 C CA . GLY B 1 386 ? 0.837 -23.016 3.283 1 93.94 386 GLY B CA 1
ATOM 11760 C C . GLY B 1 386 ? -0.186 -23.938 2.65 1 93.94 386 GLY B C 1
ATOM 11761 O O . GLY B 1 386 ? -0.626 -23.703 1.522 1 93.94 386 GLY B O 1
ATOM 11762 N N . ASN B 1 387 ? -0.541 -25.016 3.365 1 95.19 387 ASN B N 1
ATOM 11763 C CA . ASN B 1 387 ? -1.521 -26 2.922 1 95.19 387 ASN B CA 1
ATOM 11764 C C . ASN B 1 387 ? -2.938 -25.422 2.947 1 95.19 387 ASN B C 1
ATOM 11766 O O . ASN B 1 387 ? -3.311 -24.719 3.883 1 95.19 387 ASN B O 1
ATOM 11770 N N . MET B 1 388 ? -3.703 -25.781 1.917 1 95.69 388 MET B N 1
ATOM 11771 C CA . MET B 1 388 ? -5.078 -25.312 1.773 1 95.69 388 MET B CA 1
ATOM 11772 C C . MET B 1 388 ? -5.922 -25.719 2.98 1 95.69 388 MET B C 1
ATOM 11774 O O . MET B 1 388 ? -6.855 -25.016 3.355 1 95.69 388 MET B O 1
ATOM 11778 N N . LEU B 1 389 ? -5.605 -26.797 3.666 1 95.75 389 LEU B N 1
ATOM 11779 C CA . LEU B 1 389 ? -6.383 -27.344 4.77 1 95.75 389 LEU B CA 1
ATOM 11780 C C . LEU B 1 389 ? -6.203 -26.516 6.035 1 95.75 389 LEU B C 1
ATOM 11782 O O . LEU B 1 389 ? -6.977 -26.656 6.984 1 95.75 389 LEU B O 1
ATOM 11786 N N . GLY B 1 390 ? -5.266 -25.688 6.039 1 93.56 390 GLY B N 1
ATOM 11787 C CA . GLY B 1 390 ? -5.098 -24.781 7.156 1 93.56 390 GLY B CA 1
ATOM 11788 C C . GLY B 1 390 ? -4.141 -25.297 8.219 1 93.56 390 GLY B C 1
ATOM 11789 O O . GLY B 1 390 ? -3.551 -26.359 8.055 1 93.56 390 GLY B O 1
ATOM 11790 N N . GLY B 1 391 ? -3.865 -24.422 9.227 1 91.25 391 GLY B N 1
ATOM 11791 C CA . GLY B 1 391 ? -3.045 -24.828 10.359 1 91.25 391 GLY B CA 1
ATOM 11792 C C . GLY B 1 391 ? -1.628 -24.281 10.281 1 91.25 391 GLY B C 1
ATOM 11793 O O . GLY B 1 391 ? -0.87 -24.375 11.25 1 91.25 391 GLY B O 1
ATOM 11794 N N . THR B 1 392 ? -1.255 -23.766 9.203 1 92.38 392 THR B N 1
ATOM 11795 C CA . THR B 1 392 ? 0.093 -23.219 9.062 1 92.38 392 THR B CA 1
ATOM 11796 C C . THR B 1 392 ? 0.24 -21.922 9.859 1 92.38 392 THR B C 1
ATOM 11798 O O . THR B 1 392 ? -0.578 -21.016 9.734 1 92.38 392 THR B O 1
ATOM 11801 N N . ILE B 1 393 ? 1.238 -21.875 10.711 1 92.06 393 ILE B N 1
ATOM 11802 C CA . ILE B 1 393 ? 1.511 -20.688 11.508 1 92.06 393 ILE B CA 1
ATOM 11803 C C . ILE B 1 393 ? 2.326 -19.688 10.688 1 92.06 393 ILE B C 1
ATOM 11805 O O . ILE B 1 393 ? 3.473 -19.953 10.328 1 92.06 393 ILE B O 1
ATOM 11809 N N . VAL B 1 394 ? 1.702 -18.594 10.422 1 94.69 394 VAL B N 1
ATOM 11810 C CA . VAL B 1 394 ? 2.369 -17.562 9.633 1 94.69 394 VAL B CA 1
ATOM 11811 C C . VAL B 1 394 ? 2.791 -16.406 10.539 1 94.69 394 VAL B C 1
ATOM 11813 O O . VAL B 1 394 ? 1.949 -15.773 11.188 1 94.69 394 VAL B O 1
ATOM 11816 N N . ASN B 1 395 ? 4.098 -16.156 10.609 1 95.06 395 ASN B N 1
ATOM 11817 C CA . ASN B 1 395 ? 4.629 -14.992 11.32 1 95.06 395 ASN B CA 1
ATOM 11818 C C . ASN B 1 395 ? 4.621 -13.742 10.453 1 95.06 395 ASN B C 1
ATOM 11820 O O . ASN B 1 395 ? 5.035 -13.789 9.289 1 95.06 395 ASN B O 1
ATOM 11824 N N . ILE B 1 396 ? 4.129 -12.719 10.992 1 95.94 396 ILE B N 1
ATOM 11825 C CA . ILE B 1 396 ? 4.02 -11.508 10.188 1 95.94 396 ILE B CA 1
ATOM 11826 C C . ILE B 1 396 ? 4.789 -10.367 10.859 1 95.94 396 ILE B C 1
ATOM 11828 O O . ILE B 1 396 ? 4.898 -10.328 12.086 1 95.94 396 ILE B O 1
ATOM 11832 N N . THR B 1 397 ? 5.402 -9.5 10.039 1 95.31 397 THR B N 1
ATOM 11833 C CA . THR B 1 397 ? 6.07 -8.281 10.469 1 95.31 397 THR B CA 1
ATOM 11834 C C . THR B 1 397 ? 5.824 -7.148 9.477 1 95.31 397 THR B C 1
ATOM 11836 O O . THR B 1 397 ? 5.5 -7.398 8.312 1 95.31 397 THR B O 1
ATOM 11839 N N . GLY B 1 398 ? 5.895 -6.008 9.805 1 92.69 398 GLY B N 1
ATOM 11840 C CA . GLY B 1 398 ? 5.598 -4.797 9.055 1 92.69 398 GLY B CA 1
ATOM 11841 C C . GLY B 1 398 ? 5.039 -3.682 9.922 1 92.69 398 GLY B C 1
ATOM 11842 O O . GLY B 1 398 ? 5.73 -2.695 10.188 1 92.69 398 GLY B O 1
ATOM 11843 N N . PRO B 1 399 ? 3.826 -3.949 10.383 1 92.75 399 PRO B N 1
ATOM 11844 C CA . PRO B 1 399 ? 3.305 -3.016 11.383 1 92.75 399 PRO B CA 1
ATOM 11845 C C . PRO B 1 399 ? 3.881 -3.258 12.773 1 92.75 399 PRO B C 1
ATOM 11847 O O . PRO B 1 399 ? 4.316 -4.371 13.078 1 92.75 399 PRO B O 1
ATOM 11850 N N . CYS B 1 400 ? 3.969 -2.176 13.523 1 93.44 400 CYS B N 1
ATOM 11851 C CA . CYS B 1 400 ? 4.324 -2.346 14.93 1 93.44 400 CYS B CA 1
ATOM 11852 C C . CYS B 1 400 ? 3.109 -2.742 15.758 1 93.44 400 CYS B C 1
ATOM 11854 O O . CYS B 1 400 ? 2.021 -2.189 15.578 1 93.44 400 CYS B O 1
ATOM 11856 N N . PHE B 1 401 ? 3.277 -3.764 16.578 1 90.88 401 PHE B N 1
ATOM 11857 C CA . PHE B 1 401 ? 2.154 -4.312 17.328 1 90.88 401 PHE B CA 1
ATOM 11858 C C . PHE B 1 401 ? 2.229 -3.896 18.797 1 90.88 401 PHE B C 1
ATOM 11860 O O . PHE B 1 401 ? 3.314 -3.654 19.312 1 90.88 401 PHE B O 1
ATOM 11867 N N . GLU B 1 402 ? 1.042 -3.734 19.312 1 84.69 402 GLU B N 1
ATOM 11868 C CA . GLU B 1 402 ? 0.913 -3.51 20.75 1 84.69 402 GLU B CA 1
ATOM 11869 C C . GLU B 1 402 ? 0.146 -4.648 21.422 1 84.69 402 GLU B C 1
ATOM 11871 O O . GLU B 1 402 ? -0.628 -5.352 20.766 1 84.69 402 GLU B O 1
ATOM 11876 N N . GLU B 1 403 ? 0.385 -5.027 22.594 1 76.56 403 GLU B N 1
ATOM 11877 C CA . GLU B 1 403 ? -0.119 -6.191 23.328 1 76.56 403 GLU B CA 1
ATOM 11878 C C . GLU B 1 403 ? -1.645 -6.234 23.297 1 76.56 403 GLU B C 1
ATOM 11880 O O . GLU B 1 403 ? -2.238 -7.312 23.203 1 76.56 403 GLU B O 1
ATOM 11885 N N . HIS B 1 404 ? -2.357 -5.207 23.344 1 70.75 404 HIS B N 1
ATOM 11886 C CA . HIS B 1 404 ? -3.811 -5.285 23.453 1 70.75 404 HIS B CA 1
ATOM 11887 C C . HIS B 1 404 ? -4.484 -4.715 22.203 1 70.75 404 HIS B C 1
ATOM 11889 O O . HIS B 1 404 ? -5.688 -4.441 22.203 1 70.75 404 HIS B O 1
ATOM 11895 N N . GLU B 1 405 ? -3.77 -4.75 21.25 1 75.81 405 GLU B N 1
ATOM 11896 C CA . GLU B 1 405 ? -4.348 -4.258 20 1 75.81 405 GLU B CA 1
ATOM 11897 C C . GLU B 1 405 ? -4.902 -5.406 19.172 1 75.81 405 GLU B C 1
ATOM 11899 O O . GLU B 1 405 ? -4.301 -6.48 19.094 1 75.81 405 GLU B 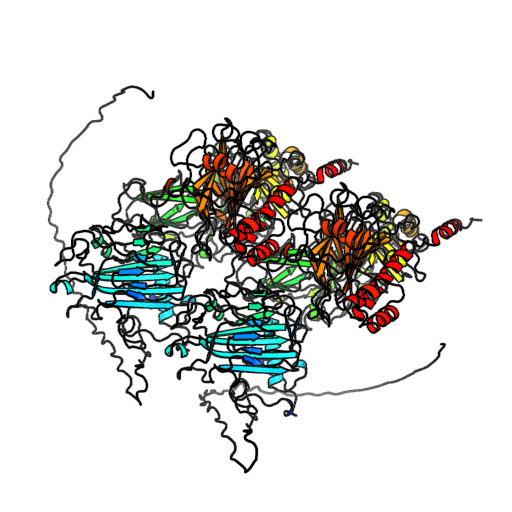O 1
ATOM 11904 N N . LYS B 1 406 ? -6.145 -5.184 18.594 1 80.06 406 LYS B N 1
ATOM 11905 C CA . LYS B 1 406 ? -6.777 -6.191 17.75 1 80.06 406 LYS B CA 1
ATOM 11906 C C . LYS B 1 406 ? -6.047 -6.332 16.422 1 80.06 406 LYS B C 1
ATOM 11908 O O . LYS B 1 406 ? -5.75 -5.332 15.766 1 80.06 406 LYS B O 1
ATOM 11913 N N . ILE B 1 407 ? -5.691 -7.617 16.109 1 89.5 407 ILE B N 1
ATOM 11914 C CA . ILE B 1 407 ? -5.031 -7.918 14.844 1 89.5 407 ILE B CA 1
ATOM 11915 C C . ILE B 1 407 ? -5.91 -8.844 14.008 1 89.5 407 ILE B C 1
ATOM 11917 O O . ILE B 1 407 ? -6.332 -9.906 14.477 1 89.5 407 ILE B O 1
ATOM 11921 N N . ILE B 1 408 ? -6.27 -8.445 12.789 1 90.12 408 ILE B N 1
ATOM 11922 C CA . ILE B 1 408 ? -7.07 -9.273 11.891 1 90.12 408 ILE B CA 1
ATOM 11923 C C . ILE B 1 408 ? -6.254 -9.633 10.656 1 90.12 408 ILE B C 1
ATOM 11925 O O . ILE B 1 408 ? -5.684 -8.75 10.008 1 90.12 408 ILE B O 1
ATOM 11929 N N . CYS B 1 409 ? -6.164 -10.906 10.391 1 94.19 409 CYS B N 1
ATOM 11930 C CA . CYS B 1 409 ? -5.48 -11.406 9.203 1 94.19 409 CYS B CA 1
ATOM 11931 C C . CYS B 1 409 ? -6.473 -12.008 8.211 1 94.19 409 CYS B C 1
ATOM 11933 O O . CYS B 1 409 ? -7.289 -12.852 8.586 1 94.19 409 CYS B O 1
ATOM 11935 N N . ARG B 1 410 ? -6.387 -11.57 7.039 1 92.44 410 ARG B N 1
ATOM 11936 C CA . ARG B 1 410 ? -7.312 -12.055 6.02 1 92.44 410 ARG B CA 1
ATOM 11937 C C . ARG B 1 410 ? -6.586 -12.852 4.949 1 92.44 410 ARG B C 1
ATOM 11939 O O . ARG B 1 410 ? -5.641 -12.359 4.328 1 92.44 410 ARG B O 1
ATOM 11946 N N . PHE B 1 411 ? -7 -14.133 4.832 1 93.25 411 PHE B N 1
ATOM 11947 C CA . PHE B 1 411 ? -6.516 -15 3.762 1 93.25 411 PHE B CA 1
ATOM 11948 C C . PHE B 1 411 ? -7.559 -15.125 2.656 1 93.25 411 PHE B C 1
ATOM 11950 O O . PHE B 1 411 ? -8.547 -15.836 2.814 1 93.25 411 PHE B O 1
ATOM 11957 N N . ASP B 1 412 ? -7.273 -14.469 1.55 1 89.94 412 ASP B N 1
ATOM 11958 C CA . ASP B 1 412 ? -8.211 -14.445 0.432 1 89.94 412 ASP B CA 1
ATOM 11959 C C . ASP B 1 412 ? -9.578 -13.93 0.872 1 89.94 412 ASP B C 1
ATOM 11961 O O . ASP B 1 412 ? -9.781 -12.719 0.982 1 89.94 412 ASP B O 1
ATOM 11965 N N . THR B 1 413 ? -10.547 -14.844 1.349 1 82.44 413 THR B N 1
ATOM 11966 C CA . THR B 1 413 ? -11.875 -14.414 1.766 1 82.44 413 THR B CA 1
ATOM 11967 C C . THR B 1 413 ? -12.109 -14.734 3.238 1 82.44 413 THR B C 1
ATOM 11969 O O . THR B 1 413 ? -13.156 -14.391 3.795 1 82.44 413 THR B O 1
ATOM 11972 N N . GLU B 1 414 ? -11.133 -15.289 3.898 1 87.69 414 GLU B N 1
ATOM 11973 C CA . GLU B 1 414 ? -11.32 -15.734 5.277 1 87.69 414 GLU B CA 1
ATOM 11974 C C . GLU B 1 414 ? -10.516 -14.875 6.246 1 87.69 414 GLU B C 1
ATOM 11976 O O . GLU B 1 414 ? -9.352 -14.555 5.992 1 87.69 414 GLU B O 1
ATOM 11981 N N . ASP B 1 415 ? -11.18 -14.43 7.352 1 87.5 415 ASP B N 1
ATOM 11982 C CA . ASP B 1 415 ? -10.531 -13.602 8.367 1 87.5 415 ASP B CA 1
ATOM 11983 C C . ASP B 1 415 ? -10.219 -14.414 9.617 1 87.5 415 ASP B C 1
ATOM 11985 O O . ASP B 1 415 ? -11 -15.281 10.016 1 87.5 415 ASP B O 1
ATOM 11989 N N . VAL B 1 416 ? -9.07 -14.25 10.125 1 89.56 416 VAL B N 1
ATOM 11990 C CA . VAL B 1 416 ? -8.68 -14.867 11.383 1 89.56 416 VAL B CA 1
ATOM 11991 C C . VAL B 1 416 ? -8.062 -13.812 12.305 1 89.56 416 VAL B C 1
ATOM 11993 O O . VAL B 1 416 ? -7.574 -12.781 11.836 1 89.56 416 VAL B O 1
ATOM 11996 N N . VAL B 1 417 ? -8.164 -14.016 13.586 1 85.25 417 VAL B N 1
ATOM 11997 C CA . VAL B 1 417 ? -7.594 -13.094 14.555 1 85.25 417 VAL B CA 1
ATOM 11998 C C . VAL B 1 417 ? -6.121 -13.422 14.773 1 85.25 417 VAL B C 1
ATOM 12000 O O . VAL B 1 417 ? -5.758 -14.586 14.961 1 85.25 417 VAL B O 1
ATOM 12003 N N . GLY B 1 418 ? -5.355 -12.445 14.656 1 89.5 418 GLY B N 1
ATOM 12004 C CA . GLY B 1 418 ? -3.936 -12.617 14.914 1 89.5 418 GLY B CA 1
ATOM 12005 C C . GLY B 1 418 ? -3.58 -12.539 16.391 1 89.5 418 GLY B C 1
ATOM 12006 O O . GLY B 1 418 ? -4.371 -12.047 17.188 1 89.5 418 GLY B O 1
ATOM 12007 N N . VAL B 1 419 ? -2.369 -13.047 16.719 1 89.75 419 VAL B N 1
ATOM 12008 C CA . VAL B 1 419 ? -1.888 -13.078 18.094 1 89.75 419 VAL B CA 1
ATOM 12009 C C . VAL B 1 419 ? -0.61 -12.25 18.219 1 89.75 419 VAL B C 1
ATOM 12011 O O . VAL B 1 419 ? 0.308 -12.391 17.406 1 89.75 419 VAL B O 1
ATOM 12014 N N . TYR B 1 420 ? -0.551 -11.414 19.328 1 90.38 420 TYR B N 1
ATOM 12015 C CA . TYR B 1 420 ? 0.608 -10.578 19.609 1 90.38 420 TYR B CA 1
ATOM 12016 C C . TYR B 1 420 ? 1.748 -11.398 20.203 1 90.38 420 TYR B C 1
ATOM 12018 O O . TYR B 1 420 ? 1.534 -12.203 21.094 1 90.38 420 TYR B O 1
ATOM 12026 N N . VAL B 1 421 ? 2.883 -11.344 19.672 1 89.81 421 VAL B N 1
ATOM 12027 C CA . VAL B 1 421 ? 4.074 -11.969 20.234 1 89.81 421 VAL B CA 1
ATOM 12028 C C . VAL B 1 421 ? 4.988 -10.898 20.828 1 89.81 421 VAL B C 1
ATOM 12030 O O . VAL B 1 421 ? 5.285 -10.914 22.016 1 89.81 421 VAL B O 1
ATOM 12033 N N . ASP B 1 422 ? 5.43 -10.008 20.031 1 90.44 422 ASP B N 1
ATOM 12034 C CA . ASP B 1 422 ? 6.211 -8.836 20.438 1 90.44 422 ASP B CA 1
ATOM 12035 C C . ASP B 1 422 ? 5.898 -7.637 19.547 1 90.44 422 ASP B C 1
ATOM 12037 O O . ASP B 1 422 ? 5.008 -7.695 18.703 1 90.44 422 ASP B O 1
ATOM 12041 N N . ARG B 1 423 ? 6.633 -6.598 19.781 1 91.62 423 ARG B N 1
ATOM 12042 C CA . ARG B 1 423 ? 6.359 -5.355 19.062 1 91.62 423 ARG B CA 1
ATOM 12043 C C . ARG B 1 423 ? 6.625 -5.516 17.578 1 91.62 423 ARG B C 1
ATOM 12045 O O . ARG B 1 423 ? 5.992 -4.852 16.75 1 91.62 423 ARG B O 1
ATOM 12052 N N . ASN B 1 424 ? 7.516 -6.402 17.234 1 94.81 424 ASN B N 1
ATOM 12053 C CA . ASN B 1 424 ? 7.914 -6.543 15.828 1 94.81 424 ASN B CA 1
ATOM 12054 C C . ASN B 1 424 ? 7.258 -7.754 15.18 1 94.81 424 ASN B C 1
ATOM 12056 O O . ASN B 1 424 ? 7.324 -7.922 13.961 1 94.81 424 ASN B O 1
ATOM 12060 N N . ARG B 1 425 ? 6.566 -8.578 15.938 1 93.38 425 ARG B N 1
ATOM 12061 C CA . ARG B 1 425 ? 6.117 -9.852 15.383 1 93.38 425 ARG B CA 1
ATOM 12062 C C . ARG B 1 425 ? 4.734 -10.219 15.906 1 93.38 425 ARG B C 1
ATOM 12064 O O . ARG B 1 425 ? 4.441 -10.023 17.094 1 93.38 425 ARG B O 1
ATOM 12071 N N . ALA B 1 426 ? 3.875 -10.695 15 1 93.94 426 ALA B N 1
ATOM 12072 C CA . ALA B 1 426 ? 2.582 -11.297 15.32 1 93.94 426 ALA B CA 1
ATOM 12073 C C . ALA B 1 426 ? 2.371 -12.586 14.539 1 93.94 426 ALA B C 1
ATOM 12075 O O . ALA B 1 426 ? 3.096 -12.867 13.578 1 93.94 426 ALA B O 1
ATOM 12076 N N . ILE B 1 427 ? 1.456 -13.391 15.016 1 93.25 427 ILE B N 1
ATOM 12077 C CA . ILE B 1 427 ? 1.222 -14.703 14.406 1 93.25 427 ILE B CA 1
ATOM 12078 C C . ILE B 1 427 ? -0.221 -14.789 13.914 1 93.25 427 ILE B C 1
ATOM 12080 O O . ILE B 1 427 ? -1.143 -14.312 14.586 1 93.25 427 ILE B O 1
ATOM 12084 N N . CYS B 1 428 ? -0.37 -15.266 12.688 1 94.06 428 CYS B N 1
ATOM 12085 C CA . CYS B 1 428 ? -1.672 -15.594 12.117 1 94.06 428 CYS B CA 1
ATOM 12086 C C . CYS B 1 428 ? -1.725 -17.047 11.672 1 94.06 428 CYS B C 1
ATOM 12088 O O . CYS B 1 428 ? -0.875 -17.5 10.898 1 94.06 428 CYS B O 1
ATOM 12090 N N . VAL B 1 429 ? -2.668 -17.734 12.125 1 92.56 429 VAL B N 1
ATOM 12091 C CA . VAL B 1 429 ? -2.816 -19.125 11.727 1 92.56 429 VAL B CA 1
ATOM 12092 C C . VAL B 1 429 ? -3.748 -19.234 10.523 1 92.56 429 VAL B C 1
ATOM 12094 O O . VAL B 1 429 ? -4.906 -18.812 10.586 1 92.56 429 VAL B O 1
ATOM 12097 N N . GLN B 1 430 ? -3.225 -19.75 9.477 1 94.75 430 GLN B N 1
ATOM 12098 C CA . GLN B 1 430 ? -4.027 -19.891 8.266 1 94.75 430 GLN B CA 1
ATOM 12099 C C . GLN B 1 430 ? -5.238 -20.781 8.516 1 94.75 430 GLN B C 1
ATOM 12101 O O . GLN B 1 430 ? -5.102 -21.891 9.031 1 94.75 430 GLN B O 1
ATOM 12106 N N . PRO B 1 431 ? -6.426 -20.297 8.172 1 93.19 431 PRO B N 1
ATOM 12107 C CA . PRO B 1 431 ? -7.613 -21.156 8.242 1 93.19 431 PRO B CA 1
ATOM 12108 C C . PRO B 1 431 ? -7.785 -22.031 7.004 1 93.19 431 PRO B C 1
ATOM 12110 O O . PRO B 1 431 ? -6.922 -22.047 6.121 1 93.19 431 PRO B O 1
ATOM 12113 N N . PHE B 1 432 ? -8.828 -22.953 7.051 1 93.38 432 PHE B N 1
ATOM 12114 C CA . PHE B 1 432 ? -9.219 -23.672 5.848 1 93.38 432 PHE B CA 1
ATOM 12115 C C . PHE B 1 432 ? -9.695 -22.719 4.766 1 93.38 432 PHE B C 1
ATOM 12117 O O . PHE B 1 432 ? -10.633 -21.953 4.98 1 93.38 432 PHE B O 1
ATOM 12124 N N . VAL B 1 433 ? -8.883 -22.641 3.756 1 92.12 433 VAL B N 1
ATOM 12125 C CA . VAL B 1 433 ? -9.211 -21.734 2.654 1 92.12 433 VAL B CA 1
ATOM 12126 C C . VAL B 1 433 ? -9.312 -22.531 1.352 1 92.12 433 VAL B C 1
ATOM 12128 O O . VAL B 1 433 ? -8.359 -23.219 0.962 1 92.12 433 VAL B O 1
ATOM 12131 N N . MET B 1 434 ? -10.445 -22.422 0.678 1 92.12 434 MET B N 1
ATOM 12132 C CA . MET B 1 434 ? -10.602 -23.094 -0.608 1 92.12 434 MET B CA 1
ATOM 12133 C C . MET B 1 434 ? -10.078 -22.234 -1.746 1 92.12 434 MET B C 1
ATOM 12135 O O . MET B 1 434 ? -10.852 -21.5 -2.387 1 92.12 434 MET B O 1
ATOM 12139 N N . ALA B 1 435 ? -8.852 -22.297 -1.896 1 92.19 435 ALA B N 1
ATOM 12140 C CA . ALA B 1 435 ? -8.172 -21.531 -2.938 1 92.19 435 ALA B CA 1
ATOM 12141 C C . ALA B 1 435 ? -6.875 -22.203 -3.367 1 92.19 435 ALA B C 1
ATOM 12143 O O . ALA B 1 435 ? -6.398 -23.125 -2.697 1 92.19 435 ALA B O 1
ATOM 12144 N N . GLU B 1 436 ? -6.457 -21.844 -4.516 1 92.81 436 GLU B N 1
ATOM 12145 C CA . GLU B 1 436 ? -5.184 -22.344 -5.023 1 92.81 436 GLU B CA 1
ATOM 12146 C C . GLU B 1 436 ? -4.359 -21.219 -5.648 1 92.81 436 GLU B C 1
ATOM 12148 O O . GLU B 1 436 ? -4.902 -20.359 -6.324 1 92.81 436 GLU B O 1
ATOM 12153 N N . GLY B 1 437 ? -3.012 -21.312 -5.402 1 92.88 437 GLY B N 1
ATOM 12154 C CA . GLY B 1 437 ? -2.139 -20.312 -5.98 1 92.88 437 GLY B CA 1
ATOM 12155 C C . GLY B 1 437 ? -1.974 -19.078 -5.102 1 92.88 437 GLY B C 1
ATOM 12156 O O . GLY B 1 437 ? -2.123 -19.172 -3.881 1 92.88 437 GLY B O 1
ATOM 12157 N N . TYR B 1 438 ? -1.607 -17.969 -5.699 1 93.62 438 TYR B N 1
ATOM 12158 C CA . TYR B 1 438 ? -1.368 -16.75 -4.941 1 93.62 438 TYR B CA 1
ATOM 12159 C C . TYR B 1 438 ? -2.68 -16.047 -4.602 1 93.62 438 TYR B C 1
ATOM 12161 O O . TYR B 1 438 ? -3.5 -15.797 -5.488 1 93.62 438 TYR B O 1
ATOM 12169 N N . VAL B 1 439 ? -2.844 -15.844 -3.338 1 92.38 439 VAL B N 1
ATOM 12170 C CA . VAL B 1 439 ? -4.027 -15.133 -2.867 1 92.38 439 VAL B CA 1
ATOM 12171 C C . VAL B 1 439 ? -3.609 -13.883 -2.102 1 92.38 439 VAL B C 1
ATOM 12173 O O . VAL B 1 439 ? -2.457 -13.758 -1.675 1 92.38 439 VAL B O 1
ATOM 12176 N N . LYS B 1 440 ? -4.535 -13 -1.994 1 90.88 440 LYS B N 1
ATOM 12177 C CA . LYS B 1 440 ? -4.258 -11.773 -1.247 1 90.88 440 LYS B CA 1
ATOM 12178 C C . LYS B 1 440 ? -4.188 -12.047 0.252 1 90.88 440 LYS B C 1
ATOM 12180 O O . LYS B 1 440 ? -5.012 -12.789 0.793 1 90.88 440 LYS B O 1
ATOM 12185 N N . PHE B 1 441 ? -3.133 -11.656 0.912 1 95.25 441 PHE B N 1
ATOM 12186 C CA . PHE B 1 441 ? -2.941 -11.68 2.357 1 95.25 441 PHE B CA 1
ATOM 12187 C C . PHE B 1 441 ? -2.865 -10.266 2.918 1 95.25 441 PHE B C 1
ATOM 12189 O O . PHE B 1 441 ? -1.9 -9.539 2.664 1 95.25 441 PHE B O 1
ATOM 12196 N N . GLU B 1 442 ? -3.859 -9.906 3.645 1 93.62 442 GLU B N 1
ATOM 12197 C CA . GLU B 1 442 ? -3.965 -8.539 4.148 1 93.62 442 GLU B CA 1
ATOM 12198 C C . GLU B 1 442 ? -4.145 -8.523 5.664 1 93.62 442 GLU B C 1
ATOM 12200 O O . GLU B 1 442 ? -4.809 -9.391 6.227 1 93.62 442 GLU B O 1
ATOM 12205 N N . VAL B 1 443 ? -3.545 -7.594 6.332 1 93.94 443 VAL B N 1
ATOM 12206 C CA . VAL B 1 443 ? -3.582 -7.504 7.789 1 93.94 443 VAL B CA 1
ATOM 12207 C C . VAL B 1 443 ? -4.059 -6.117 8.211 1 93.94 443 VAL B C 1
ATOM 12209 O O . VAL B 1 443 ? -3.668 -5.113 7.613 1 93.94 443 VAL B O 1
ATOM 12212 N N . ALA B 1 444 ? -4.965 -6.07 9.133 1 90.25 444 ALA B N 1
ATOM 12213 C CA . ALA B 1 444 ? -5.43 -4.836 9.758 1 90.25 444 ALA B CA 1
ATOM 12214 C C . ALA B 1 444 ? -5.078 -4.809 11.242 1 90.25 444 ALA B C 1
ATOM 12216 O O . ALA B 1 444 ? -5.184 -5.828 11.93 1 90.25 444 ALA B O 1
ATOM 12217 N N . VAL B 1 445 ? -4.609 -3.73 11.695 1 87.56 445 VAL B N 1
ATOM 12218 C CA . VAL B 1 445 ? -4.219 -3.574 13.086 1 87.56 445 VAL B CA 1
ATOM 12219 C C . VAL B 1 445 ? -5.051 -2.467 13.734 1 87.56 445 VAL B C 1
ATOM 12221 O O . VAL B 1 445 ? -5.207 -1.385 13.164 1 87.56 445 VAL B O 1
ATOM 12224 N N . GLY B 1 446 ? -5.508 -2.762 14.883 1 76.62 446 GLY B N 1
ATOM 12225 C CA . GLY B 1 446 ? -6.293 -1.782 15.609 1 76.62 446 GLY B CA 1
ATOM 12226 C C . GLY B 1 446 ? -7.527 -1.32 14.859 1 76.62 446 GLY B C 1
ATOM 12227 O O . GLY B 1 446 ? -8.312 -2.141 14.383 1 76.62 446 GLY B O 1
ATOM 12228 N N . ASP B 1 447 ? -7.656 0.034 14.805 1 68.62 447 ASP B N 1
ATOM 12229 C CA . ASP B 1 447 ? -8.797 0.636 14.125 1 68.62 447 ASP B CA 1
ATOM 12230 C C . ASP B 1 447 ? -8.453 0.976 12.672 1 68.62 447 ASP B C 1
ATOM 12232 O O . ASP B 1 447 ? -9.25 1.612 11.977 1 68.62 447 ASP B O 1
ATOM 12236 N N . GLY B 1 448 ? -7.359 0.409 12.367 1 71.25 448 GLY B N 1
ATOM 12237 C CA . GLY B 1 448 ? -6.918 0.725 11.016 1 71.25 448 GLY B CA 1
ATOM 12238 C C . GLY B 1 448 ? -7.527 -0.182 9.961 1 71.25 448 GLY B C 1
ATOM 12239 O O . GLY B 1 448 ? -8.227 -1.143 10.289 1 71.25 448 GLY B O 1
ATOM 12240 N N . LYS B 1 449 ? -7.43 0.208 8.68 1 79 449 LYS B N 1
ATOM 12241 C CA . LYS B 1 449 ? -7.879 -0.574 7.527 1 79 449 LYS B CA 1
ATOM 12242 C C . LYS B 1 449 ? -6.824 -1.594 7.109 1 79 449 LYS B C 1
ATOM 12244 O O . LYS B 1 449 ? -5.801 -1.747 7.781 1 79 449 LYS B O 1
ATOM 12249 N N . PHE B 1 450 ? -7.203 -2.414 6.145 1 86.94 450 PHE B N 1
ATOM 12250 C CA . PHE B 1 450 ? -6.262 -3.406 5.637 1 86.94 450 PHE B CA 1
ATOM 12251 C C . PHE B 1 450 ? -5.191 -2.75 4.773 1 86.94 450 PHE B C 1
ATOM 12253 O O . PHE B 1 450 ? -5.199 -2.896 3.551 1 86.94 450 PHE B O 1
ATOM 12260 N N . ASN B 1 451 ? -4.238 -2.107 5.539 1 86.31 451 ASN B N 1
ATOM 12261 C CA . ASN B 1 451 ? -3.215 -1.34 4.836 1 86.31 451 ASN B CA 1
ATOM 12262 C C . ASN B 1 451 ? -2.008 -2.203 4.484 1 86.31 451 ASN B C 1
ATOM 12264 O O . ASN B 1 451 ? -1.254 -1.881 3.564 1 86.31 451 ASN B O 1
ATOM 12268 N N . TRP B 1 452 ? -1.784 -3.25 5.27 1 92.19 452 TRP B N 1
ATOM 12269 C CA . TRP B 1 452 ? -0.634 -4.121 5.039 1 92.19 452 TRP B CA 1
ATOM 12270 C C . TRP B 1 452 ? -1.011 -5.293 4.137 1 92.19 452 TRP B C 1
ATOM 12272 O O . TRP B 1 452 ? -1.928 -6.055 4.453 1 92.19 452 TRP B O 1
ATOM 12282 N N . LYS B 1 453 ? -0.319 -5.363 3.061 1 92.12 453 LYS B N 1
ATOM 12283 C CA . LYS B 1 453 ? -0.732 -6.328 2.047 1 92.12 453 LYS B CA 1
ATOM 12284 C C . LYS B 1 453 ? 0.449 -7.176 1.579 1 92.12 453 LYS B C 1
ATOM 12286 O O . LYS B 1 453 ? 1.594 -6.719 1.603 1 92.12 453 LYS B O 1
ATOM 12291 N N . GLY B 1 454 ? 0.152 -8.453 1.248 1 92.31 454 GLY B N 1
ATOM 12292 C CA . GLY B 1 454 ? 1.081 -9.406 0.661 1 92.31 454 GLY B CA 1
ATOM 12293 C C . GLY B 1 454 ? 0.393 -10.492 -0.139 1 92.31 454 GLY B C 1
ATOM 12294 O O . GLY B 1 454 ? -0.837 -10.555 -0.187 1 92.31 454 GLY B O 1
ATOM 12295 N N . LYS B 1 455 ? 1.161 -11.211 -0.883 1 93.06 455 LYS B N 1
ATOM 12296 C CA . LYS B 1 455 ? 0.645 -12.359 -1.625 1 93.06 455 LYS B CA 1
ATOM 12297 C C . LYS B 1 455 ? 1.075 -13.672 -0.978 1 93.06 455 LYS B C 1
ATOM 12299 O O . LYS B 1 455 ? 2.266 -13.898 -0.76 1 93.06 455 LYS B O 1
ATOM 12304 N N . TYR B 1 456 ? 0.065 -14.438 -0.51 1 94 456 TYR B N 1
ATOM 12305 C CA . TYR B 1 456 ? 0.265 -15.734 0.141 1 94 456 TYR B CA 1
ATOM 12306 C C . TYR B 1 456 ? -0.049 -16.875 -0.812 1 94 456 TYR B C 1
ATOM 12308 O O . TYR B 1 456 ? -1.067 -16.859 -1.508 1 94 456 TYR B O 1
ATOM 12316 N N . PHE B 1 457 ? 0.877 -17.844 -1.012 1 95.69 457 PHE B N 1
ATOM 12317 C CA . PHE B 1 457 ? 0.669 -18.969 -1.922 1 95.69 457 PHE B CA 1
ATOM 12318 C C . PHE B 1 457 ? 0.002 -20.141 -1.202 1 95.69 457 PHE B C 1
ATOM 12320 O O . PHE B 1 457 ? 0.579 -20.719 -0.28 1 95.69 457 PHE B O 1
ATOM 12327 N N . VAL B 1 458 ? -1.165 -20.5 -1.616 1 95.94 458 VAL B N 1
ATOM 12328 C CA . VAL B 1 458 ? -1.894 -21.625 -1.038 1 95.94 458 VAL B CA 1
ATOM 12329 C C . VAL B 1 458 ? -1.615 -22.891 -1.845 1 95.94 458 VAL B C 1
ATOM 12331 O O . VAL B 1 458 ? -1.894 -22.938 -3.045 1 95.94 458 VAL B O 1
ATOM 12334 N N . GLU B 1 459 ? -1.155 -23.875 -1.151 1 95.06 459 GLU B N 1
ATOM 12335 C CA . GLU B 1 459 ? -0.848 -25.156 -1.779 1 95.06 459 GLU B CA 1
ATOM 12336 C C . GLU B 1 459 ? -2.053 -26.094 -1.741 1 95.06 459 GLU B C 1
ATOM 12338 O O . GLU B 1 459 ? -2.752 -26.172 -0.729 1 95.06 459 GLU B O 1
ATOM 12343 N N . THR B 1 460 ? -2.277 -26.75 -2.855 1 94.75 460 THR B N 1
ATOM 12344 C CA . THR B 1 460 ? -3.32 -27.766 -2.836 1 94.75 460 THR B CA 1
ATOM 12345 C C . THR B 1 460 ? -2.883 -28.969 -2.01 1 94.75 460 THR B C 1
ATOM 12347 O O . THR B 1 460 ? -1.692 -29.281 -1.95 1 94.75 460 THR B O 1
ATOM 12350 N N . PRO B 1 461 ? -3.799 -29.656 -1.378 1 94.56 461 PRO B N 1
ATOM 12351 C CA . PRO B 1 461 ? -3.428 -30.797 -0.534 1 94.56 461 PRO B CA 1
ATOM 12352 C C . PRO B 1 461 ? -2.625 -31.859 -1.289 1 94.56 461 PRO B C 1
ATOM 12354 O O . PRO B 1 461 ? -1.785 -32.531 -0.697 1 94.56 461 PRO B O 1
ATOM 12357 N N . ALA B 1 462 ? -2.822 -31.969 -2.553 1 91.69 462 ALA B N 1
ATOM 12358 C CA . ALA B 1 462 ? -2.104 -32.969 -3.348 1 91.69 462 ALA B CA 1
ATOM 12359 C C . ALA B 1 462 ? -0.679 -32.5 -3.643 1 91.69 462 ALA B C 1
ATOM 12361 O O . ALA B 1 462 ? 0.234 -33.312 -3.766 1 91.69 462 ALA B O 1
ATOM 12362 N N . THR B 1 463 ? -0.5 -31.234 -3.76 1 89.19 463 THR B N 1
ATOM 12363 C CA . THR B 1 463 ? 0.805 -30.719 -4.152 1 89.19 463 THR B CA 1
ATOM 12364 C C . THR B 1 463 ? 1.557 -30.172 -2.945 1 89.19 463 THR B C 1
ATOM 12366 O O . THR B 1 463 ? 2.734 -29.812 -3.045 1 89.19 463 THR B O 1
ATOM 12369 N N . ALA B 1 464 ? 0.904 -30.156 -1.852 1 91.44 464 ALA B N 1
ATOM 12370 C CA . ALA B 1 464 ? 1.554 -29.672 -0.639 1 91.44 464 ALA B CA 1
ATOM 12371 C C . ALA B 1 464 ? 2.682 -30.594 -0.205 1 91.44 464 ALA B C 1
ATOM 12373 O O . ALA B 1 464 ? 2.652 -31.797 -0.5 1 91.44 464 ALA B O 1
ATOM 12374 N N . THR B 1 465 ? 3.689 -30.047 0.421 1 87 465 THR B N 1
ATOM 12375 C CA . THR B 1 465 ? 4.797 -30.844 0.93 1 87 465 THR B CA 1
ATOM 12376 C C . THR B 1 465 ? 4.297 -31.906 1.912 1 87 465 THR B C 1
ATOM 12378 O O . THR B 1 465 ? 3.438 -31.625 2.75 1 87 465 THR B O 1
ATOM 12381 N N . GLU B 1 466 ? 4.82 -33.031 1.752 1 86.81 466 GLU B N 1
ATOM 12382 C CA . GLU B 1 466 ? 4.422 -34.156 2.609 1 86.81 466 GLU B CA 1
ATOM 12383 C C . GLU B 1 466 ? 5.004 -34 4.012 1 86.81 466 GLU B C 1
ATOM 12385 O O . GLU B 1 466 ? 6.223 -34.031 4.191 1 86.81 466 GLU B O 1
ATOM 12390 N N . LYS B 1 467 ? 4.141 -33.875 4.938 1 91 467 LYS B N 1
ATOM 12391 C CA . LYS B 1 467 ? 4.594 -33.719 6.316 1 91 467 LYS B CA 1
ATOM 12392 C C . LYS B 1 467 ? 4.355 -34.969 7.121 1 91 467 LYS B C 1
ATOM 12394 O O . LYS B 1 467 ? 4.969 -35.188 8.172 1 91 467 LYS B O 1
ATOM 12399 N N . ILE B 1 468 ? 3.387 -35.75 6.66 1 93.56 468 ILE B N 1
ATOM 12400 C CA . ILE B 1 468 ? 3.143 -37.062 7.219 1 93.56 468 ILE B CA 1
ATOM 12401 C C . ILE B 1 468 ? 3.4 -38.125 6.152 1 93.56 468 ILE B C 1
ATOM 12403 O O . ILE B 1 468 ? 2.744 -38.156 5.105 1 93.56 468 ILE B O 1
ATOM 12407 N N . SER B 1 469 ? 4.34 -38.969 6.422 1 92.62 469 SER B N 1
ATOM 12408 C CA . SER B 1 469 ? 4.699 -40 5.453 1 92.62 469 SER B CA 1
ATOM 12409 C C . SER B 1 469 ? 4.254 -41.375 5.922 1 92.62 469 SER B C 1
ATOM 12411 O O . SER B 1 469 ? 4.195 -41.656 7.125 1 92.62 469 SER B O 1
ATOM 12413 N N . PHE B 1 470 ? 3.91 -42.156 4.957 1 93.56 470 PHE B N 1
ATOM 12414 C CA . PHE B 1 470 ? 3.523 -43.531 5.223 1 93.56 470 PHE B CA 1
ATOM 12415 C C . PHE B 1 470 ? 4.645 -44.5 4.844 1 93.56 470 PHE B C 1
ATOM 12417 O O . PHE B 1 470 ? 5.215 -44.375 3.756 1 93.56 470 PHE B O 1
ATOM 12424 N N . ALA B 1 471 ? 4.988 -45.375 5.676 1 88.94 471 ALA B N 1
ATOM 12425 C CA . ALA B 1 471 ? 6.098 -46.281 5.441 1 88.94 471 ALA B CA 1
ATOM 12426 C C . ALA B 1 471 ? 5.754 -47.312 4.348 1 88.94 471 ALA B C 1
ATOM 12428 O O . ALA B 1 471 ? 6.621 -47.719 3.568 1 88.94 471 ALA B O 1
ATOM 12429 N N . THR B 1 472 ? 4.559 -47.719 4.336 1 89.25 472 THR B N 1
ATOM 12430 C CA . THR B 1 472 ? 4.102 -48.688 3.355 1 89.25 472 THR B CA 1
ATOM 12431 C C . THR B 1 472 ? 2.818 -48.219 2.678 1 89.25 472 THR B C 1
ATOM 12433 O O . THR B 1 472 ? 2.289 -47.156 3.01 1 89.25 472 THR B O 1
ATOM 12436 N N . ASN B 1 473 ? 2.363 -49.062 1.693 1 91.56 473 ASN B N 1
ATOM 12437 C CA . ASN B 1 473 ? 1.125 -48.781 0.985 1 91.56 473 ASN B CA 1
ATOM 12438 C C . ASN B 1 473 ? -0.087 -49.375 1.69 1 91.56 473 ASN B C 1
ATOM 12440 O O . ASN B 1 473 ? -1.139 -49.562 1.077 1 91.56 473 ASN B O 1
ATOM 12444 N N . ALA B 1 474 ? 0.05 -49.594 2.934 1 92.5 474 ALA B N 1
ATOM 12445 C CA . ALA B 1 474 ? -1.01 -50.219 3.709 1 92.5 474 ALA B CA 1
ATOM 12446 C C . ALA B 1 474 ? -2.248 -49.344 3.781 1 92.5 474 ALA B C 1
ATOM 12448 O O . ALA B 1 474 ? -3.373 -49.844 3.857 1 92.5 474 ALA B O 1
ATOM 12449 N N . VAL B 1 475 ? -2.037 -48.125 3.719 1 93.69 475 VAL B N 1
ATOM 12450 C CA . VAL B 1 475 ? -3.133 -47.188 3.873 1 93.69 475 VAL B CA 1
ATOM 12451 C C . VAL B 1 475 ? -4.094 -47.281 2.691 1 93.69 475 VAL B C 1
ATOM 12453 O O . VAL B 1 475 ? -5.266 -46.938 2.795 1 93.69 475 VAL B O 1
ATOM 12456 N N . HIS B 1 476 ? -3.678 -47.875 1.578 1 93.94 476 HIS B N 1
ATOM 12457 C CA . HIS B 1 476 ? -4.48 -47.969 0.366 1 93.94 476 HIS B CA 1
ATOM 12458 C C . HIS B 1 476 ? -5.254 -49.281 0.33 1 93.94 476 HIS B C 1
ATOM 12460 O O . HIS B 1 476 ? -6.078 -49.5 -0.56 1 93.94 476 HIS B O 1
ATOM 12466 N N . GLU B 1 477 ? -4.992 -50.125 1.332 1 92.88 477 GLU B N 1
ATOM 12467 C CA . GLU B 1 477 ? -5.637 -51.406 1.374 1 92.88 477 GLU B CA 1
ATOM 12468 C C . GLU B 1 477 ? -6.957 -51.375 2.135 1 92.88 477 GLU B C 1
ATOM 12470 O O . GLU B 1 477 ? -7.207 -50.406 2.881 1 92.88 477 GLU B O 1
ATOM 12475 N N . LYS B 1 478 ? -7.73 -52.438 1.931 1 91.81 478 LYS B N 1
ATOM 12476 C CA . LYS B 1 478 ? -9.039 -52.5 2.568 1 91.81 478 LYS B CA 1
ATOM 12477 C C . LYS B 1 478 ? -8.914 -52.781 4.066 1 91.81 478 LYS B C 1
ATOM 12479 O O . LYS B 1 478 ? -9.555 -52.094 4.879 1 91.81 478 LYS B O 1
ATOM 12484 N N . ASN B 1 479 ? -8.125 -53.75 4.348 1 91.56 479 ASN B N 1
ATOM 12485 C CA . ASN B 1 479 ? -7.988 -54.156 5.738 1 91.56 479 ASN B CA 1
ATOM 12486 C C . ASN B 1 479 ? -6.531 -54.438 6.098 1 91.56 479 ASN B C 1
ATOM 12488 O O . ASN B 1 479 ? -6.16 -55.594 6.375 1 91.56 479 ASN B O 1
ATOM 12492 N N . PRO B 1 480 ? -5.828 -53.406 6.254 1 93.81 480 PRO B N 1
ATOM 12493 C CA . PRO B 1 480 ? -4.43 -53.594 6.637 1 93.81 480 PRO B CA 1
ATOM 12494 C C . PRO B 1 480 ? -4.266 -53.938 8.117 1 93.81 480 PRO B C 1
ATOM 12496 O O . PRO B 1 480 ? -5.105 -53.562 8.938 1 93.81 480 PRO B O 1
ATOM 12499 N N . SER B 1 481 ? -3.213 -54.594 8.438 1 92 481 SER B N 1
ATOM 12500 C CA . SER B 1 481 ? -2.953 -54.969 9.828 1 92 481 SER B CA 1
ATOM 12501 C C . SER B 1 481 ? -2.352 -53.781 10.602 1 92 481 SER B C 1
ATOM 12503 O O . SER B 1 481 ? -2.725 -53.531 11.742 1 92 481 SER B O 1
ATOM 12505 N N . LYS B 1 482 ? -1.411 -53.156 9.867 1 93.88 482 LYS B N 1
ATOM 12506 C CA . LYS B 1 482 ? -0.74 -52 10.5 1 93.88 482 LYS B CA 1
ATOM 12507 C C . LYS B 1 482 ? -0.487 -50.906 9.5 1 93.88 482 LYS B C 1
ATOM 12509 O O . LYS B 1 482 ? -0.224 -51.156 8.32 1 93.88 482 LYS B O 1
ATOM 12514 N N . VAL B 1 483 ? -0.615 -49.688 9.969 1 94.75 483 VAL B N 1
ATOM 12515 C CA . VAL B 1 483 ? -0.297 -48.5 9.195 1 94.75 483 VAL B CA 1
ATOM 12516 C C . VAL B 1 483 ? 0.708 -47.656 9.953 1 94.75 483 VAL B C 1
ATOM 12518 O O . VAL B 1 483 ? 0.354 -46.969 10.93 1 94.75 483 VAL B O 1
ATOM 12521 N N . LYS B 1 484 ? 1.84 -47.625 9.484 1 93.81 484 LYS B N 1
ATOM 12522 C CA . LYS B 1 484 ? 2.902 -46.844 10.141 1 93.81 484 LYS B CA 1
ATOM 12523 C C . LYS B 1 484 ? 3.025 -45.469 9.547 1 93.81 484 LYS B C 1
ATOM 12525 O O . LYS B 1 484 ? 3.188 -45.312 8.336 1 93.81 484 LYS B O 1
ATOM 12530 N N . ILE B 1 485 ? 2.961 -44.5 10.398 1 95 485 ILE B N 1
ATOM 12531 C CA . ILE B 1 485 ? 3.084 -43.094 9.969 1 95 485 ILE B CA 1
ATOM 12532 C C . ILE B 1 485 ? 4.316 -42.469 10.609 1 95 485 ILE B C 1
ATOM 12534 O O . ILE B 1 485 ? 4.664 -42.781 11.75 1 95 485 ILE B O 1
ATOM 12538 N N . THR B 1 486 ? 4.992 -41.656 9.906 1 94 486 THR B N 1
ATOM 12539 C CA . THR B 1 486 ? 6.164 -40.938 10.391 1 94 486 THR B CA 1
ATOM 12540 C C . THR B 1 486 ? 6.043 -39.469 10.086 1 94 486 THR B C 1
ATOM 12542 O O . THR B 1 486 ? 5.426 -39.062 9.094 1 94 486 THR B O 1
ATOM 12545 N N . TRP B 1 487 ? 6.5 -38.562 10.938 1 92.75 487 TRP B N 1
ATOM 12546 C CA . TRP B 1 487 ? 6.551 -37.125 10.734 1 92.75 487 TRP B CA 1
ATOM 12547 C C . TRP B 1 487 ? 7.781 -36.5 11.398 1 92.75 487 TRP B C 1
ATOM 12549 O O . TRP B 1 487 ? 8.438 -37.156 12.219 1 92.75 487 TRP B O 1
ATOM 12559 N N . ASN B 1 488 ? 8.234 -35.375 10.953 1 89.62 488 ASN B N 1
ATOM 12560 C CA . ASN B 1 488 ? 9.328 -34.656 11.602 1 89.62 488 ASN B CA 1
ATOM 12561 C C . ASN B 1 488 ? 8.859 -33.969 12.875 1 89.62 488 ASN B C 1
ATOM 12563 O O . ASN B 1 488 ? 8.102 -33 12.812 1 89.62 488 ASN B O 1
ATOM 12567 N N . ALA B 1 489 ? 9.32 -34.312 13.977 1 87.25 489 ALA B N 1
ATOM 12568 C CA . ALA B 1 489 ? 8.875 -33.844 15.281 1 87.25 489 ALA B CA 1
ATOM 12569 C C . ALA B 1 489 ? 9.133 -32.344 15.445 1 87.25 489 ALA B C 1
ATOM 12571 O O . ALA B 1 489 ? 8.391 -31.672 16.141 1 87.25 489 ALA B O 1
ATOM 12572 N N . TYR B 1 490 ? 10.062 -31.875 14.742 1 80.56 490 TYR B N 1
ATOM 12573 C CA . TYR B 1 490 ? 10.469 -30.484 14.93 1 80.56 490 TYR B CA 1
ATOM 12574 C C . TYR B 1 490 ? 9.508 -29.531 14.227 1 80.56 490 TYR B C 1
ATOM 12576 O O . TYR B 1 490 ? 9.523 -28.328 14.477 1 80.56 490 TYR B O 1
ATOM 12584 N N . ASN B 1 491 ? 8.68 -30.047 13.391 1 84.25 491 ASN B N 1
ATOM 12585 C CA . ASN B 1 491 ? 7.691 -29.219 12.711 1 84.25 491 ASN B CA 1
ATOM 12586 C C . ASN B 1 491 ? 6.598 -28.75 13.672 1 84.25 491 ASN B C 1
ATOM 12588 O O . ASN B 1 491 ? 5.867 -27.797 13.375 1 84.25 491 ASN B O 1
ATOM 12592 N N . LEU B 1 492 ? 6.516 -29.422 14.805 1 84.38 492 LEU B N 1
ATOM 12593 C CA . LEU B 1 492 ? 5.477 -29.078 15.773 1 84.38 492 LEU B CA 1
ATOM 12594 C C . LEU B 1 492 ? 6.051 -28.266 16.922 1 84.38 492 LEU B C 1
ATOM 12596 O O . LEU B 1 492 ? 5.52 -27.219 17.266 1 84.38 492 LEU B O 1
ATOM 12600 N N . THR B 1 493 ? 7.008 -28.828 17.562 1 81.44 493 THR B N 1
ATOM 12601 C CA . THR B 1 493 ? 7.648 -28.188 18.703 1 81.44 493 THR B CA 1
ATOM 12602 C C . THR B 1 493 ? 9.086 -28.672 18.875 1 81.44 493 THR B C 1
ATOM 12604 O O . THR B 1 493 ? 9.453 -29.719 18.328 1 81.44 493 THR B O 1
ATOM 12607 N N . SER B 1 494 ? 9.836 -27.828 19.609 1 75.12 494 SER B N 1
ATOM 12608 C CA . SER B 1 494 ? 11.195 -28.25 19.906 1 75.12 494 SER B CA 1
ATOM 12609 C C . SER B 1 494 ? 11.242 -29.125 21.156 1 75.12 494 SER B C 1
ATOM 12611 O O . SER B 1 494 ? 12.242 -29.812 21.406 1 75.12 494 SER B O 1
ATOM 12613 N N . ASN B 1 495 ? 10.078 -29.203 21.844 1 80.62 495 ASN B N 1
ATOM 12614 C CA . ASN B 1 495 ? 9.984 -30.062 23.016 1 80.62 495 ASN B CA 1
ATOM 12615 C C . ASN B 1 495 ? 9.602 -31.484 22.625 1 80.62 495 ASN B C 1
ATOM 12617 O O . ASN B 1 495 ? 8.438 -31.781 22.375 1 80.62 495 ASN B O 1
ATOM 12621 N N . MET B 1 496 ? 10.492 -32.344 22.719 1 82.19 496 MET B N 1
ATOM 12622 C CA . MET B 1 496 ? 10.281 -33.719 22.297 1 82.19 496 MET B CA 1
ATOM 12623 C C . MET B 1 496 ? 9.406 -34.469 23.297 1 82.19 496 MET B C 1
ATOM 12625 O O . MET B 1 496 ? 8.891 -35.531 22.984 1 82.19 496 MET B O 1
ATOM 12629 N N . GLN B 1 497 ? 9.188 -33.875 24.438 1 82.81 497 GLN B N 1
ATOM 12630 C CA . GLN B 1 497 ? 8.367 -34.531 25.438 1 82.81 497 GLN B CA 1
ATOM 12631 C C . GLN B 1 497 ? 6.906 -34.094 25.344 1 82.81 497 GLN B C 1
ATOM 12633 O O . GLN B 1 497 ? 6.047 -34.594 26.062 1 82.81 497 GLN B O 1
ATOM 12638 N N . ALA B 1 498 ? 6.719 -33.312 24.375 1 88.88 498 ALA B N 1
ATOM 12639 C CA . ALA B 1 498 ? 5.344 -32.844 24.203 1 88.88 498 ALA B CA 1
ATOM 12640 C C . ALA B 1 498 ? 4.461 -33.969 23.641 1 88.88 498 ALA B C 1
ATOM 12642 O O . ALA B 1 498 ? 4.938 -34.844 22.906 1 88.88 498 ALA B O 1
ATOM 12643 N N . ASN B 1 499 ? 3.227 -33.938 24.016 1 91.94 499 ASN B N 1
ATOM 12644 C CA . ASN B 1 499 ? 2.277 -34.938 23.516 1 91.94 499 ASN B CA 1
ATOM 12645 C C . ASN B 1 499 ? 1.527 -34.438 22.281 1 91.94 499 ASN B C 1
ATOM 12647 O O . ASN B 1 499 ? 1.264 -33.25 22.156 1 91.94 499 ASN B O 1
ATOM 12651 N N . VAL B 1 500 ? 1.327 -35.469 21.469 1 94.19 500 VAL B N 1
ATOM 12652 C CA . VAL B 1 500 ? 0.588 -35.125 20.25 1 94.19 500 VAL B CA 1
ATOM 12653 C C . VAL B 1 500 ? -0.688 -35.969 20.172 1 94.19 500 VAL B C 1
ATOM 12655 O O . VAL B 1 500 ? -0.791 -37 20.812 1 94.19 500 VAL B O 1
ATOM 12658 N N . GLN B 1 501 ? -1.653 -35.438 19.516 1 94.88 501 GLN B N 1
ATOM 12659 C CA . GLN B 1 501 ? -2.895 -36.156 19.219 1 94.88 501 GLN B CA 1
ATOM 12660 C C . GLN B 1 501 ? -3.066 -36.344 17.719 1 94.88 501 GLN B C 1
ATOM 12662 O O . GLN B 1 501 ? -2.607 -35.531 16.922 1 94.88 501 GLN B O 1
ATOM 12667 N N . ILE B 1 502 ? -3.609 -37.469 17.328 1 95.81 502 ILE B N 1
ATOM 12668 C CA . ILE B 1 502 ? -3.842 -37.844 15.938 1 95.81 502 ILE B CA 1
ATOM 12669 C C . ILE B 1 502 ? -5.34 -38 15.68 1 95.81 502 ILE B C 1
ATOM 12671 O O . ILE B 1 502 ? -6.02 -38.75 16.359 1 95.81 502 ILE B O 1
ATOM 12675 N N . SER B 1 503 ? -5.816 -37.188 14.758 1 96.12 503 SER B N 1
ATOM 12676 C CA . SER B 1 503 ? -7.238 -37.219 14.438 1 96.12 503 SER B CA 1
ATOM 12677 C C . SER B 1 503 ? -7.461 -37.5 12.953 1 96.12 503 SER B C 1
ATOM 12679 O O . SER B 1 503 ? -6.523 -37.438 12.156 1 96.12 503 SER B O 1
ATOM 12681 N N . LEU B 1 504 ? -8.641 -37.906 12.633 1 96.38 504 LEU B N 1
ATOM 12682 C CA . LEU B 1 504 ? -9.031 -38.25 11.266 1 96.38 504 LEU B CA 1
ATOM 12683 C C . LEU B 1 504 ? -10.109 -37.281 10.758 1 96.38 504 LEU B C 1
ATOM 12685 O O . LEU B 1 504 ? -11.039 -36.969 11.492 1 96.38 504 LEU B O 1
ATOM 12689 N N . TRP B 1 505 ? -9.906 -36.812 9.57 1 96.62 505 TRP B N 1
ATOM 12690 C CA . TRP B 1 505 ? -10.836 -35.875 8.938 1 96.62 505 TRP B CA 1
ATOM 12691 C C . TRP B 1 505 ? -11.281 -36.406 7.574 1 96.62 505 TRP B C 1
ATOM 12693 O O . TRP B 1 505 ? -10.602 -37.219 6.961 1 96.62 505 TRP B O 1
ATOM 12703 N N . GLY B 1 506 ? -12.43 -35.969 7.07 1 96.38 506 GLY B N 1
ATOM 12704 C CA . GLY B 1 506 ? -12.961 -36.375 5.781 1 96.38 506 GLY B CA 1
ATOM 12705 C C . GLY B 1 506 ? -13.656 -35.25 5.027 1 96.38 506 GLY B C 1
ATOM 12706 O O . GLY B 1 506 ? -13.875 -34.188 5.578 1 96.38 506 GLY B O 1
ATOM 12707 N N . TYR B 1 507 ? -13.891 -35.5 3.697 1 95.25 507 TYR B N 1
ATOM 12708 C CA . TYR B 1 507 ? -14.484 -34.5 2.809 1 95.25 507 TYR B CA 1
ATOM 12709 C C . TYR B 1 507 ? -15.68 -35.094 2.062 1 95.25 507 TYR B C 1
ATOM 12711 O O . TYR B 1 507 ? -15.68 -36.25 1.679 1 95.25 507 TYR B O 1
ATOM 12719 N N . LYS B 1 508 ? -16.719 -34.281 1.912 1 91.75 508 LYS B N 1
ATOM 12720 C CA . LYS B 1 508 ? -17.875 -34.688 1.12 1 91.75 508 LYS B CA 1
ATOM 12721 C C . LYS B 1 508 ? -18.516 -33.469 0.429 1 91.75 508 LYS B C 1
ATOM 12723 O O . LYS B 1 508 ? -18.281 -32.312 0.828 1 91.75 508 LYS B O 1
ATOM 12728 N N . GLU B 1 509 ? -19.141 -33.75 -0.74 1 88.19 509 GLU B N 1
ATOM 12729 C CA . GLU B 1 509 ? -19.875 -32.719 -1.494 1 88.19 509 GLU B CA 1
ATOM 12730 C C . GLU B 1 509 ? -21.359 -33.062 -1.546 1 88.19 509 GLU B C 1
ATOM 12732 O O . GLU B 1 509 ? -21.766 -34.094 -2.07 1 88.19 509 GLU B O 1
ATOM 12737 N N . THR B 1 510 ? -22.156 -32.594 -0.627 1 72 510 THR B N 1
ATOM 12738 C CA . THR B 1 510 ? -23.578 -32.906 -0.607 1 72 510 THR B CA 1
ATOM 12739 C C . THR B 1 510 ? -24.344 -32.062 -1.62 1 72 510 THR B C 1
ATOM 12741 O O . THR B 1 510 ? -25.078 -32.594 -2.465 1 72 510 THR B O 1
ATOM 12744 N N . THR B 1 511 ? -24.562 -30.859 -1.331 1 67.62 511 THR B N 1
ATOM 12745 C CA . THR B 1 511 ? -25.312 -30 -2.24 1 67.62 511 THR B CA 1
ATOM 12746 C C . THR B 1 511 ? -24.406 -28.953 -2.875 1 67.62 511 THR B C 1
ATOM 12748 O O . THR B 1 511 ? -23.297 -29.281 -3.34 1 67.62 511 THR B O 1
ATOM 12751 N N . ILE B 1 512 ? -24.625 -27.766 -2.641 1 66.31 512 ILE B N 1
ATOM 12752 C CA . ILE B 1 512 ? -23.953 -26.656 -3.316 1 66.31 512 ILE B CA 1
ATOM 12753 C C . ILE B 1 512 ? -22.672 -26.312 -2.574 1 66.31 512 ILE B C 1
ATOM 12755 O O . ILE B 1 512 ? -21.672 -25.906 -3.191 1 66.31 512 ILE B O 1
ATOM 12759 N N . ARG B 1 513 ? -22.547 -26.797 -1.347 1 76.56 513 ARG B N 1
ATOM 12760 C CA . ARG B 1 513 ? -21.344 -26.344 -0.649 1 76.56 513 ARG B CA 1
ATOM 12761 C C . ARG B 1 513 ? -20.547 -27.516 -0.128 1 76.56 513 ARG B C 1
ATOM 12763 O O . ARG B 1 513 ? -21.078 -28.391 0.573 1 76.56 513 ARG B O 1
ATOM 12770 N N . PRO B 1 514 ? -19.234 -27.672 -0.484 1 87 514 PRO B N 1
ATOM 12771 C CA . PRO B 1 514 ? -18.328 -28.703 0.023 1 87 514 PRO B CA 1
ATOM 12772 C C . PRO B 1 514 ? -17.969 -28.516 1.495 1 87 514 PRO B C 1
ATOM 12774 O O . PRO B 1 514 ? -17.938 -27.375 1.98 1 87 514 PRO B O 1
ATOM 12777 N N . GLU B 1 515 ? -17.781 -29.609 2.248 1 88.69 515 GLU B N 1
ATOM 12778 C CA . GLU B 1 515 ? -17.484 -29.5 3.672 1 88.69 515 GLU B CA 1
ATOM 12779 C C . GLU B 1 515 ? -16.359 -30.469 4.074 1 88.69 515 GLU B C 1
ATOM 12781 O O . GLU B 1 515 ? -16.297 -31.594 3.588 1 88.69 515 GLU B O 1
ATOM 12786 N N . LEU B 1 516 ? -15.461 -29.984 4.801 1 91.94 516 LEU B N 1
ATOM 12787 C CA . LEU B 1 516 ? -14.461 -30.781 5.496 1 91.94 516 LEU B CA 1
ATOM 12788 C C . LEU B 1 516 ? -14.906 -31.109 6.918 1 91.94 516 LEU B C 1
ATOM 12790 O O . LEU B 1 516 ? -15.125 -30.203 7.727 1 91.94 516 LEU B O 1
ATOM 12794 N N . LEU B 1 517 ? -14.992 -32.375 7.227 1 93.81 517 LEU B N 1
ATOM 12795 C CA . LEU B 1 517 ? -15.609 -32.781 8.484 1 93.81 517 LEU B CA 1
ATOM 12796 C C . LEU B 1 517 ? -14.648 -33.594 9.344 1 93.81 517 LEU B C 1
ATOM 12798 O O . LEU B 1 517 ? -13.859 -34.375 8.812 1 93.81 517 LEU B O 1
ATOM 12802 N N . TYR B 1 518 ? -14.82 -33.375 10.609 1 94.38 518 TYR B N 1
ATOM 12803 C CA . TYR B 1 518 ? -14.102 -34.188 11.602 1 94.38 518 TYR B CA 1
ATOM 12804 C C . TYR B 1 518 ? -14.758 -35.562 11.766 1 94.38 518 TYR B C 1
ATOM 12806 O O . TYR B 1 518 ? -15.977 -35.656 11.898 1 94.38 518 TYR B O 1
ATOM 12814 N N . ILE B 1 519 ? -13.938 -36.625 11.742 1 94.94 519 ILE B N 1
ATOM 12815 C CA . ILE B 1 519 ? -14.469 -37.969 11.859 1 94.94 519 ILE B CA 1
ATOM 12816 C C . ILE B 1 519 ? -14.336 -38.469 13.305 1 94.94 519 ILE B C 1
ATOM 12818 O O . ILE B 1 519 ? -15.336 -38.625 14.008 1 94.94 519 ILE B O 1
ATOM 12822 N N . ASN B 1 520 ? -13 -38.625 13.672 1 93.56 520 ASN B N 1
ATOM 12823 C CA . ASN B 1 520 ? -12.766 -39.125 15.023 1 93.56 520 ASN B CA 1
ATOM 12824 C C . ASN B 1 520 ? -11.305 -38.969 15.445 1 93.56 520 ASN B C 1
ATOM 12826 O O . ASN B 1 520 ? -10.453 -38.625 14.617 1 93.56 520 ASN B O 1
ATOM 12830 N N . MET B 1 521 ? -11.133 -39.125 16.859 1 94.69 521 MET B N 1
ATOM 12831 C CA . MET B 1 521 ? -9.781 -39.125 17.422 1 94.69 521 MET B CA 1
ATOM 12832 C C . MET B 1 521 ? -9.18 -40.531 17.359 1 94.69 521 MET B C 1
ATOM 12834 O O . MET B 1 521 ? -9.75 -41.5 17.875 1 94.69 521 MET B O 1
ATOM 12838 N N . LEU B 1 522 ? -8.086 -40.719 16.672 1 94.75 522 LEU B N 1
ATOM 12839 C CA . LEU B 1 522 ? -7.422 -42 16.547 1 94.75 522 LEU B CA 1
ATOM 12840 C C . LEU B 1 522 ? -6.578 -42.281 17.797 1 94.75 522 LEU B C 1
ATOM 12842 O O . LEU B 1 522 ? -6.602 -43.406 18.312 1 94.75 522 LEU B O 1
ATOM 12846 N N . VAL B 1 523 ? -5.758 -41.281 18.047 1 93.94 523 VAL B N 1
ATOM 12847 C CA . VAL B 1 523 ? -4.898 -41.375 19.219 1 93.94 523 VAL B CA 1
ATOM 12848 C C . VAL B 1 523 ? -5.008 -40.062 20.031 1 93.94 523 VAL B C 1
ATOM 12850 O O . VAL B 1 523 ? -4.848 -38.969 19.484 1 93.94 523 VAL B O 1
ATOM 12853 N N . SER B 1 524 ? -5.281 -40.125 21.297 1 91.62 524 SER B N 1
ATOM 12854 C CA . SER B 1 524 ? -5.52 -38.938 22.125 1 91.62 524 SER B CA 1
ATOM 12855 C C . SER B 1 524 ? -4.207 -38.344 22.641 1 91.62 524 SER B C 1
ATOM 12857 O O . SER B 1 524 ? -4.109 -37.156 22.875 1 91.62 524 SER B O 1
ATOM 12859 N N . SER B 1 525 ? -3.307 -39.219 22.953 1 92.69 525 SER B N 1
ATOM 12860 C CA . SER B 1 525 ? -2.055 -38.688 23.5 1 92.69 525 SER B CA 1
ATOM 12861 C C . SER B 1 525 ? -0.897 -39.656 23.234 1 92.69 525 SER B C 1
ATOM 12863 O O . SER B 1 525 ? -0.964 -40.844 23.594 1 92.69 525 SER B O 1
ATOM 12865 N N . VAL B 1 526 ? 0.008 -39.219 22.562 1 92.31 526 VAL B N 1
ATOM 12866 C CA . VAL B 1 526 ? 1.249 -39.938 22.312 1 92.31 526 VAL B CA 1
ATOM 12867 C C . VAL B 1 526 ? 2.428 -38.969 22.328 1 92.31 526 VAL B C 1
ATOM 12869 O O . VAL B 1 526 ? 2.285 -37.781 21.969 1 92.31 526 VAL B O 1
ATOM 12872 N N . THR B 1 527 ? 3.553 -39.5 22.781 1 92.44 527 THR B N 1
ATOM 12873 C CA . THR B 1 527 ? 4.734 -38.656 22.828 1 92.44 527 THR B CA 1
ATOM 12874 C C . THR B 1 527 ? 5.215 -38.312 21.422 1 92.44 527 THR B C 1
ATOM 12876 O O . THR B 1 527 ? 5.207 -39.156 20.531 1 92.44 527 THR B O 1
ATOM 12879 N N . ASN B 1 528 ? 5.629 -37.094 21.234 1 91.31 528 ASN B N 1
ATOM 12880 C CA . ASN B 1 528 ? 6.066 -36.594 19.938 1 91.31 528 ASN B CA 1
ATOM 12881 C C . ASN B 1 528 ? 7.418 -37.188 19.531 1 91.31 528 ASN B C 1
ATOM 12883 O O . ASN B 1 528 ? 8.398 -36.438 19.391 1 91.31 528 ASN B O 1
ATOM 12887 N N . GLN B 1 529 ? 7.48 -38.375 19.219 1 87.38 529 GLN B N 1
ATOM 12888 C CA . GLN B 1 529 ? 8.719 -39.062 18.828 1 87.38 529 GLN B CA 1
ATOM 12889 C C . GLN B 1 529 ? 8.906 -39.062 17.312 1 87.38 529 GLN B C 1
ATOM 12891 O O . GLN B 1 529 ? 9.992 -39.344 16.812 1 87.38 529 GLN B O 1
ATOM 12896 N N . GLY B 1 530 ? 7.949 -38.781 16.578 1 90.69 530 GLY B N 1
ATOM 12897 C CA . GLY B 1 530 ? 8.07 -38.656 15.133 1 90.69 530 GLY B CA 1
ATOM 12898 C C . GLY B 1 530 ? 7.559 -39.875 14.383 1 90.69 530 GLY B C 1
ATOM 12899 O O . GLY B 1 530 ? 7.699 -39.969 13.164 1 90.69 530 GLY B O 1
ATOM 12900 N N . PHE B 1 531 ? 7.086 -40.844 15.039 1 92.69 531 PHE B N 1
ATOM 12901 C CA . PHE B 1 531 ? 6.488 -42 14.375 1 92.69 531 PHE B CA 1
ATOM 12902 C C . PHE B 1 531 ? 5.383 -42.594 15.234 1 92.69 531 PHE B C 1
ATOM 12904 O O . PHE B 1 531 ? 5.34 -42.406 16.453 1 92.69 531 PHE B O 1
ATOM 12911 N N . TYR B 1 532 ? 4.422 -43.281 14.625 1 94.62 532 TYR B N 1
ATOM 12912 C CA . TYR B 1 532 ? 3.342 -44 15.305 1 94.62 532 TYR B CA 1
ATOM 12913 C C . TYR B 1 532 ? 2.777 -45.094 14.414 1 94.62 532 TYR B C 1
ATOM 12915 O O . TYR B 1 532 ? 2.719 -44.938 13.188 1 94.62 532 TYR B O 1
ATOM 12923 N N . GLU B 1 533 ? 2.48 -46.156 14.992 1 94.12 533 GLU B N 1
ATOM 12924 C CA . GLU B 1 533 ? 1.891 -47.281 14.273 1 94.12 533 GLU B CA 1
ATOM 12925 C C . GLU B 1 533 ? 0.415 -47.438 14.625 1 94.12 533 GLU B C 1
ATOM 12927 O O . GLU B 1 533 ? 0.077 -47.781 15.758 1 94.12 533 GLU B O 1
ATOM 12932 N N . LEU B 1 534 ? -0.416 -47.25 13.68 1 94.94 534 LEU B N 1
ATOM 12933 C CA . LEU B 1 534 ? -1.855 -47.406 13.844 1 94.94 534 LEU B CA 1
ATOM 12934 C C . LEU B 1 534 ? -2.268 -48.844 13.633 1 94.94 534 LEU B C 1
ATOM 12936 O O . LEU B 1 534 ? -1.773 -49.531 12.711 1 94.94 534 LEU B O 1
ATOM 12940 N N . THR B 1 535 ? -3.086 -49.312 14.461 1 93.81 535 THR B N 1
ATOM 12941 C CA . THR B 1 535 ? -3.668 -50.656 14.32 1 93.81 535 THR B CA 1
ATOM 12942 C C . THR B 1 535 ? -5.152 -50.562 13.984 1 93.81 535 THR B C 1
ATOM 12944 O O . THR B 1 535 ? -5.992 -50.469 14.883 1 93.81 535 THR B O 1
ATOM 12947 N N . PRO B 1 536 ? -5.496 -50.719 12.734 1 93.56 536 PRO B N 1
ATOM 12948 C CA . PRO B 1 536 ? -6.879 -50.562 12.289 1 93.56 536 PRO B CA 1
ATOM 12949 C C . PRO B 1 536 ? -7.859 -51.469 13.008 1 93.56 536 PRO B C 1
ATOM 12951 O O . PRO B 1 536 ? -9.039 -51.156 13.148 1 93.56 536 PRO B O 1
ATOM 12954 N N . ALA B 1 537 ? -7.414 -52.625 13.539 1 90.62 537 ALA B N 1
ATOM 12955 C CA . ALA B 1 537 ? -8.273 -53.562 14.25 1 90.62 537 ALA B CA 1
ATOM 12956 C C . ALA B 1 537 ? -8.875 -52.938 15.5 1 90.62 537 ALA B C 1
ATOM 12958 O O . ALA B 1 537 ? -9.977 -53.281 15.922 1 90.62 537 ALA B O 1
ATOM 12959 N N . SER B 1 538 ? -8.227 -51.938 16.031 1 91.31 538 SER B N 1
ATOM 12960 C CA . SER B 1 538 ? -8.688 -51.281 17.234 1 91.31 538 SER B CA 1
ATOM 12961 C C . SER B 1 538 ? -9.906 -50.406 16.969 1 91.31 538 SER B C 1
ATOM 12963 O O . SER B 1 538 ? -10.648 -50.062 17.875 1 91.31 538 SER B O 1
ATOM 12965 N N . TYR B 1 539 ? -10.117 -50.062 15.727 1 92.69 539 TYR B N 1
ATOM 12966 C CA . TYR B 1 539 ? -11.219 -49.188 15.383 1 92.69 539 TYR B CA 1
ATOM 12967 C C . TYR B 1 539 ? -12.391 -49.938 14.789 1 92.69 539 TYR B C 1
ATOM 12969 O O . TYR B 1 539 ? -13.375 -49.344 14.359 1 92.69 539 TYR B O 1
ATOM 12977 N N . ARG B 1 540 ? -12.336 -51.188 14.75 1 90.19 540 ARG B N 1
ATOM 12978 C CA . ARG B 1 540 ? -13.32 -52.031 14.086 1 90.19 540 ARG B CA 1
ATOM 12979 C C . ARG B 1 540 ? -14.703 -51.875 14.711 1 90.19 540 ARG B C 1
ATOM 12981 O O . ARG B 1 540 ? -15.711 -51.906 14.008 1 90.19 540 ARG B O 1
ATOM 12988 N N . ASP B 1 541 ? -14.734 -51.625 16.062 1 88.19 541 ASP B N 1
ATOM 12989 C CA . ASP B 1 541 ? -16.016 -51.594 16.766 1 88.19 541 ASP B CA 1
ATOM 12990 C C . ASP B 1 541 ? -16.562 -50.156 16.844 1 88.19 541 ASP B C 1
ATOM 12992 O O . ASP B 1 541 ? -17.656 -49.938 17.391 1 88.19 541 ASP B O 1
ATOM 12996 N N . TYR B 1 542 ? -15.883 -49.25 16.219 1 90.62 542 TYR B N 1
ATOM 12997 C CA . TYR B 1 542 ? -16.359 -47.875 16.219 1 90.62 542 TYR B CA 1
ATOM 12998 C C . TYR B 1 542 ? -17.578 -47.719 15.297 1 90.62 542 TYR B C 1
ATOM 13000 O O . TYR B 1 542 ? -17.734 -48.5 14.336 1 90.62 542 TYR B O 1
ATOM 13008 N N . ASN B 1 543 ? -18.547 -46.812 15.648 1 87.94 543 ASN B N 1
ATOM 13009 C CA . ASN B 1 543 ? -19.719 -46.562 14.828 1 87.94 543 ASN B CA 1
ATOM 13010 C C . ASN B 1 543 ? -19.969 -45.062 14.664 1 87.94 543 ASN B C 1
ATOM 13012 O O . ASN B 1 543 ? -20.625 -44.438 15.492 1 87.94 543 ASN B O 1
ATOM 13016 N N . ASP B 1 544 ? -19.5 -44.594 13.586 1 89.31 544 ASP B N 1
ATOM 13017 C CA . ASP B 1 544 ? -19.656 -43.156 13.266 1 89.31 544 ASP B CA 1
ATOM 13018 C C . ASP B 1 544 ? -20.797 -42.938 12.281 1 89.31 544 ASP B C 1
ATOM 13020 O O . ASP B 1 544 ? -20.578 -42.594 11.125 1 89.31 544 ASP B O 1
ATOM 13024 N N . PHE B 1 545 ? -22 -42.969 12.656 1 85.75 545 PHE B N 1
ATOM 13025 C CA . PHE B 1 545 ? -23.188 -43 11.828 1 85.75 545 PHE B CA 1
ATOM 13026 C C . PHE B 1 545 ? -23.375 -41.688 11.062 1 85.75 545 PHE B C 1
ATOM 13028 O O . PHE B 1 545 ? -23.906 -41.688 9.953 1 85.75 545 PHE B O 1
ATOM 13035 N N . MET B 1 546 ? -22.875 -40.625 11.547 1 86.5 546 MET B N 1
ATOM 13036 C CA . MET B 1 546 ? -23.125 -39.344 10.922 1 86.5 546 MET B CA 1
ATOM 13037 C C . MET B 1 546 ? -22.141 -39.094 9.781 1 86.5 546 MET B C 1
ATOM 13039 O O . MET B 1 546 ? -22.406 -38.281 8.891 1 86.5 546 MET B O 1
ATOM 13043 N N . VAL B 1 547 ? -21 -39.812 9.781 1 91.19 547 VAL B N 1
ATOM 13044 C CA . VAL B 1 547 ? -19.953 -39.469 8.805 1 91.19 547 VAL B CA 1
ATOM 13045 C C . VAL B 1 547 ? -19.5 -40.75 8.078 1 91.19 547 VAL B C 1
ATOM 13047 O O . VAL B 1 547 ? -18.438 -40.75 7.465 1 91.19 547 VAL B O 1
ATOM 13050 N N . ASN B 1 548 ? -20.266 -41.781 8.148 1 89.81 548 ASN B N 1
ATOM 13051 C CA . ASN B 1 548 ? -19.828 -43.031 7.555 1 89.81 548 ASN B CA 1
ATOM 13052 C C . ASN B 1 548 ? -19.953 -43 6.031 1 89.81 548 ASN B C 1
ATOM 13054 O O . ASN B 1 548 ? -19.641 -44 5.363 1 89.81 548 ASN B O 1
ATOM 13058 N N . ASP B 1 549 ? -20.406 -41.875 5.48 1 89.69 549 ASP B N 1
ATOM 13059 C CA . ASP B 1 549 ? -20.484 -41.75 4.027 1 89.69 549 ASP B CA 1
ATOM 13060 C C . ASP B 1 549 ? -19.203 -41.125 3.463 1 89.69 549 ASP B C 1
ATOM 13062 O O . ASP B 1 549 ? -19.062 -40.969 2.246 1 89.69 549 ASP B O 1
ATOM 13066 N N . LEU B 1 550 ? -18.281 -40.844 4.324 1 94.75 550 LEU B N 1
ATOM 13067 C CA . LEU B 1 550 ? -17 -40.281 3.875 1 94.75 550 LEU B CA 1
ATOM 13068 C C . LEU B 1 550 ? -16.094 -41.406 3.34 1 94.75 550 LEU B C 1
ATOM 13070 O O . LEU B 1 550 ? -15.945 -42.438 3.975 1 94.75 550 LEU B O 1
ATOM 13074 N N . THR B 1 551 ? -15.57 -41.125 2.168 1 94.38 551 THR B N 1
ATOM 13075 C CA . THR B 1 551 ? -14.836 -42.219 1.508 1 94.38 551 THR B CA 1
ATOM 13076 C C . THR B 1 551 ? -13.336 -41.906 1.492 1 94.38 551 THR B C 1
ATOM 13078 O O . THR B 1 551 ? -12.516 -42.781 1.265 1 94.38 551 THR B O 1
ATOM 13081 N N . PHE B 1 552 ? -12.922 -40.656 1.576 1 95.81 552 PHE B N 1
ATOM 13082 C CA . PHE B 1 552 ? -11.508 -40.312 1.698 1 95.81 552 PHE B CA 1
ATOM 13083 C C . PHE B 1 552 ? -11.32 -39.188 2.699 1 95.81 552 PHE B C 1
ATOM 13085 O O . PHE B 1 552 ? -12.289 -38.594 3.15 1 95.81 552 PHE B O 1
ATOM 13092 N N . GLY B 1 553 ? -10.062 -38.938 3.029 1 96.44 553 GLY B N 1
ATOM 13093 C CA . GLY B 1 553 ? -9.82 -37.938 4.043 1 96.44 553 GLY B CA 1
ATOM 13094 C C . GLY B 1 553 ? -8.344 -37.688 4.281 1 96.44 553 GLY B C 1
ATOM 13095 O O . GLY B 1 553 ? -7.535 -37.719 3.348 1 96.44 553 GLY B O 1
ATOM 13096 N N . PHE B 1 554 ? -8.125 -37.188 5.539 1 97.38 554 PHE B N 1
ATOM 13097 C CA . PHE B 1 554 ? -6.785 -36.75 5.922 1 97.38 554 PHE B CA 1
ATOM 13098 C C . PHE B 1 554 ? -6.512 -37.094 7.383 1 97.38 554 PHE B C 1
ATOM 13100 O O . PHE B 1 554 ? -7.426 -37.094 8.211 1 97.38 554 PHE B O 1
ATOM 13107 N N . ILE B 1 555 ? -5.273 -37.406 7.637 1 96.5 555 ILE B N 1
ATOM 13108 C CA . ILE B 1 555 ? -4.805 -37.531 9.008 1 96.5 555 ILE B CA 1
ATOM 13109 C C . ILE B 1 555 ? -4.211 -36.188 9.477 1 96.5 555 ILE B C 1
ATOM 13111 O O . ILE B 1 555 ? -3.461 -35.562 8.742 1 96.5 555 ILE B O 1
ATOM 13115 N N . MET B 1 556 ? -4.648 -35.781 10.625 1 96.12 556 MET B N 1
ATOM 13116 C CA . MET B 1 556 ? -4.148 -34.531 11.211 1 96.12 556 MET B CA 1
ATOM 13117 C C . MET B 1 556 ? -3.422 -34.812 12.523 1 96.12 556 MET B C 1
ATOM 13119 O O . MET B 1 556 ? -3.916 -35.562 13.367 1 96.12 556 MET B O 1
ATOM 13123 N N . ILE B 1 557 ? -2.23 -34.312 12.688 1 95.31 557 ILE B N 1
ATOM 13124 C CA . ILE B 1 557 ? -1.467 -34.406 13.922 1 95.31 557 ILE B CA 1
ATOM 13125 C C . ILE B 1 557 ? -1.3 -33.031 14.547 1 95.31 557 ILE B C 1
ATOM 13127 O O . ILE B 1 557 ? -0.898 -32.094 13.875 1 95.31 557 ILE B O 1
ATOM 13131 N N . ASN B 1 558 ? -1.676 -32.844 15.75 1 93.31 558 ASN B N 1
ATOM 13132 C CA . ASN B 1 558 ? -1.489 -31.594 16.469 1 93.31 558 ASN B CA 1
ATOM 13133 C C . ASN B 1 558 ? -1.105 -31.844 17.938 1 93.31 558 ASN B C 1
ATOM 13135 O O . ASN B 1 558 ? -1.085 -33 18.375 1 93.31 558 ASN B O 1
ATOM 13139 N N . LEU B 1 559 ? -0.744 -30.828 18.594 1 91.38 559 LEU B N 1
ATOM 13140 C CA . LEU B 1 559 ? -0.344 -30.953 20 1 91.38 559 LEU B CA 1
ATOM 13141 C C . LEU B 1 559 ? -1.563 -31.109 20.906 1 91.38 559 LEU B C 1
ATOM 13143 O O . LEU B 1 559 ? -2.613 -30.516 20.641 1 91.38 559 LEU B O 1
ATOM 13147 N N . THR B 1 560 ? -1.436 -31.875 21.922 1 90.25 560 THR B N 1
ATOM 13148 C CA . THR B 1 560 ? -2.516 -32.031 22.891 1 90.25 560 THR B CA 1
ATOM 13149 C C . THR B 1 560 ? -2.709 -30.75 23.688 1 90.25 560 THR B C 1
ATOM 13151 O O . THR B 1 560 ? -3.84 -30.328 23.938 1 90.25 560 THR B O 1
ATOM 13154 N N . ASP B 1 561 ? -1.558 -30.188 24.031 1 84.06 561 ASP B N 1
ATOM 13155 C CA . ASP B 1 561 ? -1.569 -28.906 24.719 1 84.06 561 ASP B CA 1
ATOM 13156 C C . ASP B 1 561 ? -1.014 -27.797 23.828 1 84.06 561 ASP B C 1
ATOM 13158 O O . ASP B 1 561 ? 0.197 -27.719 23.609 1 84.06 561 ASP B O 1
ATOM 13162 N N . PRO B 1 562 ? -1.911 -26.922 23.406 1 82.81 562 PRO B N 1
ATOM 13163 C CA . PRO B 1 562 ? -1.451 -25.875 22.5 1 82.81 562 PRO B CA 1
ATOM 13164 C C . PRO B 1 562 ? -0.461 -24.922 23.141 1 82.81 562 PRO B C 1
ATOM 13166 O O . PRO B 1 562 ? -0.403 -24.828 24.375 1 82.81 562 PRO B O 1
ATOM 13169 N N . MET B 1 563 ? 0.361 -24.375 22.344 1 79 563 MET B N 1
ATOM 13170 C CA . MET B 1 563 ? 1.261 -23.328 22.812 1 79 563 MET B CA 1
ATOM 13171 C C . MET B 1 563 ? 0.498 -22.031 23.078 1 79 563 MET B C 1
ATOM 13173 O O . MET B 1 563 ? -0.448 -21.703 22.359 1 79 563 MET B O 1
ATOM 13177 N N . THR B 1 564 ? 0.72 -21.422 24.141 1 76.44 564 THR B N 1
ATOM 13178 C CA . THR B 1 564 ? -0.024 -20.219 24.484 1 76.44 564 THR B CA 1
ATOM 13179 C C . THR B 1 564 ? 0.845 -18.969 24.328 1 76.44 564 THR B C 1
ATOM 13181 O O . THR B 1 564 ? 1.992 -18.938 24.781 1 76.44 564 THR B O 1
ATOM 13184 N N . TYR B 1 565 ? 0.525 -18.203 23.469 1 69.81 565 TYR B N 1
ATOM 13185 C CA . TYR B 1 565 ? 1.097 -16.859 23.391 1 69.81 565 TYR B CA 1
ATOM 13186 C C . TYR B 1 565 ? 0.187 -15.836 24.062 1 69.81 565 TYR B C 1
ATOM 13188 O O . TYR B 1 565 ? -0.896 -15.531 23.562 1 69.81 565 TYR B O 1
ATOM 13196 N N . GLY B 1 566 ? 0.59 -15.352 25.078 1 60.84 566 GLY B N 1
ATOM 13197 C CA . GLY B 1 566 ? -0.333 -14.562 25.859 1 60.84 566 GLY B CA 1
ATOM 13198 C C . GLY B 1 566 ? -1.554 -15.336 26.312 1 60.84 566 GLY B C 1
ATOM 13199 O O . GLY B 1 566 ? -1.44 -16.266 27.125 1 60.84 566 GLY B O 1
ATOM 13200 N N . GLU B 1 567 ? -2.623 -14.992 25.766 1 61.34 567 GLU B N 1
ATOM 13201 C CA . GLU B 1 567 ? -3.861 -15.648 26.172 1 61.34 567 GLU B CA 1
ATOM 13202 C C . GLU B 1 567 ? -4.496 -16.406 25 1 61.34 567 GLU B C 1
ATOM 13204 O O . GLU B 1 567 ? -5.574 -16.984 25.141 1 61.34 567 GLU B O 1
ATOM 13209 N N . VAL B 1 568 ? -3.721 -16.484 24 1 68.75 568 VAL B N 1
ATOM 13210 C CA . VAL B 1 568 ? -4.336 -17.125 22.828 1 68.75 568 VAL B CA 1
ATOM 13211 C C . VAL B 1 568 ? -3.598 -18.406 22.5 1 68.75 568 VAL B C 1
ATOM 13213 O O . VAL B 1 568 ? -2.371 -18.422 22.375 1 68.75 568 VAL B O 1
ATOM 13216 N N . PRO B 1 569 ? -4.305 -19.484 22.516 1 79.81 569 PRO B N 1
ATOM 13217 C CA . PRO B 1 569 ? -3.664 -20.75 22.156 1 79.81 569 PRO B CA 1
ATOM 13218 C C . PRO B 1 569 ? -3.352 -20.859 20.672 1 79.81 569 PRO B C 1
ATOM 13220 O O . PRO B 1 569 ? -4.18 -20.484 19.828 1 79.81 569 PRO B O 1
ATOM 13223 N N . VAL B 1 570 ? -2.139 -21.281 20.375 1 81.94 570 VAL B N 1
ATOM 13224 C CA . VAL B 1 570 ? -1.716 -21.547 19.016 1 81.94 570 VAL B CA 1
ATOM 13225 C C . VAL B 1 570 ? -1.3 -23 18.875 1 81.94 570 VAL B C 1
ATOM 13227 O O . VAL B 1 570 ? -0.463 -23.5 19.641 1 81.94 570 VAL B O 1
ATOM 13230 N N . ASN B 1 571 ? -1.961 -23.672 17.984 1 85.25 571 ASN B N 1
ATOM 13231 C CA . ASN B 1 571 ? -1.697 -25.094 17.766 1 85.25 571 ASN B CA 1
ATOM 13232 C C . ASN B 1 571 ? -1.206 -25.375 16.359 1 85.25 571 ASN B C 1
ATOM 13234 O O . ASN B 1 571 ? -1.977 -25.281 15.398 1 85.25 571 ASN B O 1
ATOM 13238 N N . PRO B 1 572 ? 0.067 -25.734 16.234 1 86.44 572 PRO B N 1
ATOM 13239 C CA . PRO B 1 572 ? 0.534 -26.141 14.906 1 86.44 572 PRO B CA 1
ATOM 13240 C C . PRO B 1 572 ? -0.086 -27.469 14.445 1 86.44 572 PRO B C 1
ATOM 13242 O O . PRO B 1 572 ? -0.333 -28.359 15.258 1 86.44 572 PRO B O 1
ATOM 13245 N N . VAL B 1 573 ? -0.378 -27.562 13.172 1 92.25 573 VAL B N 1
ATOM 13246 C CA . VAL B 1 573 ? -1.062 -28.734 12.648 1 92.25 573 VAL B CA 1
ATOM 13247 C C . VAL B 1 573 ? -0.27 -29.312 11.477 1 92.25 573 VAL B C 1
ATOM 13249 O O . VAL B 1 573 ? 0.294 -28.562 10.672 1 92.25 573 VAL B O 1
ATOM 13252 N N . LEU B 1 574 ? -0.169 -30.641 11.43 1 94.56 574 LEU B N 1
ATOM 13253 C CA . LEU B 1 574 ? 0.386 -31.375 10.297 1 94.56 574 LEU B CA 1
ATOM 13254 C C . LEU B 1 574 ? -0.697 -32.156 9.578 1 94.56 574 LEU B C 1
ATOM 13256 O O . LEU B 1 574 ? -1.502 -32.844 10.219 1 94.56 574 LEU B O 1
ATOM 13260 N N . TRP B 1 575 ? -0.704 -32.031 8.273 1 95.75 575 TRP B N 1
ATOM 13261 C CA . TRP B 1 575 ? -1.692 -32.719 7.473 1 95.75 575 TRP B CA 1
ATOM 13262 C C . TRP B 1 575 ? -1.025 -33.781 6.609 1 95.75 575 TRP B C 1
ATOM 13264 O O . TRP B 1 575 ? 0.091 -33.594 6.125 1 95.75 575 TRP B O 1
ATOM 13274 N N . SER B 1 576 ? -1.691 -34.875 6.402 1 95.62 576 SER B N 1
ATOM 13275 C CA . SER B 1 576 ? -1.26 -35.875 5.438 1 95.62 576 SER B CA 1
ATOM 13276 C C . SER B 1 576 ? -1.772 -35.562 4.039 1 95.62 576 SER B C 1
ATOM 13278 O O . SER B 1 576 ? -2.605 -34.688 3.865 1 95.62 576 SER B O 1
ATOM 13280 N N . LYS B 1 577 ? -1.241 -36.25 3.031 1 94.38 577 LYS B N 1
ATOM 13281 C CA . LYS B 1 577 ? -1.853 -36.25 1.706 1 94.38 577 LYS B CA 1
ATOM 13282 C C . LYS B 1 577 ? -3.207 -36.938 1.721 1 94.38 577 LYS B C 1
ATOM 13284 O O . LYS B 1 577 ? -3.547 -37.625 2.688 1 94.38 577 LYS B O 1
ATOM 13289 N N . PRO B 1 578 ? -4.035 -36.656 0.721 1 95.94 578 PRO B N 1
ATOM 13290 C CA . PRO B 1 578 ? -5.324 -37.375 0.719 1 95.94 578 PRO B CA 1
ATOM 13291 C C . PRO B 1 578 ? -5.176 -38.875 0.707 1 95.94 578 PRO B C 1
ATOM 13293 O O . PRO B 1 578 ? -4.344 -39.406 -0.027 1 95.94 578 PRO B O 1
ATOM 13296 N N . ILE B 1 579 ? -5.98 -39.562 1.52 1 95.94 579 ILE B N 1
ATOM 13297 C CA . ILE B 1 579 ? -5.914 -41 1.638 1 95.94 579 ILE B CA 1
ATOM 13298 C C . ILE B 1 579 ? -7.328 -41.594 1.639 1 95.94 579 ILE B C 1
ATOM 13300 O O . ILE B 1 579 ? -8.273 -40.938 2.082 1 95.94 579 ILE B O 1
ATOM 13304 N N . PRO B 1 580 ? -7.422 -42.781 1.099 1 96.44 580 PRO B N 1
ATOM 13305 C CA . PRO B 1 580 ? -8.711 -43.469 1.22 1 96.44 580 PRO B CA 1
ATOM 13306 C C . PRO B 1 580 ? -9.008 -43.906 2.646 1 96.44 580 PRO B C 1
ATOM 13308 O O . PRO B 1 580 ? -8.086 -44.156 3.43 1 96.44 580 PRO B O 1
ATOM 13311 N N . LEU B 1 581 ? -10.234 -44.125 3.01 1 96.31 581 LEU B N 1
ATOM 13312 C CA . LEU B 1 581 ? -10.578 -44.375 4.402 1 96.31 581 LEU B CA 1
ATOM 13313 C C . LEU B 1 581 ? -11.125 -45.812 4.582 1 96.31 581 LEU B C 1
ATOM 13315 O O . LEU B 1 581 ? -11.797 -46.094 5.57 1 96.31 581 LEU B O 1
ATOM 13319 N N . ALA B 1 582 ? -10.797 -46.656 3.699 1 95.62 582 ALA B N 1
ATOM 13320 C CA . ALA B 1 582 ? -11.289 -48.031 3.824 1 95.62 582 ALA B CA 1
ATOM 13321 C C . ALA B 1 582 ? -10.688 -48.719 5.047 1 95.62 582 ALA B C 1
ATOM 13323 O O . ALA B 1 582 ? -11.336 -49.562 5.684 1 95.62 582 ALA B O 1
ATOM 13324 N N . TRP B 1 583 ? -9.445 -48.438 5.398 1 94 583 TRP B N 1
ATOM 13325 C CA . TRP B 1 583 ? -8.781 -49.062 6.543 1 94 583 TRP B CA 1
ATOM 13326 C C . TRP B 1 583 ? -9.508 -48.719 7.84 1 94 583 TRP B C 1
ATOM 13328 O O . TRP B 1 583 ? -9.422 -49.469 8.82 1 94 583 TRP B O 1
ATOM 13338 N N . TYR B 1 584 ? -10.242 -47.688 7.926 1 94.94 584 TYR B N 1
ATOM 13339 C CA . TYR B 1 584 ? -10.969 -47.25 9.109 1 94.94 584 TYR B CA 1
ATOM 13340 C C . TYR B 1 584 ? -12.445 -47.594 9 1 94.94 584 TYR B C 1
ATOM 13342 O O . TYR B 1 584 ? -13.047 -48.094 9.961 1 94.94 584 TYR B O 1
ATOM 13350 N N . PHE B 1 585 ? -13.094 -47.469 7.832 1 95.44 585 PHE B N 1
ATOM 13351 C CA . PHE B 1 585 ? -14.539 -47.562 7.711 1 95.44 585 PHE B CA 1
ATOM 13352 C C . PHE B 1 585 ? -14.961 -48.906 7.164 1 95.44 585 PHE B C 1
ATOM 13354 O O . PHE B 1 585 ? -16.141 -49.25 7.184 1 95.44 585 PHE B O 1
ATOM 13361 N N . ALA B 1 586 ? -14.039 -49.719 6.605 1 94 586 ALA B N 1
ATOM 13362 C CA . ALA B 1 586 ? -14.398 -50.969 5.957 1 94 586 ALA B CA 1
ATOM 13363 C C . ALA B 1 586 ? -15.297 -51.812 6.859 1 94 586 ALA B C 1
ATOM 13365 O O . ALA B 1 586 ? -16.328 -52.312 6.418 1 94 586 ALA B O 1
ATOM 13366 N N . PRO B 1 587 ? -14.977 -52 8.203 1 93.06 587 PRO B N 1
ATOM 13367 C CA . PRO B 1 587 ? -15.867 -52.781 9.07 1 93.06 587 PRO B CA 1
ATOM 13368 C C . PRO B 1 587 ? -17.25 -52.156 9.227 1 93.06 587 PRO B C 1
ATOM 13370 O O . PRO B 1 587 ? -18.25 -52.875 9.32 1 93.06 587 PRO B O 1
ATOM 13373 N N . GLN B 1 588 ? -17.297 -50.938 9.258 1 94 588 GLN B N 1
ATOM 13374 C CA . GLN B 1 588 ? -18.562 -50.25 9.391 1 94 588 GLN B CA 1
ATOM 13375 C C . GLN B 1 588 ? -19.391 -50.375 8.117 1 94 588 GLN B C 1
ATOM 13377 O O . GLN B 1 588 ? -20.609 -50.562 8.18 1 94 588 GLN B O 1
ATOM 13382 N N . TRP B 1 589 ? -18.734 -50.281 7 1 95.06 589 TRP B N 1
ATOM 13383 C CA . TRP B 1 589 ? -19.422 -50.438 5.723 1 95.06 589 TRP B CA 1
ATOM 13384 C C . TRP B 1 589 ? -19.922 -51.875 5.539 1 95.06 589 TRP B C 1
ATOM 13386 O O . TRP B 1 589 ? -20.969 -52.094 4.938 1 95.06 589 TRP B O 1
ATOM 13396 N N . GLU B 1 590 ? -19.125 -52.781 6.027 1 93.62 590 GLU B N 1
ATOM 13397 C CA . GLU B 1 590 ? -19.531 -54.156 5.957 1 93.62 590 GLU B CA 1
ATOM 13398 C C . GLU B 1 590 ? -20.797 -54.406 6.773 1 93.62 590 GLU B C 1
ATOM 13400 O O . GLU B 1 590 ? -21.656 -55.219 6.375 1 93.62 590 GLU B O 1
ATOM 13405 N N . ARG B 1 591 ? -20.922 -53.719 7.848 1 93.75 591 ARG B N 1
ATOM 13406 C CA . ARG B 1 591 ? -22.109 -53.844 8.68 1 93.75 591 ARG B CA 1
ATOM 13407 C C . ARG B 1 591 ? -23.312 -53.188 8.016 1 93.75 591 ARG B C 1
ATOM 13409 O O . ARG B 1 591 ? -24.438 -53.656 8.172 1 93.75 591 ARG B O 1
ATOM 13416 N N . LEU B 1 592 ? -23.094 -52.219 7.254 1 92.56 592 LEU B N 1
ATOM 13417 C CA . LEU B 1 592 ? -24.188 -51.438 6.652 1 92.56 592 LEU B CA 1
ATOM 13418 C C . LEU B 1 592 ? -24.641 -52.094 5.344 1 92.56 592 LEU B C 1
ATOM 13420 O O . LEU B 1 592 ? -25.828 -52.156 5.062 1 92.56 592 LEU B O 1
ATOM 13424 N N . TYR B 1 593 ? -23.625 -52.531 4.461 1 93.06 593 TYR B N 1
ATOM 13425 C CA . TYR B 1 593 ? -23.938 -52.969 3.104 1 93.06 593 TYR B CA 1
ATOM 13426 C C . TYR B 1 593 ? -23.672 -54.469 2.916 1 93.06 593 TYR B C 1
ATOM 13428 O O . TYR B 1 593 ? -24.016 -55.031 1.883 1 93.06 593 TYR B O 1
ATOM 13436 N N . GLY B 1 594 ? -22.969 -55.094 3.891 1 92.31 594 GLY B N 1
ATOM 13437 C CA . GLY B 1 594 ? -22.625 -56.5 3.736 1 92.31 594 GLY B CA 1
ATOM 13438 C C . GLY B 1 594 ? -21.203 -56.688 3.248 1 92.31 594 GLY B C 1
ATOM 13439 O O . GLY B 1 594 ? -20.438 -55.719 3.094 1 92.31 594 GLY B O 1
ATOM 13440 N N . PRO B 1 595 ? -20.812 -57.875 2.934 1 90.12 595 PRO B N 1
ATOM 13441 C CA . PRO B 1 595 ? -19.438 -58.188 2.555 1 90.12 595 PRO B CA 1
ATOM 13442 C C . PRO B 1 595 ? -19.062 -57.594 1.193 1 90.12 595 PRO B C 1
ATOM 13444 O O . PRO B 1 595 ? -17.875 -57.438 0.896 1 90.12 595 PRO B O 1
ATOM 13447 N N . LYS B 1 596 ? -20.047 -57.25 0.371 1 93.81 596 LYS B N 1
ATOM 13448 C CA . LYS B 1 596 ? -19.781 -56.656 -0.936 1 93.81 596 LYS B CA 1
ATOM 13449 C C . LYS B 1 596 ? -19.984 -55.156 -0.892 1 93.81 596 LYS B C 1
ATOM 13451 O O . LYS B 1 596 ? -20.594 -54.562 -1.801 1 93.81 596 LYS B O 1
ATOM 13456 N N . TRP B 1 597 ? -19.484 -54.594 0.172 1 94.94 597 TRP B N 1
ATOM 13457 C CA . TRP B 1 597 ? -19.656 -53.156 0.392 1 94.94 597 TRP B CA 1
ATOM 13458 C C . TRP B 1 597 ? -18.938 -52.375 -0.684 1 94.94 597 TRP B C 1
ATOM 13460 O O . TRP B 1 597 ? -19.375 -51.281 -1.046 1 94.94 597 TRP B O 1
ATOM 13470 N N . ALA B 1 598 ? -17.766 -52.812 -1.193 1 95.06 598 ALA B N 1
ATOM 13471 C CA . ALA B 1 598 ? -17.031 -52.094 -2.23 1 95.06 598 ALA B CA 1
ATOM 13472 C C . ALA B 1 598 ? -17.844 -52 -3.518 1 95.06 598 ALA B C 1
ATOM 13474 O O . ALA B 1 598 ? -17.797 -51 -4.215 1 95.06 598 ALA B O 1
ATOM 13475 N N . GLU B 1 599 ? -18.562 -53.031 -3.846 1 94.62 599 GLU B N 1
ATOM 13476 C CA . GLU B 1 599 ? -19.422 -53.031 -5.027 1 94.62 599 GLU B CA 1
ATOM 13477 C C . GLU B 1 599 ? -20.594 -52.062 -4.879 1 94.62 599 GLU B C 1
ATOM 13479 O O . GLU B 1 599 ? -20.953 -51.375 -5.84 1 94.62 599 GLU B O 1
ATOM 13484 N N . GLU B 1 600 ? -21.109 -52.062 -3.711 1 94.56 600 GLU B N 1
ATOM 13485 C CA . GLU B 1 600 ? -22.203 -51.125 -3.459 1 94.56 600 GLU B CA 1
ATOM 13486 C C . GLU B 1 600 ? -21.734 -49.688 -3.584 1 94.56 600 GLU B C 1
ATOM 13488 O O . GLU B 1 600 ? -22.484 -48.812 -4.047 1 94.56 600 GLU B O 1
ATOM 13493 N N . GLN B 1 601 ? -20.609 -49.438 -3.047 1 94.69 601 GLN B N 1
ATOM 13494 C CA . GLN B 1 601 ? -20.047 -48.094 -3.152 1 94.69 601 GLN B CA 1
ATOM 13495 C C . GLN B 1 601 ? -19.812 -47.719 -4.609 1 94.69 601 GLN B C 1
ATOM 13497 O O . GLN B 1 601 ? -20.047 -46.562 -5.004 1 94.69 601 GLN B O 1
ATOM 13502 N N . CYS B 1 602 ? -19.234 -48.562 -5.371 1 95.81 602 CYS B N 1
ATOM 13503 C CA . CYS B 1 602 ? -19 -48.344 -6.793 1 95.81 602 CYS B CA 1
ATOM 13504 C C . CYS B 1 602 ? -20.312 -48.094 -7.531 1 95.81 602 CYS B C 1
ATOM 13506 O O . CYS B 1 602 ? -20.391 -47.219 -8.383 1 95.81 602 CYS B O 1
ATOM 13508 N N . ASP B 1 603 ? -21.328 -48.875 -7.23 1 94.88 603 ASP B N 1
ATOM 13509 C CA . ASP B 1 603 ? -22.625 -48.719 -7.883 1 94.88 603 ASP B CA 1
ATOM 13510 C C . ASP B 1 603 ? -23.25 -47.375 -7.559 1 94.88 603 ASP B C 1
ATOM 13512 O O . ASP B 1 603 ? -23.859 -46.75 -8.422 1 94.88 603 ASP B O 1
ATOM 13516 N N . ARG B 1 604 ? -23.125 -46.969 -6.363 1 92.75 604 ARG B N 1
ATOM 13517 C CA . ARG B 1 604 ? -23.641 -45.656 -5.965 1 92.75 604 ARG B CA 1
ATOM 13518 C C . ARG B 1 604 ? -22.922 -44.531 -6.691 1 92.75 604 ARG B C 1
ATOM 13520 O O . ARG B 1 604 ? -23.531 -43.562 -7.117 1 92.75 604 ARG B O 1
ATOM 13527 N N . TRP B 1 605 ? -21.641 -44.656 -6.719 1 94 605 TRP B N 1
ATOM 13528 C CA . TRP B 1 605 ? -20.875 -43.656 -7.445 1 94 605 TRP B CA 1
ATOM 13529 C C . TRP B 1 605 ? -21.266 -43.625 -8.914 1 94 605 TRP B C 1
ATOM 13531 O O . TRP B 1 605 ? -21.406 -42.562 -9.5 1 94 605 TRP B O 1
ATOM 13541 N N . THR B 1 606 ? -21.391 -44.781 -9.594 1 94.31 606 THR B N 1
ATOM 13542 C CA . THR B 1 606 ? -21.766 -44.906 -11 1 94.31 606 THR B CA 1
ATOM 13543 C C . THR B 1 606 ? -23.125 -44.25 -11.25 1 94.31 606 THR B C 1
ATOM 13545 O O . THR B 1 606 ? -23.312 -43.562 -12.258 1 94.31 606 THR B O 1
ATOM 13548 N N . MET B 1 607 ? -23.984 -44.469 -10.352 1 92.81 607 MET B N 1
ATOM 13549 C CA . MET B 1 607 ? -25.312 -43.875 -10.469 1 92.81 607 MET B CA 1
ATOM 13550 C C . MET B 1 607 ? -25.234 -42.344 -10.414 1 92.81 607 MET B C 1
ATOM 13552 O O . MET B 1 607 ? -25.797 -41.656 -11.266 1 92.81 607 MET B O 1
ATOM 13556 N N . ASN B 1 608 ? -24.578 -41.875 -9.477 1 89.69 608 ASN B N 1
ATOM 13557 C CA . ASN B 1 608 ? -24.453 -40.438 -9.312 1 89.69 608 ASN B CA 1
ATOM 13558 C C . ASN B 1 608 ? -23.719 -39.781 -10.484 1 89.69 608 ASN B C 1
ATOM 13560 O O . ASN B 1 608 ? -24.047 -38.688 -10.906 1 89.69 608 ASN B O 1
ATOM 13564 N N . ASP B 1 609 ? -22.641 -40.406 -10.922 1 92.06 609 ASP B N 1
ATOM 13565 C CA . ASP B 1 609 ? -21.844 -39.844 -12.023 1 92.06 609 ASP B CA 1
ATOM 13566 C C . ASP B 1 609 ? -22.641 -39.844 -13.32 1 92.06 609 ASP B C 1
ATOM 13568 O O . ASP B 1 609 ? -22.438 -39 -14.18 1 92.06 609 ASP B O 1
ATOM 13572 N N . ARG B 1 610 ? -23.594 -40.812 -13.523 1 90.62 610 ARG B N 1
ATOM 13573 C CA . ARG B 1 610 ? -24.422 -40.875 -14.719 1 90.62 610 ARG B CA 1
ATOM 13574 C C . ARG B 1 610 ? -25.391 -39.688 -14.781 1 90.62 610 ARG B C 1
ATOM 13576 O O . ARG B 1 610 ? -25.797 -39.281 -15.867 1 90.62 610 ARG B O 1
ATOM 13583 N N . TYR B 1 611 ? -25.672 -39.156 -13.648 1 86.81 611 TYR B N 1
ATOM 13584 C CA . TYR B 1 611 ? -26.594 -38 -13.594 1 86.81 611 TYR B CA 1
ATOM 13585 C C . TYR B 1 611 ? -25.875 -36.719 -13.93 1 86.81 611 TYR B C 1
ATOM 13587 O O . TYR B 1 611 ? -26.516 -35.719 -14.25 1 86.81 611 TYR B O 1
ATOM 13595 N N . LEU B 1 612 ? -24.625 -36.781 -13.922 1 87.38 612 LEU B N 1
ATOM 13596 C CA . LEU B 1 612 ? -23.844 -35.562 -14.227 1 87.38 612 LEU B CA 1
ATOM 13597 C C . LEU B 1 612 ? -23.547 -35.469 -15.719 1 87.38 612 LEU B C 1
ATOM 13599 O O . LEU B 1 612 ? -23.547 -36.5 -16.422 1 87.38 612 LEU B O 1
ATOM 13603 N N . LYS B 1 613 ? -23.234 -34.281 -16.172 1 85.88 613 LYS B N 1
ATOM 13604 C CA . LYS B 1 613 ? -22.984 -34.031 -17.578 1 85.88 613 LYS B CA 1
ATOM 13605 C C . LYS B 1 613 ? -21.688 -34.688 -18.031 1 85.88 613 LYS B C 1
ATOM 13607 O O . LYS B 1 613 ? -20.719 -34.75 -17.266 1 85.88 613 LYS B O 1
ATOM 13612 N N . ASN B 1 614 ? -21.656 -35.125 -19.25 1 87.31 614 ASN B N 1
ATOM 13613 C CA . ASN B 1 614 ? -20.438 -35.688 -19.828 1 87.31 614 ASN B CA 1
ATOM 13614 C C . ASN B 1 614 ? -19.406 -34.594 -20.109 1 87.31 614 ASN B C 1
ATOM 13616 O O . ASN B 1 614 ? -19.75 -33.5 -20.562 1 87.31 614 ASN B O 1
ATOM 13620 N N . PHE B 1 615 ? -18.188 -34.875 -19.734 1 89.19 615 PHE B N 1
ATOM 13621 C CA . PHE B 1 615 ? -17.156 -33.844 -19.828 1 89.19 615 PHE B CA 1
ATOM 13622 C C . PHE B 1 615 ? -16.031 -34.312 -20.75 1 89.19 615 PHE B C 1
ATOM 13624 O O . PHE B 1 615 ? -15.211 -33.469 -21.172 1 89.19 615 PHE B O 1
ATOM 13631 N N . ALA B 1 616 ? -15.844 -35.469 -21.188 1 84.5 616 ALA B N 1
ATOM 13632 C CA . ALA B 1 616 ? -14.688 -36.031 -21.859 1 84.5 616 ALA B CA 1
ATOM 13633 C C . ALA B 1 616 ? -14.523 -35.438 -23.25 1 84.5 616 ALA B C 1
ATOM 13635 O O . ALA B 1 616 ? -13.414 -35.438 -23.812 1 84.5 616 ALA B O 1
ATOM 13636 N N . ALA B 1 617 ? -15.57 -34.906 -23.812 1 80.69 617 ALA B N 1
ATOM 13637 C CA . ALA B 1 617 ? -15.492 -34.375 -25.172 1 80.69 617 ALA B CA 1
ATOM 13638 C C . ALA B 1 617 ? -14.836 -33 -25.188 1 80.69 617 ALA B C 1
ATOM 13640 O O . ALA B 1 617 ? -14.328 -32.562 -26.219 1 80.69 617 ALA B O 1
ATOM 13641 N N . GLU B 1 618 ? -14.734 -32.406 -24.109 1 84.81 618 GLU B N 1
ATOM 13642 C CA . GLU B 1 618 ? -14.25 -31.016 -24.062 1 84.81 618 GLU B CA 1
ATOM 13643 C C . GLU B 1 618 ? -12.758 -30.969 -23.734 1 84.81 618 GLU B C 1
ATOM 13645 O O . GLU B 1 618 ? -12.109 -29.938 -23.922 1 84.81 618 GLU B O 1
ATOM 13650 N N . ILE B 1 619 ? -12.148 -32.031 -23.406 1 89.81 619 ILE B N 1
ATOM 13651 C CA . ILE B 1 619 ? -10.75 -32.031 -22.969 1 89.81 619 ILE B CA 1
ATOM 13652 C C . ILE B 1 619 ? -9.852 -32.375 -24.156 1 89.81 619 ILE B C 1
ATOM 13654 O O . ILE B 1 619 ? -10.281 -33.062 -25.094 1 89.81 619 ILE B O 1
ATOM 13658 N N . PRO B 1 620 ? -8.625 -31.891 -24.156 1 90.81 620 PRO B N 1
ATOM 13659 C CA . PRO B 1 620 ? -7.684 -32.219 -25.234 1 90.81 620 PRO B CA 1
ATOM 13660 C C . PRO B 1 620 ? -7.367 -33.719 -25.328 1 90.81 620 PRO B C 1
ATOM 13662 O O . PRO B 1 620 ? -7.301 -34.375 -24.297 1 90.81 620 PRO B O 1
ATOM 13665 N N . LEU B 1 621 ? -7.055 -34.156 -26.516 1 91.38 621 LEU B N 1
ATOM 13666 C CA . LEU B 1 621 ? -6.77 -35.594 -26.734 1 91.38 621 LEU B CA 1
ATOM 13667 C C . LEU B 1 621 ? -5.332 -35.906 -26.359 1 91.38 621 LEU B C 1
ATOM 13669 O O . LEU B 1 621 ? -4.434 -35.094 -26.531 1 91.38 621 LEU B O 1
ATOM 13673 N N . CYS B 1 622 ? -5.176 -37.125 -25.859 1 94.06 622 CYS B N 1
ATOM 13674 C CA . CYS B 1 622 ? -3.844 -37.562 -25.484 1 94.06 622 CYS B CA 1
ATOM 13675 C C . CYS B 1 622 ? -2.996 -37.844 -26.719 1 94.06 622 CYS B C 1
ATOM 13677 O O . CYS B 1 622 ? -3.484 -38.406 -27.703 1 94.06 622 CYS B O 1
ATOM 13679 N N . PRO B 1 623 ? -1.717 -37.406 -26.703 1 93.38 623 PRO B N 1
ATOM 13680 C CA . PRO B 1 623 ? -0.805 -37.812 -27.766 1 93.38 623 PRO B CA 1
ATOM 13681 C C . PRO B 1 623 ? -0.541 -39.312 -27.766 1 93.38 623 PRO B C 1
ATOM 13683 O O . PRO B 1 623 ? -0.551 -39.938 -26.703 1 93.38 623 PRO B O 1
ATOM 13686 N N . CYS B 1 624 ? -0.22 -39.844 -28.875 1 90.62 624 CYS B N 1
ATOM 13687 C CA . CYS B 1 624 ? -0.056 -41.312 -28.984 1 90.62 624 CYS B CA 1
ATOM 13688 C C . CYS B 1 624 ? 1.291 -41.75 -28.422 1 90.62 624 CYS B C 1
ATOM 13690 O O . CYS B 1 624 ? 1.439 -42.875 -27.969 1 90.62 624 CYS B O 1
ATOM 13692 N N . THR B 1 625 ? 2.246 -40.781 -28.484 1 92.12 625 THR B N 1
ATOM 13693 C CA . THR B 1 625 ? 3.584 -41.125 -28.016 1 92.12 625 THR B CA 1
ATOM 13694 C C . THR B 1 625 ? 4.059 -40.156 -26.938 1 92.12 625 THR B C 1
ATOM 13696 O O . THR B 1 625 ? 3.59 -39.031 -26.875 1 92.12 625 THR B O 1
ATOM 13699 N N . LEU B 1 626 ? 4.961 -40.688 -26.156 1 93.5 626 LEU B N 1
ATOM 13700 C CA . LEU B 1 626 ? 5.531 -39.875 -25.094 1 93.5 626 LEU B CA 1
ATOM 13701 C C . LEU B 1 626 ? 6.289 -38.688 -25.672 1 93.5 626 LEU B C 1
ATOM 13703 O O . LEU B 1 626 ? 6.281 -37.594 -25.094 1 93.5 626 LEU B O 1
ATOM 13707 N N . GLU B 1 627 ? 6.902 -38.875 -26.781 1 91.38 627 GLU B N 1
ATOM 13708 C CA . GLU B 1 627 ? 7.656 -37.781 -27.422 1 91.38 627 GLU B CA 1
ATOM 13709 C C . GLU B 1 627 ? 6.746 -36.625 -27.797 1 91.38 627 GLU B C 1
ATOM 13711 O O . GLU B 1 627 ? 7.102 -35.469 -27.594 1 91.38 627 GLU B O 1
ATOM 13716 N N . HIS B 1 628 ? 5.621 -37.031 -28.375 1 92.19 628 HIS B N 1
ATOM 13717 C CA . HIS B 1 628 ? 4.648 -36 -28.719 1 92.19 628 HIS B CA 1
ATOM 13718 C C . HIS B 1 628 ? 4.137 -35.281 -27.453 1 92.19 628 HIS B C 1
ATOM 13720 O O . HIS B 1 628 ? 3.918 -34.062 -27.469 1 92.19 628 HIS B O 1
ATOM 13726 N N . ALA B 1 629 ? 3.986 -36.062 -26.422 1 93.5 629 ALA B N 1
ATOM 13727 C CA . ALA B 1 629 ? 3.475 -35.5 -25.172 1 93.5 629 ALA B CA 1
ATOM 13728 C C . ALA B 1 629 ? 4.469 -34.531 -24.562 1 93.5 629 ALA B C 1
ATOM 13730 O O . ALA B 1 629 ? 4.078 -33.5 -24.016 1 93.5 629 ALA B O 1
ATOM 13731 N N . LEU B 1 630 ? 5.684 -34.812 -24.672 1 92.25 630 LEU B N 1
ATOM 13732 C CA . LEU B 1 630 ? 6.719 -33.969 -24.094 1 92.25 630 LEU B CA 1
ATOM 13733 C C . LEU B 1 630 ? 6.945 -32.719 -24.938 1 92.25 630 LEU B C 1
ATOM 13735 O O . LEU B 1 630 ? 7.406 -31.703 -24.438 1 92.25 630 LEU B O 1
ATOM 13739 N N . ALA B 1 631 ? 6.586 -32.812 -26.203 1 92.38 631 ALA B N 1
ATOM 13740 C CA . ALA B 1 631 ? 6.789 -31.688 -27.109 1 92.38 631 ALA B CA 1
ATOM 13741 C C . ALA B 1 631 ? 5.582 -30.75 -27.109 1 92.38 631 ALA B C 1
ATOM 13743 O O . ALA B 1 631 ? 5.672 -29.609 -27.562 1 92.38 631 ALA B O 1
ATOM 13744 N N . ASP B 1 632 ? 4.523 -31.219 -26.609 1 93.56 632 ASP B N 1
ATOM 13745 C CA . ASP B 1 632 ? 3.336 -30.391 -26.5 1 93.56 632 ASP B CA 1
ATOM 13746 C C . ASP B 1 632 ? 3.344 -29.578 -25.203 1 93.56 632 ASP B C 1
ATOM 13748 O O . ASP B 1 632 ? 2.605 -29.891 -24.281 1 93.56 632 ASP B O 1
ATOM 13752 N N . LYS B 1 633 ? 4.027 -28.516 -25.25 1 94.25 633 LYS B N 1
ATOM 13753 C CA . LYS B 1 633 ? 4.266 -27.719 -24.047 1 94.25 633 LYS B CA 1
ATOM 13754 C C . LYS B 1 633 ? 3.195 -26.656 -23.875 1 94.25 633 LYS B C 1
ATOM 13756 O O . LYS B 1 633 ? 3.268 -25.844 -22.938 1 94.25 633 LYS B O 1
ATOM 13761 N N . GLY B 1 634 ? 2.25 -26.656 -24.625 1 94.19 634 GLY B N 1
ATOM 13762 C CA . GLY B 1 634 ? 1.134 -25.734 -24.469 1 94.19 634 GLY B CA 1
ATOM 13763 C C . GLY B 1 634 ? -0.02 -26.328 -23.688 1 94.19 634 GLY B C 1
ATOM 13764 O O . GLY B 1 634 ? -0.786 -25.609 -23.047 1 94.19 634 GLY B O 1
ATOM 13765 N N . ARG B 1 635 ? -0.165 -27.719 -23.797 1 92.81 635 ARG B N 1
ATOM 13766 C CA . ARG B 1 635 ? -1.373 -28.312 -23.234 1 92.81 635 ARG B CA 1
ATOM 13767 C C . ARG B 1 635 ? -1.034 -29.219 -22.062 1 92.81 635 ARG B C 1
ATOM 13769 O O . ARG B 1 635 ? -1.875 -29.469 -21.188 1 92.81 635 ARG B O 1
ATOM 13776 N N . PHE B 1 636 ? 0.147 -29.734 -22.094 1 95.12 636 PHE B N 1
ATOM 13777 C CA . PHE B 1 636 ? 0.387 -30.781 -21.109 1 95.12 636 PHE B CA 1
ATOM 13778 C C . PHE B 1 636 ? 1.6 -30.453 -20.25 1 95.12 636 PHE B C 1
ATOM 13780 O O . PHE B 1 636 ? 2.564 -29.859 -20.719 1 95.12 636 PHE B O 1
ATOM 13787 N N . LEU B 1 637 ? 1.552 -30.844 -19.016 1 94.88 637 LEU B N 1
ATOM 13788 C CA . LEU B 1 637 ? 2.664 -30.781 -18.078 1 94.88 637 LEU B CA 1
ATOM 13789 C C . LEU B 1 637 ? 2.836 -32.094 -17.344 1 94.88 637 LEU B C 1
ATOM 13791 O O . LEU B 1 637 ? 1.917 -32.938 -17.297 1 94.88 637 LEU B O 1
ATOM 13795 N N . PRO B 1 638 ? 3.914 -32.312 -16.766 1 92.75 638 PRO B N 1
ATOM 13796 C CA . PRO B 1 638 ? 4.141 -33.594 -16.062 1 92.75 638 PRO B CA 1
ATOM 13797 C C . PRO B 1 638 ? 3.256 -33.75 -14.836 1 92.75 638 PRO B C 1
ATOM 13799 O O . PRO B 1 638 ? 3.025 -32.781 -14.102 1 92.75 638 PRO B O 1
ATOM 13802 N N . ASP B 1 639 ? 2.787 -34.906 -14.695 1 92.88 639 ASP B N 1
ATOM 13803 C CA . ASP B 1 639 ? 2.008 -35.25 -13.516 1 92.88 639 ASP B CA 1
ATOM 13804 C C . ASP B 1 639 ? 2.912 -35.469 -12.305 1 92.88 639 ASP B C 1
ATOM 13806 O O . ASP B 1 639 ? 3.92 -36.188 -12.391 1 92.88 639 ASP B O 1
ATOM 13810 N N . PHE B 1 640 ? 2.594 -35.031 -11.188 1 87.38 640 PHE B N 1
ATOM 13811 C CA . PHE B 1 640 ? 3.443 -35.094 -10.008 1 87.38 640 PHE B CA 1
ATOM 13812 C C . PHE B 1 640 ? 3.463 -36.5 -9.414 1 87.38 640 PHE B C 1
ATOM 13814 O O . PHE B 1 640 ? 4.438 -36.875 -8.773 1 87.38 640 PHE B O 1
ATOM 13821 N N . ASP B 1 641 ? 2.414 -37.188 -9.688 1 88.81 641 ASP B N 1
ATOM 13822 C CA . ASP B 1 641 ? 2.334 -38.531 -9.102 1 88.81 641 ASP B CA 1
ATOM 13823 C C . ASP B 1 641 ? 3.047 -39.562 -9.969 1 88.81 641 ASP B C 1
ATOM 13825 O O . ASP B 1 641 ? 3.234 -40.719 -9.555 1 88.81 641 ASP B O 1
ATOM 13829 N N . CYS B 1 642 ? 3.32 -39.188 -11.125 1 93.12 642 CYS B N 1
ATOM 13830 C CA . CYS B 1 642 ? 4.02 -40.094 -12.031 1 93.12 642 CYS B CA 1
ATOM 13831 C C . CYS B 1 642 ? 4.91 -39.312 -13 1 93.12 642 CYS B C 1
ATOM 13833 O O . CYS B 1 642 ? 4.508 -39.031 -14.125 1 93.12 642 CYS B O 1
ATOM 13835 N N . ASP B 1 643 ? 5.996 -39 -12.547 1 91.81 643 ASP B N 1
ATOM 13836 C CA . ASP B 1 643 ? 7 -38.281 -13.297 1 91.81 643 ASP B CA 1
ATOM 13837 C C . ASP B 1 643 ? 8.297 -39.062 -13.422 1 91.81 643 ASP B C 1
ATOM 13839 O O . ASP B 1 643 ? 8.852 -39.531 -12.422 1 91.81 643 ASP B O 1
ATOM 13843 N N . LYS B 1 644 ? 8.75 -39.156 -14.523 1 90.81 644 LYS B N 1
ATOM 13844 C CA . LYS B 1 644 ? 9.93 -39.969 -14.781 1 90.81 644 LYS B CA 1
ATOM 13845 C C . LYS B 1 644 ? 11.164 -39.406 -14.07 1 90.81 644 LYS B C 1
ATOM 13847 O O . LYS B 1 644 ? 12.078 -40.156 -13.734 1 90.81 644 LYS B O 1
ATOM 13852 N N . ASP B 1 645 ? 11.195 -38.188 -13.82 1 85.94 645 ASP B N 1
ATOM 13853 C CA . ASP B 1 645 ? 12.383 -37.531 -13.25 1 85.94 645 ASP B CA 1
ATOM 13854 C C . ASP B 1 645 ? 12.258 -37.406 -11.734 1 85.94 645 ASP B C 1
ATOM 13856 O O . ASP B 1 645 ? 13.195 -37.75 -11.008 1 85.94 645 ASP B O 1
ATOM 13860 N N . ALA B 1 646 ? 11.141 -37 -11.258 1 84.25 646 ALA B N 1
ATOM 13861 C CA . ALA B 1 646 ? 11.023 -36.656 -9.844 1 84.25 646 ALA B CA 1
ATOM 13862 C C . ALA B 1 646 ? 10.344 -37.781 -9.07 1 84.25 646 ALA B C 1
ATOM 13864 O O . ALA B 1 646 ? 10.688 -38.062 -7.91 1 84.25 646 ALA B O 1
ATOM 13865 N N . ASN B 1 647 ? 9.289 -38.406 -9.656 1 85.56 647 ASN B N 1
ATOM 13866 C CA . ASN B 1 647 ? 8.523 -39.438 -8.953 1 85.56 647 ASN B CA 1
ATOM 13867 C C . ASN B 1 647 ? 8.203 -40.594 -9.859 1 85.56 647 ASN B C 1
ATOM 13869 O O . ASN B 1 647 ? 7.09 -40.719 -10.367 1 85.56 647 ASN B O 1
ATOM 13873 N N . PRO B 1 648 ? 9.047 -41.594 -9.906 1 86.94 648 PRO B N 1
ATOM 13874 C CA . PRO B 1 648 ? 8.82 -42.719 -10.789 1 86.94 648 PRO B CA 1
ATOM 13875 C C . PRO B 1 648 ? 7.945 -43.812 -10.148 1 86.94 648 PRO B C 1
ATOM 13877 O O . PRO B 1 648 ? 7.754 -44.875 -10.734 1 86.94 648 PRO B O 1
ATOM 13880 N N . ASN B 1 649 ? 7.371 -43.656 -9.016 1 85.06 649 ASN B N 1
ATOM 13881 C CA . ASN B 1 649 ? 6.566 -44.656 -8.344 1 85.06 649 ASN B CA 1
ATOM 13882 C C . ASN B 1 649 ? 5.27 -44.938 -9.094 1 85.06 649 ASN B C 1
ATOM 13884 O O . ASN B 1 649 ? 4.844 -46.094 -9.195 1 85.06 649 ASN B O 1
ATOM 13888 N N . CYS B 1 650 ? 4.645 -44 -9.641 1 91.62 650 CYS B N 1
ATOM 13889 C CA . CYS B 1 650 ? 3.428 -44.094 -10.438 1 91.62 650 CYS B CA 1
ATOM 13890 C C . CYS B 1 650 ? 2.459 -45.125 -9.836 1 91.62 650 CYS B C 1
ATOM 13892 O O . CYS B 1 650 ? 1.992 -46.031 -10.523 1 91.62 650 CYS B O 1
ATOM 13894 N N . PHE B 1 651 ? 2.078 -45 -8.609 1 91 651 PHE B N 1
ATOM 13895 C CA . PHE B 1 651 ? 1.247 -45.938 -7.859 1 91 651 PHE B CA 1
ATOM 13896 C C . PHE B 1 651 ? -0.09 -46.156 -8.555 1 91 651 PHE B C 1
ATOM 13898 O O . PHE B 1 651 ? -0.594 -47.281 -8.609 1 91 651 PHE B O 1
ATOM 13905 N N . TYR B 1 652 ? -0.649 -45.188 -9.156 1 92.81 652 TYR B N 1
ATOM 13906 C CA . TYR B 1 652 ? -1.983 -45.281 -9.742 1 92.81 652 TYR B CA 1
ATOM 13907 C C . TYR B 1 652 ? -1.914 -45.75 -11.195 1 92.81 652 TYR B C 1
ATOM 13909 O O . TYR B 1 652 ? -2.945 -46 -11.82 1 92.81 652 TYR B O 1
ATOM 13917 N N . HIS B 1 653 ? -0.704 -45.781 -11.688 1 93.75 653 HIS B N 1
ATOM 13918 C CA . HIS B 1 653 ? -0.483 -46.188 -13.07 1 93.75 653 HIS B CA 1
ATOM 13919 C C . HIS B 1 653 ? 0.718 -47.125 -13.18 1 93.75 653 HIS B C 1
ATOM 13921 O O . HIS B 1 653 ? 1.705 -46.812 -13.844 1 93.75 653 HIS B O 1
ATOM 13927 N N . LYS B 1 654 ? 0.43 -48.281 -12.664 1 91.38 654 LYS B N 1
ATOM 13928 C CA . LYS B 1 654 ? 1.514 -49.25 -12.656 1 91.38 654 LYS B CA 1
ATOM 13929 C C . LYS B 1 654 ? 1.951 -49.594 -14.07 1 91.38 654 LYS B C 1
ATOM 13931 O O . LYS B 1 654 ? 1.115 -49.906 -14.93 1 91.38 654 LYS B O 1
ATOM 13936 N N . GLY B 1 655 ? 3.193 -49.5 -14.289 1 89.81 655 GLY B N 1
ATOM 13937 C CA . GLY B 1 655 ? 3.732 -49.812 -15.609 1 89.81 655 GLY B CA 1
ATOM 13938 C C . GLY B 1 655 ? 4.031 -48.562 -16.422 1 89.81 655 GLY B C 1
ATOM 13939 O O . GLY B 1 655 ? 4.684 -48.656 -17.469 1 89.81 655 GLY B O 1
ATOM 13940 N N . ALA B 1 656 ? 3.572 -47.469 -15.992 1 94.88 656 ALA B N 1
ATOM 13941 C CA . ALA B 1 656 ? 3.809 -46.219 -16.703 1 94.88 656 ALA B CA 1
ATOM 13942 C C . ALA B 1 656 ? 5.188 -45.656 -16.359 1 94.88 656 ALA B C 1
ATOM 13944 O O . ALA B 1 656 ? 5.672 -45.812 -15.242 1 94.88 656 ALA B O 1
ATOM 13945 N N . VAL B 1 657 ? 5.801 -45.062 -17.281 1 93.69 657 VAL B N 1
ATOM 13946 C CA . VAL B 1 657 ? 7.086 -44.406 -17.078 1 93.69 657 VAL B CA 1
ATOM 13947 C C . VAL B 1 657 ? 6.871 -42.906 -16.781 1 93.69 657 VAL B C 1
ATOM 13949 O O . VAL B 1 657 ? 7.613 -42.312 -16 1 93.69 657 VAL B O 1
ATOM 13952 N N . HIS B 1 658 ? 5.941 -42.406 -17.5 1 94.94 658 HIS B N 1
ATOM 13953 C CA . HIS B 1 658 ? 5.664 -41 -17.375 1 94.94 658 HIS B CA 1
ATOM 13954 C C . HIS B 1 658 ? 4.203 -40.688 -17.672 1 94.94 658 HIS B C 1
ATOM 13956 O O . HIS B 1 658 ? 3.6 -41.312 -18.547 1 94.94 658 HIS B O 1
ATOM 13962 N N . CYS B 1 659 ? 3.664 -39.844 -16.891 1 96 659 CYS B N 1
ATOM 13963 C CA . CYS B 1 659 ? 2.311 -39.375 -17.156 1 96 659 CYS B CA 1
ATOM 13964 C C . CYS B 1 659 ? 2.277 -37.844 -17.281 1 96 659 CYS B C 1
ATOM 13966 O O . CYS B 1 659 ? 3.082 -37.156 -16.656 1 96 659 CYS B O 1
ATOM 13968 N N . VAL B 1 660 ? 1.412 -37.344 -18.141 1 95.44 660 VAL B N 1
ATOM 13969 C CA . VAL B 1 660 ? 1.219 -35.906 -18.297 1 95.44 660 VAL B CA 1
ATOM 13970 C C . VAL B 1 660 ? -0.248 -35.531 -18.062 1 95.44 660 VAL B C 1
ATOM 13972 O O . VAL B 1 660 ? -1.123 -36.406 -18.156 1 95.44 660 VAL B O 1
ATOM 13975 N N . ARG B 1 661 ? -0.495 -34.406 -17.641 1 95.19 661 ARG B N 1
ATOM 13976 C CA . ARG B 1 661 ? -1.845 -33.875 -17.438 1 95.19 661 ARG B CA 1
ATOM 13977 C C . ARG B 1 661 ? -1.998 -32.5 -18.047 1 95.19 661 ARG B C 1
ATOM 13979 O O . ARG B 1 661 ? -1.005 -31.844 -18.359 1 95.19 661 ARG B O 1
ATOM 13986 N N . THR B 1 662 ? -3.219 -32.094 -18.234 1 94.81 662 THR B N 1
ATOM 13987 C CA . THR B 1 662 ? -3.455 -30.75 -18.781 1 94.81 662 THR B CA 1
ATOM 13988 C C . THR B 1 662 ? -3.072 -29.688 -17.766 1 94.81 662 THR B C 1
ATOM 13990 O O . THR B 1 662 ? -3.289 -29.859 -16.562 1 94.81 662 THR B O 1
ATOM 13993 N N . GLY B 1 663 ? -2.475 -28.625 -18.234 1 91.25 663 GLY B N 1
ATOM 13994 C CA . GLY B 1 663 ? -1.982 -27.562 -17.359 1 91.25 663 GLY B CA 1
ATOM 13995 C C . GLY B 1 663 ? -3.09 -26.703 -16.781 1 91.25 663 GLY B C 1
ATOM 13996 O O . GLY B 1 663 ? -2.91 -26.078 -15.734 1 91.25 663 GLY B O 1
ATOM 13997 N N . ALA B 1 664 ? -4.199 -26.562 -17.453 1 89.94 664 ALA B N 1
ATOM 13998 C CA . ALA B 1 664 ? -5.32 -25.75 -17 1 89.94 664 ALA B CA 1
ATOM 13999 C C . ALA B 1 664 ? -6.637 -26.516 -17.109 1 89.94 664 ALA B C 1
ATOM 14001 O O . ALA B 1 664 ? -6.773 -27.391 -17.969 1 89.94 664 ALA B O 1
ATOM 14002 N N . PRO B 1 665 ? -7.523 -26.172 -16.156 1 92 665 PRO B N 1
ATOM 14003 C CA . PRO B 1 665 ? -8.828 -26.812 -16.266 1 92 665 PRO B CA 1
ATOM 14004 C C . PRO B 1 665 ? -9.617 -26.359 -17.484 1 92 665 PRO B C 1
ATOM 14006 O O . PRO B 1 665 ? -9.438 -25.25 -17.969 1 92 665 PRO B O 1
ATOM 14009 N N . SER B 1 666 ? -10.391 -27.266 -18 1 89.88 666 SER B N 1
ATOM 14010 C CA . SER B 1 666 ? -11.305 -26.906 -19.078 1 89.88 666 SER B CA 1
ATOM 14011 C C . SER B 1 666 ? -12.383 -25.922 -18.594 1 89.88 666 SER B C 1
ATOM 14013 O O . SER B 1 666 ? -12.414 -25.562 -17.422 1 89.88 666 SER B O 1
ATOM 14015 N N . LEU B 1 667 ? -13.242 -25.469 -19.484 1 82.69 667 LEU B N 1
ATOM 14016 C CA . LEU B 1 667 ? -14.289 -24.516 -19.141 1 82.69 667 LEU B CA 1
ATOM 14017 C C . LEU B 1 667 ? -15.273 -25.109 -18.141 1 82.69 667 LEU B C 1
ATOM 14019 O O . LEU B 1 667 ? -15.953 -24.375 -17.422 1 82.69 667 LEU B O 1
ATOM 14023 N N . GLU B 1 668 ? -15.18 -26.5 -18.078 1 85.5 668 GLU B N 1
ATOM 14024 C CA . GLU B 1 668 ? -16.062 -27.172 -17.141 1 85.5 668 GLU B CA 1
ATOM 14025 C C . GLU B 1 668 ? -15.289 -27.656 -15.914 1 85.5 668 GLU B C 1
ATOM 14027 O O . GLU B 1 668 ? -15.875 -28.266 -15.008 1 85.5 668 GLU B O 1
ATOM 14032 N N . GLY B 1 669 ? -14.047 -27.469 -15.891 1 90.38 669 GLY B N 1
ATOM 14033 C CA . GLY B 1 669 ? -13.234 -27.812 -14.734 1 90.38 669 GLY B CA 1
ATOM 14034 C C . GLY B 1 669 ? -12.625 -29.203 -14.844 1 90.38 669 GLY B C 1
ATOM 14035 O O . GLY B 1 669 ? -12.133 -29.75 -13.852 1 90.38 669 GLY B O 1
ATOM 14036 N N . SER B 1 670 ? -12.555 -29.766 -16.016 1 94 670 SER B N 1
ATOM 14037 C CA . SER B 1 670 ? -12.078 -31.141 -16.203 1 94 670 SER B CA 1
ATOM 14038 C C . SER B 1 670 ? -10.586 -31.156 -16.531 1 94 670 SER B C 1
ATOM 14040 O O . SER B 1 670 ? -9.984 -30.109 -16.766 1 94 670 SER B O 1
ATOM 14042 N N . GLU B 1 671 ? -10.016 -32.375 -16.422 1 94.5 671 GLU B N 1
ATOM 14043 C CA . GLU B 1 671 ? -8.594 -32.594 -16.641 1 94.5 671 GLU B CA 1
ATOM 14044 C C . GLU B 1 671 ? -8.344 -33.844 -17.469 1 94.5 671 GLU B C 1
ATOM 14046 O O . GLU B 1 671 ? -9.055 -34.844 -17.328 1 94.5 671 GLU B O 1
ATOM 14051 N N . GLN B 1 672 ? -7.348 -33.75 -18.359 1 94.12 672 GLN B N 1
ATOM 14052 C CA . GLN B 1 672 ? -6.902 -34.938 -19.109 1 94.12 672 GLN B CA 1
ATOM 14053 C C . GLN B 1 672 ? -5.594 -35.469 -18.547 1 94.12 672 GLN B C 1
ATOM 14055 O O . GLN B 1 672 ? -4.707 -34.688 -18.172 1 94.12 672 GLN B O 1
ATOM 14060 N N . GLN B 1 673 ? -5.559 -36.75 -18.344 1 95.38 673 GLN B N 1
ATOM 14061 C CA . GLN B 1 673 ? -4.332 -37.438 -17.922 1 95.38 673 GLN B CA 1
ATOM 14062 C C . GLN B 1 673 ? -3.904 -38.469 -18.938 1 95.38 673 GLN B C 1
ATOM 14064 O O . GLN B 1 673 ? -4.711 -39.312 -19.359 1 95.38 673 GLN B O 1
ATOM 14069 N N . CYS B 1 674 ? -2.68 -38.375 -19.359 1 96 674 CYS B N 1
ATOM 14070 C CA . CYS B 1 674 ? -2.105 -39.312 -20.344 1 96 674 CYS B CA 1
ATOM 14071 C C . CYS B 1 674 ? -0.869 -40 -19.781 1 96 674 CYS B C 1
ATOM 14073 O O . CYS B 1 674 ? 0.11 -39.344 -19.422 1 96 674 CYS B O 1
ATOM 14075 N N . CYS B 1 675 ? -0.905 -41.281 -19.719 1 96.38 675 CYS B N 1
ATOM 14076 C CA . CYS B 1 675 ? 0.224 -42.062 -19.203 1 96.38 675 CYS B CA 1
ATOM 14077 C C . CYS B 1 675 ? 0.822 -42.938 -20.297 1 96.38 675 CYS B C 1
ATOM 14079 O O . CYS B 1 675 ? 0.101 -43.438 -21.156 1 96.38 675 CYS B O 1
ATOM 14081 N N . TYR B 1 676 ? 2.094 -43.125 -20.219 1 95.88 676 TYR B N 1
ATOM 14082 C CA . TYR B 1 676 ? 2.812 -43.844 -21.266 1 95.88 676 TYR B CA 1
ATOM 14083 C C . TYR B 1 676 ? 3.619 -45 -20.656 1 95.88 676 TYR B C 1
ATOM 14085 O O . TYR B 1 676 ? 4.184 -44.875 -19.578 1 95.88 676 TYR B O 1
ATOM 14093 N N . ASP B 1 677 ? 3.742 -46.062 -21.359 1 94.06 677 ASP B N 1
ATOM 14094 C CA . ASP B 1 677 ? 4.387 -47.25 -20.859 1 94.06 677 ASP B CA 1
ATOM 14095 C C . ASP B 1 677 ? 5.879 -47.25 -21.172 1 94.06 677 ASP B C 1
ATOM 14097 O O . ASP B 1 677 ? 6.441 -46.219 -21.547 1 94.06 677 ASP B O 1
ATOM 14101 N N . LYS B 1 678 ? 6.504 -48.375 -20.922 1 91.56 678 LYS B N 1
ATOM 14102 C CA . LYS B 1 678 ? 7.949 -48.5 -21.094 1 91.56 678 LYS B CA 1
ATOM 14103 C C . LYS B 1 678 ? 8.344 -48.375 -22.562 1 91.56 678 LYS B C 1
ATOM 14105 O O . LYS B 1 678 ? 9.469 -48 -22.875 1 91.56 678 LYS B O 1
ATOM 14110 N N . ASN B 1 679 ? 7.379 -48.688 -23.422 1 91.06 679 ASN B N 1
ATOM 14111 C CA . ASN B 1 679 ? 7.641 -48.531 -24.844 1 91.06 679 ASN B CA 1
ATOM 14112 C C . ASN B 1 679 ? 7.25 -47.125 -25.344 1 91.06 679 ASN B C 1
ATOM 14114 O O . ASN B 1 679 ? 7.301 -46.875 -26.547 1 91.06 679 ASN B O 1
ATOM 14118 N N . ASN B 1 680 ? 6.801 -46.312 -24.5 1 93.25 680 ASN B N 1
ATOM 14119 C CA . ASN B 1 680 ? 6.508 -44.906 -24.766 1 93.25 680 ASN B CA 1
ATOM 14120 C C . ASN B 1 680 ? 5.207 -44.75 -25.531 1 93.25 680 ASN B C 1
ATOM 14122 O O . ASN B 1 680 ? 5.086 -43.844 -26.359 1 93.25 680 ASN B O 1
ATOM 14126 N N . TYR B 1 681 ? 4.312 -45.719 -25.375 1 90.25 681 TYR B N 1
ATOM 14127 C CA . TYR B 1 681 ? 2.998 -45.594 -25.984 1 90.25 681 TYR B CA 1
ATOM 14128 C C . TYR B 1 681 ? 1.922 -45.344 -24.938 1 90.25 681 TYR B C 1
ATOM 14130 O O . TYR B 1 681 ? 2.078 -45.688 -23.781 1 90.25 681 TYR B O 1
ATOM 14138 N N . LEU B 1 682 ? 0.871 -44.75 -25.453 1 94.06 682 LEU B N 1
ATOM 14139 C CA . LEU B 1 682 ? -0.243 -44.406 -24.578 1 94.06 682 LEU B CA 1
ATOM 14140 C C . LEU B 1 682 ? -0.892 -45.656 -23.984 1 94.06 682 LEU B C 1
ATOM 14142 O O . LEU B 1 682 ? -1.177 -46.625 -24.703 1 94.06 682 LEU B O 1
ATOM 14146 N N . MET B 1 683 ? -1.07 -45.656 -22.672 1 94 683 MET B N 1
ATOM 14147 C CA . MET B 1 683 ? -1.729 -46.75 -21.984 1 94 683 MET B CA 1
ATOM 14148 C C . MET B 1 683 ? -3.246 -46.625 -22.047 1 94 683 MET B C 1
ATOM 14150 O O . MET B 1 683 ? -3.783 -45.562 -21.703 1 94 683 MET B O 1
ATOM 14154 N N . LEU B 1 684 ? -3.924 -47.625 -22.453 1 92.31 684 LEU B N 1
ATOM 14155 C CA . LEU B 1 684 ? -5.375 -47.562 -22.625 1 92.31 684 LEU B CA 1
ATOM 14156 C C . LEU B 1 684 ? -6.074 -48.312 -21.484 1 92.31 684 LEU B C 1
ATOM 14158 O O . LEU B 1 684 ? -5.602 -49.344 -21.031 1 92.31 684 LEU B O 1
ATOM 14162 N N . THR B 1 685 ? -7.16 -47.781 -21.047 1 91.31 685 THR B N 1
ATOM 14163 C CA . THR B 1 685 ? -7.938 -48.375 -19.969 1 91.31 685 THR B CA 1
ATOM 14164 C C . THR B 1 685 ? -8.648 -49.625 -20.484 1 91.31 685 THR B C 1
ATOM 14166 O O . THR B 1 685 ? -9.023 -50.5 -19.688 1 91.31 685 THR B O 1
ATOM 14169 N N . TYR B 1 686 ? -8.82 -49.75 -21.734 1 87.06 686 TYR B N 1
ATOM 14170 C CA . TYR B 1 686 ? -9.469 -50.938 -22.312 1 87.06 686 TYR B CA 1
ATOM 14171 C C . TYR B 1 686 ? -8.586 -52.156 -22.172 1 87.06 686 TYR B C 1
ATOM 14173 O O . TYR B 1 686 ? -9.086 -53.281 -22.109 1 87.06 686 TYR B O 1
ATOM 14181 N N . ASP B 1 687 ? -7.305 -51.969 -22.016 1 85.31 687 ASP B N 1
ATOM 14182 C CA . ASP B 1 687 ? -6.348 -53.062 -21.953 1 85.31 687 ASP B CA 1
ATOM 14183 C C . ASP B 1 687 ? -6.055 -53.438 -20.5 1 85.31 687 ASP B C 1
ATOM 14185 O O . ASP B 1 687 ? -5.906 -54.625 -20.172 1 85.31 687 ASP B O 1
ATOM 14189 N N . GLN B 1 688 ? -5.93 -52.438 -19.766 1 88.5 688 GLN B N 1
ATOM 14190 C CA . GLN B 1 688 ? -5.562 -52.625 -18.375 1 88.5 688 GLN B CA 1
ATOM 14191 C C . GLN B 1 688 ? -6.184 -51.562 -17.469 1 88.5 688 GLN B C 1
ATOM 14193 O O . GLN B 1 688 ? -6.555 -50.5 -17.953 1 88.5 688 GLN B O 1
ATOM 14198 N N . GLN B 1 689 ? -6.262 -51.812 -16.219 1 90.75 689 GLN B N 1
ATOM 14199 C CA . GLN B 1 689 ? -6.906 -50.906 -15.289 1 90.75 689 GLN B CA 1
ATOM 14200 C C . GLN B 1 689 ? -6.012 -49.719 -14.992 1 90.75 689 GLN B C 1
ATOM 14202 O O . GLN B 1 689 ? -6.484 -48.688 -14.492 1 90.75 689 GLN B O 1
ATOM 14207 N N . TRP B 1 690 ? -4.742 -49.812 -15.352 1 92.44 690 TRP B N 1
ATOM 14208 C CA . TRP B 1 690 ? -3.77 -48.781 -15.023 1 92.44 690 TRP B CA 1
ATOM 14209 C C . TRP B 1 690 ? -3.65 -47.781 -16.156 1 92.44 690 TRP B C 1
ATOM 14211 O O . TRP B 1 690 ? -2.727 -46.969 -16.172 1 92.44 690 TRP B O 1
ATOM 14221 N N . GLY B 1 691 ? -4.496 -47.75 -17.125 1 91.31 691 GLY B N 1
ATOM 14222 C CA . GLY B 1 691 ? -4.418 -46.875 -18.297 1 91.31 691 GLY B CA 1
ATOM 14223 C C . GLY B 1 691 ? -4.719 -45.438 -17.984 1 91.31 691 GLY B C 1
ATOM 14224 O O . GLY B 1 691 ? -4.992 -45.062 -16.844 1 91.31 691 GLY B O 1
ATOM 14225 N N . SER B 1 692 ? -4.648 -44.594 -19.062 1 94 692 SER B N 1
ATOM 14226 C CA . SER B 1 692 ? -4.914 -43.156 -18.953 1 94 692 SER B CA 1
ATOM 14227 C C . SER B 1 692 ? -6.391 -42.906 -18.688 1 94 692 SER B C 1
ATOM 14229 O O . SER B 1 692 ? -7.258 -43.625 -19.156 1 94 692 SER B O 1
ATOM 14231 N N . ARG B 1 693 ? -6.645 -41.812 -17.922 1 92.81 693 ARG B N 1
ATOM 14232 C CA . ARG B 1 693 ? -8.031 -41.531 -17.547 1 92.81 693 ARG B CA 1
ATOM 14233 C C . ARG B 1 693 ? -8.32 -40.031 -17.594 1 92.81 693 ARG B C 1
ATOM 14235 O O . ARG B 1 693 ? -7.523 -39.219 -17.125 1 92.81 693 ARG B O 1
ATOM 14242 N N . PRO B 1 694 ? -9.422 -39.656 -18.234 1 94.06 694 PRO B N 1
ATOM 14243 C CA . PRO B 1 694 ? -9.906 -38.281 -18.047 1 94.06 694 PRO B CA 1
ATOM 14244 C C . PRO B 1 694 ? -10.508 -38.062 -16.672 1 94.06 694 PRO B C 1
ATOM 14246 O O . PRO B 1 694 ? -11.117 -38.969 -16.094 1 94.06 694 PRO B O 1
ATOM 14249 N N . HIS B 1 695 ? -10.328 -36.969 -16.125 1 94.81 695 HIS B N 1
ATOM 14250 C CA . HIS B 1 695 ? -10.852 -36.625 -14.805 1 94.81 695 HIS B CA 1
ATOM 14251 C C . HIS B 1 695 ? -11.891 -35.531 -14.898 1 94.81 695 HIS B C 1
ATOM 14253 O O . HIS B 1 695 ? -11.742 -34.594 -15.688 1 94.81 695 HIS B O 1
ATOM 14259 N N . ARG B 1 696 ? -12.93 -35.594 -14.18 1 93.69 696 ARG B N 1
ATOM 14260 C CA . ARG B 1 696 ? -14.008 -34.625 -14.156 1 93.69 696 ARG B CA 1
ATOM 14261 C C . ARG B 1 696 ? -13.547 -33.312 -13.508 1 93.69 696 ARG B C 1
ATOM 14263 O O . ARG B 1 696 ? -14 -32.219 -13.891 1 93.69 696 ARG B O 1
ATOM 14270 N N . SER B 1 697 ? -12.805 -33.531 -12.484 1 94.5 697 SER B N 1
ATOM 14271 C CA . SER B 1 697 ? -12.336 -32.344 -11.758 1 94.5 697 SER B CA 1
ATOM 14272 C C . SER B 1 697 ? -10.82 -32.219 -11.836 1 94.5 697 SER B C 1
ATOM 14274 O O . SER B 1 697 ? -10.102 -33.188 -11.719 1 94.5 697 SER B O 1
ATOM 14276 N N . HIS B 1 698 ? -10.469 -31 -12.062 1 94.12 698 HIS B N 1
ATOM 14277 C CA . HIS B 1 698 ? -9.039 -30.719 -12.109 1 94.12 698 HIS B CA 1
ATOM 14278 C C . HIS B 1 698 ? -8.453 -30.562 -10.711 1 94.12 698 HIS B C 1
ATOM 14280 O O . HIS B 1 698 ? -9.133 -30.062 -9.805 1 94.12 698 HIS B O 1
ATOM 14286 N N . ASN B 1 699 ? -7.211 -30.938 -10.539 1 92.5 699 ASN B N 1
ATOM 14287 C CA . ASN B 1 699 ? -6.551 -30.797 -9.242 1 92.5 699 ASN B CA 1
ATOM 14288 C C . ASN B 1 699 ? -6.508 -29.344 -8.789 1 92.5 699 ASN B C 1
ATOM 14290 O O . ASN B 1 699 ? -6.535 -29.062 -7.594 1 92.5 699 ASN B O 1
ATOM 14294 N N . LEU B 1 700 ? -6.406 -28.438 -9.727 1 92.62 700 LEU B N 1
ATOM 14295 C CA . LEU B 1 700 ? -6.348 -27.016 -9.414 1 92.62 700 LEU B CA 1
ATOM 14296 C C . LEU B 1 700 ? -7.742 -26.453 -9.148 1 92.62 700 LEU B C 1
ATOM 14298 O O . LEU B 1 700 ? -7.883 -25.312 -8.695 1 92.62 700 LEU B O 1
ATOM 14302 N N . GLY B 1 701 ? -8.695 -27.25 -9.359 1 92 701 GLY B N 1
ATOM 14303 C CA . GLY B 1 701 ? -10.047 -26.75 -9.203 1 92 701 GLY B CA 1
ATOM 14304 C C . GLY B 1 701 ? -10.438 -25.75 -10.289 1 92 701 GLY B C 1
ATOM 14305 O O . GLY B 1 701 ? -9.828 -25.719 -11.359 1 92 701 GLY B O 1
ATOM 14306 N N . PHE B 1 702 ? -11.57 -25.156 -10.078 1 89.69 702 PHE B N 1
ATOM 14307 C CA . PHE B 1 702 ? -12.109 -24.141 -10.977 1 89.69 702 PHE B CA 1
ATOM 14308 C C . PHE B 1 702 ? -12.805 -23.031 -10.203 1 89.69 702 PHE B C 1
ATOM 14310 O O . PHE B 1 702 ? -13.461 -23.281 -9.195 1 89.69 702 PHE B O 1
ATOM 14317 N N . LEU B 1 703 ? -12.539 -21.766 -10.617 1 82.94 703 LEU B N 1
ATOM 14318 C CA . LEU B 1 703 ? -13.18 -20.656 -9.93 1 82.94 703 LEU B CA 1
ATOM 14319 C C . LEU B 1 703 ? -14.695 -20.797 -9.945 1 82.94 703 LEU B C 1
ATOM 14321 O O . LEU B 1 703 ? -15.273 -21.156 -10.977 1 82.94 703 LEU B O 1
ATOM 14325 N N . PRO B 1 704 ? -15.297 -20.547 -8.812 1 82.56 704 PRO B N 1
ATOM 14326 C CA . PRO B 1 704 ? -14.922 -19.812 -7.598 1 82.56 704 PRO B CA 1
ATOM 14327 C C . PRO B 1 704 ? -14.336 -20.719 -6.523 1 82.56 704 PRO B C 1
ATOM 14329 O O . PRO B 1 704 ? -14.094 -20.281 -5.398 1 82.56 704 PRO B O 1
ATOM 14332 N N . TRP B 1 705 ? -14.023 -21.969 -6.605 1 87.88 705 TRP B N 1
ATOM 14333 C CA . TRP B 1 705 ? -13.344 -22.953 -5.77 1 87.88 705 TRP B CA 1
ATOM 14334 C C . TRP B 1 705 ? -14.219 -23.359 -4.594 1 87.88 705 TRP B C 1
ATOM 14336 O O . TRP B 1 705 ? -13.883 -24.297 -3.855 1 87.88 705 TRP B O 1
ATOM 14346 N N . ASN B 1 706 ? -15.281 -22.656 -4.344 1 83.19 706 ASN B N 1
ATOM 14347 C CA . ASN B 1 706 ? -16.078 -22.953 -3.158 1 83.19 706 ASN B CA 1
ATOM 14348 C C . ASN B 1 706 ? -17.375 -23.656 -3.52 1 83.19 706 ASN B C 1
ATOM 14350 O O . ASN B 1 706 ? -18.297 -23.719 -2.711 1 83.19 706 ASN B O 1
ATOM 14354 N N . GLU B 1 707 ? -17.438 -24.141 -4.703 1 84.19 707 GLU B N 1
ATOM 14355 C CA . GLU B 1 707 ? -18.609 -24.891 -5.16 1 84.19 707 GLU B CA 1
ATOM 14356 C C . GLU B 1 707 ? -18.234 -26.344 -5.453 1 84.19 707 GLU B C 1
ATOM 14358 O O . GLU B 1 707 ? -17.062 -26.656 -5.676 1 84.19 707 GLU B O 1
ATOM 14363 N N . ALA B 1 708 ? -19.281 -27.094 -5.449 1 87.44 708 ALA B N 1
ATOM 14364 C CA . ALA B 1 708 ? -19.094 -28.516 -5.723 1 87.44 708 ALA B CA 1
ATOM 14365 C C . ALA B 1 708 ? -18.453 -28.734 -7.09 1 87.44 708 ALA B C 1
ATOM 14367 O O . ALA B 1 708 ? -18.766 -28.031 -8.047 1 87.44 708 ALA B O 1
ATOM 14368 N N . ASN B 1 709 ? -17.531 -29.703 -7.129 1 89.56 709 ASN B N 1
ATOM 14369 C CA . ASN B 1 709 ? -16.844 -30.109 -8.344 1 89.56 709 ASN B CA 1
ATOM 14370 C C . ASN B 1 709 ? -15.727 -29.125 -8.711 1 89.56 709 ASN B C 1
ATOM 14372 O O . ASN B 1 709 ? -14.992 -29.344 -9.68 1 89.56 709 ASN B O 1
ATOM 14376 N N . LYS B 1 710 ? -15.633 -28.062 -7.898 1 91.81 710 LYS B N 1
ATOM 14377 C CA . LYS B 1 710 ? -14.688 -27.031 -8.312 1 91.81 710 LYS B CA 1
ATOM 14378 C C . LYS B 1 710 ? -13.633 -26.797 -7.242 1 91.81 710 LYS B C 1
ATOM 14380 O O . LYS B 1 710 ? -12.812 -25.875 -7.359 1 91.81 710 LYS B O 1
ATOM 14385 N N . VAL B 1 711 ? -13.578 -27.562 -6.184 1 93.62 711 VAL B N 1
ATOM 14386 C CA . VAL B 1 711 ? -12.633 -27.375 -5.09 1 93.62 711 VAL B CA 1
ATOM 14387 C C . VAL B 1 711 ? -11.305 -28.047 -5.441 1 93.62 711 VAL B C 1
ATOM 14389 O O . VAL B 1 711 ? -11.273 -29.219 -5.836 1 93.62 711 VAL B O 1
ATOM 14392 N N . PRO B 1 712 ? -10.227 -27.375 -5.27 1 94.81 712 PRO B N 1
ATOM 14393 C CA . PRO B 1 712 ? -8.93 -27.938 -5.648 1 94.81 712 PRO B CA 1
ATOM 14394 C C . PRO B 1 712 ? -8.609 -29.234 -4.906 1 94.81 712 PRO B C 1
ATOM 14396 O O . PRO B 1 712 ? -8.727 -29.297 -3.68 1 94.81 712 PRO B O 1
ATOM 14399 N N . THR B 1 713 ? -8.133 -30.219 -5.508 1 95.69 713 THR B N 1
ATOM 14400 C CA . THR B 1 713 ? -7.727 -31.531 -5.035 1 95.69 713 THR B CA 1
ATOM 14401 C C . THR B 1 713 ? -8.914 -32.281 -4.438 1 95.69 713 THR B C 1
ATOM 14403 O O . THR B 1 713 ? -9.086 -33.469 -4.684 1 95.69 713 THR B O 1
ATOM 14406 N N . LEU B 1 714 ? -9.703 -31.641 -3.625 1 96.44 714 LEU B N 1
ATOM 14407 C CA . LEU B 1 714 ? -10.773 -32.312 -2.887 1 96.44 714 LEU B CA 1
ATOM 14408 C C . LEU B 1 714 ? -11.859 -32.812 -3.834 1 96.44 714 LEU B C 1
ATOM 14410 O O . LEU B 1 714 ? -12.297 -33.969 -3.73 1 96.44 714 LEU B O 1
ATOM 14414 N N . SER B 1 715 ? -12.266 -31.953 -4.73 1 95.25 715 SER B N 1
ATOM 14415 C CA . SER B 1 715 ? -13.242 -32.406 -5.711 1 95.25 715 SER B CA 1
ATOM 14416 C C . SER B 1 715 ? -12.656 -33.469 -6.641 1 95.25 715 SER B C 1
ATOM 14418 O O . SER B 1 715 ? -13.359 -34.375 -7.082 1 95.25 715 SER B O 1
ATOM 14420 N N . HIS B 1 716 ? -11.422 -33.344 -6.969 1 95.25 716 HIS B N 1
ATOM 14421 C CA . HIS B 1 716 ? -10.742 -34.312 -7.82 1 95.25 716 HIS B CA 1
ATOM 14422 C C . HIS B 1 716 ? -10.719 -35.688 -7.172 1 95.25 716 HIS B C 1
ATOM 14424 O O . HIS B 1 716 ? -11.008 -36.688 -7.832 1 95.25 716 HIS B O 1
ATOM 14430 N N . TRP B 1 717 ? -10.398 -35.719 -5.934 1 96.25 717 TRP B N 1
ATOM 14431 C CA . TRP B 1 717 ? -10.352 -37 -5.227 1 96.25 717 TRP B CA 1
ATOM 14432 C C . TRP B 1 717 ? -11.75 -37.562 -5.035 1 96.25 717 TRP B C 1
ATOM 14434 O O . TRP B 1 717 ? -11.953 -38.781 -5.125 1 96.25 717 TRP B O 1
ATOM 14444 N N . PHE B 1 718 ? -12.68 -36.688 -4.785 1 95.12 718 PHE B N 1
ATOM 14445 C CA . PHE B 1 718 ? -14.055 -37.125 -4.543 1 95.12 718 PHE B CA 1
ATOM 14446 C C . PHE B 1 718 ? -14.656 -37.75 -5.793 1 95.12 718 PHE B C 1
ATOM 14448 O O . PHE B 1 718 ? -15.281 -38.812 -5.727 1 95.12 718 PHE B O 1
ATOM 14455 N N . HIS B 1 719 ? -14.375 -37.188 -6.973 1 93.75 719 HIS B N 1
ATOM 14456 C CA . HIS B 1 719 ? -15.055 -37.625 -8.195 1 93.75 719 HIS B CA 1
ATOM 14457 C C . HIS B 1 719 ? -14.227 -38.625 -8.969 1 93.75 719 HIS B C 1
ATOM 14459 O O . HIS B 1 719 ? -14.773 -39.438 -9.719 1 93.75 719 HIS B O 1
ATOM 14465 N N . ASP B 1 720 ? -12.914 -38.594 -8.789 1 94.75 720 ASP B N 1
ATOM 14466 C CA . ASP B 1 720 ? -12.133 -39.344 -9.781 1 94.75 720 ASP B CA 1
ATOM 14467 C C . ASP B 1 720 ? -11.156 -40.281 -9.109 1 94.75 720 ASP B C 1
ATOM 14469 O O . ASP B 1 720 ? -10.898 -41.375 -9.625 1 94.75 720 ASP B O 1
ATOM 14473 N N . MET B 1 721 ? -10.633 -40 -8 1 94.94 721 MET B N 1
ATOM 14474 C CA . MET B 1 721 ? -9.602 -40.844 -7.41 1 94.94 721 MET B CA 1
ATOM 14475 C C . MET B 1 721 ? -10.234 -41.969 -6.586 1 94.94 721 MET B C 1
ATOM 14477 O O . MET B 1 721 ? -9.82 -43.125 -6.691 1 94.94 721 MET B O 1
ATOM 14481 N N . ILE B 1 722 ? -11.172 -41.656 -5.801 1 94.81 722 ILE B N 1
ATOM 14482 C CA . ILE B 1 722 ? -11.742 -42.625 -4.871 1 94.81 722 ILE B CA 1
ATOM 14483 C C . ILE B 1 722 ? -12.508 -43.719 -5.648 1 94.81 722 ILE B C 1
ATOM 14485 O O . ILE B 1 722 ? -12.484 -44.875 -5.289 1 94.81 722 ILE B O 1
ATOM 14489 N N . PRO B 1 723 ? -13.188 -43.312 -6.68 1 95.25 723 PRO B N 1
ATOM 14490 C CA . PRO B 1 723 ? -13.891 -44.375 -7.426 1 95.25 723 PRO B CA 1
ATOM 14491 C C . PRO B 1 723 ? -12.945 -45.438 -7.98 1 95.25 723 PRO B C 1
ATOM 14493 O O . PRO B 1 723 ? -13.336 -46.594 -8.133 1 95.25 723 PRO B O 1
ATOM 14496 N N . PHE B 1 724 ? -11.781 -45.094 -8.305 1 95.38 724 PHE B N 1
ATOM 14497 C CA . PHE B 1 724 ? -10.805 -46.062 -8.742 1 95.38 724 PHE B CA 1
ATOM 14498 C C . PHE B 1 724 ? -10.562 -47.125 -7.66 1 95.38 724 PHE B C 1
ATOM 14500 O O . PHE B 1 724 ? -10.359 -48.281 -7.965 1 95.38 724 PHE B O 1
ATOM 14507 N N . TYR B 1 725 ? -10.617 -46.719 -6.422 1 95.69 725 TYR B N 1
ATOM 14508 C CA . TYR B 1 725 ? -10.453 -47.656 -5.309 1 95.69 725 TYR B CA 1
ATOM 14509 C C . TYR B 1 725 ? -11.656 -48.594 -5.191 1 95.69 725 TYR B C 1
ATOM 14511 O O . TYR B 1 725 ? -11.508 -49.812 -5.23 1 95.69 725 TYR B O 1
ATOM 14519 N N . SER B 1 726 ? -12.82 -48.062 -5.094 1 94.88 726 SER B N 1
ATOM 14520 C CA . SER B 1 726 ? -14.023 -48.844 -4.824 1 94.88 726 SER B CA 1
ATOM 14521 C C . SER B 1 726 ? -14.375 -49.75 -6.004 1 94.88 726 SER B C 1
ATOM 14523 O O . SER B 1 726 ? -14.891 -50.844 -5.816 1 94.88 726 SER B O 1
ATOM 14525 N N . CYS B 1 727 ? -14.062 -49.281 -7.172 1 95.5 727 CYS B N 1
ATOM 14526 C CA . CYS B 1 727 ? -14.492 -50.031 -8.344 1 95.5 727 CYS B CA 1
ATOM 14527 C C . CYS B 1 727 ? -13.414 -51 -8.812 1 95.5 727 CYS B C 1
ATOM 14529 O O . CYS B 1 727 ? -13.711 -52.062 -9.383 1 95.5 727 CYS B O 1
ATOM 14531 N N . CYS B 1 728 ? -12.172 -50.656 -8.648 1 94.75 728 CYS B N 1
ATOM 14532 C CA . CYS B 1 728 ? -11.133 -51.5 -9.258 1 94.75 728 CYS B CA 1
ATOM 14533 C C . CYS B 1 728 ? -10.164 -52 -8.203 1 94.75 728 CYS B C 1
ATOM 14535 O O . CYS B 1 728 ? -10.008 -53.219 -8.023 1 94.75 728 CYS B O 1
ATOM 14537 N N . LEU B 1 729 ? -9.555 -51.094 -7.41 1 94 729 LEU B N 1
ATOM 14538 C CA . LEU B 1 729 ? -8.477 -51.5 -6.504 1 94 729 LEU B CA 1
ATOM 14539 C C . LEU B 1 729 ? -9.008 -52.438 -5.406 1 94 729 LEU B C 1
ATOM 14541 O O . LEU B 1 729 ? -8.297 -53.312 -4.957 1 94 729 LEU B O 1
ATOM 14545 N N . TRP B 1 730 ? -10.211 -52.188 -4.898 1 94.56 730 TRP B N 1
ATOM 14546 C CA . TRP B 1 730 ? -10.766 -52.969 -3.797 1 94.56 730 TRP B CA 1
ATOM 14547 C C . TRP B 1 730 ? -11.625 -54.125 -4.324 1 94.56 730 TRP B C 1
ATOM 14549 O O . TRP B 1 730 ? -12.297 -54.812 -3.549 1 94.56 730 TRP B O 1
ATOM 14559 N N . GLN B 1 731 ? -11.625 -54.219 -5.582 1 93 731 GLN B N 1
ATOM 14560 C CA . GLN B 1 731 ? -12.281 -55.344 -6.234 1 93 731 GLN B CA 1
ATOM 14561 C C . GLN B 1 731 ? -11.328 -56.031 -7.191 1 93 731 GLN B C 1
ATOM 14563 O O . GLN B 1 731 ? -10.109 -56 -7.02 1 93 731 GLN B O 1
ATOM 14568 N N . GLU B 1 732 ? -11.883 -56.875 -8.086 1 88.81 732 GLU B N 1
ATOM 14569 C CA . GLU B 1 732 ? -11.062 -57.531 -9.109 1 88.81 732 GLU B CA 1
ATOM 14570 C C . GLU B 1 732 ? -11.141 -56.781 -10.438 1 88.81 732 GLU B C 1
ATOM 14572 O O . GLU B 1 732 ? -12.141 -56.094 -10.719 1 88.81 732 GLU B O 1
ATOM 14577 N N . GLU B 1 733 ? -10.164 -56.812 -11.188 1 86.81 733 GLU B N 1
ATOM 14578 C CA . GLU B 1 733 ? -10.07 -56.094 -12.461 1 86.81 733 GLU B CA 1
ATOM 14579 C C . GLU B 1 733 ? -11.211 -56.469 -13.391 1 86.81 733 GLU B C 1
ATOM 14581 O O . GLU B 1 733 ? -11.648 -55.656 -14.211 1 86.81 733 GLU B O 1
ATOM 14586 N N . GLN B 1 734 ? -11.719 -57.688 -13.211 1 88.62 734 GLN B N 1
ATOM 14587 C CA . GLN B 1 734 ? -12.758 -58.188 -14.109 1 88.62 734 GLN B CA 1
ATOM 14588 C C . GLN B 1 734 ? -14.148 -58 -13.492 1 88.62 734 GLN B C 1
ATOM 14590 O O . GLN B 1 734 ? -15.141 -58.469 -14.062 1 88.62 734 GLN B O 1
ATOM 14595 N N . ALA B 1 735 ? -14.102 -57.312 -12.383 1 91.12 735 ALA B N 1
ATOM 14596 C CA . ALA B 1 735 ? -15.406 -57.062 -11.766 1 91.12 735 ALA B CA 1
ATOM 14597 C C . ALA B 1 735 ? -16.25 -56.156 -12.641 1 91.12 735 ALA B C 1
ATOM 14599 O O . ALA B 1 735 ? -15.711 -55.281 -13.352 1 91.12 735 ALA B O 1
ATOM 14600 N N . VAL B 1 736 ? -17.578 -56.25 -12.609 1 90.81 736 VAL B N 1
ATOM 14601 C CA . VAL B 1 736 ? -18.484 -55.469 -13.43 1 90.81 736 VAL B CA 1
ATOM 14602 C C . VAL B 1 736 ? -18.297 -53.969 -13.148 1 90.81 736 VAL B C 1
ATOM 14604 O O . VAL B 1 736 ? -18.344 -53.156 -14.07 1 90.81 736 VAL B O 1
ATOM 14607 N N . GLY B 1 737 ? -18.094 -53.688 -11.93 1 92.5 737 GLY B N 1
ATOM 14608 C CA . GLY B 1 737 ? -17.875 -52.281 -11.562 1 92.5 737 GLY B CA 1
ATOM 14609 C C . GLY B 1 737 ? -16.641 -51.688 -12.188 1 92.5 737 GLY B C 1
ATOM 14610 O O . GLY B 1 737 ? -16.656 -50.562 -12.648 1 92.5 737 GLY B O 1
ATOM 14611 N N . CYS B 1 738 ? -15.609 -52.406 -12.203 1 93.94 738 CYS B N 1
ATOM 14612 C CA . CYS B 1 738 ? -14.352 -51.906 -12.758 1 93.94 738 CYS B CA 1
ATOM 14613 C C . CYS B 1 738 ? -14.43 -51.781 -14.273 1 93.94 738 CYS B C 1
ATOM 14615 O O . CYS B 1 738 ? -13.859 -50.875 -14.859 1 93.94 738 CYS B O 1
ATOM 14617 N N . GLU B 1 739 ? -15.148 -52.719 -14.93 1 92.69 739 GLU B N 1
ATOM 14618 C CA . GLU B 1 739 ? -15.336 -52.625 -16.375 1 92.69 739 GLU B CA 1
ATOM 14619 C C . GLU B 1 739 ? -16.172 -51.406 -16.766 1 92.69 739 GLU B C 1
ATOM 14621 O O . GLU B 1 739 ? -15.859 -50.75 -17.75 1 92.69 739 GLU B O 1
ATOM 14626 N N . THR B 1 740 ? -17.172 -51.219 -15.961 1 93.62 740 THR B N 1
ATOM 14627 C CA . THR B 1 740 ? -17.984 -50.031 -16.219 1 93.62 740 THR B CA 1
ATOM 14628 C C . THR B 1 740 ? -17.172 -48.75 -16.031 1 93.62 740 THR B C 1
ATOM 14630 O O . THR B 1 740 ? -17.312 -47.812 -16.797 1 93.62 740 THR B O 1
ATOM 14633 N N . TYR B 1 741 ? -16.406 -48.812 -15.008 1 94 741 TYR B N 1
ATOM 14634 C CA . TYR B 1 741 ? -15.547 -47.688 -14.727 1 94 741 TYR B CA 1
ATOM 14635 C C . TYR B 1 741 ? -14.57 -47.438 -15.875 1 94 741 TYR B C 1
ATOM 14637 O O . TYR B 1 741 ? -14.406 -46.312 -16.328 1 94 741 TYR B O 1
ATOM 14645 N N . ARG B 1 742 ? -13.961 -48.375 -16.453 1 92.06 742 ARG B N 1
ATOM 14646 C CA . ARG B 1 742 ? -12.891 -48.281 -17.453 1 92.06 742 ARG B CA 1
ATOM 14647 C C . ARG B 1 742 ? -13.453 -48.031 -18.844 1 92.06 742 ARG B C 1
ATOM 14649 O O . ARG B 1 742 ? -12.875 -47.25 -19.625 1 92.06 742 ARG B O 1
ATOM 14656 N N . PHE B 1 743 ? -14.594 -48.625 -19.188 1 90.19 743 PHE B N 1
ATOM 14657 C CA . PHE B 1 743 ? -15.062 -48.625 -20.562 1 90.19 743 PHE B CA 1
ATOM 14658 C C . PHE B 1 743 ? -16.125 -47.562 -20.781 1 90.19 743 PHE B C 1
ATOM 14660 O O . PHE B 1 743 ? -16.281 -47.031 -21.891 1 90.19 743 PHE B O 1
ATOM 14667 N N . GLU B 1 744 ? -16.766 -47.188 -19.719 1 90.31 744 GLU B N 1
ATOM 14668 C CA . GLU B 1 744 ? -17.891 -46.281 -19.906 1 90.31 744 GLU B CA 1
ATOM 14669 C C . GLU B 1 744 ? -17.641 -44.938 -19.266 1 90.31 744 GLU B C 1
ATOM 14671 O O . GLU B 1 744 ? -17.844 -43.875 -19.891 1 90.31 744 GLU B O 1
ATOM 14676 N N . ARG B 1 745 ? -17.172 -44.875 -18.047 1 91.38 745 ARG B N 1
ATOM 14677 C CA . ARG B 1 745 ? -17.172 -43.656 -17.281 1 91.38 745 ARG B CA 1
ATOM 14678 C C . ARG B 1 745 ? -15.844 -42.906 -17.438 1 91.38 745 ARG B C 1
ATOM 14680 O O . ARG B 1 745 ? -15.828 -41.656 -17.531 1 91.38 745 ARG B O 1
ATOM 14687 N N . ARG B 1 746 ? -14.781 -43.625 -17.391 1 94.5 746 ARG B N 1
ATOM 14688 C CA . ARG B 1 746 ? -13.477 -43 -17.562 1 94.5 746 ARG B CA 1
ATOM 14689 C C . ARG B 1 746 ? -12.664 -43.688 -18.641 1 94.5 746 ARG B C 1
ATOM 14691 O O . ARG B 1 746 ? -11.531 -44.125 -18.406 1 94.5 746 ARG B O 1
ATOM 14698 N N . PRO B 1 747 ? -13.125 -43.688 -19.844 1 90.38 747 PRO B N 1
ATOM 14699 C CA . PRO B 1 747 ? -12.391 -44.344 -20.922 1 90.38 747 PRO B CA 1
ATOM 14700 C C . PRO B 1 747 ? -11.25 -43.469 -21.453 1 90.38 747 PRO B C 1
ATOM 14702 O O . PRO B 1 747 ? -11.383 -42.25 -21.516 1 90.38 747 PRO B O 1
ATOM 14705 N N . THR B 1 748 ? -10.164 -44.125 -21.75 1 90.25 748 THR B N 1
ATOM 14706 C CA . THR B 1 748 ? -9.102 -43.406 -22.422 1 90.25 748 THR B CA 1
ATOM 14707 C C . THR B 1 748 ? -9.531 -42.969 -23.812 1 90.25 748 THR B C 1
ATOM 14709 O O . THR B 1 748 ? -10.125 -43.75 -24.562 1 90.25 748 THR B O 1
ATOM 14712 N N . GLN B 1 749 ? -9.281 -41.75 -24.156 1 81.75 749 GLN B N 1
ATOM 14713 C CA . GLN B 1 749 ? -9.625 -41.281 -25.484 1 81.75 749 GLN B CA 1
ATOM 14714 C C . GLN B 1 749 ? -8.578 -41.719 -26.516 1 81.75 749 GLN B C 1
ATOM 14716 O O . GLN B 1 749 ? -7.387 -41.781 -26.203 1 81.75 749 GLN B O 1
ATOM 14721 N N . ASP B 1 750 ? -9.102 -42.062 -27.609 1 76.31 750 ASP B N 1
ATOM 14722 C CA . ASP B 1 750 ? -8.219 -42.5 -28.688 1 76.31 750 ASP B CA 1
ATOM 14723 C C . ASP B 1 750 ? -7.309 -41.375 -29.156 1 76.31 750 ASP B C 1
ATOM 14725 O O . ASP B 1 750 ? -7.711 -40.219 -29.172 1 76.31 750 ASP B O 1
ATOM 14729 N N . CYS B 1 751 ? -6.137 -41.594 -29.406 1 84.19 751 CYS B N 1
ATOM 14730 C CA . CYS B 1 751 ? -5.117 -40.625 -29.75 1 84.19 751 CYS B CA 1
ATOM 14731 C C . CYS B 1 751 ? -5.098 -40.375 -31.25 1 84.19 751 CYS B C 1
ATOM 14733 O O . CYS B 1 751 ? -4.359 -39.5 -31.734 1 84.19 751 CYS B O 1
ATOM 14735 N N . VAL B 1 752 ? -5.961 -40.938 -32.094 1 78.81 752 VAL B N 1
ATOM 14736 C CA . VAL B 1 752 ? -5.875 -40.906 -33.531 1 78.81 752 VAL B CA 1
ATOM 14737 C C . VAL B 1 752 ? -6.156 -39.5 -34.031 1 78.81 752 VAL B C 1
ATOM 14739 O O . VAL B 1 752 ? -5.535 -39.031 -35 1 78.81 752 VAL B O 1
ATOM 14742 N N . ALA B 1 753 ? -6.953 -38.781 -33.406 1 82.38 753 ALA B N 1
ATOM 14743 C CA . ALA B 1 753 ? -7.324 -37.438 -33.844 1 82.38 753 ALA B CA 1
ATOM 14744 C C . ALA B 1 753 ? -6.43 -36.375 -33.219 1 82.38 753 ALA B C 1
ATOM 14746 O O . ALA B 1 753 ? -6.672 -35.188 -33.375 1 82.38 753 ALA B O 1
ATOM 14747 N N . TYR B 1 754 ? -5.441 -36.812 -32.531 1 90.25 754 TYR B N 1
ATOM 14748 C CA . TYR B 1 754 ? -4.523 -35.875 -31.906 1 90.25 754 TYR B CA 1
ATOM 14749 C C . TYR B 1 754 ? -3.74 -35.094 -32.938 1 90.25 754 TYR B C 1
ATOM 14751 O O . TYR B 1 754 ? -3.264 -35.656 -33.938 1 90.25 754 TYR B O 1
ATOM 14759 N N . GLN B 1 755 ? -3.688 -33.75 -32.781 1 88.19 755 GLN B N 1
ATOM 14760 C CA . GLN B 1 755 ? -2.91 -32.875 -33.656 1 88.19 755 GLN B CA 1
ATOM 14761 C C . GLN B 1 755 ? -1.78 -32.188 -32.875 1 88.19 755 GLN B C 1
ATOM 14763 O O . GLN B 1 755 ? -2.029 -31.438 -31.938 1 88.19 755 GLN B O 1
ATOM 14768 N N . ALA B 1 756 ? -0.589 -32.438 -33.281 1 91.5 756 ALA B N 1
ATOM 14769 C CA . ALA B 1 756 ? 0.563 -31.812 -32.656 1 91.5 756 ALA B CA 1
ATOM 14770 C C . ALA B 1 756 ? 0.599 -30.312 -32.938 1 91.5 756 ALA B C 1
ATOM 14772 O O . ALA B 1 756 ? 0.192 -29.859 -34.031 1 91.5 756 ALA B O 1
ATOM 14773 N N . PRO B 1 757 ? 1.062 -29.484 -32 1 93.94 757 PRO B N 1
ATOM 14774 C CA . PRO B 1 757 ? 1.159 -28.031 -32.25 1 93.94 757 PRO B CA 1
ATOM 14775 C C . PRO B 1 757 ? 2.279 -27.656 -33.219 1 93.94 757 PRO B C 1
ATOM 14777 O O . PRO B 1 757 ? 3.197 -28.453 -33.438 1 93.94 757 PRO B O 1
ATOM 14780 N N . SER B 1 758 ? 2.096 -26.5 -33.781 1 93 758 SER B N 1
ATOM 14781 C CA . SER B 1 758 ? 3.188 -25.938 -34.594 1 93 758 SER B CA 1
ATOM 14782 C C . SER B 1 758 ? 4.152 -25.141 -33.719 1 93 758 SER B C 1
ATOM 14784 O O . SER B 1 758 ? 3.771 -24.641 -32.656 1 93 758 SER B O 1
ATOM 14786 N N . VAL B 1 759 ? 5.387 -25.109 -34.188 1 95.12 759 VAL B N 1
ATOM 14787 C CA . VAL B 1 759 ? 6.391 -24.5 -33.344 1 95.12 759 VAL B CA 1
ATOM 14788 C C . VAL B 1 759 ? 7.156 -23.422 -34.125 1 95.12 759 VAL B C 1
ATOM 14790 O O . VAL B 1 759 ? 7.449 -23.609 -35.312 1 95.12 759 VAL B O 1
ATOM 14793 N N . ALA B 1 760 ? 7.309 -22.297 -33.562 1 96.5 760 ALA B N 1
ATOM 14794 C CA . ALA B 1 760 ? 8.203 -21.234 -34 1 96.5 760 ALA B CA 1
ATOM 14795 C C . ALA B 1 760 ? 9.266 -20.922 -32.969 1 96.5 760 ALA B C 1
ATOM 14797 O O . ALA B 1 760 ? 9.086 -21.219 -31.781 1 96.5 760 ALA B O 1
ATOM 14798 N N . ALA B 1 761 ? 10.383 -20.375 -33.406 1 96.56 761 ALA B N 1
ATOM 14799 C CA . ALA B 1 761 ? 11.453 -20.172 -32.438 1 96.56 761 ALA B CA 1
ATOM 14800 C C . ALA B 1 761 ? 12.266 -18.922 -32.781 1 96.56 761 ALA B C 1
ATOM 14802 O O . ALA B 1 761 ? 12.336 -18.516 -33.938 1 96.56 761 ALA B O 1
ATOM 14803 N N . VAL B 1 762 ? 12.734 -18.281 -31.797 1 96.31 762 VAL B N 1
ATOM 14804 C CA . VAL B 1 762 ? 13.703 -17.203 -31.875 1 96.31 762 VAL B CA 1
ATOM 14805 C C . VAL B 1 762 ? 14.898 -17.5 -30.969 1 96.31 762 VAL B C 1
ATOM 14807 O O . VAL B 1 762 ? 14.727 -17.969 -29.844 1 96.31 762 VAL B O 1
ATOM 14810 N N . PHE B 1 763 ? 16.141 -17.391 -31.516 1 92.69 763 PHE B N 1
ATOM 14811 C CA . PHE B 1 763 ? 17.328 -17.719 -30.719 1 92.69 763 PHE B CA 1
ATOM 14812 C C . PHE B 1 763 ? 18.531 -16.891 -31.172 1 92.69 763 PHE B C 1
ATOM 14814 O O . PHE B 1 763 ? 18.531 -16.344 -32.281 1 92.69 763 PHE B O 1
ATOM 14821 N N . GLY B 1 764 ? 19.469 -16.781 -30.344 1 79.31 764 GLY B N 1
ATOM 14822 C CA . GLY B 1 764 ? 20.75 -16.172 -30.688 1 79.31 764 GLY B CA 1
ATOM 14823 C C . GLY B 1 764 ? 20.641 -14.68 -30.922 1 79.31 764 GLY B C 1
ATOM 14824 O O . GLY B 1 764 ? 20.109 -13.953 -30.078 1 79.31 764 GLY B O 1
ATOM 14825 N N . ASP B 1 765 ? 21.141 -14.195 -32.156 1 79.88 765 ASP B N 1
ATOM 14826 C CA . ASP B 1 765 ? 21.25 -12.781 -32.531 1 79.88 765 ASP B CA 1
ATOM 14827 C C . ASP B 1 765 ? 20.172 -12.375 -33.5 1 79.88 765 ASP B C 1
ATOM 14829 O O . ASP B 1 765 ? 20.359 -12.5 -34.719 1 79.88 765 ASP B O 1
ATOM 14833 N N . PRO B 1 766 ? 18.984 -12.016 -33.156 1 85.56 766 PRO B N 1
ATOM 14834 C CA . PRO B 1 766 ? 18.062 -13.156 -33.094 1 85.56 766 PRO B CA 1
ATOM 14835 C C . PRO B 1 766 ? 17.812 -13.758 -34.5 1 85.56 766 PRO B C 1
ATOM 14837 O O . PRO B 1 766 ? 17.766 -13.023 -35.469 1 85.56 766 PRO B O 1
ATOM 14840 N N . HIS B 1 767 ? 17.859 -14.961 -34.562 1 92.19 767 HIS B N 1
ATOM 14841 C CA . HIS B 1 767 ? 17.391 -15.734 -35.688 1 92.19 767 HIS B CA 1
ATOM 14842 C C . HIS B 1 767 ? 15.961 -16.219 -35.5 1 92.19 767 HIS B C 1
ATOM 14844 O O . HIS B 1 767 ? 15.625 -16.734 -34.438 1 92.19 767 HIS B O 1
ATOM 14850 N N . VAL B 1 768 ? 15.18 -15.961 -36.5 1 94.75 768 VAL B N 1
ATOM 14851 C CA . VAL B 1 768 ? 13.75 -16.25 -36.375 1 94.75 768 VAL B CA 1
ATOM 14852 C C . VAL B 1 768 ? 13.359 -17.359 -37.344 1 94.75 768 VAL B C 1
ATOM 14854 O O . VAL B 1 768 ? 13.773 -17.359 -38.5 1 94.75 768 VAL B O 1
ATOM 14857 N N . VAL B 1 769 ? 12.734 -18.312 -36.812 1 94.25 769 VAL B N 1
ATOM 14858 C CA . VAL B 1 769 ? 12.078 -19.328 -37.625 1 94.25 769 VAL B CA 1
ATOM 14859 C C . VAL B 1 769 ? 10.562 -19.25 -37.469 1 94.25 769 VAL B C 1
ATOM 14861 O O . VAL B 1 769 ? 10.062 -19.406 -36.344 1 94.25 769 VAL B O 1
ATOM 14864 N N . THR B 1 770 ? 9.852 -18.984 -38.5 1 95.31 770 THR B N 1
ATOM 14865 C CA . THR B 1 770 ? 8.406 -18.781 -38.406 1 95.31 770 THR B CA 1
ATOM 14866 C C . THR B 1 770 ? 7.676 -20.125 -38.344 1 95.31 770 THR B C 1
ATOM 14868 O O . THR B 1 770 ? 8.305 -21.172 -38.438 1 95.31 770 THR B O 1
ATOM 14871 N N . PHE B 1 771 ? 6.406 -20.109 -38.219 1 94.44 771 PHE B N 1
ATOM 14872 C CA . PHE B 1 771 ? 5.57 -21.312 -38.156 1 94.44 771 PHE B CA 1
ATOM 14873 C C . PHE B 1 771 ? 5.562 -22.031 -39.5 1 94.44 771 PHE B C 1
ATOM 14875 O O . PHE B 1 771 ? 5.371 -23.25 -39.562 1 94.44 771 PHE B O 1
ATOM 14882 N N . ASP B 1 772 ? 5.812 -21.266 -40.594 1 92.38 772 ASP B N 1
ATOM 14883 C CA . ASP B 1 772 ? 5.84 -21.844 -41.938 1 92.38 772 ASP B CA 1
ATOM 14884 C C . ASP B 1 772 ? 7.258 -22.25 -42.344 1 92.38 772 ASP B C 1
ATOM 14886 O O . ASP B 1 772 ? 7.535 -22.469 -43.531 1 92.38 772 ASP B O 1
ATOM 14890 N N . ASP B 1 773 ? 8.188 -22.188 -41.438 1 89.62 773 ASP B N 1
ATOM 14891 C CA . ASP B 1 773 ? 9.555 -22.672 -41.594 1 89.62 773 ASP B CA 1
ATOM 14892 C C . ASP B 1 773 ? 10.398 -21.672 -42.406 1 89.62 773 ASP B C 1
ATOM 14894 O O . ASP B 1 773 ? 11.336 -22.078 -43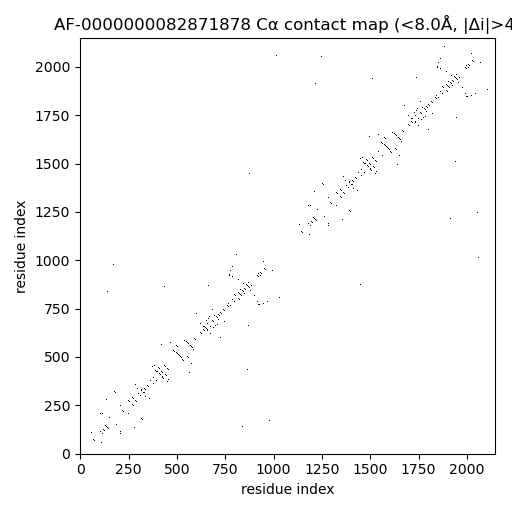.094 1 89.62 773 ASP B O 1
ATOM 14898 N N . LEU B 1 774 ? 9.906 -20.484 -42.344 1 91 774 LEU B N 1
ATOM 14899 C CA . LEU B 1 774 ? 10.75 -19.422 -42.906 1 91 774 LEU B CA 1
ATOM 14900 C C . LEU B 1 774 ? 11.836 -19.016 -41.906 1 91 774 LEU B C 1
ATOM 14902 O O . LEU B 1 774 ? 11.539 -18.75 -40.75 1 91 774 LEU B O 1
ATOM 14906 N N . GLU B 1 775 ? 13.094 -19.062 -42.406 1 90.5 775 GLU B N 1
ATOM 14907 C CA . GLU B 1 775 ? 14.211 -18.672 -41.531 1 90.5 775 GLU B CA 1
ATOM 14908 C C . GLU B 1 775 ? 14.805 -17.328 -41.969 1 90.5 775 GLU B C 1
ATOM 14910 O O . GLU B 1 775 ? 15.094 -17.141 -43.156 1 90.5 775 GLU B O 1
ATOM 14915 N N . TYR B 1 776 ? 14.891 -16.406 -41.094 1 90.75 776 TYR B N 1
ATOM 14916 C CA . TYR B 1 776 ? 15.531 -15.133 -41.406 1 90.75 776 TYR B CA 1
ATOM 14917 C C . TYR B 1 776 ? 16.172 -14.539 -40.156 1 90.75 776 TYR B C 1
ATOM 14919 O O . TYR B 1 776 ? 15.945 -15.016 -39.031 1 90.75 776 TYR B O 1
ATOM 14927 N N . THR B 1 777 ? 17.047 -13.625 -40.344 1 91.69 777 THR B N 1
ATOM 14928 C CA . THR B 1 777 ? 17.75 -12.961 -39.25 1 91.69 777 THR B CA 1
ATOM 14929 C C . THR B 1 777 ? 17.297 -11.508 -39.125 1 91.69 777 THR B C 1
ATOM 14931 O O . THR B 1 777 ? 17.188 -10.797 -40.125 1 91.69 777 THR B O 1
ATOM 14934 N N . PHE B 1 778 ? 16.906 -11.148 -37.938 1 92.69 778 PHE B N 1
ATOM 14935 C CA . PHE B 1 778 ? 16.453 -9.797 -37.625 1 92.69 778 PHE B CA 1
ATOM 14936 C C . PHE B 1 778 ? 17.141 -9.25 -36.406 1 92.69 778 PHE B C 1
ATOM 14938 O O . PHE B 1 778 ? 16.875 -9.711 -35.281 1 92.69 778 PHE B O 1
ATOM 14945 N N . ASN B 1 779 ? 17.938 -8.203 -36.531 1 92.06 779 ASN B N 1
ATOM 14946 C CA . ASN B 1 779 ? 18.672 -7.617 -35.406 1 92.06 779 ASN B CA 1
ATOM 14947 C C . ASN B 1 779 ? 18.172 -6.223 -35.062 1 92.06 779 ASN B C 1
ATOM 14949 O O . ASN B 1 779 ? 18.953 -5.273 -35 1 92.06 779 ASN B O 1
ATOM 14953 N N . GLY B 1 780 ? 16.906 -6.207 -34.781 1 90.88 780 GLY B N 1
ATOM 14954 C CA . GLY B 1 780 ? 16.344 -4.949 -34.312 1 90.88 780 GLY B CA 1
ATOM 14955 C C . GLY B 1 780 ? 16.594 -4.699 -32.844 1 90.88 780 GLY B C 1
ATOM 14956 O O . GLY B 1 780 ? 16.656 -5.637 -32.031 1 90.88 780 GLY B O 1
ATOM 14957 N N . LYS B 1 781 ? 16.766 -3.389 -32.5 1 91.69 781 LYS B N 1
ATOM 14958 C CA . LYS B 1 781 ? 16.969 -3.006 -31.109 1 91.69 781 LYS B CA 1
ATOM 14959 C C . LYS B 1 781 ? 15.688 -2.43 -30.5 1 91.69 781 LYS B C 1
ATOM 14961 O O . LYS B 1 781 ? 15.211 -1.377 -30.938 1 91.69 781 LYS B O 1
ATOM 14966 N N . GLY B 1 782 ? 15.133 -3.152 -29.547 1 92.19 782 GLY B N 1
ATOM 14967 C CA . GLY B 1 782 ? 13.891 -2.707 -28.922 1 92.19 782 GLY B CA 1
ATOM 14968 C C . GLY B 1 782 ? 12.969 -3.848 -28.547 1 92.19 782 GLY B C 1
ATOM 14969 O O . GLY B 1 782 ? 13.406 -4.992 -28.422 1 92.19 782 GLY B O 1
ATOM 14970 N N . GLU B 1 783 ? 11.727 -3.41 -28.281 1 93.94 783 GLU B N 1
ATOM 14971 C CA . GLU B 1 783 ? 10.68 -4.379 -27.984 1 93.94 783 GLU B CA 1
ATOM 14972 C C . GLU B 1 783 ? 9.781 -4.617 -29.203 1 93.94 783 GLU B C 1
ATOM 14974 O O . GLU B 1 783 ? 9.273 -3.664 -29.797 1 93.94 783 GLU B O 1
ATOM 14979 N N . PHE B 1 784 ? 9.633 -5.902 -29.594 1 95.94 784 PHE B N 1
ATOM 14980 C CA . PHE B 1 784 ? 8.938 -6.227 -30.844 1 95.94 784 PHE B CA 1
ATOM 14981 C C . PHE B 1 784 ? 7.848 -7.258 -30.594 1 95.94 784 PHE B C 1
ATOM 14983 O O . PHE B 1 784 ? 7.891 -7.996 -29.609 1 95.94 784 PHE B O 1
ATOM 14990 N N . VAL B 1 785 ? 6.949 -7.289 -31.484 1 96.56 785 VAL B N 1
ATOM 14991 C CA . VAL B 1 785 ? 5.875 -8.273 -31.453 1 96.56 785 VAL B CA 1
ATOM 14992 C C . VAL B 1 785 ? 6.34 -9.57 -32.125 1 96.56 785 VAL B C 1
ATOM 14994 O O . VAL B 1 785 ? 6.801 -9.562 -33.25 1 96.56 785 VAL B O 1
ATOM 14997 N N . LEU B 1 786 ? 6.316 -10.68 -31.391 1 97.19 786 LEU B N 1
ATOM 14998 C CA . LEU B 1 786 ? 6.602 -11.984 -31.984 1 97.19 786 LEU B CA 1
ATOM 14999 C C . LEU B 1 786 ? 5.344 -12.586 -32.594 1 97.19 786 LEU B C 1
ATOM 15001 O O . LEU B 1 786 ? 5.375 -13.047 -33.75 1 97.19 786 LEU B O 1
ATOM 15005 N N . VAL B 1 787 ? 4.316 -12.617 -31.781 1 96.56 787 VAL B N 1
ATOM 15006 C CA . VAL B 1 787 ? 3.027 -13.133 -32.25 1 96.56 787 VAL B CA 1
ATOM 15007 C C . VAL B 1 787 ? 1.909 -12.195 -31.797 1 96.56 787 VAL B C 1
ATOM 15009 O O . VAL B 1 787 ? 1.862 -11.773 -30.641 1 96.56 787 VAL B O 1
ATOM 15012 N N . HIS B 1 788 ? 1.129 -11.758 -32.688 1 95.06 788 HIS B N 1
ATOM 15013 C CA . HIS B 1 788 ? -0.079 -10.984 -32.406 1 95.06 788 HIS B CA 1
ATOM 15014 C C . HIS B 1 788 ? -1.293 -11.609 -33.094 1 95.06 788 HIS B C 1
ATOM 15016 O O . HIS B 1 788 ? -1.316 -11.75 -34.312 1 95.06 788 HIS B O 1
ATOM 15022 N N . ALA B 1 789 ? -2.143 -12.102 -32.312 1 92.56 789 ALA B N 1
ATOM 15023 C CA . ALA B 1 789 ? -3.4 -12.648 -32.812 1 92.56 789 ALA B CA 1
ATOM 15024 C C . ALA B 1 789 ? -4.598 -11.922 -32.188 1 92.56 789 ALA B C 1
ATOM 15026 O O . ALA B 1 789 ? -4.727 -11.852 -30.969 1 92.56 789 ALA B O 1
ATOM 15027 N N . ASP B 1 790 ? -5.383 -11.266 -33 1 86.38 790 ASP B N 1
ATOM 15028 C CA . ASP B 1 790 ? -6.539 -10.516 -32.531 1 86.38 790 ASP B CA 1
ATOM 15029 C C . ASP B 1 790 ? -7.816 -10.969 -33.219 1 86.38 790 ASP B C 1
ATOM 15031 O O . ASP B 1 790 ? -8.344 -10.25 -34.094 1 86.38 790 ASP B O 1
ATOM 15035 N N . SER B 1 791 ? -8.156 -12.141 -32.938 1 81.62 791 SER B N 1
ATOM 15036 C CA . SER B 1 791 ? -9.43 -12.625 -33.438 1 81.62 791 SER B CA 1
ATOM 15037 C C . SER B 1 791 ? -10.539 -12.492 -32.406 1 81.62 791 SER B C 1
ATOM 15039 O O . SER B 1 791 ? -10.273 -12.219 -31.234 1 81.62 791 SER B O 1
ATOM 15041 N N . GLU B 1 792 ? -11.703 -12.5 -32.812 1 75.19 792 GLU B N 1
ATOM 15042 C CA . GLU B 1 792 ? -12.844 -12.352 -31.922 1 75.19 792 GLU B CA 1
ATOM 15043 C C . GLU B 1 792 ? -12.852 -13.422 -30.844 1 75.19 792 GLU B C 1
ATOM 15045 O O . GLU B 1 792 ? -13.305 -13.18 -29.719 1 75.19 792 GLU B O 1
ATOM 15050 N N . ARG B 1 793 ? -12.312 -14.523 -31.172 1 74.94 793 ARG B N 1
ATOM 15051 C CA . ARG B 1 793 ? -12.375 -15.648 -30.25 1 74.94 793 ARG B CA 1
ATOM 15052 C C . ARG B 1 793 ? -11.125 -15.703 -29.375 1 74.94 793 ARG B C 1
ATOM 15054 O O . ARG B 1 793 ? -11.195 -16.062 -28.203 1 74.94 793 ARG B O 1
ATOM 15061 N N . GLN B 1 794 ? -10 -15.508 -29.984 1 84.5 794 GLN B N 1
ATOM 15062 C CA . GLN B 1 794 ? -8.742 -15.703 -29.281 1 84.5 794 GLN B CA 1
ATOM 15063 C C . GLN B 1 794 ? -7.797 -14.523 -29.516 1 84.5 794 GLN B C 1
ATOM 15065 O O . GLN B 1 794 ? -7.621 -14.078 -30.656 1 84.5 794 GLN B O 1
ATOM 15070 N N . LYS B 1 795 ? -7.418 -13.938 -28.422 1 89.31 795 LYS B N 1
ATOM 15071 C CA . LYS B 1 795 ? -6.395 -12.898 -28.469 1 89.31 795 LYS B CA 1
ATOM 15072 C C . LYS B 1 795 ? -5.094 -13.375 -27.828 1 89.31 795 LYS B C 1
ATOM 15074 O O . LYS B 1 795 ? -5.113 -14.008 -26.766 1 89.31 795 LYS B O 1
ATOM 15079 N N . LEU B 1 796 ? -4 -13.297 -28.531 1 94.38 796 LEU B N 1
ATOM 15080 C CA . LEU B 1 796 ? -2.693 -13.719 -28.031 1 94.38 796 LEU B CA 1
ATOM 15081 C C . LEU B 1 796 ? -1.621 -12.695 -28.391 1 94.38 796 LEU B C 1
ATOM 15083 O O . LEU B 1 796 ? -1.539 -12.25 -29.531 1 94.38 796 LEU B O 1
ATOM 15087 N N . ASP B 1 797 ? -0.951 -12.273 -27.422 1 95.75 797 ASP B N 1
ATOM 15088 C CA . ASP B 1 797 ? 0.169 -11.367 -27.656 1 95.75 797 ASP B CA 1
ATOM 15089 C C . ASP B 1 797 ? 1.453 -11.914 -27.031 1 95.75 797 ASP B C 1
ATOM 15091 O O . ASP B 1 797 ? 1.494 -12.219 -25.828 1 95.75 797 ASP B O 1
ATOM 15095 N N . ILE B 1 798 ? 2.457 -12.141 -27.781 1 97.62 798 ILE B N 1
ATOM 15096 C CA . ILE B 1 798 ? 3.801 -12.508 -27.344 1 97.62 798 ILE B CA 1
ATOM 15097 C C . ILE B 1 798 ? 4.809 -11.492 -27.859 1 97.62 798 ILE B C 1
ATOM 15099 O O . ILE B 1 798 ? 4.844 -11.203 -29.062 1 97.62 798 ILE B O 1
ATOM 15103 N N . GLN B 1 799 ? 5.566 -10.93 -26.969 1 97.12 799 GLN B N 1
ATOM 15104 C CA . GLN B 1 799 ? 6.523 -9.883 -27.312 1 97.12 799 GLN B CA 1
ATOM 15105 C C . GLN B 1 799 ? 7.934 -10.258 -26.859 1 97.12 799 GLN B C 1
ATOM 15107 O O . GLN B 1 799 ? 8.102 -11.078 -25.953 1 97.12 799 GLN B O 1
ATOM 15112 N N . ALA B 1 800 ? 8.906 -9.727 -27.531 1 96.94 800 ALA B N 1
ATOM 15113 C CA . ALA B 1 800 ? 10.305 -9.984 -27.188 1 96.94 800 ALA B CA 1
ATOM 15114 C C . ALA B 1 800 ? 11.102 -8.68 -27.125 1 96.94 800 ALA B C 1
ATOM 15116 O O . ALA B 1 800 ? 10.82 -7.734 -27.859 1 96.94 800 ALA B O 1
ATOM 15117 N N . ARG B 1 801 ? 12.055 -8.664 -26.281 1 95.56 801 ARG B N 1
ATOM 15118 C CA . ARG B 1 801 ? 12.984 -7.539 -26.156 1 95.56 801 ARG B CA 1
ATOM 15119 C C . ARG B 1 801 ? 14.359 -7.91 -26.688 1 95.56 801 ARG B C 1
ATOM 15121 O O . ARG B 1 801 ? 14.922 -8.945 -26.312 1 95.56 801 ARG B O 1
ATOM 15128 N N . PHE B 1 802 ? 14.883 -7.137 -27.625 1 95.5 802 PHE B N 1
ATOM 15129 C CA . PHE B 1 802 ? 16.219 -7.316 -28.203 1 95.5 802 PHE B CA 1
ATOM 15130 C C . PHE B 1 802 ? 17.141 -6.188 -27.781 1 95.5 802 PHE B C 1
ATOM 15132 O O . PHE B 1 802 ? 16.859 -5.016 -28.016 1 95.5 802 PHE B O 1
ATOM 15139 N N . GLU B 1 803 ? 18.188 -6.551 -27.156 1 91.94 803 GLU B N 1
ATOM 15140 C CA . GLU B 1 803 ? 19.188 -5.582 -26.734 1 91.94 803 GLU B CA 1
ATOM 15141 C C . GLU B 1 803 ? 20.516 -5.809 -27.469 1 91.94 803 GLU B C 1
ATOM 15143 O O . GLU B 1 803 ? 20.797 -6.922 -27.922 1 91.94 803 GLU B O 1
ATOM 15148 N N . GLN B 1 804 ? 21.281 -4.77 -27.594 1 90.88 804 GLN B N 1
ATOM 15149 C CA . GLN B 1 804 ? 22.547 -4.855 -28.328 1 90.88 804 GLN B CA 1
ATOM 15150 C C . GLN B 1 804 ? 23.531 -5.773 -27.609 1 90.88 804 GLN B C 1
ATOM 15152 O O . GLN B 1 804 ? 23.625 -5.758 -26.391 1 90.88 804 GLN B O 1
ATOM 15157 N N . MET B 1 805 ? 24.25 -6.535 -28.359 1 90.88 805 MET B N 1
ATOM 15158 C CA . MET B 1 805 ? 25.266 -7.441 -27.812 1 90.88 805 MET B CA 1
ATOM 15159 C C . MET B 1 805 ? 26.438 -6.66 -27.219 1 90.88 805 MET B C 1
ATOM 15161 O O . MET B 1 805 ? 26.703 -5.535 -27.641 1 90.88 805 MET B O 1
ATOM 15165 N N . PRO B 1 806 ? 27.109 -7.297 -26.266 1 85.88 806 PRO B N 1
ATOM 15166 C CA . PRO B 1 806 ? 28.281 -6.633 -25.688 1 85.88 806 PRO B CA 1
ATOM 15167 C C . PRO B 1 806 ? 29.422 -6.473 -26.703 1 85.88 806 PRO B C 1
ATOM 15169 O O . PRO B 1 806 ? 29.453 -7.172 -27.703 1 85.88 806 PRO B O 1
ATOM 15172 N N . GLU B 1 807 ? 30.344 -5.625 -26.375 1 86.25 807 GLU B N 1
ATOM 15173 C CA . GLU B 1 807 ? 31.469 -5.332 -27.266 1 86.25 807 GLU B CA 1
ATOM 15174 C C . GLU B 1 807 ? 32.406 -6.523 -27.375 1 86.25 807 GLU B C 1
ATOM 15176 O O . GLU B 1 807 ? 32.594 -7.273 -26.406 1 86.25 807 GLU B O 1
ATOM 15181 N N . ASN B 1 808 ? 32.875 -6.688 -28.547 1 84.69 808 ASN B N 1
ATOM 15182 C CA . ASN B 1 808 ? 33.906 -7.711 -28.734 1 84.69 808 ASN B CA 1
ATOM 15183 C C . ASN B 1 808 ? 35.312 -7.105 -28.766 1 84.69 808 ASN B C 1
ATOM 15185 O O . ASN B 1 808 ? 35.5 -5.93 -28.438 1 84.69 808 ASN B O 1
ATOM 15189 N N . PHE B 1 809 ? 36.281 -7.898 -29.062 1 79.06 809 PHE B N 1
ATOM 15190 C CA . PHE B 1 809 ? 37.688 -7.5 -29.016 1 79.06 809 PHE B CA 1
ATOM 15191 C C . PHE B 1 809 ? 37.938 -6.336 -29.969 1 79.06 809 PHE B C 1
ATOM 15193 O O . PHE B 1 809 ? 38.781 -5.484 -29.703 1 79.06 809 PHE B O 1
ATOM 15200 N N . TYR B 1 810 ? 37.156 -6.199 -30.969 1 81.69 810 TYR B N 1
ATOM 15201 C CA . TYR B 1 810 ? 37.406 -5.199 -32 1 81.69 810 TYR B CA 1
ATOM 15202 C C . TYR B 1 810 ? 36.469 -4.012 -31.859 1 81.69 810 TYR B C 1
ATOM 15204 O O . TYR B 1 810 ? 36.531 -3.064 -32.656 1 81.69 810 TYR B O 1
ATOM 15212 N N . GLY B 1 811 ? 35.562 -4.094 -30.891 1 82.81 811 GLY B N 1
ATOM 15213 C CA . GLY B 1 811 ? 34.719 -2.928 -30.656 1 82.81 811 GLY B CA 1
ATOM 15214 C C . GLY B 1 811 ? 33.219 -3.262 -30.594 1 82.81 811 GLY B C 1
ATOM 15215 O O . GLY B 1 811 ? 32.844 -4.332 -30.125 1 82.81 811 GLY B O 1
ATOM 15216 N N . GLU B 1 812 ? 32.469 -2.244 -31.141 1 87.31 812 GLU B N 1
ATOM 15217 C CA . GLU B 1 812 ? 31.016 -2.348 -31.031 1 87.31 812 GLU B CA 1
ATOM 15218 C C . GLU B 1 812 ? 30.469 -3.418 -31.969 1 87.31 812 GLU B C 1
ATOM 15220 O O . GLU B 1 812 ? 30.922 -3.551 -33.094 1 87.31 812 GLU B O 1
ATOM 15225 N N . VAL B 1 813 ? 29.625 -4.234 -31.5 1 89.44 813 VAL B N 1
ATOM 15226 C CA . VAL B 1 813 ? 28.969 -5.281 -32.281 1 89.44 813 VAL B CA 1
ATOM 15227 C C . VAL B 1 813 ? 27.594 -4.805 -32.719 1 89.44 813 VAL B C 1
ATOM 15229 O O . VAL B 1 813 ? 26.75 -4.465 -31.906 1 89.44 813 VAL B O 1
ATOM 15232 N N . LYS B 1 814 ? 27.359 -4.727 -33.938 1 90.31 814 LYS B N 1
ATOM 15233 C CA . LYS B 1 814 ? 26.109 -4.25 -34.5 1 90.31 814 LYS B CA 1
ATOM 15234 C C . LYS B 1 814 ? 25.109 -5.391 -34.656 1 90.31 814 LYS B C 1
ATOM 15236 O O . LYS B 1 814 ? 24.609 -5.629 -35.781 1 90.31 814 LYS B O 1
ATOM 15241 N N . ALA B 1 815 ? 24.891 -6.094 -33.625 1 92.38 815 ALA B N 1
ATOM 15242 C CA . ALA B 1 815 ? 23.906 -7.164 -33.531 1 92.38 815 ALA B CA 1
ATOM 15243 C C . ALA B 1 815 ? 23.188 -7.121 -32.188 1 92.38 815 ALA B C 1
ATOM 15245 O O . ALA B 1 815 ? 23.625 -6.441 -31.25 1 92.38 815 ALA B O 1
ATOM 15246 N N . THR B 1 816 ? 22.062 -7.691 -32.125 1 93.62 816 THR B N 1
ATOM 15247 C CA . THR B 1 816 ? 21.25 -7.695 -30.922 1 93.62 816 THR B CA 1
ATOM 15248 C C . THR B 1 816 ? 21.016 -9.117 -30.438 1 93.62 816 THR B C 1
ATOM 15250 O O . THR B 1 816 ? 21.312 -10.086 -31.141 1 93.62 816 THR B O 1
ATOM 15253 N N . GLN B 1 817 ? 20.547 -9.234 -29.25 1 93.12 817 GLN B N 1
ATOM 15254 C CA . GLN B 1 817 ? 20.234 -10.531 -28.672 1 93.12 817 GLN B CA 1
ATOM 15255 C C . GLN B 1 817 ? 18.906 -10.492 -27.906 1 93.12 817 GLN B C 1
ATOM 15257 O O . GLN B 1 817 ? 18.5 -9.438 -27.422 1 93.12 817 GLN B O 1
ATOM 15262 N N . LEU B 1 818 ? 18.297 -11.68 -27.797 1 95.12 818 LEU B N 1
ATOM 15263 C CA . LEU B 1 818 ? 17.062 -11.82 -27.047 1 95.12 818 LEU B CA 1
ATOM 15264 C C . LEU B 1 818 ? 17.328 -11.766 -25.547 1 95.12 818 LEU B C 1
ATOM 15266 O O . LEU B 1 818 ? 18.172 -12.508 -25.031 1 95.12 818 LEU B O 1
ATOM 15270 N N . THR B 1 819 ? 16.625 -10.852 -24.797 1 94.38 819 THR B N 1
ATOM 15271 C CA . THR B 1 819 ? 16.938 -10.703 -23.375 1 94.38 819 THR B CA 1
ATOM 15272 C C . THR B 1 819 ? 15.68 -10.914 -22.531 1 94.38 819 THR B C 1
ATOM 15274 O O . THR B 1 819 ? 15.766 -11.227 -21.344 1 94.38 819 THR B O 1
ATOM 15277 N N . SER B 1 820 ? 14.523 -10.672 -23.047 1 95.62 820 SER B N 1
ATOM 15278 C CA . SER B 1 820 ? 13.289 -10.844 -22.297 1 95.62 820 SER B CA 1
ATOM 15279 C C . SER B 1 820 ? 12.133 -11.211 -23.219 1 95.62 820 SER B C 1
ATOM 15281 O O . SER B 1 820 ? 12.156 -10.906 -24.406 1 95.62 820 SER B O 1
ATOM 15283 N N . VAL B 1 821 ? 11.148 -11.922 -22.656 1 97.5 821 VAL B N 1
ATOM 15284 C CA . VAL B 1 821 ? 9.945 -12.297 -23.391 1 97.5 821 VAL B CA 1
ATOM 15285 C C . VAL B 1 821 ? 8.719 -12.125 -22.484 1 97.5 821 VAL B C 1
ATOM 15287 O O . VAL B 1 821 ? 8.781 -12.422 -21.297 1 97.5 821 VAL B O 1
ATOM 15290 N N . VAL B 1 822 ? 7.695 -11.555 -23.016 1 97.56 822 VAL B N 1
ATOM 15291 C CA . VAL B 1 822 ? 6.453 -11.383 -22.266 1 97.56 822 VAL B CA 1
ATOM 15292 C C . VAL B 1 822 ? 5.281 -11.922 -23.078 1 97.56 822 VAL B C 1
ATOM 15294 O O . VAL B 1 822 ? 5.281 -11.844 -24.312 1 97.56 822 VAL B O 1
ATOM 15297 N N . ALA B 1 823 ? 4.332 -12.547 -22.422 1 97.94 823 ALA B N 1
ATOM 15298 C CA . ALA B 1 823 ? 3.195 -13.148 -23.109 1 97.94 823 ALA B CA 1
ATOM 15299 C C . ALA B 1 823 ? 1.904 -12.945 -22.328 1 97.94 823 ALA B C 1
ATOM 15301 O O . ALA B 1 823 ? 1.924 -12.898 -21.094 1 97.94 823 ALA B O 1
ATOM 15302 N N . ARG B 1 824 ? 0.83 -12.789 -23.031 1 95.31 824 ARG B N 1
ATOM 15303 C CA . ARG B 1 824 ? -0.505 -12.641 -22.469 1 95.31 824 ARG B CA 1
ATOM 15304 C C . ARG B 1 824 ? -1.569 -13.172 -23.422 1 95.31 824 ARG B C 1
ATOM 15306 O O . ARG B 1 824 ? -1.475 -12.969 -24.641 1 95.31 824 ARG B O 1
ATOM 15313 N N . ASP B 1 825 ? -2.451 -13.914 -22.844 1 92.31 825 ASP B N 1
ATOM 15314 C CA . ASP B 1 825 ? -3.586 -14.438 -23.609 1 92.31 825 ASP B CA 1
ATOM 15315 C C . ASP B 1 825 ? -4.902 -13.852 -23.094 1 92.31 825 ASP B C 1
ATOM 15317 O O . ASP B 1 825 ? -5.238 -14.016 -21.906 1 92.31 825 ASP B O 1
ATOM 15321 N N . ASN B 1 826 ? -5.617 -13.289 -23.984 1 81.06 826 ASN B N 1
ATOM 15322 C CA . ASN B 1 826 ? -6.914 -12.742 -23.625 1 81.06 826 ASN B CA 1
ATOM 15323 C C . ASN B 1 826 ? -6.836 -11.953 -22.312 1 81.06 826 ASN B C 1
ATOM 15325 O O . ASN B 1 826 ? -6.09 -10.984 -22.219 1 81.06 826 ASN B O 1
ATOM 15329 N N . SER B 1 827 ? -7.605 -12.375 -21.344 1 78.81 827 SER B N 1
ATOM 15330 C CA . SER B 1 827 ? -7.613 -11.672 -20.062 1 78.81 827 SER B CA 1
ATOM 15331 C C . SER B 1 827 ? -6.746 -12.398 -19.031 1 78.81 827 SER B C 1
ATOM 15333 O O . SER B 1 827 ? -7 -12.305 -17.828 1 78.81 827 SER B O 1
ATOM 15335 N N . SER B 1 828 ? -5.688 -13.016 -19.547 1 89.94 828 SER B N 1
ATOM 15336 C CA . SER B 1 828 ? -4.805 -13.734 -18.625 1 89.94 828 SER B CA 1
ATOM 15337 C C . SER B 1 828 ? -3.828 -12.781 -17.938 1 89.94 828 SER B C 1
ATOM 15339 O O . SER B 1 828 ? -3.734 -11.609 -18.312 1 89.94 828 SER B O 1
ATOM 15341 N N . ALA B 1 829 ? -3.193 -13.32 -16.953 1 92.69 829 ALA B N 1
ATOM 15342 C CA . ALA B 1 829 ? -2.086 -12.586 -16.344 1 92.69 829 ALA B CA 1
ATOM 15343 C C . ALA B 1 829 ? -0.925 -12.438 -17.328 1 92.69 829 ALA B C 1
ATOM 15345 O O . ALA B 1 829 ? -0.744 -13.273 -18.219 1 92.69 829 ALA B O 1
ATOM 15346 N N . THR B 1 830 ? -0.214 -11.352 -17.203 1 95.81 830 THR B N 1
ATOM 15347 C CA . THR B 1 830 ? 0.962 -11.125 -18.031 1 95.81 830 THR B CA 1
ATOM 15348 C C . THR B 1 830 ? 2.199 -11.766 -17.406 1 95.81 830 THR B C 1
ATOM 15350 O O . THR B 1 830 ? 2.523 -11.492 -16.25 1 95.81 830 THR B O 1
ATOM 15353 N N . ILE B 1 831 ? 2.826 -12.672 -18.156 1 97.88 831 ILE B N 1
ATOM 15354 C CA . ILE B 1 831 ? 4.023 -13.344 -17.656 1 97.88 831 ILE B CA 1
ATOM 15355 C C . ILE B 1 831 ? 5.242 -12.875 -18.438 1 97.88 831 ILE B C 1
ATOM 15357 O O . ILE B 1 831 ? 5.254 -12.93 -19.672 1 97.88 831 ILE B O 1
ATOM 15361 N N . GLU B 1 832 ? 6.203 -12.391 -17.781 1 97.94 832 GLU B N 1
ATOM 15362 C CA . GLU B 1 832 ? 7.461 -11.977 -18.391 1 97.94 832 GLU B CA 1
ATOM 15363 C C . GLU B 1 832 ? 8.625 -12.82 -17.875 1 97.94 832 GLU B C 1
ATOM 15365 O O . GLU B 1 832 ? 8.695 -13.117 -16.672 1 97.94 832 GLU B O 1
ATOM 15370 N N . VAL B 1 833 ? 9.422 -13.289 -18.734 1 97.81 833 VAL B N 1
ATOM 15371 C CA . VAL B 1 833 ? 10.656 -13.984 -18.391 1 97.81 833 VAL B CA 1
ATOM 15372 C C . VAL B 1 833 ? 11.852 -13.172 -18.891 1 97.81 833 VAL B C 1
ATOM 15374 O O . VAL B 1 833 ? 11.969 -12.891 -20.078 1 97.81 833 VAL B O 1
ATOM 15377 N N . ARG B 1 834 ? 12.703 -12.859 -18 1 95.25 834 ARG B N 1
ATOM 15378 C CA . ARG B 1 834 ? 13.844 -11.992 -18.312 1 95.25 834 ARG B CA 1
ATOM 15379 C C . ARG B 1 834 ? 15.156 -12.656 -17.906 1 95.25 834 ARG B C 1
ATOM 15381 O O . ARG B 1 834 ? 15.242 -13.289 -16.859 1 95.25 834 ARG B O 1
ATOM 15388 N N . MET B 1 835 ? 16.109 -12.508 -18.734 1 93.94 835 MET B N 1
ATOM 15389 C CA . MET B 1 835 ? 17.438 -13.023 -18.422 1 93.94 835 MET B CA 1
ATOM 15390 C C . MET B 1 835 ? 18.125 -12.18 -17.344 1 93.94 835 MET B C 1
ATOM 15392 O O . MET B 1 835 ? 18.094 -10.953 -17.406 1 93.94 835 MET B O 1
ATOM 15396 N N . ARG B 1 836 ? 18.625 -12.836 -16.359 1 92.12 836 ARG B N 1
ATOM 15397 C CA . ARG B 1 836 ? 19.391 -12.141 -15.344 1 92.12 836 ARG B CA 1
ATOM 15398 C C . ARG B 1 836 ? 20.781 -11.773 -15.867 1 92.12 836 ARG B C 1
ATOM 15400 O O . ARG B 1 836 ? 21.312 -12.438 -16.766 1 92.12 836 ARG B O 1
ATOM 15407 N N . PRO B 1 837 ? 21.359 -10.703 -15.297 1 87.31 837 PRO B N 1
ATOM 15408 C CA . PRO B 1 837 ? 22.75 -10.43 -15.656 1 87.31 837 PRO B CA 1
ATOM 15409 C C . PRO B 1 837 ? 23.688 -11.562 -15.266 1 87.31 837 PRO B C 1
ATOM 15411 O O . PRO B 1 837 ? 23.406 -12.305 -14.312 1 87.31 837 PRO B O 1
ATOM 15414 N N . SER B 1 838 ? 24.766 -11.734 -15.984 1 85.31 838 SER B N 1
ATOM 15415 C CA . SER B 1 838 ? 25.703 -12.852 -15.805 1 85.31 838 SER B CA 1
ATOM 15416 C C . SER B 1 838 ? 26.188 -12.93 -14.359 1 85.31 838 SER B C 1
ATOM 15418 O O . SER B 1 838 ? 26.375 -14.023 -13.82 1 85.31 838 SER B O 1
ATOM 15420 N N . GLN B 1 839 ? 26.281 -11.812 -13.703 1 85.44 839 GLN B N 1
ATOM 15421 C CA . GLN B 1 839 ? 26.828 -11.805 -12.352 1 85.44 839 GLN B CA 1
ATOM 15422 C C . GLN B 1 839 ? 25.766 -12.195 -11.328 1 85.44 839 GLN B C 1
ATOM 15424 O O . GLN B 1 839 ? 26.078 -12.523 -10.188 1 85.44 839 GLN B O 1
ATOM 15429 N N . ALA B 1 840 ? 24.578 -12.258 -11.727 1 89.56 840 ALA B N 1
ATOM 15430 C CA . ALA B 1 840 ? 23.484 -12.578 -10.805 1 89.56 840 ALA B CA 1
ATOM 15431 C C . ALA B 1 840 ? 22.828 -13.914 -11.164 1 89.56 840 ALA B C 1
ATOM 15433 O O . ALA B 1 840 ? 21.688 -14.18 -10.773 1 89.56 840 ALA B O 1
ATOM 15434 N N . GLN B 1 841 ? 23.5 -14.836 -11.867 1 91.38 841 GLN B N 1
ATOM 15435 C CA . GLN B 1 841 ? 22.891 -16.062 -12.352 1 91.38 841 GLN B CA 1
ATOM 15436 C C . GLN B 1 841 ? 23.266 -17.25 -11.469 1 91.38 841 GLN B C 1
ATOM 15438 O O . GLN B 1 841 ? 23 -18.406 -11.82 1 91.38 841 GLN B O 1
ATOM 15443 N N . TRP B 1 842 ? 23.812 -17.031 -10.312 1 89 842 TRP B N 1
ATOM 15444 C CA . TRP B 1 842 ? 24.281 -18.141 -9.492 1 89 842 TRP B CA 1
ATOM 15445 C C . TRP B 1 842 ? 23.109 -18.891 -8.867 1 89 842 TRP B C 1
ATOM 15447 O O . TRP B 1 842 ? 23.172 -20.109 -8.656 1 89 842 TRP B O 1
ATOM 15457 N N . ARG B 1 843 ? 22 -18.188 -8.57 1 89.44 843 ARG B N 1
ATOM 15458 C CA . ARG B 1 843 ? 20.844 -18.812 -7.941 1 89.44 843 ARG B CA 1
ATOM 15459 C C . ARG B 1 843 ? 19.766 -19.109 -8.969 1 89.44 843 ARG B C 1
ATOM 15461 O O . ARG B 1 843 ? 19.25 -20.234 -9.047 1 89.44 843 ARG B O 1
ATOM 15468 N N . TYR B 1 844 ? 19.375 -18.062 -9.703 1 93.88 844 TYR B N 1
ATOM 15469 C CA . TYR B 1 844 ? 18.391 -18.156 -10.766 1 93.88 844 TYR B CA 1
ATOM 15470 C C . TYR B 1 844 ? 18.953 -17.625 -12.078 1 93.88 844 TYR B C 1
ATOM 15472 O O . TYR B 1 844 ? 19.578 -16.562 -12.102 1 93.88 844 TYR B O 1
ATOM 15480 N N . ARG B 1 845 ? 18.703 -18.328 -13.117 1 95.06 845 ARG B N 1
ATOM 15481 C CA . ARG B 1 845 ? 19.203 -17.922 -14.422 1 95.06 845 ARG B CA 1
ATOM 15482 C C . ARG B 1 845 ? 18.297 -16.859 -15.047 1 95.06 845 ARG B C 1
ATOM 15484 O O . ARG B 1 845 ? 18.75 -16.047 -15.859 1 95.06 845 ARG B O 1
ATOM 15491 N N . MET B 1 846 ? 17.047 -16.984 -14.75 1 96.06 846 MET B N 1
ATOM 15492 C CA . MET B 1 846 ? 16.062 -16.047 -15.297 1 96.06 846 MET B CA 1
ATOM 15493 C C . MET B 1 846 ? 15.102 -15.578 -14.211 1 96.06 846 MET B C 1
ATOM 15495 O O . MET B 1 846 ? 14.898 -16.266 -13.211 1 96.06 846 MET B O 1
ATOM 15499 N N . ASP B 1 847 ? 14.633 -14.375 -14.391 1 94.44 847 ASP B N 1
ATOM 15500 C CA . ASP B 1 847 ? 13.57 -13.852 -13.539 1 94.44 847 ASP B CA 1
ATOM 15501 C C . ASP B 1 847 ? 12.203 -14.023 -14.203 1 94.44 847 ASP B C 1
ATOM 15503 O O . ASP B 1 847 ? 12.07 -13.859 -15.414 1 94.44 847 ASP B O 1
ATOM 15507 N N . VAL B 1 848 ? 11.227 -14.422 -13.453 1 96.62 848 VAL B N 1
ATOM 15508 C CA . VAL B 1 848 ? 9.867 -14.578 -13.938 1 96.62 848 VAL B CA 1
ATOM 15509 C C . VAL B 1 848 ? 8.953 -13.57 -13.242 1 96.62 848 VAL B C 1
ATOM 15511 O O . VAL B 1 848 ? 8.969 -13.445 -12.016 1 96.62 848 VAL B O 1
ATOM 15514 N N . PHE B 1 849 ? 8.227 -12.797 -14.023 1 96 849 PHE B N 1
ATOM 15515 C CA . PHE B 1 849 ? 7.281 -11.812 -13.5 1 96 849 PHE B CA 1
ATOM 15516 C C . PHE B 1 849 ? 5.852 -12.211 -13.836 1 96 849 PHE B C 1
ATOM 15518 O O . PHE B 1 849 ? 5.543 -12.531 -14.992 1 96 849 PHE B O 1
ATOM 15525 N N . ALA B 1 850 ? 5.027 -12.289 -12.875 1 95.62 850 ALA B N 1
ATOM 15526 C CA . ALA B 1 850 ? 3.592 -12.469 -13.07 1 95.62 850 ALA B CA 1
ATOM 15527 C C . ALA B 1 850 ? 2.83 -11.203 -12.688 1 95.62 850 ALA B C 1
ATOM 15529 O O . ALA B 1 850 ? 2.789 -10.82 -11.516 1 95.62 850 ALA B O 1
ATOM 15530 N N . ASP B 1 851 ? 2.264 -10.547 -13.648 1 90.88 851 ASP B N 1
ATOM 15531 C CA . ASP B 1 851 ? 1.579 -9.273 -13.453 1 90.88 851 ASP B CA 1
ATOM 15532 C C . ASP B 1 851 ? 2.479 -8.266 -12.734 1 90.88 851 ASP B C 1
ATOM 15534 O O . ASP B 1 851 ? 2.055 -7.617 -11.781 1 90.88 851 ASP B O 1
ATOM 15538 N N . GLY B 1 852 ? 3.73 -8.344 -13.156 1 88.25 852 GLY B N 1
ATOM 15539 C CA . GLY B 1 852 ? 4.68 -7.336 -12.711 1 88.25 852 GLY B CA 1
ATOM 15540 C C . GLY B 1 852 ? 5.383 -7.711 -11.422 1 88.25 852 GLY B C 1
ATOM 15541 O O . GLY B 1 852 ? 6.301 -7.016 -10.984 1 88.25 852 GLY B O 1
ATOM 15542 N N . LYS B 1 853 ? 5.016 -8.828 -10.82 1 89.19 853 LYS B N 1
ATOM 15543 C CA . LYS B 1 853 ? 5.648 -9.25 -9.578 1 89.19 853 LYS B CA 1
ATOM 15544 C C . LYS B 1 853 ? 6.551 -10.461 -9.805 1 89.19 853 LYS B C 1
ATOM 15546 O O . LYS B 1 853 ? 6.188 -11.383 -10.539 1 89.19 853 LYS B O 1
ATOM 15551 N N . ARG B 1 854 ? 7.699 -10.43 -9.18 1 92.12 854 ARG B N 1
ATOM 15552 C CA . ARG B 1 854 ? 8.648 -11.531 -9.32 1 92.12 854 ARG B CA 1
ATOM 15553 C C . ARG B 1 854 ? 8.164 -12.773 -8.57 1 92.12 854 ARG B C 1
ATOM 15555 O O . ARG B 1 854 ? 7.711 -12.68 -7.434 1 92.12 854 ARG B O 1
ATOM 15562 N N . VAL B 1 855 ? 8.195 -13.891 -9.227 1 94 855 VAL B N 1
ATOM 15563 C CA . VAL B 1 855 ? 7.812 -15.164 -8.625 1 94 855 VAL B CA 1
ATOM 15564 C C . VAL B 1 855 ? 8.953 -16.172 -8.766 1 94 855 VAL B C 1
ATOM 15566 O O . VAL B 1 855 ? 9.781 -16.062 -9.68 1 94 855 VAL B O 1
ATOM 15569 N N . PHE B 1 856 ? 9.07 -17.125 -7.84 1 93.06 856 PHE B N 1
ATOM 15570 C CA . PHE B 1 856 ? 10.172 -18.078 -7.801 1 93.06 856 PHE B CA 1
ATOM 15571 C C . PHE B 1 856 ? 9.648 -19.516 -7.844 1 93.06 856 PHE B C 1
ATOM 15573 O O . PHE B 1 856 ? 8.555 -19.797 -7.348 1 93.06 856 PHE B O 1
ATOM 15580 N N . PHE B 1 857 ? 10.375 -20.391 -8.438 1 94 857 PHE B N 1
ATOM 15581 C CA . PHE B 1 857 ? 10.023 -21.797 -8.602 1 94 857 PHE B CA 1
ATOM 15582 C C . PHE B 1 857 ? 11.07 -22.688 -7.953 1 94 857 PHE B C 1
ATOM 15584 O O . PHE B 1 857 ? 11.492 -23.688 -8.547 1 94 857 PHE B O 1
ATOM 15591 N N . ASP B 1 858 ? 11.5 -22.438 -6.77 1 86.88 858 ASP B N 1
ATOM 15592 C CA . ASP B 1 858 ? 12.625 -23.141 -6.156 1 86.88 858 ASP B CA 1
ATOM 15593 C C . ASP B 1 858 ? 12.133 -24.172 -5.145 1 86.88 858 ASP B C 1
ATOM 15595 O O . ASP B 1 858 ? 12.93 -24.969 -4.629 1 86.88 858 ASP B O 1
ATOM 15599 N N . ARG B 1 859 ? 10.875 -24.234 -4.867 1 85.06 859 ARG B N 1
ATOM 15600 C CA . ARG B 1 859 ? 10.32 -25.219 -3.947 1 85.06 859 ARG B CA 1
ATOM 15601 C C . ARG B 1 859 ? 9.398 -26.188 -4.676 1 85.06 859 ARG B C 1
ATOM 15603 O O . ARG B 1 859 ? 8.828 -25.844 -5.715 1 85.06 859 ARG B O 1
ATOM 15610 N N . SER B 1 860 ? 9.281 -27.312 -4.152 1 83.44 860 SER B N 1
ATOM 15611 C CA . SER B 1 860 ? 8.531 -28.375 -4.82 1 83.44 860 SER B CA 1
ATOM 15612 C C . SER B 1 860 ? 7.07 -27.984 -5.008 1 83.44 860 SER B C 1
ATOM 15614 O O . SER B 1 860 ? 6.465 -28.297 -6.027 1 83.44 860 SER B O 1
ATOM 15616 N N . SER B 1 861 ? 6.57 -27.297 -4.066 1 86.25 861 SER B N 1
ATOM 15617 C CA . SER B 1 861 ? 5.164 -26.922 -4.164 1 86.25 861 SER B CA 1
ATOM 15618 C C . SER B 1 861 ? 4.969 -25.75 -5.117 1 86.25 861 SER B C 1
ATOM 15620 O O . SER B 1 861 ? 3.855 -25.5 -5.578 1 86.25 861 SER B O 1
ATOM 15622 N N . LEU B 1 862 ? 6.07 -25.078 -5.457 1 89.81 862 LEU B N 1
ATOM 15623 C CA . LEU B 1 862 ? 5.965 -23.875 -6.27 1 89.81 862 LEU B CA 1
ATOM 15624 C C . LEU B 1 862 ? 6.426 -24.141 -7.699 1 89.81 862 LEU B C 1
ATOM 15626 O O . LEU B 1 862 ? 6.469 -23.234 -8.523 1 89.81 862 LEU B O 1
ATOM 15630 N N . LYS B 1 863 ? 6.695 -25.359 -8.039 1 91.31 863 LYS B N 1
ATOM 15631 C CA . LYS B 1 863 ? 7.172 -25.688 -9.383 1 91.31 863 LYS B CA 1
ATOM 15632 C C . LYS B 1 863 ? 6.102 -25.422 -10.43 1 91.31 863 LYS B C 1
ATOM 15634 O O . LYS B 1 863 ? 6.414 -25.172 -11.602 1 91.31 863 LYS B O 1
ATOM 15639 N N . ILE B 1 864 ? 4.902 -25.594 -10.031 1 92.56 864 ILE B N 1
ATOM 15640 C CA . ILE B 1 864 ? 3.768 -25.281 -10.898 1 92.56 864 ILE B CA 1
ATOM 15641 C C . ILE B 1 864 ? 2.906 -24.203 -10.266 1 92.56 864 ILE B C 1
ATOM 15643 O O . ILE B 1 864 ? 2.391 -24.375 -9.156 1 92.56 864 ILE B O 1
ATOM 15647 N N . GLN B 1 865 ? 2.822 -23.094 -10.891 1 94.56 865 GLN B N 1
ATOM 15648 C CA . GLN B 1 865 ? 2.041 -21.969 -10.375 1 94.56 865 GLN B CA 1
ATOM 15649 C C . GLN B 1 865 ? 0.947 -21.578 -11.359 1 94.56 865 GLN B C 1
ATOM 15651 O O . GLN B 1 865 ? 1.214 -21.375 -12.547 1 94.56 865 GLN B O 1
ATOM 15656 N N . HIS B 1 866 ? -0.204 -21.578 -10.844 1 94 866 HIS B N 1
ATOM 15657 C CA . HIS B 1 866 ? -1.357 -21.219 -11.656 1 94 866 HIS B CA 1
ATOM 15658 C C . HIS B 1 866 ? -1.793 -19.781 -11.383 1 94 866 HIS B C 1
ATOM 15660 O O . HIS B 1 866 ? -1.939 -19.391 -10.227 1 94 866 HIS B O 1
ATOM 15666 N N . PHE B 1 867 ? -1.849 -18.969 -12.367 1 93 867 PHE B N 1
ATOM 15667 C CA . PHE B 1 867 ? -2.369 -17.609 -12.352 1 93 867 PHE B CA 1
ATOM 15668 C C . PHE B 1 867 ? -3.645 -17.5 -13.188 1 93 867 PHE B C 1
ATOM 15670 O O . PHE B 1 867 ? -4.012 -18.453 -13.883 1 93 867 PHE B O 1
ATOM 15677 N N . PRO B 1 868 ? -4.363 -16.406 -13.086 1 87.69 868 PRO B N 1
ATOM 15678 C CA . PRO B 1 868 ? -5.586 -16.297 -13.883 1 87.69 868 PRO B CA 1
ATOM 15679 C C . PRO B 1 868 ? -5.336 -16.484 -15.375 1 87.69 868 PRO B C 1
ATOM 15681 O O . PRO B 1 868 ? -4.637 -15.68 -15.992 1 87.69 868 PRO B O 1
ATOM 15684 N N . GLY B 1 869 ? -5.816 -17.562 -15.898 1 89.44 869 GLY B N 1
ATOM 15685 C CA . GLY B 1 869 ? -5.805 -17.828 -17.328 1 89.44 869 GLY B CA 1
ATOM 15686 C C . GLY B 1 869 ? -4.488 -18.391 -17.828 1 89.44 869 GLY B C 1
ATOM 15687 O O . GLY B 1 869 ? -4.305 -18.594 -19.031 1 89.44 869 GLY B O 1
ATOM 15688 N N . VAL B 1 870 ? -3.543 -18.609 -16.922 1 95.12 870 VAL B N 1
ATOM 15689 C CA . VAL B 1 870 ? -2.238 -19.062 -17.375 1 95.12 870 VAL B CA 1
ATOM 15690 C C . VAL B 1 870 ? -1.586 -19.922 -16.297 1 95.12 870 VAL B C 1
ATOM 15692 O O . VAL B 1 870 ? -1.752 -19.656 -15.102 1 95.12 870 VAL B O 1
ATOM 15695 N N . THR B 1 871 ? -0.873 -20.984 -16.703 1 95.94 871 THR B N 1
ATOM 15696 C CA . THR B 1 871 ? -0.075 -21.828 -15.82 1 95.94 871 THR B CA 1
ATOM 15697 C C . THR B 1 871 ? 1.402 -21.75 -16.188 1 95.94 871 THR B C 1
ATOM 15699 O O . THR B 1 871 ? 1.759 -21.891 -17.359 1 95.94 871 THR B O 1
ATOM 15702 N N . VAL B 1 872 ? 2.201 -21.469 -15.234 1 97 872 VAL B N 1
ATOM 15703 C CA . VAL B 1 872 ? 3.643 -21.391 -15.445 1 97 872 VAL B CA 1
ATOM 15704 C C . VAL B 1 872 ? 4.336 -22.484 -14.641 1 97 872 VAL B C 1
ATOM 15706 O O . VAL B 1 872 ? 4.012 -22.703 -13.477 1 97 872 VAL B O 1
ATOM 15709 N N . TYR B 1 873 ? 5.219 -23.234 -15.305 1 95.25 873 TYR B N 1
ATOM 15710 C CA . TYR B 1 873 ? 5.93 -24.25 -14.531 1 95.25 873 TYR B CA 1
ATOM 15711 C C . TYR B 1 873 ? 7.371 -24.391 -15.008 1 95.25 873 TYR B C 1
ATOM 15713 O O . TYR B 1 873 ? 7.723 -23.922 -16.094 1 95.25 873 TYR B O 1
ATOM 15721 N N . THR B 1 874 ? 8.203 -24.828 -14.148 1 94.75 874 THR B N 1
ATOM 15722 C CA . THR B 1 874 ? 9.57 -25.25 -14.438 1 94.75 874 THR B CA 1
ATOM 15723 C C . THR B 1 874 ? 9.727 -26.766 -14.25 1 94.75 874 THR B C 1
ATOM 15725 O O . THR B 1 874 ? 9.18 -27.328 -13.312 1 94.75 874 THR B O 1
ATOM 15728 N N . PRO B 1 875 ? 10.32 -27.344 -15.188 1 91 875 PRO B N 1
ATOM 15729 C CA . PRO B 1 875 ? 10.508 -28.781 -15.031 1 91 875 PRO B CA 1
ATOM 15730 C C . PRO B 1 875 ? 11.07 -29.156 -13.664 1 91 875 PRO B C 1
ATOM 15732 O O . PRO B 1 875 ? 11.883 -28.422 -13.102 1 91 875 PRO B O 1
ATOM 15735 N N . THR B 1 876 ? 10.695 -30.281 -13.156 1 86.12 876 THR B N 1
ATOM 15736 C CA . THR B 1 876 ? 10.977 -30.703 -11.789 1 86.12 876 THR B CA 1
ATOM 15737 C C . THR B 1 876 ? 12.477 -30.922 -11.586 1 86.12 876 THR B C 1
ATOM 15739 O O . THR B 1 876 ? 12.977 -30.844 -10.469 1 86.12 876 THR B O 1
ATOM 15742 N N . TYR B 1 877 ? 13.148 -31.188 -12.656 1 84.56 877 TYR B N 1
ATOM 15743 C CA . TYR B 1 877 ? 14.57 -31.484 -12.516 1 84.56 877 TYR B CA 1
ATOM 15744 C C . TYR B 1 877 ? 15.398 -30.203 -12.531 1 84.56 877 TYR B C 1
ATOM 15746 O O . TYR B 1 877 ? 16.609 -30.25 -12.266 1 84.56 877 TYR B O 1
ATOM 15754 N N . ILE B 1 878 ? 14.812 -29.109 -12.797 1 87.94 878 ILE B N 1
ATOM 15755 C CA . ILE B 1 878 ? 15.508 -27.828 -12.859 1 87.94 878 ILE B CA 1
ATOM 15756 C C . ILE B 1 878 ? 15.195 -27 -11.617 1 87.94 878 ILE B C 1
ATOM 15758 O O . ILE B 1 878 ? 14.023 -26.828 -11.266 1 87.94 878 ILE B O 1
ATOM 15762 N N . LEU B 1 879 ? 16.25 -26.5 -10.969 1 85.94 879 LEU B N 1
ATOM 15763 C CA . LEU B 1 879 ? 16.047 -25.703 -9.766 1 85.94 879 LEU B CA 1
ATOM 15764 C C . LEU B 1 879 ? 16.469 -24.266 -9.977 1 85.94 879 LEU B C 1
ATOM 15766 O O . LEU B 1 879 ? 16.141 -23.391 -9.172 1 85.94 879 LEU B O 1
ATOM 15770 N N . ASN B 1 880 ? 17.078 -23.906 -11.078 1 91.38 880 ASN B N 1
ATOM 15771 C CA . ASN B 1 880 ? 17.656 -22.578 -11.273 1 91.38 880 ASN B CA 1
ATOM 15772 C C . ASN B 1 880 ? 16.844 -21.766 -12.273 1 91.38 880 ASN B C 1
ATOM 15774 O O . ASN B 1 880 ? 17.328 -20.75 -12.789 1 91.38 880 ASN B O 1
ATOM 15778 N N . GLN B 1 881 ? 15.648 -22.234 -12.641 1 94.19 881 GLN B N 1
ATOM 15779 C CA . GLN B 1 881 ? 14.758 -21.5 -13.539 1 94.19 881 GLN B CA 1
ATOM 15780 C C . GLN B 1 881 ? 15.406 -21.281 -14.898 1 94.19 881 GLN B C 1
ATOM 15782 O O . GLN B 1 881 ? 15.281 -20.203 -15.477 1 94.19 881 GLN B O 1
ATOM 15787 N N . SER B 1 882 ? 16.203 -22.203 -15.328 1 95.31 882 SER B N 1
ATOM 15788 C CA . SER B 1 882 ? 16.828 -22.094 -16.641 1 95.31 882 SER B CA 1
ATOM 15789 C C . SER B 1 882 ? 15.844 -22.422 -17.75 1 95.31 882 SER B C 1
ATOM 15791 O O . SER B 1 882 ? 16.078 -22.125 -18.922 1 95.31 882 SER B O 1
ATOM 15793 N N . GLU B 1 883 ? 14.828 -23.047 -17.375 1 96 883 GLU B N 1
ATOM 15794 C CA . GLU B 1 883 ? 13.75 -23.359 -18.297 1 96 883 GLU B CA 1
ATOM 157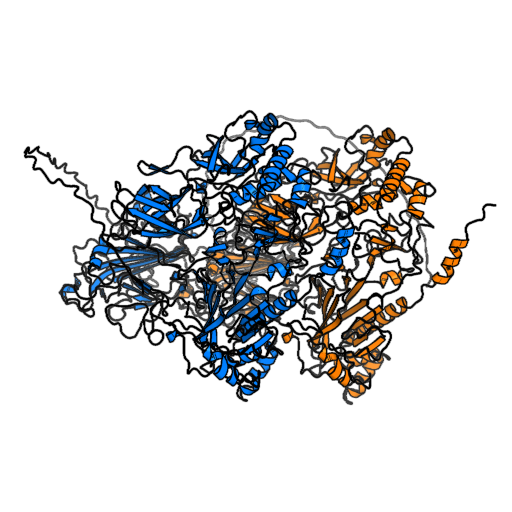95 C C . GLU B 1 883 ? 12.391 -23.016 -17.703 1 96 883 GLU B C 1
ATOM 15797 O O . GLU B 1 883 ? 12.055 -23.469 -16.609 1 96 883 GLU B O 1
ATOM 15802 N N . VAL B 1 884 ? 11.664 -22.219 -18.359 1 97.38 884 VAL B N 1
ATOM 15803 C CA . VAL B 1 884 ? 10.336 -21.812 -17.906 1 97.38 884 VAL B CA 1
ATOM 15804 C C . VAL B 1 884 ? 9.32 -22.047 -19.031 1 97.38 884 VAL B C 1
ATOM 15806 O O . VAL B 1 884 ? 9.562 -21.672 -20.172 1 97.38 884 VAL B O 1
ATOM 15809 N N . VAL B 1 885 ? 8.234 -22.656 -18.719 1 97.69 885 VAL B N 1
ATOM 15810 C CA . VAL B 1 885 ? 7.184 -22.922 -19.688 1 97.69 885 VAL B CA 1
ATOM 15811 C C . VAL B 1 885 ? 5.898 -22.219 -19.266 1 97.69 885 VAL B C 1
ATOM 15813 O O . VAL B 1 885 ? 5.453 -22.344 -18.125 1 97.69 885 VAL B O 1
ATOM 15816 N N . ILE B 1 886 ? 5.375 -21.484 -20.188 1 98 886 ILE B N 1
ATOM 15817 C CA . ILE B 1 886 ? 4.125 -20.766 -19.984 1 98 886 ILE B CA 1
ATOM 15818 C C . ILE B 1 886 ? 3.004 -21.438 -20.781 1 98 886 ILE B C 1
ATOM 15820 O O . ILE B 1 886 ? 3.119 -21.625 -21.984 1 98 886 ILE B O 1
ATOM 15824 N N . MET B 1 887 ? 1.937 -21.812 -20.109 1 97.06 887 MET B N 1
ATOM 15825 C CA . MET B 1 887 ? 0.815 -22.5 -20.75 1 97.06 887 MET B CA 1
ATOM 15826 C C . MET B 1 887 ? -0.462 -21.672 -20.641 1 97.06 887 MET B C 1
ATOM 15828 O O . MET B 1 887 ? -0.939 -21.406 -19.531 1 97.06 887 MET B O 1
ATOM 15832 N N . PHE B 1 888 ? -1.062 -21.328 -21.75 1 95.62 888 PHE B N 1
ATOM 15833 C CA . PHE B 1 888 ? -2.275 -20.516 -21.734 1 95.62 888 PHE B CA 1
ATOM 15834 C C . PHE B 1 888 ? -3.51 -21.391 -21.922 1 95.62 888 PHE B C 1
ATOM 15836 O O . PHE B 1 888 ? -3.406 -22.531 -22.359 1 95.62 888 PHE B O 1
ATOM 15843 N N . GLN B 1 889 ? -4.66 -20.906 -21.594 1 89.75 889 GLN B N 1
ATOM 15844 C CA . GLN B 1 889 ? -5.922 -21.625 -21.688 1 89.75 889 GLN B CA 1
ATOM 15845 C C . GLN B 1 889 ? -6.297 -21.891 -23.141 1 89.75 889 GLN B C 1
ATOM 15847 O O . GLN B 1 889 ? -7.008 -22.859 -23.438 1 89.75 889 GLN B O 1
ATOM 15852 N N . SER B 1 890 ? -5.773 -21.109 -24.078 1 90.5 890 SER B N 1
ATOM 15853 C CA . SER B 1 890 ? -6.059 -21.281 -25.5 1 90.5 890 SER B CA 1
ATOM 15854 C C . SER B 1 890 ? -5.316 -22.484 -26.078 1 90.5 890 SER B C 1
ATOM 15856 O O . SER B 1 890 ? -5.629 -22.953 -27.172 1 90.5 890 SER B O 1
ATOM 15858 N N . GLY B 1 891 ? -4.383 -23 -25.312 1 92.94 891 GLY B N 1
ATOM 15859 C CA . GLY B 1 891 ? -3.559 -24.094 -25.781 1 92.94 891 GLY B CA 1
ATOM 15860 C C . GLY B 1 891 ? -2.201 -23.641 -26.297 1 92.94 891 GLY B C 1
ATOM 15861 O O . GLY B 1 891 ? -1.341 -24.469 -26.594 1 92.94 891 GLY B O 1
ATOM 15862 N N . ALA B 1 892 ? -2.023 -22.328 -26.297 1 95.69 892 ALA B N 1
ATOM 15863 C CA . ALA B 1 892 ? -0.723 -21.812 -26.719 1 95.69 892 ALA B CA 1
ATOM 15864 C C . ALA B 1 892 ? 0.318 -22 -25.609 1 95.69 892 ALA B C 1
ATOM 15866 O O . ALA B 1 892 ? 0.005 -21.875 -24.422 1 95.69 892 ALA B O 1
ATOM 15867 N N . GLY B 1 893 ? 1.514 -22.344 -26 1 97.19 893 GLY B N 1
ATOM 15868 C CA . GLY B 1 893 ? 2.613 -22.516 -25.062 1 97.19 893 GLY B CA 1
ATOM 15869 C C . GLY B 1 893 ? 3.854 -21.734 -25.453 1 97.19 893 GLY B C 1
ATOM 15870 O O . GLY B 1 893 ? 4.129 -21.547 -26.641 1 97.19 893 GLY B O 1
ATOM 15871 N N . VAL B 1 894 ? 4.523 -21.219 -24.469 1 98.12 894 VAL B N 1
ATOM 15872 C CA . VAL B 1 894 ? 5.793 -20.516 -24.656 1 98.12 894 VAL B CA 1
ATOM 15873 C C . VAL B 1 894 ? 6.867 -21.156 -23.781 1 98.12 894 VAL B C 1
ATOM 15875 O O . VAL B 1 894 ? 6.68 -21.297 -22.562 1 98.12 894 VAL B O 1
ATOM 15878 N N . GLU B 1 895 ? 7.887 -21.578 -24.375 1 97.75 895 GLU B N 1
ATOM 15879 C CA . GLU B 1 895 ? 9.031 -22.141 -23.641 1 97.75 895 GLU B CA 1
ATOM 15880 C C . GLU B 1 895 ? 10.242 -21.219 -23.75 1 97.75 895 GLU B C 1
ATOM 15882 O O . GLU B 1 895 ? 10.648 -20.828 -24.844 1 97.75 895 GLU B O 1
ATOM 15887 N N . VAL B 1 896 ? 10.758 -20.859 -22.641 1 97.81 896 VAL B N 1
ATOM 15888 C CA . VAL B 1 896 ? 11.961 -20.031 -22.594 1 97.81 896 VAL B CA 1
ATOM 15889 C C . VAL B 1 896 ? 13.094 -20.812 -21.922 1 97.81 896 VAL B C 1
ATOM 15891 O O . VAL B 1 896 ? 12.914 -21.375 -20.828 1 97.81 896 VAL B O 1
ATOM 15894 N N . GLN B 1 897 ? 14.188 -20.875 -22.562 1 96.38 897 GLN B N 1
ATOM 15895 C CA . GLN B 1 897 ? 15.367 -21.562 -22.047 1 96.38 897 GLN B CA 1
ATOM 15896 C C . GLN B 1 897 ? 16.594 -20.656 -22.047 1 96.38 897 GLN B C 1
ATOM 15898 O O . GLN B 1 897 ? 16.719 -19.797 -22.922 1 96.38 897 GLN B O 1
ATOM 15903 N N . GLU B 1 898 ? 17.344 -20.828 -21.047 1 95.31 898 GLU B N 1
ATOM 15904 C CA . GLU B 1 898 ? 18.609 -20.109 -20.938 1 95.31 898 GLU B CA 1
ATOM 15905 C C . GLU B 1 898 ? 19.781 -21.062 -20.766 1 95.31 898 GLU B C 1
ATOM 15907 O O . GLU B 1 898 ? 19.656 -22.078 -20.062 1 95.31 898 GLU B O 1
ATOM 15912 N N . ASN B 1 899 ? 20.797 -20.812 -21.484 1 92.25 899 ASN B N 1
ATOM 15913 C CA . ASN B 1 899 ? 22.031 -21.562 -21.344 1 92.25 899 ASN B CA 1
ATOM 15914 C C . ASN B 1 899 ? 23.25 -20.641 -21.359 1 92.25 899 ASN B C 1
ATOM 15916 O O . ASN B 1 899 ? 23.547 -20.016 -22.391 1 92.25 899 ASN B O 1
ATOM 15920 N N . GLN B 1 900 ? 23.953 -20.562 -20.328 1 89.5 900 GLN B N 1
ATOM 15921 C CA . GLN B 1 900 ? 25.188 -19.797 -20.172 1 89.5 900 GLN B CA 1
ATOM 15922 C C . GLN B 1 900 ? 25 -18.359 -20.609 1 89.5 900 GLN B C 1
ATOM 15924 O O . GLN B 1 900 ? 25.812 -17.828 -21.375 1 89.5 900 GLN B O 1
ATOM 15929 N N . GLY B 1 901 ? 23.922 -17.75 -20.359 1 89.06 901 GLY B N 1
ATOM 15930 C CA . GLY B 1 901 ? 23.703 -16.344 -20.578 1 89.06 901 GLY B CA 1
ATOM 15931 C C . GLY B 1 901 ? 22.984 -16.047 -21.891 1 89.06 901 GLY B C 1
ATOM 15932 O O . GLY B 1 901 ? 22.766 -14.883 -22.234 1 89.06 901 GLY B O 1
ATOM 15933 N N . TYR B 1 902 ? 22.625 -17.047 -22.641 1 91.69 902 TYR B N 1
ATOM 15934 C CA . TYR B 1 902 ? 21.875 -16.859 -23.875 1 91.69 902 TYR B CA 1
ATOM 15935 C C . TYR B 1 902 ? 20.5 -17.516 -23.797 1 91.69 902 TYR B C 1
ATOM 15937 O O . TYR B 1 902 ? 20.359 -18.578 -23.188 1 91.69 902 TYR B O 1
ATOM 15945 N N . MET B 1 903 ? 19.578 -16.859 -24.406 1 94.06 903 MET B N 1
ATOM 15946 C CA . MET B 1 903 ? 18.188 -17.266 -24.234 1 94.06 903 MET B CA 1
ATOM 15947 C C . MET B 1 903 ? 17.562 -17.656 -25.562 1 94.06 903 MET B C 1
ATOM 15949 O O . MET B 1 903 ? 17.953 -17.141 -26.609 1 94.06 903 MET B O 1
ATOM 15953 N N . THR B 1 904 ? 16.656 -18.578 -25.547 1 96.06 904 THR B N 1
ATOM 15954 C CA . THR B 1 904 ? 15.828 -18.938 -26.688 1 96.06 904 THR B CA 1
ATOM 15955 C C . THR B 1 904 ? 14.359 -19.031 -26.281 1 96.06 904 THR B C 1
ATOM 15957 O O . THR B 1 904 ? 14.047 -19.234 -25.109 1 96.06 904 THR B O 1
ATOM 15960 N N . THR B 1 905 ? 13.57 -18.703 -27.188 1 97.56 905 THR B N 1
ATOM 15961 C CA . THR B 1 905 ? 12.133 -18.797 -26.953 1 97.56 905 THR B CA 1
ATOM 15962 C C . THR B 1 905 ? 11.453 -19.594 -28.078 1 97.56 905 THR B C 1
ATOM 15964 O O . THR B 1 905 ? 11.703 -19.344 -29.266 1 97.56 905 THR B O 1
ATOM 15967 N N . ARG B 1 906 ? 10.719 -20.578 -27.719 1 97.62 906 ARG B N 1
ATOM 15968 C CA . ARG B 1 906 ? 9.898 -21.359 -28.641 1 97.62 906 ARG B CA 1
ATOM 15969 C C . ARG B 1 906 ? 8.414 -21.188 -28.328 1 97.62 906 ARG B C 1
ATOM 15971 O O . ARG B 1 906 ? 8.016 -21.172 -27.172 1 97.62 906 ARG B O 1
ATOM 15978 N N . VAL B 1 907 ? 7.645 -20.969 -29.375 1 97.75 907 VAL B N 1
ATOM 15979 C CA . VAL B 1 907 ? 6.207 -20.797 -29.203 1 97.75 907 VAL B CA 1
ATOM 15980 C C . VAL B 1 907 ? 5.465 -21.969 -29.844 1 97.75 907 VAL B C 1
ATOM 15982 O O . VAL B 1 907 ? 5.777 -22.359 -30.969 1 97.75 907 VAL B O 1
ATOM 15985 N N . TYR B 1 908 ? 4.555 -22.578 -29.109 1 97.12 908 TYR B N 1
ATOM 15986 C CA . TYR B 1 908 ? 3.73 -23.688 -29.547 1 97.12 908 TYR B CA 1
ATOM 15987 C C . TYR B 1 908 ? 2.287 -23.25 -29.766 1 97.12 908 TYR B C 1
ATOM 15989 O O . TYR B 1 908 ? 1.633 -22.781 -28.828 1 97.12 908 TYR B O 1
ATOM 15997 N N . LEU B 1 909 ? 1.764 -23.375 -31 1 96.12 909 LEU B N 1
ATOM 15998 C CA . LEU B 1 909 ? 0.395 -22.969 -31.281 1 96.12 909 LEU B CA 1
ATOM 15999 C C . LEU B 1 909 ? -0.44 -24.141 -31.781 1 96.12 909 LEU B C 1
ATOM 16001 O O . LEU B 1 909 ? 0.006 -24.891 -32.656 1 96.12 909 LEU B O 1
ATOM 16005 N N . PRO B 1 910 ? -1.621 -24.281 -31.203 1 93.56 910 PRO B N 1
ATOM 16006 C CA . PRO B 1 910 ? -2.559 -25.25 -31.781 1 93.56 910 PRO B CA 1
ATOM 16007 C C . PRO B 1 910 ? -3.107 -24.812 -33.125 1 93.56 910 PRO B C 1
ATOM 16009 O O . PRO B 1 910 ? -2.92 -23.656 -33.531 1 93.56 910 PRO B O 1
ATOM 16012 N N . TRP B 1 911 ? -3.775 -25.609 -33.75 1 90.81 911 TRP B N 1
ATOM 16013 C CA . TRP B 1 911 ? -4.238 -25.375 -35.125 1 90.81 911 TRP B CA 1
ATOM 16014 C C . TRP B 1 911 ? -5.34 -24.328 -35.156 1 90.81 911 TRP B C 1
ATOM 16016 O O . TRP B 1 911 ? -5.633 -23.75 -36.188 1 90.81 911 TRP B O 1
ATOM 16026 N N . SER B 1 912 ? -5.91 -24.047 -34.031 1 90 912 SER B N 1
ATOM 16027 C CA . SER B 1 912 ? -6.969 -23.047 -33.969 1 90 912 SER B CA 1
ATOM 16028 C C . SER B 1 912 ? -6.434 -21.656 -34.312 1 90 912 SER B C 1
ATOM 16030 O O . SER B 1 912 ? -7.203 -20.75 -34.625 1 90 912 SER B O 1
ATOM 16032 N N . PHE B 1 913 ? -5.125 -21.438 -34.281 1 93.88 913 PHE B N 1
ATOM 16033 C CA . PHE B 1 913 ? -4.527 -20.141 -34.5 1 93.88 913 PHE B CA 1
ATOM 16034 C C . PHE B 1 913 ? -4.125 -19.984 -35.969 1 93.88 913 PHE B C 1
ATOM 16036 O O . PHE B 1 913 ? -3.59 -18.938 -36.375 1 93.88 913 PHE B O 1
ATOM 16043 N N . MET B 1 914 ? -4.477 -20.891 -36.781 1 91.56 914 MET B N 1
ATOM 16044 C CA . MET B 1 914 ? -4.109 -20.828 -38.188 1 91.56 914 MET B CA 1
ATOM 16045 C C . MET B 1 914 ? -4.766 -19.625 -38.875 1 91.56 914 MET B C 1
ATOM 16047 O O . MET B 1 914 ? -5.957 -19.375 -38.656 1 91.56 914 MET B O 1
ATOM 16051 N N . ASN B 1 915 ? -4.027 -18.812 -39.594 1 89.62 915 ASN B N 1
ATOM 16052 C CA . ASN B 1 915 ? -4.43 -17.656 -40.375 1 89.62 915 ASN B CA 1
ATOM 16053 C C . ASN B 1 915 ? -4.82 -16.484 -39.469 1 89.62 915 ASN B C 1
ATOM 16055 O O . ASN B 1 915 ? -5.551 -15.586 -39.906 1 89.62 915 ASN B O 1
ATOM 16059 N N . THR B 1 916 ? -4.418 -16.5 -38.281 1 91.12 916 THR B N 1
ATOM 16060 C CA . THR B 1 916 ? -4.793 -15.414 -37.406 1 91.12 916 THR B CA 1
ATOM 16061 C C . THR B 1 916 ? -3.555 -14.734 -36.812 1 91.12 916 THR B C 1
ATOM 16063 O O . THR B 1 916 ? -3.654 -13.672 -36.219 1 91.12 916 THR B O 1
ATOM 16066 N N . THR B 1 917 ? -2.449 -15.258 -37.062 1 93.94 917 THR B N 1
ATOM 16067 C CA . THR B 1 917 ? -1.239 -14.766 -36.406 1 93.94 917 THR B CA 1
ATOM 16068 C C . THR B 1 917 ? -0.55 -13.711 -37.281 1 93.94 917 THR B C 1
ATOM 16070 O O . THR B 1 917 ? -0.643 -13.75 -38.5 1 93.94 917 THR B O 1
ATOM 16073 N N . ARG B 1 918 ? -0.033 -12.75 -36.594 1 94.31 918 ARG B N 1
ATOM 16074 C CA . ARG B 1 918 ? 0.854 -11.742 -37.156 1 94.31 918 ARG B CA 1
ATOM 16075 C C . ARG B 1 918 ? 2.064 -11.508 -36.25 1 94.31 918 ARG B C 1
ATOM 16077 O O . ARG B 1 918 ? 2.115 -12.008 -35.125 1 94.31 918 ARG B O 1
ATOM 16084 N N . GLY B 1 919 ? 3.045 -10.789 -36.844 1 95.62 919 GLY B N 1
ATOM 16085 C CA . GLY B 1 919 ? 4.25 -10.516 -36.094 1 95.62 919 GLY B CA 1
ATOM 16086 C C . GLY B 1 919 ? 5.508 -11.055 -36.719 1 95.62 919 GLY B C 1
ATOM 16087 O O . GLY B 1 919 ? 5.484 -11.477 -37.875 1 95.62 919 GLY B O 1
ATOM 16088 N N . LEU B 1 920 ? 6.602 -11.117 -35.969 1 96.19 920 LEU B N 1
ATOM 16089 C CA . LEU B 1 920 ? 7.891 -11.547 -36.469 1 96.19 920 LEU B CA 1
ATOM 16090 C C . LEU B 1 920 ? 7.871 -13.031 -36.812 1 96.19 920 LEU B C 1
ATOM 16092 O O . LEU B 1 920 ? 8.656 -13.492 -37.656 1 96.19 920 LEU B O 1
ATOM 16096 N N . PHE B 1 921 ? 6.984 -13.844 -36.188 1 96.56 921 PHE B N 1
ATOM 16097 C CA . PHE B 1 921 ? 6.844 -15.266 -36.5 1 96.56 921 PHE B CA 1
ATOM 16098 C C . PHE B 1 921 ? 5.965 -15.453 -37.719 1 96.56 921 PHE B C 1
ATOM 16100 O O . PHE B 1 921 ? 5.715 -16.578 -38.156 1 96.56 921 PHE B O 1
ATOM 16107 N N . GLY B 1 922 ? 5.363 -14.422 -38.25 1 92.56 922 GLY B N 1
ATOM 16108 C CA . GLY B 1 922 ? 4.66 -14.414 -39.531 1 92.56 922 GLY B CA 1
ATOM 16109 C C . GLY B 1 922 ? 3.23 -14.914 -39.406 1 92.56 922 GLY B C 1
ATOM 16110 O O . GLY B 1 922 ? 2.768 -15.258 -38.312 1 92.56 922 GLY B O 1
ATOM 16111 N N . ASN B 1 923 ? 2.633 -14.82 -40.594 1 92.81 923 ASN B N 1
ATOM 16112 C CA . ASN B 1 923 ? 1.279 -15.359 -40.719 1 92.81 923 ASN B CA 1
ATOM 16113 C C . ASN B 1 923 ? 1.292 -16.859 -40.938 1 92.81 923 ASN B C 1
ATOM 16115 O O . ASN B 1 923 ? 1.757 -17.328 -41.969 1 92.81 923 ASN B O 1
ATOM 16119 N N . TRP B 1 924 ? 0.83 -17.578 -40.031 1 93.69 924 TRP B N 1
ATOM 16120 C CA . TRP B 1 924 ? 0.812 -19.031 -40.156 1 93.69 924 TRP B CA 1
ATOM 16121 C C . TRP B 1 924 ? -0.277 -19.484 -41.125 1 93.69 924 TRP B C 1
ATOM 16123 O O . TRP B 1 924 ? -1.464 -19.453 -40.781 1 93.69 924 TRP B O 1
ATOM 16133 N N . SER B 1 925 ? -0.014 -19.812 -42.312 1 91.44 925 SER B N 1
ATOM 16134 C CA . SER B 1 925 ? -0.951 -20.234 -43.344 1 91.44 925 SER B CA 1
ATOM 16135 C C . SER B 1 925 ? -0.352 -21.328 -44.219 1 91.44 925 SER B C 1
ATOM 16137 O O . SER B 1 925 ? -0.874 -21.625 -45.312 1 91.44 925 SER B O 1
ATOM 16139 N N . PHE B 1 926 ? 0.709 -21.891 -43.938 1 87 926 PHE B N 1
ATOM 16140 C CA . PHE B 1 926 ? 1.429 -22.891 -44.719 1 87 926 PHE B CA 1
ATOM 16141 C C . PHE B 1 926 ? 1.996 -22.281 -46 1 87 926 PHE B C 1
ATOM 16143 O O . PHE B 1 926 ? 2.402 -23 -46.906 1 87 926 PHE B O 1
ATOM 16150 N N . ASP B 1 927 ? 1.905 -20.859 -46.031 1 86.94 927 ASP B N 1
ATOM 16151 C CA . ASP B 1 927 ? 2.496 -20.109 -47.156 1 86.94 927 ASP B CA 1
ATOM 16152 C C . ASP B 1 927 ? 3.646 -19.234 -46.656 1 86.94 927 ASP B C 1
ATOM 16154 O O . ASP B 1 927 ? 3.447 -18.344 -45.812 1 86.94 927 ASP B O 1
ATOM 16158 N N . LEU B 1 928 ? 4.738 -19.484 -47.219 1 86.5 928 LEU B N 1
ATOM 16159 C CA . LEU B 1 928 ? 5.949 -18.781 -46.781 1 86.5 928 LEU B CA 1
ATOM 16160 C C . LEU B 1 928 ? 5.938 -17.328 -47.25 1 86.5 928 LEU B C 1
ATOM 16162 O O . LEU B 1 928 ? 6.586 -16.484 -46.656 1 86.5 928 LEU B O 1
ATOM 16166 N N . ILE B 1 929 ? 5.16 -16.953 -48.281 1 82 929 ILE B N 1
ATOM 16167 C CA . ILE B 1 929 ? 5.23 -15.656 -48.938 1 82 929 ILE B CA 1
ATOM 16168 C C . ILE B 1 929 ? 4.484 -14.617 -48.094 1 82 929 ILE B C 1
ATOM 16170 O O . ILE B 1 929 ? 4.836 -13.438 -48.125 1 82 929 ILE B O 1
ATOM 16174 N N . ASP B 1 930 ? 3.574 -15 -47.375 1 88 930 ASP B N 1
ATOM 16175 C CA . ASP B 1 930 ? 2.77 -14.023 -46.656 1 88 930 ASP B CA 1
ATOM 16176 C C . ASP B 1 930 ? 3.262 -13.859 -45.219 1 88 930 ASP B C 1
ATOM 16178 O O . ASP B 1 930 ? 2.592 -13.242 -44.375 1 88 930 ASP B O 1
ATOM 16182 N N . ASP B 1 931 ? 4.352 -14.438 -44.906 1 90.12 931 ASP B N 1
ATOM 16183 C CA . ASP B 1 931 ? 4.863 -14.359 -43.562 1 90.12 931 ASP B CA 1
ATOM 16184 C C . ASP B 1 931 ? 5.289 -12.93 -43.219 1 90.12 931 ASP B C 1
ATOM 16186 O O . ASP B 1 931 ? 5.246 -12.531 -42.031 1 90.12 931 ASP B O 1
ATOM 16190 N N . PHE B 1 932 ? 5.707 -12.156 -44.188 1 91.62 932 PHE B N 1
ATOM 16191 C CA . PHE B 1 932 ? 6.129 -10.781 -43.938 1 91.62 932 PHE B CA 1
ATOM 16192 C C . PHE B 1 932 ? 4.957 -9.82 -44.094 1 91.62 932 PHE B C 1
ATOM 16194 O O . PHE B 1 932 ? 4.996 -8.898 -44.906 1 91.62 932 PHE B O 1
ATOM 16201 N N . THR B 1 933 ? 3.969 -10.016 -43.25 1 91.62 933 THR B N 1
ATOM 16202 C CA . THR B 1 933 ? 2.803 -9.141 -43.219 1 91.62 933 THR B CA 1
ATOM 16203 C C . THR B 1 933 ? 3 -8.023 -42.219 1 91.62 933 THR B C 1
ATOM 16205 O O . THR B 1 933 ? 3.43 -8.266 -41.094 1 91.62 933 THR B O 1
ATOM 16208 N N . LEU B 1 934 ? 2.711 -6.84 -42.562 1 92.88 934 LEU B N 1
ATOM 16209 C CA . LEU B 1 934 ? 2.852 -5.664 -41.719 1 92.88 934 LEU B CA 1
ATOM 16210 C C . LEU B 1 934 ? 1.675 -5.547 -40.75 1 92.88 934 LEU B C 1
ATOM 16212 O O . LEU B 1 934 ? 0.668 -6.238 -40.906 1 92.88 934 LEU B O 1
ATOM 16216 N N . PRO B 1 935 ? 1.803 -4.703 -39.781 1 91.19 935 PRO B N 1
ATOM 16217 C CA . PRO B 1 935 ? 0.729 -4.562 -38.781 1 91.19 935 PRO B CA 1
ATOM 16218 C C . PRO B 1 935 ? -0.591 -4.117 -39.406 1 91.19 935 PRO B C 1
ATOM 16220 O O . PRO B 1 935 ? -1.663 -4.441 -38.875 1 91.19 935 PRO B O 1
ATOM 16223 N N . ASP B 1 936 ? -0.56 -3.357 -40.469 1 87.44 936 ASP B N 1
ATOM 16224 C CA . ASP B 1 936 ? -1.776 -2.873 -41.094 1 87.44 936 ASP B CA 1
ATOM 16225 C C . ASP B 1 936 ? -2.387 -3.945 -42 1 87.44 936 ASP B C 1
ATOM 16227 O O . ASP B 1 936 ? -3.467 -3.75 -42.562 1 87.44 936 ASP B O 1
ATOM 16231 N N . GLY B 1 937 ? -1.749 -5.102 -42.188 1 87.19 937 GLY B N 1
ATOM 16232 C CA . GLY B 1 937 ? -2.289 -6.203 -42.969 1 87.19 937 GLY B CA 1
ATOM 16233 C C . GLY B 1 937 ? -1.676 -6.305 -44.344 1 87.19 937 GLY B C 1
ATOM 16234 O O . GLY B 1 937 ? -1.854 -7.312 -45.031 1 87.19 937 GLY B O 1
ATOM 16235 N N . SER B 1 938 ? -0.896 -5.289 -44.719 1 88.88 938 SER B N 1
ATOM 16236 C CA . SER B 1 938 ? -0.274 -5.324 -46.031 1 88.88 938 SER B CA 1
ATOM 16237 C C . SER B 1 938 ? 0.991 -6.176 -46.031 1 88.88 938 SER B C 1
ATOM 16239 O O . SER B 1 938 ? 1.661 -6.293 -45 1 88.88 938 SER B O 1
ATOM 16241 N N . ILE B 1 939 ? 1.246 -6.875 -47.125 1 89.12 939 ILE B N 1
ATOM 16242 C CA . ILE B 1 939 ? 2.439 -7.703 -47.25 1 89.12 939 ILE B CA 1
ATOM 16243 C C . ILE B 1 939 ? 3.639 -6.828 -47.594 1 89.12 939 ILE B C 1
ATOM 16245 O O . ILE B 1 939 ? 3.562 -6.008 -48.531 1 89.12 939 ILE B O 1
ATOM 16249 N N . ALA B 1 940 ? 4.656 -7.012 -46.844 1 87.31 940 ALA B N 1
ATOM 16250 C CA . ALA B 1 940 ? 5.863 -6.219 -47.094 1 87.31 940 ALA B CA 1
ATOM 16251 C C . ALA B 1 940 ? 6.488 -6.547 -48.438 1 87.31 940 ALA B C 1
ATOM 16253 O O . ALA B 1 940 ? 6.426 -7.688 -48.906 1 87.31 940 ALA B O 1
ATOM 16254 N N . GLY B 1 941 ? 6.949 -5.555 -49.219 1 75.38 941 GLY B N 1
ATOM 16255 C CA . GLY B 1 941 ? 7.551 -5.695 -50.531 1 75.38 941 GLY B CA 1
ATOM 16256 C C . GLY B 1 941 ? 8.953 -6.273 -50.5 1 75.38 941 GLY B C 1
ATOM 16257 O O . GLY B 1 941 ? 9.898 -5.66 -51 1 75.38 941 GLY B O 1
ATOM 16258 N N . VAL B 1 942 ? 9.117 -7.387 -49.719 1 77.12 942 VAL B N 1
ATOM 16259 C CA . VAL B 1 942 ? 10.438 -8.016 -49.656 1 77.12 942 VAL B CA 1
ATOM 16260 C C . VAL B 1 942 ? 10.609 -8.984 -50.812 1 77.12 942 VAL B C 1
ATOM 16262 O O . VAL B 1 942 ? 9.898 -9.992 -50.906 1 77.12 942 VAL B O 1
ATOM 16265 N N . SER B 1 943 ? 11.094 -8.617 -51.969 1 63.41 943 SER B N 1
ATOM 16266 C CA . SER B 1 943 ? 11.211 -9.406 -53.188 1 63.41 943 SER B CA 1
ATOM 16267 C C . SER B 1 943 ? 12.125 -10.609 -52.969 1 63.41 943 SER B C 1
ATOM 16269 O O . SER B 1 943 ? 11.875 -11.688 -53.531 1 63.41 943 SER B O 1
ATOM 16271 N N . GLN B 1 944 ? 13.227 -10.43 -52.219 1 67 944 GLN B N 1
ATOM 16272 C CA . GLN B 1 944 ? 14.18 -11.516 -52.031 1 67 944 GLN B CA 1
ATOM 16273 C C . GLN B 1 944 ? 14.367 -11.82 -50.531 1 67 944 GLN B C 1
ATOM 16275 O O . GLN B 1 944 ? 14.797 -10.961 -49.781 1 67 944 GLN B O 1
ATOM 16280 N N . ILE B 1 945 ? 14.062 -13.023 -50.094 1 67.69 945 ILE B N 1
ATOM 16281 C CA . ILE B 1 945 ? 14.094 -13.5 -48.719 1 67.69 945 ILE B CA 1
ATOM 16282 C C . ILE B 1 945 ? 15.516 -13.406 -48.156 1 67.69 945 ILE B C 1
ATOM 16284 O O . ILE B 1 945 ? 15.719 -13.188 -46.969 1 67.69 945 ILE B O 1
ATOM 16288 N N . ASN B 1 946 ? 16.438 -13.391 -49.094 1 70.38 946 ASN B N 1
ATOM 16289 C CA . ASN B 1 946 ? 17.828 -13.445 -48.656 1 70.38 946 ASN B CA 1
ATOM 16290 C C . ASN B 1 946 ? 18.391 -12.047 -48.438 1 70.38 946 ASN B C 1
ATOM 16292 O O . ASN B 1 946 ? 19.531 -11.898 -47.969 1 70.38 946 ASN B O 1
ATOM 16296 N N . ASN B 1 947 ? 17.562 -11.07 -48.562 1 82.38 947 ASN B N 1
ATOM 16297 C CA . ASN B 1 947 ? 18 -9.703 -48.312 1 82.38 947 ASN B CA 1
ATOM 16298 C C . ASN B 1 947 ? 17.625 -9.258 -46.906 1 82.38 947 ASN B C 1
ATOM 16300 O O . ASN B 1 947 ? 16.547 -8.711 -46.688 1 82.38 947 ASN B O 1
ATOM 16304 N N . ASN B 1 948 ? 18.594 -9.375 -46.062 1 86.69 948 ASN B N 1
ATOM 16305 C CA . ASN B 1 948 ? 18.359 -9.086 -44.656 1 86.69 948 ASN B CA 1
ATOM 16306 C C . ASN B 1 948 ? 18.062 -7.605 -44.438 1 86.69 948 ASN B C 1
ATOM 16308 O O . ASN B 1 948 ? 17.359 -7.242 -43.469 1 86.69 948 ASN B O 1
ATOM 16312 N N . GLU B 1 949 ? 18.594 -6.77 -45.312 1 89.06 949 GLU B N 1
ATOM 16313 C CA . GLU B 1 949 ? 18.344 -5.336 -45.188 1 89.06 949 GLU B CA 1
ATOM 16314 C C . GLU B 1 949 ? 16.891 -5 -45.469 1 89.06 949 GLU B C 1
ATOM 16316 O O . GLU B 1 949 ? 16.266 -4.203 -44.75 1 89.06 949 GLU B O 1
ATOM 16321 N N . ALA B 1 950 ? 16.406 -5.617 -46.469 1 89.31 950 ALA B N 1
ATOM 16322 C CA . ALA B 1 950 ? 15.008 -5.395 -46.844 1 89.31 950 ALA B CA 1
ATOM 16323 C C . ALA B 1 950 ? 14.062 -5.934 -45.781 1 89.31 950 ALA B C 1
ATOM 16325 O O . ALA B 1 950 ? 13.055 -5.305 -45.438 1 89.31 950 ALA B O 1
ATOM 16326 N N . VAL B 1 951 ? 14.414 -7.066 -45.219 1 90.31 951 VAL B N 1
ATOM 16327 C CA . VAL B 1 951 ? 13.586 -7.664 -44.188 1 90.31 951 VAL B CA 1
ATOM 16328 C C . VAL B 1 951 ? 13.57 -6.762 -42.969 1 90.31 951 VAL B C 1
ATOM 16330 O O . VAL B 1 951 ? 12.531 -6.609 -42.312 1 90.31 951 VAL B O 1
ATOM 16333 N N . HIS B 1 952 ? 14.703 -6.203 -42.656 1 91.44 952 HIS B N 1
ATOM 16334 C CA . HIS B 1 952 ? 14.82 -5.344 -41.5 1 91.44 952 HIS B CA 1
ATOM 16335 C C . HIS B 1 952 ? 14.047 -4.043 -41.688 1 91.44 952 HIS B C 1
ATOM 16337 O O . HIS B 1 952 ? 13.242 -3.666 -40.812 1 91.44 952 HIS B O 1
ATOM 16343 N N . LYS B 1 953 ? 14.148 -3.318 -42.812 1 90.25 953 LYS B N 1
ATOM 16344 C CA . LYS B 1 953 ? 13.633 -1.971 -43 1 90.25 953 LYS B CA 1
ATOM 16345 C C . LYS B 1 953 ? 12.172 -2.006 -43.469 1 90.25 953 LYS B C 1
ATOM 16347 O O . LYS B 1 953 ? 11.398 -1.105 -43.125 1 90.25 953 LYS B O 1
ATOM 16352 N N . GLN B 1 954 ? 11.82 -3.092 -44.094 1 90.12 954 GLN B N 1
ATOM 16353 C CA . GLN B 1 954 ? 10.484 -3.094 -44.688 1 90.12 954 GLN B CA 1
ATOM 16354 C C . GLN B 1 954 ? 9.523 -3.947 -43.875 1 90.12 954 GLN B C 1
ATOM 16356 O O . GLN B 1 954 ? 8.305 -3.838 -44.031 1 90.12 954 GLN B O 1
ATOM 16361 N N . PHE B 1 955 ? 10.047 -4.762 -43.062 1 92.75 955 PHE B N 1
ATOM 16362 C CA . PHE B 1 955 ? 9.156 -5.641 -42.312 1 92.75 955 PHE B CA 1
ATOM 16363 C C . PHE B 1 955 ? 9.445 -5.543 -40.812 1 92.75 955 PHE B C 1
ATOM 16365 O O . PHE B 1 955 ? 8.656 -4.965 -40.062 1 92.75 955 PHE B O 1
ATOM 16372 N N . GLY B 1 956 ? 10.578 -5.91 -40.344 1 92.12 956 GLY B N 1
ATOM 16373 C CA . GLY B 1 956 ? 10.906 -6.105 -38.938 1 92.12 956 GLY B CA 1
ATOM 16374 C C . GLY B 1 956 ? 10.727 -4.855 -38.094 1 92.12 956 GLY B C 1
ATOM 16375 O O . GLY B 1 956 ? 10.109 -4.902 -37.031 1 92.12 956 GLY B O 1
ATOM 16376 N N . ILE B 1 957 ? 11.164 -3.744 -38.5 1 91.75 957 ILE B N 1
ATOM 16377 C CA . ILE B 1 957 ? 11.203 -2.514 -37.719 1 91.75 957 ILE B CA 1
ATOM 16378 C C . ILE B 1 957 ? 9.781 -1.998 -37.5 1 91.75 957 ILE B C 1
ATOM 16380 O O . ILE B 1 957 ? 9.523 -1.265 -36.531 1 91.75 957 ILE B O 1
ATOM 16384 N N . HIS B 1 958 ? 8.875 -2.367 -38.312 1 91.06 958 HIS B N 1
ATOM 16385 C CA . HIS B 1 958 ? 7.504 -1.886 -38.188 1 91.06 958 HIS B CA 1
ATOM 16386 C C . HIS B 1 958 ? 6.766 -2.572 -37.031 1 91.06 958 HIS B C 1
ATOM 16388 O O . HIS B 1 958 ? 5.699 -2.117 -36.625 1 91.06 958 HIS B O 1
ATOM 16394 N N . TRP B 1 959 ? 7.332 -3.59 -36.5 1 93.81 959 TRP B N 1
ATOM 16395 C CA . TRP B 1 959 ? 6.707 -4.301 -35.375 1 93.81 959 TRP B CA 1
ATOM 16396 C C . TRP B 1 959 ? 7.262 -3.811 -34.062 1 93.81 959 TRP B C 1
ATOM 16398 O O . TRP B 1 959 ? 7.066 -4.453 -33.031 1 93.81 959 TRP B O 1
ATOM 16408 N N . LEU B 1 960 ? 7.941 -2.695 -34.062 1 92.31 960 LEU B N 1
ATOM 16409 C CA . LEU B 1 960 ? 8.453 -2.062 -32.844 1 92.31 960 LEU B CA 1
ATOM 16410 C C . LEU B 1 960 ? 7.309 -1.573 -31.953 1 92.31 960 LEU B C 1
ATOM 16412 O O . LEU B 1 960 ? 6.332 -1.009 -32.438 1 92.31 960 LEU B O 1
ATOM 16416 N N . LEU B 1 961 ? 7.414 -1.865 -30.656 1 90.31 961 LEU B N 1
ATOM 16417 C CA . LEU B 1 961 ? 6.359 -1.522 -29.719 1 90.31 961 LEU B CA 1
ATOM 16418 C C . LEU B 1 961 ? 6.672 -0.213 -29 1 90.31 961 LEU B C 1
ATOM 16420 O O . LEU B 1 961 ? 7.844 0.143 -28.828 1 90.31 961 LEU B O 1
ATOM 16424 N N . GLU B 1 962 ? 5.609 0.451 -28.641 1 82.5 962 GLU B N 1
ATOM 16425 C CA . GLU B 1 962 ? 5.672 1.637 -27.797 1 82.5 962 GLU B CA 1
ATOM 16426 C C . GLU B 1 962 ? 4.844 1.454 -26.531 1 82.5 962 GLU B C 1
ATOM 16428 O O . GLU B 1 962 ? 4.109 0.472 -26.391 1 82.5 962 GLU B O 1
ATOM 16433 N N . ASP B 1 963 ? 4.992 2.363 -25.609 1 77.69 963 ASP B N 1
ATOM 16434 C CA . ASP B 1 963 ? 4.258 2.279 -24.344 1 77.69 963 ASP B CA 1
ATOM 16435 C C . ASP B 1 963 ? 2.762 2.479 -24.562 1 77.69 963 ASP B C 1
ATOM 16437 O O . ASP B 1 963 ? 1.939 1.922 -23.844 1 77.69 963 ASP B O 1
ATOM 16441 N N . LYS B 1 964 ? 2.475 3.26 -25.578 1 77.69 964 LYS B N 1
ATOM 16442 C CA . LYS B 1 964 ? 1.079 3.557 -25.891 1 77.69 964 LYS B CA 1
ATOM 16443 C C . LYS B 1 964 ? 0.437 2.424 -26.688 1 77.69 964 LYS B C 1
ATOM 16445 O O . LYS B 1 964 ? 1.084 1.808 -27.531 1 77.69 964 LYS B O 1
ATOM 16450 N N . GLU B 1 965 ? -0.812 2.105 -26.406 1 80.88 965 GLU B N 1
ATOM 16451 C CA . GLU B 1 965 ? -1.539 1.069 -27.141 1 80.88 965 GLU B CA 1
ATOM 16452 C C . GLU B 1 965 ? -1.762 1.472 -28.594 1 80.88 965 GLU B C 1
ATOM 16454 O O . GLU B 1 965 ? -2.078 2.627 -28.875 1 80.88 965 GLU B O 1
ATOM 16459 N N . ASP B 1 966 ? -1.306 0.533 -29.438 1 81.94 966 ASP B N 1
ATOM 16460 C CA . ASP B 1 966 ? -1.569 0.675 -30.859 1 81.94 966 ASP B CA 1
ATOM 16461 C C . ASP B 1 966 ? -2.631 -0.32 -31.328 1 81.94 966 ASP B C 1
ATOM 16463 O O . ASP B 1 966 ? -2.596 -1.493 -30.953 1 81.94 966 ASP B O 1
ATOM 16467 N N . THR B 1 967 ? -3.533 0.071 -32.062 1 78.81 967 THR B N 1
ATOM 16468 C CA . THR B 1 967 ? -4.672 -0.741 -32.469 1 78.81 967 THR B CA 1
ATOM 16469 C C . THR B 1 967 ? -4.203 -1.979 -33.219 1 78.81 967 THR B C 1
ATOM 16471 O O . THR B 1 967 ? -4.836 -3.033 -33.156 1 78.81 967 THR B O 1
ATOM 16474 N N . ASN B 1 968 ? -3.094 -1.888 -33.906 1 85.44 968 ASN B N 1
ATOM 16475 C CA . ASN B 1 968 ? -2.688 -2.996 -34.75 1 85.44 968 ASN B CA 1
ATOM 16476 C C . ASN B 1 968 ? -1.569 -3.816 -34.125 1 85.44 968 ASN B C 1
ATOM 16478 O O . ASN B 1 968 ? -1.337 -4.965 -34.5 1 85.44 968 ASN B O 1
ATOM 16482 N N . LYS B 1 969 ? -0.813 -3.338 -33.219 1 88 969 LYS B N 1
ATOM 16483 C CA . LYS B 1 969 ? 0.33 -4.047 -32.656 1 88 969 LYS B CA 1
ATOM 16484 C C . LYS B 1 969 ? 0.159 -4.254 -31.156 1 88 969 LYS B C 1
ATOM 16486 O O . LYS B 1 969 ? 0.792 -5.133 -30.562 1 88 969 LYS B O 1
ATOM 16491 N N . GLY B 1 970 ? -0.686 -3.551 -30.578 1 85 970 GLY B N 1
ATOM 16492 C CA . GLY B 1 970 ? -0.798 -3.574 -29.125 1 85 970 GLY B CA 1
ATOM 16493 C C . GLY B 1 970 ? 0.215 -2.682 -28.438 1 85 970 GLY B C 1
ATOM 16494 O O . GLY B 1 970 ? 0.921 -1.911 -29.094 1 85 970 GLY B O 1
ATOM 16495 N N . GLY B 1 971 ? 0.249 -2.629 -27.188 1 86.44 971 GLY B N 1
ATOM 16496 C CA . GLY B 1 971 ? 1.214 -1.886 -26.391 1 86.44 971 GLY B CA 1
ATOM 16497 C C . GLY B 1 971 ? 2.211 -2.777 -25.672 1 86.44 971 GLY B C 1
ATOM 16498 O O . GLY B 1 971 ? 2.004 -3.988 -25.562 1 86.44 971 GLY B O 1
ATOM 16499 N N . SER B 1 972 ? 3.299 -2.197 -25.266 1 90.94 972 SER B N 1
ATOM 16500 C CA . SER B 1 972 ? 4.32 -2.963 -24.562 1 90.94 972 SER B CA 1
ATOM 16501 C C . SER B 1 972 ? 3.789 -3.512 -23.234 1 90.94 972 SER B C 1
ATOM 16503 O O . SER B 1 972 ? 3.152 -2.787 -22.469 1 90.94 972 SER B O 1
ATOM 16505 N N . MET B 1 973 ? 4.02 -4.758 -23 1 92.94 973 MET B N 1
ATOM 16506 C CA . MET B 1 973 ? 3.531 -5.426 -21.797 1 92.94 973 MET B CA 1
ATOM 16507 C C . MET B 1 973 ? 4.664 -5.66 -20.812 1 92.94 973 MET B C 1
ATOM 16509 O O . MET B 1 973 ? 4.449 -6.219 -19.734 1 92.94 973 MET B O 1
ATOM 16513 N N . PHE B 1 974 ? 5.832 -5.215 -21.062 1 93.81 974 PHE B N 1
ATOM 16514 C CA . PHE B 1 974 ? 7 -5.473 -20.234 1 93.81 974 PHE B CA 1
ATOM 16515 C C . PHE B 1 974 ? 6.934 -4.652 -18.953 1 93.81 974 PHE B C 1
ATOM 16517 O O . PHE B 1 974 ? 6.293 -3.6 -18.906 1 93.81 974 PHE B O 1
ATOM 16524 N N . VAL B 1 975 ? 7.547 -5.195 -17.953 1 89.19 975 VAL B N 1
ATOM 16525 C CA . VAL B 1 975 ? 7.73 -4.449 -16.703 1 89.19 975 VAL B CA 1
ATOM 16526 C C . VAL B 1 975 ? 8.969 -3.555 -16.828 1 89.19 975 VAL B C 1
ATOM 16528 O O . VAL B 1 975 ? 10.078 -4.047 -17.016 1 89.19 975 VAL B O 1
ATOM 16531 N N . HIS B 1 976 ? 8.672 -2.295 -16.812 1 84.12 976 HIS B N 1
ATOM 16532 C CA . HIS B 1 976 ? 9.766 -1.331 -16.859 1 84.12 976 HIS B CA 1
ATOM 16533 C C . HIS B 1 976 ? 10.133 -0.832 -15.469 1 84.12 976 HIS B C 1
ATOM 16535 O O . HIS B 1 976 ? 9.32 -0.193 -14.797 1 84.12 976 HIS B O 1
ATOM 16541 N N . GLU B 1 977 ? 11.227 -1.185 -14.961 1 76.69 977 GLU B N 1
ATOM 16542 C CA . GLU B 1 977 ? 11.641 -0.777 -13.625 1 76.69 977 GLU B CA 1
ATOM 16543 C C . GLU B 1 977 ? 12.453 0.515 -13.672 1 76.69 977 GLU B C 1
ATOM 16545 O O . GLU B 1 977 ? 13.148 0.782 -14.648 1 76.69 977 GLU B O 1
ATOM 16550 N N . TYR B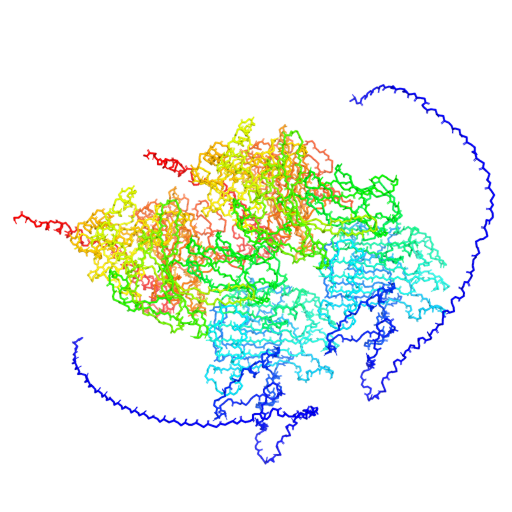 1 978 ? 12.406 1.32 -12.609 1 67.75 978 TYR B N 1
ATOM 16551 C CA . TYR B 1 978 ? 13.258 2.457 -12.289 1 67.75 978 TYR B CA 1
ATOM 16552 C C . TYR B 1 978 ? 13.234 3.492 -13.406 1 67.75 978 TYR B C 1
ATOM 16554 O O . TYR B 1 978 ? 14.281 3.91 -13.898 1 67.75 978 TYR B O 1
ATOM 16562 N N . PHE B 1 979 ? 12.234 3.822 -13.953 1 62.53 979 PHE B N 1
ATOM 16563 C CA . PHE B 1 979 ? 11.93 4.961 -14.812 1 62.53 979 PHE B CA 1
ATOM 16564 C C . PHE B 1 979 ? 12.188 4.625 -16.281 1 62.53 979 PHE B C 1
ATOM 16566 O O . PHE B 1 979 ? 12.164 5.508 -17.141 1 62.53 979 PHE B O 1
ATOM 16573 N N . ARG B 1 980 ? 12.461 3.379 -16.422 1 73.12 980 ARG B N 1
ATOM 16574 C CA . ARG B 1 980 ? 12.664 2.979 -17.812 1 73.12 980 ARG B CA 1
ATOM 16575 C C . ARG B 1 980 ? 11.336 2.805 -18.531 1 73.12 980 ARG B C 1
ATOM 16577 O O . ARG B 1 980 ? 10.312 2.508 -17.906 1 73.12 980 ARG B O 1
ATOM 16584 N N . THR B 1 981 ? 11.336 3.238 -19.781 1 74.69 981 THR B N 1
ATOM 16585 C CA . THR B 1 981 ? 10.172 3.051 -20.641 1 74.69 981 THR B CA 1
ATOM 16586 C C . THR B 1 981 ? 10.539 2.229 -21.875 1 74.69 981 THR B C 1
ATOM 16588 O O . THR B 1 981 ? 11.695 1.825 -22.031 1 74.69 981 THR B O 1
ATOM 16591 N N . SER B 1 982 ? 9.57 1.848 -22.594 1 75 982 SER B N 1
ATOM 16592 C CA . SER B 1 982 ? 9.82 1.114 -23.844 1 75 982 SER B CA 1
ATOM 16593 C C . SER B 1 982 ? 10.766 1.883 -24.75 1 75 982 SER B C 1
ATOM 16595 O O . SER B 1 982 ? 11.508 1.282 -25.531 1 75 982 SER B O 1
ATOM 16597 N N . SER B 1 983 ? 10.719 3.174 -24.594 1 73.75 983 SER B N 1
ATOM 16598 C CA . SER B 1 983 ? 11.555 4.012 -25.453 1 73.75 983 SER B CA 1
ATOM 16599 C C . SER B 1 983 ? 13.023 3.912 -25.047 1 73.75 983 SER B C 1
ATOM 16601 O O . SER B 1 983 ? 13.914 4.152 -25.859 1 73.75 983 SER B O 1
ATOM 16603 N N . TYR B 1 984 ? 13.18 3.516 -23.875 1 73.75 984 TYR B N 1
ATOM 16604 C CA . TYR B 1 984 ? 14.547 3.322 -23.422 1 73.75 984 TYR B CA 1
ATOM 16605 C C . TYR B 1 984 ? 15.227 2.193 -24.172 1 73.75 984 TYR B C 1
ATOM 16607 O O . TYR B 1 984 ? 16.422 2.279 -24.5 1 73.75 984 TYR B O 1
ATOM 16615 N N . TYR B 1 985 ? 14.484 1.201 -24.484 1 79.62 985 TYR B N 1
ATOM 16616 C CA . TYR B 1 985 ? 15.047 0.013 -25.125 1 79.62 985 TYR B CA 1
ATOM 16617 C C . TYR B 1 985 ? 15.039 0.148 -26.641 1 79.62 985 TYR B C 1
ATOM 16619 O O . TYR B 1 985 ? 15.758 -0.574 -27.344 1 79.62 985 TYR B O 1
ATOM 16627 N N . ALA B 1 986 ? 14.234 1.045 -27.047 1 82.31 986 ALA B N 1
ATOM 16628 C CA . ALA B 1 986 ? 14.031 1.143 -28.484 1 82.31 986 ALA B CA 1
ATOM 16629 C C . ALA B 1 986 ? 14.977 2.162 -29.109 1 82.31 986 ALA B C 1
ATOM 16631 O O . ALA B 1 986 ? 15.25 3.209 -28.516 1 82.31 986 ALA B O 1
ATOM 16632 N N . ASN B 1 987 ? 15.695 1.749 -30.219 1 79.94 987 ASN B N 1
ATOM 16633 C CA . ASN B 1 987 ? 16.484 2.627 -31.094 1 79.94 987 ASN B CA 1
ATOM 16634 C C . ASN B 1 987 ? 16.188 2.367 -32.562 1 79.94 987 ASN B C 1
ATOM 16636 O O . ASN B 1 987 ? 16.781 1.466 -33.156 1 79.94 987 ASN B O 1
ATOM 16640 N N . SER B 1 988 ? 15.375 3.162 -33.125 1 76.94 988 SER B N 1
ATOM 16641 C CA . SER B 1 988 ? 14.984 2.949 -34.5 1 76.94 988 SER B CA 1
ATOM 16642 C C . SER B 1 988 ? 16.125 3.293 -35.469 1 76.94 988 SER B C 1
ATOM 16644 O O . SER B 1 988 ? 16.125 2.855 -36.625 1 76.94 988 SER B O 1
ATOM 16646 N N . SER B 1 989 ? 17.125 3.984 -34.969 1 76.06 989 SER B N 1
ATOM 16647 C CA . SER B 1 989 ? 18.219 4.395 -35.844 1 76.06 989 SER B CA 1
ATOM 16648 C C . SER B 1 989 ? 19.391 3.42 -35.781 1 76.06 989 SER B C 1
ATOM 16650 O O . SER B 1 989 ? 20.406 3.605 -36.438 1 76.06 989 SER B O 1
ATOM 16652 N N . PHE B 1 990 ? 19.172 2.416 -35.031 1 85 990 PHE B N 1
ATOM 16653 C CA . PHE B 1 990 ? 20.219 1.398 -34.938 1 85 990 PHE B CA 1
ATOM 16654 C C . PHE B 1 990 ? 20.344 0.633 -36.25 1 85 990 PHE B C 1
ATOM 16656 O O . PHE B 1 990 ? 19.344 0.107 -36.781 1 85 990 PHE B O 1
ATOM 16663 N N . GLU B 1 991 ? 21.484 0.714 -36.875 1 87.31 991 GLU B N 1
ATOM 16664 C CA . GLU B 1 991 ? 21.719 -0.024 -38.125 1 87.31 991 GLU B CA 1
ATOM 16665 C C . GLU B 1 991 ? 22.562 -1.268 -37.875 1 87.31 991 GLU B C 1
ATOM 16667 O O . GLU B 1 991 ? 23.797 -1.175 -37.719 1 87.31 991 GLU B O 1
ATOM 16672 N N . PRO B 1 992 ? 21.938 -2.432 -37.906 1 91.81 992 PRO B N 1
ATOM 16673 C CA . PRO B 1 992 ? 22.688 -3.676 -37.719 1 91.81 992 PRO B CA 1
ATOM 16674 C C . PRO B 1 992 ? 23.531 -4.059 -38.938 1 91.81 992 PRO B C 1
ATOM 16676 O O . PRO B 1 992 ? 23.484 -3.367 -39.969 1 91.81 992 PRO B O 1
ATOM 16679 N N . GLU B 1 993 ? 24.359 -5.105 -38.75 1 89.44 993 GLU B N 1
ATOM 16680 C CA . GLU B 1 993 ? 25.125 -5.672 -39.875 1 89.44 993 GLU B CA 1
ATOM 16681 C C . GLU B 1 993 ? 24.25 -6.594 -40.719 1 89.44 993 GLU B C 1
ATOM 16683 O O . GLU B 1 993 ? 23.734 -7.605 -40.219 1 89.44 993 GLU B O 1
ATOM 16688 N N . PHE B 1 994 ? 24.125 -6.203 -42.062 1 88.75 994 PHE B N 1
ATOM 16689 C CA . PHE B 1 994 ? 23.188 -6.938 -42.906 1 88.75 994 PHE B CA 1
ATOM 16690 C C . PHE B 1 994 ? 23.891 -8.062 -43.656 1 88.75 994 PHE B C 1
ATOM 16692 O O . PHE B 1 994 ? 23.25 -9.023 -44.094 1 88.75 994 PHE B O 1
ATOM 16699 N N . ARG B 1 995 ? 25.156 -7.984 -43.781 1 83.19 995 ARG B N 1
ATOM 16700 C CA . ARG B 1 995 ? 25.906 -9.055 -44.469 1 83.19 995 ARG B CA 1
ATOM 16701 C C . ARG B 1 995 ? 25.953 -10.305 -43.594 1 83.19 995 ARG B C 1
ATOM 16703 O O . ARG B 1 995 ? 26.188 -10.219 -42.375 1 83.19 995 ARG B O 1
ATOM 16710 N N . ILE B 1 996 ? 25.688 -11.469 -44.031 1 82.81 996 ILE B N 1
ATOM 16711 C CA . ILE B 1 996 ? 25.516 -12.68 -43.219 1 82.81 996 ILE B CA 1
ATOM 16712 C C . ILE B 1 996 ? 26.766 -13.539 -43.312 1 82.81 996 ILE B C 1
ATOM 16714 O O . ILE B 1 996 ? 27.156 -14.18 -42.344 1 82.81 996 ILE B O 1
ATOM 16718 N N . ARG B 1 997 ? 27.484 -13.617 -44.375 1 81.44 997 ARG B N 1
ATOM 16719 C CA . ARG B 1 997 ? 28.609 -14.516 -44.594 1 81.44 997 ARG B CA 1
ATOM 16720 C C . ARG B 1 997 ? 29.875 -13.961 -43.938 1 81.44 997 ARG B C 1
ATOM 16722 O O . ARG B 1 997 ? 30.188 -12.773 -44.062 1 81.44 997 ARG B O 1
ATOM 16729 N N . PRO B 1 998 ? 30.438 -14.828 -43.25 1 88.5 998 PRO B N 1
ATOM 16730 C CA . PRO B 1 998 ? 31.656 -14.406 -42.562 1 88.5 998 PRO B CA 1
ATOM 16731 C C . PRO B 1 998 ? 32.688 -13.789 -43.531 1 88.5 998 PRO B C 1
ATOM 16733 O O . PRO B 1 998 ? 33.406 -12.859 -43.156 1 88.5 998 PRO B O 1
ATOM 16736 N N . GLU B 1 999 ? 32.719 -14.242 -44.812 1 84.88 999 GLU B N 1
ATOM 16737 C CA . GLU B 1 999 ? 33.688 -13.742 -45.781 1 84.88 999 GLU B CA 1
ATOM 16738 C C . GLU B 1 999 ? 33.406 -12.289 -46.156 1 84.88 999 GLU B C 1
ATOM 16740 O O . GLU B 1 999 ? 34.312 -11.539 -46.5 1 84.88 999 GLU B O 1
ATOM 16745 N N . ASP B 1 1000 ? 32.219 -11.953 -46.031 1 85.5 1000 ASP B N 1
ATOM 16746 C CA . ASP B 1 1000 ? 31.812 -10.594 -46.375 1 85.5 1000 ASP B CA 1
ATOM 16747 C C . ASP B 1 1000 ? 31.922 -9.672 -45.156 1 85.5 1000 ASP B C 1
ATOM 16749 O O . ASP B 1 1000 ? 32.156 -8.469 -45.281 1 85.5 1000 ASP B O 1
ATOM 16753 N N . LEU B 1 1001 ? 31.734 -10.211 -43.969 1 86 1001 LEU B N 1
ATOM 16754 C CA . LEU B 1 1001 ? 31.656 -9.453 -42.719 1 86 1001 LEU B CA 1
ATOM 16755 C C . LEU B 1 1001 ? 33.062 -9.156 -42.188 1 86 1001 LEU B C 1
ATOM 16757 O O . LEU B 1 1001 ? 33.312 -8.07 -41.656 1 86 1001 LEU B O 1
ATOM 16761 N N . LEU B 1 1002 ? 33.875 -10.18 -42.25 1 86.38 1002 LEU B N 1
ATOM 16762 C CA . LEU B 1 1002 ? 35.219 -10.047 -41.688 1 86.38 1002 LEU B CA 1
ATOM 16763 C C . LEU B 1 1002 ? 36.219 -9.609 -42.719 1 86.38 1002 LEU B C 1
ATOM 16765 O O . LEU B 1 1002 ? 36.188 -10.07 -43.875 1 86.38 1002 LEU B O 1
ATOM 16769 N N . PRO B 1 1003 ? 37 -8.688 -42.375 1 82.06 1003 PRO B N 1
ATOM 16770 C CA . PRO B 1 1003 ? 38.031 -8.266 -43.312 1 82.06 1003 PRO B CA 1
ATOM 16771 C C . PRO B 1 1003 ? 38.969 -9.398 -43.719 1 82.06 1003 PRO B C 1
ATOM 16773 O O . PRO B 1 1003 ? 39.094 -10.383 -42.969 1 82.06 1003 PRO B O 1
ATOM 16776 N N . ALA B 1 1004 ? 39.562 -9.211 -44.781 1 78.88 1004 ALA B N 1
ATOM 16777 C CA . ALA B 1 1004 ? 40.438 -10.234 -45.375 1 78.88 1004 ALA B CA 1
ATOM 16778 C C . ALA B 1 1004 ? 41.594 -10.539 -44.469 1 78.88 1004 ALA B C 1
ATOM 16780 O O . ALA B 1 1004 ? 42.156 -11.648 -44.5 1 78.88 1004 ALA B O 1
ATOM 16781 N N . ASN B 1 1005 ? 41.969 -9.609 -43.625 1 79.88 1005 ASN B N 1
ATOM 16782 C CA . ASN B 1 1005 ? 43.125 -9.82 -42.75 1 79.88 1005 ASN B CA 1
ATOM 16783 C C . ASN B 1 1005 ? 42.781 -10.773 -41.594 1 79.88 1005 ASN B C 1
ATOM 16785 O O . ASN B 1 1005 ? 43.656 -11.203 -40.844 1 79.88 1005 ASN B O 1
ATOM 16789 N N . ARG B 1 1006 ? 41.562 -11.141 -41.438 1 85.69 1006 ARG B N 1
ATOM 16790 C CA . ARG B 1 1006 ? 41.125 -12.039 -40.375 1 85.69 1006 ARG B CA 1
ATOM 16791 C C . ARG B 1 1006 ? 40.625 -13.367 -40.969 1 85.69 1006 ARG B C 1
ATOM 16793 O O . ARG B 1 1006 ? 39.531 -13.828 -40.594 1 85.69 1006 ARG B O 1
ATOM 16800 N N . SER B 1 1007 ? 41.375 -14.008 -41.844 1 84.31 1007 SER B N 1
ATOM 16801 C CA . SER B 1 1007 ? 41.031 -15.25 -42.531 1 84.31 1007 SER B CA 1
ATOM 16802 C C . SER B 1 1007 ? 40.938 -16.406 -41.531 1 84.31 1007 SER B C 1
ATOM 16804 O O . SER B 1 1007 ? 40.156 -17.359 -41.75 1 84.31 1007 SER B O 1
ATOM 16806 N N . GLN B 1 1008 ? 41.625 -16.266 -40.438 1 85.19 1008 GLN B N 1
ATOM 16807 C CA . GLN B 1 1008 ? 41.594 -17.328 -39.438 1 85.19 1008 GLN B CA 1
ATOM 16808 C C . GLN B 1 1008 ? 40.188 -17.422 -38.781 1 85.19 1008 GLN B C 1
ATOM 16810 O O . GLN B 1 1008 ? 39.75 -18.516 -38.438 1 85.19 1008 GLN B O 1
ATOM 16815 N N . ASP B 1 1009 ? 39.656 -16.328 -38.531 1 88.94 1009 ASP B N 1
ATOM 16816 C CA . ASP B 1 1009 ? 38.344 -16.312 -37.938 1 88.94 1009 ASP B CA 1
ATOM 16817 C C . ASP B 1 1009 ? 37.281 -16.922 -38.875 1 88.94 1009 ASP B C 1
ATOM 16819 O O . ASP B 1 1009 ? 36.312 -17.531 -38.438 1 88.94 1009 ASP B O 1
ATOM 16823 N N . ILE B 1 1010 ? 37.469 -16.781 -40.156 1 88.88 1010 ILE B N 1
ATOM 16824 C CA . ILE B 1 1010 ? 36.562 -17.344 -41.156 1 88.88 1010 ILE B CA 1
ATOM 16825 C C . ILE B 1 1010 ? 36.656 -18.875 -41.156 1 88.88 1010 ILE B C 1
ATOM 16827 O O . ILE B 1 1010 ? 35.656 -19.562 -41.188 1 88.88 1010 ILE B O 1
ATOM 16831 N N . VAL B 1 1011 ? 37.875 -19.344 -41.062 1 87.88 1011 VAL B N 1
ATOM 16832 C CA . VAL B 1 1011 ? 38.094 -20.781 -41.031 1 87.88 1011 VAL B CA 1
ATOM 16833 C C . VAL B 1 1011 ? 37.531 -21.375 -39.75 1 87.88 1011 VAL B C 1
ATOM 16835 O O . VAL B 1 1011 ? 36.906 -22.438 -39.781 1 87.88 1011 VAL B O 1
ATOM 16838 N N . LYS B 1 1012 ? 37.719 -20.672 -38.719 1 89.81 1012 LYS B N 1
ATOM 16839 C CA . LYS B 1 1012 ? 37.188 -21.141 -37.438 1 89.81 1012 LYS B CA 1
ATOM 16840 C C . LYS B 1 1012 ? 35.656 -21.188 -37.438 1 89.81 1012 LYS B C 1
ATOM 16842 O O . LYS B 1 1012 ? 35.062 -22.078 -36.812 1 89.81 1012 LYS B O 1
ATOM 16847 N N . ALA B 1 1013 ? 35.062 -20.234 -38 1 90.5 1013 ALA B N 1
ATOM 16848 C CA . ALA B 1 1013 ? 33.594 -20.219 -38.094 1 90.5 1013 ALA B CA 1
ATOM 16849 C C . ALA B 1 1013 ? 33.062 -21.422 -38.844 1 90.5 1013 ALA B C 1
ATOM 16851 O O . ALA B 1 1013 ? 32.062 -22.031 -38.438 1 90.5 1013 ALA B O 1
ATOM 16852 N N . ARG B 1 1014 ? 33.75 -21.812 -39.844 1 87.94 1014 ARG B N 1
ATOM 16853 C CA . ARG B 1 1014 ? 33.312 -22.953 -40.656 1 87.94 1014 ARG B CA 1
ATOM 16854 C C . ARG B 1 1014 ? 33.562 -24.266 -39.906 1 87.94 1014 ARG B C 1
ATOM 16856 O O . ARG B 1 1014 ? 32.75 -25.203 -40.031 1 87.94 1014 ARG B O 1
ATOM 16863 N N . GLU B 1 1015 ? 34.594 -24.344 -39.25 1 88.38 1015 GLU B N 1
ATOM 16864 C CA . GLU B 1 1015 ? 34.906 -25.547 -38.5 1 88.38 1015 GLU B CA 1
ATOM 16865 C C . GLU B 1 1015 ? 33.938 -25.781 -37.344 1 88.38 1015 GLU B C 1
ATOM 16867 O O . GLU B 1 1015 ? 33.5 -26.906 -37.094 1 88.38 1015 GLU B O 1
ATOM 16872 N N . LEU B 1 1016 ? 33.562 -24.75 -36.75 1 90 1016 LEU B N 1
ATOM 16873 C CA . LEU B 1 1016 ? 32.688 -24.828 -35.562 1 90 1016 LEU B CA 1
ATOM 16874 C C . LEU B 1 1016 ? 31.234 -25.047 -36 1 90 1016 LEU B C 1
ATOM 16876 O O . LEU B 1 1016 ? 30.516 -25.781 -35.344 1 90 1016 LEU B O 1
ATOM 16880 N N . CYS B 1 1017 ? 30.797 -24.438 -37.062 1 91 1017 CYS B N 1
ATOM 16881 C CA . CYS B 1 1017 ? 29.375 -24.312 -37.344 1 91 1017 CYS B CA 1
ATOM 16882 C C . CYS B 1 1017 ? 28.984 -25.219 -38.5 1 91 1017 CYS B C 1
ATOM 16884 O O . CYS B 1 1017 ? 27.797 -25.5 -38.688 1 91 1017 CYS B O 1
ATOM 16886 N N . GLY B 1 1018 ? 29.844 -25.719 -39.25 1 86.69 1018 GLY B N 1
ATOM 16887 C CA . GLY B 1 1018 ? 29.5 -26.484 -40.438 1 86.69 1018 GLY B CA 1
ATOM 16888 C C . GLY B 1 1018 ? 28.719 -25.688 -41.438 1 86.69 1018 GLY B C 1
ATOM 16889 O O . GLY B 1 1018 ? 29.141 -24.594 -41.844 1 86.69 1018 GLY B O 1
ATOM 16890 N N . ASP B 1 1019 ? 27.438 -26.125 -41.781 1 83.25 1019 ASP B N 1
ATOM 16891 C CA . ASP B 1 1019 ? 26.656 -25.484 -42.844 1 83.25 1019 ASP B CA 1
ATOM 16892 C C . ASP B 1 1019 ? 25.578 -24.578 -42.25 1 83.25 1019 ASP B C 1
ATOM 16894 O O . ASP B 1 1019 ? 24.781 -24 -43 1 83.25 1019 ASP B O 1
ATOM 16898 N N . SER B 1 1020 ? 25.594 -24.391 -41 1 89.44 1020 SER B N 1
ATOM 16899 C CA . SER B 1 1020 ? 24.609 -23.5 -40.406 1 89.44 1020 SER B CA 1
ATOM 16900 C C . SER B 1 1020 ? 25.016 -22.047 -40.5 1 89.44 1020 SER B C 1
ATOM 16902 O O . SER B 1 1020 ? 25.969 -21.609 -39.844 1 89.44 1020 SER B O 1
ATOM 16904 N N . TYR B 1 1021 ? 24.359 -21.234 -41.312 1 88.88 1021 TYR B N 1
ATOM 16905 C CA . TYR B 1 1021 ? 24.75 -19.844 -41.531 1 88.88 1021 TYR B CA 1
ATOM 16906 C C . TYR B 1 1021 ? 24.5 -19.031 -40.281 1 88.88 1021 TYR B C 1
ATOM 16908 O O . TYR B 1 1021 ? 25.203 -18.047 -40.031 1 88.88 1021 TYR B O 1
ATOM 16916 N N . GLN B 1 1022 ? 23.531 -19.422 -39.5 1 91 1022 GLN B N 1
ATOM 16917 C CA . GLN B 1 1022 ? 23.234 -18.688 -38.281 1 91 1022 GLN B CA 1
ATOM 16918 C C . GLN B 1 1022 ? 24.406 -18.75 -37.312 1 91 1022 GLN B C 1
ATOM 16920 O O . GLN B 1 1022 ? 24.797 -17.734 -36.719 1 91 1022 GLN B O 1
ATOM 16925 N N . CYS B 1 1023 ? 24.922 -19.953 -37.156 1 91.44 1023 CYS B N 1
ATOM 16926 C CA . CYS B 1 1023 ? 26.078 -20.156 -36.281 1 91.44 1023 CYS B CA 1
ATOM 16927 C C . CYS B 1 1023 ? 27.281 -19.375 -36.812 1 91.44 1023 CYS B C 1
ATOM 16929 O O . CYS B 1 1023 ? 28.016 -18.766 -36.031 1 91.44 1023 CYS B O 1
ATOM 16931 N N . GLN B 1 1024 ? 27.469 -19.422 -38.125 1 90.38 1024 GLN B N 1
ATOM 16932 C CA . GLN B 1 1024 ? 28.594 -18.703 -38.719 1 90.38 1024 GLN B CA 1
ATOM 16933 C C . GLN B 1 1024 ? 28.469 -17.203 -38.5 1 90.38 1024 GLN B C 1
ATOM 16935 O O . GLN B 1 1024 ? 29.453 -16.531 -38.219 1 90.38 1024 GLN B O 1
ATOM 16940 N N . TYR B 1 1025 ? 27.328 -16.734 -38.688 1 90.56 1025 TYR B N 1
ATOM 16941 C CA . TYR B 1 1025 ? 27.062 -15.312 -38.469 1 90.56 1025 TYR B CA 1
ATOM 16942 C C . TYR B 1 1025 ? 27.344 -14.914 -37.031 1 90.56 1025 TYR B C 1
ATOM 16944 O O . TYR B 1 1025 ? 27.984 -13.891 -36.781 1 90.56 1025 TYR B O 1
ATOM 16952 N N . ASP B 1 1026 ? 26.844 -15.656 -36.094 1 91.75 1026 ASP B N 1
ATOM 16953 C CA . ASP B 1 1026 ? 27 -15.352 -34.656 1 91.75 1026 ASP B CA 1
ATOM 16954 C C . ASP B 1 1026 ? 28.484 -15.328 -34.25 1 91.75 1026 ASP B C 1
ATOM 16956 O O . ASP B 1 1026 ? 28.906 -14.461 -33.5 1 91.75 1026 ASP B O 1
ATOM 16960 N N . TYR B 1 1027 ? 29.188 -16.266 -34.75 1 89.94 1027 TYR B N 1
ATOM 16961 C CA . TYR B 1 1027 ? 30.609 -16.281 -34.438 1 89.94 1027 TYR B CA 1
ATOM 16962 C C . TYR B 1 1027 ? 31.328 -15.102 -35.094 1 89.94 1027 TYR B C 1
ATOM 16964 O O . TYR B 1 1027 ? 32.188 -14.477 -34.438 1 89.94 1027 TYR B O 1
ATOM 16972 N N . ALA B 1 1028 ? 31 -14.852 -36.25 1 89.25 1028 ALA B N 1
ATOM 16973 C CA . ALA B 1 1028 ? 31.672 -13.773 -36.969 1 89.25 1028 ALA B CA 1
ATOM 16974 C C . ALA B 1 1028 ? 31.422 -12.422 -36.312 1 89.25 1028 ALA B C 1
ATOM 16976 O O . ALA B 1 1028 ? 32.312 -11.555 -36.312 1 89.25 1028 ALA B O 1
ATOM 16977 N N . MET B 1 1029 ? 30.25 -12.25 -35.812 1 89.62 1029 MET B N 1
ATOM 16978 C CA . MET B 1 1029 ? 29.875 -10.977 -35.188 1 89.62 1029 MET B CA 1
ATOM 16979 C C . MET B 1 1029 ? 30.438 -10.852 -33.781 1 89.62 1029 MET B C 1
ATOM 16981 O O . MET B 1 1029 ? 30.906 -9.781 -33.406 1 89.62 1029 MET B O 1
ATOM 16985 N N . THR B 1 1030 ? 30.422 -11.859 -32.969 1 89.75 1030 THR B N 1
ATOM 16986 C CA . THR B 1 1030 ? 30.75 -11.75 -31.562 1 89.75 1030 THR B CA 1
ATOM 16987 C C . THR B 1 1030 ? 32.156 -12.305 -31.297 1 89.75 1030 THR B C 1
ATOM 16989 O O . THR B 1 1030 ? 32.75 -12.008 -30.266 1 89.75 1030 THR B O 1
ATOM 16992 N N . LEU B 1 1031 ? 32.625 -13.188 -32.062 1 88.31 1031 LEU B N 1
ATOM 16993 C CA . LEU B 1 1031 ? 33.875 -13.898 -31.906 1 88.31 1031 LEU B CA 1
ATOM 16994 C C . LEU B 1 1031 ? 33.875 -14.727 -30.625 1 88.31 1031 LEU B C 1
ATOM 16996 O O . LEU B 1 1031 ? 34.938 -14.898 -30 1 88.31 1031 LEU B O 1
ATOM 17000 N N . ASN B 1 1032 ? 32.75 -15.109 -30.234 1 89.06 1032 ASN B N 1
ATOM 17001 C CA . ASN B 1 1032 ? 32.562 -15.953 -29.047 1 89.06 1032 ASN B CA 1
ATOM 17002 C C . ASN B 1 1032 ? 32.125 -17.359 -29.422 1 89.06 1032 ASN B C 1
ATOM 17004 O O . ASN B 1 1032 ? 31.016 -17.562 -29.922 1 89.06 1032 ASN B O 1
ATOM 17008 N N . ARG B 1 1033 ? 32.875 -18.266 -29.094 1 87.69 1033 ARG B N 1
ATOM 17009 C CA . ARG B 1 1033 ? 32.656 -19.656 -29.453 1 87.69 1033 ARG B CA 1
ATOM 17010 C C . ARG B 1 1033 ? 31.422 -20.203 -28.75 1 87.69 1033 ARG B C 1
ATOM 17012 O O . ARG B 1 1033 ? 30.625 -20.922 -29.344 1 87.69 1033 ARG B O 1
ATOM 17019 N N . ASP B 1 1034 ? 31.297 -19.953 -27.531 1 88.12 1034 ASP B N 1
ATOM 17020 C CA . ASP B 1 1034 ? 30.188 -20.484 -26.75 1 88.12 1034 ASP B CA 1
ATOM 17021 C C . ASP B 1 1034 ? 28.859 -19.984 -27.281 1 88.12 1034 ASP B C 1
ATOM 17023 O O . ASP B 1 1034 ? 27.875 -20.734 -27.344 1 88.12 1034 ASP B O 1
ATOM 17027 N N . MET B 1 1035 ? 28.812 -18.734 -27.625 1 89.69 1035 MET B N 1
ATOM 17028 C CA . MET B 1 1035 ? 27.562 -18.172 -28.156 1 89.69 1035 MET B CA 1
ATOM 17029 C C . MET B 1 1035 ? 27.172 -18.859 -29.453 1 89.69 1035 MET B C 1
ATOM 17031 O O . MET B 1 1035 ? 25.984 -19.172 -29.656 1 89.69 1035 MET B O 1
ATOM 17035 N N . ALA B 1 1036 ? 28.094 -19.109 -30.297 1 89.94 1036 ALA B N 1
ATOM 17036 C CA . ALA B 1 1036 ? 27.828 -19.734 -31.594 1 89.94 1036 ALA B CA 1
ATOM 17037 C C . ALA B 1 1036 ? 27.344 -21.172 -31.406 1 89.94 1036 ALA B C 1
ATOM 17039 O O . ALA B 1 1036 ? 26.391 -21.609 -32.031 1 89.94 1036 ALA B O 1
ATOM 17040 N N . LEU B 1 1037 ? 27.938 -21.828 -30.484 1 90.38 1037 LEU B N 1
ATOM 17041 C CA . LEU B 1 1037 ? 27.578 -23.219 -30.266 1 90.38 1037 LEU B CA 1
ATOM 17042 C C . LEU B 1 1037 ? 26.234 -23.328 -29.578 1 90.38 1037 LEU B C 1
ATOM 17044 O O . LEU B 1 1037 ? 25.453 -24.234 -29.875 1 90.38 1037 LEU B O 1
ATOM 17048 N N . ILE B 1 1038 ? 26.016 -22.547 -28.625 1 91.62 1038 ILE B N 1
ATOM 17049 C CA . ILE B 1 1038 ? 24.75 -22.562 -27.922 1 91.62 1038 ILE B CA 1
ATOM 17050 C C . ILE B 1 1038 ? 23.625 -22.203 -28.875 1 91.62 1038 ILE B C 1
ATOM 17052 O O . ILE B 1 1038 ? 22.547 -22.797 -28.844 1 91.62 1038 ILE B O 1
ATOM 17056 N N . GLY B 1 1039 ? 23.875 -21.203 -29.719 1 90.56 1039 GLY B N 1
ATOM 17057 C CA . GLY B 1 1039 ? 22.891 -20.859 -30.734 1 90.56 1039 GLY B CA 1
ATOM 17058 C C . GLY B 1 1039 ? 22.578 -22 -31.672 1 90.56 1039 GLY B C 1
ATOM 17059 O O . GLY B 1 1039 ? 21.422 -22.234 -32 1 90.56 1039 GLY B O 1
ATOM 17060 N N . LYS B 1 1040 ? 23.625 -22.656 -32.062 1 91.31 1040 LYS B N 1
ATOM 17061 C CA . LYS B 1 1040 ? 23.438 -23.828 -32.906 1 91.31 1040 LYS B CA 1
ATOM 17062 C C . LYS B 1 1040 ? 22.641 -24.922 -32.188 1 91.31 1040 LYS B C 1
ATOM 17064 O O . LYS B 1 1040 ? 21.781 -25.578 -32.781 1 91.31 1040 LYS B O 1
ATOM 17069 N N . GLY B 1 1041 ? 22.953 -25.094 -30.969 1 90.69 1041 GLY B N 1
ATOM 17070 C CA . GLY B 1 1041 ? 22.219 -26.062 -30.172 1 90.69 1041 GLY B CA 1
ATOM 17071 C C . GLY B 1 1041 ? 20.734 -25.75 -30.078 1 90.69 1041 GLY B C 1
ATOM 17072 O O . GLY B 1 1041 ? 19.891 -26.656 -30.125 1 90.69 1041 GLY B O 1
ATOM 17073 N N . PHE B 1 1042 ? 20.438 -24.531 -29.891 1 93.19 1042 PHE B N 1
ATOM 17074 C CA . PHE B 1 1042 ? 19.047 -24.109 -29.844 1 93.19 1042 PHE B CA 1
ATOM 17075 C C . PHE B 1 1042 ? 18.344 -24.406 -31.156 1 93.19 1042 PHE B C 1
ATOM 17077 O O . PHE B 1 1042 ? 17.188 -24.859 -31.156 1 93.19 1042 PHE B O 1
ATOM 17084 N N . HIS B 1 1043 ? 19.016 -24.109 -32.219 1 91.38 1043 HIS B N 1
ATOM 17085 C CA . HIS B 1 1043 ? 18.453 -24.344 -33.562 1 91.38 1043 HIS B CA 1
ATOM 17086 C C . HIS B 1 1043 ? 18.234 -25.828 -33.781 1 91.38 1043 HIS B C 1
ATOM 17088 O O . HIS B 1 1043 ? 17.172 -26.234 -34.281 1 91.38 1043 HIS B O 1
ATOM 17094 N N . ASP B 1 1044 ? 19.172 -26.578 -33.406 1 89.62 1044 ASP B N 1
ATOM 17095 C CA . ASP B 1 1044 ? 19.062 -28.016 -33.562 1 89.62 1044 ASP B CA 1
ATOM 17096 C C . ASP B 1 1044 ? 17.891 -28.578 -32.75 1 89.62 1044 ASP B C 1
ATOM 17098 O O . ASP B 1 1044 ? 17.156 -29.453 -33.219 1 89.62 1044 ASP B O 1
ATOM 17102 N N . ALA B 1 1045 ? 17.844 -28.172 -31.594 1 91.5 1045 ALA B N 1
ATOM 17103 C CA . ALA B 1 1045 ? 16.766 -28.625 -30.734 1 91.5 1045 ALA B CA 1
ATOM 17104 C C . ALA B 1 1045 ? 15.406 -28.297 -31.344 1 91.5 1045 ALA B C 1
ATOM 17106 O O . ALA B 1 1045 ? 14.469 -29.094 -31.281 1 91.5 1045 ALA B O 1
ATOM 17107 N N . PHE B 1 1046 ? 15.32 -27.172 -31.906 1 92.25 1046 PHE B N 1
ATOM 17108 C CA . PHE B 1 1046 ? 14.086 -26.734 -32.562 1 92.25 1046 PHE B CA 1
ATOM 17109 C C . PHE B 1 1046 ? 13.742 -27.656 -33.719 1 92.25 1046 PHE B C 1
ATOM 17111 O O . PHE B 1 1046 ? 12.602 -28.094 -33.844 1 92.25 1046 PHE B O 1
ATOM 17118 N N . VAL B 1 1047 ? 14.688 -27.875 -34.531 1 89 1047 VAL B N 1
ATOM 17119 C CA . VAL B 1 1047 ? 14.461 -28.688 -35.719 1 89 1047 VAL B CA 1
ATOM 17120 C C . VAL B 1 1047 ? 14.055 -30.109 -35.281 1 89 1047 VAL B C 1
ATOM 17122 O O . VAL B 1 1047 ? 13.18 -30.719 -35.906 1 89 1047 VAL B O 1
ATOM 17125 N N . ASN B 1 1048 ? 14.633 -30.5 -34.281 1 88.38 1048 ASN B N 1
ATOM 17126 C CA . ASN B 1 1048 ? 14.297 -31.828 -33.781 1 88.38 1048 ASN B CA 1
ATOM 17127 C C . ASN B 1 1048 ? 12.875 -31.875 -33.219 1 88.38 1048 ASN B C 1
ATOM 17129 O O . ASN B 1 1048 ? 12.164 -32.875 -33.406 1 88.38 1048 ASN B O 1
ATOM 17133 N N . ILE B 1 1049 ? 12.469 -30.938 -32.531 1 91.56 1049 ILE B N 1
ATOM 17134 C CA . ILE B 1 1049 ? 11.117 -30.875 -31.984 1 91.56 1049 ILE B CA 1
ATOM 17135 C C . ILE B 1 1049 ? 10.102 -30.828 -33.125 1 91.56 1049 ILE B C 1
ATOM 17137 O O . ILE B 1 1049 ? 9.078 -31.516 -33.062 1 91.56 1049 ILE B O 1
ATOM 17141 N N . LYS B 1 1050 ? 10.383 -30.016 -34.094 1 89.94 1050 LYS B N 1
ATOM 17142 C CA . LYS B 1 1050 ? 9.469 -29.906 -35.25 1 89.94 1050 LYS B CA 1
ATOM 17143 C C . LYS B 1 1050 ? 9.383 -31.234 -36 1 89.94 1050 LYS B C 1
ATOM 17145 O O . LYS B 1 1050 ? 8.297 -31.625 -36.438 1 89.94 1050 LYS B O 1
ATOM 17150 N N . ALA B 1 1051 ? 10.523 -31.891 -36.125 1 86.12 1051 ALA B N 1
ATOM 17151 C CA . ALA B 1 1051 ? 10.547 -33.188 -36.812 1 86.12 1051 ALA B CA 1
ATOM 17152 C C . ALA B 1 1051 ? 9.75 -34.219 -36.031 1 86.12 1051 ALA B C 1
ATOM 17154 O O . ALA B 1 1051 ? 9.047 -35.062 -36.625 1 86.12 1051 ALA B O 1
ATOM 17155 N N . ALA B 1 1052 ? 9.953 -34.156 -34.812 1 85.38 1052 ALA B N 1
ATOM 17156 C CA . ALA B 1 1052 ? 9.211 -35.094 -33.969 1 85.38 1052 ALA B CA 1
ATOM 17157 C C . ALA B 1 1052 ? 7.707 -34.844 -34.094 1 85.38 1052 ALA B C 1
ATOM 17159 O O . ALA B 1 1052 ? 6.918 -35.812 -34.062 1 85.38 1052 ALA B O 1
ATOM 17160 N N . ASN B 1 1053 ? 7.332 -33.688 -34.188 1 87.38 1053 ASN B N 1
ATOM 17161 C CA . ASN B 1 1053 ? 5.918 -33.344 -34.25 1 87.38 1053 ASN B CA 1
ATOM 17162 C C . ASN B 1 1053 ? 5.309 -33.75 -35.594 1 87.38 1053 ASN B C 1
ATOM 17164 O O . ASN B 1 1053 ? 4.105 -34 -35.688 1 87.38 1053 ASN B O 1
ATOM 17168 N N . MET B 1 1054 ? 6.121 -33.812 -36.594 1 80.75 1054 MET B N 1
ATOM 17169 C CA . MET B 1 1054 ? 5.617 -34.125 -37.938 1 80.75 1054 MET B CA 1
ATOM 17170 C C . MET B 1 1054 ? 5.562 -35.625 -38.156 1 80.75 1054 MET B C 1
ATOM 17172 O O . MET B 1 1054 ? 4.871 -36.094 -39.062 1 80.75 1054 MET B O 1
ATOM 17176 N N . ARG B 1 1055 ? 6.258 -36.312 -37.344 1 77 1055 ARG B N 1
ATOM 17177 C CA . ARG B 1 1055 ? 6.223 -37.75 -37.5 1 77 1055 ARG B CA 1
ATOM 17178 C C . ARG B 1 1055 ? 4.844 -38.312 -37.156 1 77 1055 ARG B C 1
ATOM 17180 O O . ARG B 1 1055 ? 4.289 -38 -36.094 1 77 1055 ARG B O 1
ATOM 17187 N N . PRO B 1 1056 ? 4.18 -38.812 -38.25 1 62.78 1056 PRO B N 1
ATOM 17188 C CA . PRO B 1 1056 ? 2.869 -39.406 -37.969 1 62.78 1056 PRO B CA 1
ATOM 17189 C C . PRO B 1 1056 ? 2.939 -40.469 -36.875 1 62.78 1056 PRO B C 1
ATOM 17191 O O . PRO B 1 1056 ? 3.965 -41.156 -36.75 1 62.78 1056 PRO B O 1
ATOM 17194 N N . GLY B 1 1057 ? 2.389 -40.406 -35.812 1 52.69 1057 GLY B N 1
ATOM 17195 C CA . GLY B 1 1057 ? 2.355 -41.531 -34.875 1 52.69 1057 GLY B CA 1
ATOM 17196 C C . GLY B 1 1057 ? 2.188 -42.875 -35.531 1 52.69 1057 GLY B C 1
ATOM 17197 O O . GLY B 1 1057 ? 1.354 -43.031 -36.438 1 52.69 1057 GLY B O 1
ATOM 17198 N N . GLU B 1 1058 ? 3.217 -43.594 -35.719 1 45.97 1058 GLU B N 1
ATOM 17199 C CA . GLU B 1 1058 ? 3.201 -44.875 -36.406 1 45.97 1058 GLU B CA 1
ATOM 17200 C C . GLU B 1 1058 ? 1.883 -45.625 -36.188 1 45.97 1058 GLU B C 1
ATOM 17202 O O . GLU B 1 1058 ? 1.538 -46.531 -36.938 1 45.97 1058 GLU B O 1
ATOM 17207 N N . PHE B 1 1059 ? 1.267 -45.406 -35 1 42.59 1059 PHE B N 1
ATOM 17208 C CA . PHE B 1 1059 ? 0.196 -46.344 -34.656 1 42.59 1059 PHE B CA 1
ATOM 17209 C C . PHE B 1 1059 ? -1.087 -45.969 -35.406 1 42.59 1059 PHE B C 1
ATOM 17211 O O . PHE B 1 1059 ? -2.139 -46.562 -35.156 1 42.59 1059 PHE B O 1
ATOM 17218 N N . ALA B 1 1060 ? -1.157 -45 -36.156 1 40.78 1060 ALA B N 1
ATOM 17219 C CA . ALA B 1 1060 ? -2.424 -45 -36.875 1 40.78 1060 ALA B CA 1
ATOM 17220 C C . ALA B 1 1060 ? -2.701 -46.344 -37.531 1 40.78 1060 ALA B C 1
ATOM 17222 O O . ALA B 1 1060 ? -3.855 -46.781 -37.625 1 40.78 1060 ALA B O 1
ATOM 17223 N N . SER B 1 1061 ? -1.721 -47.031 -38.125 1 34.53 1061 SER B N 1
ATOM 17224 C CA . SER B 1 1061 ? -1.979 -48.281 -38.812 1 34.53 1061 SER B CA 1
ATOM 17225 C C . SER B 1 1061 ? -2.213 -49.406 -37.844 1 34.53 1061 SER B C 1
ATOM 17227 O O . SER B 1 1061 ? -2.842 -50.438 -38.188 1 34.53 1061 SER B O 1
ATOM 17229 N N . VAL B 1 1062 ? -1.573 -49.469 -36.688 1 35.25 1062 VAL B N 1
ATOM 17230 C CA . VAL B 1 1062 ? -1.656 -50.688 -35.906 1 35.25 1062 VAL B CA 1
ATOM 17231 C C . VAL B 1 1062 ? -2.918 -50.688 -35.062 1 35.25 1062 VAL B C 1
ATOM 17233 O O . VAL B 1 1062 ? -3.457 -51.75 -34.719 1 35.25 1062 VAL B O 1
ATOM 17236 N N . THR B 1 1063 ? -3.377 -49.625 -34.5 1 36.62 1063 THR B N 1
ATOM 17237 C CA . THR B 1 1063 ? -4.516 -49.75 -33.594 1 36.62 1063 THR B CA 1
ATOM 17238 C C . THR B 1 1063 ? -5.785 -50.094 -34.344 1 36.62 1063 THR B C 1
ATOM 17240 O O . THR B 1 1063 ? -6.805 -50.438 -33.75 1 36.62 1063 THR B O 1
ATOM 17243 N N . TRP B 1 1064 ? -5.863 -50.031 -35.656 1 34.19 1064 TRP B N 1
ATOM 17244 C CA . TRP B 1 1064 ? -6.973 -50.75 -36.281 1 34.19 1064 TRP B CA 1
ATOM 17245 C C . TRP B 1 1064 ? -6.875 -52.25 -36 1 34.19 1064 TRP B C 1
ATOM 17247 O O . TRP B 1 1064 ? -7.887 -52.969 -36 1 34.19 1064 TRP B O 1
ATOM 17257 N N . LEU B 1 1065 ? -5.648 -52.781 -35.812 1 30.69 1065 LEU B N 1
ATOM 17258 C CA . LEU B 1 1065 ? -5.551 -54.219 -35.688 1 30.69 1065 LEU B CA 1
ATOM 17259 C C . LEU B 1 1065 ? -5.98 -54.688 -34.312 1 30.69 1065 LEU B C 1
ATOM 17261 O O . LEU B 1 1065 ? -6.551 -55.75 -34.156 1 30.69 1065 LEU B O 1
ATOM 17265 N N . ILE B 1 1066 ? -5.668 -53.969 -33.188 1 32.38 1066 ILE B N 1
ATOM 17266 C CA . ILE B 1 1066 ? -5.926 -54.594 -31.922 1 32.38 1066 ILE B CA 1
ATOM 17267 C C . ILE B 1 1066 ? -7.418 -54.531 -31.594 1 32.38 1066 ILE B C 1
ATOM 17269 O O . ILE B 1 1066 ? -7.934 -55.344 -30.812 1 32.38 1066 ILE B O 1
ATOM 17273 N N . VAL B 1 1067 ? -8.227 -53.625 -32.062 1 32.78 1067 VAL B N 1
ATOM 17274 C CA . VAL B 1 1067 ? -9.633 -53.781 -31.703 1 32.78 1067 VAL B CA 1
ATOM 17275 C C . VAL B 1 1067 ? -10.188 -55.062 -32.344 1 32.78 1067 VAL B C 1
ATOM 17277 O O . VAL B 1 1067 ? -11.227 -55.562 -31.922 1 32.78 1067 VAL B O 1
ATOM 17280 N N . VAL B 1 1068 ? -9.57 -55.625 -33.375 1 29.98 1068 VAL B N 1
ATOM 17281 C CA . VAL B 1 1068 ? -10.25 -56.781 -33.969 1 29.98 1068 VAL B CA 1
ATOM 17282 C C . VAL B 1 1068 ? -10.047 -58 -33.062 1 29.98 1068 VAL B C 1
ATOM 17284 O O . VAL B 1 1068 ? -10.586 -59.062 -33.344 1 29.98 1068 VAL B O 1
ATOM 17287 N N . LYS B 1 1069 ? -9.008 -58.156 -32.25 1 31.91 1069 LYS B N 1
ATOM 17288 C CA . LYS B 1 1069 ? -8.883 -59.438 -31.609 1 31.91 1069 LYS B CA 1
ATOM 17289 C C . LYS B 1 1069 ? -9.953 -59.656 -30.547 1 31.91 1069 LYS B C 1
ATOM 17291 O O . LYS B 1 1069 ? -9.719 -59.406 -29.359 1 31.91 1069 LYS B O 1
ATOM 17296 N N . ILE B 1 1070 ? -11.18 -59.125 -30.719 1 29.19 1070 ILE B N 1
ATOM 17297 C CA . ILE B 1 1070 ? -12.289 -59.719 -30 1 29.19 1070 ILE B CA 1
ATOM 17298 C C . ILE B 1 1070 ? -12.328 -61.219 -30.281 1 29.19 1070 ILE B C 1
ATOM 17300 O O . ILE B 1 1070 ? -12.375 -61.656 -31.438 1 29.19 1070 ILE B O 1
ATOM 17304 N N . THR B 1 1071 ? -11.797 -62.094 -29.453 1 26.34 1071 THR B N 1
ATOM 17305 C CA . THR B 1 1071 ? -11.961 -63.562 -29.422 1 26.34 1071 THR B CA 1
ATOM 17306 C C . THR B 1 1071 ? -13.406 -63.938 -29.734 1 26.34 1071 THR B C 1
ATOM 17308 O O . THR B 1 1071 ? -14.344 -63.344 -29.203 1 26.34 1071 THR B O 1
ATOM 17311 N N . PRO B 1 1072 ? -13.609 -64.562 -30.844 1 25.8 1072 PRO B N 1
ATOM 17312 C CA . PRO B 1 1072 ? -14.844 -65.312 -31.078 1 25.8 1072 PRO B CA 1
ATOM 17313 C C . PRO B 1 1072 ? -15.133 -66.312 -29.969 1 25.8 1072 PRO B C 1
ATOM 17315 O O . PRO B 1 1072 ? -14.227 -67 -29.5 1 25.8 1072 PRO B O 1
ATOM 17318 N N . ARG B 1 1073 ? -15.938 -66.062 -29.016 1 23.78 1073 ARG B N 1
ATOM 17319 C CA . ARG B 1 1073 ? -16.719 -67.125 -28.422 1 23.78 1073 ARG B CA 1
ATOM 17320 C C . ARG B 1 1073 ? -17.266 -68.062 -29.484 1 23.78 1073 ARG B C 1
ATOM 17322 O O . ARG B 1 1073 ? -18.047 -67.688 -30.344 1 23.78 1073 ARG B O 1
ATOM 17329 N N . ILE B 1 1074 ? -16.297 -69.062 -29.938 1 20.08 1074 ILE B N 1
ATOM 17330 C CA . ILE B 1 1074 ? -16.672 -70.438 -29.891 1 20.08 1074 ILE B CA 1
ATOM 17331 C C . ILE B 1 1074 ? -16.594 -70.938 -28.438 1 20.08 1074 ILE B C 1
ATOM 17333 O O . ILE B 1 1074 ? -15.609 -70.688 -27.734 1 20.08 1074 ILE B O 1
#

pLDDT: mean 85.08, std 18.23, range [13.82, 98.38]

Secondary structure (DSSP, 8-state):
-----------------------------------------------------SS--SS------TT--TTT-SBPPPPGGG--S------HHHHHHHHT-SS----SB-TTTT-TTB-TT-SSS--EEE---SS-EEETTEEE---EEETTTEEESSPPPS---SSP-SS-TTTTTS----EEEEEES-EEE----TT-S--SPSEEEEEEE--TTT--SHHHHHHHHHHHHHHHHHSTT-TT---SEEEEEEEEEEEETT--GGGGG--EEEEEEEEE-SS-EEEEEEEEE------GGGT--TTT--SSS--EEEEE-STTS-EEE-TTTTTSGGGGGGGTSEEETTEETEEEEE-SSS-EE-S--TT---SSEEPEEE-SEEETT---EEEEESS---TT--EEEEETTEEEE-EE-SSS-EEEE-------EEEEEEEEETT--S-EEEEEEEEPTTTS---EEESSGGGGSSS-S-EEEEE-GGGT-S-TT-EEEEEEEEEE--SSS-EEEEEEEEEEEEE-SSEEEE-GGGGTT---TTTTT--EEEEEEEESS-EEETTEEE--EEEPPPEE-HHHHHHHHHHHH-TTHHHHHHHHHHHHHHHSPP-TTTSPPPPSBHHHHHH-TTTEEEBTTBBTTTBTT-TTSTT-SEEEEESS--TTS-EEEEEE-TTSBBPPTTT-TTS--EESS-TT--SSTTSTT-STTHHHIIIIIHHHIIIIITS-TTSHHHHHIIIIISPPPPSTT--PPEEEEEETTTEEE-TT--EEE----EEEEEEEEE-SS-EEEEEEEEEEPPPBTTB----EEEEEEEEEETTPPPEEEEEPPGGGTTT-SEEEEETTEEE---SGGGSEEEETTEEEE--TT-SS-SEEEEEETTS-EEEEEEETTEEEEEEEE-GGGTTTEESTT---SS-SGGG-B-TTSPBP----TT-HHHHHHHTGGGGB--SSPBTTTB-------TT--HHHH--TT-------SHHHHS-GGGHHHHHHHHHHHTT-HHHHHHHHHH--HHHHHHHHHHHHHHHHHHHHHHS--THHHHHHHHHT------/------------------------------------------------------S--S-------TT--TTT-SBPPPPGGG--S------HHHHHHHHT-SS----SB-TTTT-TTB-TT-SSS--EEE---SS-EEETTEEE---EEETTTEEESSPPPS---SSP-SS-TTTTTS----EEEEEES-EEE----TT-S--SPSEEEEEEE--TTT--SHHHHHHHHHHHHHHHHHSTT-TT---SEEEEEEEEEEEETT--GGGGG--EEEEEEEEE-SS-EEEEEEEEE------GGGT--TTT--SSS--EEEEE-STTS-EEE-TTTTTSGGGGGGGGSEEETTEETEEEEE-SSS-EE-S--TT---SSEEPEEE-SEEETT---EEEEESS---TT--EEEEETTEEEE-EE-SSS-EEEE-------EEEEEEEEETT--S-EEEEEEEEPTTTSPP-EEESSGGGGSSS-S-EEEEE-GGGT-S-TT-EEEEEEEEEEE-SSSEEEEEEEEEEEEEE-SSEEEE-GGGGTT---TTTTT--EEEEEEEESS-EEETTEEE--EEEPPPEE-HHHHHHHHHHHH-TTHHHHHHHHHHHHHHTSPP-TTTSPPPPSBHHHHHH-TTTEEE-TTSBTTTBTT-TTSTT-SEEEEESS--TTS-EEEEEE-TTSBB--TTT-TTS--EESS-TT--TTSSSTT-STTHHHIIIIIHHHIIIIITS-TTSHHHHHIIIIISPPPPSTT--PPEEEEEETTTEEE-TT--EEE----EEEEEEEEE-SS-EEEEEEEEEEPPPBTTB----EEEEEEEEEETTPPPEEEEEPPGGGTTT-SEEEEETTEEE---SGGGSEEEETTEEEE--TT-SS-SEEEEEETTS-EEEEEEETTEEEEEEEE-GGGTTTEESTT---SS-SGGGSB-TTSPBP----TT-HHHHHHHTGGGGB--SS--TTT----S---TT--HHHH--TT-------SHHHHS-GGGHHHHHHHHHHHTT-HHHHHHHHHH--HHHHHHHHHHHHHHHHHHHHHHS--GGGTTHHHHTT------

Solvent-accessible surface area (backbone atoms only — not comparable to full-atom values): 115118 Å² total; per-residue (Å²): 145,86,81,83,82,91,78,92,76,84,86,75,92,73,92,83,86,91,83,85,91,83,88,83,86,79,83,78,74,80,71,82,74,82,79,78,80,76,78,76,74,80,77,74,72,82,75,81,70,69,68,80,77,55,94,69,65,83,80,60,72,66,75,84,63,90,82,69,46,82,85,80,43,53,51,42,79,79,65,67,87,77,56,86,62,79,73,52,80,89,50,72,67,58,51,50,56,59,63,69,46,87,70,76,88,80,24,60,25,30,56,77,79,49,28,37,25,48,42,79,74,54,42,91,90,31,46,58,46,84,51,62,69,58,47,56,42,30,42,57,43,27,65,43,41,57,32,31,45,37,65,31,33,30,41,32,58,49,63,64,49,94,73,86,62,80,74,78,66,72,51,35,80,58,47,83,84,37,50,28,38,16,33,46,23,77,44,34,39,60,43,37,74,25,55,80,59,92,81,45,85,75,78,70,80,57,33,46,31,53,46,78,49,71,57,27,74,78,41,39,44,59,68,39,40,52,50,33,53,46,52,26,51,50,43,34,74,31,26,75,74,31,78,83,55,61,38,26,31,36,38,37,37,36,40,34,30,32,14,46,33,74,44,45,82,76,22,31,64,47,31,25,27,40,33,41,37,38,38,25,56,62,65,50,22,37,40,37,39,36,34,77,40,74,61,53,51,8,26,34,90,44,52,13,38,45,66,59,18,43,56,65,40,25,31,40,26,33,39,31,56,22,76,52,65,50,57,46,70,46,71,63,30,33,48,29,86,51,41,69,48,48,40,69,32,40,39,38,85,76,32,60,8,23,37,40,32,35,36,19,58,63,78,38,66,27,28,20,50,76,84,61,81,68,69,77,34,77,44,41,60,20,61,57,56,38,48,22,77,30,31,41,68,27,32,36,28,26,63,60,48,54,85,88,52,52,32,41,34,30,52,66,90,46,75,39,71,37,42,59,74,48,48,35,35,31,38,36,56,42,58,73,43,72,54,64,29,73,33,53,30,33,36,22,53,59,92,50,63,67,23,31,36,38,72,35,32,30,26,34,54,75,52,33,77,76,49,42,45,62,81,57,74,34,55,78,32,59,75,36,73,55,40,44,38,35,38,63,41,69,80,68,40,87,57,56,80,40,42,27,23,34,33,36,34,26,49,51,68,84,57,68,54,58,47,81,41,82,71,49,77,77,39,74,69,40,63,36,75,28,59,50,72,44,49,38,73,78,45,48,82,55,80,57,81,90,58,68,84,47,58,35,26,34,47,38,40,31,49,63,68,51,47,66,49,86,88,44,74,47,58,50,49,42,51,34,48,78,39,56,36,37,39,63,42,42,56,46,40,31,72,72,62,32,94,58,28,39,55,52,52,28,51,52,51,51,54,55,55,68,73,45,82,90,60,76,85,75,46,76,64,37,48,48,34,45,69,49,44,70,67,32,53,14,46,40,39,75,27,78,67,19,17,65,59,52,26,56,72,12,80,79,24,63,69,35,43,37,26,32,24,46,62,57,50,42,99,80,11,26,29,35,37,40,27,14,28,85,86,33,36,56,36,43,21,85,80,35,90,38,27,16,38,54,31,67,26,14,56,74,16,30,90,64,29,71,31,58,59,11,24,44,30,57,26,18,38,66,72,47,52,48,50,47,38,32,17,29,70,69,46,45,76,85,32,68,54,20,43,45,42,26,67,65,75,30,40,43,66,71,30,84,82,45,75,71,53,46,57,27,39,39,35,42,57,24,35,36,31,17,58,50,68,44,72,49,61,50,46,57,42,16,37,32,38,36,35,42,25,81,50,97,87,50,38,38,42,32,36,38,31,21,42,69,44,73,66,36,98,90,35,86,34,54,41,13,26,51,45,34,40,33,39,37,43,69,86,24,51,41,41,33,44,32,60,43,57,81,74,31,37,84,64,36,39,36,45,38,26,54,69,75,38,81,58,76,50,72,44,86,57,38,23,60,42,56,49,61,56,31,28,39,35,37,59,83,61,49,65,32,50,37,42,42,34,37,23,33,78,87,31,36,12,39,38,39,39,52,59,97,87,45,37,35,40,36,40,31,39,45,79,87,52,58,69,45,35,29,35,73,37,15,29,31,67,83,41,64,81,53,24,48,36,40,69,87,67,49,64,42,90,60,86,51,85,84,39,36,56,49,44,36,73,60,36,56,60,71,41,56,48,40,72,58,76,35,96,63,78,41,46,59,80,71,79,59,65,87,83,44,49,50,64,71,49,40,41,90,79,67,73,49,70,58,67,58,49,40,80,73,64,42,58,82,89,45,54,66,59,46,53,48,28,42,45,70,33,50,88,40,59,67,23,22,30,44,21,63,60,50,72,35,67,65,60,17,50,51,34,42,48,54,50,40,52,49,54,50,51,53,50,56,51,64,49,70,66,74,52,68,70,51,52,66,56,59,67,63,68,58,72,71,84,124,148,82,89,89,88,91,94,81,94,89,89,90,93,91,92,87,89,91,87,94,89,91,85,89,87,87,82,78,80,78,82,75,86,85,80,81,76,81,72,81,72,76,79,68,72,78,74,78,69,76,74,80,79,60,93,71,81,76,86,59,76,76,77,88,64,90,82,69,43,83,87,79,43,52,52,41,79,78,66,66,87,74,57,84,66,79,72,52,77,88,49,72,67,57,51,51,56,60,64,69,45,87,70,76,89,80,23,60,24,30,58,80,80,49,29,36,24,47,44,79,75,55,42,92,89,31,47,59,46,84,53,64,47,95,54,59,43,31,42,57,44,26,65,43,38,56,32,32,45,36,66,31,33,30,39,33,60,48,63,64,46,94,71,87,62,80,72,81,65,72,49,32,81,59,47,82,82,38,50,27,38,17,33,48,24,79,43,34,38,60,42,34,75,24,53,79,59,90,82,43,85,74,73,71,79,58,34,47,30,54,46,77,48,72,58,29,75,79,42,40,46,60,68,39,39,52,49,34,53,47,52,26,50,50,44,34,74,31,25,75,74,31,77,84,55,60,41,26,32,37,38,37,38,36,41,33,30,32,13,42,32,75,43,46,81,76,21,29,64,45,31,24,27,39,34,43,37,39,36,26,60,60,65,52,21,37,39,36,40,36,34,77,41,70,61,52,50,7,23,32,90,42,53,12,39,43,66,59,17,30,42,63,39,24,29,40,27,33,40,30,56,23,76,51,68,48,56,46,71,47,72,64,28,34,48,29,85,50,42,65,47,47,41,69,33,40,38,36,83,75,32,59,8,23,36,39,32,35,37,18,61,63,79,39,66,28,27,21,51,78,83,58,82,68,30,78,35,76,44,43,59,20,62,57,57,39,49,20,76,29,31,41,68,27,34,37,29,26,63,61,48,53,85,86,52,53,35,41,34,31,52,62,87,45,76,39,71,37,44,58,75,44,49,35,36,33,40,35,56,41,60,72,42,69,54,62,28,72,32,53,30,33,36,25,52,57,92,48,54,36,24,31,36,38,72,36,33,28,26,34,52,76,52,32,77,80,50,43,44,63,80,58,74,35,57,78,34,58,76,39,73,56,40,45,38,36,39,65,41,67,80,67,42,90,56,58,79,40,43,26,22,34,34,36,33,26,49,52,66,78,62,65,55,57,47,80,41,82,71,48,77,78,39,75,71,40,65,36,74,28,60,52,74,44,49,39,73,77,45,47,83,55,81,57,80,91,58,68,83,48,60,34,26,34,47,38,39,31,49,64,69,53,48,65,48,85,87,43,75,47,58,48,49,42,52,33,48,76,39,56,35,37,39,62,42,41,56,47,40,32,72,74,63,32,92,57,29,41,56,51,52,27,51,53,50,52,54,56,55,68,73,46,81,88,60,75,85,75,48,76,64,38,50,50,32,46,66,50,44,70,66,32,51,15,48,39,38,75,28,78,67,19,17,63,83,82,27,63,73,14,80,80,24,65,68,36,43,36,26,32,23,44,65,58,50,43,100,80,11,27,30,35,38,40,28,16,28,85,86,34,35,54,36,44,20,84,79,36,90,41,27,15,38,53,31,66,25,13,56,73,15,30,92,84,19,63,37,56,60,14,22,44,29,57,27,18,37,67,71,46,51,48,51,48,37,32,17,28,71,70,45,47,75,84,32,68,54,20,44,46,42,26,67,66,74,31,39,43,68,71,31,80,81,46,75,70,52,46,56,28,39,40,35,42,58,24,35,36,31,16,58,52,69,44,72,48,62,50,45,57,43,17,38,32,41,36,36,40,24,81,48,96,86,51,37,37,42,31,34,38,31,21,42,68,45,72,67,36,97,89,37,85,34,53,42,12,26,51,45,34,39,32,38,34,43,68,89,26,51,40,40,32,42,32,60,42,57,80,73,31,36,84,64,36,40,37,46,37,25,54,69,76,38,80,58,75,49,74,42,84,58,38,24,60,41,55,51,61,57,31,28,39,35,35,58,84,89,51,64,33,50,36,41,42,35,37,23,33,75,87,32,36,13,38,38,38,40,52,57,96,84,43,38,37,41,36,40,30,39,43,76,86,51,58,68,47,35,28,34,73,36,15,29,31,66,84,40,65,82,53,22,50,37,40,68,89,67,50,67,40,90,59,88,51,88,84,37,38,55,48,45,36,75,59,36,56,60,73,41,57,45,39,71,49,77,35,96,63,78,41,43,57,81,69,80,59,66,91,83,44,50,49,34,66,52,40,40,90,80,66,73,47,70,59,68,58,51,39,78,75,64,42,57,80,91,46,54,64,60,46,54,48,29,43,69,74,36,59,88,41,60,66,25,22,30,44,22,61,62,53,71,35,67,65,59,18,50,52,35,41,49,54,50,49,53,48,54,50,52,54,50,55,48,65,50,70,65,75,53,68,70,50,60,66,55,63,70,59,72,63,77,71,84,123

Sequence (2148 aa):
MAWVGPLIKWALVAAVLAAVAASEDPIEDPNQEVEIIGAQTDVVNPVFEPLPEGPNLMGQVHYDYSNYDSLKSRLAPPDPHNSGGVPFRITEQRLKEIRSQFMYWYFDQGGSENRGDYQKDIHTSTPQIHKNFNFQLPFFGFRFNYTRLSMHGYLEFSDPPEHFTYPLTFPVKEWPKKNDPSFIGIFYSKCRIGAIHPTDIDQRSPGVYFRQERDLQTRTDQFGVEMRERLMWDIREGVVGSDTFIPKHAVIVTWKNMSFAGGIDNSLYKTNTFQMVLATDEVYTYAIFNYAELQWTTHTEAGGDTTGGEGGTPAYVGFNAGNGTQSYEYHPYSQASTLRDLSGRGWANNFPGRHIFRLDEKIMLGTCNKDIAGANLPLVFAPESGNMLGGTIVNITGPCFEEHEKIICRFDTEDVVGVYVDRNRAICVQPFVMAEGYVKFEVAVGDGKFNWKGKYFVETPATATEKISFATNAVHEKNPSKVKITWNAYNLTSNMQANVQISLWGYKETTIRPELLYINMLVSSVTNQGFYELTPASYRDYNDFMVNDLTFGFIMINLTDPMTYGEVPVNPVLWSKPIPLAWYFAPQWERLYGPKWAEEQCDRWTMNDRYLKNFAAEIPLCPCTLEHALADKGRFLPDFDCDKDANPNCFYHKGAVHCVRTGAPSLEGSEQQCCYDKNNYLMLTYDQQWGSRPHRSHNLGFLPWNEANKVPTLSHWFHDMIPFYSCCLWQEEQAVGCETYRFERRPTQDCVAYQAPSVAAVFGDPHVVTFDDLEYTFNGKGEFVLVHADSERQKLDIQARFEQMPENFYGEVKATQLTSVVARDNSSATIEVRMRPSQAQWRYRMDVFADGKRVFFDRSSLKIQHFPGVTVYTPTYILNQSEVVIMFQSGAGVEVQENQGYMTTRVYLPWSFMNTTRGLFGNWSFDLIDDFTLPDGSIAGVSQINNNEAVHKQFGIHWLLEDKEDTNKGGSMFVHEYFRTSSYYANSSFEPEFRIRPEDLLPANRSQDIVKARELCGDSYQCQYDYAMTLNRDMALIGKGFHDAFVNIKAANMRPGEFASVTWLIVVKITPRIMAWVGPLIKWALVAAVLAAVAASEDPIEDPNQEVEIIGAQTDVVNPVFEPLPEGPNLMGQVHYDYSNYDSLKSRLAPPDPHNSGGVPFRITEQRLKEIRSQFMYWYFDQGGSENRGDYQKDIHTSTPQIHKNFNFQLPFFGFRFNYTRLSMHGYLEFSDPPEHFTYPLTFPVKEWPKKNDPSFIGIFYSKCRIGAIHPTDIDQRSPGVYFRQERDLQTRTDQFGVEMRERLMWDIREGVVGSDTFIPKHAVIVTWKNMSFAGGIDNSLYKTNTFQMVLATDEVYTYAIFNYAELQWTTHTEAGGDTTGGEGGTPAYVGFNAGNGTQSYEYHPYSQASTLRDLSGRGWANNFPGRHIFRLDEKIMLGTCNKDIAGANLPLVFAPESGNMLGGTIVNITGPCFEEHEKIICRFDTEDVVGVYVDRNRAICVQPFVMAEGYVKFEVAVGDGKFNWKGKYFVETPATATEKISFATNAVHEKNPSKVKITWNAYNLTSNMQANVQISLWGYKETTIRPELLYINMLVSSVTNQGFYELTPASYRDYNDFMVNDLTFGFIMINLTDPMTYGEVPVNPVLWSKPIPLAWYFAPQWERLYGPKWAEEQCDRWTMNDRYLKNFAAEIPLCPCTLEHALADKGRFLPDFDCDKDANPNCFYHKGAVHCVRTGAPSLEGSEQQCCYDKNNYLMLTYDQQWGSRPHRSHNLGFLPWNEANKVPTLSHWFHDMIPFYSCCLWQEEQAVGCETYRFERRPTQDCVAYQAPSVAAVFGDPHVVTFDDLEYTFNGKGEFVLVHADSERQKLDIQARFEQMPENFYGEVKATQLTSVVARDNSSATIEVRMRPSQAQWRYRMDVFADGKRVFFDRSSLKIQHFPGVTVYTPTYILNQSEVVIMFQSGAGVEVQENQGYMTTRVYLPWSFMNTTRGLFGNWSFDLIDDFTLPDGSIAGVSQINNNEAVHKQFGIHWLLEDKEDTNKGGSMFVHEYFRTSSYYANSSFEPEFRIRPEDLLPANRSQDIVKARELCGDSYQCQYDYAMTLNRDMALIGKGFHDAFVNIKAANMRPGEFASVTWLIVVKITPRI

Foldseek 3Di:
DDDYDDDDDDDDPDDDDDDDDDDDDDDDPPPPPPPPVPPPPPPPLPPQDQPDCDPPPDPFGDTDCVPPDQVRDLEADDDLVPDPDDQDDDDPVNLVVQLPDQAHGFHQAYDRNGGGQFDPVDAPVHQKDKDFQCAWDFFQLFTAGTWMDGLQAKIWGDDAFPDADPPGDPPPPPPPVTWGTFMAGAFRAAKHFFDDDPPDPDPRGAGKGKDKDAQLVPGRDDVSVSVQSSVLVLCCQQFAPSVPDTFGMKMKMKHGFIFAPQADPQRSNQGWIKMWMWTDPSQWIKIKIATADHQAFAHVVQPADRHRNDDHFGTWHWTHRIRRDDTGGDPPLGRDPCVRCLQQDFCRVHHGNMWMWIGRHDIDTRFEDAPDDDQAAEKDKPPQEDELQWQDKIKIFHHFDDQPKWKWKDWQHDIDTWHDQHRGIIIDTGHNHQAAFWGKIFMDIHPGDRRYIDIGGYFYLQLDDAQKDWPDPQLLAQARQKTKIFGDLVLFHPDQQFWKWKFWWFWDADDFFIDIGGQGTQGLTDGSNGMDMGGLVVQLPPARPVCLLGFKTKMKMWTNAFDDRDNDGRIHIHIHRITTCSNNNVSVQCVVVNNLSLVVNLVVLVVVLVVDDDDVVQAAADAFFQLLQVLLQAFKDWDPCPDLQRHPPLVLQPQFNTKIKGQDATPQQKMWIWTAGPVGGTAWLVVDVNGTWIFRHEQNFDPPQRTASGGHNNNRCNNPVSSSSSQDVNDPCPDPSNCCVDVPRITRDDNQPHAGWFKWKFWFLTWTQASLRQIAHEFFWFKFWAKAFDDPVKTKTKIWHWFADDAAPVGGFLTTATFKMWIDIDPWWIKMKGADDLSSQPQARIWIDTNQHTDACQDSSRQWGDGGQKIKGDPPVDRRPQWIKIYGNQSKIKIWGDDSRIIMIMITDDPVCAQRIATPSAHHPSDPQRRQAALVRHHFPPVDSLFNVSCHVGGHLRRHAAQDQDPRNGHDPDNDPDPDGSVNRHDSPRDGDGDQQLPVLDDPVPVVQNVVLCVLQPPDSQLSRSCSRRVDSVSSNVRSVVVVVSVVSNVSSPDDPVCVPVVVVVVPPPPDDD/DDDDYDDDDDDYDDYDDDDDDDDDDDDDPCPDDDDPPPPPPPPPPPPQPQPDCDVDDDPFRDGDCVPPDQVPDLEADDDLVPPPDDQDDDDPVNLVVQLPDQADGFHQAYDRVGGGQFDPVDAPVHQKDKDFAPAWDFFQLFTAGTWMDGLQAKIWRDDAFPDADPPGDPPPPPPPVTWGTFMAGLFRAAKHFFDDDPPDPDPRGAGKGKDKDAQLVPGRDDVSVSVQSSVLVLCCQQFAPSVPDTFGMKMKMKGGFIFAPQADNQRSNQGWIKMWMWTDPNQWIKIKIATQDHQAFAHVVQPADRHRNYDHFGTWHWTHRIRRDDTGGDPPLGRDPCVRCLQQPFCRVHHGNMWMWIGRHDIDTSFEDAPDDDQAFEKDKPPQEDELQWQDKIKIFHHFDDQPKWKWKDWQHDIDTWHDQHRGIIIDTTHNHQAAFWGKIFMDIHPGDRRYIDTGGYFYLQLDDAFKDWPDPQLLAQARQKTKIFGDLVLFHPDQQFWKWKFWWFWDADDWFIDIGGQGTQGLTDGSPGMDMGGLVVQLPPARPVCLLGFKTKMKMWTNAFDDRDNDGRIHIHIHRITTCSNNNVSVQCVVPNPLSLVVNLVVLVVVLVPDDDDVVQAAADAFFQLLQVLLQQFKDWDPCPDQPRHPPLVLQPQFNTKIKGQDATPQAKMWMWTAGPVGGTAWLVVDVRGTWIFQHEQNFDPPLGTASGGHNNNRCVNPVSSSSSQDVNDPCPDPSNCCCDPPRITRDDNQPHARWFKWKFWFLTWTQASLRQIAHEFFWFKFWAKAFDDPVKTKTKIWHWFADDAAPVGGFLTTATFKMWIDIDPWWIKMKGADPLSSQPQAGIWIDTNQHTDACQDSSRQWGDGGQKIKGDDPVDRRPQWIKIHGNQSKIWIWGDDSRIIMIMITDDPVCAQRIATPSAHHPNDPQRRQAALVGHHFPPVDSLFNVSCHPGGHLRRHAFQDQDPRNGHDPDNDPDPDGSVNRHDSPRDGDRDQQLPVLDDPVPVVQNVVLCVLQPPDSQLSRSCSRHVDSVSSNVRSVVVVVSVVSNVVSPPNPVCVPPVVPVVPPPDPPD

Nearest PDB structures (foldseek):
  2cxk-assembly1_A  TM=8.726E-01  e=6.219E-04  Homo sapiens
  5lsp-assembly1_P  TM=3.715E-01  e=2.948E-03  Homo sapiens
  5l7n-assembly1_A  TM=3.432E-01  e=1.697E-03  Mus musculus
  6gcu-assembly2_D  TM=2.627E-01  e=6.219E-04  Homo sapiens
  5l5k-assembly1_A  TM=1.329E-01  e=3.100E-03  Mus musculus

InterPro domains:
  IPR001846 von Willebrand factor, type D domain [PF00094] (761-938)
  IPR001846 von Willebrand factor, type D domain [PS51233] (758-968)
  IPR001846 von Willebrand factor, type D domain [SM00216] (749-937)
  IPR003886 NIDO domain [PF06119] (149-361)
  IPR003886 NIDO domain [PS51220] (196-362)
  IPR003886 NIDO domain [SM00539] (196-356)
  IPR005533 AMOP domain [PF03782] (599-741)
  IPR005533 AMOP domain [PS50856] (594-745)
  IPR005533 AMOP domain [SM00723] (594-745)
  IPR013783 Immunoglobulin-like fold [G3DSA:2.60.40.10] (380-495)
  IPR014756 Immunoglobulin E-set [SSF81296] (381-449)
  IPR051495 Epithelial Barrier and Cell Signaling Protein [PTHR13802] (120-1051)
  IPR056619 Mucin-4-like, C8-3 domain [PF23263] (1012-1051)

Radius of gyration: 41.17 Å; Cα contacts (8 Å, |Δi|>4): 4906; chains: 2; bounding box: 118×131×113 Å